Protein 9JLI (pdb70)

Structure (mmCIF, N/CA/C/O backbone):
data_9JLI
#
_entry.id   9JLI
#
loop_
_entity.id
_entity.type
_entity.pdbx_description
1 polymer 'Envelope glycoprotein B'
2 non-polymer 2-acetamido-2-deoxy-beta-D-glucopyranose
#
loop_
_atom_site.group_PDB
_atom_site.id
_atom_site.type_symbol
_atom_site.label_atom_id
_atom_site.label_alt_id
_atom_site.label_comp_id
_atom_site.label_asym_id
_atom_site.label_entity_id
_atom_site.label_seq_id
_atom_site.pdbx_PDB_ins_code
_atom_site.Cartn_x
_atom_site.Cartn_y
_atom_site.Cartn_z
_atom_site.occupancy
_atom_site.B_iso_or_equiv
_atom_site.auth_seq_id
_atom_site.auth_comp_id
_atom_site.auth_asym_id
_atom_site.auth_atom_id
_atom_site.pdbx_PDB_model_num
ATOM 1 N N . ASP A 1 25 ? 137.342 170.181 206.626 1.00 225.76 25 ASP A N 1
ATOM 2 C CA . ASP A 1 25 ? 136.174 169.331 206.431 1.00 225.98 25 ASP A CA 1
ATOM 3 C C . ASP A 1 25 ? 136.581 167.861 206.447 1.00 227.18 25 ASP A C 1
ATOM 4 O O . ASP A 1 25 ? 137.651 167.498 205.961 1.00 227.22 25 ASP A O 1
ATOM 9 N N . ASP A 1 26 ? 135.716 167.017 207.012 1.00 224.01 26 ASP A N 1
ATOM 10 C CA . ASP A 1 26 ? 135.952 165.581 207.092 1.00 224.77 26 ASP A CA 1
ATOM 11 C C . ASP A 1 26 ? 135.198 164.813 206.011 1.00 224.22 26 ASP A C 1
ATOM 12 O O . ASP A 1 26 ? 134.765 163.679 206.241 1.00 223.62 26 ASP A O 1
ATOM 17 N N . TYR A 1 27 ? 135.030 165.411 204.834 1.00 222.13 27 TYR A N 1
ATOM 18 C CA . TYR A 1 27 ? 134.286 164.774 203.760 1.00 220.61 27 TYR A CA 1
ATOM 19 C C . TYR A 1 27 ? 134.915 165.140 202.424 1.00 220.17 27 TYR A C 1
ATOM 20 O O . TYR A 1 27 ? 135.563 166.179 202.283 1.00 220.06 27 TYR A O 1
ATOM 29 N N . ILE A 1 28 ? 134.712 164.266 201.441 1.00 216.58 28 ILE A N 1
ATOM 30 C CA . ILE A 1 28 ? 135.248 164.441 200.098 1.00 216.17 28 ILE A CA 1
ATOM 31 C C . ILE A 1 28 ? 134.111 164.281 199.100 1.00 216.02 28 ILE A C 1
ATOM 32 O O . ILE A 1 28 ? 133.344 163.315 199.178 1.00 215.08 28 ILE A O 1
ATOM 37 N N . ARG A 1 29 ? 134.001 165.227 198.172 1.00 220.89 29 ARG A N 1
ATOM 38 C CA . ARG A 1 29 ? 132.995 165.132 197.125 1.00 220.78 29 ARG A CA 1
ATOM 39 C C . ARG A 1 29 ? 133.293 163.952 196.209 1.00 219.96 29 ARG A C 1
ATOM 40 O O . ARG A 1 29 ? 134.437 163.734 195.799 1.00 218.06 29 ARG A O 1
ATOM 48 N N . ALA A 1 30 ? 132.254 163.189 195.890 1.00 215.77 30 ALA A N 1
ATOM 49 C CA . ALA A 1 30 ? 132.409 162.009 195.057 1.00 215.35 30 ALA A CA 1
ATOM 50 C C . ALA A 1 30 ? 132.439 162.391 193.578 1.00 216.53 30 ALA A C 1
ATOM 51 O O . ALA A 1 30 ? 132.141 163.523 193.189 1.00 216.87 30 ALA A O 1
ATOM 53 N N . GLY A 1 31 ? 132.810 161.420 192.750 1.00 213.97 31 GLY A N 1
ATOM 54 C CA . GLY A 1 31 ? 132.819 161.582 191.313 1.00 212.32 31 GLY A CA 1
ATOM 55 C C . GLY A 1 31 ? 131.463 161.303 190.701 1.00 212.14 31 GLY A C 1
ATOM 56 O O . GLY A 1 31 ? 130.418 161.438 191.343 1.00 213.29 31 GLY A O 1
ATOM 57 N N . TYR A 1 32 ? 131.486 160.908 189.431 1.00 203.48 32 TYR A N 1
ATOM 58 C CA . TYR A 1 32 ? 130.252 160.630 188.714 1.00 204.47 32 TYR A CA 1
ATOM 59 C C . TYR A 1 32 ? 130.545 159.682 187.561 1.00 206.04 32 TYR A C 1
ATOM 60 O O . TYR A 1 32 ? 131.558 159.824 186.871 1.00 207.24 32 TYR A O 1
ATOM 69 N N . ASN A 1 33 ? 129.642 158.726 187.352 1.00 205.86 33 ASN A N 1
ATOM 70 C CA . ASN A 1 33 ? 129.662 157.861 186.182 1.00 205.19 33 ASN A CA 1
ATOM 71 C C . ASN A 1 33 ? 128.290 157.913 185.528 1.00 205.87 33 ASN A C 1
ATOM 72 O O . ASN A 1 33 ? 127.264 157.874 186.215 1.00 206.28 33 ASN A O 1
ATOM 77 N N . HIS A 1 34 ? 128.274 157.998 184.198 1.00 211.16 34 HIS A N 1
ATOM 78 C CA . HIS A 1 34 ? 127.018 158.179 183.482 1.00 210.55 34 HIS A CA 1
ATOM 79 C C . HIS A 1 34 ? 126.178 156.911 183.403 1.00 211.72 34 HIS A C 1
ATOM 80 O O . HIS A 1 34 ? 124.979 157.003 183.122 1.00 211.04 34 HIS A O 1
ATOM 87 N N . LYS A 1 35 ? 126.766 155.738 183.648 1.00 194.47 35 LYS A N 1
ATOM 88 C CA . LYS A 1 35 ? 126.031 154.484 183.573 1.00 192.07 35 LYS A CA 1
ATOM 89 C C . LYS A 1 35 ? 126.024 153.700 184.876 1.00 190.64 35 LYS A C 1
ATOM 90 O O . LYS A 1 35 ? 125.349 152.666 184.949 1.00 190.75 35 LYS A O 1
ATOM 96 N N . TYR A 1 36 ? 126.746 154.149 185.899 1.00 190.33 36 TYR A N 1
ATOM 97 C CA . TYR A 1 36 ? 126.679 153.569 187.239 1.00 190.80 36 TYR A CA 1
ATOM 98 C C . TYR A 1 36 ? 126.464 154.698 188.238 1.00 192.27 36 TYR A C 1
ATOM 99 O O . TYR A 1 36 ? 127.339 154.996 189.059 1.00 195.57 36 TYR A O 1
ATOM 108 N N . PRO A 1 37 ? 125.307 155.350 188.193 1.00 183.73 37 PRO A N 1
ATOM 109 C CA . PRO A 1 37 ? 125.076 156.502 189.064 1.00 184.20 37 PRO A CA 1
ATOM 110 C C . PRO A 1 37 ? 124.705 156.077 190.477 1.00 184.78 37 PRO A C 1
ATOM 111 O O . PRO A 1 37 ? 124.203 154.978 190.719 1.00 185.86 37 PRO A O 1
ATOM 115 N N . PHE A 1 38 ? 124.965 156.985 191.415 1.00 184.33 38 PHE A N 1
ATOM 116 C CA . PHE A 1 38 ? 124.700 156.734 192.827 1.00 184.88 38 PHE A CA 1
ATOM 117 C C . PHE A 1 38 ? 123.201 156.570 193.035 1.00 186.49 38 PHE A C 1
ATOM 118 O O . PHE A 1 38 ? 122.436 157.523 192.862 1.00 189.67 38 PHE A O 1
ATOM 126 N N . ARG A 1 39 ? 122.775 155.365 193.404 1.00 185.20 39 ARG A N 1
ATOM 127 C CA . ARG A 1 39 ? 121.366 155.068 193.603 1.00 184.51 39 ARG A CA 1
ATOM 128 C C . ARG A 1 39 ? 121.160 154.381 194.944 1.00 185.84 39 ARG A C 1
ATOM 129 O O . ARG A 1 39 ? 122.036 153.666 195.438 1.00 186.17 39 ARG A O 1
ATOM 137 N N . ILE A 1 40 ? 119.990 154.610 195.529 1.00 200.74 40 ILE A N 1
ATOM 138 C CA . ILE A 1 40 ? 119.570 153.929 196.747 1.00 201.59 40 ILE A CA 1
ATOM 139 C C . ILE A 1 40 ? 118.606 152.820 196.348 1.00 201.55 40 ILE A C 1
ATOM 140 O O . ILE A 1 40 ? 117.597 153.068 195.679 1.00 201.05 40 ILE A O 1
ATOM 145 N N . CYS A 1 41 ? 118.926 151.592 196.747 1.00 211.92 41 CYS A N 1
ATOM 146 C CA . CYS A 1 41 ? 118.181 150.431 196.282 1.00 212.29 41 CYS A CA 1
ATOM 147 C C . CYS A 1 41 ? 117.538 149.674 197.436 1.00 211.25 41 CYS A C 1
ATOM 148 O O . CYS A 1 41 ? 117.676 148.450 197.535 1.00 210.67 41 CYS A O 1
ATOM 151 N N . SER A 1 42 ? 116.850 150.395 198.317 1.00 207.20 42 SER A N 1
ATOM 152 C CA . SER A 1 42 ? 116.091 149.757 199.380 1.00 206.85 42 SER A CA 1
ATOM 153 C C . SER A 1 42 ? 115.039 148.818 198.795 1.00 207.73 42 SER A C 1
ATOM 154 O O . SER A 1 42 ? 114.697 148.882 197.610 1.00 208.17 42 SER A O 1
ATOM 157 N N . ILE A 1 43 ? 114.519 147.936 199.650 1.00 209.36 43 ILE A N 1
ATOM 158 C CA . ILE A 1 43 ? 113.602 146.901 199.181 1.00 210.22 43 ILE A CA 1
ATOM 159 C C . ILE A 1 43 ? 112.311 147.519 198.653 1.00 211.78 43 ILE A C 1
ATOM 160 O O . ILE A 1 43 ? 111.727 147.025 197.680 1.00 212.79 43 ILE A O 1
ATOM 165 N N . ALA A 1 44 ? 111.855 148.611 199.274 1.00 211.58 44 ALA A N 1
ATOM 166 C CA . ALA A 1 44 ? 110.644 149.312 198.858 1.00 209.94 44 ALA A CA 1
ATOM 167 C C . ALA A 1 44 ? 109.462 148.357 198.747 1.00 210.77 44 ALA A C 1
ATOM 168 O O . ALA A 1 44 ? 108.814 148.038 199.749 1.00 209.47 44 ALA A O 1
ATOM 170 N N . LYS A 1 45 ? 109.175 147.898 197.529 1.00 207.58 45 LYS A N 1
ATOM 171 C CA . LYS A 1 45 ? 108.119 146.922 197.300 1.00 206.54 45 LYS A CA 1
ATOM 172 C C . LYS A 1 45 ? 108.643 145.510 197.076 1.00 207.86 45 LYS A C 1
ATOM 173 O O . LYS A 1 45 ? 107.892 144.551 197.285 1.00 207.03 45 LYS A O 1
ATOM 179 N N . GLY A 1 46 ? 109.903 145.361 196.673 1.00 209.04 46 GLY A N 1
ATOM 180 C CA . GLY A 1 46 ? 110.461 144.033 196.471 1.00 207.00 46 GLY A CA 1
ATOM 181 C C . GLY A 1 46 ? 109.762 143.298 195.345 1.00 206.16 46 GLY A C 1
ATOM 182 O O . GLY A 1 46 ? 109.547 143.844 194.256 1.00 205.17 46 GLY A O 1
ATOM 183 N N . THR A 1 47 ? 109.403 142.046 195.609 1.00 196.38 47 THR A N 1
ATOM 184 C CA . THR A 1 47 ? 108.708 141.166 194.659 1.00 195.80 47 THR A CA 1
ATOM 185 C C . THR A 1 47 ? 109.569 141.035 193.399 1.00 197.23 47 THR A C 1
ATOM 186 O O . THR A 1 47 ? 110.802 141.105 193.471 1.00 198.54 47 THR A O 1
ATOM 190 N N . ASP A 1 48 ? 108.926 140.840 192.246 1.00 192.91 48 ASP A N 1
ATOM 191 C CA . ASP A 1 48 ? 109.606 140.698 190.958 1.00 190.68 48 ASP A CA 1
ATOM 192 C C . ASP A 1 48 ? 110.611 139.545 190.992 1.00 189.35 48 ASP A C 1
ATOM 193 O O . ASP A 1 48 ? 111.820 139.726 190.831 1.00 189.94 48 ASP A O 1
ATOM 198 N N . LEU A 1 49 ? 110.082 138.345 191.211 1.00 169.23 49 LEU A N 1
ATOM 199 C CA . LEU A 1 49 ? 110.910 137.149 191.217 1.00 170.01 49 LEU A CA 1
ATOM 200 C C . LEU A 1 49 ? 111.479 136.889 189.827 1.00 171.93 49 LEU A C 1
ATOM 201 O O . LEU A 1 49 ? 110.846 137.174 188.809 1.00 173.67 49 LEU A O 1
ATOM 206 N N . MET A 1 50 ? 112.696 136.350 189.791 1.00 167.65 50 MET A N 1
ATOM 207 C CA . MET A 1 50 ? 113.347 136.008 188.537 1.00 163.15 50 MET A CA 1
ATOM 208 C C . MET A 1 50 ? 114.045 134.663 188.670 1.00 165.09 50 MET A C 1
ATOM 209 O O . MET A 1 50 ? 114.297 134.176 189.774 1.00 168.91 50 MET A O 1
ATOM 214 N N . ARG A 1 51 ? 114.357 134.070 187.521 1.00 142.32 51 ARG A N 1
ATOM 215 C CA . ARG A 1 51 ? 115.028 132.779 187.481 1.00 141.43 51 ARG A CA 1
ATOM 216 C C . ARG A 1 51 ? 115.762 132.646 186.157 1.00 144.80 51 ARG A C 1
ATOM 217 O O . ARG A 1 51 ? 115.507 133.388 185.206 1.00 147.98 51 ARG A O 1
ATOM 225 N N . PHE A 1 52 ? 116.684 131.689 186.112 1.00 129.22 52 PHE A N 1
ATOM 226 C CA . PHE A 1 52 ? 117.466 131.400 184.919 1.00 127.54 52 PHE A CA 1
ATOM 227 C C . PHE A 1 52 ? 116.934 130.144 184.243 1.00 129.56 52 PHE A C 1
ATOM 228 O O . PHE A 1 52 ? 116.671 129.135 184.903 1.00 131.77 52 PHE A O 1
ATOM 236 N N . ASP A 1 53 ? 116.783 130.208 182.922 1.00 146.59 53 ASP A N 1
ATOM 237 C CA . ASP A 1 53 ? 116.260 129.081 182.152 1.00 148.39 53 ASP A CA 1
ATOM 238 C C . ASP A 1 53 ? 117.405 128.127 181.847 1.00 150.57 53 ASP A C 1
ATOM 239 O O . ASP A 1 53 ? 118.137 128.288 180.870 1.00 153.07 53 ASP A O 1
ATOM 244 N N . ARG A 1 54 ? 117.558 127.115 182.692 1.00 143.20 54 ARG A N 1
ATOM 245 C CA . ARG A 1 54 ? 118.562 126.083 182.488 1.00 142.36 54 ARG A CA 1
ATOM 246 C C . ARG A 1 54 ? 118.068 124.955 181.595 1.00 144.62 54 ARG A C 1
ATOM 247 O O . ARG A 1 54 ? 118.842 124.045 181.284 1.00 144.99 54 ARG A O 1
ATOM 255 N N . ASP A 1 55 ? 116.803 124.995 181.177 1.00 161.23 55 ASP A N 1
ATOM 256 C CA . ASP A 1 55 ? 116.217 123.948 180.344 1.00 160.35 55 ASP A CA 1
ATOM 257 C C . ASP A 1 55 ? 116.267 124.410 178.891 1.00 157.92 55 ASP A C 1
ATOM 258 O O . ASP A 1 55 ? 115.302 124.937 178.339 1.00 158.94 55 ASP A O 1
ATOM 263 N N . ILE A 1 56 ? 117.422 124.204 178.267 1.00 139.94 56 ILE A N 1
ATOM 264 C CA . ILE A 1 56 ? 117.658 124.614 176.889 1.00 141.05 56 ILE A CA 1
ATOM 265 C C . ILE A 1 56 ? 118.088 123.394 176.091 1.00 142.24 56 ILE A C 1
ATOM 266 O O . ILE A 1 56 ? 119.013 122.678 176.491 1.00 143.63 56 ILE A O 1
ATOM 271 N N . SER A 1 57 ? 117.415 123.158 174.970 1.00 158.03 57 SER A N 1
ATOM 272 C CA . SER A 1 57 ? 117.746 122.066 174.067 1.00 159.90 57 SER A CA 1
ATOM 273 C C . SER A 1 57 ? 118.583 122.606 172.917 1.00 158.64 57 SER A C 1
ATOM 274 O O . SER A 1 57 ? 118.220 123.612 172.298 1.00 158.40 57 SER A O 1
ATOM 277 N N . CYS A 1 58 ? 119.726 121.959 172.662 1.00 154.12 58 CYS A N 1
ATOM 278 C CA . CYS A 1 58 ? 120.614 122.374 171.543 1.00 154.47 58 CYS A CA 1
ATOM 279 C C . CYS A 1 58 ? 120.499 121.344 170.417 1.00 156.68 58 CYS A C 1
ATOM 280 O O . CYS A 1 58 ? 120.768 120.156 170.680 1.00 156.52 58 CYS A O 1
ATOM 283 N N . SER A 1 59 ? 120.115 121.781 169.215 1.00 30.00 59 SER A N 1
ATOM 284 C CA . SER A 1 59 ? 119.917 120.831 168.089 1.00 30.00 59 SER A CA 1
ATOM 285 C C . SER A 1 59 ? 121.249 120.552 167.390 1.00 30.00 59 SER A C 1
ATOM 286 O O . SER A 1 59 ? 121.986 121.519 167.117 1.00 30.00 59 SER A O 1
ATOM 289 N N . PRO A 1 60 ? 121.589 119.281 167.083 1.00 124.21 60 PRO A N 1
ATOM 290 C CA . PRO A 1 60 ? 122.804 118.978 166.326 1.00 125.55 60 PRO A CA 1
ATOM 291 C C . PRO A 1 60 ? 122.622 119.533 164.908 1.00 124.32 60 PRO A C 1
ATOM 292 O O . PRO A 1 60 ? 121.490 119.639 164.469 1.00 124.90 60 PRO A O 1
ATOM 296 N N . TYR A 1 61 ? 123.720 119.871 164.228 1.00 113.81 61 TYR A N 1
ATOM 297 C CA . TYR A 1 61 ? 123.585 120.511 162.894 1.00 114.70 61 TYR A CA 1
ATOM 298 C C . TYR A 1 61 ? 123.210 119.478 161.827 1.00 119.68 61 TYR A C 1
ATOM 299 O O . TYR A 1 61 ? 124.124 118.834 161.276 1.00 122.78 61 TYR A O 1
ATOM 308 N N . LYS A 1 62 ? 121.913 119.314 161.548 1.00 129.56 62 LYS A N 1
ATOM 309 C CA . LYS A 1 62 ? 121.502 118.440 160.459 1.00 124.95 62 LYS A CA 1
ATOM 310 C C . LYS A 1 62 ? 121.290 119.279 159.211 1.00 124.08 62 LYS A C 1
ATOM 311 O O . LYS A 1 62 ? 120.561 120.274 159.246 1.00 129.75 62 LYS A O 1
ATOM 317 N N . SER A 1 63 ? 121.930 118.881 158.116 1.00 120.43 63 SER A N 1
ATOM 318 C CA . SER A 1 63 ? 121.798 119.618 156.868 1.00 124.96 63 SER A CA 1
ATOM 319 C C . SER A 1 63 ? 120.374 119.518 156.339 1.00 127.54 63 SER A C 1
ATOM 320 O O . SER A 1 63 ? 119.754 118.452 156.370 1.00 130.71 63 SER A O 1
ATOM 323 N N . ASN A 1 64 ? 119.855 120.641 155.849 1.00 147.97 64 ASN A N 1
ATOM 324 C CA . ASN A 1 64 ? 118.507 120.689 155.302 1.00 149.56 64 ASN A CA 1
ATOM 325 C C . ASN A 1 64 ? 118.447 120.297 153.833 1.00 151.75 64 ASN A C 1
ATOM 326 O O . ASN A 1 64 ? 117.346 120.131 153.298 1.00 150.61 64 ASN A O 1
ATOM 331 N N . ALA A 1 65 ? 119.591 120.149 153.173 1.00 145.87 65 ALA A N 1
ATOM 332 C CA . ALA A 1 65 ? 119.599 119.769 151.769 1.00 143.65 65 ALA A CA 1
ATOM 333 C C . ALA A 1 65 ? 119.187 118.312 151.606 1.00 143.41 65 ALA A C 1
ATOM 334 O O . ALA A 1 65 ? 119.588 117.444 152.386 1.00 147.30 65 ALA A O 1
ATOM 336 N N . LYS A 1 66 ? 118.380 118.048 150.583 1.00 129.44 66 LYS A N 1
ATOM 337 C CA . LYS A 1 66 ? 117.949 116.695 150.249 1.00 130.88 66 LYS A CA 1
ATOM 338 C C . LYS A 1 66 ? 118.763 116.224 149.051 1.00 131.76 66 LYS A C 1
ATOM 339 O O . LYS A 1 66 ? 118.646 116.781 147.955 1.00 136.71 66 LYS A O 1
ATOM 345 N N . MET A 1 67 ? 119.583 115.200 149.259 1.00 121.11 67 MET A N 1
ATOM 346 C CA . MET A 1 67 ? 120.465 114.678 148.227 1.00 120.57 67 MET A CA 1
ATOM 347 C C . MET A 1 67 ? 120.158 113.210 147.981 1.00 121.32 67 MET A C 1
ATOM 348 O O . MET A 1 67 ? 119.826 112.470 148.911 1.00 123.76 67 MET A O 1
ATOM 353 N N . SER A 1 68 ? 120.272 112.796 146.723 1.00 114.94 68 SER A N 1
ATOM 354 C CA . SER A 1 68 ? 120.084 111.410 146.333 1.00 112.62 68 SER A CA 1
ATOM 355 C C . SER A 1 68 ? 121.300 110.949 145.545 1.00 116.13 68 SER A C 1
ATOM 356 O O . SER A 1 68 ? 121.944 111.738 144.850 1.00 123.22 68 SER A O 1
ATOM 359 N N . GLU A 1 69 ? 121.609 109.663 145.658 1.00 115.36 69 GLU A N 1
ATOM 360 C CA . GLU A 1 69 ? 122.791 109.090 145.032 1.00 115.16 69 GLU A CA 1
ATOM 361 C C . GLU A 1 69 ? 122.410 108.359 143.753 1.00 118.65 69 GLU A C 1
ATOM 362 O O . GLU A 1 69 ? 121.328 107.773 143.657 1.00 122.79 69 GLU A O 1
ATOM 368 N N . GLY A 1 70 ? 123.305 108.399 142.774 1.00 103.96 70 GLY A N 1
ATOM 369 C CA . GLY A 1 70 ? 123.059 107.738 141.511 1.00 102.27 70 GLY A CA 1
ATOM 370 C C . GLY A 1 70 ? 124.058 108.199 140.471 1.00 103.28 70 GLY A C 1
ATOM 371 O O . GLY A 1 70 ? 125.066 108.834 140.787 1.00 111.73 70 GLY A O 1
ATOM 372 N N . PHE A 1 71 ? 123.758 107.857 139.221 1.00 92.56 71 PHE A N 1
ATOM 373 C CA . PHE A 1 71 ? 124.575 108.265 138.090 1.00 89.20 71 PHE A CA 1
ATOM 374 C C . PHE A 1 71 ? 123.662 108.708 136.959 1.00 92.14 71 PHE A C 1
ATOM 375 O O . PHE A 1 71 ? 122.514 108.270 136.865 1.00 106.74 71 PHE A O 1
ATOM 383 N N . PHE A 1 72 ? 124.178 109.583 136.100 1.00 74.00 72 PHE A N 1
ATOM 384 C CA . PHE A 1 72 ? 123.383 110.109 135.003 1.00 79.06 72 PHE A CA 1
ATOM 385 C C . PHE A 1 72 ? 124.227 110.203 133.742 1.00 84.77 72 PHE A C 1
ATOM 386 O O . PHE A 1 72 ? 125.456 110.277 133.791 1.00 96.01 72 PHE A O 1
ATOM 394 N N . ILE A 1 73 ? 123.538 110.196 132.603 1.00 80.20 73 ILE A N 1
ATOM 395 C CA . ILE A 1 73 ? 124.150 110.291 131.285 1.00 71.85 73 ILE A CA 1
ATOM 396 C C . ILE A 1 73 ? 123.585 111.517 130.586 1.00 81.59 73 ILE A C 1
ATOM 397 O O . ILE A 1 73 ? 122.376 111.767 130.636 1.00 96.91 73 ILE A O 1
ATOM 402 N N . ILE A 1 74 ? 124.456 112.280 129.932 1.00 70.62 74 ILE A N 1
ATOM 403 C CA . ILE A 1 74 ? 124.085 113.542 129.304 1.00 77.05 74 ILE A CA 1
ATOM 404 C C . ILE A 1 74 ? 124.166 113.382 127.794 1.00 83.99 74 ILE A C 1
ATOM 405 O O . ILE A 1 74 ? 125.179 112.908 127.266 1.00 96.87 74 ILE A O 1
ATOM 410 N N . TYR A 1 75 ? 123.099 113.775 127.104 1.00 86.06 75 TYR A N 1
ATOM 411 C CA . TYR A 1 75 ? 123.026 113.743 125.651 1.00 84.15 75 TYR A CA 1
ATOM 412 C C . TYR A 1 75 ? 122.851 115.157 125.120 1.00 95.80 75 TYR A C 1
ATOM 413 O O . TYR A 1 75 ? 122.120 115.962 125.702 1.00 103.13 75 TYR A O 1
ATOM 422 N N . LYS A 1 76 ? 123.520 115.453 124.011 1.00 92.95 76 LYS A N 1
ATOM 423 C CA . LYS A 1 76 ? 123.469 116.766 123.392 1.00 86.51 76 LYS A CA 1
ATOM 424 C C . LYS A 1 76 ? 122.884 116.653 121.991 1.00 98.07 76 LYS A C 1
ATOM 425 O O . LYS A 1 76 ? 122.901 115.586 121.372 1.00 111.41 76 LYS A O 1
ATOM 431 N N . THR A 1 77 ? 122.349 117.769 121.503 1.00 96.93 77 THR A N 1
ATOM 432 C CA . THR A 1 77 ? 121.783 117.798 120.163 1.00 99.28 77 THR A CA 1
ATOM 433 C C . THR A 1 77 ? 122.873 117.585 119.122 1.00 97.63 77 THR A C 1
ATOM 434 O O . THR A 1 77 ? 123.959 118.162 119.209 1.00 105.38 77 THR A O 1
ATOM 438 N N . ASN A 1 78 ? 122.576 116.751 118.131 1.00 106.83 78 ASN A N 1
ATOM 439 C CA . ASN A 1 78 ? 123.541 116.435 117.087 1.00 109.08 78 ASN A CA 1
ATOM 440 C C . ASN A 1 78 ? 123.566 117.561 116.062 1.00 114.46 78 ASN A C 1
ATOM 441 O O . ASN A 1 78 ? 122.551 117.844 115.418 1.00 121.15 78 ASN A O 1
ATOM 446 N N . ILE A 1 79 ? 124.726 118.203 115.911 1.00 112.06 79 ILE A N 1
ATOM 447 C CA . ILE A 1 79 ? 124.885 119.273 114.933 1.00 112.53 79 ILE A CA 1
ATOM 448 C C . ILE A 1 79 ? 125.588 118.806 113.668 1.00 114.66 79 ILE A C 1
ATOM 449 O O . ILE A 1 79 ? 125.714 119.595 112.718 1.00 121.18 79 ILE A O 1
ATOM 454 N N . GLU A 1 80 ? 126.053 117.562 113.625 1.00 123.89 80 GLU A N 1
ATOM 455 C CA . GLU A 1 80 ? 126.707 117.047 112.433 1.00 124.80 80 GLU A CA 1
ATOM 456 C C . GLU A 1 80 ? 125.711 116.918 111.290 1.00 132.76 80 GLU A C 1
ATOM 457 O O . GLU A 1 80 ? 124.569 116.492 111.482 1.00 136.59 80 GLU A O 1
ATOM 463 N N . THR A 1 81 ? 126.149 117.292 110.093 1.00 114.71 81 THR A N 1
ATOM 464 C CA . THR A 1 81 ? 125.306 117.155 108.919 1.00 108.80 81 THR A CA 1
ATOM 465 C C . THR A 1 81 ? 125.209 115.692 108.501 1.00 112.71 81 THR A C 1
ATOM 466 O O . THR A 1 81 ? 126.020 114.848 108.893 1.00 120.70 81 THR A O 1
ATOM 470 N N . TYR A 1 82 ? 124.198 115.395 107.693 1.00 105.20 82 TYR A N 1
ATOM 471 C CA . TYR A 1 82 ? 123.985 114.049 107.182 1.00 104.06 82 TYR A CA 1
ATOM 472 C C . TYR A 1 82 ? 124.691 113.913 105.840 1.00 113.25 82 TYR A C 1
ATOM 473 O O . TYR A 1 82 ? 124.318 114.578 104.868 1.00 123.71 82 TYR A O 1
ATOM 482 N N . THR A 1 83 ? 125.705 113.054 105.784 1.00 105.40 83 THR A N 1
ATOM 483 C CA . THR A 1 83 ? 126.529 112.881 104.595 1.00 104.58 83 THR A CA 1
ATOM 484 C C . THR A 1 83 ? 126.241 111.530 103.958 1.00 103.98 83 THR A C 1
ATOM 485 O O . THR A 1 83 ? 126.218 110.506 104.647 1.00 111.11 83 THR A O 1
ATOM 489 N N . PHE A 1 84 ? 126.030 111.533 102.647 1.00 97.23 84 PHE A N 1
ATOM 490 C CA . PHE A 1 84 ? 125.758 110.328 101.883 1.00 98.76 84 PHE A CA 1
ATOM 491 C C . PHE A 1 84 ? 126.424 110.445 100.522 1.00 102.34 84 PHE A C 1
ATOM 492 O O . PHE A 1 84 ? 126.613 111.557 100.016 1.00 109.03 84 PHE A O 1
ATOM 500 N N . PRO A 1 85 ? 126.795 109.322 99.909 1.00 104.62 85 PRO A N 1
ATOM 501 C CA . PRO A 1 85 ? 127.454 109.388 98.600 1.00 104.15 85 PRO A CA 1
ATOM 502 C C . PRO A 1 85 ? 126.461 109.677 97.485 1.00 107.64 85 PRO A C 1
ATOM 503 O O . PRO A 1 85 ? 125.334 109.179 97.486 1.00 110.74 85 PRO A O 1
ATOM 507 N N . VAL A 1 86 ? 126.898 110.489 96.526 1.00 113.30 86 VAL A N 1
ATOM 508 C CA . VAL A 1 86 ? 126.100 110.852 95.361 1.00 106.16 86 VAL A CA 1
ATOM 509 C C . VAL A 1 86 ? 126.948 110.641 94.117 1.00 110.00 86 VAL A C 1
ATOM 510 O O . VAL A 1 86 ? 128.099 111.087 94.065 1.00 119.74 86 VAL A O 1
ATOM 514 N N . ARG A 1 87 ? 126.382 109.969 93.119 1.00 134.54 87 ARG A N 1
ATOM 515 C CA . ARG A 1 87 ? 127.063 109.707 91.858 1.00 133.92 87 ARG A CA 1
ATOM 516 C C . ARG A 1 87 ? 126.467 110.587 90.770 1.00 137.94 87 ARG A C 1
ATOM 517 O O . ARG A 1 87 ? 125.242 110.658 90.625 1.00 142.56 87 ARG A O 1
ATOM 525 N N . THR A 1 88 ? 127.332 111.252 90.009 1.00 146.08 88 THR A N 1
ATOM 526 C CA . THR A 1 88 ? 126.920 112.155 88.944 1.00 146.44 88 THR A CA 1
ATOM 527 C C . THR A 1 88 ? 127.418 111.636 87.604 1.00 147.92 88 THR A C 1
ATOM 528 O O . THR A 1 88 ? 128.552 111.160 87.495 1.00 151.47 88 THR A O 1
ATOM 532 N N . TYR A 1 89 ? 126.566 111.732 86.586 1.00 151.12 89 TYR A N 1
ATOM 533 C CA . TYR A 1 89 ? 126.896 111.311 85.231 1.00 153.39 89 TYR A CA 1
ATOM 534 C C . TYR A 1 89 ? 126.687 112.480 84.281 1.00 156.81 89 TYR A C 1
ATOM 535 O O . TYR A 1 89 ? 125.639 113.133 84.317 1.00 157.15 89 TYR A O 1
ATOM 544 N N . LYS A 1 90 ? 127.682 112.743 83.434 1.00 182.49 90 LYS A N 1
ATOM 545 C CA . LYS A 1 90 ? 127.637 113.874 82.519 1.00 181.31 90 LYS A CA 1
ATOM 546 C C . LYS A 1 90 ? 128.245 113.488 81.179 1.00 183.14 90 LYS A C 1
ATOM 547 O O . LYS A 1 90 ? 129.278 112.815 81.126 1.00 184.12 90 LYS A O 1
ATOM 553 N N . ASN A 1 91 ? 127.595 113.920 80.100 1.00 197.55 91 ASN A N 1
ATOM 554 C CA . ASN A 1 91 ? 128.076 113.722 78.739 1.00 197.21 91 ASN A CA 1
ATOM 555 C C . ASN A 1 91 ? 128.153 115.076 78.049 1.00 198.26 91 ASN A C 1
ATOM 556 O O . ASN A 1 91 ? 127.189 115.847 78.086 1.00 198.22 91 ASN A O 1
ATOM 561 N N . GLU A 1 92 ? 129.291 115.364 77.418 1.00 223.99 92 GLU A N 1
ATOM 562 C CA . GLU A 1 92 ? 129.523 116.684 76.850 1.00 225.84 92 GLU A CA 1
ATOM 563 C C . GLU A 1 92 ? 130.264 116.580 75.524 1.00 227.30 92 GLU A C 1
ATOM 564 O O . GLU A 1 92 ? 130.973 115.606 75.258 1.00 225.82 92 GLU A O 1
ATOM 570 N N . LEU A 1 93 ? 130.078 117.604 74.692 1.00 246.02 93 LEU A N 1
ATOM 571 C CA . LEU A 1 93 ? 130.822 117.790 73.453 1.00 244.96 93 LEU A CA 1
ATOM 572 C C . LEU A 1 93 ? 131.676 119.043 73.577 1.00 245.87 93 LEU A C 1
ATOM 573 O O . LEU A 1 93 ? 131.203 120.072 74.070 1.00 246.07 93 LEU A O 1
ATOM 578 N N . THR A 1 94 ? 132.926 118.957 73.130 1.00 263.65 94 THR A N 1
ATOM 579 C CA . THR A 1 94 ? 133.843 120.089 73.189 1.00 263.91 94 THR A CA 1
ATOM 580 C C . THR A 1 94 ? 134.735 120.074 71.959 1.00 264.88 94 THR A C 1
ATOM 581 O O . THR A 1 94 ? 135.415 119.079 71.697 1.00 264.68 94 THR A O 1
ATOM 583 N N . PHE A 1 95 ? 134.734 121.174 71.212 1.00 283.98 95 PHE A N 1
ATOM 584 C CA . PHE A 1 95 ? 135.665 121.329 70.111 1.00 284.30 95 PHE A CA 1
ATOM 585 C C . PHE A 1 95 ? 137.081 121.493 70.655 1.00 285.27 95 PHE A C 1
ATOM 586 O O . PHE A 1 95 ? 137.266 121.853 71.821 1.00 285.80 95 PHE A O 1
ATOM 588 N N . PRO A 1 96 ? 138.107 121.203 69.835 1.00 285.97 96 PRO A N 1
ATOM 589 C CA . PRO A 1 96 ? 139.489 121.404 70.295 1.00 285.30 96 PRO A CA 1
ATOM 590 C C . PRO A 1 96 ? 139.713 122.811 70.825 1.00 285.51 96 PRO A C 1
ATOM 591 O O . PRO A 1 96 ? 139.691 123.784 70.066 1.00 285.54 96 PRO A O 1
ATOM 595 N N . THR A 1 97 ? 139.941 122.920 72.130 1.00 282.36 97 THR A N 1
ATOM 596 C CA . THR A 1 97 ? 139.978 124.219 72.783 1.00 281.50 97 THR A CA 1
ATOM 597 C C . THR A 1 97 ? 141.248 124.980 72.421 1.00 281.74 97 THR A C 1
ATOM 598 O O . THR A 1 97 ? 142.290 124.392 72.119 1.00 281.87 97 THR A O 1
ATOM 600 N N . SER A 1 98 ? 141.144 126.311 72.460 1.00 277.84 98 SER A N 1
ATOM 601 C CA . SER A 1 98 ? 142.262 127.214 72.185 1.00 277.77 98 SER A CA 1
ATOM 602 C C . SER A 1 98 ? 142.879 126.937 70.813 1.00 277.82 98 SER A C 1
ATOM 603 O O . SER A 1 98 ? 144.100 126.930 70.643 1.00 277.20 98 SER A O 1
ATOM 606 N N . TYR A 1 99 ? 142.017 126.702 69.828 1.00 282.31 99 TYR A N 1
ATOM 607 C CA . TYR A 1 99 ? 142.483 126.524 68.461 1.00 281.91 99 TYR A CA 1
ATOM 608 C C . TYR A 1 99 ? 143.051 127.832 67.927 1.00 282.08 99 TYR A C 1
ATOM 609 O O . TYR A 1 99 ? 142.521 128.913 68.195 1.00 282.36 99 TYR A O 1
ATOM 611 N N . ARG A 1 100 ? 144.159 127.732 67.188 1.00 275.54 100 ARG A N 1
ATOM 612 C CA . ARG A 1 100 ? 144.793 128.902 66.593 1.00 275.50 100 ARG A CA 1
ATOM 613 C C . ARG A 1 100 ? 145.314 128.604 65.191 1.00 275.75 100 ARG A C 1
ATOM 614 O O . ARG A 1 100 ? 146.338 129.158 64.776 1.00 275.86 100 ARG A O 1
ATOM 616 N N . ASP A 1 101 ? 144.628 127.729 64.453 1.00 272.88 101 ASP A N 1
ATOM 617 C CA . ASP A 1 101 ? 145.125 127.283 63.154 1.00 271.87 101 ASP A CA 1
ATOM 618 C C . ASP A 1 101 ? 145.230 128.442 62.167 1.00 271.94 101 ASP A C 1
ATOM 619 O O . ASP A 1 101 ? 146.322 128.771 61.689 1.00 271.27 101 ASP A O 1
ATOM 621 N N . HIS A 1 102 ? 144.103 129.074 61.850 1.00 270.97 102 HIS A N 1
ATOM 622 C CA . HIS A 1 102 ? 144.085 130.119 60.837 1.00 270.10 102 HIS A CA 1
ATOM 623 C C . HIS A 1 102 ? 144.732 131.396 61.373 1.00 271.16 102 HIS A C 1
ATOM 624 O O . HIS A 1 102 ? 145.188 131.468 62.519 1.00 271.32 102 HIS A O 1
ATOM 626 N N . ARG A 1 103 ? 144.773 132.420 60.516 1.00 272.50 103 ARG A N 1
ATOM 627 C CA . ARG A 1 103 ? 145.410 133.680 60.889 1.00 272.31 103 ARG A CA 1
ATOM 628 C C . ARG A 1 103 ? 144.695 134.342 62.060 1.00 273.16 103 ARG A C 1
ATOM 629 O O . ARG A 1 103 ? 145.340 134.856 62.981 1.00 272.53 103 ARG A O 1
ATOM 631 N N . THR A 1 104 ? 143.366 134.340 62.044 1.00 286.87 104 THR A N 1
ATOM 632 C CA . THR A 1 104 ? 142.580 134.939 63.123 1.00 287.03 104 THR A CA 1
ATOM 633 C C . THR A 1 104 ? 142.303 133.930 64.232 1.00 287.53 104 THR A C 1
ATOM 634 O O . THR A 1 104 ? 141.164 133.751 64.664 1.00 287.51 104 THR A O 1
ATOM 638 N N . THR A 1 105 ? 143.363 133.265 64.701 1.00 288.15 105 THR A N 1
ATOM 639 C CA . THR A 1 105 ? 143.266 132.239 65.742 1.00 287.67 105 THR A CA 1
ATOM 640 C C . THR A 1 105 ? 142.248 131.162 65.373 1.00 288.51 105 THR A C 1
ATOM 641 O O . THR A 1 105 ? 141.645 130.534 66.246 1.00 289.14 105 THR A O 1
ATOM 645 N N . TYR A 1 106 ? 142.040 130.954 64.071 1.00 293.54 106 TYR A N 1
ATOM 646 C CA . TYR A 1 106 ? 141.042 130.015 63.552 1.00 293.18 106 TYR A CA 1
ATOM 647 C C . TYR A 1 106 ? 139.659 130.260 64.149 1.00 293.84 106 TYR A C 1
ATOM 648 O O . TYR A 1 106 ? 138.825 129.349 64.186 1.00 293.94 106 TYR A O 1
ATOM 650 N N . PHE A 1 107 ? 139.409 131.488 64.615 1.00 297.77 107 PHE A N 1
ATOM 651 C CA . PHE A 1 107 ? 138.198 131.824 65.367 1.00 297.30 107 PHE A CA 1
ATOM 652 C C . PHE A 1 107 ? 138.014 130.891 66.561 1.00 297.83 107 PHE A C 1
ATOM 653 O O . PHE A 1 107 ? 136.889 130.637 66.999 1.00 297.54 107 PHE A O 1
ATOM 655 N N . LEU A 1 108 ? 139.129 130.381 67.093 1.00 295.33 108 LEU A N 1
ATOM 656 C CA . LEU A 1 108 ? 139.134 129.393 68.167 1.00 294.37 108 LEU A CA 1
ATOM 657 C C . LEU A 1 108 ? 138.301 128.171 67.795 1.00 294.45 108 LEU A C 1
ATOM 658 O O . LEU A 1 108 ? 137.958 127.977 66.625 1.00 294.77 108 LEU A O 1
ATOM 660 N N . ASP A 1 109 ? 137.994 127.331 68.780 1.00 285.96 109 ASP A N 1
ATOM 661 C CA . ASP A 1 109 ? 137.103 126.193 68.571 1.00 285.42 109 ASP A CA 1
ATOM 662 C C . ASP A 1 109 ? 136.624 125.717 69.931 1.00 285.77 109 ASP A C 1
ATOM 663 O O . ASP A 1 109 ? 137.443 125.334 70.773 1.00 286.27 109 ASP A O 1
ATOM 665 N N . ARG A 1 110 ? 135.310 125.738 70.149 1.00 277.86 110 ARG A N 1
ATOM 666 C CA . ARG A 1 110 ? 134.766 125.330 71.437 1.00 277.41 110 ARG A CA 1
ATOM 667 C C . ARG A 1 110 ? 133.289 124.969 71.340 1.00 277.59 110 ARG A C 1
ATOM 668 O O . ARG A 1 110 ? 132.446 125.836 71.086 1.00 277.46 110 ARG A O 1
ATOM 670 N N . THR A 1 111 ? 132.968 123.693 71.542 1.00 272.94 111 THR A N 1
ATOM 671 C CA . THR A 1 111 ? 131.584 123.274 71.718 1.00 273.18 111 THR A CA 1
ATOM 672 C C . THR A 1 111 ? 131.193 123.318 73.191 1.00 273.33 111 THR A C 1
ATOM 673 O O . THR A 1 111 ? 130.128 123.836 73.541 1.00 273.77 111 THR A O 1
ATOM 677 N N . VAL A 1 112 ? 132.046 122.765 74.055 1.00 262.39 112 VAL A N 1
ATOM 678 C CA . VAL A 1 112 ? 132.014 122.983 75.500 1.00 261.23 112 VAL A CA 1
ATOM 679 C C . VAL A 1 112 ? 130.755 122.424 76.152 1.00 261.35 112 VAL A C 1
ATOM 680 O O . VAL A 1 112 ? 130.837 121.699 77.149 1.00 262.27 112 VAL A O 1
ATOM 684 N N . MET A 1 113 ? 129.588 122.750 75.600 1.00 248.91 113 MET A N 1
ATOM 685 C CA . MET A 1 113 ? 128.339 122.460 76.290 1.00 248.62 113 MET A CA 1
ATOM 686 C C . MET A 1 113 ? 128.126 120.955 76.426 1.00 248.10 113 MET A C 1
ATOM 687 O O . MET A 1 113 ? 128.718 120.143 75.709 1.00 247.95 113 MET A O 1
ATOM 692 N N . GLY A 1 114 ? 127.297 120.586 77.404 1.00 211.12 114 GLY A N 1
ATOM 693 C CA . GLY A 1 114 ? 127.049 119.193 77.700 1.00 208.38 114 GLY A CA 1
ATOM 694 C C . GLY A 1 114 ? 125.595 118.964 78.060 1.00 207.34 114 GLY A C 1
ATOM 695 O O . GLY A 1 114 ? 124.798 119.900 78.151 1.00 207.42 114 GLY A O 1
ATOM 696 N N . LEU A 1 115 ? 125.265 117.692 78.265 1.00 192.52 115 LEU A N 1
ATOM 697 C CA . LEU A 1 115 ? 123.904 117.288 78.574 1.00 192.84 115 LEU A CA 1
ATOM 698 C C . LEU A 1 115 ? 123.926 116.143 79.576 1.00 192.73 115 LEU A C 1
ATOM 699 O O . LEU A 1 115 ? 124.919 115.423 79.710 1.00 192.22 115 LEU A O 1
ATOM 704 N N . ALA A 1 116 ? 122.815 115.992 80.290 1.00 177.01 116 ALA A N 1
ATOM 705 C CA . ALA A 1 116 ? 122.702 114.935 81.283 1.00 176.16 116 ALA A CA 1
ATOM 706 C C . ALA A 1 116 ? 122.706 113.567 80.614 1.00 176.23 116 ALA A C 1
ATOM 707 O O . ALA A 1 116 ? 122.093 113.369 79.561 1.00 177.28 116 ALA A O 1
ATOM 709 N N . MET A 1 117 ? 123.406 112.624 81.232 1.00 173.20 117 MET A N 1
ATOM 710 C CA . MET A 1 117 ? 123.455 111.270 80.706 1.00 172.75 117 MET A CA 1
ATOM 711 C C . MET A 1 117 ? 122.071 110.629 80.774 1.00 175.82 117 MET A C 1
ATOM 712 O O . MET A 1 117 ? 121.372 110.763 81.783 1.00 177.71 117 MET A O 1
ATOM 717 N N . PRO A 1 118 ? 121.644 109.938 79.721 1.00 173.66 118 PRO A N 1
ATOM 718 C CA . PRO A 1 118 ? 120.338 109.272 79.753 1.00 170.84 118 PRO A CA 1
ATOM 719 C C . PRO A 1 118 ? 120.316 108.128 80.754 1.00 172.58 118 PRO A C 1
ATOM 720 O O . PRO A 1 118 ? 121.349 107.583 81.151 1.00 175.36 118 PRO A O 1
ATOM 724 N N . VAL A 1 119 ? 119.097 107.770 81.164 1.00 158.99 119 VAL A N 1
ATOM 725 C CA . VAL A 1 119 ? 118.917 106.795 82.237 1.00 159.54 119 VAL A CA 1
ATOM 726 C C . VAL A 1 119 ? 119.473 105.434 81.838 1.00 160.19 119 VAL A C 1
ATOM 727 O O . VAL A 1 119 ? 120.110 104.750 82.647 1.00 160.15 119 VAL A O 1
ATOM 731 N N . TYR A 1 120 ? 119.227 105.007 80.597 1.00 173.20 120 TYR A N 1
ATOM 732 C CA . TYR A 1 120 ? 119.726 103.706 80.161 1.00 174.13 120 TYR A CA 1
ATOM 733 C C . TYR A 1 120 ? 121.250 103.677 80.130 1.00 175.48 120 TYR A C 1
ATOM 734 O O . TYR A 1 120 ? 121.867 102.668 80.495 1.00 176.35 120 TYR A O 1
ATOM 743 N N . GLU A 1 121 ? 121.877 104.771 79.695 1.00 183.73 121 GLU A N 1
ATOM 744 C CA . GLU A 1 121 ? 123.333 104.840 79.742 1.00 185.10 121 GLU A CA 1
ATOM 745 C C . GLU A 1 121 ? 123.832 104.818 81.181 1.00 185.43 121 GLU A C 1
ATOM 746 O O . GLU A 1 121 ? 124.889 104.245 81.470 1.00 185.61 121 GLU A O 1
ATOM 752 N N . ALA A 1 122 ? 123.082 105.433 82.098 1.00 173.47 122 ALA A N 1
ATOM 753 C CA . ALA A 1 122 ? 123.431 105.349 83.511 1.00 172.30 122 ALA A CA 1
ATOM 754 C C . ALA A 1 122 ? 123.356 103.911 84.007 1.00 172.11 122 ALA A C 1
ATOM 755 O O . ALA A 1 122 ? 124.205 103.472 84.791 1.00 173.47 122 ALA A O 1
ATOM 757 N N . ASN A 1 123 ? 122.340 103.166 83.567 1.00 167.89 123 ASN A N 1
ATOM 758 C CA . ASN A 1 123 ? 122.248 101.753 83.922 1.00 166.26 123 ASN A CA 1
ATOM 759 C C . ASN A 1 123 ? 123.439 100.976 83.382 1.00 168.32 123 ASN A C 1
ATOM 760 O O . ASN A 1 123 ? 124.006 100.126 84.079 1.00 170.72 123 ASN A O 1
ATOM 765 N N . LEU A 1 124 ? 123.829 101.255 82.138 1.00 181.94 124 LEU A N 1
ATOM 766 C CA . LEU A 1 124 ? 124.988 100.582 81.561 1.00 184.21 124 LEU A CA 1
ATOM 767 C C . LEU A 1 124 ? 126.252 100.890 82.354 1.00 183.75 124 LEU A C 1
ATOM 768 O O . LEU A 1 124 ? 127.073 99.999 82.599 1.00 182.32 124 LEU A O 1
ATOM 773 N N . VAL A 1 125 ? 126.424 102.149 82.761 1.00 177.68 125 VAL A N 1
ATOM 774 C CA . VAL A 1 125 ? 127.589 102.525 83.557 1.00 176.65 125 VAL A CA 1
ATOM 775 C C . VAL A 1 125 ? 127.570 101.812 84.903 1.00 176.39 125 VAL A C 1
ATOM 776 O O . VAL A 1 125 ? 128.590 101.276 85.355 1.00 177.56 125 VAL A O 1
ATOM 780 N N . ASN A 1 126 ? 126.412 101.789 85.564 1.00 172.32 126 ASN A N 1
ATOM 781 C CA . ASN A 1 126 ? 126.316 101.184 86.886 1.00 171.76 126 ASN A CA 1
ATOM 782 C C . ASN A 1 126 ? 126.400 99.665 86.843 1.00 172.48 126 ASN A C 1
ATOM 783 O O . ASN A 1 126 ? 126.652 99.044 87.881 1.00 170.74 126 ASN A O 1
ATOM 788 N N . SER A 1 127 ? 126.184 99.052 85.680 1.00 176.86 127 SER A N 1
ATOM 789 C CA . SER A 1 127 ? 126.225 97.598 85.565 1.00 174.41 127 SER A CA 1
ATOM 790 C C . SER A 1 127 ? 127.564 97.093 85.035 1.00 175.55 127 SER A C 1
ATOM 791 O O . SER A 1 127 ? 128.234 96.295 85.696 1.00 174.43 127 SER A O 1
ATOM 794 N N . ARG A 1 128 ? 127.970 97.547 83.850 1.00 195.84 128 ARG A N 1
ATOM 795 C CA . ARG A 1 128 ? 129.154 97.021 83.182 1.00 197.48 128 ARG A CA 1
ATOM 796 C C . ARG A 1 128 ? 130.322 97.999 83.172 1.00 196.55 128 ARG A C 1
ATOM 797 O O . ARG A 1 128 ? 131.338 97.721 82.527 1.00 196.18 128 ARG A O 1
ATOM 805 N N . ALA A 1 129 ? 130.204 99.129 83.871 1.00 195.30 129 ALA A N 1
ATOM 806 C CA . ALA A 1 129 ? 131.276 100.124 83.962 1.00 195.44 129 ALA A CA 1
ATOM 807 C C . ALA A 1 129 ? 131.730 100.593 82.581 1.00 195.64 129 ALA A C 1
ATOM 808 O O . ALA A 1 129 ? 132.924 100.757 82.322 1.00 193.45 129 ALA A O 1
ATOM 810 N N . GLN A 1 130 ? 130.770 100.811 81.685 1.00 199.34 130 GLN A N 1
ATOM 811 C CA . GLN A 1 130 ? 131.071 101.326 80.358 1.00 198.01 130 GLN A CA 1
ATOM 812 C C . GLN A 1 130 ? 129.905 102.177 79.879 1.00 197.95 130 GLN A C 1
ATOM 813 O O . GLN A 1 130 ? 128.788 102.080 80.392 1.00 197.82 130 GLN A O 1
ATOM 819 N N . CYS A 1 131 ? 130.182 103.019 78.886 1.00 203.38 131 CYS A N 1
ATOM 820 C CA . CYS A 1 131 ? 129.229 104.004 78.400 1.00 202.84 131 CYS A CA 1
ATOM 821 C C . CYS A 1 131 ? 129.138 103.943 76.882 1.00 203.81 131 CYS A C 1
ATOM 822 O O . CYS A 1 131 ? 130.105 103.598 76.199 1.00 204.05 131 CYS A O 1
ATOM 825 N N . TYR A 1 132 ? 127.964 104.296 76.363 1.00 200.53 132 TYR A N 1
ATOM 826 C CA . TYR A 1 132 ? 127.719 104.241 74.930 1.00 200.41 132 TYR A CA 1
ATOM 827 C C . TYR A 1 132 ? 128.546 105.290 74.191 1.00 201.13 132 TYR A C 1
ATOM 828 O O . TYR A 1 132 ? 128.969 106.304 74.753 1.00 201.75 132 TYR A O 1
ATOM 837 N N . SER A 1 133 ? 128.774 105.029 72.905 1.00 212.04 133 SER A N 1
ATOM 838 C CA . SER A 1 133 ? 129.569 105.902 72.051 1.00 211.45 133 SER A CA 1
ATOM 839 C C . SER A 1 133 ? 128.739 106.943 71.312 1.00 211.04 133 SER A C 1
ATOM 840 O O . SER A 1 133 ? 129.312 107.794 70.626 1.00 209.59 133 SER A O 1
ATOM 843 N N . ALA A 1 134 ? 127.415 106.899 71.429 1.00 208.42 134 ALA A N 1
ATOM 844 C CA . ALA A 1 134 ? 126.543 107.807 70.702 1.00 207.46 134 ALA A CA 1
ATOM 845 C C . ALA A 1 134 ? 125.589 108.495 71.666 1.00 208.48 134 ALA A C 1
ATOM 846 O O . ALA A 1 134 ? 125.197 107.929 72.689 1.00 209.93 134 ALA A O 1
ATOM 848 N N . VAL A 1 135 ? 125.222 109.731 71.325 1.00 206.95 135 VAL A N 1
ATOM 849 C CA . VAL A 1 135 ? 124.282 110.518 72.110 1.00 206.56 135 VAL A CA 1
ATOM 850 C C . VAL A 1 135 ? 123.220 111.084 71.178 1.00 206.79 135 VAL A C 1
ATOM 851 O O . VAL A 1 135 ? 123.400 111.159 69.961 1.00 209.34 135 VAL A O 1
ATOM 855 N N . ALA A 1 136 ? 122.099 111.481 71.772 1.00 215.69 136 ALA A N 1
ATOM 856 C CA . ALA A 1 136 ? 120.978 112.055 71.043 1.00 217.09 136 ALA A CA 1
ATOM 857 C C . ALA A 1 136 ? 120.786 113.500 71.476 1.00 218.45 136 ALA A C 1
ATOM 858 O O . ALA A 1 136 ? 120.807 113.801 72.674 1.00 218.91 136 ALA A O 1
ATOM 860 N N . ILE A 1 137 ? 120.600 114.387 70.503 1.00 233.77 137 ILE A N 1
ATOM 861 C CA . ILE A 1 137 ? 120.371 115.805 70.752 1.00 232.97 137 ILE A CA 1
ATOM 862 C C . ILE A 1 137 ? 118.997 116.162 70.207 1.00 232.31 137 ILE A C 1
ATOM 863 O O . ILE A 1 137 ? 118.700 115.896 69.036 1.00 233.59 137 ILE A O 1
ATOM 868 N N . LYS A 1 138 ? 118.164 116.762 71.052 1.00 238.93 138 LYS A N 1
ATOM 869 C CA . LYS A 1 138 ? 116.791 117.104 70.699 1.00 240.71 138 LYS A CA 1
ATOM 870 C C . LYS A 1 138 ? 116.698 118.611 70.495 1.00 242.18 138 LYS A C 1
ATOM 871 O O . LYS A 1 138 ? 116.829 119.383 71.451 1.00 241.71 138 LYS A O 1
ATOM 877 N N . ARG A 1 139 ? 116.474 119.022 69.250 1.00 257.16 139 ARG A N 1
ATOM 878 C CA . ARG A 1 139 ? 116.262 120.424 68.945 1.00 256.87 139 ARG A CA 1
ATOM 879 C C . ARG A 1 139 ? 114.866 120.850 69.394 1.00 258.26 139 ARG A C 1
ATOM 880 O O . ARG A 1 139 ? 113.989 120.008 69.602 1.00 258.54 139 ARG A O 1
ATOM 882 N N . PRO A 1 140 ? 114.638 122.156 69.565 1.00 258.97 140 PRO A N 1
ATOM 883 C CA . PRO A 1 140 ? 113.289 122.612 69.944 1.00 258.19 140 PRO A CA 1
ATOM 884 C C . PRO A 1 140 ? 112.211 122.195 68.959 1.00 258.11 140 PRO A C 1
ATOM 885 O O . PRO A 1 140 ? 111.052 122.028 69.359 1.00 256.40 140 PRO A O 1
ATOM 889 N N . ASP A 1 141 ? 112.555 122.030 67.679 1.00 256.96 141 ASP A N 1
ATOM 890 C CA . ASP A 1 141 ? 111.584 121.528 66.713 1.00 255.60 141 ASP A CA 1
ATOM 891 C C . ASP A 1 141 ? 111.146 120.109 67.058 1.00 255.43 141 ASP A C 1
ATOM 892 O O . ASP A 1 141 ? 109.963 119.770 66.940 1.00 254.55 141 ASP A O 1
ATOM 897 N N . GLY A 1 142 ? 112.085 119.268 67.485 1.00 247.48 142 GLY A N 1
ATOM 898 C CA . GLY A 1 142 ? 111.768 117.902 67.851 1.00 244.97 142 GLY A CA 1
ATOM 899 C C . GLY A 1 142 ? 112.669 116.881 67.188 1.00 245.58 142 GLY A C 1
ATOM 900 O O . GLY A 1 142 ? 112.591 115.685 67.486 1.00 244.66 142 GLY A O 1
ATOM 901 N N . THR A 1 143 ? 113.527 117.343 66.284 1.00 245.74 143 THR A N 1
ATOM 902 C CA . THR A 1 143 ? 114.428 116.449 65.574 1.00 245.05 143 THR A CA 1
ATOM 903 C C . THR A 1 143 ? 115.479 115.873 66.518 1.00 244.81 143 THR A C 1
ATOM 904 O O . THR A 1 143 ? 115.920 116.524 67.468 1.00 245.55 143 THR A O 1
ATOM 908 N N . VAL A 1 144 ? 115.879 114.634 66.244 1.00 235.76 144 VAL A N 1
ATOM 909 C CA . VAL A 1 144 ? 116.852 113.913 67.057 1.00 236.03 144 VAL A CA 1
ATOM 910 C C . VAL A 1 144 ? 118.158 113.843 66.281 1.00 235.61 144 VAL A C 1
ATOM 911 O O . VAL A 1 144 ? 118.194 113.337 65.152 1.00 234.81 144 VAL A O 1
ATOM 915 N N . PHE A 1 145 ? 119.229 114.346 66.886 1.00 234.68 145 PHE A N 1
ATOM 916 C CA . PHE A 1 145 ? 120.539 114.409 66.254 1.00 233.60 145 PHE A CA 1
ATOM 917 C C . PHE A 1 145 ? 121.407 113.262 66.752 1.00 233.46 145 PHE A C 1
ATOM 918 O O . PHE A 1 145 ? 121.341 112.884 67.925 1.00 235.09 145 PHE A O 1
ATOM 926 N N . SER A 1 146 ? 122.215 112.709 65.854 1.00 214.68 146 SER A N 1
ATOM 927 C CA . SER A 1 146 ? 123.113 111.604 66.169 1.00 214.80 146 SER A CA 1
ATOM 928 C C . SER A 1 146 ? 124.548 112.098 66.041 1.00 214.06 146 SER A C 1
ATOM 929 O O . SER A 1 146 ? 124.998 112.439 64.943 1.00 212.93 146 SER A O 1
ATOM 932 N N . ALA A 1 147 ? 125.260 112.138 67.163 1.00 210.35 147 ALA A N 1
ATOM 933 C CA . ALA A 1 147 ? 126.663 112.521 67.197 1.00 208.54 147 ALA A CA 1
ATOM 934 C C . ALA A 1 147 ? 127.499 111.334 67.652 1.00 208.92 147 ALA A C 1
ATOM 935 O O . ALA A 1 147 ? 127.074 110.558 68.514 1.00 209.48 147 ALA A O 1
ATOM 937 N N . TYR A 1 148 ? 128.687 111.194 67.070 1.00 211.45 148 TYR A N 1
ATOM 938 C CA . TYR A 1 148 ? 129.538 110.045 67.337 1.00 211.70 148 TYR A CA 1
ATOM 939 C C . TYR A 1 148 ? 130.975 110.505 67.524 1.00 212.42 148 TYR A C 1
ATOM 940 O O . TYR A 1 148 ? 131.385 111.555 67.023 1.00 212.82 148 TYR A O 1
ATOM 949 N N . HIS A 1 149 ? 131.739 109.699 68.256 1.00 219.63 149 HIS A N 1
ATOM 950 C CA . HIS A 1 149 ? 133.160 109.955 68.453 1.00 220.57 149 HIS A CA 1
ATOM 951 C C . HIS A 1 149 ? 133.916 109.606 67.177 1.00 222.60 149 HIS A C 1
ATOM 952 O O . HIS A 1 149 ? 133.836 108.471 66.693 1.00 222.66 149 HIS A O 1
ATOM 959 N N . GLU A 1 150 ? 134.641 110.583 66.631 1.00 233.53 150 GLU A N 1
ATOM 960 C CA . GLU A 1 150 ? 135.375 110.449 65.373 1.00 232.83 150 GLU A CA 1
ATOM 961 C C . GLU A 1 150 ? 134.463 110.092 64.203 1.00 233.31 150 GLU A C 1
ATOM 962 O O . GLU A 1 150 ? 134.933 109.565 63.189 1.00 233.26 150 GLU A O 1
ATOM 968 N N . ASP A 1 151 ? 133.164 110.372 64.332 1.00 232.20 151 ASP A N 1
ATOM 969 C CA . ASP A 1 151 ? 132.180 110.108 63.279 1.00 230.99 151 ASP A CA 1
ATOM 970 C C . ASP A 1 151 ? 132.192 108.645 62.845 1.00 230.61 151 ASP A C 1
ATOM 971 O O . ASP A 1 151 ? 131.961 108.326 61.676 1.00 229.61 151 ASP A O 1
ATOM 976 N N . ASN A 1 152 ? 132.465 107.741 63.788 1.00 231.62 152 ASN A N 1
ATOM 977 C CA . ASN A 1 152 ? 132.462 106.317 63.477 1.00 231.12 152 ASN A CA 1
ATOM 978 C C . ASN A 1 152 ? 131.059 105.782 63.219 1.00 231.73 152 ASN A C 1
ATOM 979 O O . ASN A 1 152 ? 130.922 104.712 62.618 1.00 230.56 152 ASN A O 1
ATOM 984 N N . ASN A 1 153 ? 130.025 106.504 63.656 1.00 223.26 153 ASN A N 1
ATOM 985 C CA . ASN A 1 153 ? 128.630 106.102 63.464 1.00 221.67 153 ASN A CA 1
ATOM 986 C C . ASN A 1 153 ? 128.359 104.718 64.050 1.00 220.74 153 ASN A C 1
ATOM 987 O O . ASN A 1 153 ? 127.641 103.904 63.465 1.00 219.56 153 ASN A O 1
ATOM 992 N N . LYS A 1 154 ? 128.939 104.449 65.218 1.00 216.76 154 LYS A N 1
ATOM 993 C CA . LYS A 1 154 ? 128.742 103.189 65.921 1.00 216.22 154 LYS A CA 1
ATOM 994 C C . LYS A 1 154 ? 128.266 103.474 67.336 1.00 216.08 154 LYS A C 1
ATOM 995 O O . LYS A 1 154 ? 128.850 104.310 68.034 1.00 215.93 154 LYS A O 1
ATOM 1001 N N . ASN A 1 155 ? 127.210 102.784 67.754 1.00 206.70 155 ASN A N 1
ATOM 1002 C CA . ASN A 1 155 ? 126.695 102.901 69.118 1.00 207.20 155 ASN A CA 1
ATOM 1003 C C . ASN A 1 155 ? 127.322 101.854 70.034 1.00 208.08 155 ASN A C 1
ATOM 1004 O O . ASN A 1 155 ? 126.632 101.103 70.722 1.00 208.04 155 ASN A O 1
ATOM 1009 N N . GLU A 1 156 ? 128.651 101.804 70.047 1.00 215.92 156 GLU A N 1
ATOM 1010 C CA . GLU A 1 156 ? 129.383 100.831 70.841 1.00 214.70 156 GLU A CA 1
ATOM 1011 C C . GLU A 1 156 ? 129.646 101.397 72.237 1.00 216.13 156 GLU A C 1
ATOM 1012 O O . GLU A 1 156 ? 129.108 102.439 72.621 1.00 217.05 156 GLU A O 1
ATOM 1018 N N . THR A 1 157 ? 130.483 100.712 73.013 1.00 214.90 157 THR A N 1
ATOM 1019 C CA . THR A 1 157 ? 130.745 101.075 74.396 1.00 214.77 157 THR A CA 1
ATOM 1020 C C . THR A 1 157 ? 132.224 101.373 74.600 1.00 214.37 157 THR A C 1
ATOM 1021 O O . THR A 1 157 ? 133.086 100.843 73.892 1.00 214.38 157 THR A O 1
ATOM 1025 N N . LEU A 1 158 ? 132.508 102.226 75.582 1.00 215.84 158 LEU A N 1
ATOM 1026 C CA . LEU A 1 158 ? 133.869 102.588 75.948 1.00 215.91 158 LEU A CA 1
ATOM 1027 C C . LEU A 1 158 ? 134.033 102.479 77.456 1.00 216.03 158 LEU A C 1
ATOM 1028 O O . LEU A 1 158 ? 133.078 102.661 78.215 1.00 216.12 158 LEU A O 1
ATOM 1033 N N . GLU A 1 159 ? 135.257 102.191 77.883 1.00 210.57 159 GLU A N 1
ATOM 1034 C CA . GLU A 1 159 ? 135.554 102.013 79.295 1.00 210.68 159 GLU A CA 1
ATOM 1035 C C . GLU A 1 159 ? 135.861 103.353 79.959 1.00 211.36 159 GLU A C 1
ATOM 1036 O O . GLU A 1 159 ? 136.028 104.384 79.303 1.00 211.28 159 GLU A O 1
ATOM 1042 N N . LEU A 1 160 ? 135.938 103.325 81.287 1.00 201.43 160 LEU A N 1
ATOM 1043 C CA . LEU A 1 160 ? 136.188 104.510 82.094 1.00 200.14 160 LEU A CA 1
ATOM 1044 C C . LEU A 1 160 ? 137.535 104.391 82.792 1.00 199.37 160 LEU A C 1
ATOM 1045 O O . LEU A 1 160 ? 137.927 103.301 83.223 1.00 197.18 160 LEU A O 1
ATOM 1050 N N . PHE A 1 161 ? 138.242 105.517 82.905 1.00 201.30 161 PHE A N 1
ATOM 1051 C CA . PHE A 1 161 ? 139.553 105.530 83.528 1.00 200.66 161 PHE A CA 1
ATOM 1052 C C . PHE A 1 161 ? 139.576 106.488 84.714 1.00 200.41 161 PHE A C 1
ATOM 1053 O O . PHE A 1 161 ? 138.980 107.568 84.651 1.00 201.29 161 PHE A O 1
ATOM 1061 N N . PRO A 1 162 ? 140.258 106.125 85.800 1.00 189.63 162 PRO A N 1
ATOM 1062 C CA . PRO A 1 162 ? 140.314 107.007 86.974 1.00 190.29 162 PRO A CA 1
ATOM 1063 C C . PRO A 1 162 ? 141.271 108.175 86.793 1.00 191.43 162 PRO A C 1
ATOM 1064 O O . PRO A 1 162 ? 142.436 108.096 87.194 1.00 191.24 162 PRO A O 1
ATOM 1068 N N . LEU A 1 163 ? 140.792 109.257 86.183 1.00 194.57 163 LEU A N 1
ATOM 1069 C CA . LEU A 1 163 ? 141.634 110.420 85.941 1.00 193.43 163 LEU A CA 1
ATOM 1070 C C . LEU A 1 163 ? 142.136 111.016 87.252 1.00 195.21 163 LEU A C 1
ATOM 1071 O O . LEU A 1 163 ? 141.443 111.005 88.273 1.00 194.47 163 LEU A O 1
ATOM 1073 N N . ASN A 1 164 ? 143.367 111.531 87.211 1.00 210.00 164 ASN A N 1
ATOM 1074 C CA . ASN A 1 164 ? 144.015 112.166 88.360 1.00 210.07 164 ASN A CA 1
ATOM 1075 C C . ASN A 1 164 ? 144.165 111.203 89.534 1.00 211.27 164 ASN A C 1
ATOM 1076 O O . ASN A 1 164 ? 144.190 111.624 90.693 1.00 211.55 164 ASN A O 1
ATOM 1078 N N . PHE A 1 165 ? 144.262 109.905 89.235 1.00 219.06 165 PHE A N 1
ATOM 1079 C CA . PHE A 1 165 ? 144.425 108.859 90.246 1.00 218.55 165 PHE A CA 1
ATOM 1080 C C . PHE A 1 165 ? 143.303 108.887 91.280 1.00 220.49 165 PHE A C 1
ATOM 1081 O O . PHE A 1 165 ? 143.514 108.554 92.449 1.00 220.04 165 PHE A O 1
ATOM 1083 N N . LYS A 1 166 ? 142.110 109.305 90.854 1.00 225.75 166 LYS A N 1
ATOM 1084 C CA . LYS A 1 166 ? 140.882 109.376 91.643 1.00 224.13 166 LYS A CA 1
ATOM 1085 C C . LYS A 1 166 ? 140.931 110.437 92.736 1.00 225.56 166 LYS A C 1
ATOM 1086 O O . LYS A 1 166 ? 139.924 110.627 93.429 1.00 225.35 166 LYS A O 1
ATOM 1088 N N . SER A 1 167 ? 142.054 111.138 92.908 1.00 227.96 167 SER A N 1
ATOM 1089 C CA . SER A 1 167 ? 142.198 112.178 93.924 1.00 225.68 167 SER A CA 1
ATOM 1090 C C . SER A 1 167 ? 141.759 111.683 95.297 1.00 224.98 167 SER A C 1
ATOM 1091 O O . SER A 1 167 ? 142.012 110.528 95.657 1.00 223.64 167 SER A O 1
ATOM 1094 N N . VAL A 1 168 ? 141.103 112.546 96.069 1.00 226.59 168 VAL A N 1
ATOM 1095 C CA . VAL A 1 168 ? 140.572 112.190 97.379 1.00 227.60 168 VAL A CA 1
ATOM 1096 C C . VAL A 1 168 ? 139.140 112.702 97.478 1.00 228.84 168 VAL A C 1
ATOM 1097 O O . VAL A 1 168 ? 138.874 113.877 97.202 1.00 228.99 168 VAL A O 1
ATOM 1101 N N . THR A 1 169 ? 138.219 111.810 97.843 1.00 221.17 169 THR A N 1
ATOM 1102 C CA . THR A 1 169 ? 136.795 112.089 98.028 1.00 220.20 169 THR A CA 1
ATOM 1103 C C . THR A 1 169 ? 136.120 112.640 96.776 1.00 219.51 169 THR A C 1
ATOM 1104 O O . THR A 1 169 ? 134.963 113.072 96.844 1.00 218.84 169 THR A O 1
ATOM 1108 N N . ASN A 1 170 ? 136.804 112.641 95.634 1.00 194.17 170 ASN A N 1
ATOM 1109 C CA . ASN A 1 170 ? 136.223 113.094 94.375 1.00 191.47 170 ASN A CA 1
ATOM 1110 C C . ASN A 1 170 ? 136.645 112.177 93.239 1.00 191.06 170 ASN A C 1
ATOM 1111 O O . ASN A 1 170 ? 137.022 112.634 92.154 1.00 189.47 170 ASN A O 1
ATOM 1116 N N . LYS A 1 171 ? 136.598 110.867 93.477 1.00 188.61 171 LYS A N 1
ATOM 1117 C CA . LYS A 1 171 ? 136.983 109.892 92.465 1.00 187.42 171 LYS A CA 1
ATOM 1118 C C . LYS A 1 171 ? 136.080 109.996 91.245 1.00 188.30 171 LYS A C 1
ATOM 1119 O O . LYS A 1 171 ? 134.886 109.690 91.318 1.00 189.07 171 LYS A O 1
ATOM 1121 N N . ARG A 1 172 ? 136.641 110.429 90.120 1.00 178.59 172 ARG A N 1
ATOM 1122 C CA . ARG A 1 172 ? 135.897 110.589 88.881 1.00 177.30 172 ARG A CA 1
ATOM 1123 C C . ARG A 1 172 ? 136.514 109.720 87.796 1.00 176.08 172 ARG A C 1
ATOM 1124 O O . ARG A 1 172 ? 137.740 109.641 87.671 1.00 177.28 172 ARG A O 1
ATOM 1132 N N . PHE A 1 173 ? 135.657 109.071 87.016 1.00 175.66 173 PHE A N 1
ATOM 1133 C CA . PHE A 1 173 ? 136.078 108.216 85.918 1.00 176.73 173 PHE A CA 1
ATOM 1134 C C . PHE A 1 173 ? 135.727 108.877 84.593 1.00 180.92 173 PHE A C 1
ATOM 1135 O O . PHE A 1 173 ? 134.655 109.473 84.451 1.00 181.02 173 PHE A O 1
ATOM 1137 N N . ILE A 1 174 ? 136.637 108.771 83.624 1.00 200.74 174 ILE A N 1
ATOM 1138 C CA . ILE A 1 174 ? 136.470 109.401 82.324 1.00 199.55 174 ILE A CA 1
ATOM 1139 C C . ILE A 1 174 ? 136.761 108.377 81.237 1.00 198.38 174 ILE A C 1
ATOM 1140 O O . ILE A 1 174 ? 137.445 107.376 81.458 1.00 197.02 174 ILE A O 1
ATOM 1145 N N . THR A 1 175 ? 136.231 108.648 80.043 1.00 214.17 175 THR A N 1
ATOM 1146 C CA . THR A 1 175 ? 136.453 107.792 78.888 1.00 215.65 175 THR A CA 1
ATOM 1147 C C . THR A 1 175 ? 137.317 108.431 77.811 1.00 216.19 175 THR A C 1
ATOM 1148 O O . THR A 1 175 ? 137.774 107.721 76.911 1.00 215.42 175 THR A O 1
ATOM 1152 N N . THR A 1 176 ? 137.545 109.739 77.876 1.00 229.57 176 THR A N 1
ATOM 1153 C CA . THR A 1 176 ? 138.333 110.457 76.885 1.00 229.87 176 THR A CA 1
ATOM 1154 C C . THR A 1 176 ? 139.449 111.215 77.587 1.00 231.08 176 THR A C 1
ATOM 1155 O O . THR A 1 176 ? 139.201 111.927 78.566 1.00 232.55 176 THR A O 1
ATOM 1159 N N . LYS A 1 177 ? 140.675 111.063 77.086 1.00 234.74 177 LYS A N 1
ATOM 1160 C CA . LYS A 1 177 ? 141.836 111.749 77.638 1.00 234.38 177 LYS A CA 1
ATOM 1161 C C . LYS A 1 177 ? 142.015 113.156 77.076 1.00 236.15 177 LYS A C 1
ATOM 1162 O O . LYS A 1 177 ? 143.102 113.731 77.218 1.00 235.63 177 LYS A O 1
ATOM 1164 N N . GLU A 1 178 ? 140.977 113.709 76.456 1.00 253.71 178 GLU A N 1
ATOM 1165 C CA . GLU A 1 178 ? 141.013 115.036 75.850 1.00 253.31 178 GLU A CA 1
ATOM 1166 C C . GLU A 1 178 ? 142.180 115.210 74.873 1.00 254.45 178 GLU A C 1
ATOM 1167 O O . GLU A 1 178 ? 143.043 116.071 75.076 1.00 253.23 178 GLU A O 1
ATOM 1169 N N . PRO A 1 179 ? 142.237 114.410 73.799 1.00 263.64 179 PRO A N 1
ATOM 1170 C CA . PRO A 1 179 ? 143.298 114.599 72.805 1.00 262.98 179 PRO A CA 1
ATOM 1171 C C . PRO A 1 179 ? 142.887 115.584 71.723 1.00 262.80 179 PRO A C 1
ATOM 1172 O O . PRO A 1 179 ? 141.790 116.148 71.776 1.00 262.88 179 PRO A O 1
ATOM 1176 N N . TYR A 1 180 ? 143.758 115.802 70.742 1.00 267.99 180 TYR A N 1
ATOM 1177 C CA . TYR A 1 180 ? 143.403 116.642 69.607 1.00 267.83 180 TYR A CA 1
ATOM 1178 C C . TYR A 1 180 ? 142.320 115.969 68.773 1.00 268.79 180 TYR A C 1
ATOM 1179 O O . TYR A 1 180 ? 142.375 114.765 68.509 1.00 269.21 180 TYR A O 1
ATOM 1181 N N . PHE A 1 181 ? 141.331 116.753 68.357 1.00 272.37 181 PHE A N 1
ATOM 1182 C CA . PHE A 1 181 ? 140.198 116.254 67.594 1.00 271.89 181 PHE A CA 1
ATOM 1183 C C . PHE A 1 181 ? 140.211 116.849 66.191 1.00 271.58 181 PHE A C 1
ATOM 1184 O O . PHE A 1 181 ? 140.983 117.760 65.881 1.00 271.13 181 PHE A O 1
ATOM 1186 N N . ALA A 1 182 ? 139.340 116.313 65.340 1.00 266.03 182 ALA A N 1
ATOM 1187 C CA . ALA A 1 182 ? 139.249 116.780 63.964 1.00 265.51 182 ALA A CA 1
ATOM 1188 C C . ALA A 1 182 ? 138.707 118.202 63.919 1.00 265.85 182 ALA A C 1
ATOM 1189 O O . ALA A 1 182 ? 137.729 118.529 64.599 1.00 264.55 182 ALA A O 1
ATOM 1191 N N . ARG A 1 183 ? 139.345 119.049 63.116 1.00 272.57 183 ARG A N 1
ATOM 1192 C CA . ARG A 1 183 ? 138.914 120.431 62.967 1.00 272.63 183 ARG A CA 1
ATOM 1193 C C . ARG A 1 183 ? 139.528 121.003 61.699 1.00 272.97 183 ARG A C 1
ATOM 1194 O O . ARG A 1 183 ? 140.492 120.460 61.153 1.00 272.78 183 ARG A O 1
ATOM 1196 N N . GLY A 1 184 ? 138.953 122.110 61.240 1.00 278.34 184 GLY A N 1
ATOM 1197 C CA . GLY A 1 184 ? 139.482 122.833 60.110 1.00 277.72 184 GLY A CA 1
ATOM 1198 C C . GLY A 1 184 ? 138.862 124.209 59.991 1.00 278.42 184 GLY A C 1
ATOM 1199 O O . GLY A 1 184 ? 137.638 124.369 59.998 1.00 278.77 184 GLY A O 1
ATOM 1200 N N . PRO A 1 185 ? 139.704 125.235 59.880 1.00 277.25 185 PRO A N 1
ATOM 1201 C CA . PRO A 1 185 ? 139.184 126.606 59.815 1.00 278.11 185 PRO A CA 1
ATOM 1202 C C . PRO A 1 185 ? 138.836 127.050 58.404 1.00 277.70 185 PRO A C 1
ATOM 1203 O O . PRO A 1 185 ? 139.710 127.137 57.535 1.00 275.58 185 PRO A O 1
ATOM 1207 N N . LEU A 1 186 ? 137.559 127.334 58.166 1.00 287.35 186 LEU A N 1
ATOM 1208 C CA . LEU A 1 186 ? 137.133 128.012 56.943 1.00 286.75 186 LEU A CA 1
ATOM 1209 C C . LEU A 1 186 ? 137.060 129.518 57.169 1.00 287.46 186 LEU A C 1
ATOM 1210 O O . LEU A 1 186 ? 136.040 130.160 56.919 1.00 286.51 186 LEU A O 1
ATOM 1212 N N . ALA A 1 187 ? 138.166 130.073 57.678 1.00 286.71 187 ALA A N 1
ATOM 1213 C CA . ALA A 1 187 ? 138.260 131.452 58.152 1.00 285.18 187 ALA A CA 1
ATOM 1214 C C . ALA A 1 187 ? 137.335 131.684 59.342 1.00 285.79 187 ALA A C 1
ATOM 1215 O O . ALA A 1 187 ? 137.196 132.816 59.817 1.00 284.34 187 ALA A O 1
ATOM 1217 N N . THR A 1 188 ? 136.699 130.618 59.828 1.00 300.33 188 THR A N 1
ATOM 1218 C CA . THR A 1 188 ? 135.772 130.674 60.953 1.00 299.50 188 THR A CA 1
ATOM 1219 C C . THR A 1 188 ? 136.037 129.462 61.841 1.00 299.93 188 THR A C 1
ATOM 1220 O O . THR A 1 188 ? 137.053 128.774 61.701 1.00 300.91 188 THR A O 1
ATOM 1224 N N . HIS A 1 189 ? 135.115 129.200 62.764 1.00 297.90 189 HIS A N 1
ATOM 1225 C CA . HIS A 1 189 ? 135.207 128.070 63.682 1.00 297.85 189 HIS A CA 1
ATOM 1226 C C . HIS A 1 189 ? 134.014 127.149 63.460 1.00 297.89 189 HIS A C 1
ATOM 1227 O O . HIS A 1 189 ? 132.863 127.579 63.589 1.00 296.68 189 HIS A O 1
ATOM 1229 N N . SER A 1 190 ? 134.291 125.884 63.128 1.00 297.82 190 SER A N 1
ATOM 1230 C CA . SER A 1 190 ? 133.223 124.906 62.922 1.00 297.33 190 SER A CA 1
ATOM 1231 C C . SER A 1 190 ? 133.809 123.509 63.136 1.00 297.39 190 SER A C 1
ATOM 1232 O O . SER A 1 190 ? 134.445 122.963 62.230 1.00 297.49 190 SER A O 1
ATOM 1235 N N . THR A 1 191 ? 133.577 122.942 64.321 1.00 279.34 191 THR A N 1
ATOM 1236 C CA . THR A 1 191 ? 134.020 121.589 64.635 1.00 278.51 191 THR A CA 1
ATOM 1237 C C . THR A 1 191 ? 133.394 121.143 65.949 1.00 277.96 191 THR A C 1
ATOM 1238 O O . THR A 1 191 ? 133.335 121.920 66.904 1.00 277.67 191 THR A O 1
ATOM 1242 N N . SER A 1 192 ? 132.904 119.900 65.979 1.00 262.23 192 SER A N 1
ATOM 1243 C CA . SER A 1 192 ? 132.503 119.268 67.238 1.00 261.02 192 SER A CA 1
ATOM 1244 C C . SER A 1 192 ? 132.585 117.753 67.041 1.00 260.66 192 SER A C 1
ATOM 1245 O O . SER A 1 192 ? 131.652 117.150 66.504 1.00 260.72 192 SER A O 1
ATOM 1247 N N . THR A 1 193 ? 133.695 117.154 67.475 1.00 246.57 193 THR A N 1
ATOM 1248 C CA . THR A 1 193 ? 133.892 115.713 67.328 1.00 246.93 193 THR A CA 1
ATOM 1249 C C . THR A 1 193 ? 134.589 115.125 68.550 1.00 247.72 193 THR A C 1
ATOM 1250 O O . THR A 1 193 ? 135.499 114.299 68.425 1.00 247.40 193 THR A O 1
ATOM 1254 N N . SER A 1 194 ? 134.175 115.530 69.751 1.00 243.79 194 SER A N 1
ATOM 1255 C CA . SER A 1 194 ? 134.810 115.016 70.966 1.00 243.15 194 SER A CA 1
ATOM 1256 C C . SER A 1 194 ? 133.716 114.642 71.963 1.00 243.42 194 SER A C 1
ATOM 1257 O O . SER A 1 194 ? 133.170 115.513 72.647 1.00 242.87 194 SER A O 1
ATOM 1260 N N . LEU A 1 195 ? 133.419 113.349 72.043 1.00 231.44 195 LEU A N 1
ATOM 1261 C CA . LEU A 1 195 ? 132.488 112.798 73.020 1.00 230.38 195 LEU A CA 1
ATOM 1262 C C . LEU A 1 195 ? 133.263 112.401 74.269 1.00 230.30 195 LEU A C 1
ATOM 1263 O O . LEU A 1 195 ? 134.207 111.607 74.193 1.00 229.91 195 LEU A O 1
ATOM 1268 N N . ASN A 1 196 ? 132.864 112.951 75.411 1.00 221.61 196 ASN A N 1
ATOM 1269 C CA . ASN A 1 196 ? 133.456 112.606 76.694 1.00 221.59 196 ASN A CA 1
ATOM 1270 C C . ASN A 1 196 ? 132.349 112.353 77.704 1.00 222.11 196 ASN A C 1
ATOM 1271 O O . ASN A 1 196 ? 131.359 113.089 77.751 1.00 221.89 196 ASN A O 1
ATOM 1276 N N . CYS A 1 197 ? 132.520 111.308 78.508 1.00 208.84 197 CYS A N 1
ATOM 1277 C CA . CYS A 1 197 ? 131.558 110.936 79.536 1.00 206.86 197 CYS A CA 1
ATOM 1278 C C . CYS A 1 197 ? 132.188 111.148 80.903 1.00 204.98 197 CYS A C 1
ATOM 1279 O O . CYS A 1 197 ? 133.263 110.610 81.186 1.00 203.35 197 CYS A O 1
ATOM 1282 N N . ILE A 1 198 ? 131.519 111.930 81.744 1.00 184.88 198 ILE A N 1
ATOM 1283 C CA . ILE A 1 198 ? 132.011 112.272 83.073 1.00 182.98 198 ILE A CA 1
ATOM 1284 C C . ILE A 1 198 ? 131.162 111.529 84.092 1.00 182.66 198 ILE A C 1
ATOM 1285 O O . ILE A 1 198 ? 129.944 111.731 84.162 1.00 183.62 198 ILE A O 1
ATOM 1290 N N . VAL A 1 199 ? 131.800 110.668 84.879 1.00 160.36 199 VAL A N 1
ATOM 1291 C CA . VAL A 1 199 ? 131.153 109.975 85.986 1.00 157.01 199 VAL A CA 1
ATOM 1292 C C . VAL A 1 199 ? 131.947 110.288 87.243 1.00 158.71 199 VAL A C 1
ATOM 1293 O O . VAL A 1 199 ? 133.141 109.976 87.321 1.00 161.43 199 VAL A O 1
ATOM 1297 N N . THR A 1 200 ? 131.288 110.899 88.224 1.00 158.95 200 THR A N 1
ATOM 1298 C CA . THR A 1 200 ? 131.955 111.394 89.418 1.00 157.81 200 THR A CA 1
ATOM 1299 C C . THR A 1 200 ? 131.263 110.869 90.666 1.00 156.35 200 THR A C 1
ATOM 1300 O O . THR A 1 200 ? 130.031 110.811 90.727 1.00 159.07 200 THR A O 1
ATOM 1304 N N . GLU A 1 201 ? 132.064 110.489 91.656 1.00 152.61 201 GLU A N 1
ATOM 1305 C CA . GLU A 1 201 ? 131.570 110.105 92.971 1.00 153.82 201 GLU A CA 1
ATOM 1306 C C . GLU A 1 201 ? 131.780 111.275 93.923 1.00 156.42 201 GLU A C 1
ATOM 1307 O O . GLU A 1 201 ? 132.916 111.718 94.124 1.00 159.48 201 GLU A O 1
ATOM 1313 N N . ALA A 1 202 ? 130.692 111.773 94.502 1.00 136.14 202 ALA A N 1
ATOM 1314 C CA . ALA A 1 202 ? 130.751 112.923 95.388 1.00 132.77 202 ALA A CA 1
ATOM 1315 C C . ALA A 1 202 ? 129.919 112.645 96.630 1.00 132.46 202 ALA A C 1
ATOM 1316 O O . ALA A 1 202 ? 129.163 111.673 96.697 1.00 138.34 202 ALA A O 1
ATOM 1318 N N . THR A 1 203 ? 130.070 113.517 97.622 1.00 111.93 203 THR A N 1
ATOM 1319 C CA . THR A 1 203 ? 129.355 113.413 98.885 1.00 113.99 203 THR A CA 1
ATOM 1320 C C . THR A 1 203 ? 128.531 114.672 99.107 1.00 115.61 203 THR A C 1
ATOM 1321 O O . THR A 1 203 ? 128.992 115.783 98.831 1.00 122.47 203 THR A O 1
ATOM 1325 N N . ALA A 1 204 ? 127.312 114.494 99.605 1.00 102.93 204 ALA A N 1
ATOM 1326 C CA . ALA A 1 204 ? 126.399 115.596 99.854 1.00 101.71 204 ALA A CA 1
ATOM 1327 C C . ALA A 1 204 ? 126.130 115.720 101.347 1.00 102.66 204 ALA A C 1
ATOM 1328 O O . ALA A 1 204 ? 126.346 114.783 102.117 1.00 112.09 204 ALA A O 1
ATOM 1330 N N . LYS A 1 205 ? 125.658 116.898 101.750 1.00 95.16 205 LYS A N 1
ATOM 1331 C CA . LYS A 1 205 ? 125.372 117.194 103.145 1.00 98.10 205 LYS A CA 1
ATOM 1332 C C . LYS A 1 205 ? 124.033 117.910 103.250 1.00 101.99 205 LYS A C 1
ATOM 1333 O O . LYS A 1 205 ? 123.563 118.532 102.296 1.00 108.48 205 LYS A O 1
ATOM 1339 N N . ALA A 1 206 ? 123.420 117.816 104.428 1.00 95.12 206 ALA A N 1
ATOM 1340 C CA . ALA A 1 206 ? 122.130 118.444 104.667 1.00 92.12 206 ALA A CA 1
ATOM 1341 C C . ALA A 1 206 ? 122.017 118.838 106.132 1.00 99.87 206 ALA A C 1
ATOM 1342 O O . ALA A 1 206 ? 122.542 118.154 107.015 1.00 108.06 206 ALA A O 1
ATOM 1344 N N . LYS A 1 207 ? 121.345 119.965 106.383 1.00 116.48 207 LYS A N 1
ATOM 1345 C CA . LYS A 1 207 ? 121.139 120.418 107.783 1.00 117.53 207 LYS A CA 1
ATOM 1346 C C . LYS A 1 207 ? 120.027 119.578 108.413 1.00 117.71 207 LYS A C 1
ATOM 1347 O O . LYS A 1 207 ? 119.685 118.528 107.840 1.00 120.45 207 LYS A O 1
ATOM 1353 N N . TYR A 1 208 ? 119.478 120.031 109.541 1.00 128.43 208 TYR A N 1
ATOM 1354 C CA . TYR A 1 208 ? 118.461 119.244 110.238 1.00 132.84 208 TYR A CA 1
ATOM 1355 C C . TYR A 1 208 ? 117.133 119.162 109.497 1.00 135.74 208 TYR A C 1
ATOM 1356 O O . TYR A 1 208 ? 116.587 118.051 109.391 1.00 138.70 208 TYR A O 1
ATOM 1365 N N . PRO A 1 209 ? 116.539 120.253 109.001 1.00 121.93 209 PRO A N 1
ATOM 1366 C CA . PRO A 1 209 ? 115.232 120.114 108.335 1.00 119.58 209 PRO A CA 1
ATOM 1367 C C . PRO A 1 209 ? 115.276 119.249 107.089 1.00 124.08 209 PRO A C 1
ATOM 1368 O O . PRO A 1 209 ? 114.223 118.771 106.652 1.00 124.63 209 PRO A O 1
ATOM 1372 N N . PHE A 1 210 ? 116.459 119.032 106.509 1.00 113.64 210 PHE A N 1
ATOM 1373 C CA . PHE A 1 210 ? 116.628 118.207 105.313 1.00 107.11 210 PHE A CA 1
ATOM 1374 C C . PHE A 1 210 ? 115.767 118.702 104.158 1.00 111.04 210 PHE A C 1
ATOM 1375 O O . PHE A 1 210 ? 115.260 117.907 103.367 1.00 115.48 210 PHE A O 1
ATOM 1383 N N . SER A 1 211 ? 115.588 120.018 104.052 1.00 109.92 211 SER A N 1
ATOM 1384 C CA . SER A 1 211 ? 114.832 120.566 102.935 1.00 111.25 211 SER A CA 1
ATOM 1385 C C . SER A 1 211 ? 115.626 120.532 101.639 1.00 112.27 211 SER A C 1
ATOM 1386 O O . SER A 1 211 ? 115.031 120.588 100.558 1.00 113.88 211 SER A O 1
ATOM 1389 N N . TYR A 1 212 ? 116.949 120.438 101.724 1.00 108.18 212 TYR A N 1
ATOM 1390 C CA . TYR A 1 212 ? 117.805 120.427 100.549 1.00 106.25 212 TYR A CA 1
ATOM 1391 C C . TYR A 1 212 ? 119.133 119.797 100.931 1.00 107.56 212 TYR A C 1
ATOM 1392 O O . TYR A 1 212 ? 119.479 119.704 102.111 1.00 119.20 212 TYR A O 1
ATOM 1401 N N . PHE A 1 213 ? 119.874 119.363 99.917 1.00 93.05 213 PHE A N 1
ATOM 1402 C CA . PHE A 1 213 ? 121.226 118.870 100.123 1.00 92.76 213 PHE A CA 1
ATOM 1403 C C . PHE A 1 213 ? 122.121 119.414 99.024 1.00 99.08 213 PHE A C 1
ATOM 1404 O O . PHE A 1 213 ? 121.684 119.589 97.885 1.00 112.87 213 PHE A O 1
ATOM 1412 N N . ALA A 1 214 ? 123.373 119.685 99.375 1.00 102.66 214 ALA A N 1
ATOM 1413 C CA . ALA A 1 214 ? 124.329 120.278 98.455 1.00 102.62 214 ALA A CA 1
ATOM 1414 C C . ALA A 1 214 ? 125.581 119.422 98.389 1.00 105.24 214 ALA A C 1
ATOM 1415 O O . ALA A 1 214 ? 126.072 118.944 99.415 1.00 111.36 214 ALA A O 1
ATOM 1417 N N . LEU A 1 215 ? 126.094 119.234 97.179 1.00 112.09 215 LEU A N 1
ATOM 1418 C CA . LEU A 1 215 ? 127.336 118.503 97.003 1.00 112.10 215 LEU A CA 1
ATOM 1419 C C . LEU A 1 215 ? 128.510 119.325 97.525 1.00 117.56 215 LEU A C 1
ATOM 1420 O O . LEU A 1 215 ? 128.439 120.549 97.655 1.00 122.95 215 LEU A O 1
ATOM 1425 N N . THR A 1 216 ? 129.605 118.628 97.835 1.00 125.24 216 THR A N 1
ATOM 1426 C CA . THR A 1 216 ? 130.790 119.309 98.346 1.00 124.17 216 THR A CA 1
ATOM 1427 C C . THR A 1 216 ? 131.366 120.277 97.322 1.00 125.51 216 THR A C 1
ATOM 1428 O O . THR A 1 216 ? 131.931 121.311 97.694 1.00 127.07 216 THR A O 1
ATOM 1432 N N . THR A 1 217 ? 131.239 119.958 96.032 1.00 132.45 217 THR A N 1
ATOM 1433 C CA . THR A 1 217 ? 131.734 120.857 94.995 1.00 135.25 217 THR A CA 1
ATOM 1434 C C . THR A 1 217 ? 130.956 122.167 94.977 1.00 134.68 217 THR A C 1
ATOM 1435 O O . THR A 1 217 ? 131.541 123.238 94.775 1.00 136.63 217 THR A O 1
ATOM 1439 N N . GLY A 1 218 ? 129.643 122.108 95.183 1.00 129.77 218 GLY A N 1
ATOM 1440 C CA . GLY A 1 218 ? 128.843 123.317 95.209 1.00 126.35 218 GLY A CA 1
ATOM 1441 C C . GLY A 1 218 ? 127.454 123.184 94.618 1.00 131.18 218 GLY A C 1
ATOM 1442 O O . GLY A 1 218 ? 126.610 124.061 94.822 1.00 133.21 218 GLY A O 1
ATOM 1443 N N . GLU A 1 219 ? 127.201 122.103 93.882 1.00 135.07 219 GLU A N 1
ATOM 1444 C CA . GLU A 1 219 ? 125.876 121.890 93.314 1.00 129.48 219 GLU A CA 1
ATOM 1445 C C . GLU A 1 219 ? 124.843 121.711 94.418 1.00 133.91 219 GLU A C 1
ATOM 1446 O O . GLU A 1 219 ? 125.124 121.124 95.465 1.00 139.63 219 GLU A O 1
ATOM 1448 N N . ILE A 1 220 ? 123.640 122.223 94.177 1.00 116.44 220 ILE A N 1
ATOM 1449 C CA . ILE A 1 220 ? 122.562 122.216 95.156 1.00 111.76 220 ILE A CA 1
ATOM 1450 C C . ILE A 1 220 ? 121.345 121.552 94.533 1.00 114.36 220 ILE A C 1
ATOM 1451 O O . ILE A 1 220 ? 120.977 121.862 93.395 1.00 120.91 220 ILE A O 1
ATOM 1456 N N . VAL A 1 221 ? 120.725 120.641 95.276 1.00 117.03 221 VAL A N 1
ATOM 1457 C CA . VAL A 1 221 ? 119.465 120.021 94.886 1.00 117.91 221 VAL A CA 1
ATOM 1458 C C . VAL A 1 221 ? 118.414 120.450 95.897 1.00 119.88 221 VAL A C 1
ATOM 1459 O O . VAL A 1 221 ? 118.541 120.160 97.092 1.00 128.33 221 VAL A O 1
ATOM 1463 N N . GLU A 1 222 ? 117.378 121.137 95.420 1.00 130.65 222 GLU A N 1
ATOM 1464 C CA . GLU A 1 222 ? 116.355 121.700 96.300 1.00 132.75 222 GLU A CA 1
ATOM 1465 C C . GLU A 1 222 ? 115.281 120.648 96.579 1.00 138.09 222 GLU A C 1
ATOM 1466 O O . GLU A 1 222 ? 114.146 120.716 96.106 1.00 143.88 222 GLU A O 1
ATOM 1472 N N . GLY A 1 223 ? 115.669 119.659 97.374 1.00 124.32 223 GLY A N 1
ATOM 1473 C CA . GLY A 1 223 ? 114.751 118.603 97.748 1.00 118.96 223 GLY A CA 1
ATOM 1474 C C . GLY A 1 223 ? 115.313 117.775 98.878 1.00 117.10 223 GLY A C 1
ATOM 1475 O O . GLY A 1 223 ? 116.526 117.749 99.113 1.00 123.25 223 GLY A O 1
ATOM 1476 N N . SER A 1 224 ? 114.414 117.097 99.573 1.00 116.33 224 SER A N 1
ATOM 1477 C CA . SER A 1 224 ? 114.820 116.270 100.700 1.00 115.34 224 SER A CA 1
ATOM 1478 C C . SER A 1 224 ? 115.528 115.018 100.200 1.00 112.11 224 SER A C 1
ATOM 1479 O O . SER A 1 224 ? 115.020 114.345 99.297 1.00 119.68 224 SER A O 1
ATOM 1482 N N . PRO A 1 225 ? 116.694 114.674 100.750 1.00 98.51 225 PRO A N 1
ATOM 1483 C CA . PRO A 1 225 ? 117.354 113.426 100.342 1.00 99.61 225 PRO A CA 1
ATOM 1484 C C . PRO A 1 225 ? 116.553 112.185 100.680 1.00 108.56 225 PRO A C 1
ATOM 1485 O O . PRO A 1 225 ? 116.810 111.125 100.098 1.00 116.87 225 PRO A O 1
ATOM 1489 N N . PHE A 1 226 ? 115.596 112.278 101.600 1.00 115.66 226 PHE A N 1
ATOM 1490 C CA . PHE A 1 226 ? 114.742 111.157 101.962 1.00 119.20 226 PHE A CA 1
ATOM 1491 C C . PHE A 1 226 ? 113.412 111.174 101.225 1.00 124.79 226 PHE A C 1
ATOM 1492 O O . PHE A 1 226 ? 112.509 110.411 101.580 1.00 126.32 226 PHE A O 1
ATOM 1500 N N . PHE A 1 227 ? 113.268 112.031 100.217 1.00 130.13 227 PHE A N 1
ATOM 1501 C CA . PHE A 1 227 ? 112.020 112.107 99.473 1.00 127.14 227 PHE A CA 1
ATOM 1502 C C . PHE A 1 227 ? 111.751 110.797 98.742 1.00 128.29 227 PHE A C 1
ATOM 1503 O O . PHE A 1 227 ? 112.671 110.089 98.328 1.00 129.80 227 PHE A O 1
ATOM 1511 N N . ASP A 1 228 ? 110.470 110.478 98.590 1.00 143.94 228 ASP A N 1
ATOM 1512 C CA . ASP A 1 228 ? 110.041 109.252 97.934 1.00 146.31 228 ASP A CA 1
ATOM 1513 C C . ASP A 1 228 ? 108.825 109.576 97.075 1.00 145.21 228 ASP A C 1
ATOM 1514 O O . ASP A 1 228 ? 108.520 110.742 96.811 1.00 142.93 228 ASP A O 1
ATOM 1519 N N . GLY A 1 229 ? 108.131 108.529 96.627 1.00 149.29 229 GLY A N 1
ATOM 1520 C CA . GLY A 1 229 ? 106.957 108.738 95.795 1.00 148.13 229 GLY A CA 1
ATOM 1521 C C . GLY A 1 229 ? 105.854 109.487 96.517 1.00 150.43 229 GLY A C 1
ATOM 1522 O O . GLY A 1 229 ? 105.251 110.411 95.967 1.00 149.73 229 GLY A O 1
ATOM 1523 N N . SER A 1 230 ? 105.575 109.098 97.764 1.00 155.37 230 SER A N 1
ATOM 1524 C CA . SER A 1 230 ? 104.477 109.700 98.511 1.00 155.85 230 SER A CA 1
ATOM 1525 C C . SER A 1 230 ? 104.841 109.934 99.973 1.00 153.74 230 SER A C 1
ATOM 1526 O O . SER A 1 230 ? 103.963 109.922 100.842 1.00 155.01 230 SER A O 1
ATOM 1529 N N . ASN A 1 231 ? 106.125 110.145 100.267 1.00 144.81 231 ASN A N 1
ATOM 1530 C CA . ASN A 1 231 ? 106.530 110.403 101.644 1.00 145.48 231 ASN A CA 1
ATOM 1531 C C . ASN A 1 231 ? 106.050 111.756 102.148 1.00 143.36 231 ASN A C 1
ATOM 1532 O O . ASN A 1 231 ? 106.005 111.968 103.364 1.00 140.90 231 ASN A O 1
ATOM 1537 N N . GLY A 1 232 ? 105.688 112.669 101.252 1.00 139.95 232 GLY A N 1
ATOM 1538 C CA . GLY A 1 232 ? 105.287 113.998 101.658 1.00 142.88 232 GLY A CA 1
ATOM 1539 C C . GLY A 1 232 ? 106.425 114.920 102.024 1.00 145.64 232 GLY A C 1
ATOM 1540 O O . GLY A 1 232 ? 106.172 116.036 102.492 1.00 146.57 232 GLY A O 1
ATOM 1541 N N . LYS A 1 233 ? 107.669 114.491 101.832 1.00 139.93 233 LYS A N 1
ATOM 1542 C CA . LYS A 1 233 ? 108.813 115.317 102.172 1.00 137.35 233 LYS A CA 1
ATOM 1543 C C . LYS A 1 233 ? 108.935 116.490 101.203 1.00 139.13 233 LYS A C 1
ATOM 1544 O O . LYS A 1 233 ? 108.389 116.479 100.097 1.00 140.90 233 LYS A O 1
ATOM 1550 N N . HIS A 1 234 ? 109.659 117.517 101.640 1.00 135.09 234 HIS A N 1
ATOM 1551 C CA . HIS A 1 234 ? 109.859 118.697 100.812 1.00 133.37 234 HIS A CA 1
ATOM 1552 C C . HIS A 1 234 ? 110.645 118.347 99.555 1.00 132.79 234 HIS A C 1
ATOM 1553 O O . HIS A 1 234 ? 111.628 117.604 99.601 1.00 138.68 234 HIS A O 1
ATOM 1560 N N . PHE A 1 235 ? 110.204 118.894 98.424 1.00 125.63 235 PHE A N 1
ATOM 1561 C CA . PHE A 1 235 ? 110.881 118.674 97.148 1.00 128.38 235 PHE A CA 1
ATOM 1562 C C . PHE A 1 235 ? 110.460 119.776 96.192 1.00 132.36 235 PHE A C 1
ATOM 1563 O O . PHE A 1 235 ? 109.274 119.891 95.867 1.00 136.36 235 PHE A O 1
ATOM 1571 N N . ALA A 1 236 ? 111.422 120.582 95.742 1.00 135.00 236 ALA A N 1
ATOM 1572 C CA . ALA A 1 236 ? 111.130 121.707 94.864 1.00 134.18 236 ALA A CA 1
ATOM 1573 C C . ALA A 1 236 ? 111.492 121.453 93.409 1.00 137.14 236 ALA A C 1
ATOM 1574 O O . ALA A 1 236 ? 111.023 122.190 92.536 1.00 141.05 236 ALA A O 1
ATOM 1576 N N . GLU A 1 237 ? 112.307 120.443 93.126 1.00 144.92 237 GLU A N 1
ATOM 1577 C CA . GLU A 1 237 ? 112.681 120.156 91.754 1.00 147.79 237 GLU A CA 1
ATOM 1578 C C . GLU A 1 237 ? 111.481 119.608 90.981 1.00 149.34 237 GLU A C 1
ATOM 1579 O O . GLU A 1 237 ? 110.567 119.027 91.573 1.00 147.57 237 GLU A O 1
ATOM 1585 N N . PRO A 1 238 ? 111.449 119.801 89.662 1.00 155.69 238 PRO A N 1
ATOM 1586 C CA . PRO A 1 238 ? 110.331 119.275 88.869 1.00 155.20 238 PRO A CA 1
ATOM 1587 C C . PRO A 1 238 ? 110.223 117.762 88.992 1.00 156.04 238 PRO A C 1
ATOM 1588 O O . PRO A 1 238 ? 111.225 117.046 88.998 1.00 156.94 238 PRO A O 1
ATOM 1592 N N . LEU A 1 239 ? 108.981 117.280 89.082 1.00 150.55 239 LEU A N 1
ATOM 1593 C CA . LEU A 1 239 ? 108.751 115.855 89.290 1.00 148.49 239 LEU A CA 1
ATOM 1594 C C . LEU A 1 239 ? 109.104 115.033 88.057 1.00 149.26 239 LEU A C 1
ATOM 1595 O O . LEU A 1 239 ? 109.538 113.883 88.187 1.00 149.86 239 LEU A O 1
ATOM 1600 N N . GLU A 1 240 ? 108.918 115.5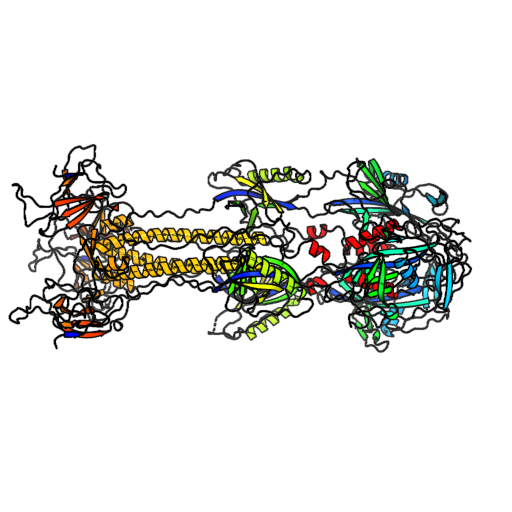94 86.860 1.00 163.12 240 GLU A N 1
ATOM 1601 C CA . GLU A 1 240 ? 109.189 114.839 85.641 1.00 162.77 240 GLU A CA 1
ATOM 1602 C C . GLU A 1 240 ? 110.666 114.495 85.506 1.00 163.54 240 GLU A C 1
ATOM 1603 O O . GLU A 1 240 ? 111.014 113.492 84.873 1.00 165.29 240 GLU A O 1
ATOM 1609 N N . LYS A 1 241 ? 111.549 115.310 86.086 1.00 148.80 241 LYS A N 1
ATOM 1610 C CA . LYS A 1 241 ? 112.973 114.999 86.040 1.00 148.96 241 LYS A CA 1
ATOM 1611 C C . LYS A 1 241 ? 113.330 113.865 86.992 1.00 149.27 241 LYS A C 1
ATOM 1612 O O . LYS A 1 241 ? 114.307 113.145 86.758 1.00 146.32 241 LYS A O 1
ATOM 1618 N N . LEU A 1 242 ? 112.558 113.692 88.061 1.00 145.49 242 LEU A N 1
ATOM 1619 C CA . LEU A 1 242 ? 112.841 112.649 89.034 1.00 141.60 242 LEU A CA 1
ATOM 1620 C C . LEU A 1 242 ? 112.506 111.272 88.473 1.00 141.27 242 LEU A C 1
ATOM 1621 O O . LEU A 1 242 ? 111.602 111.112 87.649 1.00 141.75 242 LEU A O 1
ATOM 1626 N N . THR A 1 243 ? 113.250 110.270 88.934 1.00 144.76 243 THR A N 1
ATOM 1627 C CA . THR A 1 243 ? 113.006 108.885 88.557 1.00 144.99 243 THR A CA 1
ATOM 1628 C C . THR A 1 243 ? 113.446 107.993 89.706 1.00 147.25 243 THR A C 1
ATOM 1629 O O . THR A 1 243 ? 114.596 108.072 90.146 1.00 151.70 243 THR A O 1
ATOM 1633 N N . ILE A 1 244 ? 112.535 107.150 90.184 1.00 135.72 244 ILE A N 1
ATOM 1634 C CA . ILE A 1 244 ? 112.771 106.301 91.345 1.00 132.46 244 ILE A CA 1
ATOM 1635 C C . ILE A 1 244 ? 112.698 104.846 90.907 1.00 131.59 244 ILE A C 1
ATOM 1636 O O . ILE A 1 244 ? 111.712 104.427 90.290 1.00 133.26 244 ILE A O 1
ATOM 1641 N N . LEU A 1 245 ? 113.737 104.080 91.228 1.00 137.09 245 LEU A N 1
ATOM 1642 C CA . LEU A 1 245 ? 113.809 102.666 90.896 1.00 140.50 245 LEU A CA 1
ATOM 1643 C C . LEU A 1 245 ? 113.979 101.846 92.168 1.00 144.05 245 LEU A C 1
ATOM 1644 O O . LEU A 1 245 ? 114.500 102.334 93.175 1.00 145.63 245 LEU A O 1
ATOM 1649 N N . GLU A 1 246 ? 113.538 100.593 92.112 1.00 160.95 246 GLU A N 1
ATOM 1650 C CA . GLU A 1 246 ? 113.596 99.688 93.248 1.00 159.23 246 GLU A CA 1
ATOM 1651 C C . GLU A 1 246 ? 114.429 98.461 92.901 1.00 158.68 246 GLU A C 1
ATOM 1652 O O . GLU A 1 246 ? 114.467 98.024 91.748 1.00 158.15 246 GLU A O 1
ATOM 1658 N N . ASN A 1 247 ? 115.095 97.913 93.920 1.00 153.42 247 ASN A N 1
ATOM 1659 C CA . ASN A 1 247 ? 115.945 96.730 93.772 1.00 154.52 247 ASN A CA 1
ATOM 1660 C C . ASN A 1 247 ? 117.017 96.945 92.706 1.00 153.59 247 ASN A C 1
ATOM 1661 O O . ASN A 1 247 ? 117.353 96.038 91.942 1.00 152.54 247 ASN A O 1
ATOM 1666 N N . TYR A 1 248 ? 117.553 98.159 92.653 1.00 154.19 248 TYR A N 1
ATOM 1667 C CA . TYR A 1 248 ? 118.602 98.492 91.702 1.00 154.23 248 TYR A CA 1
ATOM 1668 C C . TYR A 1 248 ? 119.927 97.879 92.136 1.00 153.51 248 TYR A C 1
ATOM 1669 O O . TYR A 1 248 ? 120.211 97.759 93.331 1.00 155.61 248 TYR A O 1
ATOM 1678 N N . THR A 1 249 ? 120.740 97.491 91.156 1.00 155.82 249 THR A N 1
ATOM 1679 C CA . THR A 1 249 ? 122.067 96.943 91.402 1.00 158.45 249 THR A CA 1
ATOM 1680 C C . THR A 1 249 ? 123.106 97.841 90.746 1.00 158.19 249 THR A C 1
ATOM 1681 O O . THR A 1 249 ? 122.907 98.311 89.621 1.00 159.50 249 THR A O 1
ATOM 1685 N N . MET A 1 250 ? 124.202 98.093 91.457 1.00 164.66 250 MET A N 1
ATOM 1686 C CA . MET A 1 250 ? 125.203 99.044 91.002 1.00 164.64 250 MET A CA 1
ATOM 1687 C C . MET A 1 250 ? 126.548 98.695 91.621 1.00 165.61 250 MET A C 1
ATOM 1688 O O . MET A 1 250 ? 126.614 98.089 92.693 1.00 167.55 250 MET A O 1
ATOM 1693 N N . ILE A 1 251 ? 127.617 99.088 90.937 1.00 166.82 251 ILE A N 1
ATOM 1694 C CA . ILE A 1 251 ? 128.971 98.805 91.398 1.00 167.85 251 ILE A CA 1
ATOM 1695 C C . ILE A 1 251 ? 129.331 99.762 92.525 1.00 168.35 251 ILE A C 1
ATOM 1696 O O . ILE A 1 251 ? 128.991 100.950 92.487 1.00 168.86 251 ILE A O 1
ATOM 1701 N N . GLU A 1 252 ? 130.020 99.241 93.543 1.00 180.21 252 GLU A N 1
ATOM 1702 C CA . GLU A 1 252 ? 130.382 100.065 94.692 1.00 181.13 252 GLU A CA 1
ATOM 1703 C C . GLU A 1 252 ? 131.383 101.147 94.304 1.00 182.03 252 GLU A C 1
ATOM 1704 O O . GLU A 1 252 ? 131.186 102.327 94.612 1.00 182.76 252 GLU A O 1
ATOM 1710 N N . ASP A 1 253 ? 132.462 100.764 93.626 1.00 177.22 253 ASP A N 1
ATOM 1711 C CA . ASP A 1 253 ? 133.499 101.705 93.230 1.00 175.01 253 ASP A CA 1
ATOM 1712 C C . ASP A 1 253 ? 133.888 101.451 91.783 1.00 175.78 253 ASP A C 1
ATOM 1713 O O . ASP A 1 253 ? 133.918 100.307 91.323 1.00 177.29 253 ASP A O 1
ATOM 1715 N N . LEU A 1 254 ? 134.192 102.534 91.068 1.00 178.46 254 LEU A N 1
ATOM 1716 C CA . LEU A 1 254 ? 134.584 102.433 89.670 1.00 180.68 254 LEU A CA 1
ATOM 1717 C C . LEU A 1 254 ? 136.063 102.124 89.487 1.00 181.98 254 LEU A C 1
ATOM 1718 O O . LEU A 1 254 ? 136.483 101.838 88.361 1.00 184.01 254 LEU A O 1
ATOM 1723 N N . MET A 1 255 ? 136.859 102.181 90.557 1.00 186.53 255 MET A N 1
ATOM 1724 C CA . MET A 1 255 ? 138.268 101.818 90.448 1.00 186.87 255 MET A CA 1
ATOM 1725 C C . MET A 1 255 ? 138.428 100.347 90.087 1.00 189.46 255 MET A C 1
ATOM 1726 O O . MET A 1 255 ? 139.341 99.977 89.339 1.00 190.64 255 MET A O 1
ATOM 1728 N N . ASN A 1 256 ? 137.548 99.491 90.609 1.00 195.80 256 ASN A N 1
ATOM 1729 C CA . ASN A 1 256 ? 137.622 98.062 90.332 1.00 195.10 256 ASN A CA 1
ATOM 1730 C C . ASN A 1 256 ? 137.159 97.705 88.926 1.00 195.58 256 ASN A C 1
ATOM 1731 O O . ASN A 1 256 ? 137.333 96.553 88.513 1.00 195.32 256 ASN A O 1
ATOM 1736 N N . GLY A 1 257 ? 136.579 98.648 88.188 1.00 194.55 257 GLY A N 1
ATOM 1737 C CA . GLY A 1 257 ? 136.144 98.350 86.840 1.00 193.36 257 GLY A CA 1
ATOM 1738 C C . GLY A 1 257 ? 134.872 97.513 86.806 1.00 194.27 257 GLY A C 1
ATOM 1739 O O . GLY A 1 257 ? 134.079 97.479 87.751 1.00 195.09 257 GLY A O 1
ATOM 1740 N N . MET A 1 258 ? 134.687 96.828 85.676 1.00 192.26 258 MET A N 1
ATOM 1741 C CA . MET A 1 258 ? 133.497 96.014 85.459 1.00 192.96 258 MET A CA 1
ATOM 1742 C C . MET A 1 258 ? 133.413 94.815 86.394 1.00 193.14 258 MET A C 1
ATOM 1743 O O . MET A 1 258 ? 132.336 94.220 86.512 1.00 191.83 258 MET A O 1
ATOM 1745 N N . ASN A 1 259 ? 134.507 94.446 87.054 1.00 201.53 259 ASN A N 1
ATOM 1746 C CA . ASN A 1 259 ? 134.518 93.310 87.965 1.00 202.06 259 ASN A CA 1
ATOM 1747 C C . ASN A 1 259 ? 134.263 93.707 89.413 1.00 202.06 259 ASN A C 1
ATOM 1748 O O . ASN A 1 259 ? 134.349 92.850 90.298 1.00 202.57 259 ASN A O 1
ATOM 1753 N N . GLY A 1 260 ? 133.957 94.976 89.674 1.00 199.28 260 GLY A N 1
ATOM 1754 C CA . GLY A 1 260 ? 133.715 95.406 91.036 1.00 199.91 260 GLY A CA 1
ATOM 1755 C C . GLY A 1 260 ? 132.452 94.799 91.616 1.00 201.86 260 GLY A C 1
ATOM 1756 O O . GLY A 1 260 ? 131.517 94.436 90.902 1.00 202.01 260 GLY A O 1
ATOM 1757 N N . ALA A 1 261 ? 132.435 94.685 92.942 1.00 188.96 261 ALA A N 1
ATOM 1758 C CA . ALA A 1 261 ? 131.288 94.114 93.632 1.00 186.89 261 ALA A CA 1
ATOM 1759 C C . ALA A 1 261 ? 130.073 95.023 93.498 1.00 185.49 261 ALA A C 1
ATOM 1760 O O . ALA A 1 261 ? 130.192 96.251 93.480 1.00 185.35 261 ALA A O 1
ATOM 1762 N N . THR A 1 262 ? 128.896 94.410 93.404 1.00 179.97 262 THR A N 1
ATOM 1763 C CA . THR A 1 262 ? 127.641 95.130 93.255 1.00 181.97 262 THR A CA 1
ATOM 1764 C C . THR A 1 262 ? 126.756 94.880 94.467 1.00 182.02 262 THR A C 1
ATOM 1765 O O . THR A 1 262 ? 126.658 93.749 94.953 1.00 181.64 262 THR A O 1
ATOM 1769 N N . THR A 1 263 ? 126.111 95.939 94.949 1.00 172.24 263 THR A N 1
ATOM 1770 C CA . THR A 1 263 ? 125.226 95.868 96.103 1.00 170.90 263 THR A CA 1
ATOM 1771 C C . THR A 1 263 ? 123.823 96.282 95.689 1.00 167.66 263 THR A C 1
ATOM 1772 O O . THR A 1 263 ? 123.639 97.336 95.071 1.00 168.63 263 THR A O 1
ATOM 1776 N N . LEU A 1 264 ? 122.842 95.451 96.026 1.00 152.02 264 LEU A N 1
ATOM 1777 C CA . LEU A 1 264 ? 121.453 95.784 95.750 1.00 154.29 264 LEU A CA 1
ATOM 1778 C C . LEU A 1 264 ? 121.009 96.961 96.609 1.00 157.05 264 LEU A C 1
ATOM 1779 O O . LEU A 1 264 ? 121.356 97.055 97.790 1.00 156.72 264 LEU A O 1
ATOM 1784 N N . VAL A 1 265 ? 120.238 97.862 96.009 1.00 152.10 265 VAL A N 1
ATOM 1785 C CA . VAL A 1 265 ? 119.680 99.017 96.702 1.00 147.96 265 VAL A CA 1
ATOM 1786 C C . VAL A 1 265 ? 118.165 98.932 96.596 1.00 148.06 265 VAL A C 1
ATOM 1787 O O . VAL A 1 265 ? 117.620 98.852 95.489 1.00 151.20 265 VAL A O 1
ATOM 1791 N N . ARG A 1 266 ? 117.486 98.955 97.746 1.00 141.30 266 ARG A N 1
ATOM 1792 C CA . ARG A 1 266 ? 116.035 98.799 97.750 1.00 145.61 266 ARG A CA 1
ATOM 1793 C C . ARG A 1 266 ? 115.336 99.958 97.053 1.00 145.43 266 ARG A C 1
ATOM 1794 O O . ARG A 1 266 ? 114.238 99.779 96.512 1.00 147.04 266 ARG A O 1
ATOM 1802 N N . LYS A 1 267 ? 115.943 101.143 97.049 1.00 135.01 267 LYS A N 1
ATOM 1803 C CA . LYS A 1 267 ? 115.335 102.295 96.397 1.00 134.97 267 LYS A CA 1
ATOM 1804 C C . LYS A 1 267 ? 116.420 103.301 96.052 1.00 138.56 267 LYS A C 1
ATOM 1805 O O . LYS A 1 267 ? 117.193 103.704 96.926 1.00 141.16 267 LYS A O 1
ATOM 1811 N N . ILE A 1 268 ? 116.465 103.711 94.787 1.00 130.53 268 ILE A N 1
ATOM 1812 C CA . ILE A 1 268 ? 117.436 104.684 94.309 1.00 125.28 268 ILE A CA 1
ATOM 1813 C C . ILE A 1 268 ? 116.689 105.771 93.549 1.00 127.33 268 ILE A C 1
ATOM 1814 O O . ILE A 1 268 ? 115.592 105.549 93.028 1.00 131.72 268 ILE A O 1
ATOM 1819 N N . ALA A 1 269 ? 117.284 106.961 93.504 1.00 124.35 269 ALA A N 1
ATOM 1820 C CA . ALA A 1 269 ? 116.678 108.121 92.867 1.00 123.91 269 ALA A CA 1
ATOM 1821 C C . ALA A 1 269 ? 117.602 108.651 91.784 1.00 125.82 269 ALA A C 1
ATOM 1822 O O . ALA A 1 269 ? 118.802 108.825 92.017 1.00 127.04 269 ALA A O 1
ATOM 1824 N N . PHE A 1 270 ? 117.042 108.907 90.606 1.00 132.15 270 PHE A N 1
ATOM 1825 C CA . PHE A 1 270 ? 117.766 109.513 89.496 1.00 125.70 270 PHE A CA 1
ATOM 1826 C C . PHE A 1 270 ? 117.152 110.874 89.216 1.00 129.24 270 PHE A C 1
ATOM 1827 O O . PHE A 1 270 ? 115.948 110.973 88.956 1.00 131.16 270 PHE A O 1
ATOM 1835 N N . LEU A 1 271 ? 117.974 111.918 89.267 1.00 127.69 271 LEU A N 1
ATOM 1836 C CA . LEU A 1 271 ? 117.517 113.278 89.020 1.00 125.04 271 LEU A CA 1
ATOM 1837 C C . LEU A 1 271 ? 118.360 113.896 87.919 1.00 130.20 271 LEU A C 1
ATOM 1838 O O . LEU A 1 271 ? 119.592 113.830 87.964 1.00 133.21 271 LEU A O 1
ATOM 1843 N N . GLU A 1 272 ? 117.695 114.493 86.936 1.00 149.38 272 GLU A N 1
ATOM 1844 C CA . GLU A 1 272 ? 118.354 115.195 85.842 1.00 149.37 272 GLU A CA 1
ATOM 1845 C C . GLU A 1 272 ? 118.185 116.689 86.083 1.00 150.56 272 GLU A C 1
ATOM 1846 O O . GLU A 1 272 ? 117.085 117.230 85.925 1.00 151.75 272 GLU A O 1
ATOM 1852 N N . LYS A 1 273 ? 119.270 117.350 86.477 1.00 148.02 273 LYS A N 1
ATOM 1853 C CA . LYS A 1 273 ? 119.258 118.776 86.773 1.00 147.93 273 LYS A CA 1
ATOM 1854 C C . LYS A 1 273 ? 120.315 119.454 85.919 1.00 149.15 273 LYS A C 1
ATOM 1855 O O . LYS A 1 273 ? 121.491 119.081 85.973 1.00 150.94 273 LYS A O 1
ATOM 1861 N N . GLY A 1 274 ? 119.900 120.453 85.147 1.00 154.71 274 GLY A N 1
ATOM 1862 C CA . GLY A 1 274 ? 120.836 121.131 84.266 1.00 155.03 274 GLY A CA 1
ATOM 1863 C C . GLY A 1 274 ? 121.410 120.176 83.241 1.00 155.58 274 GLY A C 1
ATOM 1864 O O . GLY A 1 274 ? 120.682 119.491 82.515 1.00 155.49 274 GLY A O 1
ATOM 1865 N N . ASP A 1 275 ? 122.738 120.126 83.176 1.00 178.44 275 ASP A N 1
ATOM 1866 C CA . ASP A 1 275 ? 123.450 119.269 82.240 1.00 179.89 275 ASP A CA 1
ATOM 1867 C C . ASP A 1 275 ? 124.013 118.017 82.899 1.00 179.02 275 ASP A C 1
ATOM 1868 O O . ASP A 1 275 ? 124.848 117.335 82.296 1.00 179.75 275 ASP A O 1
ATOM 1873 N N . THR A 1 276 ? 123.582 117.700 84.117 1.00 162.48 276 THR A N 1
ATOM 1874 C CA . THR A 1 276 ? 124.121 116.575 84.863 1.00 163.21 276 THR A CA 1
ATOM 1875 C C . THR A 1 276 ? 122.985 115.728 85.419 1.00 163.34 276 THR A C 1
ATOM 1876 O O . THR A 1 276 ? 121.892 116.229 85.695 1.00 163.06 276 THR A O 1
ATOM 1880 N N . LEU A 1 277 ? 123.258 114.437 85.576 1.00 143.59 277 LEU A N 1
ATOM 1881 C CA . LEU A 1 277 ? 122.321 113.491 86.165 1.00 138.32 277 LEU A CA 1
ATOM 1882 C C . LEU A 1 277 ? 122.848 113.052 87.524 1.00 143.97 277 LEU A C 1
ATOM 1883 O O . LEU A 1 277 ? 123.982 112.574 87.628 1.00 146.37 277 LEU A O 1
ATOM 1888 N N . PHE A 1 278 ? 122.027 113.214 88.557 1.00 134.72 278 PHE A N 1
ATOM 1889 C CA . PHE A 1 278 ? 122.408 112.895 89.924 1.00 128.53 278 PHE A CA 1
ATOM 1890 C C . PHE A 1 278 ? 121.695 111.632 90.383 1.00 128.63 278 PHE A C 1
ATOM 1891 O O . PHE A 1 278 ? 120.501 111.453 90.124 1.00 132.63 278 PHE A O 1
ATOM 1899 N N . SER A 1 279 ? 122.434 110.760 91.063 1.00 123.26 279 SER A N 1
ATOM 1900 C CA . SER A 1 279 ? 121.893 109.514 91.585 1.00 124.73 279 SER A CA 1
ATOM 1901 C C . SER A 1 279 ? 122.302 109.363 93.041 1.00 125.24 279 SER A C 1
ATOM 1902 O O . SER A 1 279 ? 123.473 109.553 93.381 1.00 132.43 279 SER A O 1
ATOM 1905 N N . TRP A 1 280 ? 121.339 109.022 93.894 1.00 112.73 280 TRP A N 1
ATOM 1906 C CA . TRP A 1 280 ? 121.615 108.782 95.301 1.00 112.76 280 TRP A CA 1
ATOM 1907 C C . TRP A 1 280 ? 120.633 107.746 95.822 1.00 116.90 280 TRP A C 1
ATOM 1908 O O . TRP A 1 280 ? 119.548 107.556 95.268 1.00 126.72 280 TRP A O 1
ATOM 1919 N N . GLU A 1 281 ? 121.027 107.076 96.901 1.00 129.63 281 GLU A N 1
ATOM 1920 C CA . GLU A 1 281 ? 120.201 106.045 97.513 1.00 128.58 281 GLU A CA 1
ATOM 1921 C C . GLU A 1 281 ? 119.213 106.682 98.481 1.00 131.13 281 GLU A C 1
ATOM 1922 O O . GLU A 1 281 ? 119.595 107.515 99.308 1.00 137.08 281 GLU A O 1
ATOM 1928 N N . ILE A 1 282 ? 117.949 106.287 98.378 1.00 117.15 282 ILE A N 1
ATOM 1929 C CA . ILE A 1 282 ? 116.900 106.803 99.248 1.00 115.74 282 ILE A CA 1
ATOM 1930 C C . ILE A 1 282 ? 116.808 105.891 100.464 1.00 123.78 282 ILE A C 1
ATOM 1931 O O . ILE A 1 282 ? 116.330 104.759 100.368 1.00 127.51 282 ILE A O 1
ATOM 1936 N N . LYS A 1 283 ? 117.264 106.383 101.609 1.00 127.48 283 LYS A N 1
ATOM 1937 C CA . LYS A 1 283 ? 117.179 105.653 102.859 1.00 124.90 283 LYS A CA 1
ATOM 1938 C C . LYS A 1 283 ? 115.940 106.102 103.628 1.00 127.24 283 LYS A C 1
ATOM 1939 O O . LYS A 1 283 ? 115.102 106.853 103.120 1.00 129.61 283 LYS A O 1
ATOM 1945 N N . GLU A 1 284 ? 115.815 105.638 104.866 1.00 146.67 284 GLU A N 1
ATOM 1946 C CA . GLU A 1 284 ? 114.703 106.003 105.731 1.00 147.94 284 GLU A CA 1
ATOM 1947 C C . GLU A 1 284 ? 115.174 107.039 106.741 1.00 149.79 284 GLU A C 1
ATOM 1948 O O . GLU A 1 284 ? 116.196 106.843 107.406 1.00 151.73 284 GLU A O 1
ATOM 1954 N N . GLU A 1 285 ? 114.428 108.140 106.850 1.00 145.42 285 GLU A N 1
ATOM 1955 C CA . GLU A 1 285 ? 114.847 109.237 107.716 1.00 146.49 285 GLU A CA 1
ATOM 1956 C C . GLU A 1 285 ? 114.905 108.805 109.175 1.00 148.34 285 GLU A C 1
ATOM 1957 O O . GLU A 1 285 ? 115.840 109.165 109.899 1.00 150.35 285 GLU A O 1
ATOM 1963 N N . ASN A 1 286 ? 113.915 108.033 109.625 1.00 150.06 286 ASN A N 1
ATOM 1964 C CA . ASN A 1 286 ? 113.859 107.648 111.031 1.00 151.46 286 ASN A CA 1
ATOM 1965 C C . ASN A 1 286 ? 115.000 106.715 111.416 1.00 150.71 286 ASN A C 1
ATOM 1966 O O . ASN A 1 286 ? 115.485 106.771 112.552 1.00 153.20 286 ASN A O 1
ATOM 1971 N N . GLU A 1 287 ? 115.442 105.857 110.500 1.00 147.17 287 GLU A N 1
ATOM 1972 C CA . GLU A 1 287 ? 116.453 104.853 110.800 1.00 149.34 287 GLU A CA 1
ATOM 1973 C C . GLU A 1 287 ? 117.850 105.260 110.354 1.00 146.59 287 GLU A C 1
ATOM 1974 O O . GLU A 1 287 ? 118.769 104.438 110.411 1.00 149.29 287 GLU A O 1
ATOM 1980 N N . SER A 1 288 ? 118.036 106.503 109.913 1.00 129.13 288 SER A N 1
ATOM 1981 C CA . SER A 1 288 ? 119.337 106.951 109.441 1.00 135.77 288 SER A CA 1
ATOM 1982 C C . SER A 1 288 ? 119.826 108.239 110.083 1.00 137.09 288 SER A C 1
ATOM 1983 O O . SER A 1 288 ? 121.015 108.549 109.955 1.00 139.10 288 SER A O 1
ATOM 1986 N N . VAL A 1 289 ? 118.966 108.994 110.758 1.00 125.99 289 VAL A N 1
ATOM 1987 C CA . VAL A 1 289 ? 119.346 110.261 111.370 1.00 121.39 289 VAL A CA 1
ATOM 1988 C C . VAL A 1 289 ? 118.942 110.222 112.835 1.00 127.95 289 VAL A C 1
ATOM 1989 O O . VAL A 1 289 ? 117.767 110.004 113.155 1.00 135.60 289 VAL A O 1
ATOM 1993 N N . CYS A 1 290 ? 119.911 110.435 113.719 1.00 131.00 290 CYS A N 1
ATOM 1994 C CA . CYS A 1 290 ? 119.674 110.541 115.152 1.00 129.17 290 CYS A CA 1
ATOM 1995 C C . CYS A 1 290 ? 120.032 111.956 115.583 1.00 128.21 290 CYS A C 1
ATOM 1996 O O . CYS A 1 290 ? 121.156 112.412 115.349 1.00 133.36 290 CYS A O 1
ATOM 1999 N N . MET A 1 291 ? 119.082 112.646 116.206 1.00 112.04 291 MET A N 1
ATOM 2000 C CA . MET A 1 291 ? 119.263 114.045 116.565 1.00 112.51 291 MET A CA 1
ATOM 2001 C C . MET A 1 291 ? 119.854 114.237 117.954 1.00 116.47 291 MET A C 1
ATOM 2002 O O . MET A 1 291 ? 120.013 115.382 118.388 1.00 119.69 291 MET A O 1
ATOM 2007 N N . LEU A 1 292 ? 120.179 113.159 118.660 1.00 107.07 292 LEU A N 1
ATOM 2008 C CA . LEU A 1 292 ? 120.797 113.237 119.975 1.00 102.21 292 LEU A CA 1
ATOM 2009 C C . LEU A 1 292 ? 122.082 112.425 119.968 1.00 106.68 292 LEU A C 1
ATOM 2010 O O . LEU A 1 292 ? 122.092 111.278 119.511 1.00 113.40 292 LEU A O 1
ATOM 2015 N N . LYS A 1 293 ? 123.156 113.017 120.477 1.00 102.72 293 LYS A N 1
ATOM 2016 C CA . LYS A 1 293 ? 124.463 112.382 120.512 1.00 98.59 293 LYS A CA 1
ATOM 2017 C C . LYS A 1 293 ? 124.955 112.298 121.948 1.00 102.37 293 LYS A C 1
ATOM 2018 O O . LYS A 1 293 ? 124.830 113.258 122.713 1.00 108.29 293 LYS A O 1
ATOM 2024 N N . HIS A 1 294 ? 125.510 111.146 122.308 1.00 95.75 294 HIS A N 1
ATOM 2025 C CA . HIS A 1 294 ? 126.048 110.962 123.648 1.00 94.97 294 HIS A CA 1
ATOM 2026 C C . HIS A 1 294 ? 127.250 111.870 123.860 1.00 97.47 294 HIS A C 1
ATOM 2027 O O . HIS A 1 294 ? 128.144 111.941 123.012 1.00 111.95 294 HIS A O 1
ATOM 2034 N N . TRP A 1 295 ? 127.274 112.565 124.995 1.00 85.87 295 TRP A N 1
ATOM 2035 C CA . TRP A 1 295 ? 128.366 113.469 125.325 1.00 90.28 295 TRP A CA 1
ATOM 2036 C C . TRP A 1 295 ? 129.282 112.895 126.397 1.00 95.05 295 TRP A C 1
ATOM 2037 O O . TRP A 1 295 ? 130.490 112.776 126.179 1.00 106.49 295 TRP A O 1
ATOM 2048 N N . THR A 1 296 ? 128.738 112.532 127.554 1.00 98.36 296 THR A N 1
ATOM 2049 C CA . THR A 1 296 ? 129.558 112.033 128.648 1.00 100.12 296 THR A CA 1
ATOM 2050 C C . THR A 1 296 ? 128.691 111.216 129.590 1.00 99.41 296 THR A C 1
ATOM 2051 O O . THR A 1 296 ? 127.461 111.306 129.571 1.00 105.74 296 THR A O 1
ATOM 2055 N N . THR A 1 297 ? 129.354 110.409 130.412 1.00 90.90 297 THR A N 1
ATOM 2056 C CA . THR A 1 297 ? 128.696 109.600 131.427 1.00 92.17 297 THR A CA 1
ATOM 2057 C C . THR A 1 297 ? 129.334 109.897 132.773 1.00 98.58 297 THR A C 1
ATOM 2058 O O . THR A 1 297 ? 130.558 109.822 132.911 1.00 110.87 297 THR A O 1
ATOM 2062 N N . VAL A 1 298 ? 128.510 110.233 133.757 1.00 89.22 298 VAL A N 1
ATOM 2063 C CA . VAL A 1 298 ? 128.976 110.530 135.104 1.00 88.36 298 VAL A CA 1
ATOM 2064 C C . VAL A 1 298 ? 128.658 109.321 135.969 1.00 95.80 298 VAL A C 1
ATOM 2065 O O . VAL A 1 298 ? 127.489 109.028 136.232 1.00 105.47 298 VAL A O 1
ATOM 2069 N N . THR A 1 299 ? 129.697 108.615 136.416 1.00 104.00 299 THR A N 1
ATOM 2070 C CA . THR A 1 299 ? 129.486 107.396 137.188 1.00 104.43 299 THR A CA 1
ATOM 2071 C C . THR A 1 299 ? 129.078 107.683 138.626 1.00 108.36 299 THR A C 1
ATOM 2072 O O . THR A 1 299 ? 128.301 106.918 139.206 1.00 118.93 299 THR A O 1
ATOM 2076 N N . HIS A 1 300 ? 129.584 108.759 139.219 1.00 116.20 300 HIS A N 1
ATOM 2077 C CA . HIS A 1 300 ? 129.245 109.144 140.587 1.00 116.75 300 HIS A CA 1
ATOM 2078 C C . HIS A 1 300 ? 128.610 110.528 140.538 1.00 120.10 300 HIS A C 1
ATOM 2079 O O . HIS A 1 300 ? 129.306 111.530 140.349 1.00 125.83 300 HIS A O 1
ATOM 2086 N N . GLY A 1 301 ? 127.290 110.585 140.708 1.00 101.20 301 GLY A N 1
ATOM 2087 C CA . GLY A 1 301 ? 126.578 111.840 140.676 1.00 97.91 301 GLY A CA 1
ATOM 2088 C C . GLY A 1 301 ? 125.654 111.974 141.869 1.00 99.63 301 GLY A C 1
ATOM 2089 O O . GLY A 1 301 ? 125.328 111.002 142.549 1.00 115.05 301 GLY A O 1
ATOM 2090 N N . LEU A 1 302 ? 125.241 113.213 142.119 1.00 90.45 302 LEU A N 1
ATOM 2091 C CA . LEU A 1 302 ? 124.312 113.530 143.193 1.00 92.51 302 LEU A CA 1
ATOM 2092 C C . LEU A 1 302 ? 123.223 114.446 142.661 1.00 98.96 302 LEU A C 1
ATOM 2093 O O . LEU A 1 302 ? 123.484 115.309 141.818 1.00 110.08 302 LEU A O 1
ATOM 2098 N N . ARG A 1 303 ? 122.004 114.260 143.158 1.00 92.74 303 ARG A N 1
ATOM 2099 C CA . ARG A 1 303 ? 120.863 115.078 142.765 1.00 89.62 303 ARG A CA 1
ATOM 2100 C C . ARG A 1 303 ? 120.403 115.874 143.976 1.00 93.95 303 ARG A C 1
ATOM 2101 O O . ARG A 1 303 ? 119.897 115.301 144.947 1.00 104.22 303 ARG A O 1
ATOM 2109 N N . ALA A 1 304 ? 120.575 117.190 143.918 1.00 102.16 304 ALA A N 1
ATOM 2110 C CA . ALA A 1 304 ? 120.122 118.090 144.968 1.00 102.33 304 ALA A CA 1
ATOM 2111 C C . ALA A 1 304 ? 118.783 118.679 144.553 1.00 107.56 304 ALA A C 1
ATOM 2112 O O . ALA A 1 304 ? 118.690 119.352 143.522 1.00 118.32 304 ALA A O 1
ATOM 2114 N N . GLU A 1 305 ? 117.753 118.429 145.353 1.00 109.16 305 GLU A N 1
ATOM 2115 C CA . GLU A 1 305 ? 116.406 118.881 145.037 1.00 110.04 305 GLU A CA 1
ATOM 2116 C C . GLU A 1 305 ? 116.138 120.208 145.732 1.00 113.24 305 GLU A C 1
ATOM 2117 O O . GLU A 1 305 ? 116.143 120.283 146.965 1.00 115.85 305 GLU A O 1
ATOM 2123 N N . THR A 1 306 ? 115.910 121.250 144.943 1.00 119.23 306 THR A N 1
ATOM 2124 C CA . THR A 1 306 ? 115.510 122.542 145.473 1.00 114.48 306 THR A CA 1
ATOM 2125 C C . THR A 1 306 ? 113.985 122.615 145.496 1.00 118.04 306 THR A C 1
ATOM 2126 O O . THR A 1 306 ? 113.290 121.624 145.258 1.00 122.56 306 THR A O 1
ATOM 2130 N N . ASP A 1 307 ? 113.443 123.797 145.782 1.00 134.81 307 ASP A N 1
ATOM 2131 C CA . ASP A 1 307 ? 111.996 123.949 145.853 1.00 136.62 307 ASP A CA 1
ATOM 2132 C C . ASP A 1 307 ? 111.337 123.959 144.481 1.00 135.66 307 ASP A C 1
ATOM 2133 O O . ASP A 1 307 ? 110.123 123.750 144.393 1.00 137.66 307 ASP A O 1
ATOM 2138 N N . GLU A 1 308 ? 112.100 124.193 143.415 1.00 123.85 308 GLU A N 1
ATOM 2139 C CA . GLU A 1 308 ? 111.534 124.271 142.075 1.00 122.86 308 GLU A CA 1
ATOM 2140 C C . GLU A 1 308 ? 112.291 123.478 141.021 1.00 124.52 308 GLU A C 1
ATOM 2141 O O . GLU A 1 308 ? 111.704 123.178 139.975 1.00 125.94 308 GLU A O 1
ATOM 2147 N N . THR A 1 309 ? 113.555 123.128 141.247 1.00 107.25 309 THR A N 1
ATOM 2148 C CA . THR A 1 309 ? 114.362 122.467 140.235 1.00 103.14 309 THR A CA 1
ATOM 2149 C C . THR A 1 309 ? 115.275 121.443 140.892 1.00 101.05 309 THR A C 1
ATOM 2150 O O . THR A 1 309 ? 115.534 121.491 142.096 1.00 111.20 309 THR A O 1
ATOM 2154 N N . TYR A 1 310 ? 115.758 120.511 140.078 1.00 89.06 310 TYR A N 1
ATOM 2155 C CA . TYR A 1 310 ? 116.784 119.569 140.496 1.00 87.41 310 TYR A CA 1
ATOM 2156 C C . TYR A 1 310 ? 118.160 120.096 140.116 1.00 90.57 310 TYR A C 1
ATOM 2157 O O . TYR A 1 310 ? 118.322 120.804 139.120 1.00 103.78 310 TYR A O 1
ATOM 2166 N N . HIS A 1 311 ? 119.157 119.738 140.919 1.00 78.88 311 HIS A N 1
ATOM 2167 C CA . HIS A 1 311 ? 120.550 120.072 140.646 1.00 74.84 311 HIS A CA 1
ATOM 2168 C C . HIS A 1 311 ? 121.343 118.775 140.588 1.00 84.90 311 HIS A C 1
ATOM 2169 O O . HIS A 1 311 ? 121.496 118.090 141.604 1.00 98.99 311 HIS A O 1
ATOM 2176 N N . PHE A 1 312 ? 121.848 118.442 139.406 1.00 85.24 312 PHE A N 1
ATOM 2177 C CA . PHE A 1 312 ? 122.657 117.247 139.204 1.00 88.30 312 PHE A CA 1
ATOM 2178 C C . PHE A 1 312 ? 124.120 117.664 139.253 1.00 92.69 312 PHE A C 1
ATOM 2179 O O . PHE A 1 312 ? 124.601 118.368 138.360 1.00 101.62 312 PHE A O 1
ATOM 2187 N N . ILE A 1 313 ? 124.826 117.225 140.290 1.00 88.61 313 ILE A N 1
ATOM 2188 C CA . ILE A 1 313 ? 126.180 117.679 140.578 1.00 81.40 313 ILE A CA 1
ATOM 2189 C C . ILE A 1 313 ? 127.149 116.544 140.288 1.00 88.74 313 ILE A C 1
ATOM 2190 O O . ILE A 1 313 ? 126.953 115.417 140.757 1.00 98.63 313 ILE A O 1
ATOM 2195 N N . SER A 1 314 ? 128.188 116.842 139.514 1.00 92.29 314 SER A N 1
ATOM 2196 C CA . SER A 1 314 ? 129.241 115.886 139.186 1.00 93.03 314 SER A CA 1
ATOM 2197 C C . SER A 1 314 ? 130.568 116.466 139.652 1.00 103.09 314 SER A C 1
ATOM 2198 O O . SER A 1 314 ? 131.063 117.437 139.071 1.00 112.12 314 SER A O 1
ATOM 2201 N N . LYS A 1 315 ? 131.144 115.870 140.697 1.00 102.92 315 LYS A N 1
ATOM 2202 C CA . LYS A 1 315 ? 132.419 116.357 141.209 1.00 98.04 315 LYS A CA 1
ATOM 2203 C C . LYS A 1 315 ? 133.550 116.125 140.218 1.00 96.96 315 LYS A C 1
ATOM 2204 O O . LYS A 1 315 ? 134.484 116.931 140.149 1.00 100.63 315 LYS A O 1
ATOM 2210 N N . GLU A 1 316 ? 133.492 115.033 139.453 1.00 118.56 316 GLU A N 1
ATOM 2211 C CA . GLU A 1 316 ? 134.547 114.753 138.486 1.00 119.42 316 GLU A CA 1
ATOM 2212 C C . GLU A 1 316 ? 134.619 115.836 137.419 1.00 119.63 316 GLU A C 1
ATOM 2213 O O . GLU A 1 316 ? 135.710 116.291 137.060 1.00 127.56 316 GLU A O 1
ATOM 2219 N N . LEU A 1 317 ? 133.470 116.266 136.905 1.00 93.77 317 LEU A N 1
ATOM 2220 C CA . LEU A 1 317 ? 133.420 117.310 135.893 1.00 93.87 317 LEU A CA 1
ATOM 2221 C C . LEU A 1 317 ? 133.381 118.712 136.481 1.00 99.23 317 LEU A C 1
ATOM 2222 O O . LEU A 1 317 ? 133.524 119.681 135.728 1.00 103.37 317 LEU A O 1
ATOM 2227 N N . THR A 1 318 ? 133.203 118.841 137.795 1.00 105.43 318 THR A N 1
ATOM 2228 C CA . THR A 1 318 ? 132.997 120.133 138.446 1.00 101.64 318 THR A CA 1
ATOM 2229 C C . THR A 1 318 ? 131.877 120.906 137.757 1.00 105.60 318 THR A C 1
ATOM 2230 O O . THR A 1 318 ? 132.011 122.083 137.419 1.00 113.01 318 THR A O 1
ATOM 2234 N N . ALA A 1 319 ? 130.758 120.221 137.539 1.00 93.84 319 ALA A N 1
ATOM 2235 C CA . ALA A 1 319 ? 129.628 120.780 136.820 1.00 88.01 319 ALA A CA 1
ATOM 2236 C C . ALA A 1 319 ? 128.339 120.484 137.569 1.00 89.49 319 ALA A C 1
ATOM 2237 O O . ALA A 1 319 ? 128.197 119.437 138.204 1.00 97.64 319 ALA A O 1
ATOM 2239 N N . ALA A 1 320 ? 127.398 121.421 137.486 1.00 83.52 320 ALA A N 1
ATOM 2240 C CA . ALA A 1 320 ? 126.074 121.263 138.068 1.00 81.03 320 ALA A CA 1
ATOM 2241 C C . ALA A 1 320 ? 125.033 121.609 137.017 1.00 83.69 320 ALA A C 1
ATOM 2242 O O . ALA A 1 320 ? 125.065 122.703 136.445 1.00 94.27 320 ALA A O 1
ATOM 2244 N N . PHE A 1 321 ? 124.115 120.682 136.767 1.00 81.10 321 PHE A N 1
ATOM 2245 C CA . PHE A 1 321 ? 123.080 120.847 135.757 1.00 79.75 321 PHE A CA 1
ATOM 2246 C C . PHE A 1 321 ? 121.744 121.087 136.442 1.00 87.36 321 PHE A C 1
ATOM 2247 O O . PHE A 1 321 ? 121.379 120.361 137.371 1.00 97.47 321 PHE A O 1
ATOM 2255 N N . VAL A 1 322 ? 121.019 122.100 135.979 1.00 80.95 322 VAL A N 1
ATOM 2256 C CA . VAL A 1 322 ? 119.748 122.502 136.568 1.00 79.55 322 VAL A CA 1
ATOM 2257 C C . VAL A 1 322 ? 118.640 122.110 135.603 1.00 83.27 322 VAL A C 1
ATOM 2258 O O . VAL A 1 322 ? 118.662 122.501 134.430 1.00 100.20 322 VAL A O 1
ATOM 2262 N N . ALA A 1 323 ? 117.674 121.339 136.094 1.00 78.65 323 ALA A N 1
ATOM 2263 C CA . ALA A 1 323 ? 116.548 120.896 135.288 1.00 78.93 323 ALA A CA 1
ATOM 2264 C C . ALA A 1 323 ? 115.270 121.017 136.100 1.00 88.96 323 ALA A C 1
ATOM 2265 O O . ALA A 1 323 ? 115.290 120.941 137.330 1.00 100.92 323 ALA A O 1
ATOM 2267 N N . SER A 1 324 ? 114.156 121.204 135.399 1.00 96.99 324 SER A N 1
ATOM 2268 C CA . SER A 1 324 ? 112.867 121.283 136.066 1.00 96.81 324 SER A CA 1
ATOM 2269 C C . SER A 1 324 ? 112.480 119.920 136.633 1.00 101.57 324 SER A C 1
ATOM 2270 O O . SER A 1 324 ? 112.971 118.874 136.203 1.00 109.26 324 SER A O 1
ATOM 2273 N N . LYS A 1 325 ? 111.573 119.943 137.608 1.00 103.51 325 LYS A N 1
ATOM 2274 C CA . LYS A 1 325 ? 111.229 118.734 138.345 1.00 104.11 325 LYS A CA 1
ATOM 2275 C C . LYS A 1 325 ? 110.379 117.758 137.542 1.00 108.10 325 LYS A C 1
ATOM 2276 O O . LYS A 1 325 ? 110.174 116.630 138.000 1.00 110.79 325 LYS A O 1
ATOM 2282 N N . GLU A 1 326 ? 109.885 118.151 136.373 1.00 120.02 326 GLU A N 1
ATOM 2283 C CA . GLU A 1 326 ? 109.017 117.294 135.576 1.00 120.62 326 GLU A CA 1
ATOM 2284 C C . GLU A 1 326 ? 109.861 116.458 134.621 1.00 119.53 326 GLU A C 1
ATOM 2285 O O . GLU A 1 326 ? 110.558 117.004 133.761 1.00 120.33 326 GLU A O 1
ATOM 2291 N N . SER A 1 327 ? 109.793 115.140 134.775 1.00 97.86 327 SER A N 1
ATOM 2292 C CA . SER A 1 327 ? 110.537 114.243 133.904 1.00 97.51 327 SER A CA 1
ATOM 2293 C C . SER A 1 327 ? 109.911 114.199 132.516 1.00 102.21 327 SER A C 1
ATOM 2294 O O . SER A 1 327 ? 108.694 114.318 132.352 1.00 102.74 327 SER A O 1
ATOM 2297 N N . LEU A 1 328 ? 110.761 114.021 131.510 1.00 114.71 328 LEU A N 1
ATOM 2298 C CA . LEU A 1 328 ? 110.319 114.000 130.122 1.00 106.60 328 LEU A CA 1
ATOM 2299 C C . LEU A 1 328 ? 109.806 112.611 129.753 1.00 109.85 328 LEU A C 1
ATOM 2300 O O . LEU A 1 328 ? 109.700 111.709 130.587 1.00 112.19 328 LEU A O 1
ATOM 2305 N N . ASN A 1 329 ? 109.483 112.434 128.473 1.00 120.10 329 ASN A N 1
ATOM 2306 C CA . ASN A 1 329 ? 109.060 111.140 127.945 1.00 118.12 329 ASN A CA 1
ATOM 2307 C C . ASN A 1 329 ? 109.436 111.129 126.466 1.00 119.81 329 ASN A C 1
ATOM 2308 O O . ASN A 1 329 ? 108.738 111.729 125.643 1.00 122.49 329 ASN A O 1
ATOM 2313 N N . LEU A 1 330 ? 110.537 110.458 126.142 1.00 121.19 330 LEU A N 1
ATOM 2314 C CA . LEU A 1 330 ? 111.042 110.454 124.775 1.00 122.04 330 LEU A CA 1
ATOM 2315 C C . LEU A 1 330 ? 110.095 109.671 123.876 1.00 126.29 330 LEU A C 1
ATOM 2316 O O . LEU A 1 330 ? 109.896 108.467 124.068 1.00 127.15 330 LEU A O 1
ATOM 2321 N N . THR A 1 331 ? 109.513 110.354 122.892 1.00 137.14 331 THR A N 1
ATOM 2322 C CA . THR A 1 331 ? 108.556 109.738 121.982 1.00 134.54 331 THR A CA 1
ATOM 2323 C C . THR A 1 331 ? 108.835 110.001 120.512 1.00 135.68 331 THR A C 1
ATOM 2324 O O . THR A 1 331 ? 108.335 109.245 119.671 1.00 140.15 331 THR A O 1
ATOM 2328 N N . ASP A 1 332 ? 109.596 111.035 120.172 1.00 146.61 332 ASP A N 1
ATOM 2329 C CA . ASP A 1 332 ? 109.886 111.314 118.775 1.00 148.69 332 ASP A CA 1
ATOM 2330 C C . ASP A 1 332 ? 110.734 110.191 118.182 1.00 151.57 332 ASP A C 1
ATOM 2331 O O . ASP A 1 332 ? 111.690 109.733 118.816 1.00 154.86 332 ASP A O 1
ATOM 2336 N N . PRO A 1 333 ? 110.404 109.719 116.977 1.00 139.49 333 PRO A N 1
ATOM 2337 C CA . PRO A 1 333 ? 111.211 108.650 116.366 1.00 139.26 333 PRO A CA 1
ATOM 2338 C C . PRO A 1 333 ? 112.658 109.042 116.137 1.00 142.33 333 PRO A C 1
ATOM 2339 O O . PRO A 1 333 ? 113.536 108.171 116.159 1.00 142.09 333 PRO A O 1
ATOM 2343 N N . LYS A 1 334 ? 112.937 110.324 115.918 1.00 150.91 334 LYS A N 1
ATOM 2344 C CA . LYS A 1 334 ? 114.306 110.785 115.727 1.00 150.30 334 LYS A CA 1
ATOM 2345 C C . LYS A 1 334 ? 115.035 111.032 117.039 1.00 151.36 334 LYS A C 1
ATOM 2346 O O . LYS A 1 334 ? 116.217 111.389 117.013 1.00 153.42 334 LYS A O 1
ATOM 2352 N N . GLN A 1 335 ? 114.367 110.855 118.178 1.00 133.68 335 GLN A N 1
ATOM 2353 C CA . GLN A 1 335 ? 115.000 110.987 119.480 1.00 127.17 335 GLN A CA 1
ATOM 2354 C C . GLN A 1 335 ? 115.023 109.689 120.272 1.00 130.00 335 GLN A C 1
ATOM 2355 O O . GLN A 1 335 ? 115.723 109.617 121.287 1.00 137.26 335 GLN A O 1
ATOM 2361 N N . THR A 1 336 ? 114.282 108.672 119.844 1.00 131.77 336 THR A N 1
ATOM 2362 C CA . THR A 1 336 ? 114.298 107.371 120.496 1.00 132.17 336 THR A CA 1
ATOM 2363 C C . THR A 1 336 ? 115.410 106.470 119.981 1.00 133.24 336 THR A C 1
ATOM 2364 O O . THR A 1 336 ? 115.524 105.328 120.435 1.00 137.21 336 THR A O 1
ATOM 2368 N N . CYS A 1 337 ? 116.226 106.953 119.043 1.00 141.27 337 CYS A N 1
ATOM 2369 C CA . CYS A 1 337 ? 117.348 106.180 118.527 1.00 143.45 337 CYS A CA 1
ATOM 2370 C C . CYS A 1 337 ? 118.446 105.965 119.559 1.00 143.27 337 CYS A C 1
ATOM 2371 O O . CYS A 1 337 ? 119.345 105.154 119.319 1.00 146.48 337 CYS A O 1
ATOM 2374 N N . ILE A 1 338 ? 118.400 106.667 120.694 1.00 113.28 338 ILE A N 1
ATOM 2375 C CA . ILE A 1 338 ? 119.401 106.516 121.742 1.00 115.36 338 ILE A CA 1
ATOM 2376 C C . ILE A 1 338 ? 118.924 105.630 122.879 1.00 118.23 338 ILE A C 1
ATOM 2377 O O . ILE A 1 338 ? 119.666 105.433 123.852 1.00 123.73 338 ILE A O 1
ATOM 2382 N N . LYS A 1 339 ? 117.702 105.099 122.796 1.00 117.10 339 LYS A N 1
ATOM 2383 C CA . LYS A 1 339 ? 117.126 104.372 123.922 1.00 117.78 339 LYS A CA 1
ATOM 2384 C C . LYS A 1 339 ? 117.937 103.126 124.252 1.00 121.31 339 LYS A C 1
ATOM 2385 O O . LYS A 1 339 ? 118.343 102.923 125.403 1.00 129.73 339 LYS A O 1
ATOM 2391 N N . ASN A 1 340 ? 118.191 102.284 123.248 1.00 122.82 340 ASN A N 1
ATOM 2392 C CA . ASN A 1 340 ? 118.949 101.062 123.485 1.00 123.97 340 ASN A CA 1
ATOM 2393 C C . ASN A 1 340 ? 120.360 101.378 123.956 1.00 124.24 340 ASN A C 1
ATOM 2394 O O . ASN A 1 340 ? 120.883 100.722 124.866 1.00 129.13 340 ASN A O 1
ATOM 2399 N N . GLU A 1 341 ? 120.986 102.389 123.352 1.00 116.66 341 GLU A N 1
ATOM 2400 C CA . GLU A 1 341 ? 122.352 102.746 123.714 1.00 119.50 341 GLU A CA 1
ATOM 2401 C C . GLU A 1 341 ? 122.445 103.164 125.175 1.00 124.21 341 GLU A C 1
ATOM 2402 O O . GLU A 1 341 ? 123.294 102.663 125.923 1.00 128.60 341 GLU A O 1
ATOM 2408 N N . PHE A 1 342 ? 121.570 104.073 125.613 1.00 109.90 342 PHE A N 1
ATOM 2409 C CA . PHE A 1 342 ? 121.695 104.541 126.988 1.00 103.68 342 PHE A CA 1
ATOM 2410 C C . PHE A 1 342 ? 121.199 103.502 127.986 1.00 109.31 342 PHE A C 1
ATOM 2411 O O . PHE A 1 342 ? 121.687 103.469 129.119 1.00 120.57 342 PHE A O 1
ATOM 2419 N N . GLU A 1 343 ? 120.268 102.627 127.595 1.00 115.03 343 GLU A N 1
ATOM 2420 C CA . GLU A 1 343 ? 119.904 101.526 128.481 1.00 114.00 343 GLU A CA 1
ATOM 2421 C C . GLU A 1 343 ? 121.076 100.572 128.680 1.00 118.49 343 GLU A C 1
ATOM 2422 O O . GLU A 1 343 ? 121.341 100.124 129.805 1.00 122.32 343 GLU A O 1
ATOM 2428 N N . LYS A 1 344 ? 121.799 100.260 127.603 1.00 113.25 344 LYS A N 1
ATOM 2429 C CA . LYS A 1 344 ? 122.985 99.422 127.736 1.00 113.74 344 LYS A CA 1
ATOM 2430 C C . LYS A 1 344 ? 124.050 100.114 128.576 1.00 117.19 344 LYS A C 1
ATOM 2431 O O . LYS A 1 344 ? 124.747 99.466 129.365 1.00 124.39 344 LYS A O 1
ATOM 2437 N N . ILE A 1 345 ? 124.198 101.430 128.412 1.00 106.62 345 ILE A N 1
ATOM 2438 C CA . ILE A 1 345 ? 125.156 102.176 129.224 1.00 100.23 345 ILE A CA 1
ATOM 2439 C C . ILE A 1 345 ? 124.780 102.095 130.699 1.00 103.62 345 ILE A C 1
ATOM 2440 O O . ILE A 1 345 ? 125.641 101.896 131.563 1.00 110.98 345 ILE A O 1
ATOM 2445 N N . ILE A 1 346 ? 123.490 102.250 131.007 1.00 105.16 346 ILE A N 1
ATOM 2446 C CA . ILE A 1 346 ? 123.028 102.145 132.390 1.00 100.24 346 ILE A CA 1
ATOM 2447 C C . ILE A 1 346 ? 123.352 100.767 132.951 1.00 105.59 346 ILE A C 1
ATOM 2448 O O . ILE A 1 346 ? 123.876 100.635 134.065 1.00 115.56 346 ILE A O 1
ATOM 2453 N N . THR A 1 347 ? 123.045 99.719 132.181 1.00 112.52 347 THR A N 1
ATOM 2454 C CA . THR A 1 347 ? 123.304 98.362 132.650 1.00 113.37 347 THR A CA 1
ATOM 2455 C C . THR A 1 347 ? 124.790 98.138 132.899 1.00 112.31 347 THR A C 1
ATOM 2456 O O . THR A 1 347 ? 125.177 97.588 133.937 1.00 116.63 347 THR A O 1
ATOM 2460 N N . ASP A 1 348 ? 125.638 98.575 131.967 1.00 118.48 348 ASP A N 1
ATOM 2461 C CA . ASP A 1 348 ? 127.075 98.376 132.116 1.00 117.64 348 ASP A CA 1
ATOM 2462 C C . ASP A 1 348 ? 127.620 99.138 133.316 1.00 120.27 348 ASP A C 1
ATOM 2463 O O . ASP A 1 348 ? 128.427 98.601 134.085 1.00 124.82 348 ASP A O 1
ATOM 2468 N N . VAL A 1 349 ? 127.192 100.390 133.493 1.00 109.55 349 VAL A N 1
ATOM 2469 C CA . VAL A 1 349 ? 127.689 101.195 134.603 1.00 103.38 349 VAL A CA 1
ATOM 2470 C C . VAL A 1 349 ? 127.267 100.585 135.932 1.00 109.46 349 VAL A C 1
ATOM 2471 O O . VAL A 1 349 ? 128.064 100.506 136.875 1.00 117.51 349 VAL A O 1
ATOM 2475 N N . TYR A 1 350 ? 126.011 100.140 136.032 1.00 126.77 350 TYR A N 1
ATOM 2476 C CA . TYR A 1 350 ? 125.566 99.510 137.270 1.00 124.87 350 TYR A CA 1
ATOM 2477 C C . TYR A 1 350 ? 126.322 98.214 137.529 1.00 126.57 350 TYR A C 1
ATOM 2478 O O . TYR A 1 350 ? 126.704 97.926 138.669 1.00 130.91 350 TYR A O 1
ATOM 2487 N N . MET A 1 351 ? 126.551 97.419 136.482 1.00 131.94 351 MET A N 1
ATOM 2488 C CA . MET A 1 351 ? 127.239 96.145 136.653 1.00 131.11 351 MET A CA 1
ATOM 2489 C C . MET A 1 351 ? 128.705 96.341 137.011 1.00 130.79 351 MET A C 1
ATOM 2490 O O . MET A 1 351 ? 129.309 95.468 137.644 1.00 133.47 351 MET A O 1
ATOM 2495 N N . SER A 1 352 ? 129.290 97.472 136.623 1.00 133.46 352 SER A N 1
ATOM 2496 C CA . SER A 1 352 ? 130.718 97.678 136.833 1.00 137.57 352 SER A CA 1
ATOM 2497 C C . SER A 1 352 ? 131.020 98.150 138.252 1.00 138.91 352 SER A C 1
ATOM 2498 O O . SER A 1 352 ? 131.740 97.479 138.999 1.00 138.27 352 SER A O 1
ATOM 2501 N N . ASP A 1 353 ? 130.479 99.304 138.644 1.00 145.96 353 ASP A N 1
ATOM 2502 C CA . ASP A 1 353 ? 130.833 99.899 139.930 1.00 144.03 353 ASP A CA 1
ATOM 2503 C C . ASP A 1 353 ? 129.870 99.496 141.044 1.00 144.80 353 ASP A C 1
ATOM 2504 O O . ASP A 1 353 ? 130.273 98.856 142.020 1.00 151.17 353 ASP A O 1
ATOM 2509 N N . TYR A 1 354 ? 128.598 99.855 140.909 1.00 128.79 354 TYR A N 1
ATOM 2510 C CA . TYR A 1 354 ? 127.622 99.638 141.977 1.00 133.14 354 TYR A CA 1
ATOM 2511 C C . TYR A 1 354 ? 126.966 98.266 141.875 1.00 136.51 354 TYR A C 1
ATOM 2512 O O . TYR A 1 354 ? 125.744 98.147 141.848 1.00 138.09 354 TYR A O 1
ATOM 2521 N N . ASN A 1 355 ? 127.776 97.209 141.824 1.00 150.94 355 ASN A N 1
ATOM 2522 C CA . ASN A 1 355 ? 127.215 95.873 141.648 1.00 151.90 355 ASN A CA 1
ATOM 2523 C C . ASN A 1 355 ? 126.556 95.363 142.924 1.00 150.74 355 ASN A C 1
ATOM 2524 O O . ASN A 1 355 ? 125.474 94.768 142.872 1.00 150.77 355 ASN A O 1
ATOM 2529 N N . ASP A 1 356 ? 127.186 95.582 144.075 1.00 154.58 356 ASP A N 1
ATOM 2530 C CA . ASP A 1 356 ? 126.765 94.952 145.320 1.00 157.49 356 ASP A CA 1
ATOM 2531 C C . ASP A 1 356 ? 126.255 95.940 146.357 1.00 158.18 356 ASP A C 1
ATOM 2532 O O . ASP A 1 356 ? 125.188 95.727 146.941 1.00 157.48 356 ASP A O 1
ATOM 2537 N N . ALA A 1 357 ? 126.996 97.021 146.609 1.00 150.48 357 ALA A N 1
ATOM 2538 C CA . ALA A 1 357 ? 126.631 97.949 147.672 1.00 149.33 357 ALA A CA 1
ATOM 2539 C C . ALA A 1 357 ? 125.325 98.683 147.395 1.00 149.79 357 ALA A C 1
ATOM 2540 O O . ALA A 1 357 ? 124.707 99.193 148.335 1.00 151.22 357 ALA A O 1
ATOM 2542 N N . TYR A 1 358 ? 124.890 98.746 146.140 1.00 136.53 358 TYR A N 1
ATOM 2543 C CA . TYR A 1 358 ? 123.697 99.491 145.770 1.00 135.21 358 TYR A CA 1
ATOM 2544 C C . TYR A 1 358 ? 122.801 98.632 144.891 1.00 135.40 358 TYR A C 1
ATOM 2545 O O . TYR A 1 358 ? 123.245 97.663 144.270 1.00 139.21 358 TYR A O 1
ATOM 2554 N N . SER A 1 359 ? 121.524 99.001 144.849 1.00 121.82 359 SER A N 1
ATOM 2555 C CA . SER A 1 359 ? 120.550 98.363 143.981 1.00 124.39 359 SER A CA 1
ATOM 2556 C C . SER A 1 359 ? 119.748 99.433 143.257 1.00 127.13 359 SER A C 1
ATOM 2557 O O . SER A 1 359 ? 119.505 100.518 143.792 1.00 130.71 359 SER A O 1
ATOM 2560 N N . MET A 1 360 ? 119.343 99.118 142.030 1.00 123.90 360 MET A N 1
ATOM 2561 C CA . MET A 1 360 ? 118.628 100.071 141.187 1.00 125.59 360 MET A CA 1
ATOM 2562 C C . MET A 1 360 ? 117.258 100.359 141.789 1.00 131.65 360 MET A C 1
ATOM 2563 O O . MET A 1 360 ? 116.362 99.510 141.752 1.00 129.48 360 MET A O 1
ATOM 2568 N N . ASN A 1 361 ? 117.093 101.560 142.343 1.00 142.81 361 ASN A N 1
ATOM 2569 C CA . ASN A 1 361 ? 115.848 101.956 143.001 1.00 142.71 361 ASN A CA 1
ATOM 2570 C C . ASN A 1 361 ? 114.914 102.545 141.953 1.00 143.70 361 ASN A C 1
ATOM 2571 O O . ASN A 1 361 ? 114.865 103.756 141.740 1.00 143.44 361 ASN A O 1
ATOM 2576 N N . GLY A 1 362 ? 114.158 101.674 141.291 1.00 125.99 362 GLY A N 1
ATOM 2577 C CA . GLY A 1 362 ? 113.188 102.113 140.312 1.00 122.16 362 GLY A CA 1
ATOM 2578 C C . GLY A 1 362 ? 113.809 102.402 138.960 1.00 121.14 362 GLY A C 1
ATOM 2579 O O . GLY A 1 362 ? 115.021 102.332 138.755 1.00 122.63 362 GLY A O 1
ATOM 2580 N N . SER A 1 363 ? 112.938 102.739 138.014 1.00 110.68 363 SER A N 1
ATOM 2581 C CA . SER A 1 363 ? 113.364 103.018 136.655 1.00 113.44 363 SER A CA 1
ATOM 2582 C C . SER A 1 363 ? 114.041 104.382 136.571 1.00 113.55 363 SER A C 1
ATOM 2583 O O . SER A 1 363 ? 113.948 105.212 137.478 1.00 111.18 363 SER A O 1
ATOM 2586 N N . TYR A 1 364 ? 114.733 104.603 135.458 1.00 100.13 364 TYR A N 1
ATOM 2587 C CA . TYR A 1 364 ? 115.417 105.864 135.231 1.00 94.63 364 TYR A CA 1
ATOM 2588 C C . TYR A 1 364 ? 114.410 106.969 134.922 1.00 97.04 364 TYR A C 1
ATOM 2589 O O . TYR A 1 364 ? 113.240 106.722 134.618 1.00 102.12 364 TYR A O 1
ATOM 2598 N N . GLN A 1 365 ? 114.883 108.209 135.004 1.00 100.93 365 GLN A N 1
ATOM 2599 C CA . GLN A 1 365 ? 114.093 109.374 134.641 1.00 100.37 365 GLN A CA 1
ATOM 2600 C C . GLN A 1 365 ? 114.889 110.233 133.672 1.00 102.89 365 GLN A C 1
ATOM 2601 O O . GLN A 1 365 ? 116.117 110.308 133.750 1.00 109.97 365 GLN A O 1
ATOM 2607 N N . ILE A 1 366 ? 114.177 110.889 132.762 1.00 90.25 366 ILE A N 1
ATOM 2608 C CA . ILE A 1 366 ? 114.783 111.709 131.720 1.00 88.34 366 ILE A CA 1
ATOM 2609 C C . ILE A 1 366 ? 114.392 113.156 131.973 1.00 94.45 366 ILE A C 1
ATOM 2610 O O . ILE A 1 366 ? 113.201 113.482 132.041 1.00 111.26 366 ILE A O 1
ATOM 2615 N N . PHE A 1 367 ? 115.389 114.024 132.108 1.00 81.70 367 PHE A N 1
ATOM 2616 C CA . PHE A 1 367 ? 115.171 115.439 132.358 1.00 79.78 367 PHE A CA 1
ATOM 2617 C C . PHE A 1 367 ? 115.809 116.264 131.251 1.00 83.58 367 PHE A C 1
ATOM 2618 O O . PHE A 1 367 ? 116.827 115.875 130.674 1.00 97.73 367 PHE A O 1
ATOM 2626 N N . LYS A 1 368 ? 115.199 117.408 130.959 1.00 81.92 368 LYS A N 1
ATOM 2627 C CA . LYS A 1 368 ? 115.744 118.375 130.014 1.00 82.16 368 LYS A CA 1
ATOM 2628 C C . LYS A 1 368 ? 116.265 119.558 130.815 1.00 87.29 368 LYS A C 1
ATOM 2629 O O . LYS A 1 368 ? 115.479 120.348 131.349 1.00 92.81 368 LYS A O 1
ATOM 2635 N N . THR A 1 369 ? 117.585 119.674 130.907 1.00 86.24 369 THR A N 1
ATOM 2636 C CA . THR A 1 369 ? 118.182 120.758 131.667 1.00 89.38 369 THR A CA 1
ATOM 2637 C C . THR A 1 369 ? 118.049 122.076 130.914 1.00 90.23 369 THR A C 1
ATOM 2638 O O . THR A 1 369 ? 117.817 122.111 129.704 1.00 97.40 369 THR A O 1
ATOM 2642 N N . THR A 1 370 ? 118.186 123.172 131.654 1.00 96.18 370 THR A N 1
ATOM 2643 C CA . THR A 1 370 ? 118.299 124.476 131.019 1.00 92.12 370 THR A CA 1
ATOM 2644 C C . THR A 1 370 ? 119.535 124.494 130.131 1.00 98.43 370 THR A C 1
ATOM 2645 O O . THR A 1 370 ? 120.618 124.073 130.545 1.00 107.27 370 THR A O 1
ATOM 2649 N N . GLY A 1 371 ? 119.372 124.983 128.907 1.00 107.62 371 GLY A N 1
ATOM 2650 C CA . GLY A 1 371 ? 120.386 124.835 127.888 1.00 108.73 371 GLY A CA 1
ATOM 2651 C C . GLY A 1 371 ? 120.161 123.674 126.947 1.00 113.27 371 GLY A C 1
ATOM 2652 O O . GLY A 1 371 ? 121.010 123.428 126.082 1.00 118.52 371 GLY A O 1
ATOM 2653 N N . ASP A 1 372 ? 119.051 122.951 127.096 1.00 116.39 372 ASP A N 1
ATOM 2654 C CA . ASP A 1 372 ? 118.644 121.888 126.179 1.00 112.15 372 ASP A CA 1
ATOM 2655 C C . ASP A 1 372 ? 119.677 120.760 126.127 1.00 113.48 372 ASP A C 1
ATOM 2656 O O . ASP A 1 372 ? 120.261 120.456 125.086 1.00 121.52 372 ASP A O 1
ATOM 2661 N N . LEU A 1 373 ? 119.893 120.140 127.283 1.00 89.53 373 LEU A N 1
ATOM 2662 C CA . LEU A 1 373 ? 120.681 118.921 127.391 1.00 89.43 373 LEU A CA 1
ATOM 2663 C C . LEU A 1 373 ? 119.798 117.824 127.964 1.00 96.01 373 LEU A C 1
ATOM 2664 O O . LEU A 1 373 ? 119.165 118.016 129.007 1.00 107.19 373 LEU A O 1
ATOM 2669 N N . ILE A 1 374 ? 119.754 116.682 127.288 1.00 79.48 374 ILE A N 1
ATOM 2670 C CA . ILE A 1 374 ? 118.948 115.560 127.753 1.00 78.79 374 ILE A CA 1
ATOM 2671 C C . ILE A 1 374 ? 119.747 114.794 128.797 1.00 87.55 374 ILE A C 1
ATOM 2672 O O . ILE A 1 374 ? 120.801 114.228 128.495 1.00 100.46 374 ILE A O 1
ATOM 2677 N N . LEU A 1 375 ? 119.246 114.776 130.026 1.00 90.08 375 LEU A N 1
ATOM 2678 C CA . LEU A 1 375 ? 119.913 114.131 131.146 1.00 77.66 375 LEU A CA 1
ATOM 2679 C C . LEU A 1 375 ? 119.092 112.930 131.591 1.00 86.34 375 LEU A C 1
ATOM 2680 O O . LEU A 1 375 ? 117.898 113.062 131.877 1.00 103.09 375 LEU A O 1
ATOM 2685 N N . ILE A 1 376 ? 119.730 111.768 131.651 1.00 79.30 376 ILE A N 1
ATOM 2686 C CA . ILE A 1 376 ? 119.070 110.522 132.019 1.00 76.61 376 ILE A CA 1
ATOM 2687 C C . ILE A 1 376 ? 119.572 110.150 133.405 1.00 80.56 376 ILE A C 1
ATOM 2688 O O . ILE A 1 376 ? 120.691 109.653 133.560 1.00 94.30 376 ILE A O 1
ATOM 2693 N N . TRP A 1 377 ? 118.740 110.372 134.416 1.00 91.46 377 TRP A N 1
ATOM 2694 C CA . TRP A 1 377 ? 119.110 110.148 135.806 1.00 88.97 377 TRP A CA 1
ATOM 2695 C C . TRP A 1 377 ? 118.649 108.767 136.246 1.00 94.51 377 TRP A C 1
ATOM 2696 O O . TRP A 1 377 ? 117.497 108.388 136.015 1.00 107.97 377 TRP A O 1
ATOM 2707 N N . GLN A 1 378 ? 119.550 108.019 136.871 1.00 90.64 378 GLN A N 1
ATOM 2708 C CA . GLN A 1 378 ? 119.233 106.699 137.412 1.00 85.39 378 GLN A CA 1
ATOM 2709 C C . GLN A 1 378 ? 119.446 106.705 138.917 1.00 94.63 378 GLN A C 1
ATOM 2710 O O . GLN A 1 378 ? 120.587 106.894 139.377 1.00 105.69 378 GLN A O 1
ATOM 2716 N N . PRO A 1 379 ? 118.401 106.523 139.719 1.00 105.38 379 PRO A N 1
ATOM 2717 C CA . PRO A 1 379 ? 118.579 106.542 141.172 1.00 105.96 379 PRO A CA 1
ATOM 2718 C C . PRO A 1 379 ? 119.235 105.267 141.674 1.00 109.88 379 PRO A C 1
ATOM 2719 O O . PRO A 1 379 ? 119.139 104.203 141.059 1.00 115.17 379 PRO A O 1
ATOM 2723 N N . LEU A 1 380 ? 119.912 105.390 142.811 1.00 112.88 380 LEU A N 1
ATOM 2724 C CA . LEU A 1 380 ? 120.523 104.260 143.491 1.00 108.85 380 LEU A CA 1
ATOM 2725 C C . LEU A 1 380 ? 120.183 104.324 144.972 1.00 116.28 380 LEU A C 1
ATOM 2726 O O . LEU A 1 380 ? 120.055 105.407 145.549 1.00 123.31 380 LEU A O 1
ATOM 2731 N N . VAL A 1 381 ? 120.039 103.152 145.585 1.00 127.85 381 VAL A N 1
ATOM 2732 C CA . VAL A 1 381 ? 119.623 103.042 146.974 1.00 127.67 381 VAL A CA 1
ATOM 2733 C C . VAL A 1 381 ? 120.675 102.243 147.738 1.00 130.36 381 VAL A C 1
ATOM 2734 O O . VAL A 1 381 ? 121.606 101.685 147.157 1.00 132.96 381 VAL A O 1
ATOM 2738 N N . GLN A 1 382 ? 120.521 102.219 149.064 1.00 140.99 382 GLN A N 1
ATOM 2739 C CA . GLN A 1 382 ? 121.429 101.528 149.973 1.00 141.21 382 GLN A CA 1
ATOM 2740 C C . GLN A 1 382 ? 122.820 102.148 149.923 1.00 142.80 382 GLN A C 1
ATOM 2741 O O . GLN A 1 382 ? 123.027 103.175 149.269 1.00 145.13 382 GLN A O 1
ATOM 2747 N N . LYS A 1 383 ? 123.773 101.541 150.620 1.00 162.02 383 LYS A N 1
ATOM 2748 C CA . LYS A 1 383 ? 125.139 102.045 150.649 1.00 162.90 383 LYS A CA 1
ATOM 2749 C C . LYS A 1 383 ? 126.110 100.924 150.994 1.00 165.47 383 LYS A C 1
ATOM 2750 O O . LYS A 1 383 ? 125.729 99.754 151.025 1.00 165.58 383 LYS A O 1
ATOM 2752 N N . GLY A 1 391 ? 125.622 97.039 152.248 1.00 193.02 391 GLY A N 1
ATOM 2753 C CA . GLY A 1 391 ? 127.063 97.000 152.084 1.00 196.09 391 GLY A CA 1
ATOM 2754 C C . GLY A 1 391 ? 127.777 98.130 152.799 1.00 198.08 391 GLY A C 1
ATOM 2755 O O . GLY A 1 391 ? 127.141 99.005 153.385 1.00 196.58 391 GLY A O 1
ATOM 2756 N N . SER A 1 392 ? 129.107 98.108 152.755 1.00 228.99 392 SER A N 1
ATOM 2757 C CA . SER A 1 392 ? 129.926 99.125 153.401 1.00 229.29 392 SER A CA 1
ATOM 2758 C C . SER A 1 392 ? 130.802 99.887 152.421 1.00 230.11 392 SER A C 1
ATOM 2759 O O . SER A 1 392 ? 130.848 101.122 152.469 1.00 228.80 392 SER A O 1
ATOM 2762 N N . VAL A 1 393 ? 131.502 99.187 151.526 1.00 244.32 393 VAL A N 1
ATOM 2763 C CA . VAL A 1 393 ? 132.441 99.809 150.604 1.00 244.29 393 VAL A CA 1
ATOM 2764 C C . VAL A 1 393 ? 132.123 99.355 149.185 1.00 244.17 393 VAL A C 1
ATOM 2765 O O . VAL A 1 393 ? 131.443 98.351 148.963 1.00 242.87 393 VAL A O 1
ATOM 2769 N N . ASN A 1 394 ? 132.623 100.122 148.217 1.00 243.95 394 ASN A N 1
ATOM 2770 C CA . ASN A 1 394 ? 132.382 99.857 146.807 1.00 243.62 394 ASN A CA 1
ATOM 2771 C C . ASN A 1 394 ? 133.678 100.044 146.029 1.00 244.51 394 ASN A C 1
ATOM 2772 O O . ASN A 1 394 ? 134.616 100.699 146.491 1.00 244.34 394 ASN A O 1
ATOM 2777 N N . LEU A 1 395 ? 133.720 99.449 144.838 1.00 269.64 395 LEU A N 1
ATOM 2778 C CA . LEU A 1 395 ? 134.899 99.543 143.987 1.00 269.91 395 LEU A CA 1
ATOM 2779 C C . LEU A 1 395 ? 135.122 100.979 143.528 1.00 270.82 395 LEU A C 1
ATOM 2780 O O . LEU A 1 395 ? 134.171 101.730 143.291 1.00 269.77 395 LEU A O 1
ATOM 2785 N N . ARG A 1 396 ? 136.392 101.359 143.402 1.00 296.82 396 ARG A N 1
ATOM 2786 C CA . ARG A 1 396 ? 136.786 102.703 143.000 1.00 296.70 396 ARG A CA 1
ATOM 2787 C C . ARG A 1 396 ? 137.577 102.628 141.701 1.00 297.10 396 ARG A C 1
ATOM 2788 O O . ARG A 1 396 ? 138.486 101.802 141.569 1.00 296.65 396 ARG A O 1
ATOM 2796 N N . ARG A 1 397 ? 137.228 103.489 140.746 1.00 314.86 397 ARG A N 1
ATOM 2797 C CA . ARG A 1 397 ? 137.881 103.534 139.447 1.00 314.17 397 ARG A CA 1
ATOM 2798 C C . ARG A 1 397 ? 138.190 104.979 139.081 1.00 314.82 397 ARG A C 1
ATOM 2799 O O . ARG A 1 397 ? 137.424 105.894 139.397 1.00 315.14 397 ARG A O 1
ATOM 2807 N N . ARG A 1 398 ? 139.321 105.177 138.405 1.00 316.35 398 ARG A N 1
ATOM 2808 C CA . ARG A 1 398 ? 139.788 106.497 138.013 1.00 316.12 398 ARG A CA 1
ATOM 2809 C C . ARG A 1 398 ? 140.004 106.548 136.506 1.00 316.14 398 ARG A C 1
ATOM 2810 O O . ARG A 1 398 ? 140.316 105.535 135.872 1.00 316.19 398 ARG A O 1
ATOM 2818 N N . ARG A 1 399 ? 139.833 107.740 135.937 1.00 324.53 399 ARG A N 1
ATOM 2819 C CA . ARG A 1 399 ? 140.005 107.941 134.505 1.00 324.56 399 ARG A CA 1
ATOM 2820 C C . ARG A 1 399 ? 140.507 109.355 134.253 1.00 325.11 399 ARG A C 1
ATOM 2821 O O . ARG A 1 399 ? 140.411 110.233 135.114 1.00 325.76 399 ARG A O 1
ATOM 2823 N N . ASP A 1 400 ? 141.047 109.563 133.054 1.00 331.35 400 ASP A N 1
ATOM 2824 C CA . ASP A 1 400 ? 141.562 110.865 132.657 1.00 331.64 400 ASP A CA 1
ATOM 2825 C C . ASP A 1 400 ? 141.426 111.013 131.149 1.00 331.86 400 ASP A C 1
ATOM 2826 O O . ASP A 1 400 ? 141.314 110.027 130.415 1.00 331.39 400 ASP A O 1
ATOM 2831 N N . LEU A 1 401 ? 141.436 112.265 130.693 1.00 325.99 401 LEU A N 1
ATOM 2832 C CA . LEU A 1 401 ? 141.316 112.584 129.279 1.00 325.25 401 LEU A CA 1
ATOM 2833 C C . LEU A 1 401 ? 142.377 113.602 128.888 1.00 324.26 401 LEU A C 1
ATOM 2834 O O . LEU A 1 401 ? 142.806 114.423 129.704 1.00 324.38 401 LEU A O 1
ATOM 2839 N N . VAL A 1 402 ? 142.811 113.546 127.626 1.00 293.28 402 VAL A N 1
ATOM 2840 C CA . VAL A 1 402 ? 143.874 114.479 127.146 1.00 292.34 402 VAL A CA 1
ATOM 2841 C C . VAL A 1 402 ? 143.313 115.311 125.991 1.00 292.77 402 VAL A C 1
ATOM 2842 O O . VAL A 1 402 ? 144.105 115.721 125.120 1.00 292.64 402 VAL A O 1
ATOM 2846 N N . ASP A 1 403 ? 142.000 115.554 125.991 1.00 275.86 403 ASP A N 1
ATOM 2847 C CA . ASP A 1 403 ? 141.376 116.321 124.921 1.00 274.84 403 ASP A CA 1
ATOM 2848 C C . ASP A 1 403 ? 142.002 117.708 124.813 1.00 274.12 403 ASP A C 1
ATOM 2849 O O . ASP A 1 403 ? 142.389 118.321 125.811 1.00 274.30 403 ASP A O 1
ATOM 2854 N N . VAL A 1 404 ? 142.098 118.200 123.582 1.00 229.49 404 VAL A N 1
ATOM 2855 C CA . VAL A 1 404 ? 142.710 119.494 123.302 1.00 227.75 404 VAL A CA 1
ATOM 2856 C C . VAL A 1 404 ? 141.637 120.573 123.350 1.00 227.33 404 VAL A C 1
ATOM 2857 O O . VAL A 1 404 ? 140.583 120.447 122.715 1.00 226.75 404 VAL A O 1
ATOM 2861 N N . LYS A 1 405 ? 141.901 121.632 124.111 1.00 189.98 405 LYS A N 1
ATOM 2862 C CA . LYS A 1 405 ? 140.940 122.716 124.251 1.00 189.21 405 LYS A CA 1
ATOM 2863 C C . LYS A 1 405 ? 140.820 123.507 122.953 1.00 190.24 405 LYS A C 1
ATOM 2864 O O . LYS A 1 405 ? 141.819 123.799 122.288 1.00 191.01 405 LYS A O 1
ATOM 2870 N N . SER A 1 406 ? 139.585 123.851 122.592 1.00 187.09 406 SER A N 1
ATOM 2871 C CA . SER A 1 406 ? 139.326 124.743 121.469 1.00 186.36 406 SER A CA 1
ATOM 2872 C C . SER A 1 406 ? 138.331 125.851 121.776 1.00 187.35 406 SER A C 1
ATOM 2873 O O . SER A 1 406 ? 138.364 126.882 121.092 1.00 186.23 406 SER A O 1
ATOM 2876 N N . ARG A 1 407 ? 137.463 125.687 122.769 1.00 176.48 407 ARG A N 1
ATOM 2877 C CA . ARG A 1 407 ? 136.466 126.690 123.129 1.00 174.41 407 ARG A CA 1
ATOM 2878 C C . ARG A 1 407 ? 135.904 126.317 124.496 1.00 175.70 407 ARG A C 1
ATOM 2879 O O . ARG A 1 407 ? 136.323 125.334 125.114 1.00 175.84 407 ARG A O 1
ATOM 2887 N N . HIS A 1 408 ? 134.953 127.124 124.974 1.00 162.88 408 HIS A N 1
ATOM 2888 C CA . HIS A 1 408 ? 134.286 126.862 126.250 1.00 158.54 408 HIS A CA 1
ATOM 2889 C C . HIS A 1 408 ? 132.843 127.339 126.112 1.00 155.09 408 HIS A C 1
ATOM 2890 O O . HIS A 1 408 ? 132.563 128.530 126.274 1.00 155.08 408 HIS A O 1
ATOM 2897 N N . ASP A 1 409 ? 131.939 126.407 125.814 1.00 140.85 409 ASP A N 1
ATOM 2898 C CA . ASP A 1 409 ? 130.541 126.738 125.581 1.00 142.66 409 ASP A CA 1
ATOM 2899 C C . ASP A 1 409 ? 129.647 126.485 126.786 1.00 141.83 409 ASP A C 1
ATOM 2900 O O . ASP A 1 409 ? 128.523 126.997 126.819 1.00 140.85 409 ASP A O 1
ATOM 2905 N N . ILE A 1 410 ? 130.110 125.718 127.769 1.00 110.52 410 ILE A N 1
ATOM 2906 C CA . ILE A 1 410 ? 129.260 125.297 128.876 1.00 103.37 410 ILE A CA 1
ATOM 2907 C C . ILE A 1 410 ? 129.841 125.740 130.210 1.00 107.54 410 ILE A C 1
ATOM 2908 O O . ILE A 1 410 ? 129.704 125.040 131.217 1.00 115.82 410 ILE A O 1
ATOM 2913 N N . LEU A 1 411 ? 130.507 126.894 130.232 1.00 91.38 411 LEU A N 1
ATOM 2914 C CA . LEU A 1 411 ? 131.058 127.395 131.486 1.00 83.90 411 LEU A CA 1
ATOM 2915 C C . LEU A 1 411 ? 129.978 127.697 132.519 1.00 92.32 411 LEU A C 1
ATOM 2916 O O . LEU A 1 411 ? 130.288 127.809 133.712 1.00 108.95 411 LEU A O 1
ATOM 2921 N N . TYR A 1 412 ? 128.720 127.830 132.093 1.00 83.11 412 TYR A N 1
ATOM 2922 C CA . TYR A 1 412 ? 127.655 128.147 133.037 1.00 89.45 412 TYR A CA 1
ATOM 2923 C C . TYR A 1 412 ? 127.413 127.013 134.025 1.00 94.27 412 TYR A C 1
ATOM 2924 O O . TYR A 1 412 ? 127.088 127.270 135.190 1.00 106.95 412 TYR A O 1
ATOM 2933 N N . VAL A 1 413 ? 127.575 125.759 133.597 1.00 87.12 413 VAL A N 1
ATOM 2934 C CA . VAL A 1 413 ? 127.431 124.655 134.539 1.00 85.33 413 VAL A CA 1
ATOM 2935 C C . VAL A 1 413 ? 128.547 124.692 135.575 1.00 91.27 413 VAL A C 1
ATOM 2936 O O . VAL A 1 413 ? 128.332 124.372 136.748 1.00 102.81 413 VAL A O 1
ATOM 2940 N N . GLN A 1 414 ? 129.751 125.105 135.170 1.00 91.84 414 GLN A N 1
ATOM 2941 C CA . GLN A 1 414 ? 130.838 125.241 136.133 1.00 91.38 414 GLN A CA 1
ATOM 2942 C C . GLN A 1 414 ? 130.568 126.380 137.106 1.00 94.27 414 GLN A C 1
ATOM 2943 O O . GLN A 1 414 ? 130.876 126.271 138.298 1.00 106.15 414 GLN A O 1
ATOM 2949 N N . LEU A 1 415 ? 129.990 127.478 136.617 1.00 72.45 415 LEU A N 1
ATOM 2950 C CA . LEU A 1 415 ? 129.601 128.566 137.509 1.00 74.46 415 LEU A CA 1
ATOM 2951 C C . LEU A 1 415 ? 128.570 128.098 138.531 1.00 81.24 415 LEU A C 1
ATOM 2952 O O . LEU A 1 415 ? 128.677 128.404 139.729 1.00 94.61 415 LEU A O 1
ATOM 2957 N N . GLN A 1 416 ? 127.566 127.348 138.074 1.00 84.11 416 GLN A N 1
ATOM 2958 C CA . GLN A 1 416 ? 126.552 126.827 138.984 1.00 83.45 416 GLN A CA 1
ATOM 2959 C C . GLN A 1 416 ? 127.163 125.871 140.001 1.00 89.47 416 GLN A C 1
ATOM 2960 O O . GLN A 1 416 ? 126.802 125.898 141.183 1.00 96.35 416 GLN A O 1
ATOM 2966 N N . TYR A 1 417 ? 128.087 125.015 139.557 1.00 85.62 417 TYR A N 1
ATOM 2967 C CA . TYR A 1 417 ? 128.757 124.105 140.479 1.00 85.45 417 TYR A CA 1
ATOM 2968 C C . TYR A 1 417 ? 129.558 124.868 141.521 1.00 85.87 417 TYR A C 1
ATOM 2969 O O . TYR A 1 417 ? 129.572 124.495 142.699 1.00 95.66 417 TYR A O 1
ATOM 2978 N N . LEU A 1 418 ? 130.250 125.928 141.102 1.00 81.22 418 LEU A N 1
ATOM 2979 C CA . LEU A 1 418 ? 131.018 126.732 142.044 1.00 81.77 418 LEU A CA 1
ATOM 2980 C C . LEU A 1 418 ? 130.108 127.348 143.098 1.00 83.02 418 LEU A C 1
ATOM 2981 O O . LEU A 1 418 ? 130.398 127.289 144.303 1.00 99.13 418 LEU A O 1
ATOM 2986 N N . TYR A 1 419 ? 128.984 127.925 142.662 1.00 86.66 419 TYR A N 1
ATOM 2987 C CA . TYR A 1 419 ? 128.049 128.505 143.622 1.00 88.74 419 TYR A CA 1
ATOM 2988 C C . TYR A 1 419 ? 127.519 127.447 144.579 1.00 90.07 419 TYR A C 1
ATOM 2989 O O . TYR A 1 419 ? 127.452 127.672 145.792 1.00 102.61 419 TYR A O 1
ATOM 2998 N N . ASP A 1 420 ? 127.132 126.285 144.049 1.00 93.59 420 ASP A N 1
ATOM 2999 C CA . ASP A 1 420 ? 126.565 125.242 144.896 1.00 92.81 420 ASP A CA 1
ATOM 3000 C C . ASP A 1 420 ? 127.579 124.742 145.916 1.00 96.90 420 ASP A C 1
ATOM 3001 O O . ASP A 1 420 ? 127.248 124.562 147.093 1.00 99.06 420 ASP A O 1
ATOM 3006 N N . THR A 1 421 ? 128.823 124.523 145.485 1.00 87.96 421 THR A N 1
ATOM 3007 C CA . THR A 1 421 ? 129.852 124.032 146.395 1.00 84.42 421 THR A CA 1
ATOM 3008 C C . THR A 1 421 ? 130.131 125.040 147.501 1.00 90.62 421 THR A C 1
ATOM 3009 O O . THR A 1 421 ? 130.194 124.683 148.687 1.00 100.86 421 THR A O 1
ATOM 3013 N N . LEU A 1 422 ? 130.301 126.313 147.132 1.00 81.12 422 LEU A N 1
ATOM 3014 C CA . LEU A 1 422 ? 130.590 127.322 148.144 1.00 77.74 422 LEU A CA 1
ATOM 3015 C C . LEU A 1 422 ? 129.422 127.486 149.109 1.00 88.50 422 LEU A C 1
ATOM 3016 O O . LEU A 1 422 ? 129.625 127.610 150.323 1.00 97.12 422 LEU A O 1
ATOM 3021 N N . LYS A 1 423 ? 128.191 127.474 148.591 1.00 89.23 423 LYS A N 1
ATOM 3022 C CA . LYS A 1 423 ? 127.027 127.588 149.461 1.00 81.79 423 LYS A CA 1
ATOM 3023 C C . LYS A 1 423 ? 126.942 126.413 150.424 1.00 83.96 423 LYS A C 1
ATOM 3024 O O . LYS A 1 423 ? 126.661 126.597 151.614 1.00 97.34 423 LYS A O 1
ATOM 3030 N N . ASP A 1 424 ? 127.188 125.196 149.931 1.00 89.79 424 ASP A N 1
ATOM 3031 C CA . ASP A 1 424 ? 127.128 124.023 150.796 1.00 92.97 424 ASP A CA 1
ATOM 3032 C C . ASP A 1 424 ? 128.169 124.107 151.903 1.00 96.41 424 ASP A C 1
ATOM 3033 O O . ASP A 1 424 ? 127.869 123.848 153.077 1.00 104.41 424 ASP A O 1
ATOM 3038 N N . TYR A 1 425 ? 129.404 124.476 151.549 1.00 89.74 425 TYR A N 1
ATOM 3039 C CA . TYR A 1 425 ? 130.446 124.565 152.567 1.00 88.23 425 TYR A CA 1
ATOM 3040 C C . TYR A 1 425 ? 130.124 125.637 153.598 1.00 96.24 425 TYR A C 1
ATOM 3041 O O . TYR A 1 425 ? 130.291 125.418 154.805 1.00 104.69 425 TYR A O 1
ATOM 3050 N N . ILE A 1 426 ? 129.672 126.808 153.143 1.00 90.75 426 ILE A N 1
ATOM 3051 C CA . ILE A 1 426 ? 129.365 127.891 154.072 1.00 83.69 426 ILE A CA 1
ATOM 3052 C C . ILE A 1 426 ? 128.231 127.488 155.002 1.00 86.94 426 ILE A C 1
ATOM 3053 O O . ILE A 1 426 ? 128.284 127.735 156.213 1.00 99.42 426 ILE A O 1
ATOM 3058 N N . ASN A 1 427 ? 127.190 126.854 154.454 1.00 92.11 427 ASN A N 1
ATOM 3059 C CA . ASN A 1 427 ? 126.070 126.424 155.281 1.00 86.10 427 ASN A CA 1
ATOM 3060 C C . ASN A 1 427 ? 126.510 125.404 156.321 1.00 91.67 427 ASN A C 1
ATOM 3061 O O . ASN A 1 427 ? 126.120 125.499 157.490 1.00 101.60 427 ASN A O 1
ATOM 3066 N N . ASP A 1 428 ? 127.331 124.429 155.923 1.00 108.33 428 ASP A N 1
ATOM 3067 C CA . ASP A 1 428 ? 127.794 123.427 156.878 1.00 109.30 428 ASP A CA 1
ATOM 3068 C C . ASP A 1 428 ? 128.620 124.065 157.989 1.00 107.73 428 ASP A C 1
ATOM 3069 O O . ASP A 1 428 ? 128.412 123.786 159.179 1.00 113.15 428 ASP A O 1
ATOM 3074 N N . ALA A 1 429 ? 129.563 124.934 157.614 1.00 89.85 429 ALA A N 1
ATOM 3075 C CA . ALA A 1 429 ? 130.424 125.563 158.609 1.00 87.15 429 ALA A CA 1
ATOM 3076 C C . ALA A 1 429 ? 129.616 126.413 159.579 1.00 89.70 429 ALA A C 1
ATOM 3077 O O . ALA A 1 429 ? 129.814 126.335 160.799 1.00 100.57 429 ALA A O 1
ATOM 3079 N N . LEU A 1 430 ? 128.683 127.214 159.062 1.00 89.14 430 LEU A N 1
ATOM 3080 C CA . LEU A 1 430 ? 127.917 128.086 159.941 1.00 86.19 430 LEU A CA 1
ATOM 3081 C C . LEU A 1 430 ? 126.924 127.304 160.791 1.00 94.86 430 LEU A C 1
ATOM 3082 O O . LEU A 1 430 ? 126.645 127.702 161.924 1.00 105.39 430 LEU A O 1
ATOM 3087 N N . GLY A 1 431 ? 126.401 126.184 160.288 1.00 97.11 431 GLY A N 1
ATOM 3088 C CA . GLY A 1 431 ? 125.553 125.349 161.122 1.00 95.28 431 GLY A CA 1
ATOM 3089 C C . GLY A 1 431 ? 126.312 124.717 162.272 1.00 98.10 431 GLY A C 1
ATOM 3090 O O . GLY A 1 431 ? 125.824 124.679 163.408 1.00 105.16 431 GLY A O 1
ATOM 3091 N N . ASN A 1 432 ? 127.519 124.214 161.999 1.00 92.54 432 ASN A N 1
ATOM 3092 C CA . ASN A 1 432 ? 128.340 123.674 163.078 1.00 89.13 432 ASN A CA 1
ATOM 3093 C C . ASN A 1 432 ? 128.694 124.759 164.087 1.00 95.60 432 ASN A C 1
ATOM 3094 O O . ASN A 1 432 ? 128.674 124.524 165.305 1.00 109.49 432 ASN A O 1
ATOM 3099 N N . LEU A 1 433 ? 129.010 125.960 163.596 1.00 82.80 433 LEU A N 1
ATOM 3100 C CA . LEU A 1 433 ? 129.289 127.075 164.492 1.00 79.29 433 LEU A CA 1
ATOM 3101 C C . LEU A 1 433 ? 128.077 127.408 165.351 1.00 87.38 433 LEU A C 1
ATOM 3102 O O . LEU A 1 433 ? 128.215 127.695 166.543 1.00 102.73 433 LEU A O 1
ATOM 3107 N N . ALA A 1 434 ? 126.880 127.377 164.762 1.00 89.54 434 ALA A N 1
ATOM 3108 C CA . ALA A 1 434 ? 125.670 127.666 165.523 1.00 88.22 434 ALA A CA 1
ATOM 3109 C C . ALA A 1 434 ? 125.433 126.623 166.606 1.00 93.60 434 ALA A C 1
ATOM 3110 O O . ALA A 1 434 ? 125.032 126.962 167.725 1.00 103.29 434 ALA A O 1
ATOM 3112 N N . GLU A 1 435 ? 125.661 125.347 166.290 1.00 103.86 435 GLU A N 1
ATOM 3113 C CA . GLU A 1 435 ? 125.495 124.307 167.304 1.00 102.53 435 GLU A CA 1
ATOM 3114 C C . GLU A 1 435 ? 126.482 124.492 168.453 1.00 105.98 435 GLU A C 1
ATOM 3115 O O . GLU A 1 435 ? 126.110 124.394 169.635 1.00 115.26 435 GLU A O 1
ATOM 3121 N N . SER A 1 436 ? 127.747 124.771 168.127 1.00 95.07 436 SER A N 1
ATOM 3122 C CA . SER A 1 436 ? 128.736 125.003 169.175 1.00 96.74 436 SER A CA 1
ATOM 3123 C C . SER A 1 436 ? 128.379 126.231 170.003 1.00 103.19 436 SER A C 1
ATOM 3124 O O . SER A 1 436 ? 128.568 126.244 171.226 1.00 108.56 436 SER A O 1
ATOM 3127 N N . TRP A 1 437 ? 127.867 127.276 169.350 1.00 96.68 437 TRP A N 1
ATOM 3128 C CA . TRP A 1 437 ? 127.443 128.473 170.062 1.00 91.61 437 TRP A CA 1
ATOM 3129 C C . TRP A 1 437 ? 126.295 128.168 171.011 1.00 95.65 437 TRP A C 1
ATOM 3130 O O . TRP A 1 437 ? 126.256 128.683 172.132 1.00 108.18 437 TRP A O 1
ATOM 3141 N N . CYS A 1 438 ? 125.343 127.340 170.573 1.00 106.77 438 CYS A N 1
ATOM 3142 C CA . CYS A 1 438 ? 124.252 126.932 171.453 1.00 108.04 438 CYS A CA 1
ATOM 3143 C C . CYS A 1 438 ? 124.792 126.227 172.689 1.00 114.25 438 CYS A C 1
ATOM 3144 O O . CYS A 1 438 ? 124.380 126.523 173.820 1.00 121.37 438 CYS A O 1
ATOM 3147 N N . LEU A 1 439 ? 125.715 125.282 172.491 1.00 104.53 439 LEU A N 1
ATOM 3148 C CA . LEU A 1 439 ? 126.262 124.551 173.632 1.00 104.73 439 LEU A CA 1
ATOM 3149 C C . LEU A 1 439 ? 126.995 125.486 174.588 1.00 107.63 439 LEU A C 1
ATOM 3150 O O . LEU A 1 439 ? 126.818 125.407 175.815 1.00 115.64 439 LEU A O 1
ATOM 3155 N N . ASP A 1 440 ? 127.819 126.383 174.041 1.00 109.87 440 ASP A N 1
ATOM 3156 C CA . ASP A 1 440 ? 128.564 127.312 174.880 1.00 108.73 440 ASP A CA 1
ATOM 3157 C C . ASP A 1 440 ? 127.629 128.237 175.643 1.00 109.84 440 ASP A C 1
ATOM 3158 O O . ASP A 1 440 ? 127.859 128.528 176.821 1.00 114.53 440 ASP A O 1
ATOM 3163 N N . GLN A 1 441 ? 126.570 128.715 174.987 1.00 104.97 441 GLN A N 1
ATOM 3164 C CA . GLN A 1 441 ? 125.617 129.591 175.656 1.00 98.97 441 GLN A CA 1
ATOM 3165 C C . GLN A 1 441 ? 124.884 128.862 176.772 1.00 102.00 441 GLN A C 1
ATOM 3166 O O . GLN A 1 441 ? 124.631 129.440 177.833 1.00 109.17 441 GLN A O 1
ATOM 3172 N N . LYS A 1 442 ? 124.525 127.596 176.551 1.00 108.05 442 LYS A N 1
ATOM 3173 C CA . LYS A 1 442 ? 123.865 126.829 177.604 1.00 105.97 442 LYS A CA 1
ATOM 3174 C C . LYS A 1 442 ? 124.779 126.663 178.813 1.00 107.90 442 LYS A C 1
ATOM 3175 O O . LYS A 1 442 ? 124.357 126.852 179.966 1.00 115.53 442 LYS A O 1
ATOM 3181 N N . ARG A 1 443 ? 126.047 126.323 178.569 1.00 111.23 443 ARG A N 1
ATOM 3182 C CA . ARG A 1 443 ? 126.983 126.190 179.681 1.00 109.27 443 ARG A CA 1
ATOM 3183 C C . ARG A 1 443 ? 127.186 127.522 180.394 1.00 112.94 443 ARG A C 1
ATOM 3184 O O . ARG A 1 443 ? 127.270 127.571 181.628 1.00 115.79 443 ARG A O 1
ATOM 3192 N N . THR A 1 444 ? 127.269 128.616 179.633 1.00 111.19 444 THR A N 1
ATOM 3193 C CA . THR A 1 444 ? 127.432 129.932 180.238 1.00 104.85 444 THR A CA 1
ATOM 3194 C C . THR A 1 444 ? 126.216 130.308 181.076 1.00 106.23 444 THR A C 1
ATOM 3195 O O . THR A 1 444 ? 126.351 130.946 182.123 1.00 113.62 444 THR A O 1
ATOM 3199 N N . ILE A 1 445 ? 125.019 129.927 180.631 1.00 103.47 445 ILE A N 1
ATOM 3200 C CA . ILE A 1 445 ? 123.816 130.202 181.410 1.00 98.33 445 ILE A CA 1
ATOM 3201 C C . ILE A 1 445 ? 123.845 129.433 182.723 1.00 98.33 445 ILE A C 1
ATOM 3202 O O . ILE A 1 445 ? 123.503 129.971 183.785 1.00 104.28 445 ILE A O 1
ATOM 3207 N N . THR A 1 446 ? 124.258 128.163 182.676 1.00 107.97 446 THR A N 1
ATOM 3208 C CA . THR A 1 446 ? 124.390 127.399 183.916 1.00 108.71 446 THR A CA 1
ATOM 3209 C C . THR A 1 446 ? 125.407 128.046 184.852 1.00 108.79 446 THR A C 1
ATOM 3210 O O . THR A 1 446 ? 125.175 128.158 186.066 1.00 112.91 446 THR A O 1
ATOM 3214 N N . MET A 1 447 ? 126.536 128.488 184.298 1.00 116.73 447 MET A N 1
ATOM 3215 C CA . MET A 1 447 ? 127.570 129.129 185.103 1.00 115.55 447 MET A CA 1
ATOM 3216 C C . MET A 1 447 ? 127.071 130.434 185.712 1.00 116.31 447 MET A C 1
ATOM 3217 O O . MET A 1 447 ? 127.378 130.746 186.867 1.00 118.04 447 MET A O 1
ATOM 3222 N N . LEU A 1 448 ? 126.310 131.215 184.942 1.00 114.88 448 LEU A N 1
ATOM 3223 C CA . LEU A 1 448 ? 125.730 132.449 185.459 1.00 108.54 448 LEU A CA 1
ATOM 3224 C C . LEU A 1 448 ? 124.764 132.166 186.596 1.00 110.29 448 LEU A C 1
ATOM 3225 O O . LEU A 1 448 ? 124.741 132.891 187.598 1.00 118.85 448 LEU A O 1
ATOM 3230 N N . HIS A 1 449 ? 123.941 131.126 186.449 1.00 119.16 449 HIS A N 1
ATOM 3231 C CA . HIS A 1 449 ? 123.023 130.767 187.524 1.00 119.45 449 HIS A CA 1
ATOM 3232 C C . HIS A 1 449 ? 123.784 130.391 188.785 1.00 118.56 449 HIS A C 1
ATOM 3233 O O . HIS A 1 449 ? 123.392 130.772 189.894 1.00 121.64 449 HIS A O 1
ATOM 3240 N N . GLU A 1 450 ? 124.878 129.641 188.637 1.00 127.79 450 GLU A N 1
ATOM 3241 C CA . GLU A 1 450 ? 125.673 129.280 189.808 1.00 126.14 450 GLU A CA 1
ATOM 3242 C C . GLU A 1 450 ? 126.339 130.502 190.431 1.00 127.10 450 GLU A C 1
ATOM 3243 O O . GLU A 1 450 ? 126.446 130.599 191.659 1.00 124.95 450 GLU A O 1
ATOM 3249 N N . LEU A 1 451 ? 126.799 131.441 189.602 1.00 124.95 451 LEU A N 1
ATOM 3250 C CA . LEU A 1 451 ? 127.475 132.627 190.117 1.00 118.35 451 LEU A CA 1
ATOM 3251 C C . LEU A 1 451 ? 126.513 133.576 190.817 1.00 117.49 451 LEU A C 1
ATOM 3252 O O . LEU A 1 451 ? 126.904 134.261 191.768 1.00 121.21 451 LEU A O 1
ATOM 3257 N N . SER A 1 452 ? 125.261 133.640 190.357 1.00 122.48 452 SER A N 1
ATOM 3258 C CA . SER A 1 452 ? 124.304 134.580 190.929 1.00 120.81 452 SER A CA 1
ATOM 3259 C C . SER A 1 452 ? 124.022 134.307 192.400 1.00 124.91 452 SER A C 1
ATOM 3260 O O . SER A 1 452 ? 123.593 135.218 193.115 1.00 130.02 452 SER A O 1
ATOM 3263 N N . LYS A 1 453 ? 124.248 133.081 192.871 1.00 125.97 453 LYS A N 1
ATOM 3264 C CA . LYS A 1 453 ? 124.034 132.778 194.279 1.00 127.08 453 LYS A CA 1
ATOM 3265 C C . LYS A 1 453 ? 125.067 133.430 195.188 1.00 130.38 453 LYS A C 1
ATOM 3266 O O . LYS A 1 453 ? 124.875 133.435 196.408 1.00 130.92 453 LYS A O 1
ATOM 3272 N N . ILE A 1 454 ? 126.144 133.974 194.633 1.00 134.53 454 ILE A N 1
ATOM 3273 C CA . ILE A 1 454 ? 127.196 134.611 195.417 1.00 133.63 454 ILE A CA 1
ATOM 3274 C C . ILE A 1 454 ? 127.098 136.129 195.351 1.00 133.54 454 ILE A C 1
ATOM 3275 O O . ILE A 1 454 ? 127.074 136.802 196.381 1.00 135.64 454 ILE A O 1
ATOM 3280 N N . SER A 1 455 ? 127.041 136.683 194.144 1.00 131.55 455 SER A N 1
ATOM 3281 C CA . SER A 1 455 ? 126.940 138.126 193.929 1.00 132.41 455 SER A CA 1
ATOM 3282 C C . SER A 1 455 ? 125.778 138.394 192.983 1.00 133.40 455 SER A C 1
ATOM 3283 O O . SER A 1 455 ? 125.975 138.698 191.800 1.00 136.36 455 SER A O 1
ATOM 3286 N N . PRO A 1 456 ? 124.542 138.275 193.476 1.00 125.33 456 PRO A N 1
ATOM 3287 C CA . PRO A 1 456 ? 123.382 138.395 192.576 1.00 128.41 456 PRO A CA 1
ATOM 3288 C C . PRO A 1 456 ? 123.270 139.741 191.886 1.00 130.42 456 PRO A C 1
ATOM 3289 O O . PRO A 1 456 ? 122.852 139.799 190.724 1.00 132.21 456 PRO A O 1
ATOM 3293 N N . SER A 1 457 ? 123.638 140.828 192.568 1.00 130.16 457 SER A N 1
ATOM 3294 C CA . SER A 1 457 ? 123.376 142.160 192.031 1.00 128.61 457 SER A CA 1
ATOM 3295 C C . SER A 1 457 ? 124.095 142.377 190.706 1.00 131.82 457 SER A C 1
ATOM 3296 O O . SER A 1 457 ? 123.470 142.743 189.704 1.00 136.29 457 SER A O 1
ATOM 3299 N N . SER A 1 458 ? 125.407 142.136 190.677 1.00 129.79 458 SER A N 1
ATOM 3300 C CA . SER A 1 458 ? 126.180 142.403 189.468 1.00 130.77 458 SER A CA 1
ATOM 3301 C C . SER A 1 458 ? 125.755 141.498 188.319 1.00 133.35 458 SER A C 1
ATOM 3302 O O . SER A 1 458 ? 125.609 141.960 187.182 1.00 137.18 458 SER A O 1
ATOM 3305 N N . ILE A 1 459 ? 125.548 140.210 188.595 1.00 128.08 459 ILE A N 1
ATOM 3306 C CA . ILE A 1 459 ? 125.196 139.267 187.537 1.00 128.51 459 ILE A CA 1
ATOM 3307 C C . ILE A 1 459 ? 123.836 139.615 186.945 1.00 131.16 459 ILE A C 1
ATOM 3308 O O . ILE A 1 459 ? 123.660 139.654 185.719 1.00 135.03 459 ILE A O 1
ATOM 3313 N N . VAL A 1 460 ? 122.851 139.871 187.808 1.00 126.16 460 VAL A N 1
ATOM 3314 C CA . VAL A 1 460 ? 121.511 140.176 187.321 1.00 126.56 460 VAL A CA 1
ATOM 3315 C C . VAL A 1 460 ? 121.498 141.515 186.596 1.00 130.53 460 VAL A C 1
ATOM 3316 O O . VAL A 1 460 ? 120.784 141.686 185.604 1.00 132.77 460 VAL A O 1
ATOM 3320 N N . SER A 1 461 ? 122.286 142.486 187.069 1.00 135.25 461 SER A N 1
ATOM 3321 C CA . SER A 1 461 ? 122.375 143.761 186.365 1.00 134.46 461 SER A CA 1
ATOM 3322 C C . SER A 1 461 ? 122.989 143.587 184.983 1.00 136.74 461 SER A C 1
ATOM 3323 O O . SER A 1 461 ? 122.519 144.184 184.007 1.00 142.78 461 SER A O 1
ATOM 3326 N N . GLU A 1 462 ? 124.045 142.778 184.880 1.00 133.98 462 GLU A N 1
ATOM 3327 C CA . GLU A 1 462 ? 124.675 142.546 183.585 1.00 132.66 462 GLU A CA 1
ATOM 3328 C C . GLU A 1 462 ? 123.721 141.853 182.622 1.00 134.92 462 GLU A C 1
ATOM 3329 O O . GLU A 1 462 ? 123.631 142.229 181.448 1.00 138.00 462 GLU A O 1
ATOM 3335 N N . VAL A 1 463 ? 123.003 140.834 183.098 1.00 127.05 463 VAL A N 1
ATOM 3336 C CA . VAL A 1 463 ? 122.063 140.131 182.229 1.00 127.85 463 VAL A CA 1
ATOM 3337 C C . VAL A 1 463 ? 120.918 141.051 181.821 1.00 131.74 463 VAL A C 1
ATOM 3338 O O . VAL A 1 463 ? 120.516 141.087 180.652 1.00 132.48 463 VAL A O 1
ATOM 3342 N N . TYR A 1 464 ? 120.379 141.812 182.775 1.00 139.34 464 TYR A N 1
ATOM 3343 C CA . TYR A 1 464 ? 119.268 142.715 182.494 1.00 136.18 464 TYR A CA 1
ATOM 3344 C C . TYR A 1 464 ? 119.690 143.870 181.598 1.00 137.98 464 TYR A C 1
ATOM 3345 O O . TYR A 1 464 ? 118.887 144.351 180.791 1.00 138.92 464 TYR A O 1
ATOM 3354 N N . GLY A 1 465 ? 120.932 144.329 181.724 1.00 148.35 465 GLY A N 1
ATOM 3355 C CA . GLY A 1 465 ? 121.408 145.473 180.980 1.00 148.03 465 GLY A CA 1
ATOM 3356 C C . GLY A 1 465 ? 121.191 146.809 181.654 1.00 149.52 465 GLY A C 1
ATOM 3357 O O . GLY A 1 465 ? 121.612 147.836 181.106 1.00 151.20 465 GLY A O 1
ATOM 3358 N N . ARG A 1 466 ? 120.549 146.832 182.819 1.00 160.69 466 ARG A N 1
ATOM 3359 C CA . ARG A 1 466 ? 120.282 148.056 183.552 1.00 160.76 466 ARG A CA 1
ATOM 3360 C C . ARG A 1 466 ? 120.629 147.863 185.021 1.00 162.00 466 ARG A C 1
ATOM 3361 O O . ARG A 1 466 ? 120.325 146.812 185.599 1.00 164.82 466 ARG A O 1
ATOM 3369 N N . PRO A 1 467 ? 121.271 148.848 185.649 1.00 150.58 467 PRO A N 1
ATOM 3370 C CA . PRO A 1 467 ? 121.683 148.692 187.053 1.00 150.54 467 PRO A CA 1
ATOM 3371 C C . PRO A 1 467 ? 120.483 148.550 187.975 1.00 150.85 467 PRO A C 1
ATOM 3372 O O . PRO A 1 467 ? 119.670 149.466 188.114 1.00 153.20 467 PRO A O 1
ATOM 3376 N N . ILE A 1 468 ? 120.377 147.383 188.609 1.00 142.59 468 ILE A N 1
ATOM 3377 C CA . ILE A 1 468 ? 119.321 147.079 189.560 1.00 142.10 468 ILE A CA 1
ATOM 3378 C C . ILE A 1 468 ? 119.945 146.400 190.775 1.00 142.32 468 ILE A C 1
ATOM 3379 O O . ILE A 1 468 ? 121.161 146.234 190.862 1.00 144.41 468 ILE A O 1
ATOM 3384 N N . SER A 1 469 ? 119.093 146.009 191.720 1.00 150.72 469 SER A N 1
ATOM 3385 C CA . SER A 1 469 ? 119.517 145.282 192.907 1.00 152.74 469 SER A CA 1
ATOM 3386 C C . SER A 1 469 ? 118.718 143.994 193.022 1.00 155.13 469 SER A C 1
ATOM 3387 O O . SER A 1 469 ? 117.507 143.983 192.783 1.00 155.92 469 SER A O 1
ATOM 3389 N N . ALA A 1 470 ? 119.400 142.912 193.387 1.00 154.21 470 ALA A N 1
ATOM 3390 C CA . ALA A 1 470 ? 118.766 141.611 193.535 1.00 153.19 470 ALA A CA 1
ATOM 3391 C C . ALA A 1 470 ? 119.254 140.953 194.815 1.00 152.48 470 ALA A C 1
ATOM 3392 O O . ALA A 1 470 ? 120.337 141.261 195.317 1.00 154.98 470 ALA A O 1
ATOM 3394 N N . GLN A 1 471 ? 118.439 140.041 195.339 1.00 155.91 471 GLN A N 1
ATOM 3395 C CA . GLN A 1 471 ? 118.771 139.327 196.561 1.00 156.22 471 GLN A CA 1
ATOM 3396 C C . GLN A 1 471 ? 118.212 137.916 196.467 1.00 158.56 471 GLN A C 1
ATOM 3397 O O . GLN A 1 471 ? 117.102 137.715 195.968 1.00 160.29 471 GLN A O 1
ATOM 3403 N N . LEU A 1 472 ? 118.985 136.946 196.947 1.00 159.10 472 LEU A N 1
ATOM 3404 C CA . LEU A 1 472 ? 118.599 135.542 196.849 1.00 158.79 472 LEU A CA 1
ATOM 3405 C C . LEU A 1 472 ? 117.562 135.220 197.918 1.00 160.10 472 LEU A C 1
ATOM 3406 O O . LEU A 1 472 ? 117.889 135.130 199.105 1.00 159.02 472 LEU A O 1
ATOM 3411 N N . HIS A 1 473 ? 116.311 135.046 197.499 1.00 171.76 473 HIS A N 1
ATOM 3412 C CA . HIS A 1 473 ? 115.227 134.692 198.414 1.00 171.17 473 HIS A CA 1
ATOM 3413 C C . HIS A 1 473 ? 115.010 133.180 198.387 1.00 172.14 473 HIS A C 1
ATOM 3414 O O . HIS A 1 473 ? 114.018 132.664 197.870 1.00 174.76 473 HIS A O 1
ATOM 3421 N N . GLY A 1 474 ? 115.972 132.468 198.967 1.00 165.06 474 GLY A N 1
ATOM 3422 C CA . GLY A 1 474 ? 115.919 131.021 198.977 1.00 164.97 474 GLY A CA 1
ATOM 3423 C C . GLY A 1 474 ? 116.589 130.407 197.767 1.00 165.42 474 GLY A C 1
ATOM 3424 O O . GLY A 1 474 ? 117.814 130.267 197.732 1.00 167.12 474 GLY A O 1
ATOM 3425 N N . ASP A 1 475 ? 115.794 130.032 196.766 1.00 166.69 475 ASP A N 1
ATOM 3426 C CA . ASP A 1 475 ? 116.318 129.456 195.538 1.00 165.66 475 ASP A CA 1
ATOM 3427 C C . ASP A 1 475 ? 116.051 130.312 194.310 1.00 163.94 475 ASP A C 1
ATOM 3428 O O . ASP A 1 475 ? 116.466 129.934 193.209 1.00 166.63 475 ASP A O 1
ATOM 3433 N N . VAL A 1 476 ? 115.374 131.450 194.461 1.00 149.44 476 VAL A N 1
ATOM 3434 C CA . VAL A 1 476 ? 115.091 132.347 193.351 1.00 149.24 476 VAL A CA 1
ATOM 3435 C C . VAL A 1 476 ? 115.538 133.750 193.736 1.00 152.93 476 VAL A C 1
ATOM 3436 O O . VAL A 1 476 ? 115.692 134.079 194.914 1.00 156.08 476 VAL A O 1
ATOM 3440 N N . LEU A 1 477 ? 115.750 134.578 192.719 1.00 149.46 477 LEU A N 1
ATOM 3441 C CA . LEU A 1 477 ? 116.214 135.945 192.904 1.00 151.31 477 LEU A CA 1
ATOM 3442 C C . LEU A 1 477 ? 115.023 136.892 192.917 1.00 154.85 477 LEU A C 1
ATOM 3443 O O . LEU A 1 477 ? 114.183 136.852 192.013 1.00 157.40 477 LEU A O 1
ATOM 3448 N N . ALA A 1 478 ? 114.955 137.737 193.939 1.00 166.94 478 ALA A N 1
ATOM 3449 C CA . ALA A 1 478 ? 113.894 138.729 194.082 1.00 164.95 478 ALA A CA 1
ATOM 3450 C C . ALA A 1 478 ? 114.513 140.101 193.839 1.00 166.50 478 ALA A C 1
ATOM 3451 O O . ALA A 1 478 ? 115.032 140.738 194.756 1.00 166.46 478 ALA A O 1
ATOM 3453 N N . ILE A 1 479 ? 114.456 140.553 192.585 1.00 168.27 479 ILE A N 1
ATOM 3454 C CA . ILE A 1 479 ? 115.039 141.843 192.245 1.00 167.32 479 ILE A CA 1
ATOM 3455 C C . ILE A 1 479 ? 114.167 142.970 192.788 1.00 168.31 479 ILE A C 1
ATOM 3456 O O . ILE A 1 479 ? 112.994 142.786 193.129 1.00 171.56 479 ILE A O 1
ATOM 3461 N N . SER A 1 480 ? 114.757 144.160 192.866 1.00 176.04 480 SER A N 1
ATOM 3462 C CA . SER A 1 480 ? 114.056 145.337 193.370 1.00 177.92 480 SER A CA 1
ATOM 3463 C C . SER A 1 480 ? 114.454 146.537 192.524 1.00 177.53 480 SER A C 1
ATOM 3464 O O . SER A 1 480 ? 115.564 147.058 192.667 1.00 177.36 480 SER A O 1
ATOM 3467 N N . LYS A 1 481 ? 113.556 146.965 191.638 1.00 185.98 481 LYS A N 1
ATOM 3468 C CA . LYS A 1 481 ? 113.774 148.206 190.910 1.00 186.90 481 LYS A CA 1
ATOM 3469 C C . LYS A 1 481 ? 113.882 149.362 191.894 1.00 189.11 481 LYS A C 1
ATOM 3470 O O . LYS A 1 481 ? 113.097 149.468 192.840 1.00 190.19 481 LYS A O 1
ATOM 3476 N N . CYS A 1 482 ? 114.861 150.233 191.672 1.00 207.24 482 CYS A N 1
ATOM 3477 C CA . CYS A 1 482 ? 115.137 151.298 192.621 1.00 207.70 482 CYS A CA 1
ATOM 3478 C C . CYS A 1 482 ? 115.528 152.565 191.877 1.00 207.47 482 CYS A C 1
ATOM 3479 O O . CYS A 1 482 ? 115.997 152.526 190.736 1.00 204.73 482 CYS A O 1
ATOM 3482 N N . ILE A 1 483 ? 115.332 153.694 192.547 1.00 202.38 483 ILE A N 1
ATOM 3483 C CA . ILE A 1 483 ? 115.392 154.994 191.914 1.00 201.89 483 ILE A CA 1
ATOM 3484 C C . ILE A 1 483 ? 116.744 155.647 192.174 1.00 200.13 483 ILE A C 1
ATOM 3485 O O . ILE A 1 483 ? 117.533 155.197 193.001 1.00 199.30 483 ILE A O 1
ATOM 3490 N N . GLU A 1 484 ? 117.015 156.726 191.448 1.00 203.52 484 GLU A N 1
ATOM 3491 C CA . GLU A 1 484 ? 118.251 157.480 191.564 1.00 203.90 484 GLU A CA 1
ATOM 3492 C C . GLU A 1 484 ? 118.142 158.532 192.665 1.00 205.25 484 GLU A C 1
ATOM 3493 O O . GLU A 1 484 ? 117.081 158.754 193.252 1.00 206.13 484 GLU A O 1
ATOM 3499 N N . VAL A 1 485 ? 119.271 159.185 192.944 1.00 203.96 485 VAL A N 1
ATOM 3500 C CA . VAL A 1 485 ? 119.319 160.333 193.838 1.00 203.62 485 VAL A CA 1
ATOM 3501 C C . VAL A 1 485 ? 120.183 161.403 193.186 1.00 203.79 485 VAL A C 1
ATOM 3502 O O . VAL A 1 485 ? 120.934 161.141 192.244 1.00 203.21 485 VAL A O 1
ATOM 3506 N N . ASN A 1 486 ? 120.064 162.625 193.700 1.00 214.62 486 ASN A N 1
ATOM 3507 C CA . ASN A 1 486 ? 120.787 163.749 193.123 1.00 214.28 486 ASN A CA 1
ATOM 3508 C C . ASN A 1 486 ? 122.293 163.556 193.273 1.00 214.74 486 ASN A C 1
ATOM 3509 O O . ASN A 1 486 ? 122.777 162.970 194.245 1.00 215.02 486 ASN A O 1
ATOM 3514 N N . GLN A 1 487 ? 123.036 164.056 192.289 1.00 203.71 487 GLN A N 1
ATOM 3515 C CA . GLN A 1 487 ? 124.479 163.869 192.221 1.00 202.15 487 GLN A CA 1
ATOM 3516 C C . GLN A 1 487 ? 125.254 164.873 193.063 1.00 202.94 487 GLN A C 1
ATOM 3517 O O . GLN A 1 487 ? 126.486 164.808 193.095 1.00 202.45 487 GLN A O 1
ATOM 3523 N N . SER A 1 488 ? 124.575 165.800 193.728 1.00 220.49 488 SER A N 1
ATOM 3524 C CA . SER A 1 488 ? 125.227 166.750 194.614 1.00 221.34 488 SER A CA 1
ATOM 3525 C C . SER A 1 488 ? 125.217 166.228 196.047 1.00 222.28 488 SER A C 1
ATOM 3526 O O . SER A 1 488 ? 124.476 165.307 196.399 1.00 220.41 488 SER A O 1
ATOM 3529 N N . SER A 1 489 ? 126.067 166.837 196.876 1.00 235.36 489 SER A N 1
ATOM 3530 C CA . SER A 1 489 ? 126.171 166.501 198.297 1.00 234.90 489 SER A CA 1
ATOM 3531 C C . SER A 1 489 ? 126.453 165.015 198.506 1.00 234.10 489 SER A C 1
ATOM 3532 O O . SER A 1 489 ? 125.905 164.381 199.410 1.00 233.92 489 SER A O 1
ATOM 3535 N N . VAL A 1 490 ? 127.310 164.452 197.662 1.00 222.51 490 VAL A N 1
ATOM 3536 C CA . VAL A 1 490 ? 127.756 163.068 197.803 1.00 221.32 490 VAL A CA 1
ATOM 3537 C C . VAL A 1 490 ? 129.121 163.136 198.480 1.00 221.74 490 VAL A C 1
ATOM 3538 O O . VAL A 1 490 ? 130.161 163.260 197.831 1.00 221.66 490 VAL A O 1
ATOM 3542 N N . GLN A 1 491 ? 129.114 163.052 199.806 1.00 224.80 491 GLN A N 1
ATOM 3543 C CA . GLN A 1 491 ? 130.311 163.221 200.614 1.00 225.06 491 GLN A CA 1
ATOM 3544 C C . GLN A 1 491 ? 130.674 161.905 201.288 1.00 225.23 491 GLN A C 1
ATOM 3545 O O . GLN A 1 491 ? 129.796 161.175 201.758 1.00 226.64 491 GLN A O 1
ATOM 3551 N N . LEU A 1 492 ? 131.969 161.610 201.336 1.00 212.61 492 LEU A N 1
ATOM 3552 C CA . LEU A 1 492 ? 132.485 160.405 201.970 1.00 211.55 492 LEU A CA 1
ATOM 3553 C C . LEU A 1 492 ? 133.326 160.790 203.178 1.00 211.59 492 LEU A C 1
ATOM 3554 O O . LEU A 1 492 ? 134.265 161.584 203.057 1.00 211.78 492 LEU A O 1
ATOM 3559 N N . TYR A 1 493 ? 132.989 160.230 204.336 1.00 204.20 493 TYR A N 1
ATOM 3560 C CA . TYR A 1 493 ? 133.780 160.469 205.534 1.00 202.76 493 TYR A CA 1
ATOM 3561 C C . TYR A 1 493 ? 135.168 159.861 205.376 1.00 203.19 493 TYR A C 1
ATOM 3562 O O . TYR A 1 493 ? 135.317 158.718 204.936 1.00 204.70 493 TYR A O 1
ATOM 3564 N N . LYS A 1 494 ? 136.189 160.632 205.744 1.00 201.78 494 LYS A N 1
ATOM 3565 C CA . LYS A 1 494 ? 137.573 160.208 205.583 1.00 201.44 494 LYS A CA 1
ATOM 3566 C C . LYS A 1 494 ? 138.059 159.309 206.712 1.00 202.28 494 LYS A C 1
ATOM 3567 O O . LYS A 1 494 ? 139.273 159.119 206.853 1.00 202.88 494 LYS A O 1
ATOM 3573 N N . SER A 1 495 ? 137.155 158.757 207.518 1.00 203.48 495 SER A N 1
ATOM 3574 C CA . SER A 1 495 ? 137.530 157.858 208.603 1.00 204.38 495 SER A CA 1
ATOM 3575 C C . SER A 1 495 ? 136.601 156.656 208.586 1.00 203.93 495 SER A C 1
ATOM 3576 O O . SER A 1 495 ? 135.380 156.813 208.676 1.00 203.86 495 SER A O 1
ATOM 3579 N N . MET A 1 496 ? 137.177 155.463 208.471 1.00 212.66 496 MET A N 1
ATOM 3580 C CA . MET A 1 496 ? 136.414 154.224 208.516 1.00 213.10 496 MET A CA 1
ATOM 3581 C C . MET A 1 496 ? 136.303 153.654 209.923 1.00 215.86 496 MET A C 1
ATOM 3582 O O . MET A 1 496 ? 135.639 152.629 210.110 1.00 216.75 496 MET A O 1
ATOM 3584 N N . ARG A 1 497 ? 136.936 154.286 210.907 1.00 224.05 497 ARG A N 1
ATOM 3585 C CA . ARG A 1 497 ? 136.856 153.815 212.282 1.00 223.54 497 ARG A CA 1
ATOM 3586 C C . ARG A 1 497 ? 135.456 154.025 212.844 1.00 224.37 497 ARG A C 1
ATOM 3587 O O . ARG A 1 497 ? 134.769 154.999 212.524 1.00 223.31 497 ARG A O 1
ATOM 3595 N N . VAL A 1 498 ? 135.035 153.095 213.694 1.00 239.30 498 VAL A N 1
ATOM 3596 C CA . VAL A 1 498 ? 133.756 153.197 214.386 1.00 238.83 498 VAL A CA 1
ATOM 3597 C C . VAL A 1 498 ? 133.968 154.015 215.652 1.00 239.77 498 VAL A C 1
ATOM 3598 O O . VAL A 1 498 ? 134.757 153.635 216.524 1.00 240.53 498 VAL A O 1
ATOM 3602 N N . VAL A 1 499 ? 133.264 155.138 215.754 1.00 255.85 499 VAL A N 1
ATOM 3603 C CA . VAL A 1 499 ? 133.409 156.066 216.869 1.00 256.21 499 VAL A CA 1
ATOM 3604 C C . VAL A 1 499 ? 132.177 155.953 217.755 1.00 256.57 499 VAL A C 1
ATOM 3605 O O . VAL A 1 499 ? 131.042 156.025 217.267 1.00 255.72 499 VAL A O 1
ATOM 3609 N N . ASP A 1 500 ? 132.399 155.773 219.055 1.00 272.61 500 ASP A N 1
ATOM 3610 C CA . ASP A 1 500 ? 131.306 155.624 220.002 1.00 272.74 500 ASP A CA 1
ATOM 3611 C C . ASP A 1 500 ? 130.514 156.926 220.116 1.00 273.25 500 ASP A C 1
ATOM 3612 O O . ASP A 1 500 ? 130.936 157.991 219.655 1.00 273.89 500 ASP A O 1
ATOM 3617 N N . ALA A 1 501 ? 129.340 156.828 220.745 1.00 273.11 501 ALA A N 1
ATOM 3618 C CA . ALA A 1 501 ? 128.491 157.999 220.930 1.00 272.66 501 ALA A CA 1
ATOM 3619 C C . ALA A 1 501 ? 129.168 159.077 221.766 1.00 273.46 501 ALA A C 1
ATOM 3620 O O . ALA A 1 501 ? 128.802 160.252 221.656 1.00 273.14 501 ALA A O 1
ATOM 3622 N N . LYS A 1 502 ? 130.143 158.706 222.595 1.00 279.70 502 LYS A N 1
ATOM 3623 C CA . LYS A 1 502 ? 130.905 159.658 223.389 1.00 279.31 502 LYS A CA 1
ATOM 3624 C C . LYS A 1 502 ? 132.161 160.142 222.673 1.00 279.66 502 LYS A C 1
ATOM 3625 O O . LYS A 1 502 ? 133.094 160.618 223.330 1.00 278.84 502 LYS A O 1
ATOM 3631 N N . GLY A 1 503 ? 132.203 160.033 221.349 1.00 286.44 503 GLY A N 1
ATOM 3632 C CA . GLY A 1 503 ? 133.377 160.433 220.594 1.00 285.79 503 GLY A CA 1
ATOM 3633 C C . GLY A 1 503 ? 134.603 159.591 220.873 1.00 286.04 503 GLY A C 1
ATOM 3634 O O . GLY A 1 503 ? 135.717 160.126 220.938 1.00 285.20 503 GLY A O 1
ATOM 3635 N N . VAL A 1 504 ? 134.427 158.283 221.038 1.00 273.61 504 VAL A N 1
ATOM 3636 C CA . VAL A 1 504 ? 135.521 157.364 221.332 1.00 271.66 504 VAL A CA 1
ATOM 3637 C C . VAL A 1 504 ? 135.627 156.374 220.182 1.00 271.37 504 VAL A C 1
ATOM 3638 O O . VAL A 1 504 ? 134.656 155.674 219.866 1.00 271.45 504 VAL A O 1
ATOM 3642 N N . ARG A 1 505 ? 136.801 156.313 219.561 1.00 256.94 505 ARG A N 1
ATOM 3643 C CA . ARG A 1 505 ? 137.026 155.368 218.476 1.00 256.66 505 ARG A CA 1
ATOM 3644 C C . ARG A 1 505 ? 137.135 153.953 219.029 1.00 257.00 505 ARG A C 1
ATOM 3645 O O . ARG A 1 505 ? 137.842 153.711 220.012 1.00 256.76 505 ARG A O 1
ATOM 3653 N N . SER A 1 506 ? 136.433 153.018 218.396 1.00 258.42 506 SER A N 1
ATOM 3654 C CA . SER A 1 506 ? 136.464 151.616 218.799 1.00 257.49 506 SER A CA 1
ATOM 3655 C C . SER A 1 506 ? 137.583 150.920 218.033 1.00 258.66 506 SER A C 1
ATOM 3656 O O . SER A 1 506 ? 137.503 150.762 216.810 1.00 259.36 506 SER A O 1
ATOM 3659 N N . GLU A 1 507 ? 138.626 150.503 218.752 1.00 256.22 507 GLU A N 1
ATOM 3660 C CA . GLU A 1 507 ? 139.768 149.858 218.118 1.00 255.64 507 GLU A CA 1
ATOM 3661 C C . GLU A 1 507 ? 139.467 148.439 217.658 1.00 255.58 507 GLU A C 1
ATOM 3662 O O . GLU A 1 507 ? 140.280 147.859 216.930 1.00 254.33 507 GLU A O 1
ATOM 3668 N N . THR A 1 508 ? 138.332 147.868 218.059 1.00 251.20 508 THR A N 1
ATOM 3669 C CA . THR A 1 508 ? 137.963 146.516 217.667 1.00 249.57 508 THR A CA 1
ATOM 3670 C C . THR A 1 508 ? 136.892 146.474 216.586 1.00 248.89 508 THR A C 1
ATOM 3671 O O . THR A 1 508 ? 136.630 145.398 216.039 1.00 248.10 508 THR A O 1
ATOM 3675 N N . MET A 1 509 ? 136.268 147.606 216.267 1.00 243.94 509 MET A N 1
ATOM 3676 C CA . MET A 1 509 ? 135.227 147.669 215.248 1.00 242.51 509 MET A CA 1
ATOM 3677 C C . MET A 1 509 ? 135.610 148.721 214.220 1.00 243.93 509 MET A C 1
ATOM 3678 O O . MET A 1 509 ? 135.862 149.877 214.576 1.00 244.82 509 MET A O 1
ATOM 3680 N N . CYS A 1 510 ? 135.660 148.320 212.952 1.00 241.42 510 CYS A N 1
ATOM 3681 C CA . CYS A 1 510 ? 135.963 149.227 211.855 1.00 240.56 510 CYS A CA 1
ATOM 3682 C C . CYS A 1 510 ? 135.032 148.924 210.692 1.00 239.43 510 CYS A C 1
ATOM 3683 O O . CYS A 1 510 ? 134.753 147.758 210.400 1.00 240.35 510 CYS A O 1
ATOM 3686 N N . TYR A 1 511 ? 134.553 149.977 210.035 1.00 220.77 511 TYR A N 1
ATOM 3687 C CA . TYR A 1 511 ? 133.642 149.804 208.911 1.00 220.14 511 TYR A CA 1
ATOM 3688 C C . TYR A 1 511 ? 134.381 149.207 207.720 1.00 220.91 511 TYR A C 1
ATOM 3689 O O . TYR A 1 511 ? 135.459 149.679 207.345 1.00 221.18 511 TYR A O 1
ATOM 3698 N N . ASN A 1 512 ? 133.800 148.164 207.123 1.00 206.80 512 ASN A N 1
ATOM 3699 C CA . ASN A 1 512 ? 134.404 147.560 205.942 1.00 205.70 512 ASN A CA 1
ATOM 3700 C C . ASN A 1 512 ? 134.286 148.451 204.716 1.00 204.26 512 ASN A C 1
ATOM 3701 O O . ASN A 1 512 ? 135.085 148.311 203.784 1.00 204.07 512 ASN A O 1
ATOM 3706 N N . ARG A 1 513 ? 133.313 149.355 204.692 1.00 186.80 513 ARG A N 1
ATOM 3707 C CA . ARG A 1 513 ? 133.105 150.260 203.577 1.00 185.64 513 ARG A CA 1
ATOM 3708 C C . ARG A 1 513 ? 133.006 151.687 204.089 1.00 187.39 513 ARG A C 1
ATOM 3709 O O . ARG A 1 513 ? 132.547 151.917 205.212 1.00 188.22 513 ARG A O 1
ATOM 3717 N N . PRO A 1 514 ? 133.436 152.663 203.293 1.00 188.59 514 PRO A N 1
ATOM 3718 C CA . PRO A 1 514 ? 133.359 154.058 203.735 1.00 188.65 514 PRO A CA 1
ATOM 3719 C C . PRO A 1 514 ? 131.921 154.512 203.923 1.00 188.50 514 PRO A C 1
ATOM 3720 O O . PRO A 1 514 ? 131.007 154.077 203.218 1.00 186.67 514 PRO A O 1
ATOM 3724 N N . LEU A 1 515 ? 131.731 155.399 204.895 1.00 203.26 515 LEU A N 1
ATOM 3725 C CA . LEU A 1 515 ? 130.423 155.988 205.141 1.00 203.09 515 LEU A CA 1
ATOM 3726 C C . LEU A 1 515 ? 130.220 157.180 204.216 1.00 203.63 515 LEU A C 1
ATOM 3727 O O . LEU A 1 515 ? 131.074 158.068 204.136 1.00 204.68 515 LEU A O 1
ATOM 3732 N N . VAL A 1 516 ? 129.088 157.199 203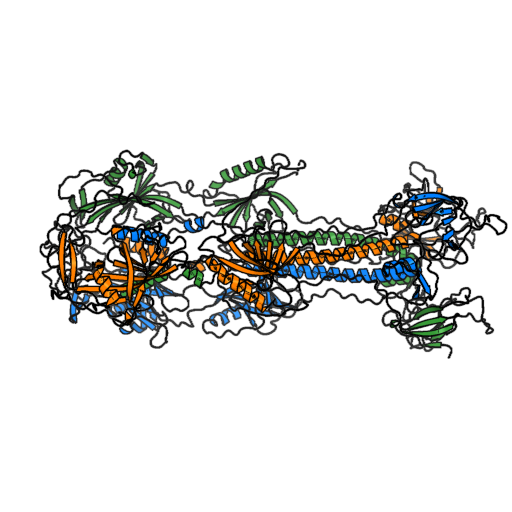.519 1.00 211.01 516 VAL A N 1
ATOM 3733 C CA . VAL A 1 516 ? 128.800 158.210 202.512 1.00 212.62 516 VAL A CA 1
ATOM 3734 C C . VAL A 1 516 ? 127.512 158.929 202.887 1.00 212.89 516 VAL A C 1
ATOM 3735 O O . VAL A 1 516 ? 126.556 158.309 203.365 1.00 212.58 516 VAL A O 1
ATOM 3739 N N . THR A 1 517 ? 127.500 160.243 202.690 1.00 215.62 517 THR A N 1
ATOM 3740 C CA . THR A 1 517 ? 126.330 161.069 202.940 1.00 213.71 517 THR A CA 1
ATOM 3741 C C . THR A 1 517 ? 125.796 161.604 201.620 1.00 214.42 517 THR A C 1
ATOM 3742 O O . THR A 1 517 ? 126.564 162.060 200.768 1.00 214.59 517 THR A O 1
ATOM 3746 N N . PHE A 1 518 ? 124.478 161.536 201.453 1.00 215.33 518 PHE A N 1
ATOM 3747 C CA . PHE A 1 518 ? 123.823 162.002 200.241 1.00 215.76 518 PHE A CA 1
ATOM 3748 C C . PHE A 1 518 ? 122.584 162.806 200.611 1.00 216.29 518 PHE A C 1
ATOM 3749 O O . PHE A 1 518 ? 122.035 162.674 201.708 1.00 215.00 518 PHE A O 1
ATOM 3757 N N . SER A 1 519 ? 122.154 163.652 199.675 1.00 229.19 519 SER A N 1
ATOM 3758 C CA . SER A 1 519 ? 121.031 164.556 199.889 1.00 230.13 519 SER A CA 1
ATOM 3759 C C . SER A 1 519 ? 119.768 164.100 199.169 1.00 230.01 519 SER A C 1
ATOM 3760 O O . SER A 1 519 ? 118.890 164.923 198.891 1.00 230.95 519 SER A O 1
ATOM 3763 N N . PHE A 1 520 ? 119.662 162.808 198.862 1.00 214.31 520 PHE A N 1
ATOM 3764 C CA . PHE A 1 520 ? 118.494 162.227 198.185 1.00 212.08 520 PHE A CA 1
ATOM 3765 C C . PHE A 1 520 ? 118.337 162.952 196.849 1.00 213.01 520 PHE A C 1
ATOM 3766 O O . PHE A 1 520 ? 119.319 163.047 196.095 1.00 213.54 520 PHE A O 1
ATOM 3774 N N . VAL A 1 521 ? 117.162 163.472 196.516 1.00 221.79 521 VAL A N 1
ATOM 3775 C CA . VAL A 1 521 ? 116.981 164.237 195.293 1.00 221.85 521 VAL A CA 1
ATOM 3776 C C . VAL A 1 521 ? 117.257 165.707 195.584 1.00 224.34 521 VAL A C 1
ATOM 3777 O O . VAL A 1 521 ? 117.234 166.156 196.733 1.00 225.75 521 VAL A O 1
ATOM 3781 N N . ASN A 1 522 ? 117.537 166.470 194.524 1.00 223.16 522 ASN A N 1
ATOM 3782 C CA . ASN A 1 522 ? 117.836 167.888 194.687 1.00 222.68 522 ASN A CA 1
ATOM 3783 C C . ASN A 1 522 ? 116.630 168.683 195.167 1.00 221.46 522 ASN A C 1
ATOM 3784 O O . ASN A 1 522 ? 116.806 169.741 195.781 1.00 219.72 522 ASN A O 1
ATOM 3789 N N . SER A 1 523 ? 115.413 168.202 194.902 1.00 228.30 523 SER A N 1
ATOM 3790 C CA . SER A 1 523 ? 114.221 168.864 195.418 1.00 228.51 523 SER A CA 1
ATOM 3791 C C . SER A 1 523 ? 114.130 168.783 196.936 1.00 229.78 523 SER A C 1
ATOM 3792 O O . SER A 1 523 ? 113.382 169.558 197.541 1.00 229.90 523 SER A O 1
ATOM 3795 N N . THR A 1 524 ? 114.867 167.869 197.560 1.00 235.49 524 THR A N 1
ATOM 3796 C CA . THR A 1 524 ? 114.899 167.734 199.016 1.00 235.29 524 THR A CA 1
ATOM 3797 C C . THR A 1 524 ? 116.302 168.046 199.514 1.00 236.35 524 THR A C 1
ATOM 3798 O O . THR A 1 524 ? 117.209 167.202 199.395 1.00 236.72 524 THR A O 1
ATOM 3802 N N . PRO A 1 525 ? 116.537 169.234 200.079 1.00 233.42 525 PRO A N 1
ATOM 3803 C CA . PRO A 1 525 ? 117.890 169.586 200.537 1.00 230.60 525 PRO A CA 1
ATOM 3804 C C . PRO A 1 525 ? 118.340 168.841 201.783 1.00 231.20 525 PRO A C 1
ATOM 3805 O O . PRO A 1 525 ? 119.486 169.028 202.209 1.00 228.82 525 PRO A O 1
ATOM 3809 N N . GLU A 1 526 ? 117.484 168.018 202.385 1.00 237.20 526 GLU A N 1
ATOM 3810 C CA . GLU A 1 526 ? 117.872 167.267 203.572 1.00 236.19 526 GLU A CA 1
ATOM 3811 C C . GLU A 1 526 ? 118.990 166.285 203.243 1.00 236.70 526 GLU A C 1
ATOM 3812 O O . GLU A 1 526 ? 119.038 165.714 202.150 1.00 236.83 526 GLU A O 1
ATOM 3818 N N . VAL A 1 527 ? 119.893 166.088 204.201 1.00 236.08 527 VAL A N 1
ATOM 3819 C CA . VAL A 1 527 ? 121.057 165.227 204.034 1.00 235.25 527 VAL A CA 1
ATOM 3820 C C . VAL A 1 527 ? 120.991 164.115 205.072 1.00 235.43 527 VAL A C 1
ATOM 3821 O O . VAL A 1 527 ? 120.757 164.377 206.257 1.00 235.26 527 VAL A O 1
ATOM 3825 N N . VAL A 1 528 ? 121.192 162.875 204.622 1.00 224.98 528 VAL A N 1
ATOM 3826 C CA . VAL A 1 528 ? 121.166 161.707 205.490 1.00 224.37 528 VAL A CA 1
ATOM 3827 C C . VAL A 1 528 ? 122.348 160.811 205.138 1.00 224.44 528 VAL A C 1
ATOM 3828 O O . VAL A 1 528 ? 122.697 160.626 203.970 1.00 223.09 528 VAL A O 1
ATOM 3832 N N . LEU A 1 529 ? 122.972 160.259 206.177 1.00 218.18 529 LEU A N 1
ATOM 3833 C CA . LEU A 1 529 ? 124.205 159.492 206.059 1.00 217.90 529 LEU A CA 1
ATOM 3834 C C . LEU A 1 529 ? 123.896 158.034 205.742 1.00 218.29 529 LEU A C 1
ATOM 3835 O O . LEU A 1 529 ? 122.958 157.457 206.302 1.00 216.16 529 LEU A O 1
ATOM 3840 N N . GLY A 1 530 ? 124.686 157.449 204.842 1.00 216.82 530 GLY A N 1
ATOM 3841 C CA . GLY A 1 530 ? 124.573 156.042 204.510 1.00 215.44 530 GLY A CA 1
ATOM 3842 C C . GLY A 1 530 ? 125.926 155.369 204.396 1.00 215.29 530 GLY A C 1
ATOM 3843 O O . GLY A 1 530 ? 126.937 155.926 204.833 1.00 214.85 530 GLY A O 1
ATOM 3844 N N . GLN A 1 531 ? 125.964 154.171 203.818 1.00 203.44 531 GLN A N 1
ATOM 3845 C CA . GLN A 1 531 ? 127.204 153.434 203.621 1.00 200.80 531 GLN A CA 1
ATOM 3846 C C . GLN A 1 531 ? 127.377 153.094 202.147 1.00 200.77 531 GLN A C 1
ATOM 3847 O O . GLN A 1 531 ? 126.422 152.692 201.475 1.00 200.26 531 GLN A O 1
ATOM 3853 N N . LEU A 1 532 ? 128.601 153.257 201.654 1.00 189.82 532 LEU A N 1
ATOM 3854 C CA . LEU A 1 532 ? 128.897 152.964 200.259 1.00 189.77 532 LEU A CA 1
ATOM 3855 C C . LEU A 1 532 ? 128.867 151.462 200.003 1.00 190.28 532 LEU A C 1
ATOM 3856 O O . LEU A 1 532 ? 129.335 150.666 200.820 1.00 191.75 532 LEU A O 1
ATOM 3861 N N . GLY A 1 533 ? 128.310 151.079 198.856 1.00 187.63 533 GLY A N 1
ATOM 3862 C CA . GLY A 1 533 ? 128.257 149.684 198.468 1.00 187.46 533 GLY A CA 1
ATOM 3863 C C . GLY A 1 533 ? 129.148 149.366 197.285 1.00 185.99 533 GLY A C 1
ATOM 3864 O O . GLY A 1 533 ? 130.350 149.642 197.314 1.00 185.49 533 GLY A O 1
ATOM 3865 N N . LEU A 1 534 ? 128.570 148.788 196.235 1.00 174.07 534 LEU A N 1
ATOM 3866 C CA . LEU A 1 534 ? 129.309 148.393 195.045 1.00 172.12 534 LEU A CA 1
ATOM 3867 C C . LEU A 1 534 ? 128.724 149.078 193.820 1.00 174.32 534 LEU A C 1
ATOM 3868 O O . LEU A 1 534 ? 127.501 149.181 193.680 1.00 175.23 534 LEU A O 1
ATOM 3873 N N . ASP A 1 535 ? 129.608 149.534 192.931 1.00 184.79 535 ASP A N 1
ATOM 3874 C CA . ASP A 1 535 ? 129.217 150.197 191.686 1.00 184.57 535 ASP A CA 1
ATOM 3875 C C . ASP A 1 535 ? 128.316 151.400 191.961 1.00 184.14 535 ASP A C 1
ATOM 3876 O O . ASP A 1 535 ? 127.252 151.560 191.358 1.00 183.66 535 ASP A O 1
ATOM 3881 N N . ASN A 1 536 ? 128.756 152.249 192.890 1.00 191.35 536 ASN A N 1
ATOM 3882 C CA . ASN A 1 536 ? 128.035 153.460 193.281 1.00 191.33 536 ASN A CA 1
ATOM 3883 C C . ASN A 1 536 ? 126.619 153.125 193.753 1.00 192.62 536 ASN A C 1
ATOM 3884 O O . ASN A 1 536 ? 125.618 153.587 193.203 1.00 195.24 536 ASN A O 1
ATOM 3889 N N . GLU A 1 537 ? 126.557 152.301 194.792 1.00 193.42 537 GLU A N 1
ATOM 3890 C CA . GLU A 1 537 ? 125.303 151.927 195.425 1.00 191.65 537 GLU A CA 1
ATOM 3891 C C . GLU A 1 537 ? 125.373 152.273 196.902 1.00 193.39 537 GLU A C 1
ATOM 3892 O O . GLU A 1 537 ? 126.405 152.072 197.547 1.00 196.02 537 GLU A O 1
ATOM 3898 N N . ILE A 1 538 ? 124.276 152.802 197.432 1.00 188.64 538 ILE A N 1
ATOM 3899 C CA . ILE A 1 538 ? 124.198 153.192 198.832 1.00 188.69 538 ILE A CA 1
ATOM 3900 C C . ILE A 1 538 ? 123.153 152.321 199.511 1.00 188.26 538 ILE A C 1
ATOM 3901 O O . ILE A 1 538 ? 122.254 151.779 198.861 1.00 190.11 538 ILE A O 1
ATOM 3906 N N . LEU A 1 539 ? 123.296 152.159 200.824 1.00 187.47 539 LEU A N 1
ATOM 3907 C CA . LEU A 1 539 ? 122.337 151.397 201.608 1.00 188.71 539 LEU A CA 1
ATOM 3908 C C . LEU A 1 539 ? 122.345 151.908 203.041 1.00 191.19 539 LEU A C 1
ATOM 3909 O O . LEU A 1 539 ? 123.410 152.152 203.615 1.00 191.72 539 LEU A O 1
ATOM 3914 N N . LEU A 1 540 ? 121.152 152.072 203.608 1.00 199.24 540 LEU A N 1
ATOM 3915 C CA . LEU A 1 540 ? 121.003 152.515 204.985 1.00 199.65 540 LEU A CA 1
ATOM 3916 C C . LEU A 1 540 ? 120.934 151.302 205.911 1.00 200.23 540 LEU A C 1
ATOM 3917 O O . LEU A 1 540 ? 121.206 150.167 205.511 1.00 199.20 540 LEU A O 1
ATOM 3922 N N . GLY A 1 541 ? 120.562 151.535 207.161 1.00 215.29 541 GLY A N 1
ATOM 3923 C CA . GLY A 1 541 ? 120.490 150.485 208.151 1.00 215.31 541 GLY A CA 1
ATOM 3924 C C . GLY A 1 541 ? 121.758 150.373 208.972 1.00 215.51 541 GLY A C 1
ATOM 3925 O O . GLY A 1 541 ? 122.595 151.278 209.023 1.00 215.61 541 GLY A O 1
ATOM 3926 N N . ASP A 1 542 ? 121.892 149.227 209.634 1.00 225.51 542 ASP A N 1
ATOM 3927 C CA . ASP A 1 542 ? 123.068 148.951 210.452 1.00 226.27 542 ASP A CA 1
ATOM 3928 C C . ASP A 1 542 ? 124.288 148.831 209.549 1.00 227.17 542 ASP A C 1
ATOM 3929 O O . ASP A 1 542 ? 124.408 147.874 208.778 1.00 227.29 542 ASP A O 1
ATOM 3934 N N . HIS A 1 543 ? 125.190 149.806 209.637 1.00 216.73 543 HIS A N 1
ATOM 3935 C CA . HIS A 1 543 ? 126.385 149.797 208.806 1.00 216.52 543 HIS A CA 1
ATOM 3936 C C . HIS A 1 543 ? 127.257 148.593 209.138 1.00 216.41 543 HIS A C 1
ATOM 3937 O O . HIS A 1 543 ? 127.505 148.294 210.310 1.00 215.79 543 HIS A O 1
ATOM 3944 N N . ARG A 1 544 ? 127.717 147.901 208.100 1.00 216.04 544 ARG A N 1
ATOM 3945 C CA . ARG A 1 544 ? 128.550 146.724 208.294 1.00 214.24 544 ARG A CA 1
ATOM 3946 C C . ARG A 1 544 ? 129.916 147.115 208.846 1.00 214.72 544 ARG A C 1
ATOM 3947 O O . ARG A 1 544 ? 130.456 148.180 208.538 1.00 215.72 544 ARG A O 1
ATOM 3955 N N . THR A 1 545 ? 130.474 146.235 209.674 1.00 220.39 545 THR A N 1
ATOM 3956 C CA . THR A 1 545 ? 131.763 146.487 210.298 1.00 221.07 545 THR A CA 1
ATOM 3957 C C . THR A 1 545 ? 132.418 145.160 210.650 1.00 220.98 545 THR A C 1
ATOM 3958 O O . THR A 1 545 ? 131.771 144.109 210.665 1.00 220.06 545 THR A O 1
ATOM 3962 N N . GLU A 1 546 ? 133.716 145.223 210.937 1.00 234.66 546 GLU A N 1
ATOM 3963 C CA . GLU A 1 546 ? 134.490 144.042 211.291 1.00 234.98 546 GLU A CA 1
ATOM 3964 C C . GLU A 1 546 ? 135.680 144.475 212.139 1.00 236.16 546 GLU A C 1
ATOM 3965 O O . GLU A 1 546 ? 135.872 145.663 212.416 1.00 237.52 546 GLU A O 1
ATOM 3971 N N . GLU A 1 547 ? 136.478 143.494 212.557 1.00 246.81 547 GLU A N 1
ATOM 3972 C CA . GLU A 1 547 ? 137.649 143.775 213.376 1.00 247.47 547 GLU A CA 1
ATOM 3973 C C . GLU A 1 547 ? 138.661 144.610 212.601 1.00 247.96 547 GLU A C 1
ATOM 3974 O O . GLU A 1 547 ? 138.917 144.368 211.418 1.00 247.57 547 GLU A O 1
ATOM 3980 N N . CYS A 1 548 ? 139.232 145.604 213.275 1.00 248.71 548 CYS A N 1
ATOM 3981 C CA . CYS A 1 548 ? 140.235 146.454 212.652 1.00 248.43 548 CYS A CA 1
ATOM 3982 C C . CYS A 1 548 ? 141.552 145.704 212.486 1.00 248.61 548 CYS A C 1
ATOM 3983 O O . CYS A 1 548 ? 141.890 144.810 213.266 1.00 248.36 548 CYS A O 1
ATOM 3986 N N . GLU A 1 549 ? 142.299 146.081 211.451 1.00 230.25 549 GLU A N 1
ATOM 3987 C CA . GLU A 1 549 ? 143.623 145.533 211.189 1.00 227.73 549 GLU A CA 1
ATOM 3988 C C . GLU A 1 549 ? 144.608 146.684 211.061 1.00 227.14 549 GLU A C 1
ATOM 3989 O O . GLU A 1 549 ? 144.343 147.651 210.339 1.00 227.41 549 GLU A O 1
ATOM 3995 N N . ILE A 1 550 ? 145.737 146.580 211.765 1.00 214.27 550 ILE A N 1
ATOM 3996 C CA . ILE A 1 550 ? 146.742 147.644 211.711 1.00 215.16 550 ILE A CA 1
ATOM 3997 C C . ILE A 1 550 ? 147.280 147.851 210.299 1.00 214.55 550 ILE A C 1
ATOM 3998 O O . ILE A 1 550 ? 147.304 149.003 209.836 1.00 212.87 550 ILE A O 1
ATOM 4003 N N . PRO A 1 551 ? 147.721 146.812 209.562 1.00 209.02 551 PRO A N 1
ATOM 4004 C CA . PRO A 1 551 ? 148.088 147.041 208.159 1.00 208.35 551 PRO A CA 1
ATOM 4005 C C . PRO A 1 551 ? 146.887 146.919 207.235 1.00 209.03 551 PRO A C 1
ATOM 4006 O O . PRO A 1 551 ? 146.277 145.849 207.136 1.00 208.57 551 PRO A O 1
ATOM 4010 N N . SER A 1 552 ? 146.538 148.006 206.553 1.00 209.23 552 SER A N 1
ATOM 4011 C CA . SER A 1 552 ? 145.389 148.005 205.658 1.00 209.58 552 SER A CA 1
ATOM 4012 C C . SER A 1 552 ? 145.596 149.062 204.586 1.00 208.89 552 SER A C 1
ATOM 4013 O O . SER A 1 552 ? 145.933 150.207 204.898 1.00 209.40 552 SER A O 1
ATOM 4016 N N . THR A 1 553 ? 145.396 148.673 203.330 1.00 191.35 553 THR A N 1
ATOM 4017 C CA . THR A 1 553 ? 145.541 149.576 202.194 1.00 192.35 553 THR A CA 1
ATOM 4018 C C . THR A 1 553 ? 144.363 149.384 201.243 1.00 191.07 553 THR A C 1
ATOM 4019 O O . THR A 1 553 ? 144.524 149.217 200.033 1.00 190.94 553 THR A O 1
ATOM 4023 N N . LYS A 1 554 ? 143.155 149.385 201.798 1.00 184.08 554 LYS A N 1
ATOM 4024 C CA . LYS A 1 554 ? 141.959 149.165 200.997 1.00 183.43 554 LYS A CA 1
ATOM 4025 C C . LYS A 1 554 ? 141.741 150.312 200.017 1.00 184.36 554 LYS A C 1
ATOM 4026 O O . LYS A 1 554 ? 141.992 151.478 200.331 1.00 185.57 554 LYS A O 1
ATOM 4032 N N . ILE A 1 555 ? 141.269 149.969 198.821 1.00 182.00 555 ILE A N 1
ATOM 4033 C CA . ILE A 1 555 ? 140.941 150.938 197.782 1.00 181.18 555 ILE A CA 1
ATOM 4034 C C . ILE A 1 555 ? 139.491 150.720 197.378 1.00 181.91 555 ILE A C 1
ATOM 4035 O O . ILE A 1 555 ? 139.078 149.584 197.119 1.00 184.72 555 ILE A O 1
ATOM 4040 N N . PHE A 1 556 ? 138.722 151.804 197.324 1.00 177.85 556 PHE A N 1
ATOM 4041 C CA . PHE A 1 556 ? 137.300 151.747 197.016 1.00 175.04 556 PHE A CA 1
ATOM 4042 C C . PHE A 1 556 ? 137.027 152.531 195.742 1.00 175.23 556 PHE A C 1
ATOM 4043 O O . PHE A 1 556 ? 137.530 153.647 195.576 1.00 177.50 556 PHE A O 1
ATOM 4051 N N . LEU A 1 557 ? 136.233 151.948 194.850 1.00 174.71 557 LEU A N 1
ATOM 4052 C CA . LEU A 1 557 ? 135.869 152.592 193.596 1.00 176.11 557 LEU A CA 1
ATOM 4053 C C . LEU A 1 557 ? 134.526 153.293 193.754 1.00 177.07 557 LEU A C 1
ATOM 4054 O O . LEU A 1 557 ? 133.554 152.689 194.215 1.00 177.93 557 LEU A O 1
ATOM 4059 N N . SER A 1 558 ? 134.477 154.564 193.365 1.00 189.50 558 SER A N 1
ATOM 4060 C CA . SER A 1 558 ? 133.252 155.350 193.472 1.00 190.52 558 SER A CA 1
ATOM 4061 C C . SER A 1 558 ? 133.227 156.364 192.342 1.00 190.48 558 SER A C 1
ATOM 4062 O O . SER A 1 558 ? 134.125 157.207 192.248 1.00 190.72 558 SER A O 1
ATOM 4065 N N . GLY A 1 559 ? 132.202 156.290 191.503 1.00 191.51 559 GLY A N 1
ATOM 4066 C CA . GLY A 1 559 ? 132.111 157.195 190.370 1.00 191.62 559 GLY A CA 1
ATOM 4067 C C . GLY A 1 559 ? 133.281 156.989 189.430 1.00 192.01 559 GLY A C 1
ATOM 4068 O O . GLY A 1 559 ? 133.504 155.890 188.907 1.00 191.73 559 GLY A O 1
ATOM 4069 N N . ASN A 1 560 ? 134.045 158.052 189.205 1.00 194.83 560 ASN A N 1
ATOM 4070 C CA . ASN A 1 560 ? 135.242 158.010 188.377 1.00 195.35 560 ASN A CA 1
ATOM 4071 C C . ASN A 1 560 ? 136.458 158.478 189.166 1.00 194.14 560 ASN A C 1
ATOM 4072 O O . ASN A 1 560 ? 137.285 159.249 188.674 1.00 193.94 560 ASN A O 1
ATOM 4077 N N . HIS A 1 561 ? 136.582 158.012 190.407 1.00 190.53 561 HIS A N 1
ATOM 4078 C CA . HIS A 1 561 ? 137.690 158.419 191.267 1.00 191.68 561 HIS A CA 1
ATOM 4079 C C . HIS A 1 561 ? 137.925 157.331 192.304 1.00 191.48 561 HIS A C 1
ATOM 4080 O O . HIS A 1 561 ? 137.070 157.097 193.164 1.00 191.68 561 HIS A O 1
ATOM 4087 N N . ALA A 1 562 ? 139.075 156.669 192.221 1.00 184.47 562 ALA A N 1
ATOM 4088 C CA . ALA A 1 562 ? 139.449 155.693 193.233 1.00 183.80 562 ALA A CA 1
ATOM 4089 C C . ALA A 1 562 ? 139.891 156.397 194.509 1.00 184.19 562 ALA A C 1
ATOM 4090 O O . ALA A 1 562 ? 140.574 157.424 194.466 1.00 186.25 562 ALA A O 1
ATOM 4092 N N . HIS A 1 563 ? 139.501 155.838 195.650 1.00 182.21 563 HIS A N 1
ATOM 4093 C CA . HIS A 1 563 ? 139.844 156.387 196.955 1.00 181.05 563 HIS A CA 1
ATOM 4094 C C . HIS A 1 563 ? 140.666 155.369 197.728 1.00 181.60 563 HIS A C 1
ATOM 4095 O O . HIS A 1 563 ? 140.287 154.197 197.816 1.00 185.23 563 HIS A O 1
ATOM 4102 N N . VAL A 1 564 ? 141.785 155.818 198.287 1.00 180.99 564 VAL A N 1
ATOM 4103 C CA . VAL A 1 564 ? 142.703 154.960 199.025 1.00 181.63 564 VAL A CA 1
ATOM 4104 C C . VAL A 1 564 ? 142.474 155.171 200.514 1.00 182.49 564 VAL A C 1
ATOM 4105 O O . VAL A 1 564 ? 142.405 156.313 200.985 1.00 186.06 564 VAL A O 1
ATOM 4109 N N . TYR A 1 565 ? 142.353 154.072 201.255 1.00 189.56 565 TYR A N 1
ATOM 4110 C CA . TYR A 1 565 ? 142.117 154.107 202.694 1.00 190.18 565 TYR A CA 1
ATOM 4111 C C . TYR A 1 565 ? 143.201 153.290 203.385 1.00 191.90 565 TYR A C 1
ATOM 4112 O O . TYR A 1 565 ? 143.191 152.056 203.320 1.00 194.11 565 TYR A O 1
ATOM 4121 N N . THR A 1 566 ? 144.130 153.974 204.045 1.00 197.43 566 THR A N 1
ATOM 4122 C CA . THR A 1 566 ? 145.175 153.333 204.830 1.00 197.89 566 THR A CA 1
ATOM 4123 C C . THR A 1 566 ? 144.882 153.547 206.307 1.00 198.24 566 THR A C 1
ATOM 4124 O O . THR A 1 566 ? 144.583 154.670 206.726 1.00 198.73 566 THR A O 1
ATOM 4128 N N . ASP A 1 567 ? 144.968 152.469 207.089 1.00 207.31 567 ASP A N 1
ATOM 4129 C CA . ASP A 1 567 ? 144.635 152.497 208.514 1.00 208.19 567 ASP A CA 1
ATOM 4130 C C . ASP A 1 567 ? 143.216 153.017 208.736 1.00 209.40 567 ASP A C 1
ATOM 4131 O O . ASP A 1 567 ? 142.951 153.771 209.674 1.00 209.73 567 ASP A O 1
ATOM 4133 N N . TYR A 1 568 ? 142.301 152.612 207.853 1.00 216.56 568 TYR A N 1
ATOM 4134 C CA . TYR A 1 568 ? 140.885 152.968 207.938 1.00 216.70 568 TYR A CA 1
ATOM 4135 C C . TYR A 1 568 ? 140.666 154.478 207.903 1.00 216.86 568 TYR A C 1
ATOM 4136 O O . TYR A 1 568 ? 139.730 154.995 208.518 1.00 216.86 568 TYR A O 1
ATOM 4145 N N . THR A 1 569 ? 141.525 155.200 207.186 1.00 201.09 569 THR A N 1
ATOM 4146 C CA . THR A 1 569 ? 141.330 156.625 206.961 1.00 201.89 569 THR A CA 1
ATOM 4147 C C . THR A 1 569 ? 141.778 156.974 205.550 1.00 201.04 569 THR A C 1
ATOM 4148 O O . THR A 1 569 ? 142.653 156.318 204.977 1.00 199.86 569 THR A O 1
ATOM 4152 N N . HIS A 1 570 ? 141.155 158.006 204.988 1.00 188.19 570 HIS A N 1
ATOM 4153 C CA . HIS A 1 570 ? 141.458 158.409 203.622 1.00 186.26 570 HIS A CA 1
ATOM 4154 C C . HIS A 1 570 ? 142.842 159.039 203.539 1.00 186.37 570 HIS A C 1
ATOM 4155 O O . HIS A 1 570 ? 143.259 159.786 204.428 1.00 185.71 570 HIS A O 1
ATOM 4162 N N . THR A 1 571 ? 143.552 158.734 202.463 1.00 181.91 571 THR A N 1
ATOM 4163 C CA . THR A 1 571 ? 144.878 159.294 202.229 1.00 180.84 571 THR A CA 1
ATOM 4164 C C . THR A 1 571 ? 145.021 159.940 200.861 1.00 180.56 571 THR A C 1
ATOM 4165 O O . THR A 1 571 ? 145.713 160.953 200.737 1.00 180.91 571 THR A O 1
ATOM 4169 N N . ASN A 1 572 ? 144.388 159.383 199.830 1.00 179.46 572 ASN A N 1
ATOM 4170 C CA . ASN A 1 572 ? 144.537 159.902 198.480 1.00 179.75 572 ASN A CA 1
ATOM 4171 C C . ASN A 1 572 ? 143.288 159.580 197.675 1.00 179.99 572 ASN A C 1
ATOM 4172 O O . ASN A 1 572 ? 142.519 158.678 198.015 1.00 181.89 572 ASN A O 1
ATOM 4177 N N . SER A 1 573 ? 143.097 160.337 196.596 1.00 185.22 573 SER A N 1
ATOM 4178 C CA . SER A 1 573 ? 141.971 160.145 195.689 1.00 186.20 573 SER A CA 1
ATOM 4179 C C . SER A 1 573 ? 142.451 160.422 194.274 1.00 185.05 573 SER A C 1
ATOM 4180 O O . SER A 1 573 ? 142.830 161.553 193.957 1.00 184.22 573 SER A O 1
ATOM 4183 N N . THR A 1 574 ? 142.435 159.395 193.431 1.00 184.19 574 THR A N 1
ATOM 4184 C CA . THR A 1 574 ? 142.971 159.479 192.083 1.00 182.04 574 THR A CA 1
ATOM 4185 C C . THR A 1 574 ? 141.941 158.990 191.076 1.00 182.37 574 THR A C 1
ATOM 4186 O O . THR A 1 574 ? 141.072 158.180 191.413 1.00 184.50 574 THR A O 1
ATOM 4190 N N . PRO A 1 575 ? 142.008 159.475 189.836 1.00 180.52 575 PRO A N 1
ATOM 4191 C CA . PRO A 1 575 ? 141.093 158.978 188.803 1.00 181.21 575 PRO A CA 1
ATOM 4192 C C . PRO A 1 575 ? 141.319 157.501 188.519 1.00 181.61 575 PRO A C 1
ATOM 4193 O O . PRO A 1 575 ? 142.423 156.975 188.675 1.00 182.33 575 PRO A O 1
ATOM 4197 N N . ILE A 1 576 ? 140.243 156.831 188.098 1.00 174.89 576 ILE A N 1
ATOM 4198 C CA . ILE A 1 576 ? 140.301 155.396 187.837 1.00 173.91 576 ILE A CA 1
ATOM 4199 C C . ILE A 1 576 ? 141.243 155.082 186.683 1.00 174.21 576 ILE A C 1
ATOM 4200 O O . ILE A 1 576 ? 141.825 153.993 186.626 1.00 176.13 576 ILE A O 1
ATOM 4205 N N . GLU A 1 577 ? 141.418 156.021 185.751 1.00 178.46 577 GLU A N 1
ATOM 4206 C CA . GLU A 1 577 ? 142.248 155.761 184.581 1.00 178.43 577 GLU A CA 1
ATOM 4207 C C . GLU A 1 577 ? 143.718 155.561 184.928 1.00 179.42 577 GLU A C 1
ATOM 4208 O O . GLU A 1 577 ? 144.477 155.077 184.082 1.00 180.16 577 GLU A O 1
ATOM 4214 N N . ASP A 1 578 ? 144.139 155.923 186.142 1.00 184.20 578 ASP A N 1
ATOM 4215 C CA . ASP A 1 578 ? 145.545 155.778 186.506 1.00 184.81 578 ASP A CA 1
ATOM 4216 C C . ASP A 1 578 ? 145.955 154.313 186.599 1.00 184.86 578 ASP A C 1
ATOM 4217 O O . ASP A 1 578 ? 147.034 153.935 186.127 1.00 184.07 578 ASP A O 1
ATOM 4222 N N . ILE A 1 579 ? 145.117 153.473 187.199 1.00 168.94 579 ILE A N 1
ATOM 4223 C CA . ILE A 1 579 ? 145.438 152.058 187.343 1.00 165.53 579 ILE A CA 1
ATOM 4224 C C . ILE A 1 579 ? 145.158 151.350 186.024 1.00 164.94 579 ILE A C 1
ATOM 4225 O O . ILE A 1 579 ? 144.098 151.539 185.415 1.00 163.69 579 ILE A O 1
ATOM 4230 N N . GLU A 1 580 ? 146.114 150.542 185.574 1.00 168.97 580 GLU A N 1
ATOM 4231 C CA . GLU A 1 580 ? 146.012 149.905 184.271 1.00 169.00 580 GLU A CA 1
ATOM 4232 C C . GLU A 1 580 ? 144.881 148.879 184.254 1.00 168.16 580 GLU A C 1
ATOM 4233 O O . GLU A 1 580 ? 144.298 148.526 185.283 1.00 168.67 580 GLU A O 1
ATOM 4239 N N . VAL A 1 581 ? 144.580 148.394 183.054 1.00 146.66 581 VAL A N 1
ATOM 4240 C CA . VAL A 1 581 ? 143.421 147.550 182.798 1.00 145.72 581 VAL A CA 1
ATOM 4241 C C . VAL A 1 581 ? 143.897 146.214 182.250 1.00 147.00 581 VAL A C 1
ATOM 4242 O O . VAL A 1 581 ? 144.689 146.172 181.301 1.00 150.96 581 VAL A O 1
ATOM 4246 N N . LEU A 1 582 ? 143.419 145.126 182.850 1.00 139.39 582 LEU A N 1
ATOM 4247 C CA . LEU A 1 582 ? 143.692 143.798 182.322 1.00 135.89 582 LEU A CA 1
ATOM 4248 C C . LEU A 1 582 ? 142.980 143.618 180.988 1.00 140.62 582 LEU A C 1
ATOM 4249 O O . LEU A 1 582 ? 141.794 143.934 180.859 1.00 145.71 582 LEU A O 1
ATOM 4254 N N . ASP A 1 583 ? 143.703 143.105 179.992 1.00 144.52 583 ASP A N 1
ATOM 4255 C CA . ASP A 1 583 ? 143.142 142.901 178.656 1.00 144.41 583 ASP A CA 1
ATOM 4256 C C . ASP A 1 583 ? 142.418 141.555 178.613 1.00 143.04 583 ASP A C 1
ATOM 4257 O O . ASP A 1 583 ? 142.875 140.571 178.027 1.00 143.06 583 ASP A O 1
ATOM 4262 N N . ALA A 1 584 ? 141.252 141.527 179.257 1.00 122.87 584 ALA A N 1
ATOM 4263 C CA . ALA A 1 584 ? 140.443 140.317 179.291 1.00 119.71 584 ALA A CA 1
ATOM 4264 C C . ALA A 1 584 ? 139.684 140.078 177.995 1.00 120.87 584 ALA A C 1
ATOM 4265 O O . ALA A 1 584 ? 139.224 138.957 177.762 1.00 126.61 584 ALA A O 1
ATOM 4267 N N . PHE A 1 585 ? 139.531 141.099 177.156 1.00 108.20 585 PHE A N 1
ATOM 4268 C CA . PHE A 1 585 ? 138.832 140.928 175.892 1.00 107.07 585 PHE A CA 1
ATOM 4269 C C . PHE A 1 585 ? 139.646 140.060 174.941 1.00 113.07 585 PHE A C 1
ATOM 4270 O O . PHE A 1 585 ? 140.869 140.194 174.845 1.00 120.56 585 PHE A O 1
ATOM 4278 N N . ILE A 1 586 ? 138.960 139.165 174.236 1.00 102.25 586 ILE A N 1
ATOM 4279 C CA . ILE A 1 586 ? 139.575 138.307 173.229 1.00 99.59 586 ILE A CA 1
ATOM 4280 C C . ILE A 1 586 ? 139.086 138.771 171.866 1.00 105.02 586 ILE A C 1
ATOM 4281 O O . ILE A 1 586 ? 137.891 138.675 171.561 1.00 116.36 586 ILE A O 1
ATOM 4286 N N . ARG A 1 587 ? 140.006 139.269 171.050 1.00 120.58 587 ARG A N 1
ATOM 4287 C CA . ARG A 1 587 ? 139.647 139.838 169.764 1.00 121.56 587 ARG A CA 1
ATOM 4288 C C . ARG A 1 587 ? 139.327 138.744 168.751 1.00 123.13 587 ARG A C 1
ATOM 4289 O O . ARG A 1 587 ? 139.749 137.592 168.880 1.00 125.24 587 ARG A O 1
ATOM 4297 N N . LEU A 1 588 ? 138.566 139.126 167.730 1.00 101.98 588 LEU A N 1
ATOM 4298 C CA . LEU A 1 588 ? 138.230 138.256 166.606 1.00 97.56 588 LEU A CA 1
ATOM 4299 C C . LEU A 1 588 ? 138.837 138.885 165.358 1.00 106.88 588 LEU A C 1
ATOM 4300 O O . LEU A 1 588 ? 138.241 139.782 164.753 1.00 113.76 588 LEU A O 1
ATOM 4305 N N . LYS A 1 589 ? 140.024 138.417 164.971 1.00 118.62 589 LYS A N 1
ATOM 4306 C CA . LYS A 1 589 ? 140.769 139.009 163.861 1.00 118.07 589 LYS A CA 1
ATOM 4307 C C . LYS A 1 589 ? 140.114 138.591 162.548 1.00 120.58 589 LYS A C 1
ATOM 4308 O O . LYS A 1 589 ? 140.565 137.686 161.844 1.00 127.31 589 LYS A O 1
ATOM 4314 N N . ILE A 1 590 ? 139.021 139.274 162.219 1.00 107.41 590 ILE A N 1
ATOM 4315 C CA . ILE A 1 590 ? 138.288 139.045 160.981 1.00 106.18 590 ILE A CA 1
ATOM 4316 C C . ILE A 1 590 ? 138.056 140.389 160.308 1.00 112.70 590 ILE A C 1
ATOM 4317 O O . ILE A 1 590 ? 137.560 141.327 160.942 1.00 114.44 590 ILE A O 1
ATOM 4322 N N . ASP A 1 591 ? 138.411 140.481 159.029 1.00 118.00 591 ASP A N 1
ATOM 4323 C CA . ASP A 1 591 ? 138.206 141.699 158.269 1.00 118.27 591 ASP A CA 1
ATOM 4324 C C . ASP A 1 591 ? 137.209 141.460 157.143 1.00 120.67 591 ASP A C 1
ATOM 4325 O O . ASP A 1 591 ? 137.200 140.379 156.545 1.00 127.79 591 ASP A O 1
ATOM 4330 N N . PRO A 1 592 ? 136.357 142.435 156.840 1.00 98.44 592 PRO A N 1
ATOM 4331 C CA . PRO A 1 592 ? 135.350 142.232 155.796 1.00 95.65 592 PRO A CA 1
ATOM 4332 C C . PRO A 1 592 ? 135.980 142.056 154.425 1.00 101.42 592 PRO A C 1
ATOM 4333 O O . PRO A 1 592 ? 137.051 142.589 154.130 1.00 107.52 592 PRO A O 1
ATOM 4337 N N . LEU A 1 593 ? 135.294 141.287 153.585 1.00 101.69 593 LEU A N 1
ATOM 4338 C CA . LEU A 1 593 ? 135.736 141.091 152.213 1.00 99.44 593 LEU A CA 1
ATOM 4339 C C . LEU A 1 593 ? 135.583 142.381 151.417 1.00 111.04 593 LEU A C 1
ATOM 4340 O O . LEU A 1 593 ? 134.654 143.163 151.629 1.00 116.31 593 LEU A O 1
ATOM 4345 N N . GLU A 1 594 ? 136.507 142.597 150.489 1.00 123.15 594 GLU A N 1
ATOM 4346 C CA . GLU A 1 594 ? 136.549 143.821 149.706 1.00 119.28 594 GLU A CA 1
ATOM 4347 C C . GLU A 1 594 ? 135.849 143.633 148.367 1.00 120.88 594 GLU A C 1
ATOM 4348 O O . GLU A 1 594 ? 135.752 142.520 147.846 1.00 128.78 594 GLU A O 1
ATOM 4354 N N . ASN A 1 595 ? 135.359 144.739 147.816 1.00 115.36 595 ASN A N 1
ATOM 4355 C CA . ASN A 1 595 ? 134.752 144.710 146.494 1.00 117.80 595 ASN A CA 1
ATOM 4356 C C . ASN A 1 595 ? 135.807 144.419 145.436 1.00 117.99 595 ASN A C 1
ATOM 4357 O O . ASN A 1 595 ? 136.952 144.867 145.537 1.00 124.66 595 ASN A O 1
ATOM 4362 N N . ALA A 1 596 ? 135.418 143.662 144.416 1.00 111.88 596 ALA A N 1
ATOM 4363 C CA . ALA A 1 596 ? 136.305 143.324 143.315 1.00 114.33 596 ALA A CA 1
ATOM 4364 C C . ALA A 1 596 ? 135.585 143.549 141.997 1.00 118.70 596 ALA A C 1
ATOM 4365 O O . ALA A 1 596 ? 134.410 143.199 141.853 1.00 124.28 596 ALA A O 1
ATOM 4367 N N . ASP A 1 597 ? 136.293 144.135 141.039 1.00 108.64 597 ASP A N 1
ATOM 4368 C CA . ASP A 1 597 ? 135.770 144.378 139.699 1.00 102.05 597 ASP A CA 1
ATOM 4369 C C . ASP A 1 597 ? 136.519 143.463 138.739 1.00 106.12 597 ASP A C 1
ATOM 4370 O O . ASP A 1 597 ? 137.664 143.739 138.371 1.00 114.79 597 ASP A O 1
ATOM 4375 N N . PHE A 1 598 ? 135.873 142.372 138.339 1.00 94.15 598 PHE A N 1
ATOM 4376 C CA . PHE A 1 598 ? 136.466 141.448 137.381 1.00 101.49 598 PHE A CA 1
ATOM 4377 C C . PHE A 1 598 ? 136.597 142.149 136.038 1.00 107.58 598 PHE A C 1
ATOM 4378 O O . PHE A 1 598 ? 135.597 142.384 135.353 1.00 118.72 598 PHE A O 1
ATOM 4386 N N . LYS A 1 599 ? 137.823 142.491 135.657 1.00 98.99 599 LYS A N 1
ATOM 4387 C CA . LYS A 1 599 ? 138.025 143.185 134.396 1.00 104.55 599 LYS A CA 1
ATOM 4388 C C . LYS A 1 599 ? 137.910 142.216 133.229 1.00 108.96 599 LYS A C 1
ATOM 4389 O O . LYS A 1 599 ? 138.276 141.042 133.324 1.00 110.01 599 LYS A O 1
ATOM 4395 N N . LEU A 1 600 ? 137.393 142.724 132.116 1.00 114.45 600 LEU A N 1
ATOM 4396 C CA . LEU A 1 600 ? 137.169 141.895 130.941 1.00 110.87 600 LEU A CA 1
ATOM 4397 C C . LEU A 1 600 ? 138.494 141.578 130.262 1.00 113.96 600 LEU A C 1
ATOM 4398 O O . LEU A 1 600 ? 139.329 142.465 130.060 1.00 119.87 600 LEU A O 1
ATOM 4403 N N . LEU A 1 601 ? 138.685 140.312 129.906 1.00 106.61 601 LEU A N 1
ATOM 4404 C CA . LEU A 1 601 ? 139.920 139.839 129.297 1.00 106.78 601 LEU A CA 1
ATOM 4405 C C . LEU A 1 601 ? 139.639 139.365 127.880 1.00 115.69 601 LEU A C 1
ATOM 4406 O O . LEU A 1 601 ? 138.662 138.647 127.643 1.00 119.32 601 LEU A O 1
ATOM 4411 N N . ASP A 1 602 ? 140.498 139.762 126.946 1.00 137.43 602 ASP A N 1
ATOM 4412 C CA . ASP A 1 602 ? 140.386 139.379 125.542 1.00 136.51 602 ASP A CA 1
ATOM 4413 C C . ASP A 1 602 ? 141.669 138.668 125.137 1.00 134.69 602 ASP A C 1
ATOM 4414 O O . ASP A 1 602 ? 142.729 139.296 125.044 1.00 136.02 602 ASP A O 1
ATOM 4419 N N . LEU A 1 603 ? 141.572 137.360 124.898 1.00 106.18 603 LEU A N 1
ATOM 4420 C CA . LEU A 1 603 ? 142.744 136.602 124.476 1.00 102.63 603 LEU A CA 1
ATOM 4421 C C . LEU A 1 603 ? 143.188 137.017 123.080 1.00 111.22 603 LEU A C 1
ATOM 4422 O O . LEU A 1 603 ? 144.374 137.271 122.844 1.00 117.87 603 LEU A O 1
ATOM 4427 N N . TYR A 1 604 ? 142.248 137.098 122.143 1.00 115.08 604 TYR A N 1
ATOM 4428 C CA . TYR A 1 604 ? 142.541 137.443 120.759 1.00 112.80 604 TYR A CA 1
ATOM 4429 C C . TYR A 1 604 ? 141.766 138.693 120.374 1.00 116.85 604 TYR A C 1
ATOM 4430 O O . TYR A 1 604 ? 140.540 138.739 120.522 1.00 119.57 604 TYR A O 1
ATOM 4439 N N . SER A 1 605 ? 142.479 139.700 119.881 1.00 131.74 605 SER A N 1
ATOM 4440 C CA . SER A 1 605 ? 141.831 140.899 119.382 1.00 131.03 605 SER A CA 1
ATOM 4441 C C . SER A 1 605 ? 141.013 140.572 118.134 1.00 137.25 605 SER A C 1
ATOM 4442 O O . SER A 1 605 ? 141.374 139.677 117.367 1.00 142.93 605 SER A O 1
ATOM 4445 N N . PRO A 1 606 ? 139.904 141.285 117.907 1.00 146.81 606 PRO A N 1
ATOM 4446 C CA . PRO A 1 606 ? 139.083 140.993 116.719 1.00 147.87 606 PRO A CA 1
ATOM 4447 C C . PRO A 1 606 ? 139.848 141.112 115.414 1.00 146.05 606 PRO A C 1
ATOM 4448 O O . PRO A 1 606 ? 139.520 140.415 114.445 1.00 144.46 606 PRO A O 1
ATOM 4452 N N . ASP A 1 607 ? 140.864 141.975 115.362 1.00 150.71 607 ASP A N 1
ATOM 4453 C CA . ASP A 1 607 ? 141.739 142.016 114.196 1.00 153.57 607 ASP A CA 1
ATOM 4454 C C . ASP A 1 607 ? 142.434 140.676 113.989 1.00 156.13 607 ASP A C 1
ATOM 4455 O O . ASP A 1 607 ? 142.579 140.210 112.852 1.00 159.17 607 ASP A O 1
ATOM 4460 N N . GLU A 1 608 ? 142.877 140.044 115.079 1.00 143.94 608 GLU A N 1
ATOM 4461 C CA . GLU A 1 608 ? 143.510 138.734 114.972 1.00 140.01 608 GLU A CA 1
ATOM 4462 C C . GLU A 1 608 ? 142.532 137.684 114.461 1.00 142.48 608 GLU A C 1
ATOM 4463 O O . GLU A 1 608 ? 142.905 136.818 113.661 1.00 151.59 608 GLU A O 1
ATOM 4469 N N . LEU A 1 609 ? 141.277 137.735 114.916 1.00 133.46 609 LEU A N 1
ATOM 4470 C CA . LEU A 1 609 ? 140.268 136.830 114.372 1.00 135.45 609 LEU A CA 1
ATOM 4471 C C . LEU A 1 609 ? 140.055 137.083 112.887 1.00 137.99 609 LEU A C 1
ATOM 4472 O O . LEU A 1 609 ? 139.854 136.141 112.111 1.00 136.58 609 LEU A O 1
ATOM 4477 N N . SER A 1 610 ? 140.086 138.351 112.474 1.00 146.38 610 SER A N 1
ATOM 4478 C CA . SER A 1 610 ? 139.950 138.673 111.058 1.00 146.59 610 SER A CA 1
ATOM 4479 C C . SER A 1 610 ? 141.106 138.100 110.246 1.00 145.69 610 SER A C 1
ATOM 4480 O O . SER A 1 610 ? 140.903 137.584 109.141 1.00 145.91 610 SER A O 1
ATOM 4483 N N . ARG A 1 611 ? 142.324 138.180 110.777 1.00 135.23 611 ARG A N 1
ATOM 4484 C CA . ARG A 1 611 ? 143.506 137.721 110.058 1.00 130.58 611 ARG A CA 1
ATOM 4485 C C . ARG A 1 611 ? 143.731 136.218 110.156 1.00 132.49 611 ARG A C 1
ATOM 4486 O O . ARG A 1 611 ? 144.677 135.713 109.544 1.00 136.45 611 ARG A O 1
ATOM 4494 N N . ALA A 1 612 ? 142.901 135.494 110.900 1.00 130.88 612 ALA A N 1
ATOM 4495 C CA . ALA A 1 612 ? 143.120 134.069 111.112 1.00 130.49 612 ALA A CA 1
ATOM 4496 C C . ALA A 1 612 ? 142.545 133.198 110.004 1.00 130.64 612 ALA A C 1
ATOM 4497 O O . ALA A 1 612 ? 142.699 131.973 110.064 1.00 133.09 612 ALA A O 1
ATOM 4499 N N . ASN A 1 613 ? 141.893 133.782 109.004 1.00 125.34 613 ASN A N 1
ATOM 4500 C CA . ASN A 1 613 ? 141.249 133.028 107.938 1.00 124.81 613 ASN A CA 1
ATOM 4501 C C . ASN A 1 613 ? 141.972 133.272 106.622 1.00 123.96 613 ASN A C 1
ATOM 4502 O O . ASN A 1 613 ? 142.225 134.422 106.252 1.00 123.33 613 ASN A O 1
ATOM 4507 N N . VAL A 1 614 ? 142.305 132.186 105.923 1.00 106.01 614 VAL A N 1
ATOM 4508 C CA . VAL A 1 614 ? 142.925 132.313 104.609 1.00 105.22 614 VAL A CA 1
ATOM 4509 C C . VAL A 1 614 ? 141.943 132.912 103.611 1.00 114.43 614 VAL A C 1
ATOM 4510 O O . VAL A 1 614 ? 142.302 133.785 102.813 1.00 117.92 614 VAL A O 1
ATOM 4514 N N . PHE A 1 615 ? 140.694 132.459 103.640 1.00 119.64 615 PHE A N 1
ATOM 4515 C CA . PHE A 1 615 ? 139.674 132.898 102.699 1.00 117.44 615 PHE A CA 1
ATOM 4516 C C . PHE A 1 615 ? 138.679 133.807 103.403 1.00 120.75 615 PHE A C 1
ATOM 4517 O O . PHE A 1 615 ? 138.114 133.435 104.436 1.00 125.46 615 PHE A O 1
ATOM 4525 N N . ASP A 1 616 ? 138.466 134.992 102.839 1.00 138.44 616 ASP A N 1
ATOM 4526 C CA . ASP A 1 616 ? 137.470 135.935 103.327 1.00 138.24 616 ASP A CA 1
ATOM 4527 C C . ASP A 1 616 ? 136.438 136.145 102.231 1.00 140.52 616 ASP A C 1
ATOM 4528 O O . ASP A 1 616 ? 136.782 136.587 101.130 1.00 143.87 616 ASP A O 1
ATOM 4533 N N . LEU A 1 617 ? 135.178 135.828 102.533 1.00 118.47 617 LEU A N 1
ATOM 4534 C CA . LEU A 1 617 ? 134.132 135.918 101.520 1.00 116.90 617 LEU A CA 1
ATOM 4535 C C . LEU A 1 617 ? 133.939 137.352 101.046 1.00 119.63 617 LEU A C 1
ATOM 4536 O O . LEU A 1 617 ? 133.826 137.606 99.840 1.00 121.52 617 LEU A O 1
ATOM 4541 N N . GLU A 1 618 ? 133.905 138.305 101.979 1.00 129.72 618 GLU A N 1
ATOM 4542 C CA . GLU A 1 618 ? 133.676 139.697 101.608 1.00 126.69 618 GLU A CA 1
ATOM 4543 C C . GLU A 1 618 ? 134.798 140.222 100.724 1.00 130.32 618 GLU A C 1
ATOM 4544 O O . GLU A 1 618 ? 134.545 140.853 99.693 1.00 137.91 618 GLU A O 1
ATOM 4550 N N . ASN A 1 619 ? 136.049 139.968 101.112 1.00 124.87 619 ASN A N 1
ATOM 4551 C CA . ASN A 1 619 ? 137.176 140.451 100.322 1.00 126.15 619 ASN A CA 1
ATOM 4552 C C . ASN A 1 619 ? 137.189 139.819 98.937 1.00 126.05 619 ASN A C 1
ATOM 4553 O O . ASN A 1 619 ? 137.414 140.507 97.934 1.00 129.94 619 ASN A O 1
ATOM 4558 N N . ILE A 1 620 ? 136.941 138.510 98.864 1.00 119.19 620 ILE A N 1
ATOM 4559 C CA . ILE A 1 620 ? 136.940 137.820 97.577 1.00 121.39 620 ILE A CA 1
ATOM 4560 C C . ILE A 1 620 ? 135.865 138.400 96.670 1.00 122.73 620 ILE A C 1
ATOM 4561 O O . ILE A 1 620 ? 136.115 138.713 95.499 1.00 126.50 620 ILE A O 1
ATOM 4566 N N . LEU A 1 621 ? 134.651 138.561 97.202 1.00 122.63 621 LEU A N 1
ATOM 4567 C CA . LEU A 1 621 ? 133.555 139.073 96.388 1.00 120.92 621 LEU A CA 1
ATOM 4568 C C . LEU A 1 621 ? 133.808 140.509 95.953 1.00 127.48 621 LEU A C 1
ATOM 4569 O O . LEU A 1 621 ? 133.540 140.868 94.802 1.00 133.68 621 LEU A O 1
ATOM 4574 N N . ARG A 1 622 ? 134.324 141.348 96.855 1.00 133.25 622 ARG A N 1
ATOM 4575 C CA . ARG A 1 622 ? 134.591 142.737 96.500 1.00 130.42 622 ARG A CA 1
ATOM 4576 C C . ARG A 1 622 ? 135.654 142.831 95.414 1.00 134.07 622 ARG A C 1
ATOM 4577 O O . ARG A 1 622 ? 135.499 143.582 94.443 1.00 141.13 622 ARG A O 1
ATOM 4585 N N . GLU A 1 623 ? 136.741 142.067 95.554 1.00 149.10 623 GLU A N 1
ATOM 4586 C CA . GLU A 1 623 ? 137.793 142.100 94.546 1.00 149.69 623 GLU A CA 1
ATOM 4587 C C . GLU A 1 623 ? 137.288 141.586 93.206 1.00 149.31 623 GLU A C 1
ATOM 4588 O O . GLU A 1 623 ? 137.573 142.180 92.157 1.00 155.37 623 GLU A O 1
ATOM 4594 N N . TYR A 1 624 ? 136.530 140.488 93.219 1.00 146.46 624 TYR A N 1
ATOM 4595 C CA . TYR A 1 624 ? 136.013 139.937 91.973 1.00 149.23 624 TYR A CA 1
ATOM 4596 C C . TYR A 1 624 ? 135.056 140.908 91.297 1.00 153.24 624 TYR A C 1
ATOM 4597 O O . TYR A 1 624 ? 135.106 141.091 90.075 1.00 159.21 624 TYR A O 1
ATOM 4606 N N . ASN A 1 625 ? 134.178 141.544 92.076 1.00 159.12 625 ASN A N 1
ATOM 4607 C CA . ASN A 1 625 ? 133.235 142.496 91.503 1.00 159.73 625 ASN A CA 1
ATOM 4608 C C . ASN A 1 625 ? 133.950 143.718 90.945 1.00 162.10 625 ASN A C 1
ATOM 4609 O O . ASN A 1 625 ? 133.586 144.217 89.875 1.00 165.64 625 ASN A O 1
ATOM 4614 N N . SER A 1 626 ? 134.965 144.221 91.654 1.00 164.18 626 SER A N 1
ATOM 4615 C CA . SER A 1 626 ? 135.721 145.360 91.144 1.00 162.53 626 SER A CA 1
ATOM 4616 C C . SER A 1 626 ? 136.440 145.006 89.849 1.00 164.53 626 SER A C 1
ATOM 4617 O O . SER A 1 626 ? 136.445 145.795 88.896 1.00 166.09 626 SER A O 1
ATOM 4620 N N . TYR A 1 627 ? 137.050 143.819 89.794 1.00 184.33 627 TYR A N 1
ATOM 4621 C CA . TYR A 1 627 ? 137.726 143.393 88.574 1.00 184.61 627 TYR A CA 1
ATOM 4622 C C . TYR A 1 627 ? 136.740 143.242 87.422 1.00 186.41 627 TYR A C 1
ATOM 4623 O O . TYR A 1 627 ? 137.027 143.651 86.291 1.00 187.87 627 TYR A O 1
ATOM 4632 N N . LYS A 1 628 ? 135.568 142.661 87.689 1.00 187.31 628 LYS A N 1
ATOM 4633 C CA . LYS A 1 628 ? 134.566 142.498 86.641 1.00 185.20 628 LYS A CA 1
ATOM 4634 C C . LYS A 1 628 ? 134.054 143.847 86.150 1.00 187.72 628 LYS A C 1
ATOM 4635 O O . LYS A 1 628 ? 133.839 144.034 84.947 1.00 189.49 628 LYS A O 1
ATOM 4641 N N . SER A 1 629 ? 133.845 144.795 87.067 1.00 197.16 629 SER A N 1
ATOM 4642 C CA . SER A 1 629 ? 133.426 146.134 86.667 1.00 196.69 629 SER A CA 1
ATOM 4643 C C . SER A 1 629 ? 134.494 146.809 85.818 1.00 198.15 629 SER A C 1
ATOM 4644 O O . SER A 1 629 ? 134.179 147.475 84.824 1.00 198.22 629 SER A O 1
ATOM 4647 N N . ALA A 1 630 ? 135.764 146.654 86.195 1.00 208.89 630 ALA A N 1
ATOM 4648 C CA . ALA A 1 630 ? 136.856 147.174 85.383 1.00 208.04 630 ALA A CA 1
ATOM 4649 C C . ALA A 1 630 ? 137.054 146.387 84.094 1.00 211.10 630 ALA A C 1
ATOM 4650 O O . ALA A 1 630 ? 137.813 146.832 83.227 1.00 211.09 630 ALA A O 1
ATOM 4652 N N . LEU A 1 631 ? 136.393 145.239 83.949 1.00 220.41 631 LEU A N 1
ATOM 4653 C CA . LEU A 1 631 ? 136.482 144.417 82.751 1.00 219.60 631 LEU A CA 1
ATOM 4654 C C . LEU A 1 631 ? 135.461 144.813 81.689 1.00 218.02 631 LEU A C 1
ATOM 4655 O O . LEU A 1 631 ? 135.083 143.977 80.861 1.00 216.56 631 LEU A O 1
ATOM 4660 N N . TYR A 1 632 ? 135.005 146.065 81.699 1.00 226.68 632 TYR A N 1
ATOM 4661 C CA . TYR A 1 632 ? 134.047 146.542 80.709 1.00 226.60 632 TYR A CA 1
ATOM 4662 C C . TYR A 1 632 ? 134.755 146.952 79.421 1.00 229.88 632 TYR A C 1
ATOM 4663 O O . TYR A 1 632 ? 134.520 148.041 78.888 1.00 229.65 632 TYR A O 1
ATOM 4672 N N . THR A 1 633 ? 135.606 146.073 78.902 1.00 239.65 633 THR A N 1
ATOM 4673 C CA . THR A 1 633 ? 136.349 146.350 77.679 1.00 238.35 633 THR A CA 1
ATOM 4674 C C . THR A 1 633 ? 136.035 145.317 76.602 1.00 237.17 633 THR A C 1
ATOM 4675 O O . THR A 1 633 ? 136.938 144.780 75.961 1.00 236.93 633 THR A O 1
ATOM 4679 N N . ASP B 1 25 ? 162.399 108.285 206.625 1.00 225.76 25 ASP B N 1
ATOM 4680 C CA . ASP B 1 25 ? 162.246 109.722 206.430 1.00 225.98 25 ASP B CA 1
ATOM 4681 C C . ASP B 1 25 ? 160.770 110.104 206.446 1.00 227.18 25 ASP B C 1
ATOM 4682 O O . ASP B 1 25 ? 159.920 109.359 205.960 1.00 227.22 25 ASP B O 1
ATOM 4687 N N . ASP B 1 26 ? 160.471 111.275 207.011 1.00 224.01 26 ASP B N 1
ATOM 4688 C CA . ASP B 1 26 ? 159.109 111.788 207.091 1.00 224.77 26 ASP B CA 1
ATOM 4689 C C . ASP B 1 26 ? 158.821 112.825 206.010 1.00 224.22 26 ASP B C 1
ATOM 4690 O O . ASP B 1 26 ? 158.056 113.767 206.240 1.00 223.62 26 ASP B O 1
ATOM 4695 N N . TYR B 1 27 ? 159.423 112.672 204.833 1.00 222.13 27 TYR B N 1
ATOM 4696 C CA . TYR B 1 27 ? 159.243 113.635 203.759 1.00 220.61 27 TYR B CA 1
ATOM 4697 C C . TYR B 1 27 ? 159.246 112.907 202.423 1.00 220.17 27 TYR B C 1
ATOM 4698 O O . TYR B 1 27 ? 159.822 111.827 202.282 1.00 220.06 27 TYR B O 1
ATOM 4707 N N . ILE B 1 28 ? 158.590 113.520 201.440 1.00 216.58 28 ILE B N 1
ATOM 4708 C CA . ILE B 1 28 ? 158.474 112.968 200.097 1.00 216.17 28 ILE B CA 1
ATOM 4709 C C . ILE B 1 28 ? 158.904 114.033 199.099 1.00 216.02 28 ILE B C 1
ATOM 4710 O O . ILE B 1 28 ? 158.451 115.180 199.177 1.00 215.08 28 ILE B O 1
ATOM 4715 N N . ARG B 1 29 ? 159.778 113.656 198.171 1.00 220.89 29 ARG B N 1
ATOM 4716 C CA . ARG B 1 29 ? 160.199 114.575 197.124 1.00 220.78 29 ARG B CA 1
ATOM 4717 C C . ARG B 1 29 ? 159.028 114.906 196.208 1.00 219.96 29 ARG B C 1
ATOM 4718 O O . ARG B 1 29 ? 158.267 114.025 195.798 1.00 218.06 29 ARG B O 1
ATOM 4726 N N . ALA B 1 30 ? 158.886 116.188 195.889 1.00 215.77 30 ALA B N 1
ATOM 4727 C CA . ALA B 1 30 ? 157.787 116.643 195.056 1.00 215.35 30 ALA B CA 1
ATOM 4728 C C . ALA B 1 30 ? 158.103 116.427 193.577 1.00 216.53 30 ALA B C 1
ATOM 4729 O O . ALA B 1 30 ? 159.232 116.119 193.188 1.00 216.87 30 ALA B O 1
ATOM 4731 N N . GLY B 1 31 ? 157.076 116.591 192.749 1.00 213.97 31 GLY B N 1
ATOM 4732 C CA . GLY B 1 31 ? 157.212 116.502 191.312 1.00 212.32 31 GLY B CA 1
ATOM 4733 C C . GLY B 1 31 ? 157.648 117.816 190.701 1.00 212.14 31 GLY B C 1
ATOM 4734 O O . GLY B 1 31 ? 158.288 118.653 191.343 1.00 213.29 31 GLY B O 1
ATOM 4735 N N . TYR B 1 32 ? 157.295 117.994 189.431 1.00 203.48 32 TYR B N 1
ATOM 4736 C CA . TYR B 1 32 ? 157.671 119.201 188.714 1.00 204.47 32 TYR B CA 1
ATOM 4737 C C . TYR B 1 32 ? 156.703 119.422 187.561 1.00 206.04 32 TYR B C 1
ATOM 4738 O O . TYR B 1 32 ? 156.320 118.473 186.871 1.00 207.24 32 TYR B O 1
ATOM 4747 N N . ASN B 1 33 ? 156.327 120.681 187.352 1.00 205.86 33 ASN B N 1
ATOM 4748 C CA . ASN B 1 33 ? 155.567 121.097 186.182 1.00 205.19 33 ASN B CA 1
ATOM 4749 C C . ASN B 1 33 ? 156.298 122.259 185.528 1.00 205.87 33 ASN B C 1
ATOM 4750 O O . ASN B 1 33 ? 156.777 123.167 186.215 1.00 206.28 33 ASN B O 1
ATOM 4755 N N . HIS B 1 34 ? 156.380 122.230 184.198 1.00 211.16 34 HIS B N 1
ATOM 4756 C CA . HIS B 1 34 ? 157.165 123.228 183.482 1.00 210.55 34 HIS B CA 1
ATOM 4757 C C . HIS B 1 34 ? 156.486 124.589 183.403 1.00 211.72 34 HIS B C 1
ATOM 4758 O O . HIS B 1 34 ? 157.165 125.582 183.122 1.00 211.04 34 HIS B O 1
ATOM 4765 N N . LYS B 1 35 ? 155.176 124.666 183.648 1.00 194.47 35 LYS B N 1
ATOM 4766 C CA . LYS B 1 35 ? 154.458 125.930 183.573 1.00 192.07 35 LYS B CA 1
ATOM 4767 C C . LYS B 1 35 ? 153.782 126.328 184.876 1.00 190.64 35 LYS B C 1
ATOM 4768 O O . LYS B 1 35 ? 153.224 127.429 184.949 1.00 190.75 35 LYS B O 1
ATOM 4774 N N . TYR B 1 36 ? 153.810 125.478 185.899 1.00 190.33 36 TYR B N 1
ATOM 4775 C CA . TYR B 1 36 ? 153.341 125.826 187.239 1.00 190.80 36 TYR B CA 1
ATOM 4776 C C . TYR B 1 36 ? 154.427 125.447 188.238 1.00 192.27 36 TYR B C 1
ATOM 4777 O O . TYR B 1 36 ? 154.247 124.541 189.059 1.00 195.57 36 TYR B O 1
ATOM 4786 N N . PRO B 1 37 ? 155.570 126.124 188.193 1.00 183.73 37 PRO B N 1
ATOM 4787 C CA . PRO B 1 37 ? 156.683 125.748 189.064 1.00 184.20 37 PRO B CA 1
ATOM 4788 C C . PRO B 1 37 ? 156.500 126.281 190.477 1.00 184.78 37 PRO B C 1
ATOM 4789 O O . PRO B 1 37 ? 155.799 127.265 190.719 1.00 185.86 37 PRO B O 1
ATOM 4793 N N . PHE B 1 38 ? 157.157 125.602 191.415 1.00 184.33 38 PHE B N 1
ATOM 4794 C CA . PHE B 1 38 ? 157.072 125.957 192.827 1.00 184.88 38 PHE B CA 1
ATOM 4795 C C . PHE B 1 38 ? 157.679 127.337 193.035 1.00 186.49 38 PHE B C 1
ATOM 4796 O O . PHE B 1 38 ? 158.887 127.524 192.862 1.00 189.67 38 PHE B O 1
ATOM 4804 N N . ARG B 1 39 ? 156.848 128.309 193.404 1.00 185.20 39 ARG B N 1
ATOM 4805 C CA . ARG B 1 39 ? 157.295 129.677 193.603 1.00 184.51 39 ARG B CA 1
ATOM 4806 C C . ARG B 1 39 ? 156.803 130.199 194.944 1.00 185.84 39 ARG B C 1
ATOM 4807 O O . ARG B 1 39 ? 155.746 129.798 195.438 1.00 186.17 39 ARG B O 1
ATOM 4815 N N . ILE B 1 40 ? 157.587 131.098 195.530 1.00 200.74 40 ILE B N 1
ATOM 4816 C CA . ILE B 1 40 ? 157.207 131.802 196.748 1.00 201.59 40 ILE B CA 1
ATOM 4817 C C . ILE B 1 40 ? 156.728 133.191 196.349 1.00 201.55 40 ILE B C 1
ATOM 4818 O O . ILE B 1 40 ? 157.447 133.941 195.680 1.00 201.05 40 ILE B O 1
ATOM 4823 N N . CYS B 1 41 ? 155.505 133.528 196.748 1.00 211.92 41 CYS B N 1
ATOM 4824 C CA . CYS B 1 41 ? 154.871 134.754 196.283 1.00 212.29 41 CYS B CA 1
ATOM 4825 C C . CYS B 1 41 ? 154.537 135.689 197.437 1.00 211.25 41 CYS B C 1
ATOM 4826 O O . CYS B 1 41 ? 153.408 136.181 197.536 1.00 210.67 41 CYS B O 1
ATOM 4829 N N . SER B 1 42 ? 155.506 135.924 198.318 1.00 207.20 42 SER B N 1
ATOM 4830 C CA . SER B 1 42 ? 155.332 136.900 199.381 1.00 206.85 42 SER B CA 1
ATOM 4831 C C . SER B 1 42 ? 155.045 138.281 198.796 1.00 207.73 42 SER B C 1
ATOM 4832 O O . SER B 1 42 ? 155.271 138.545 197.611 1.00 208.17 42 SER B O 1
ATOM 4835 N N . ILE B 1 43 ? 154.541 139.172 199.651 1.00 209.36 43 ILE B N 1
ATOM 4836 C CA . ILE B 1 43 ? 154.103 140.484 199.182 1.00 210.22 43 ILE B CA 1
ATOM 4837 C C . ILE B 1 43 ? 155.284 141.293 198.654 1.00 211.78 43 ILE B C 1
ATOM 4838 O O . ILE B 1 43 ? 155.148 142.046 197.681 1.00 212.79 43 ILE B O 1
ATOM 4843 N N . ALA B 1 44 ? 156.457 141.142 199.275 1.00 211.58 44 ALA B N 1
ATOM 4844 C CA . ALA B 1 44 ? 157.670 141.841 198.859 1.00 209.94 44 ALA B CA 1
ATOM 4845 C C . ALA B 1 44 ? 157.434 143.342 198.748 1.00 210.77 44 ALA B C 1
ATOM 4846 O O . ALA B 1 44 ? 157.481 144.062 199.750 1.00 209.47 44 ALA B O 1
ATOM 4848 N N . LYS B 1 45 ? 157.180 143.820 197.530 1.00 207.58 45 LYS B N 1
ATOM 4849 C CA . LYS B 1 45 ? 156.862 145.222 197.302 1.00 206.54 45 LYS B CA 1
ATOM 4850 C C . LYS B 1 45 ? 155.377 145.474 197.078 1.00 207.86 45 LYS B C 1
ATOM 4851 O O . LYS B 1 45 ? 154.922 146.604 197.287 1.00 207.03 45 LYS B O 1
ATOM 4857 N N . GLY B 1 46 ? 154.618 144.458 196.675 1.00 209.04 46 GLY B N 1
ATOM 4858 C CA . GLY B 1 46 ? 153.189 144.638 196.473 1.00 207.00 46 GLY B CA 1
ATOM 4859 C C . GLY B 1 46 ? 152.902 145.611 195.347 1.00 206.16 46 GLY B C 1
ATOM 4860 O O . GLY B 1 46 ? 153.482 145.524 194.258 1.00 205.17 46 GLY B O 1
ATOM 4861 N N . THR B 1 47 ? 151.997 146.548 195.611 1.00 196.38 47 THR B N 1
ATOM 4862 C CA . THR B 1 47 ? 151.582 147.590 194.661 1.00 195.80 47 THR B CA 1
ATOM 4863 C C . THR B 1 47 ? 151.039 146.910 193.401 1.00 197.23 47 THR B C 1
ATOM 4864 O O . THR B 1 47 ? 150.483 145.807 193.473 1.00 198.54 47 THR B O 1
ATOM 4868 N N . ASP B 1 48 ? 151.191 147.564 192.248 1.00 192.91 48 ASP B N 1
ATOM 4869 C CA . ASP B 1 48 ? 150.728 147.046 190.960 1.00 190.68 48 ASP B CA 1
ATOM 4870 C C . ASP B 1 48 ? 149.227 146.752 190.994 1.00 189.35 48 ASP B C 1
ATOM 4871 O O . ASP B 1 48 ? 148.780 145.614 190.833 1.00 189.94 48 ASP B O 1
ATOM 4876 N N . LEU B 1 49 ? 148.452 147.810 191.213 1.00 169.23 49 LEU B N 1
ATOM 4877 C CA . LEU B 1 49 ? 147.003 147.691 191.219 1.00 170.01 49 LEU B CA 1
ATOM 4878 C C . LEU B 1 49 ? 146.493 147.328 189.829 1.00 171.93 49 LEU B C 1
ATOM 4879 O O . LEU B 1 49 ? 147.056 147.734 188.811 1.00 173.67 49 LEU B O 1
ATOM 4884 N N . MET B 1 50 ? 145.418 146.543 189.793 1.00 167.65 50 MET B N 1
ATOM 4885 C CA . MET B 1 50 ? 144.796 146.151 188.539 1.00 163.15 50 MET B CA 1
ATOM 4886 C C . MET B 1 50 ? 143.282 146.218 188.672 1.00 165.09 50 MET B C 1
ATOM 4887 O O . MET B 1 50 ? 142.735 146.244 189.776 1.00 168.91 50 MET B O 1
ATOM 4892 N N . ARG B 1 51 ? 142.613 146.245 187.523 1.00 142.32 51 ARG B N 1
ATOM 4893 C CA . ARG B 1 51 ? 141.159 146.309 187.483 1.00 141.43 51 ARG B CA 1
ATOM 4894 C C . ARG B 1 51 ? 140.677 145.740 186.159 1.00 144.80 51 ARG B C 1
ATOM 4895 O O . ARG B 1 51 ? 141.447 145.590 185.208 1.00 147.98 51 ARG B O 1
ATOM 4903 N N . PHE B 1 52 ? 139.387 145.420 186.114 1.00 129.22 52 PHE B N 1
ATOM 4904 C CA . PHE B 1 52 ? 138.746 144.887 184.921 1.00 127.54 52 PHE B CA 1
ATOM 4905 C C . PHE B 1 52 ? 137.924 145.976 184.245 1.00 129.56 52 PHE B C 1
ATOM 4906 O O . PHE B 1 52 ? 137.182 146.708 184.905 1.00 131.77 52 PHE B O 1
ATOM 4914 N N . ASP B 1 53 ? 138.055 146.074 182.924 1.00 146.59 53 ASP B N 1
ATOM 4915 C CA . ASP B 1 53 ? 137.341 147.091 182.154 1.00 148.39 53 ASP B CA 1
ATOM 4916 C C . ASP B 1 53 ? 135.942 146.576 181.849 1.00 150.57 53 ASP B C 1
ATOM 4917 O O . ASP B 1 53 ? 135.715 145.862 180.872 1.00 153.07 53 ASP B O 1
ATOM 4922 N N . ARG B 1 54 ? 134.989 146.949 182.694 1.00 143.20 54 ARG B N 1
ATOM 4923 C CA . ARG B 1 54 ? 133.593 146.596 182.490 1.00 142.36 54 ARG B CA 1
ATOM 4924 C C . ARG B 1 54 ? 132.863 147.587 181.597 1.00 144.62 54 ARG B C 1
ATOM 4925 O O . ARG B 1 54 ? 131.688 147.372 181.286 1.00 144.99 54 ARG B O 1
ATOM 4933 N N . ASP B 1 55 ? 133.530 148.663 181.179 1.00 161.23 55 ASP B N 1
ATOM 4934 C CA . ASP B 1 55 ? 132.916 149.694 180.346 1.00 160.35 55 ASP B CA 1
ATOM 4935 C C . ASP B 1 55 ? 133.292 149.420 178.893 1.00 157.92 55 ASP B C 1
ATOM 4936 O O . ASP B 1 55 ? 134.230 149.992 178.341 1.00 158.94 55 ASP B O 1
ATOM 4941 N N . ILE B 1 56 ? 132.536 148.523 178.269 1.00 139.94 56 ILE B N 1
ATOM 4942 C CA . ILE B 1 56 ? 132.773 148.113 176.891 1.00 141.05 56 ILE B CA 1
ATOM 4943 C C . ILE B 1 56 ? 131.501 148.351 176.093 1.00 142.24 56 ILE B C 1
ATOM 4944 O O . ILE B 1 56 ? 130.419 147.908 176.493 1.00 143.63 56 ILE B O 1
ATOM 4949 N N . SER B 1 57 ? 131.633 149.052 174.972 1.00 158.03 57 SER B N 1
ATOM 4950 C CA . SER B 1 57 ? 130.522 149.311 174.069 1.00 159.90 57 SER B CA 1
ATOM 4951 C C . SER B 1 57 ? 130.571 148.316 172.919 1.00 158.64 57 SER B C 1
ATOM 4952 O O . SER B 1 57 ? 131.624 148.128 172.300 1.00 158.40 57 SER B O 1
ATOM 4955 N N . CYS B 1 58 ? 129.440 147.647 172.666 1.00 154.12 58 CYS B N 1
ATOM 4956 C CA . CYS B 1 58 ? 129.370 146.641 171.572 1.00 154.47 58 CYS B CA 1
ATOM 4957 C C . CYS B 1 58 ? 128.564 147.218 170.405 1.00 156.68 58 CYS B C 1
ATOM 4958 O O . CYS B 1 58 ? 127.323 147.276 170.514 1.00 156.52 58 CYS B O 1
ATOM 4961 N N . SER B 1 59 ? 129.248 147.626 169.333 1.00 30.00 59 SER B N 1
ATOM 4962 C CA . SER B 1 59 ? 128.554 148.206 168.154 1.00 30.00 59 SER B CA 1
ATOM 4963 C C . SER B 1 59 ? 127.693 147.137 167.477 1.00 30.00 59 SER B C 1
ATOM 4964 O O . SER B 1 59 ? 128.209 146.027 167.236 1.00 30.00 59 SER B O 1
ATOM 4967 N N . PRO B 1 60 ? 126.412 147.417 167.150 1.00 124.21 60 PRO B N 1
ATOM 4968 C CA . PRO B 1 60 ? 125.581 146.460 166.415 1.00 125.55 60 PRO B CA 1
ATOM 4969 C C . PRO B 1 60 ? 126.138 146.306 164.994 1.00 124.32 60 PRO B C 1
ATOM 4970 O O . PRO B 1 60 ? 126.960 147.117 164.603 1.00 124.90 60 PRO B O 1
ATOM 4974 N N . TYR B 1 61 ? 125.683 145.292 164.255 1.00 113.81 61 TYR B N 1
ATOM 4975 C CA . TYR B 1 61 ? 126.273 145.049 162.912 1.00 114.70 61 TYR B CA 1
ATOM 4976 C C . TYR B 1 61 ? 125.557 145.874 161.838 1.00 119.68 61 TYR B C 1
ATOM 4977 O O . TYR B 1 61 ? 124.548 145.391 161.287 1.00 122.78 61 TYR B O 1
ATOM 4986 N N . LYS B 1 62 ? 126.056 147.079 161.550 1.00 129.56 62 LYS B N 1
ATOM 4987 C CA . LYS B 1 62 ? 125.504 147.872 160.461 1.00 124.95 62 LYS B CA 1
ATOM 4988 C C . LYS B 1 62 ? 126.337 147.636 159.213 1.00 124.08 62 LYS B C 1
ATOM 4989 O O . LYS B 1 62 ? 127.563 147.770 159.248 1.00 129.75 62 LYS B O 1
ATOM 4995 N N . SER B 1 63 ? 125.672 147.281 158.118 1.00 120.43 63 SER B N 1
ATOM 4996 C CA . SER B 1 63 ? 126.376 147.027 156.870 1.00 124.96 63 SER B CA 1
ATOM 4997 C C . SER B 1 63 ? 127.002 148.310 156.341 1.00 127.54 63 SER B C 1
ATOM 4998 O O . SER B 1 63 ? 126.388 149.380 156.372 1.00 130.71 63 SER B O 1
ATOM 5001 N N . ASN B 1 64 ? 128.234 148.198 155.851 1.00 147.97 64 ASN B N 1
ATOM 5002 C CA . ASN B 1 64 ? 128.949 149.342 155.304 1.00 149.56 64 ASN B CA 1
ATOM 5003 C C . ASN B 1 64 ? 128.640 149.590 153.835 1.00 151.75 64 ASN B C 1
ATOM 5004 O O . ASN B 1 64 ? 129.046 150.626 153.300 1.00 150.61 64 ASN B O 1
ATOM 5009 N N . ALA B 1 65 ? 127.940 148.673 153.175 1.00 145.87 65 ALA B N 1
ATOM 5010 C CA . ALA B 1 65 ? 127.606 148.856 151.771 1.00 143.65 65 ALA B CA 1
ATOM 5011 C C . ALA B 1 65 ? 126.550 149.941 151.608 1.00 143.41 65 ALA B C 1
ATOM 5012 O O . ALA B 1 65 ? 125.598 150.028 152.388 1.00 147.30 65 ALA B O 1
ATOM 5014 N N . LYS B 1 66 ? 126.725 150.772 150.585 1.00 129.44 66 LYS B N 1
ATOM 5015 C CA . LYS B 1 66 ? 125.769 151.822 150.251 1.00 130.88 66 LYS B CA 1
ATOM 5016 C C . LYS B 1 66 ? 124.954 151.352 149.053 1.00 131.76 66 LYS B C 1
ATOM 5017 O O . LYS B 1 66 ? 125.495 151.175 147.957 1.00 136.71 66 LYS B O 1
ATOM 5023 N N . MET B 1 67 ? 123.657 151.154 149.261 1.00 121.11 67 MET B N 1
ATOM 5024 C CA . MET B 1 67 ? 122.764 150.651 148.229 1.00 120.57 67 MET B CA 1
ATOM 5025 C C . MET B 1 67 ? 121.646 151.651 147.983 1.00 121.32 67 MET B C 1
ATOM 5026 O O . MET B 1 67 ? 121.171 152.308 148.913 1.00 123.76 67 MET B O 1
ATOM 5031 N N . SER B 1 68 ? 121.231 151.759 146.725 1.00 114.94 68 SER B N 1
ATOM 5032 C CA . SER B 1 68 ? 120.124 152.615 146.335 1.00 112.62 68 SER B CA 1
ATOM 5033 C C . SER B 1 68 ? 119.117 151.792 145.547 1.00 116.13 68 SER B C 1
ATOM 5034 O O . SER B 1 68 ? 119.479 150.840 144.852 1.00 123.22 68 SER B O 1
ATOM 5037 N N . GLU B 1 69 ? 117.849 152.167 145.660 1.00 115.36 69 GLU B N 1
ATOM 5038 C CA . GLU B 1 69 ? 116.762 151.430 145.034 1.00 115.16 69 GLU B CA 1
ATOM 5039 C C . GLU B 1 69 ? 116.319 152.126 143.755 1.00 118.65 69 GLU B C 1
ATOM 5040 O O . GLU B 1 69 ? 116.352 153.356 143.659 1.00 122.79 69 GLU B O 1
ATOM 5046 N N . GLY B 1 70 ? 115.906 151.331 142.776 1.00 103.96 70 GLY B N 1
ATOM 5047 C CA . GLY B 1 70 ? 115.457 151.874 141.513 1.00 102.27 70 GLY B CA 1
ATOM 5048 C C . GLY B 1 70 ? 115.357 150.779 140.473 1.00 103.28 70 GLY B C 1
ATOM 5049 O O . GLY B 1 70 ? 115.403 149.588 140.789 1.00 111.73 70 GLY B O 1
ATOM 5050 N N . PHE B 1 71 ? 115.211 151.209 139.223 1.00 92.56 71 PHE B N 1
ATOM 5051 C CA . PHE B 1 71 ? 115.155 150.298 138.092 1.00 89.20 71 PHE B CA 1
ATOM 5052 C C . PHE B 1 71 ? 115.996 150.867 136.961 1.00 92.14 71 PHE B C 1
ATOM 5053 O O . PHE B 1 71 ? 116.190 152.081 136.867 1.00 106.74 71 PHE B O 1
ATOM 5061 N N . PHE B 1 72 ? 116.495 149.983 136.102 1.00 74.00 72 PHE B N 1
ATOM 5062 C CA . PHE B 1 72 ? 117.348 150.409 135.005 1.00 79.06 72 PHE B CA 1
ATOM 5063 C C . PHE B 1 72 ? 117.008 149.631 133.744 1.00 84.77 72 PHE B C 1
ATOM 5064 O O . PHE B 1 72 ? 116.458 148.529 133.793 1.00 96.01 72 PHE B O 1
ATOM 5072 N N . ILE B 1 73 ? 117.346 150.231 132.605 1.00 80.20 73 ILE B N 1
ATOM 5073 C CA . ILE B 1 73 ? 117.123 149.654 131.287 1.00 71.85 73 ILE B CA 1
ATOM 5074 C C . ILE B 1 73 ? 118.467 149.530 130.588 1.00 81.59 73 ILE B C 1
ATOM 5075 O O . ILE B 1 73 ? 119.288 150.452 130.638 1.00 96.91 73 ILE B O 1
ATOM 5080 N N . ILE B 1 74 ? 118.692 148.395 129.934 1.00 70.62 74 ILE B N 1
ATOM 5081 C CA . ILE B 1 74 ? 119.971 148.085 129.306 1.00 77.05 74 ILE B CA 1
ATOM 5082 C C . ILE B 1 74 ? 119.792 148.095 127.796 1.00 83.99 74 ILE B C 1
ATOM 5083 O O . ILE B 1 74 ? 118.875 147.455 127.268 1.00 96.87 74 ILE B O 1
ATOM 5088 N N . TYR B 1 75 ? 120.665 148.823 127.106 1.00 86.06 75 TYR B N 1
ATOM 5089 C CA . TYR B 1 75 ? 120.674 148.902 125.653 1.00 84.15 75 TYR B CA 1
ATOM 5090 C C . TYR B 1 75 ? 121.986 148.347 125.122 1.00 95.80 75 TYR B C 1
ATOM 5091 O O . TYR B 1 75 ? 123.049 148.578 125.704 1.00 103.13 75 TYR B O 1
ATOM 5100 N N . LYS B 1 76 ? 121.908 147.620 124.013 1.00 92.95 76 LYS B N 1
ATOM 5101 C CA . LYS B 1 76 ? 123.071 147.007 123.394 1.00 86.51 76 LYS B CA 1
ATOM 5102 C C . LYS B 1 76 ? 123.266 147.571 121.993 1.00 98.07 76 LYS B C 1
ATOM 5103 O O . LYS B 1 76 ? 122.333 148.089 121.374 1.00 111.41 76 LYS B O 1
ATOM 5109 N N . THR B 1 77 ? 124.500 147.476 121.505 1.00 96.93 77 THR B N 1
ATOM 5110 C CA . THR B 1 77 ? 124.808 147.952 120.165 1.00 99.28 77 THR B CA 1
ATOM 5111 C C . THR B 1 77 ? 124.078 147.115 119.124 1.00 97.63 77 THR B C 1
ATOM 5112 O O . THR B 1 77 ? 124.035 145.886 119.211 1.00 105.38 77 THR B O 1
ATOM 5116 N N . ASN B 1 78 ? 123.504 147.789 118.133 1.00 106.83 78 ASN B N 1
ATOM 5117 C CA . ASN B 1 78 ? 122.748 147.111 117.089 1.00 109.08 78 ASN B CA 1
ATOM 5118 C C . ASN B 1 78 ? 123.711 146.527 116.064 1.00 114.46 78 ASN B C 1
ATOM 5119 O O . ASN B 1 78 ? 124.464 147.264 115.420 1.00 121.15 78 ASN B O 1
ATOM 5124 N N . ILE B 1 79 ? 123.687 145.201 115.913 1.00 112.06 79 ILE B N 1
ATOM 5125 C CA . ILE B 1 79 ? 124.535 144.529 114.935 1.00 112.53 79 ILE B CA 1
ATOM 5126 C C . ILE B 1 79 ? 123.779 144.153 113.669 1.00 114.66 79 ILE B C 1
ATOM 5127 O O . ILE B 1 79 ? 124.399 143.650 112.719 1.00 121.18 79 ILE B O 1
ATOM 5132 N N . GLU B 1 80 ? 122.469 144.372 113.626 1.00 123.89 80 GLU B N 1
ATOM 5133 C CA . GLU B 1 80 ? 121.696 144.063 112.434 1.00 124.80 80 GLU B CA 1
ATOM 5134 C C . GLU B 1 80 ? 122.082 144.991 111.292 1.00 132.76 80 GLU B C 1
ATOM 5135 O O . GLU B 1 80 ? 122.284 146.193 111.484 1.00 136.59 80 GLU B O 1
ATOM 5141 N N . THR B 1 81 ? 122.187 144.424 110.094 1.00 114.71 81 THR B N 1
ATOM 5142 C CA . THR B 1 81 ? 122.490 145.223 108.921 1.00 108.80 81 THR B CA 1
ATOM 5143 C C . THR B 1 81 ? 121.271 146.038 108.503 1.00 112.71 81 THR B C 1
ATOM 5144 O O . THR B 1 81 ? 120.135 145.758 108.895 1.00 120.70 81 THR B O 1
ATOM 5148 N N . TYR B 1 82 ? 121.519 147.063 107.695 1.00 105.20 82 TYR B N 1
ATOM 5149 C CA . TYR B 1 82 ? 120.460 147.920 107.184 1.00 104.06 82 TYR B CA 1
ATOM 5150 C C . TYR B 1 82 ? 119.989 147.377 105.842 1.00 113.25 82 TYR B C 1
ATOM 5151 O O . TYR B 1 82 ? 120.752 147.367 104.870 1.00 123.71 82 TYR B O 1
ATOM 5160 N N . THR B 1 83 ? 118.738 146.928 105.786 1.00 105.40 83 THR B N 1
ATOM 5161 C CA . THR B 1 83 ? 118.177 146.301 104.597 1.00 104.58 83 THR B CA 1
ATOM 5162 C C . THR B 1 83 ? 117.151 147.225 103.960 1.00 103.98 83 THR B C 1
ATOM 5163 O O . THR B 1 83 ? 116.275 147.757 104.649 1.00 111.11 83 THR B O 1
ATOM 5167 N N . PHE B 1 84 ? 117.259 147.407 102.649 1.00 97.23 84 PHE B N 1
ATOM 5168 C CA . PHE B 1 84 ? 116.351 148.245 101.885 1.00 98.76 84 PHE B CA 1
ATOM 5169 C C . PHE B 1 84 ? 116.119 147.610 100.524 1.00 102.34 84 PHE B C 1
ATOM 5170 O O . PHE B 1 84 ? 116.988 146.890 100.018 1.00 109.03 84 PHE B O 1
ATOM 5178 N N . PRO B 1 85 ? 114.961 147.850 99.911 1.00 104.62 85 PRO B N 1
ATOM 5179 C CA . PRO B 1 85 ? 114.689 147.246 98.602 1.00 104.15 85 PRO B CA 1
ATOM 5180 C C . PRO B 1 85 ? 115.436 147.962 97.487 1.00 107.64 85 PRO B C 1
ATOM 5181 O O . PRO B 1 85 ? 115.568 149.187 97.488 1.00 110.74 85 PRO B O 1
ATOM 5185 N N . VAL B 1 86 ? 115.920 147.177 96.528 1.00 113.30 86 VAL B N 1
ATOM 5186 C CA . VAL B 1 86 ? 116.634 147.687 95.363 1.00 106.16 86 VAL B CA 1
ATOM 5187 C C . VAL B 1 86 ? 116.027 147.058 94.119 1.00 110.00 86 VAL B C 1
ATOM 5188 O O . VAL B 1 86 ? 115.838 145.838 94.067 1.00 119.74 86 VAL B O 1
ATOM 5192 N N . ARG B 1 87 ? 115.728 147.884 93.121 1.00 134.54 87 ARG B N 1
ATOM 5193 C CA . ARG B 1 87 ? 115.161 147.426 91.860 1.00 133.92 87 ARG B CA 1
ATOM 5194 C C . ARG B 1 87 ? 116.221 147.502 90.772 1.00 137.94 87 ARG B C 1
ATOM 5195 O O . ARG B 1 87 ? 116.895 148.528 90.627 1.00 142.56 87 ARG B O 1
ATOM 5203 N N . THR B 1 88 ? 116.364 146.421 90.011 1.00 146.08 88 THR B N 1
ATOM 5204 C CA . THR B 1 88 ? 117.352 146.326 88.946 1.00 146.44 88 THR B CA 1
ATOM 5205 C C . THR B 1 88 ? 116.654 146.154 87.606 1.00 147.92 88 THR B C 1
ATOM 5206 O O . THR B 1 88 ? 115.675 145.410 87.497 1.00 151.47 88 THR B O 1
ATOM 5210 N N . TYR B 1 89 ? 117.163 146.844 86.588 1.00 151.12 89 TYR B N 1
ATOM 5211 C CA . TYR B 1 89 ? 116.633 146.769 85.233 1.00 153.39 89 TYR B CA 1
ATOM 5212 C C . TYR B 1 89 ? 117.750 146.366 84.283 1.00 156.81 89 TYR B C 1
ATOM 5213 O O . TYR B 1 89 ? 118.840 146.947 84.319 1.00 157.15 89 TYR B O 1
ATOM 5222 N N . LYS B 1 90 ? 117.481 145.373 83.436 1.00 182.49 90 LYS B N 1
ATOM 5223 C CA . LYS B 1 90 ? 118.483 144.846 82.521 1.00 181.31 90 LYS B CA 1
ATOM 5224 C C . LYS B 1 90 ? 117.845 144.513 81.180 1.00 183.14 90 LYS B C 1
ATOM 5225 O O . LYS B 1 90 ? 116.745 143.954 81.127 1.00 184.12 90 LYS B O 1
ATOM 5231 N N . ASN B 1 91 ? 118.544 144.860 80.102 1.00 197.55 91 ASN B N 1
ATOM 5232 C CA . ASN B 1 91 ? 118.132 144.542 78.740 1.00 197.21 91 ASN B CA 1
ATOM 5233 C C . ASN B 1 91 ? 119.266 143.799 78.050 1.00 198.26 91 ASN B C 1
ATOM 5234 O O . ASN B 1 91 ? 120.416 144.248 78.087 1.00 198.22 91 ASN B O 1
ATOM 5239 N N . GLU B 1 92 ? 118.947 142.669 77.419 1.00 223.99 92 GLU B N 1
ATOM 5240 C CA . GLU B 1 92 ? 119.974 141.809 76.851 1.00 225.84 92 GLU B CA 1
ATOM 5241 C C . GLU B 1 92 ? 119.513 141.219 75.525 1.00 227.30 92 GLU B C 1
ATOM 5242 O O . GLU B 1 92 ? 118.315 141.092 75.259 1.00 225.82 92 GLU B O 1
ATOM 5248 N N . LEU B 1 93 ? 120.493 140.868 74.693 1.00 246.02 93 LEU B N 1
ATOM 5249 C CA . LEU B 1 93 ? 120.282 140.131 73.454 1.00 244.96 93 LEU B CA 1
ATOM 5250 C C . LEU B 1 93 ? 120.941 138.765 73.578 1.00 245.87 93 LEU B C 1
ATOM 5251 O O . LEU B 1 93 ? 122.068 138.660 74.071 1.00 246.07 93 LEU B O 1
ATOM 5256 N N . THR B 1 94 ? 120.241 137.725 73.131 1.00 263.65 94 THR B N 1
ATOM 5257 C CA . THR B 1 94 ? 120.763 136.365 73.190 1.00 263.91 94 THR B CA 1
ATOM 5258 C C . THR B 1 94 ? 120.305 135.600 71.960 1.00 264.88 94 THR B C 1
ATOM 5259 O O . THR B 1 94 ? 119.103 135.509 71.698 1.00 264.68 94 THR B O 1
ATOM 5261 N N . PHE B 1 95 ? 121.258 135.051 71.213 1.00 283.98 95 PHE B N 1
ATOM 5262 C CA . PHE B 1 95 ? 120.927 134.168 70.112 1.00 284.30 95 PHE B CA 1
ATOM 5263 C C . PHE B 1 95 ? 120.361 132.859 70.656 1.00 285.27 95 PHE B C 1
ATOM 5264 O O . PHE B 1 95 ? 120.580 132.519 71.822 1.00 285.80 95 PHE B O 1
ATOM 5266 N N . PRO B 1 96 ? 119.597 132.116 69.836 1.00 285.97 96 PRO B N 1
ATOM 5267 C CA . PRO B 1 96 ? 119.080 130.818 70.295 1.00 285.30 96 PRO B CA 1
ATOM 5268 C C . PRO B 1 96 ? 120.187 129.921 70.825 1.00 285.51 96 PRO B C 1
ATOM 5269 O O . PRO B 1 96 ? 121.040 129.453 70.066 1.00 285.54 96 PRO B O 1
ATOM 5273 N N . THR B 1 97 ? 120.167 129.669 72.130 1.00 282.36 97 THR B N 1
ATOM 5274 C CA . THR B 1 97 ? 121.274 128.987 72.783 1.00 281.50 97 THR B CA 1
ATOM 5275 C C . THR B 1 97 ? 121.298 127.507 72.421 1.00 281.74 97 THR B C 1
ATOM 5276 O O . THR B 1 97 ? 120.268 126.898 72.119 1.00 281.87 97 THR B O 1
ATOM 5278 N N . SER B 1 98 ? 122.503 126.932 72.460 1.00 277.84 98 SER B N 1
ATOM 5279 C CA . SER B 1 98 ? 122.726 125.512 72.185 1.00 277.77 98 SER B CA 1
ATOM 5280 C C . SER B 1 98 ? 122.178 125.116 70.813 1.00 277.82 98 SER B C 1
ATOM 5281 O O . SER B 1 98 ? 121.561 124.062 70.643 1.00 277.20 98 SER B O 1
ATOM 5284 N N . TYR B 1 99 ? 122.405 125.980 69.828 1.00 282.31 99 TYR B N 1
ATOM 5285 C CA . TYR B 1 99 ? 122.018 125.666 68.461 1.00 281.91 99 TYR B CA 1
ATOM 5286 C C . TYR B 1 99 ? 122.867 124.520 67.927 1.00 282.08 99 TYR B C 1
ATOM 5287 O O . TYR B 1 99 ? 124.068 124.439 68.195 1.00 282.36 99 TYR B O 1
ATOM 5289 N N . ARG B 1 100 ? 122.226 123.610 67.188 1.00 275.54 100 ARG B N 1
ATOM 5290 C CA . ARG B 1 100 ? 122.923 122.477 66.593 1.00 275.50 100 ARG B CA 1
ATOM 5291 C C . ARG B 1 100 ? 122.404 122.174 65.191 1.00 275.75 100 ARG B C 1
ATOM 5292 O O . ARG B 1 100 ? 122.372 121.011 64.776 1.00 275.86 100 ARG B O 1
ATOM 5294 N N . ASP B 1 101 ? 121.989 123.206 64.453 1.00 272.88 101 ASP B N 1
ATOM 5295 C CA . ASP B 1 101 ? 121.354 122.999 63.154 1.00 271.87 101 ASP B CA 1
ATOM 5296 C C . ASP B 1 101 ? 122.306 122.328 62.167 1.00 271.94 101 ASP B C 1
ATOM 5297 O O . ASP B 1 101 ? 122.045 121.218 61.689 1.00 271.27 101 ASP B O 1
ATOM 5299 N N . HIS B 1 102 ? 123.417 122.989 61.850 1.00 270.97 102 HIS B N 1
ATOM 5300 C CA . HIS B 1 102 ? 124.331 122.482 60.837 1.00 270.10 102 HIS B CA 1
ATOM 5301 C C . HIS B 1 102 ? 125.113 121.283 61.373 1.00 271.16 102 HIS B C 1
ATOM 5302 O O . HIS B 1 102 ? 124.948 120.852 62.519 1.00 271.32 102 HIS B O 1
ATOM 5304 N N . ARG B 1 103 ? 125.980 120.736 60.516 1.00 272.50 103 ARG B N 1
ATOM 5305 C CA . ARG B 1 103 ? 126.752 119.554 60.889 1.00 272.31 103 ARG B CA 1
ATOM 5306 C C . ARG B 1 103 ? 127.683 119.842 62.060 1.00 273.16 103 ARG B C 1
ATOM 5307 O O . ARG B 1 103 ? 127.806 119.027 62.981 1.00 272.53 103 ARG B O 1
ATOM 5309 N N . THR B 1 104 ? 128.346 120.994 62.044 1.00 286.87 104 THR B N 1
ATOM 5310 C CA . THR B 1 104 ? 129.257 121.376 63.123 1.00 287.03 104 THR B CA 1
ATOM 5311 C C . THR B 1 104 ? 128.522 122.120 64.232 1.00 287.53 104 THR B C 1
ATOM 5312 O O . THR B 1 104 ? 128.936 123.196 64.664 1.00 287.51 104 THR B O 1
ATOM 5316 N N . THR B 1 105 ? 127.416 121.534 64.701 1.00 288.15 105 THR B N 1
ATOM 5317 C CA . THR B 1 105 ? 126.576 122.131 65.742 1.00 287.67 105 THR B CA 1
ATOM 5318 C C . THR B 1 105 ? 126.152 123.551 65.373 1.00 288.51 105 THR B C 1
ATOM 5319 O O . THR B 1 105 ? 125.910 124.387 66.246 1.00 289.14 105 THR B O 1
ATOM 5323 N N . TYR B 1 106 ? 126.076 123.835 64.071 1.00 293.54 106 TYR B N 1
ATOM 5324 C CA . TYR B 1 106 ? 125.762 125.169 63.552 1.00 293.18 106 TYR B CA 1
ATOM 5325 C C . TYR B 1 106 ? 126.665 126.244 64.149 1.00 293.84 106 TYR B C 1
ATOM 5326 O O . TYR B 1 106 ? 126.293 127.422 64.186 1.00 293.94 106 TYR B O 1
ATOM 5328 N N . PHE B 1 107 ? 127.854 125.847 64.615 1.00 297.77 107 PHE B N 1
ATOM 5329 C CA . PHE B 1 107 ? 128.750 126.728 65.367 1.00 297.30 107 PHE B CA 1
ATOM 5330 C C . PHE B 1 107 ? 128.034 127.354 66.561 1.00 297.83 107 PHE B C 1
ATOM 5331 O O . PHE B 1 107 ? 128.376 128.455 66.999 1.00 297.54 107 PHE B O 1
ATOM 5333 N N . LEU B 1 108 ? 127.035 126.643 67.093 1.00 295.33 108 LEU B N 1
ATOM 5334 C CA . LEU B 1 108 ? 126.177 127.132 68.167 1.00 294.37 108 LEU B CA 1
ATOM 5335 C C . LEU B 1 108 ? 125.535 128.465 67.795 1.00 294.45 108 LEU B C 1
ATOM 5336 O O . LEU B 1 108 ? 125.538 128.859 66.625 1.00 294.77 108 LEU B O 1
ATOM 5338 N N . ASP B 1 109 ? 124.961 129.150 68.780 1.00 285.96 109 ASP B N 1
ATOM 5339 C CA . ASP B 1 109 ? 124.420 130.491 68.571 1.00 285.42 109 ASP B CA 1
ATOM 5340 C C . ASP B 1 109 ? 124.248 131.144 69.932 1.00 285.77 109 ASP B C 1
ATOM 5341 O O . ASP B 1 109 ? 123.507 130.626 70.773 1.00 286.27 109 ASP B O 1
ATOM 5343 N N . ARG B 1 110 ? 124.923 132.271 70.150 1.00 277.86 110 ARG B N 1
ATOM 5344 C CA . ARG B 1 110 ? 124.841 132.946 71.438 1.00 277.41 110 ARG B CA 1
ATOM 5345 C C . ARG B 1 110 ? 125.267 134.406 71.341 1.00 277.59 110 ARG B C 1
ATOM 5346 O O . ARG B 1 110 ? 126.439 134.703 71.087 1.00 277.46 110 ARG B O 1
ATOM 5348 N N . THR B 1 111 ? 124.322 135.322 71.543 1.00 272.94 111 THR B N 1
ATOM 5349 C CA . THR B 1 111 ? 124.651 136.730 71.719 1.00 273.18 111 THR B CA 1
ATOM 5350 C C . THR B 1 111 ? 124.885 137.046 73.192 1.00 273.33 111 THR B C 1
ATOM 5351 O O . THR B 1 111 ? 125.866 137.710 73.542 1.00 273.77 111 THR B O 1
ATOM 5355 N N . VAL B 1 112 ? 123.979 136.584 74.056 1.00 262.39 112 VAL B N 1
ATOM 5356 C CA . VAL B 1 112 ? 124.184 136.502 75.501 1.00 261.23 112 VAL B CA 1
ATOM 5357 C C . VAL B 1 112 ? 124.329 137.872 76.153 1.00 261.35 112 VAL B C 1
ATOM 5358 O O . VAL B 1 112 ? 123.660 138.164 77.150 1.00 262.27 112 VAL B O 1
ATOM 5362 N N . MET B 1 113 ? 125.195 138.720 75.601 1.00 248.91 113 MET B N 1
ATOM 5363 C CA . MET B 1 113 ? 125.568 139.947 76.291 1.00 248.62 113 MET B CA 1
ATOM 5364 C C . MET B 1 113 ? 124.371 140.884 76.427 1.00 248.10 113 MET B C 1
ATOM 5365 O O . MET B 1 113 ? 123.372 140.777 75.710 1.00 247.95 113 MET B O 1
ATOM 5370 N N . GLY B 1 114 ? 124.466 141.786 77.405 1.00 211.12 114 GLY B N 1
ATOM 5371 C CA . GLY B 1 114 ? 123.384 142.697 77.701 1.00 208.38 114 GLY B CA 1
ATOM 5372 C C . GLY B 1 114 ? 123.912 144.071 78.061 1.00 207.34 114 GLY B C 1
ATOM 5373 O O . GLY B 1 114 ? 125.121 144.293 78.152 1.00 207.42 114 GLY B O 1
ATOM 5374 N N . LEU B 1 115 ? 122.975 144.992 78.267 1.00 192.52 115 LEU B N 1
ATOM 5375 C CA . LEU B 1 115 ? 123.306 146.373 78.576 1.00 192.84 115 LEU B CA 1
ATOM 5376 C C . LEU B 1 115 ? 122.303 146.926 79.578 1.00 192.73 115 LEU B C 1
ATOM 5377 O O . LEU B 1 115 ? 121.183 146.426 79.712 1.00 192.22 115 LEU B O 1
ATOM 5382 N N . ALA B 1 116 ? 122.728 147.964 80.292 1.00 177.01 116 ALA B N 1
ATOM 5383 C CA . ALA B 1 116 ? 121.869 148.590 81.285 1.00 176.16 116 ALA B CA 1
ATOM 5384 C C . ALA B 1 116 ? 120.682 149.271 80.616 1.00 176.23 116 ALA B C 1
ATOM 5385 O O . ALA B 1 116 ? 120.817 149.901 79.563 1.00 177.28 116 ALA B O 1
ATOM 5387 N N . MET B 1 117 ? 119.515 149.136 81.234 1.00 173.20 117 MET B N 1
ATOM 5388 C CA . MET B 1 117 ? 118.318 149.770 80.708 1.00 172.75 117 MET B CA 1
ATOM 5389 C C . MET B 1 117 ? 118.455 151.289 80.776 1.00 175.82 117 MET B C 1
ATOM 5390 O O . MET B 1 117 ? 118.920 151.828 81.785 1.00 177.71 117 MET B O 1
ATOM 5395 N N . PRO B 1 118 ? 118.070 152.004 79.723 1.00 173.66 118 PRO B N 1
ATOM 5396 C CA . PRO B 1 118 ? 118.146 153.469 79.755 1.00 170.84 118 PRO B CA 1
ATOM 5397 C C . PRO B 1 118 ? 117.166 154.059 80.756 1.00 172.58 118 PRO B C 1
ATOM 5398 O O . PRO B 1 118 ? 116.177 153.437 81.153 1.00 175.36 118 PRO B O 1
ATOM 5402 N N . VAL B 1 119 ? 117.465 155.294 81.166 1.00 158.99 119 VAL B N 1
ATOM 5403 C CA . VAL B 1 119 ? 116.711 155.937 82.239 1.00 159.54 119 VAL B CA 1
ATOM 5404 C C . VAL B 1 119 ? 115.254 156.136 81.840 1.00 160.19 119 VAL B C 1
ATOM 5405 O O . VAL B 1 119 ? 114.343 155.926 82.649 1.00 160.15 119 VAL B O 1
ATOM 5409 N N . TYR B 1 120 ? 115.007 156.563 80.599 1.00 173.20 120 TYR B N 1
ATOM 5410 C CA . TYR B 1 120 ? 113.631 156.781 80.163 1.00 174.13 120 TYR B CA 1
ATOM 5411 C C . TYR B 1 120 ? 112.844 155.475 80.132 1.00 175.48 120 TYR B C 1
ATOM 5412 O O . TYR B 1 120 ? 111.662 155.445 80.497 1.00 176.35 120 TYR B O 1
ATOM 5421 N N . GLU B 1 121 ? 113.478 154.386 79.697 1.00 183.73 121 GLU B N 1
ATOM 5422 C CA . GLU B 1 121 ? 112.810 153.090 79.744 1.00 185.10 121 GLU B CA 1
ATOM 5423 C C . GLU B 1 121 ? 112.542 152.669 81.183 1.00 185.43 121 GLU B C 1
ATOM 5424 O O . GLU B 1 121 ? 111.517 152.040 81.472 1.00 185.61 121 GLU B O 1
ATOM 5430 N N . ALA B 1 122 ? 113.449 153.011 82.100 1.00 173.47 122 ALA B N 1
ATOM 5431 C CA . ALA B 1 122 ? 113.202 152.750 83.513 1.00 172.30 122 ALA B CA 1
ATOM 5432 C C . ALA B 1 122 ? 111.994 153.534 84.009 1.00 172.11 122 ALA B C 1
ATOM 5433 O O . ALA B 1 122 ? 111.189 153.018 84.793 1.00 173.47 122 ALA B O 1
ATOM 5435 N N . ASN B 1 123 ? 111.857 154.787 83.569 1.00 167.89 123 ASN B N 1
ATOM 5436 C CA . ASN B 1 123 ? 110.679 155.573 83.924 1.00 166.26 123 ASN B CA 1
ATOM 5437 C C . ASN B 1 123 ? 109.410 154.929 83.384 1.00 168.32 123 ASN B C 1
ATOM 5438 O O . ASN B 1 123 ? 108.391 154.863 84.081 1.00 170.72 123 ASN B O 1
ATOM 5443 N N . LEU B 1 124 ? 109.457 154.452 82.140 1.00 181.94 124 LEU B N 1
ATOM 5444 C CA . LEU B 1 124 ? 108.295 153.785 81.563 1.00 184.21 124 LEU B CA 1
ATOM 5445 C C . LEU B 1 124 ? 107.930 152.536 82.356 1.00 183.75 124 LEU B C 1
ATOM 5446 O O . LEU B 1 124 ? 106.748 152.271 82.601 1.00 182.32 124 LEU B O 1
ATOM 5451 N N . VAL B 1 125 ? 108.934 151.758 82.763 1.00 177.68 125 VAL B N 1
ATOM 5452 C CA . VAL B 1 125 ? 108.678 150.561 83.559 1.00 176.65 125 VAL B CA 1
ATOM 5453 C C . VAL B 1 125 ? 108.069 150.934 84.905 1.00 176.39 125 VAL B C 1
ATOM 5454 O O . VAL B 1 125 ? 107.095 150.318 85.357 1.00 177.56 125 VAL B O 1
ATOM 5458 N N . ASN B 1 126 ? 108.628 151.948 85.566 1.00 172.32 126 ASN B N 1
ATOM 5459 C CA . ASN B 1 126 ? 108.152 152.333 86.888 1.00 171.76 126 ASN B CA 1
ATOM 5460 C C . ASN B 1 126 ? 106.795 153.020 86.845 1.00 172.48 126 ASN B C 1
ATOM 5461 O O . ASN B 1 126 ? 106.131 153.112 87.883 1.00 170.74 126 ASN B O 1
ATOM 5466 N N . SER B 1 127 ? 106.372 153.514 85.682 1.00 176.86 127 SER B N 1
ATOM 5467 C CA . SER B 1 127 ? 105.092 154.205 85.567 1.00 174.41 127 SER B CA 1
ATOM 5468 C C . SER B 1 127 ? 103.985 153.298 85.037 1.00 175.55 127 SER B C 1
ATOM 5469 O O . SER B 1 127 ? 102.959 153.116 85.698 1.00 174.43 127 SER B O 1
ATOM 5472 N N . ARG B 1 128 ? 104.176 152.719 83.852 1.00 195.84 128 ARG B N 1
ATOM 5473 C CA . ARG B 1 128 ? 103.128 151.957 83.184 1.00 197.48 128 ARG B CA 1
ATOM 5474 C C . ARG B 1 128 ? 103.391 150.456 83.174 1.00 196.55 128 ARG B C 1
ATOM 5475 O O . ARG B 1 128 ? 102.643 149.715 82.529 1.00 196.18 128 ARG B O 1
ATOM 5483 N N . ALA B 1 129 ? 104.429 149.994 83.873 1.00 195.30 129 ALA B N 1
ATOM 5484 C CA . ALA B 1 129 ? 104.755 148.568 83.964 1.00 195.44 129 ALA B CA 1
ATOM 5485 C C . ALA B 1 129 ? 104.934 147.940 82.583 1.00 195.64 129 ALA B C 1
ATOM 5486 O O . ALA B 1 129 ? 104.479 146.824 82.324 1.00 193.45 129 ALA B O 1
ATOM 5488 N N . GLN B 1 130 ? 105.603 148.663 81.687 1.00 199.34 130 GLN B N 1
ATOM 5489 C CA . GLN B 1 130 ? 105.898 148.145 80.360 1.00 198.01 130 GLN B CA 1
ATOM 5490 C C . GLN B 1 130 ? 107.218 148.729 79.881 1.00 197.95 130 GLN B C 1
ATOM 5491 O O . GLN B 1 130 ? 107.693 149.745 80.394 1.00 197.82 130 GLN B O 1
ATOM 5497 N N . CYS B 1 131 ? 107.809 148.068 78.888 1.00 203.38 131 CYS B N 1
ATOM 5498 C CA . CYS B 1 131 ? 109.139 148.402 78.402 1.00 202.84 131 CYS B CA 1
ATOM 5499 C C . CYS B 1 131 ? 109.131 148.511 76.884 1.00 203.81 131 CYS B C 1
ATOM 5500 O O . CYS B 1 131 ? 108.349 147.846 76.201 1.00 204.05 131 CYS B O 1
ATOM 5503 N N . TYR B 1 132 ? 110.024 149.351 76.365 1.00 200.53 132 TYR B N 1
ATOM 5504 C CA . TYR B 1 132 ? 110.099 149.591 74.932 1.00 200.41 132 TYR B CA 1
ATOM 5505 C C . TYR B 1 132 ? 110.594 148.351 74.193 1.00 201.13 132 TYR B C 1
ATOM 5506 O O . TYR B 1 132 ? 111.261 147.477 74.755 1.00 201.75 132 TYR B O 1
ATOM 5515 N N . SER B 1 133 ? 110.254 148.284 72.907 1.00 212.04 133 SER B N 1
ATOM 5516 C CA . SER B 1 133 ? 110.613 147.159 72.053 1.00 211.45 133 SER B CA 1
ATOM 5517 C C . SER B 1 133 ? 111.929 147.357 71.314 1.00 211.04 133 SER B C 1
ATOM 5518 O O . SER B 1 133 ? 112.380 146.436 70.628 1.00 209.59 133 SER B O 1
ATOM 5521 N N . ALA B 1 134 ? 112.553 148.526 71.431 1.00 208.42 134 ALA B N 1
ATOM 5522 C CA . ALA B 1 134 ? 113.775 148.827 70.704 1.00 207.46 134 ALA B CA 1
ATOM 5523 C C . ALA B 1 134 ? 114.848 149.310 71.668 1.00 208.48 134 ALA B C 1
ATOM 5524 O O . ALA B 1 134 ? 114.554 149.932 72.691 1.00 209.93 134 ALA B O 1
ATOM 5526 N N . VAL B 1 135 ? 116.102 149.010 71.327 1.00 206.95 135 VAL B N 1
ATOM 5527 C CA . VAL B 1 135 ? 117.253 149.430 72.112 1.00 206.56 135 VAL B CA 1
ATOM 5528 C C . VAL B 1 135 ? 118.274 150.067 71.180 1.00 206.79 135 VAL B C 1
ATOM 5529 O O . VAL B 1 135 ? 118.249 149.874 69.963 1.00 209.34 135 VAL B O 1
ATOM 5533 N N . ALA B 1 136 ? 119.179 150.840 71.774 1.00 215.69 136 ALA B N 1
ATOM 5534 C CA . ALA B 1 136 ? 120.236 151.524 71.045 1.00 217.09 136 ALA B CA 1
ATOM 5535 C C . ALA B 1 136 ? 121.584 150.968 71.478 1.00 218.45 136 ALA B C 1
ATOM 5536 O O . ALA B 1 136 ? 121.834 150.799 72.676 1.00 218.91 136 ALA B O 1
ATOM 5538 N N . ILE B 1 137 ? 122.445 150.685 70.505 1.00 233.77 137 ILE B N 1
ATOM 5539 C CA . ILE B 1 137 ? 123.787 150.175 70.754 1.00 232.97 137 ILE B CA 1
ATOM 5540 C C . ILE B 1 137 ? 124.783 151.187 70.209 1.00 232.31 137 ILE B C 1
ATOM 5541 O O . ILE B 1 137 ? 124.701 151.577 69.038 1.00 233.59 137 ILE B O 1
ATOM 5546 N N . LYS B 1 138 ? 125.719 151.608 71.054 1.00 238.93 138 LYS B N 1
ATOM 5547 C CA . LYS B 1 138 ? 126.702 152.626 70.701 1.00 240.71 138 LYS B CA 1
ATOM 5548 C C . LYS B 1 138 ? 128.054 151.953 70.497 1.00 242.18 138 LYS B C 1
ATOM 5549 O O . LYS B 1 138 ? 128.657 151.454 71.453 1.00 241.71 138 LYS B O 1
ATOM 5555 N N . ARG B 1 139 ? 128.522 151.942 69.252 1.00 257.16 139 ARG B N 1
ATOM 5556 C CA . ARG B 1 139 ? 129.842 151.425 68.947 1.00 256.87 139 ARG B CA 1
ATOM 5557 C C . ARG B 1 139 ? 130.909 152.421 69.396 1.00 258.26 139 ARG B C 1
ATOM 5558 O O . ARG B 1 139 ? 130.618 153.601 69.604 1.00 258.54 139 ARG B O 1
ATOM 5560 N N . PRO B 1 140 ? 132.154 151.966 69.567 1.00 258.97 140 PRO B N 1
ATOM 5561 C CA . PRO B 1 140 ? 133.223 152.906 69.946 1.00 258.19 140 PRO B CA 1
ATOM 5562 C C . PRO B 1 140 ? 133.401 154.048 68.961 1.00 258.11 140 PRO B C 1
ATOM 5563 O O . PRO B 1 140 ? 133.835 155.135 69.361 1.00 256.40 140 PRO B O 1
ATOM 5567 N N . ASP B 1 141 ? 133.086 153.833 67.681 1.00 256.96 141 ASP B N 1
ATOM 5568 C CA . ASP B 1 141 ? 133.136 154.925 66.715 1.00 255.60 141 ASP B CA 1
ATOM 5569 C C . ASP B 1 141 ? 132.126 156.013 67.060 1.00 255.43 141 ASP B C 1
ATOM 5570 O O . ASP B 1 141 ? 132.424 157.208 66.942 1.00 254.55 141 ASP B O 1
ATOM 5575 N N . GLY B 1 142 ? 130.929 155.621 67.487 1.00 247.48 142 GLY B N 1
ATOM 5576 C CA . GLY B 1 142 ? 129.904 156.578 67.853 1.00 244.97 142 GLY B CA 1
ATOM 5577 C C . GLY B 1 142 ? 128.569 156.308 67.190 1.00 245.58 142 GLY B C 1
ATOM 5578 O O . GLY B 1 142 ? 127.573 156.973 67.488 1.00 244.66 142 GLY B O 1
ATOM 5579 N N . THR B 1 143 ? 128.541 155.334 66.286 1.00 245.74 143 THR B N 1
ATOM 5580 C CA . THR B 1 143 ? 127.316 155.001 65.576 1.00 245.05 143 THR B CA 1
ATOM 5581 C C . THR B 1 143 ? 126.292 154.378 66.520 1.00 244.81 143 THR B C 1
ATOM 5582 O O . THR B 1 143 ? 126.635 153.671 67.470 1.00 245.55 143 THR B O 1
ATOM 5586 N N . VAL B 1 144 ? 125.019 154.651 66.246 1.00 235.76 144 VAL B N 1
ATOM 5587 C CA . VAL B 1 144 ? 123.908 154.169 67.059 1.00 236.03 144 VAL B CA 1
ATOM 5588 C C . VAL B 1 144 ? 123.194 153.073 66.283 1.00 235.61 144 VAL B C 1
ATOM 5589 O O . VAL B 1 144 ? 122.738 153.295 65.154 1.00 234.81 144 VAL B O 1
ATOM 5593 N N . PHE B 1 145 ? 123.095 151.894 66.888 1.00 234.68 145 PHE B N 1
ATOM 5594 C CA . PHE B 1 145 ? 122.494 150.728 66.256 1.00 233.60 145 PHE B CA 1
ATOM 5595 C C . PHE B 1 145 ? 121.067 150.549 66.754 1.00 233.46 145 PHE B C 1
ATOM 5596 O O . PHE B 1 145 ? 120.773 150.795 67.927 1.00 235.09 145 PHE B O 1
ATOM 5604 N N . SER B 1 146 ? 120.184 150.126 65.856 1.00 214.68 146 SER B N 1
ATOM 5605 C CA . SER B 1 146 ? 118.778 149.900 66.171 1.00 214.80 146 SER B CA 1
ATOM 5606 C C . SER B 1 146 ? 118.489 148.411 66.043 1.00 214.06 146 SER B C 1
ATOM 5607 O O . SER B 1 146 ? 118.559 147.851 64.945 1.00 212.93 146 SER B O 1
ATOM 5610 N N . ALA B 1 147 ? 118.168 147.774 67.165 1.00 210.35 147 ALA B N 1
ATOM 5611 C CA . ALA B 1 147 ? 117.798 146.367 67.199 1.00 208.54 147 ALA B CA 1
ATOM 5612 C C . ALA B 1 147 ? 116.352 146.237 67.654 1.00 208.92 147 ALA B C 1
ATOM 5613 O O . ALA B 1 147 ? 115.892 146.992 68.516 1.00 209.48 147 ALA B O 1
ATOM 5615 N N . TYR B 1 148 ? 115.637 145.278 67.072 1.00 211.45 148 TYR B N 1
ATOM 5616 C CA . TYR B 1 148 ? 114.216 145.115 67.339 1.00 211.70 148 TYR B CA 1
ATOM 5617 C C . TYR B 1 148 ? 113.896 143.640 67.525 1.00 212.42 148 TYR B C 1
ATOM 5618 O O . TYR B 1 148 ? 114.601 142.760 67.024 1.00 212.82 148 TYR B O 1
ATOM 5627 N N . HIS B 1 149 ? 112.816 143.382 68.257 1.00 219.63 149 HIS B N 1
ATOM 5628 C CA . HIS B 1 149 ? 112.328 142.023 68.454 1.00 220.57 149 HIS B CA 1
ATOM 5629 C C . HIS B 1 149 ? 111.648 141.543 67.178 1.00 222.60 149 HIS B C 1
ATOM 5630 O O . HIS B 1 149 ? 110.705 142.179 66.694 1.00 222.66 149 HIS B O 1
ATOM 5637 N N . GLU B 1 150 ? 112.131 140.426 66.632 1.00 233.53 150 GLU B N 1
ATOM 5638 C CA . GLU B 1 150 ? 111.648 139.858 65.374 1.00 232.83 150 GLU B CA 1
ATOM 5639 C C . GLU B 1 150 ? 111.795 140.826 64.204 1.00 233.31 150 GLU B C 1
ATOM 5640 O O . GLU B 1 150 ? 111.104 140.683 63.190 1.00 233.26 150 GLU B O 1
ATOM 5646 N N . ASP B 1 151 ? 112.687 141.811 64.333 1.00 232.20 151 ASP B N 1
ATOM 5647 C CA . ASP B 1 151 ? 112.950 142.796 63.280 1.00 230.99 151 ASP B CA 1
ATOM 5648 C C . ASP B 1 151 ? 111.677 143.516 62.846 1.00 230.61 151 ASP B C 1
ATOM 5649 O O . ASP B 1 151 ? 111.516 143.876 61.677 1.00 229.61 151 ASP B O 1
ATOM 5654 N N . ASN B 1 152 ? 110.758 143.732 63.789 1.00 231.62 152 ASN B N 1
ATOM 5655 C CA . ASN B 1 152 ? 109.526 144.446 63.478 1.00 231.12 152 ASN B CA 1
ATOM 5656 C C . ASN B 1 152 ? 109.764 145.929 63.221 1.00 231.73 152 ASN B C 1
ATOM 5657 O O . ASN B 1 152 ? 108.906 146.582 62.620 1.00 230.56 152 ASN B O 1
ATOM 5662 N N . ASN B 1 153 ? 110.906 146.464 63.658 1.00 223.26 153 ASN B N 1
ATOM 5663 C CA . ASN B 1 153 ? 111.255 147.873 63.466 1.00 221.67 153 ASN B CA 1
ATOM 5664 C C . ASN B 1 153 ? 110.192 148.799 64.052 1.00 220.74 153 ASN B C 1
ATOM 5665 O O . ASN B 1 153 ? 109.846 149.828 63.467 1.00 219.56 153 ASN B O 1
ATOM 5670 N N . LYS B 1 154 ? 109.669 148.431 65.220 1.00 216.76 154 LYS B N 1
ATOM 5671 C CA . LYS B 1 154 ? 108.676 149.232 65.923 1.00 216.22 154 LYS B CA 1
ATOM 5672 C C . LYS B 1 154 ? 109.161 149.501 67.338 1.00 216.08 154 LYS B C 1
ATOM 5673 O O . LYS B 1 154 ? 109.593 148.578 68.036 1.00 215.93 154 LYS B O 1
ATOM 5679 N N . ASN B 1 155 ? 109.091 150.761 67.756 1.00 206.70 155 ASN B N 1
ATOM 5680 C CA . ASN B 1 155 ? 109.450 151.148 69.120 1.00 207.20 155 ASN B CA 1
ATOM 5681 C C . ASN B 1 155 ? 108.230 151.129 70.036 1.00 208.08 155 ASN B C 1
ATOM 5682 O O . ASN B 1 155 ? 107.924 152.101 70.724 1.00 208.04 155 ASN B O 1
ATOM 5687 N N . GLU B 1 156 ? 107.522 150.002 70.049 1.00 215.92 156 GLU B N 1
ATOM 5688 C CA . GLU B 1 156 ? 106.314 149.855 70.843 1.00 214.70 156 GLU B CA 1
ATOM 5689 C C . GLU B 1 156 ? 106.672 149.344 72.239 1.00 216.13 156 GLU B C 1
ATOM 5690 O O . GLU B 1 156 ? 107.844 149.289 72.623 1.00 217.05 156 GLU B O 1
ATOM 5696 N N . THR B 1 157 ? 105.661 148.961 73.015 1.00 214.90 157 THR B N 1
ATOM 5697 C CA . THR B 1 157 ? 105.844 148.553 74.398 1.00 214.77 157 THR B CA 1
ATOM 5698 C C . THR B 1 157 ? 105.363 147.123 74.602 1.00 214.37 157 THR B C 1
ATOM 5699 O O . THR B 1 157 ? 104.473 146.641 73.894 1.00 214.38 157 THR B O 1
ATOM 5703 N N . LEU B 1 158 ? 105.960 146.451 75.584 1.00 215.84 158 LEU B N 1
ATOM 5704 C CA . LEU B 1 158 ? 105.593 145.091 75.950 1.00 215.91 158 LEU B CA 1
ATOM 5705 C C . LEU B 1 158 ? 105.416 145.003 77.458 1.00 216.03 158 LEU B C 1
ATOM 5706 O O . LEU B 1 158 ? 106.051 145.739 78.217 1.00 216.12 158 LEU B O 1
ATOM 5711 N N . GLU B 1 159 ? 104.555 144.087 77.884 1.00 210.57 159 GLU B N 1
ATOM 5712 C CA . GLU B 1 159 ? 104.253 143.919 79.296 1.00 210.68 159 GLU B CA 1
ATOM 5713 C C . GLU B 1 159 ? 105.260 142.983 79.960 1.00 211.36 159 GLU B C 1
ATOM 5714 O O . GLU B 1 159 ? 106.069 142.323 79.304 1.00 211.28 159 GLU B O 1
ATOM 5720 N N . LEU B 1 160 ? 105.197 142.930 81.288 1.00 201.43 160 LEU B N 1
ATOM 5721 C CA . LEU B 1 160 ? 106.098 142.121 82.095 1.00 200.14 160 LEU B CA 1
ATOM 5722 C C . LEU B 1 160 ? 105.322 141.014 82.793 1.00 199.37 160 LEU B C 1
ATOM 5723 O O . LEU B 1 160 ? 104.182 141.219 83.224 1.00 197.18 160 LEU B O 1
ATOM 5728 N N . PHE B 1 161 ? 105.944 139.839 82.906 1.00 201.30 161 PHE B N 1
ATOM 5729 C CA . PHE B 1 161 ? 105.300 138.697 83.529 1.00 200.66 161 PHE B CA 1
ATOM 5730 C C . PHE B 1 161 ? 106.118 138.198 84.715 1.00 200.41 161 PHE B C 1
ATOM 5731 O O . PHE B 1 161 ? 107.351 138.174 84.652 1.00 201.29 161 PHE B O 1
ATOM 5739 N N . PRO B 1 162 ? 105.463 137.789 85.801 1.00 189.63 162 PRO B N 1
ATOM 5740 C CA . PRO B 1 162 ? 106.198 137.299 86.975 1.00 190.29 162 PRO B CA 1
ATOM 5741 C C . PRO B 1 162 ? 106.732 135.886 86.794 1.00 191.43 162 PRO B C 1
ATOM 5742 O O . PRO B 1 162 ? 106.081 134.917 87.195 1.00 191.24 162 PRO B O 1
ATOM 5746 N N . LEU B 1 163 ? 107.908 135.760 86.184 1.00 194.57 163 LEU B N 1
ATOM 5747 C CA . LEU B 1 163 ? 108.495 134.450 85.942 1.00 193.43 163 LEU B CA 1
ATOM 5748 C C . LEU B 1 163 ? 108.760 133.717 87.253 1.00 195.21 163 LEU B C 1
ATOM 5749 O O . LEU B 1 163 ? 109.097 134.323 88.274 1.00 194.47 163 LEU B O 1
ATOM 5751 N N . ASN B 1 164 ? 108.590 132.393 87.212 1.00 210.00 164 ASN B N 1
ATOM 5752 C CA . ASN B 1 164 ? 108.817 131.515 88.361 1.00 210.07 164 ASN B CA 1
ATOM 5753 C C . ASN B 1 164 ? 107.908 131.866 89.535 1.00 211.27 164 ASN B C 1
ATOM 5754 O O . ASN B 1 164 ? 108.260 131.634 90.694 1.00 211.55 164 ASN B O 1
ATOM 5756 N N . PHE B 1 165 ? 106.735 132.431 89.236 1.00 219.06 165 PHE B N 1
ATOM 5757 C CA . PHE B 1 165 ? 105.747 132.813 90.247 1.00 218.55 165 PHE B CA 1
ATOM 5758 C C . PHE B 1 165 ? 106.333 133.770 91.281 1.00 220.49 165 PHE B C 1
ATOM 5759 O O . PHE B 1 165 ? 105.939 133.754 92.450 1.00 220.04 165 PHE B O 1
ATOM 5761 N N . LYS B 1 166 ? 107.291 134.595 90.855 1.00 225.75 166 LYS B N 1
ATOM 5762 C CA . LYS B 1 166 ? 107.966 135.623 91.644 1.00 224.13 166 LYS B CA 1
ATOM 5763 C C . LYS B 1 166 ? 108.861 135.050 92.737 1.00 225.56 166 LYS B C 1
ATOM 5764 O O . LYS B 1 166 ? 109.529 135.827 93.430 1.00 225.35 166 LYS B O 1
ATOM 5766 N N . SER B 1 167 ? 108.906 133.727 92.909 1.00 227.96 167 SER B N 1
ATOM 5767 C CA . SER B 1 167 ? 109.735 133.082 93.925 1.00 225.68 167 SER B CA 1
ATOM 5768 C C . SER B 1 167 ? 109.526 133.710 95.298 1.00 224.98 167 SER B C 1
ATOM 5769 O O . SER B 1 167 ? 108.399 134.068 95.658 1.00 223.64 167 SER B O 1
ATOM 5772 N N . VAL B 1 168 ? 110.601 133.846 96.070 1.00 226.59 168 VAL B N 1
ATOM 5773 C CA . VAL B 1 168 ? 110.558 134.484 97.380 1.00 227.60 168 VAL B CA 1
ATOM 5774 C C . VAL B 1 168 ? 111.718 135.468 97.479 1.00 228.84 168 VAL B C 1
ATOM 5775 O O . VAL B 1 168 ? 112.868 135.111 97.203 1.00 228.99 168 VAL B O 1
ATOM 5779 N N . THR B 1 169 ? 111.405 136.712 97.844 1.00 221.17 169 THR B N 1
ATOM 5780 C CA . THR B 1 169 ? 112.359 137.806 98.029 1.00 220.20 169 THR B CA 1
ATOM 5781 C C . THR B 1 169 ? 113.174 138.115 96.777 1.00 219.51 169 THR B C 1
ATOM 5782 O O . THR B 1 169 ? 114.126 138.901 96.845 1.00 218.84 169 THR B O 1
ATOM 5786 N N . ASN B 1 170 ? 112.833 137.522 95.635 1.00 194.17 170 ASN B N 1
ATOM 5787 C CA . ASN B 1 170 ? 113.515 137.799 94.376 1.00 191.47 170 ASN B CA 1
ATOM 5788 C C . ASN B 1 170 ? 112.510 137.892 93.240 1.00 191.06 170 ASN B C 1
ATOM 5789 O O . ASN B 1 170 ? 112.718 137.337 92.155 1.00 189.47 170 ASN B O 1
ATOM 5794 N N . LYS B 1 171 ? 111.399 138.587 93.478 1.00 188.61 171 LYS B N 1
ATOM 5795 C CA . LYS B 1 171 ? 110.362 138.741 92.466 1.00 187.42 171 LYS B CA 1
ATOM 5796 C C . LYS B 1 171 ? 110.904 139.472 91.246 1.00 188.30 171 LYS B C 1
ATOM 5797 O O . LYS B 1 171 ? 111.235 140.659 91.319 1.00 189.07 171 LYS B O 1
ATOM 5799 N N . ARG B 1 172 ? 110.998 138.769 90.121 1.00 178.59 172 ARG B N 1
ATOM 5800 C CA . ARG B 1 172 ? 111.509 139.334 88.882 1.00 177.30 172 ARG B CA 1
ATOM 5801 C C . ARG B 1 172 ? 110.448 139.234 87.797 1.00 176.08 172 ARG B C 1
ATOM 5802 O O . ARG B 1 172 ? 109.766 138.212 87.672 1.00 177.28 172 ARG B O 1
ATOM 5810 N N . PHE B 1 173 ? 110.314 140.301 87.017 1.00 175.66 173 PHE B N 1
ATOM 5811 C CA . PHE B 1 173 ? 109.363 140.364 85.919 1.00 176.73 173 PHE B CA 1
ATOM 5812 C C . PHE B 1 173 ? 110.111 140.337 84.594 1.00 180.92 173 PHE B C 1
ATOM 5813 O O . PHE B 1 173 ? 111.163 140.968 84.452 1.00 181.02 173 PHE B O 1
ATOM 5815 N N . ILE B 1 174 ? 109.564 139.602 83.625 1.00 200.74 174 ILE B N 1
ATOM 5816 C CA . ILE B 1 174 ? 110.193 139.432 82.325 1.00 199.55 174 ILE B CA 1
ATOM 5817 C C . ILE B 1 174 ? 109.161 139.692 81.238 1.00 198.38 174 ILE B C 1
ATOM 5818 O O . ILE B 1 174 ? 107.952 139.600 81.459 1.00 197.02 174 ILE B O 1
ATOM 5823 N N . THR B 1 175 ? 109.661 140.016 80.044 1.00 214.17 175 THR B N 1
ATOM 5824 C CA . THR B 1 175 ? 108.808 140.251 78.889 1.00 215.65 175 THR B CA 1
ATOM 5825 C C . THR B 1 175 ? 108.930 139.184 77.812 1.00 216.19 175 THR B C 1
ATOM 5826 O O . THR B 1 175 ? 108.086 139.143 76.912 1.00 215.42 175 THR B O 1
ATOM 5830 N N . THR B 1 176 ? 109.949 138.332 77.877 1.00 229.57 176 THR B N 1
ATOM 5831 C CA . THR B 1 176 ? 110.177 137.291 76.886 1.00 229.87 176 THR B CA 1
ATOM 5832 C C . THR B 1 176 ? 110.275 135.945 77.588 1.00 231.08 176 THR B C 1
ATOM 5833 O O . THR B 1 176 ? 111.016 135.804 78.567 1.00 232.55 176 THR B O 1
ATOM 5837 N N . LYS B 1 177 ? 109.531 134.960 77.087 1.00 234.74 177 LYS B N 1
ATOM 5838 C CA . LYS B 1 177 ? 109.545 133.611 77.639 1.00 234.38 177 LYS B CA 1
ATOM 5839 C C . LYS B 1 177 ? 110.674 132.753 77.077 1.00 236.15 177 LYS B C 1
ATOM 5840 O O . LYS B 1 177 ? 110.628 131.524 77.219 1.00 235.63 177 LYS B O 1
ATOM 5842 N N . GLU B 1 178 ? 111.672 133.375 76.457 1.00 253.71 178 GLU B N 1
ATOM 5843 C CA . GLU B 1 178 ? 112.803 132.681 75.851 1.00 253.31 178 GLU B CA 1
ATOM 5844 C C . GLU B 1 178 ? 112.370 131.583 74.874 1.00 254.45 178 GLU B C 1
ATOM 5845 O O . GLU B 1 178 ? 112.685 130.405 75.076 1.00 253.23 178 GLU B O 1
ATOM 5847 N N . PRO B 1 179 ? 111.649 131.934 73.800 1.00 263.64 179 PRO B N 1
ATOM 5848 C CA . PRO B 1 179 ? 111.282 130.921 72.805 1.00 262.98 179 PRO B CA 1
ATOM 5849 C C . PRO B 1 179 ? 112.341 130.784 71.723 1.00 262.80 179 PRO B C 1
ATOM 5850 O O . PRO B 1 179 ? 113.378 131.452 71.777 1.00 262.88 179 PRO B O 1
ATOM 5854 N N . TYR B 1 180 ? 112.094 129.921 70.742 1.00 267.99 180 TYR B N 1
ATOM 5855 C CA . TYR B 1 180 ? 112.999 129.809 69.607 1.00 267.83 180 TYR B CA 1
ATOM 5856 C C . TYR B 1 180 ? 112.958 131.083 68.773 1.00 268.79 180 TYR B C 1
ATOM 5857 O O . TYR B 1 180 ? 111.887 131.637 68.510 1.00 269.21 180 TYR B O 1
ATOM 5859 N N . PHE B 1 181 ? 114.131 131.548 68.358 1.00 272.37 181 PHE B N 1
ATOM 5860 C CA . PHE B 1 181 ? 114.265 132.779 67.595 1.00 271.89 181 PHE B CA 1
ATOM 5861 C C . PHE B 1 181 ? 114.774 132.470 66.192 1.00 271.58 181 PHE B C 1
ATOM 5862 O O . PHE B 1 181 ? 115.177 131.346 65.882 1.00 271.13 181 PHE B O 1
ATOM 5864 N N . ALA B 1 182 ? 114.745 133.492 65.341 1.00 266.03 182 ALA B N 1
ATOM 5865 C CA . ALA B 1 182 ? 115.195 133.338 63.965 1.00 265.51 182 ALA B CA 1
ATOM 5866 C C . ALA B 1 182 ? 116.698 133.096 63.920 1.00 265.85 182 ALA B C 1
ATOM 5867 O O . ALA B 1 182 ? 117.470 133.780 64.600 1.00 264.55 182 ALA B O 1
ATOM 5869 N N . ARG B 1 183 ? 117.112 132.121 63.117 1.00 272.57 183 ARG B N 1
ATOM 5870 C CA . ARG B 1 183 ? 118.525 131.803 62.968 1.00 272.63 183 ARG B CA 1
ATOM 5871 C C . ARG B 1 183 ? 118.713 130.985 61.699 1.00 272.97 183 ARG B C 1
ATOM 5872 O O . ARG B 1 183 ? 117.761 130.422 61.153 1.00 272.78 183 ARG B O 1
ATOM 5874 N N . GLY B 1 184 ? 119.959 130.930 61.240 1.00 278.34 184 GLY B N 1
ATOM 5875 C CA . GLY B 1 184 ? 120.321 130.111 60.110 1.00 277.72 184 GLY B CA 1
ATOM 5876 C C . GLY B 1 184 ? 121.823 129.960 59.991 1.00 278.42 184 GLY B C 1
ATOM 5877 O O . GLY B 1 184 ? 122.573 130.940 59.998 1.00 278.77 184 GLY B O 1
ATOM 5878 N N . PRO B 1 185 ? 122.291 128.718 59.880 1.00 277.25 185 PRO B N 1
ATOM 5879 C CA . PRO B 1 185 ? 123.738 128.483 59.815 1.00 278.11 185 PRO B CA 1
ATOM 5880 C C . PRO B 1 185 ? 124.296 128.562 58.404 1.00 277.70 185 PRO B C 1
ATOM 5881 O O . PRO B 1 185 ? 123.935 127.762 57.535 1.00 275.58 185 PRO B O 1
ATOM 5885 N N . LEU B 1 186 ? 125.181 129.526 58.166 1.00 287.35 186 LEU B N 1
ATOM 5886 C CA . LEU B 1 186 ? 125.981 129.556 56.943 1.00 286.75 186 LEU B CA 1
ATOM 5887 C C . LEU B 1 186 ? 127.322 128.867 57.169 1.00 287.46 186 LEU B C 1
ATOM 5888 O O . LEU B 1 186 ? 128.388 129.429 56.919 1.00 286.51 186 LEU B O 1
ATOM 5890 N N . ALA B 1 187 ? 127.250 127.631 57.678 1.00 286.71 187 ALA B N 1
ATOM 5891 C CA . ALA B 1 187 ? 128.397 126.861 58.152 1.00 285.18 187 ALA B CA 1
ATOM 5892 C C . ALA B 1 187 ? 129.060 127.546 59.342 1.00 285.79 187 ALA B C 1
ATOM 5893 O O . ALA B 1 187 ? 130.110 127.100 59.817 1.00 284.34 187 ALA B O 1
ATOM 5895 N N . THR B 1 188 ? 128.455 128.629 59.828 1.00 300.33 188 THR B N 1
ATOM 5896 C CA . THR B 1 188 ? 128.967 129.404 60.953 1.00 299.50 188 THR B CA 1
ATOM 5897 C C . THR B 1 188 ? 127.785 129.780 61.841 1.00 299.93 188 THR B C 1
ATOM 5898 O O . THR B 1 188 ? 126.681 129.244 61.701 1.00 300.91 188 THR B O 1
ATOM 5902 N N . HIS B 1 189 ? 128.019 130.710 62.764 1.00 297.90 189 HIS B N 1
ATOM 5903 C CA . HIS B 1 189 ? 126.994 131.195 63.683 1.00 297.85 189 HIS B CA 1
ATOM 5904 C C . HIS B 1 189 ? 126.793 132.689 63.461 1.00 297.89 189 HIS B C 1
ATOM 5905 O O . HIS B 1 189 ? 127.740 133.471 63.590 1.00 296.68 189 HIS B O 1
ATOM 5907 N N . SER B 1 190 ? 125.558 133.081 63.129 1.00 297.82 190 SER B N 1
ATOM 5908 C CA . SER B 1 190 ? 125.245 134.495 62.923 1.00 297.33 190 SER B CA 1
ATOM 5909 C C . SER B 1 190 ? 123.742 134.686 63.137 1.00 297.39 190 SER B C 1
ATOM 5910 O O . SER B 1 190 ? 122.952 134.408 62.231 1.00 297.49 190 SER B O 1
ATOM 5913 N N . THR B 1 191 ? 123.367 135.170 64.322 1.00 279.34 191 THR B N 1
ATOM 5914 C CA . THR B 1 191 ? 121.974 135.463 64.636 1.00 278.51 191 THR B CA 1
ATOM 5915 C C . THR B 1 191 ? 121.901 136.228 65.950 1.00 277.96 191 THR B C 1
ATOM 5916 O O . THR B 1 191 ? 122.603 135.890 66.905 1.00 277.67 191 THR B O 1
ATOM 5920 N N . SER B 1 192 ? 121.069 137.273 65.980 1.00 262.23 192 SER B N 1
ATOM 5921 C CA . SER B 1 192 ? 120.722 137.937 67.239 1.00 261.02 192 SER B CA 1
ATOM 5922 C C . SER B 1 192 ? 119.369 138.623 67.042 1.00 260.66 192 SER B C 1
ATOM 5923 O O . SER B 1 192 ? 119.313 139.732 66.505 1.00 260.72 192 SER B O 1
ATOM 5925 N N . THR B 1 193 ? 118.295 137.961 67.476 1.00 246.57 193 THR B N 1
ATOM 5926 C CA . THR B 1 193 ? 116.949 138.511 67.329 1.00 246.93 193 THR B CA 1
ATOM 5927 C C . THR B 1 193 ? 116.091 138.201 68.551 1.00 247.72 193 THR B C 1
ATOM 5928 O O . THR B 1 193 ? 114.921 137.826 68.426 1.00 247.40 193 THR B O 1
ATOM 5932 N N . SER B 1 194 ? 116.649 138.357 69.752 1.00 243.79 194 SER B N 1
ATOM 5933 C CA . SER B 1 194 ? 115.886 138.064 70.967 1.00 243.15 194 SER B CA 1
ATOM 5934 C C . SER B 1 194 ? 116.109 139.198 71.964 1.00 243.42 194 SER B C 1
ATOM 5935 O O . SER B 1 194 ? 117.137 139.236 72.648 1.00 242.87 194 SER B O 1
ATOM 5938 N N . LEU B 1 195 ? 115.138 140.102 72.044 1.00 231.44 195 LEU B N 1
ATOM 5939 C CA . LEU B 1 195 ? 115.126 141.183 73.021 1.00 230.38 195 LEU B CA 1
ATOM 5940 C C . LEU B 1 195 ? 114.395 140.711 74.270 1.00 230.30 195 LEU B C 1
ATOM 5941 O O . LEU B 1 195 ? 113.235 140.290 74.194 1.00 229.91 195 LEU B O 1
ATOM 5946 N N . ASN B 1 196 ? 115.071 140.781 75.412 1.00 221.61 196 ASN B N 1
ATOM 5947 C CA . ASN B 1 196 ? 114.476 140.441 76.695 1.00 221.59 196 ASN B CA 1
ATOM 5948 C C . ASN B 1 196 ? 114.810 141.526 77.705 1.00 222.11 196 ASN B C 1
ATOM 5949 O O . ASN B 1 196 ? 115.942 142.015 77.752 1.00 221.89 196 ASN B O 1
ATOM 5954 N N . CYS B 1 197 ? 113.820 141.900 78.509 1.00 208.84 197 CYS B N 1
ATOM 5955 C CA . CYS B 1 197 ? 113.978 142.919 79.537 1.00 206.86 197 CYS B CA 1
ATOM 5956 C C . CYS B 1 197 ? 113.847 142.267 80.904 1.00 204.98 197 CYS B C 1
ATOM 5957 O O . CYS B 1 197 ? 112.844 141.605 81.187 1.00 203.35 197 CYS B O 1
ATOM 5960 N N . ILE B 1 198 ? 114.859 142.456 81.745 1.00 184.88 198 ILE B N 1
ATOM 5961 C CA . ILE B 1 198 ? 114.909 141.859 83.074 1.00 182.98 198 ILE B CA 1
ATOM 5962 C C . ILE B 1 198 ? 114.690 142.965 84.093 1.00 182.66 198 ILE B C 1
ATOM 5963 O O . ILE B 1 198 ? 115.474 143.919 84.163 1.00 183.62 198 ILE B O 1
ATOM 5968 N N . VAL B 1 199 ? 113.625 142.843 84.880 1.00 160.36 199 VAL B N 1
ATOM 5969 C CA . VAL B 1 199 ? 113.348 143.750 85.987 1.00 157.01 199 VAL B CA 1
ATOM 5970 C C . VAL B 1 199 ? 113.223 142.906 87.244 1.00 158.71 199 VAL B C 1
ATOM 5971 O O . VAL B 1 199 ? 112.355 142.027 87.322 1.00 161.43 199 VAL B O 1
ATOM 5975 N N . THR B 1 200 ? 114.081 143.171 88.225 1.00 158.95 200 THR B N 1
ATOM 5976 C CA . THR B 1 200 ? 114.176 142.346 89.419 1.00 157.81 200 THR B CA 1
ATOM 5977 C C . THR B 1 200 ? 114.068 143.207 90.667 1.00 156.35 200 THR B C 1
ATOM 5978 O O . THR B 1 200 ? 114.633 144.303 90.728 1.00 159.07 200 THR B O 1
ATOM 5982 N N . GLU B 1 201 ? 113.338 142.703 91.657 1.00 152.61 201 GLU B N 1
ATOM 5983 C CA . GLU B 1 201 ? 113.252 143.323 92.972 1.00 153.82 201 GLU B CA 1
ATOM 5984 C C . GLU B 1 201 ? 114.161 142.556 93.924 1.00 156.42 201 GLU B C 1
ATOM 5985 O O . GLU B 1 201 ? 113.977 141.351 94.125 1.00 159.48 201 GLU B O 1
ATOM 5991 N N . ALA B 1 202 ? 115.136 143.250 94.503 1.00 136.14 202 ALA B N 1
ATOM 5992 C CA . ALA B 1 202 ? 116.103 142.624 95.389 1.00 132.77 202 ALA B CA 1
ATOM 5993 C C . ALA B 1 202 ? 116.278 143.483 96.631 1.00 132.46 202 ALA B C 1
ATOM 5994 O O . ALA B 1 202 ? 115.814 144.624 96.699 1.00 138.34 202 ALA B O 1
ATOM 5996 N N . THR B 1 203 ? 116.957 142.916 97.623 1.00 111.93 203 THR B N 1
ATOM 5997 C CA . THR B 1 203 ? 117.225 143.588 98.886 1.00 113.99 203 THR B CA 1
ATOM 5998 C C . THR B 1 203 ? 118.727 143.672 99.108 1.00 115.61 203 THR B C 1
ATOM 5999 O O . THR B 1 203 ? 119.459 142.717 98.832 1.00 122.47 203 THR B O 1
ATOM 6003 N N . ALA B 1 204 ? 119.182 144.817 99.607 1.00 102.93 204 ALA B N 1
ATOM 6004 C CA . ALA B 1 204 ? 120.593 145.056 99.856 1.00 101.71 204 ALA B CA 1
ATOM 6005 C C . ALA B 1 204 ? 120.835 145.227 101.349 1.00 102.66 204 ALA B C 1
ATOM 6006 O O . ALA B 1 204 ? 119.915 145.509 102.119 1.00 112.09 204 ALA B O 1
ATOM 6008 N N . LYS B 1 205 ? 122.091 145.047 101.752 1.00 95.16 205 LYS B N 1
ATOM 6009 C CA . LYS B 1 205 ? 122.490 145.147 103.147 1.00 98.10 205 LYS B CA 1
ATOM 6010 C C . LYS B 1 205 ? 123.780 145.949 103.252 1.00 101.99 205 LYS B C 1
ATOM 6011 O O . LYS B 1 205 ? 124.554 146.045 102.298 1.00 108.48 205 LYS B O 1
ATOM 6017 N N . ALA B 1 206 ? 124.005 146.526 104.430 1.00 95.12 206 ALA B N 1
ATOM 6018 C CA . ALA B 1 206 ? 125.194 147.330 104.669 1.00 92.12 206 ALA B CA 1
ATOM 6019 C C . ALA B 1 206 ? 125.591 147.231 106.134 1.00 99.87 206 ALA B C 1
ATOM 6020 O O . ALA B 1 206 ? 124.737 147.118 107.017 1.00 108.06 206 ALA B O 1
ATOM 6022 N N . LYS B 1 207 ? 126.903 147.249 106.385 1.00 116.48 207 LYS B N 1
ATOM 6023 C CA . LYS B 1 207 ? 127.399 147.201 107.785 1.00 117.53 207 LYS B CA 1
ATOM 6024 C C . LYS B 1 207 ? 127.227 148.584 108.415 1.00 117.71 207 LYS B C 1
ATOM 6025 O O . LYS B 1 207 ? 126.489 149.405 107.842 1.00 120.45 207 LYS B O 1
ATOM 6031 N N . TYR B 1 208 ? 127.894 148.833 109.543 1.00 128.43 208 TYR B N 1
ATOM 6032 C CA . TYR B 1 208 ? 127.721 150.107 110.240 1.00 132.84 208 TYR B CA 1
ATOM 6033 C C . TYR B 1 208 ? 128.313 151.298 109.499 1.00 135.74 208 TYR B C 1
ATOM 6034 O O . TYR B 1 208 ? 127.624 152.327 109.393 1.00 138.70 208 TYR B O 1
ATOM 6043 N N . PRO B 1 209 ? 129.555 151.268 109.003 1.00 121.93 209 PRO B N 1
ATOM 6044 C CA . PRO B 1 209 ? 130.088 152.469 108.337 1.00 119.58 209 PRO B CA 1
ATOM 6045 C C . PRO B 1 209 ? 129.317 152.863 107.091 1.00 124.08 209 PRO B C 1
ATOM 6046 O O . PRO B 1 209 ? 129.429 154.014 106.654 1.00 124.63 209 PRO B O 1
ATOM 6050 N N . PHE B 1 210 ? 128.538 151.947 106.511 1.00 113.64 210 PHE B N 1
ATOM 6051 C CA . PHE B 1 210 ? 127.739 152.213 105.315 1.00 107.11 210 PHE B CA 1
ATOM 6052 C C . PHE B 1 210 ? 128.598 152.712 104.160 1.00 111.04 210 PHE B C 1
ATOM 6053 O O . PHE B 1 210 ? 128.163 153.548 103.369 1.00 115.48 210 PHE B O 1
ATOM 6061 N N . SER B 1 211 ? 129.827 152.209 104.054 1.00 109.92 211 SER B N 1
ATOM 6062 C CA . SER B 1 211 ? 130.680 152.590 102.937 1.00 111.25 211 SER B CA 1
ATOM 6063 C C . SER B 1 211 ? 130.253 151.919 101.641 1.00 112.27 211 SER B C 1
ATOM 6064 O O . SER B 1 211 ? 130.599 152.407 100.560 1.00 113.88 211 SER B O 1
ATOM 6067 N N . TYR B 1 212 ? 129.511 150.820 101.726 1.00 108.18 212 TYR B N 1
ATOM 6068 C CA . TYR B 1 212 ? 129.073 150.085 100.551 1.00 106.25 212 TYR B CA 1
ATOM 6069 C C . TYR B 1 212 ? 127.864 149.249 100.933 1.00 107.56 212 TYR B C 1
ATOM 6070 O O . TYR B 1 212 ? 127.610 148.996 102.113 1.00 119.20 212 TYR B O 1
ATOM 6079 N N . PHE B 1 213 ? 127.117 148.825 99.919 1.00 93.05 213 PHE B N 1
ATOM 6080 C CA . PHE B 1 213 ? 126.015 147.900 100.125 1.00 92.76 213 PHE B CA 1
ATOM 6081 C C . PHE B 1 213 ? 126.038 146.853 99.026 1.00 99.08 213 PHE B C 1
ATOM 6082 O O . PHE B 1 213 ? 126.408 147.144 97.887 1.00 112.87 213 PHE B O 1
ATOM 6090 N N . ALA B 1 214 ? 125.647 145.633 99.377 1.00 102.66 214 ALA B N 1
ATOM 6091 C CA . ALA B 1 214 ? 125.683 144.509 98.457 1.00 102.62 214 ALA B CA 1
ATOM 6092 C C . ALA B 1 214 ? 124.316 143.852 98.390 1.00 105.24 214 ALA B C 1
ATOM 6093 O O . ALA B 1 214 ? 123.656 143.666 99.416 1.00 111.36 214 ALA B O 1
ATOM 6095 N N . LEU B 1 215 ? 123.896 143.502 97.180 1.00 112.09 215 LEU B N 1
ATOM 6096 C CA . LEU B 1 215 ? 122.642 142.792 97.004 1.00 112.10 215 LEU B CA 1
ATOM 6097 C C . LEU B 1 215 ? 122.768 141.364 97.526 1.00 117.56 215 LEU B C 1
ATOM 6098 O O . LEU B 1 215 ? 123.863 140.814 97.656 1.00 122.95 215 LEU B O 1
ATOM 6103 N N . THR B 1 216 ? 121.616 140.764 97.836 1.00 125.24 216 THR B N 1
ATOM 6104 C CA . THR B 1 216 ? 121.614 139.397 98.347 1.00 124.17 216 THR B CA 1
ATOM 6105 C C . THR B 1 216 ? 122.164 138.415 97.323 1.00 125.51 216 THR B C 1
ATOM 6106 O O . THR B 1 216 ? 122.778 137.409 97.695 1.00 127.07 216 THR B O 1
ATOM 6110 N N . THR B 1 217 ? 121.952 138.684 96.033 1.00 132.45 217 THR B N 1
ATOM 6111 C CA . THR B 1 217 ? 122.483 137.806 94.996 1.00 135.25 217 THR B CA 1
ATOM 6112 C C . THR B 1 217 ? 124.006 137.825 94.978 1.00 134.68 217 THR B C 1
ATOM 6113 O O . THR B 1 217 ? 124.641 136.783 94.776 1.00 136.63 217 THR B O 1
ATOM 6117 N N . GLY B 1 218 ? 124.612 138.992 95.184 1.00 129.77 218 GLY B N 1
ATOM 6118 C CA . GLY B 1 218 ? 126.059 139.080 95.210 1.00 126.35 218 GLY B CA 1
ATOM 6119 C C . GLY B 1 218 ? 126.638 140.350 94.619 1.00 131.18 218 GLY B C 1
ATOM 6120 O O . GLY B 1 218 ? 127.819 140.643 94.823 1.00 133.21 218 GLY B O 1
ATOM 6121 N N . GLU B 1 219 ? 125.828 141.110 93.883 1.00 135.07 219 GLU B N 1
ATOM 6122 C CA . GLU B 1 219 ? 126.306 142.364 93.315 1.00 129.48 219 GLU B CA 1
ATOM 6123 C C . GLU B 1 219 ? 126.667 143.348 94.419 1.00 133.91 219 GLU B C 1
ATOM 6124 O O . GLU B 1 219 ? 126.018 143.398 95.466 1.00 139.63 219 GLU B O 1
ATOM 6126 N N . ILE B 1 220 ? 127.712 144.134 94.178 1.00 116.44 220 ILE B N 1
ATOM 6127 C CA . ILE B 1 220 ? 128.245 145.071 95.158 1.00 111.76 220 ILE B CA 1
ATOM 6128 C C . ILE B 1 220 ? 128.278 146.457 94.535 1.00 114.36 220 ILE B C 1
ATOM 6129 O O . ILE B 1 220 ? 128.730 146.621 93.397 1.00 120.91 220 ILE B O 1
ATOM 6134 N N . VAL B 1 221 ? 127.799 147.449 95.278 1.00 117.03 221 VAL B N 1
ATOM 6135 C CA . VAL B 1 221 ? 127.892 148.850 94.888 1.00 117.91 221 VAL B CA 1
ATOM 6136 C C . VAL B 1 221 ? 128.789 149.546 95.899 1.00 119.88 221 VAL B C 1
ATOM 6137 O O . VAL B 1 221 ? 128.474 149.581 97.094 1.00 128.33 221 VAL B O 1
ATOM 6141 N N . GLU B 1 222 ? 129.902 150.100 95.422 1.00 130.65 222 GLU B N 1
ATOM 6142 C CA . GLU B 1 222 ? 130.901 150.704 96.302 1.00 132.75 222 GLU B CA 1
ATOM 6143 C C . GLU B 1 222 ? 130.526 152.161 96.581 1.00 138.09 222 GLU B C 1
ATOM 6144 O O . GLU B 1 222 ? 131.153 153.110 96.108 1.00 143.88 222 GLU B O 1
ATOM 6150 N N . GLY B 1 223 ? 129.476 152.319 97.376 1.00 124.32 223 GLY B N 1
ATOM 6151 C CA . GLY B 1 223 ? 129.020 153.642 97.750 1.00 118.96 223 GLY B CA 1
ATOM 6152 C C . GLY B 1 223 ? 128.022 153.569 98.880 1.00 117.10 223 GLY B C 1
ATOM 6153 O O . GLY B 1 223 ? 127.393 152.531 99.115 1.00 123.25 223 GLY B O 1
ATOM 6154 N N . SER B 1 224 ? 127.884 154.686 99.575 1.00 116.33 224 SER B N 1
ATOM 6155 C CA . SER B 1 224 ? 126.965 154.748 100.702 1.00 115.34 224 SER B CA 1
ATOM 6156 C C . SER B 1 224 ? 125.527 154.761 100.202 1.00 112.11 224 SER B C 1
ATOM 6157 O O . SER B 1 224 ? 125.198 155.537 99.299 1.00 119.68 224 SER B O 1
ATOM 6160 N N . PRO B 1 225 ? 124.646 153.923 100.752 1.00 98.51 225 PRO B N 1
ATOM 6161 C CA . PRO B 1 225 ? 123.235 153.975 100.344 1.00 99.61 225 PRO B CA 1
ATOM 6162 C C . PRO B 1 225 ? 122.561 155.289 100.682 1.00 108.56 225 PRO B C 1
ATOM 6163 O O . PRO B 1 225 ? 121.514 155.596 100.100 1.00 116.87 225 PRO B O 1
ATOM 6167 N N . PHE B 1 226 ? 123.120 156.071 101.602 1.00 115.66 226 PHE B N 1
ATOM 6168 C CA . PHE B 1 226 ? 122.576 157.371 101.964 1.00 119.20 226 PHE B CA 1
ATOM 6169 C C . PHE B 1 226 ? 123.255 158.515 101.228 1.00 124.79 226 PHE B C 1
ATOM 6170 O O . PHE B 1 226 ? 123.046 159.678 101.583 1.00 126.32 226 PHE B O 1
ATOM 6178 N N . PHE B 1 227 ? 124.069 158.211 100.220 1.00 130.13 227 PHE B N 1
ATOM 6179 C CA . PHE B 1 227 ? 124.759 159.254 99.476 1.00 127.14 227 PHE B CA 1
ATOM 6180 C C . PHE B 1 227 ? 123.759 160.142 98.745 1.00 128.29 227 PHE B C 1
ATOM 6181 O O . PHE B 1 227 ? 122.686 159.699 98.331 1.00 129.80 227 PHE B O 1
ATOM 6189 N N . ASP B 1 228 ? 124.123 161.411 98.593 1.00 143.94 228 ASP B N 1
ATOM 6190 C CA . ASP B 1 228 ? 123.276 162.395 97.937 1.00 146.31 228 ASP B CA 1
ATOM 6191 C C . ASP B 1 228 ? 124.164 163.287 97.078 1.00 145.21 228 ASP B C 1
ATOM 6192 O O . ASP B 1 228 ? 125.326 162.968 96.814 1.00 142.93 228 ASP B O 1
ATOM 6197 N N . GLY B 1 229 ? 123.604 164.411 96.630 1.00 149.29 229 GLY B N 1
ATOM 6198 C CA . GLY B 1 229 ? 124.372 165.324 95.798 1.00 148.13 229 GLY B CA 1
ATOM 6199 C C . GLY B 1 229 ? 125.572 165.904 96.520 1.00 150.43 229 GLY B C 1
ATOM 6200 O O . GLY B 1 229 ? 126.674 165.965 95.970 1.00 149.73 229 GLY B O 1
ATOM 6201 N N . SER B 1 230 ? 125.375 166.340 97.767 1.00 155.37 230 SER B N 1
ATOM 6202 C CA . SER B 1 230 ? 126.445 166.990 98.514 1.00 155.85 230 SER B CA 1
ATOM 6203 C C . SER B 1 230 ? 126.466 166.558 99.976 1.00 153.74 230 SER B C 1
ATOM 6204 O O . SER B 1 230 ? 126.894 167.324 100.845 1.00 155.01 230 SER B O 1
ATOM 6207 N N . ASN B 1 231 ? 126.007 165.340 100.270 1.00 144.81 231 ASN B N 1
ATOM 6208 C CA . ASN B 1 231 ? 126.028 164.861 101.647 1.00 145.48 231 ASN B CA 1
ATOM 6209 C C . ASN B 1 231 ? 127.439 164.600 102.151 1.00 143.36 231 ASN B C 1
ATOM 6210 O O . ASN B 1 231 ? 127.645 164.533 103.367 1.00 140.90 231 ASN B O 1
ATOM 6215 N N . GLY B 1 232 ? 128.411 164.457 101.255 1.00 139.95 232 GLY B N 1
ATOM 6216 C CA . GLY B 1 232 ? 129.762 164.140 101.661 1.00 142.88 232 GLY B CA 1
ATOM 6217 C C . GLY B 1 232 ? 129.992 162.694 102.027 1.00 145.64 232 GLY B C 1
ATOM 6218 O O . GLY B 1 232 ? 131.085 162.355 102.495 1.00 146.57 232 GLY B O 1
ATOM 6219 N N . LYS B 1 233 ? 128.999 161.831 101.835 1.00 139.93 233 LYS B N 1
ATOM 6220 C CA . LYS B 1 233 ? 129.142 160.427 102.175 1.00 137.35 233 LYS B CA 1
ATOM 6221 C C . LYS B 1 233 ? 130.097 159.735 101.206 1.00 139.13 233 LYS B C 1
ATOM 6222 O O . LYS B 1 233 ? 130.361 160.213 100.100 1.00 140.90 233 LYS B O 1
ATOM 6228 N N . HIS B 1 234 ? 130.625 158.594 101.643 1.00 135.09 234 HIS B N 1
ATOM 6229 C CA . HIS B 1 234 ? 131.547 157.831 100.814 1.00 133.37 234 HIS B CA 1
ATOM 6230 C C . HIS B 1 234 ? 130.851 157.326 99.557 1.00 132.79 234 HIS B C 1
ATOM 6231 O O . HIS B 1 234 ? 129.716 156.846 99.603 1.00 138.68 234 HIS B O 1
ATOM 6238 N N . PHE B 1 235 ? 131.545 157.434 98.426 1.00 125.63 235 PHE B N 1
ATOM 6239 C CA . PHE B 1 235 ? 131.016 156.958 97.150 1.00 128.38 235 PHE B CA 1
ATOM 6240 C C . PHE B 1 235 ? 132.181 156.772 96.194 1.00 132.36 235 PHE B C 1
ATOM 6241 O O . PHE B 1 235 ? 132.873 157.742 95.869 1.00 136.36 235 PHE B O 1
ATOM 6249 N N . ALA B 1 236 ? 132.398 155.536 95.744 1.00 135.00 236 ALA B N 1
ATOM 6250 C CA . ALA B 1 236 ? 133.518 155.226 94.866 1.00 134.18 236 ALA B CA 1
ATOM 6251 C C . ALA B 1 236 ? 133.117 155.040 93.411 1.00 137.14 236 ALA B C 1
ATOM 6252 O O . ALA B 1 236 ? 133.990 155.078 92.538 1.00 141.05 236 ALA B O 1
ATOM 6254 N N . GLU B 1 237 ? 131.835 154.839 93.128 1.00 144.92 237 GLU B N 1
ATOM 6255 C CA . GLU B 1 237 ? 131.400 154.659 91.756 1.00 147.79 237 GLU B CA 1
ATOM 6256 C C . GLU B 1 237 ? 131.525 155.972 90.983 1.00 149.34 237 GLU B C 1
ATOM 6257 O O . GLU B 1 237 ? 131.479 157.054 91.575 1.00 147.57 237 GLU B O 1
ATOM 6263 N N . PRO B 1 238 ? 131.708 155.903 89.664 1.00 155.69 238 PRO B N 1
ATOM 6264 C CA . PRO B 1 238 ? 131.811 157.135 88.871 1.00 155.20 238 PRO B CA 1
ATOM 6265 C C . PRO B 1 238 ? 130.555 157.984 88.995 1.00 156.04 238 PRO B C 1
ATOM 6266 O O . PRO B 1 238 ? 129.434 157.475 89.000 1.00 156.94 238 PRO B O 1
ATOM 6270 N N . LEU B 1 239 ? 130.758 159.301 89.085 1.00 150.55 239 LEU B N 1
ATOM 6271 C CA . LEU B 1 239 ? 129.639 160.213 89.293 1.00 148.49 239 LEU B CA 1
ATOM 6272 C C . LEU B 1 239 ? 128.751 160.318 88.060 1.00 149.26 239 LEU B C 1
ATOM 6273 O O . LEU B 1 239 ? 127.538 160.517 88.190 1.00 149.86 239 LEU B O 1
ATOM 6278 N N . GLU B 1 240 ? 129.330 160.199 86.863 1.00 163.12 240 GLU B N 1
ATOM 6279 C CA . GLU B 1 240 ? 128.540 160.341 85.644 1.00 162.77 240 GLU B CA 1
ATOM 6280 C C . GLU B 1 240 ? 127.504 159.234 85.509 1.00 163.54 240 GLU B C 1
ATOM 6281 O O . GLU B 1 240 ? 126.461 159.434 84.876 1.00 165.29 240 GLU B O 1
ATOM 6287 N N . LYS B 1 241 ? 127.769 158.062 86.089 1.00 148.80 241 LYS B N 1
ATOM 6288 C CA . LYS B 1 241 ? 126.787 156.984 86.042 1.00 148.96 241 LYS B CA 1
ATOM 6289 C C . LYS B 1 241 ? 125.627 157.242 86.994 1.00 149.27 241 LYS B C 1
ATOM 6290 O O . LYS B 1 241 ? 124.515 156.755 86.760 1.00 146.32 241 LYS B O 1
ATOM 6296 N N . LEU B 1 242 ? 125.863 157.997 88.063 1.00 145.49 242 LEU B N 1
ATOM 6297 C CA . LEU B 1 242 ? 124.818 158.273 89.037 1.00 141.60 242 LEU B CA 1
ATOM 6298 C C . LEU B 1 242 ? 123.793 159.251 88.476 1.00 141.27 242 LEU B C 1
ATOM 6299 O O . LEU B 1 242 ? 124.106 160.114 87.652 1.00 141.75 242 LEU B O 1
ATOM 6304 N N . THR B 1 243 ? 122.553 159.108 88.937 1.00 144.76 243 THR B N 1
ATOM 6305 C CA . THR B 1 243 ? 121.476 160.012 88.560 1.00 144.99 243 THR B CA 1
ATOM 6306 C C . THR B 1 2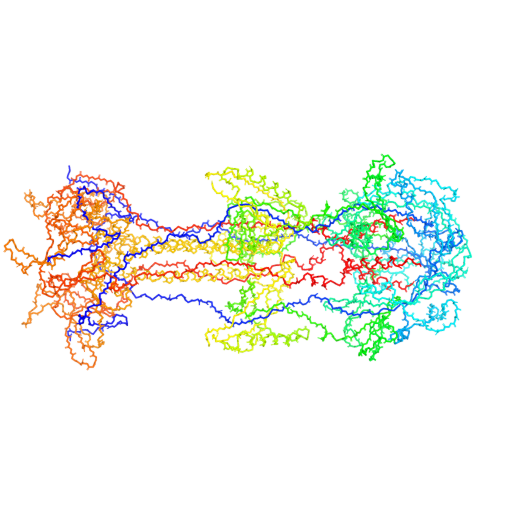43 ? 120.483 160.076 89.709 1.00 147.25 243 THR B C 1
ATOM 6307 O O . THR B 1 243 ? 119.977 159.041 90.149 1.00 151.70 243 THR B O 1
ATOM 6311 N N . ILE B 1 244 ? 120.208 161.287 90.187 1.00 135.72 244 ILE B N 1
ATOM 6312 C CA . ILE B 1 244 ? 119.355 161.507 91.348 1.00 132.46 244 ILE B CA 1
ATOM 6313 C C . ILE B 1 244 ? 118.131 162.297 90.910 1.00 131.59 244 ILE B C 1
ATOM 6314 O O . ILE B 1 244 ? 118.261 163.361 90.293 1.00 133.26 244 ILE B O 1
ATOM 6319 N N . LEU B 1 245 ? 116.949 161.780 91.231 1.00 137.09 245 LEU B N 1
ATOM 6320 C CA . LEU B 1 245 ? 115.688 162.425 90.899 1.00 140.50 245 LEU B CA 1
ATOM 6321 C C . LEU B 1 245 ? 114.893 162.687 92.171 1.00 144.05 245 LEU B C 1
ATOM 6322 O O . LEU B 1 245 ? 115.055 161.992 93.178 1.00 145.63 245 LEU B O 1
ATOM 6327 N N . GLU B 1 246 ? 114.028 163.696 92.115 1.00 160.95 246 GLU B N 1
ATOM 6328 C CA . GLU B 1 246 ? 113.215 164.098 93.251 1.00 159.23 246 GLU B CA 1
ATOM 6329 C C . GLU B 1 246 ? 111.736 163.989 92.904 1.00 158.68 246 GLU B C 1
ATOM 6330 O O . GLU B 1 246 ? 111.339 164.175 91.751 1.00 158.15 246 GLU B O 1
ATOM 6336 N N . ASN B 1 247 ? 110.929 163.687 93.923 1.00 153.42 247 ASN B N 1
ATOM 6337 C CA . ASN B 1 247 ? 109.479 163.542 93.775 1.00 154.52 247 ASN B CA 1
ATOM 6338 C C . ASN B 1 247 ? 109.129 162.506 92.709 1.00 153.59 247 ASN B C 1
ATOM 6339 O O . ASN B 1 247 ? 108.176 162.668 91.945 1.00 152.54 247 ASN B O 1
ATOM 6344 N N . TYR B 1 248 ? 109.913 161.435 92.656 1.00 154.19 248 TYR B N 1
ATOM 6345 C CA . TYR B 1 248 ? 109.677 160.360 91.705 1.00 154.23 248 TYR B CA 1
ATOM 6346 C C . TYR B 1 248 ? 108.484 159.519 92.139 1.00 153.51 248 TYR B C 1
ATOM 6347 O O . TYR B 1 248 ? 108.238 159.333 93.334 1.00 155.61 248 TYR B O 1
ATOM 6356 N N . THR B 1 249 ? 107.741 159.009 91.159 1.00 155.82 249 THR B N 1
ATOM 6357 C CA . THR B 1 249 ? 106.603 158.133 91.404 1.00 158.45 249 THR B CA 1
ATOM 6358 C C . THR B 1 249 ? 106.862 156.784 90.748 1.00 158.19 249 THR B C 1
ATOM 6359 O O . THR B 1 249 ? 107.368 156.722 89.623 1.00 159.50 249 THR B O 1
ATOM 6363 N N . MET B 1 250 ? 106.532 155.709 91.459 1.00 164.66 250 MET B N 1
ATOM 6364 C CA . MET B 1 250 ? 106.855 154.367 91.004 1.00 164.64 250 MET B CA 1
ATOM 6365 C C . MET B 1 250 ? 105.881 153.376 91.623 1.00 165.61 250 MET B C 1
ATOM 6366 O O . MET B 1 250 ? 105.323 153.622 92.695 1.00 167.55 250 MET B O 1
ATOM 6371 N N . ILE B 1 251 ? 105.687 152.254 90.939 1.00 166.82 251 ILE B N 1
ATOM 6372 C CA . ILE B 1 251 ? 104.765 151.223 91.400 1.00 167.85 251 ILE B CA 1
ATOM 6373 C C . ILE B 1 251 ? 105.414 150.433 92.527 1.00 168.35 251 ILE B C 1
ATOM 6374 O O . ILE B 1 251 ? 106.613 150.133 92.489 1.00 168.86 251 ILE B O 1
ATOM 6379 N N . GLU B 1 252 ? 104.618 150.096 93.545 1.00 180.21 252 GLU B N 1
ATOM 6380 C CA . GLU B 1 252 ? 105.151 149.371 94.694 1.00 181.13 252 GLU B CA 1
ATOM 6381 C C . GLU B 1 252 ? 105.587 147.963 94.306 1.00 182.03 252 GLU B C 1
ATOM 6382 O O . GLU B 1 252 ? 106.708 147.544 94.614 1.00 182.76 252 GLU B O 1
ATOM 6388 N N . ASP B 1 253 ? 104.716 147.220 93.628 1.00 177.22 253 ASP B N 1
ATOM 6389 C CA . ASP B 1 253 ? 105.013 145.851 93.232 1.00 175.01 253 ASP B CA 1
ATOM 6390 C C . ASP B 1 253 ? 104.599 145.642 91.785 1.00 175.78 253 ASP B C 1
ATOM 6391 O O . ASP B 1 253 ? 103.593 146.187 91.325 1.00 177.29 253 ASP B O 1
ATOM 6393 N N . LEU B 1 254 ? 105.385 144.837 91.070 1.00 178.46 254 LEU B N 1
ATOM 6394 C CA . LEU B 1 254 ? 105.101 144.548 89.671 1.00 180.68 254 LEU B CA 1
ATOM 6395 C C . LEU B 1 254 ? 104.094 143.422 89.488 1.00 181.98 254 LEU B C 1
ATOM 6396 O O . LEU B 1 254 ? 103.637 143.201 88.362 1.00 184.01 254 LEU B O 1
ATOM 6401 N N . MET B 1 255 ? 103.746 142.704 90.558 1.00 186.53 255 MET B N 1
ATOM 6402 C CA . MET B 1 255 ? 102.727 141.665 90.449 1.00 186.87 255 MET B CA 1
ATOM 6403 C C . MET B 1 255 ? 101.373 142.261 90.088 1.00 189.46 255 MET B C 1
ATOM 6404 O O . MET B 1 255 ? 100.596 141.656 89.340 1.00 190.64 255 MET B O 1
ATOM 6406 N N . ASN B 1 256 ? 101.071 143.452 90.610 1.00 195.80 256 ASN B N 1
ATOM 6407 C CA . ASN B 1 256 ? 99.797 144.102 90.333 1.00 195.10 256 ASN B CA 1
ATOM 6408 C C . ASN B 1 256 ? 99.719 144.681 88.927 1.00 195.58 256 ASN B C 1
ATOM 6409 O O . ASN B 1 256 ? 98.634 145.107 88.515 1.00 195.32 256 ASN B O 1
ATOM 6414 N N . GLY B 1 257 ? 100.826 144.712 88.189 1.00 194.55 257 GLY B N 1
ATOM 6415 C CA . GLY B 1 257 ? 100.785 145.238 86.842 1.00 193.36 257 GLY B CA 1
ATOM 6416 C C . GLY B 1 257 ? 100.696 146.758 86.808 1.00 194.27 257 GLY B C 1
ATOM 6417 O O . GLY B 1 257 ? 101.063 147.462 87.753 1.00 195.09 257 GLY B O 1
ATOM 6418 N N . MET B 1 258 ? 100.195 147.261 85.678 1.00 192.26 258 MET B N 1
ATOM 6419 C CA . MET B 1 258 ? 100.085 148.699 85.461 1.00 192.96 258 MET B CA 1
ATOM 6420 C C . MET B 1 258 ? 99.089 149.371 86.396 1.00 193.14 258 MET B C 1
ATOM 6421 O O . MET B 1 258 ? 99.112 150.601 86.514 1.00 191.83 258 MET B O 1
ATOM 6423 N N . ASN B 1 259 ? 98.222 148.607 87.056 1.00 201.53 259 ASN B N 1
ATOM 6424 C CA . ASN B 1 259 ? 97.233 149.166 87.967 1.00 202.06 259 ASN B CA 1
ATOM 6425 C C . ASN B 1 259 ? 97.704 149.188 89.415 1.00 202.06 259 ASN B C 1
ATOM 6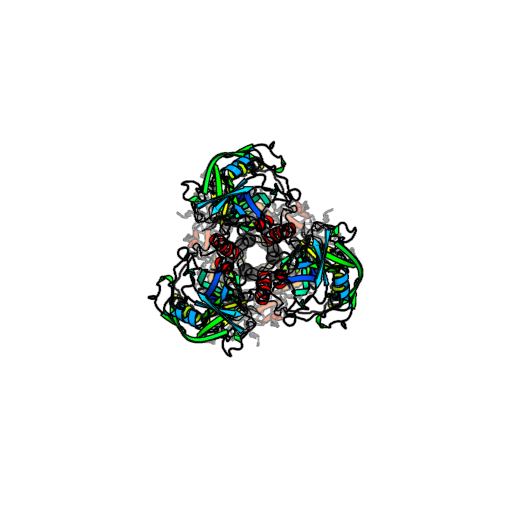426 O O . ASN B 1 259 ? 96.919 149.542 90.300 1.00 202.57 259 ASN B O 1
ATOM 6431 N N . GLY B 1 260 ? 98.956 148.819 89.676 1.00 199.28 260 GLY B N 1
ATOM 6432 C CA . GLY B 1 260 ? 99.450 148.813 91.038 1.00 199.91 260 GLY B CA 1
ATOM 6433 C C . GLY B 1 260 ? 99.555 150.210 91.618 1.00 201.86 260 GLY B C 1
ATOM 6434 O O . GLY B 1 260 ? 99.708 151.202 90.904 1.00 202.01 260 GLY B O 1
ATOM 6435 N N . ALA B 1 261 ? 99.465 150.282 92.944 1.00 188.96 261 ALA B N 1
ATOM 6436 C CA . ALA B 1 261 ? 99.544 151.561 93.634 1.00 186.89 261 ALA B CA 1
ATOM 6437 C C . ALA B 1 261 ? 100.938 152.159 93.500 1.00 185.49 261 ALA B C 1
ATOM 6438 O O . ALA B 1 261 ? 101.942 151.442 93.482 1.00 185.35 261 ALA B O 1
ATOM 6440 N N . THR B 1 262 ? 100.996 153.485 93.406 1.00 179.97 262 THR B N 1
ATOM 6441 C CA . THR B 1 262 ? 102.247 154.212 93.257 1.00 181.97 262 THR B CA 1
ATOM 6442 C C . THR B 1 262 ? 102.473 155.103 94.469 1.00 182.02 262 THR B C 1
ATOM 6443 O O . THR B 1 262 ? 101.542 155.753 94.955 1.00 181.64 262 THR B O 1
ATOM 6447 N N . THR B 1 263 ? 103.712 155.132 94.951 1.00 172.24 263 THR B N 1
ATOM 6448 C CA . THR B 1 263 ? 104.093 155.934 96.105 1.00 170.90 263 THR B CA 1
ATOM 6449 C C . THR B 1 263 ? 105.153 156.942 95.691 1.00 167.66 263 THR B C 1
ATOM 6450 O O . THR B 1 263 ? 106.158 156.575 95.073 1.00 168.63 263 THR B O 1
ATOM 6454 N N . LEU B 1 264 ? 104.924 158.207 96.028 1.00 152.02 264 LEU B N 1
ATOM 6455 C CA . LEU B 1 264 ? 105.906 159.244 95.753 1.00 154.29 264 LEU B CA 1
ATOM 6456 C C . LEU B 1 264 ? 107.148 159.040 96.612 1.00 157.05 264 LEU B C 1
ATOM 6457 O O . LEU B 1 264 ? 107.056 158.693 97.793 1.00 156.72 264 LEU B O 1
ATOM 6462 N N . VAL B 1 265 ? 108.313 159.258 96.012 1.00 152.10 265 VAL B N 1
ATOM 6463 C CA . VAL B 1 265 ? 109.593 159.163 96.705 1.00 147.96 265 VAL B CA 1
ATOM 6464 C C . VAL B 1 265 ? 110.276 160.518 96.599 1.00 148.06 265 VAL B C 1
ATOM 6465 O O . VAL B 1 265 ? 110.480 161.030 95.492 1.00 151.20 265 VAL B O 1
ATOM 6469 N N . ARG B 1 266 ? 110.636 161.095 97.749 1.00 141.30 266 ARG B N 1
ATOM 6470 C CA . ARG B 1 266 ? 111.226 162.429 97.753 1.00 145.61 266 ARG B CA 1
ATOM 6471 C C . ARG B 1 266 ? 112.579 162.455 97.056 1.00 145.43 266 ARG B C 1
ATOM 6472 O O . ARG B 1 266 ? 112.973 163.496 96.515 1.00 147.04 266 ARG B O 1
ATOM 6480 N N . LYS B 1 267 ? 113.302 161.337 97.052 1.00 135.01 267 LYS B N 1
ATOM 6481 C CA . LYS B 1 267 ? 114.604 161.288 96.400 1.00 134.97 267 LYS B CA 1
ATOM 6482 C C . LYS B 1 267 ? 114.933 159.845 96.055 1.00 138.56 267 LYS B C 1
ATOM 6483 O O . LYS B 1 267 ? 114.895 158.974 96.929 1.00 141.16 267 LYS B O 1
ATOM 6489 N N . ILE B 1 268 ? 115.265 159.602 94.790 1.00 130.53 268 ILE B N 1
ATOM 6490 C CA . ILE B 1 268 ? 115.623 158.274 94.312 1.00 125.28 268 ILE B CA 1
ATOM 6491 C C . ILE B 1 268 ? 116.938 158.378 93.552 1.00 127.33 268 ILE B C 1
ATOM 6492 O O . ILE B 1 268 ? 117.294 159.439 93.031 1.00 131.72 268 ILE B O 1
ATOM 6497 N N . ALA B 1 269 ? 117.671 157.268 93.506 1.00 124.35 269 ALA B N 1
ATOM 6498 C CA . ALA B 1 269 ? 118.978 157.213 92.869 1.00 123.91 269 ALA B CA 1
ATOM 6499 C C . ALA B 1 269 ? 118.975 156.148 91.786 1.00 125.82 269 ALA B C 1
ATOM 6500 O O . ALA B 1 269 ? 118.526 155.021 92.019 1.00 127.04 269 ALA B O 1
ATOM 6502 N N . PHE B 1 270 ? 119.477 156.505 90.608 1.00 132.15 270 PHE B N 1
ATOM 6503 C CA . PHE B 1 270 ? 119.640 155.575 89.498 1.00 125.70 270 PHE B CA 1
ATOM 6504 C C . PHE B 1 270 ? 121.126 155.426 89.218 1.00 129.24 270 PHE B C 1
ATOM 6505 O O . PHE B 1 270 ? 121.813 156.420 88.958 1.00 131.16 270 PHE B O 1
ATOM 6513 N N . LEU B 1 271 ? 121.619 154.193 89.269 1.00 127.69 271 LEU B N 1
ATOM 6514 C CA . LEU B 1 271 ? 123.025 153.909 89.022 1.00 125.04 271 LEU B CA 1
ATOM 6515 C C . LEU B 1 271 ? 123.139 152.870 87.921 1.00 130.20 271 LEU B C 1
ATOM 6516 O O . LEU B 1 271 ? 122.466 151.836 87.966 1.00 133.21 271 LEU B O 1
ATOM 6521 N N . GLU B 1 272 ? 123.989 153.147 86.938 1.00 149.38 272 GLU B N 1
ATOM 6522 C CA . GLU B 1 272 ? 124.267 152.226 85.844 1.00 149.37 272 GLU B CA 1
ATOM 6523 C C . GLU B 1 272 ? 125.646 151.625 86.085 1.00 150.56 272 GLU B C 1
ATOM 6524 O O . GLU B 1 272 ? 126.664 152.307 85.927 1.00 151.75 272 GLU B O 1
ATOM 6530 N N . LYS B 1 273 ? 125.676 150.355 86.479 1.00 148.02 273 LYS B N 1
ATOM 6531 C CA . LYS B 1 273 ? 126.917 149.653 86.775 1.00 147.93 273 LYS B CA 1
ATOM 6532 C C . LYS B 1 273 ? 126.976 148.398 85.921 1.00 149.15 273 LYS B C 1
ATOM 6533 O O . LYS B 1 273 ? 126.065 147.566 85.975 1.00 150.94 273 LYS B O 1
ATOM 6539 N N . GLY B 1 274 ? 128.048 148.258 85.149 1.00 154.71 274 GLY B N 1
ATOM 6540 C CA . GLY B 1 274 ? 128.168 147.109 84.268 1.00 155.03 274 GLY B CA 1
ATOM 6541 C C . GLY B 1 274 ? 127.054 147.089 83.243 1.00 155.58 274 GLY B C 1
ATOM 6542 O O . GLY B 1 274 ? 126.824 148.062 82.517 1.00 155.49 274 GLY B O 1
ATOM 6543 N N . ASP B 1 275 ? 126.347 145.964 83.178 1.00 178.44 275 ASP B N 1
ATOM 6544 C CA . ASP B 1 275 ? 125.248 145.776 82.242 1.00 179.89 275 ASP B CA 1
ATOM 6545 C C . ASP B 1 275 ? 123.883 145.914 82.901 1.00 179.02 275 ASP B C 1
ATOM 6546 O O . ASP B 1 275 ? 122.875 145.532 82.298 1.00 179.75 275 ASP B O 1
ATOM 6551 N N . THR B 1 276 ? 123.824 146.446 84.119 1.00 162.48 276 THR B N 1
ATOM 6552 C CA . THR B 1 276 ? 122.580 146.541 84.865 1.00 163.21 276 THR B CA 1
ATOM 6553 C C . THR B 1 276 ? 122.414 147.948 85.421 1.00 163.34 276 THR B C 1
ATOM 6554 O O . THR B 1 276 ? 123.394 148.645 85.697 1.00 163.06 276 THR B O 1
ATOM 6558 N N . LEU B 1 277 ? 121.159 148.357 85.578 1.00 143.59 277 LEU B N 1
ATOM 6559 C CA . LEU B 1 277 ? 120.808 149.642 86.167 1.00 138.32 277 LEU B CA 1
ATOM 6560 C C . LEU B 1 277 ? 120.165 149.405 87.526 1.00 143.97 277 LEU B C 1
ATOM 6561 O O . LEU B 1 277 ? 119.184 148.661 87.630 1.00 146.37 277 LEU B O 1
ATOM 6566 N N . PHE B 1 278 ? 120.716 150.035 88.559 1.00 134.72 278 PHE B N 1
ATOM 6567 C CA . PHE B 1 278 ? 120.249 149.864 89.926 1.00 128.53 278 PHE B CA 1
ATOM 6568 C C . PHE B 1 278 ? 119.511 151.113 90.385 1.00 128.63 278 PHE B C 1
ATOM 6569 O O . PHE B 1 278 ? 119.953 152.236 90.126 1.00 132.63 278 PHE B O 1
ATOM 6577 N N . SER B 1 279 ? 118.387 150.909 91.065 1.00 123.26 279 SER B N 1
ATOM 6578 C CA . SER B 1 279 ? 117.578 152.000 91.587 1.00 124.73 279 SER B CA 1
ATOM 6579 C C . SER B 1 279 ? 117.243 151.721 93.043 1.00 125.24 279 SER B C 1
ATOM 6580 O O . SER B 1 279 ? 116.822 150.612 93.383 1.00 132.43 279 SER B O 1
ATOM 6583 N N . TRP B 1 280 ? 117.429 152.725 93.896 1.00 112.73 280 TRP B N 1
ATOM 6584 C CA . TRP B 1 280 ? 117.083 152.606 95.303 1.00 112.76 280 TRP B CA 1
ATOM 6585 C C . TRP B 1 280 ? 116.677 153.975 95.824 1.00 116.90 280 TRP B C 1
ATOM 6586 O O . TRP B 1 280 ? 117.054 155.009 95.270 1.00 126.72 280 TRP B O 1
ATOM 6597 N N . GLU B 1 281 ? 115.899 153.968 96.903 1.00 129.63 281 GLU B N 1
ATOM 6598 C CA . GLU B 1 281 ? 115.419 155.199 97.515 1.00 128.58 281 GLU B CA 1
ATOM 6599 C C . GLU B 1 281 ? 116.465 155.736 98.483 1.00 131.13 281 GLU B C 1
ATOM 6600 O O . GLU B 1 281 ? 116.995 154.989 99.310 1.00 137.08 281 GLU B O 1
ATOM 6606 N N . ILE B 1 282 ? 116.755 157.028 98.380 1.00 117.15 282 ILE B N 1
ATOM 6607 C CA . ILE B 1 282 ? 117.726 157.679 99.250 1.00 115.74 282 ILE B CA 1
ATOM 6608 C C . ILE B 1 282 ? 116.982 158.214 100.467 1.00 123.78 282 ILE B C 1
ATOM 6609 O O . ILE B 1 282 ? 116.240 159.194 100.371 1.00 127.51 282 ILE B O 1
ATOM 6614 N N . LYS B 1 283 ? 117.180 157.573 101.611 1.00 127.48 283 LYS B N 1
ATOM 6615 C CA . LYS B 1 283 ? 116.590 158.012 102.861 1.00 124.90 283 LYS B CA 1
ATOM 6616 C C . LYS B 1 283 ? 117.599 158.860 103.631 1.00 127.24 283 LYS B C 1
ATOM 6617 O O . LYS B 1 283 ? 118.668 159.211 103.123 1.00 129.61 283 LYS B O 1
ATOM 6623 N N . GLU B 1 284 ? 117.259 159.201 104.869 1.00 146.67 284 GLU B N 1
ATOM 6624 C CA . GLU B 1 284 ? 118.131 159.981 105.734 1.00 147.94 284 GLU B CA 1
ATOM 6625 C C . GLU B 1 284 ? 118.793 159.055 106.744 1.00 149.79 284 GLU B C 1
ATOM 6626 O O . GLU B 1 284 ? 118.112 158.268 107.409 1.00 151.73 284 GLU B O 1
ATOM 6632 N N . GLU B 1 285 ? 120.120 159.151 106.853 1.00 145.42 285 GLU B N 1
ATOM 6633 C CA . GLU B 1 285 ? 120.860 158.240 107.719 1.00 146.49 285 GLU B CA 1
ATOM 6634 C C . GLU B 1 285 ? 120.457 158.405 109.178 1.00 148.34 285 GLU B C 1
ATOM 6635 O O . GLU B 1 285 ? 120.301 157.415 109.901 1.00 150.35 285 GLU B O 1
ATOM 6641 N N . ASN B 1 286 ? 120.283 159.649 109.628 1.00 150.06 286 ASN B N 1
ATOM 6642 C CA . ASN B 1 286 ? 119.978 159.889 111.034 1.00 151.46 286 ASN B CA 1
ATOM 6643 C C . ASN B 1 286 ? 118.599 159.368 111.419 1.00 150.71 286 ASN B C 1
ATOM 6644 O O . ASN B 1 286 ? 118.405 158.919 112.555 1.00 153.20 286 ASN B O 1
ATOM 6649 N N . GLU B 1 287 ? 117.635 159.414 110.503 1.00 147.17 287 GLU B N 1
ATOM 6650 C CA . GLU B 1 287 ? 116.260 159.040 110.803 1.00 149.34 287 GLU B CA 1
ATOM 6651 C C . GLU B 1 287 ? 115.915 157.627 110.356 1.00 146.59 287 GLU B C 1
ATOM 6652 O O . GLU B 1 287 ? 114.743 157.242 110.413 1.00 149.29 287 GLU B O 1
ATOM 6658 N N . SER B 1 288 ? 116.898 156.844 109.915 1.00 129.13 288 SER B N 1
ATOM 6659 C CA . SER B 1 288 ? 116.636 155.494 109.443 1.00 135.77 288 SER B CA 1
ATOM 6660 C C . SER B 1 288 ? 117.507 154.426 110.085 1.00 137.09 288 SER B C 1
ATOM 6661 O O . SER B 1 288 ? 117.181 153.241 109.957 1.00 139.10 288 SER B O 1
ATOM 6664 N N . VAL B 1 289 ? 118.591 154.793 110.760 1.00 125.99 289 VAL B N 1
ATOM 6665 C CA . VAL B 1 289 ? 119.498 153.831 111.372 1.00 121.39 289 VAL B CA 1
ATOM 6666 C C . VAL B 1 289 ? 119.666 154.200 112.837 1.00 127.95 289 VAL B C 1
ATOM 6667 O O . VAL B 1 289 ? 120.065 155.327 113.157 1.00 135.60 289 VAL B O 1
ATOM 6671 N N . CYS B 1 290 ? 119.366 153.254 113.721 1.00 131.00 290 CYS B N 1
ATOM 6672 C CA . CYS B 1 290 ? 119.577 153.407 115.154 1.00 129.17 290 CYS B CA 1
ATOM 6673 C C . CYS B 1 290 ? 120.623 152.389 115.585 1.00 128.21 290 CYS B C 1
ATOM 6674 O O . CYS B 1 290 ? 120.456 151.188 115.351 1.00 133.36 290 CYS B O 1
ATOM 6677 N N . MET B 1 291 ? 121.696 152.867 116.208 1.00 112.04 291 MET B N 1
ATOM 6678 C CA . MET B 1 291 ? 122.817 152.011 116.567 1.00 112.51 291 MET B CA 1
ATOM 6679 C C . MET B 1 291 ? 122.688 151.403 117.956 1.00 116.47 291 MET B C 1
ATOM 6680 O O . MET B 1 291 ? 123.600 150.693 118.390 1.00 119.69 291 MET B O 1
ATOM 6685 N N . LEU B 1 292 ? 121.592 151.660 118.662 1.00 107.07 292 LEU B N 1
ATOM 6686 C CA . LEU B 1 292 ? 121.350 151.086 119.977 1.00 102.21 292 LEU B CA 1
ATOM 6687 C C . LEU B 1 292 ? 120.005 150.379 119.970 1.00 106.68 292 LEU B C 1
ATOM 6688 O O . LEU B 1 292 ? 119.006 150.944 119.513 1.00 113.40 292 LEU B O 1
ATOM 6693 N N . LYS B 1 293 ? 119.981 149.153 120.479 1.00 102.72 293 LYS B N 1
ATOM 6694 C CA . LYS B 1 293 ? 118.777 148.338 120.514 1.00 98.59 293 LYS B CA 1
ATOM 6695 C C . LYS B 1 293 ? 118.459 147.954 121.950 1.00 102.37 293 LYS B C 1
ATOM 6696 O O . LYS B 1 293 ? 119.352 147.582 122.715 1.00 108.29 293 LYS B O 1
ATOM 6702 N N . HIS B 1 294 ? 117.183 148.049 122.310 1.00 95.75 294 HIS B N 1
ATOM 6703 C CA . HIS B 1 294 ? 116.755 147.675 123.650 1.00 94.97 294 HIS B CA 1
ATOM 6704 C C . HIS B 1 294 ? 116.941 146.180 123.862 1.00 97.47 294 HIS B C 1
ATOM 6705 O O . HIS B 1 294 ? 116.555 145.370 123.014 1.00 111.95 294 HIS B O 1
ATOM 6712 N N . TRP B 1 295 ? 117.531 145.812 124.997 1.00 85.87 295 TRP B N 1
ATOM 6713 C CA . TRP B 1 295 ? 117.768 144.414 125.326 1.00 90.28 295 TRP B CA 1
ATOM 6714 C C . TRP B 1 295 ? 116.813 143.908 126.398 1.00 95.05 295 TRP B C 1
ATOM 6715 O O . TRP B 1 295 ? 116.106 142.921 126.180 1.00 106.49 295 TRP B O 1
ATOM 6726 N N . THR B 1 296 ? 116.770 144.560 127.555 1.00 98.36 296 THR B N 1
ATOM 6727 C CA . THR B 1 296 ? 115.928 144.099 128.649 1.00 100.12 296 THR B CA 1
ATOM 6728 C C . THR B 1 296 ? 115.654 145.259 129.592 1.00 99.41 296 THR B C 1
ATOM 6729 O O . THR B 1 296 ? 116.347 146.279 129.573 1.00 105.74 296 THR B O 1
ATOM 6733 N N . THR B 1 297 ? 114.623 145.088 130.414 1.00 90.90 297 THR B N 1
ATOM 6734 C CA . THR B 1 297 ? 114.252 146.062 131.429 1.00 92.17 297 THR B CA 1
ATOM 6735 C C . THR B 1 297 ? 114.190 145.361 132.775 1.00 98.58 297 THR B C 1
ATOM 6736 O O . THR B 1 297 ? 113.513 144.338 132.912 1.00 110.87 297 THR B O 1
ATOM 6740 N N . VAL B 1 298 ? 114.893 145.906 133.759 1.00 89.22 298 VAL B N 1
ATOM 6741 C CA . VAL B 1 298 ? 114.917 145.354 135.106 1.00 88.36 298 VAL B CA 1
ATOM 6742 C C . VAL B 1 298 ? 114.029 146.234 135.971 1.00 95.80 298 VAL B C 1
ATOM 6743 O O . VAL B 1 298 ? 114.360 147.393 136.234 1.00 105.47 298 VAL B O 1
ATOM 6747 N N . THR B 1 299 ? 112.898 145.687 136.418 1.00 104.00 299 THR B N 1
ATOM 6748 C CA . THR B 1 299 ? 111.948 146.479 137.190 1.00 104.43 299 THR B CA 1
ATOM 6749 C C . THR B 1 299 ? 112.400 146.689 138.628 1.00 108.36 299 THR B C 1
ATOM 6750 O O . THR B 1 299 ? 112.126 147.744 139.208 1.00 118.93 299 THR B O 1
ATOM 6754 N N . HIS B 1 300 ? 113.079 145.713 139.221 1.00 116.20 300 HIS B N 1
ATOM 6755 C CA . HIS B 1 300 ? 113.582 145.814 140.589 1.00 116.75 300 HIS B CA 1
ATOM 6756 C C . HIS B 1 300 ? 115.098 145.672 140.540 1.00 120.10 300 HIS B C 1
ATOM 6757 O O . HIS B 1 300 ? 115.618 144.568 140.350 1.00 125.83 300 HIS B O 1
ATOM 6764 N N . GLY B 1 301 ? 115.808 146.787 140.710 1.00 101.20 301 GLY B N 1
ATOM 6765 C CA . GLY B 1 301 ? 117.251 146.776 140.678 1.00 97.91 301 GLY B CA 1
ATOM 6766 C C . GLY B 1 301 ? 117.828 147.509 141.871 1.00 99.63 301 GLY B C 1
ATOM 6767 O O . GLY B 1 301 ? 117.150 148.277 142.551 1.00 115.05 301 GLY B O 1
ATOM 6768 N N . LEU B 1 302 ? 119.108 147.247 142.121 1.00 90.45 302 LEU B N 1
ATOM 6769 C CA . LEU B 1 302 ? 119.847 147.894 143.195 1.00 92.51 302 LEU B CA 1
ATOM 6770 C C . LEU B 1 302 ? 121.185 148.379 142.663 1.00 98.96 302 LEU B C 1
ATOM 6771 O O . LEU B 1 302 ? 121.802 147.721 141.820 1.00 110.08 302 LEU B O 1
ATOM 6776 N N . ARG B 1 303 ? 121.633 149.528 143.160 1.00 92.74 303 ARG B N 1
ATOM 6777 C CA . ARG B 1 303 ? 122.912 150.107 142.767 1.00 89.62 303 ARG B CA 1
ATOM 6778 C C . ARG B 1 303 ? 123.831 150.107 143.978 1.00 93.95 303 ARG B C 1
ATOM 6779 O O . ARG B 1 303 ? 123.588 150.832 144.949 1.00 104.22 303 ARG B O 1
ATOM 6787 N N . ALA B 1 304 ? 124.885 149.300 143.920 1.00 102.16 304 ALA B N 1
ATOM 6788 C CA . ALA B 1 304 ? 125.891 149.243 144.970 1.00 102.33 304 ALA B CA 1
ATOM 6789 C C . ALA B 1 304 ? 127.070 150.108 144.555 1.00 107.56 304 ALA B C 1
ATOM 6790 O O . ALA B 1 304 ? 127.700 149.852 143.524 1.00 118.32 304 ALA B O 1
ATOM 6792 N N . GLU B 1 305 ? 127.369 151.125 145.355 1.00 109.16 305 GLU B N 1
ATOM 6793 C CA . GLU B 1 305 ? 128.433 152.066 145.039 1.00 110.04 305 GLU B CA 1
ATOM 6794 C C . GLU B 1 305 ? 129.717 151.635 145.734 1.00 113.24 305 GLU B C 1
ATOM 6795 O O . GLU B 1 305 ? 129.779 151.593 146.967 1.00 115.85 305 GLU B O 1
ATOM 6801 N N . THR B 1 306 ? 130.733 151.311 144.945 1.00 119.23 306 THR B N 1
ATOM 6802 C CA . THR B 1 306 ? 132.052 151.012 145.475 1.00 114.48 306 THR B CA 1
ATOM 6803 C C . THR B 1 306 ? 132.878 152.296 145.498 1.00 118.04 306 THR B C 1
ATOM 6804 O O . THR B 1 306 ? 132.367 153.393 145.260 1.00 122.56 306 THR B O 1
ATOM 6808 N N . ASP B 1 307 ? 134.172 152.175 145.784 1.00 134.81 307 ASP B N 1
ATOM 6809 C CA . ASP B 1 307 ? 135.027 153.352 145.855 1.00 136.62 307 ASP B CA 1
ATOM 6810 C C . ASP B 1 307 ? 135.365 153.918 144.483 1.00 135.66 307 ASP B C 1
ATOM 6811 O O . ASP B 1 307 ? 135.791 155.074 144.395 1.00 137.66 307 ASP B O 1
ATOM 6816 N N . GLU B 1 308 ? 135.187 153.140 143.417 1.00 123.85 308 GLU B N 1
ATOM 6817 C CA . GLU B 1 308 ? 135.537 153.591 142.077 1.00 122.86 308 GLU B CA 1
ATOM 6818 C C . GLU B 1 308 ? 134.472 153.332 141.023 1.00 124.52 308 GLU B C 1
ATOM 6819 O O . GLU B 1 308 ? 134.505 153.991 139.977 1.00 125.94 308 GLU B O 1
ATOM 6825 N N . THR B 1 309 ? 133.537 152.412 141.249 1.00 107.25 309 THR B N 1
ATOM 6826 C CA . THR B 1 309 ? 132.561 152.044 140.237 1.00 103.14 309 THR B CA 1
ATOM 6827 C C . THR B 1 309 ? 131.218 151.765 140.894 1.00 101.05 309 THR B C 1
ATOM 6828 O O . THR B 1 309 ? 131.130 151.517 142.098 1.00 111.20 309 THR B O 1
ATOM 6832 N N . TYR B 1 310 ? 130.169 151.813 140.080 1.00 89.06 310 TYR B N 1
ATOM 6833 C CA . TYR B 1 310 ? 128.840 151.395 140.498 1.00 87.41 310 TYR B CA 1
ATOM 6834 C C . TYR B 1 310 ? 128.609 149.940 140.118 1.00 90.57 310 TYR B C 1
ATOM 6835 O O . TYR B 1 310 ? 129.141 149.446 139.122 1.00 103.78 310 TYR B O 1
ATOM 6844 N N . HIS B 1 311 ? 127.801 149.255 140.921 1.00 78.88 311 HIS B N 1
ATOM 6845 C CA . HIS B 1 311 ? 127.393 147.882 140.648 1.00 74.84 311 HIS B CA 1
ATOM 6846 C C . HIS B 1 311 ? 125.874 147.843 140.590 1.00 84.90 311 HIS B C 1
ATOM 6847 O O . HIS B 1 311 ? 125.204 148.053 141.606 1.00 98.99 311 HIS B O 1
ATOM 6854 N N . PHE B 1 312 ? 125.333 147.572 139.408 1.00 85.24 312 PHE B N 1
ATOM 6855 C CA . PHE B 1 312 ? 123.894 147.469 139.206 1.00 88.30 312 PHE B CA 1
ATOM 6856 C C . PHE B 1 312 ? 123.523 145.994 139.255 1.00 92.69 312 PHE B C 1
ATOM 6857 O O . PHE B 1 312 ? 123.893 145.225 138.362 1.00 101.62 312 PHE B O 1
ATOM 6865 N N . ILE B 1 313 ? 122.790 145.601 140.292 1.00 88.61 313 ILE B N 1
ATOM 6866 C CA . ILE B 1 313 ? 122.507 144.202 140.579 1.00 81.40 313 ILE B CA 1
ATOM 6867 C C . ILE B 1 313 ? 121.039 143.930 140.289 1.00 88.74 313 ILE B C 1
ATOM 6868 O O . ILE B 1 313 ? 120.161 144.663 140.759 1.00 98.63 313 ILE B O 1
ATOM 6873 N N . SER B 1 314 ? 120.778 142.881 139.515 1.00 92.29 314 SER B N 1
ATOM 6874 C CA . SER B 1 314 ? 119.424 142.447 139.187 1.00 93.03 314 SER B CA 1
ATOM 6875 C C . SER B 1 314 ? 119.263 141.008 139.653 1.00 103.09 314 SER B C 1
ATOM 6876 O O . SER B 1 314 ? 119.856 140.094 139.072 1.00 112.12 314 SER B O 1
ATOM 6879 N N . LYS B 1 315 ? 118.458 140.807 140.698 1.00 102.92 315 LYS B N 1
ATOM 6880 C CA . LYS B 1 315 ? 118.243 139.459 141.210 1.00 98.04 315 LYS B CA 1
ATOM 6881 C C . LYS B 1 315 ? 117.477 138.596 140.219 1.00 96.96 315 LYS B C 1
ATOM 6882 O O . LYS B 1 315 ? 117.708 137.384 140.150 1.00 100.63 315 LYS B O 1
ATOM 6888 N N . GLU B 1 316 ? 116.560 139.192 139.454 1.00 118.56 316 GLU B N 1
ATOM 6889 C CA . GLU B 1 316 ? 115.790 138.418 138.487 1.00 119.42 316 GLU B CA 1
ATOM 6890 C C . GLU B 1 316 ? 116.692 137.814 137.420 1.00 119.63 316 GLU B C 1
ATOM 6891 O O . GLU B 1 316 ? 116.541 136.642 137.061 1.00 127.56 316 GLU B O 1
ATOM 6897 N N . LEU B 1 317 ? 117.639 138.595 136.906 1.00 93.77 317 LEU B N 1
ATOM 6898 C CA . LEU B 1 317 ? 118.568 138.116 135.894 1.00 93.87 317 LEU B CA 1
ATOM 6899 C C . LEU B 1 317 ? 119.802 137.449 136.482 1.00 99.23 317 LEU B C 1
ATOM 6900 O O . LEU B 1 317 ? 120.569 136.841 135.729 1.00 103.37 317 LEU B O 1
ATOM 6905 N N . THR B 1 318 ? 120.002 137.539 137.796 1.00 105.43 318 THR B N 1
ATOM 6906 C CA . THR B 1 318 ? 121.224 137.071 138.447 1.00 101.64 318 THR B CA 1
ATOM 6907 C C . THR B 1 318 ? 122.454 137.655 137.758 1.00 105.60 318 THR B C 1
ATOM 6908 O O . THR B 1 318 ? 123.406 136.950 137.420 1.00 113.01 318 THR B O 1
ATOM 6912 N N . ALA B 1 319 ? 122.420 138.966 137.540 1.00 93.84 319 ALA B N 1
ATOM 6913 C CA . ALA B 1 319 ? 123.469 139.666 136.821 1.00 88.01 319 ALA B CA 1
ATOM 6914 C C . ALA B 1 319 ? 123.857 140.930 137.570 1.00 89.49 319 ALA B C 1
ATOM 6915 O O . ALA B 1 319 ? 123.021 141.576 138.205 1.00 97.64 319 ALA B O 1
ATOM 6917 N N . ALA B 1 320 ? 125.139 141.277 137.487 1.00 83.52 320 ALA B N 1
ATOM 6918 C CA . ALA B 1 320 ? 125.664 142.502 138.069 1.00 81.03 320 ALA B CA 1
ATOM 6919 C C . ALA B 1 320 ? 126.484 143.231 137.018 1.00 83.69 320 ALA B C 1
ATOM 6920 O O . ALA B 1 320 ? 127.415 142.656 136.446 1.00 94.27 320 ALA B O 1
ATOM 6922 N N . PHE B 1 321 ? 126.140 144.489 136.769 1.00 81.10 321 PHE B N 1
ATOM 6923 C CA . PHE B 1 321 ? 126.800 145.303 135.759 1.00 79.75 321 PHE B CA 1
ATOM 6924 C C . PHE B 1 321 ? 127.676 146.341 136.444 1.00 87.36 321 PHE B C 1
ATOM 6925 O O . PHE B 1 321 ? 127.229 147.020 137.373 1.00 97.47 321 PHE B O 1
ATOM 6933 N N . VAL B 1 322 ? 128.915 146.462 135.981 1.00 80.95 322 VAL B N 1
ATOM 6934 C CA . VAL B 1 322 ? 129.899 147.362 136.570 1.00 79.55 322 VAL B CA 1
ATOM 6935 C C . VAL B 1 322 ? 130.113 148.518 135.605 1.00 83.27 322 VAL B C 1
ATOM 6936 O O . VAL B 1 322 ? 130.441 148.303 134.432 1.00 100.20 322 VAL B O 1
ATOM 6940 N N . ALA B 1 323 ? 129.928 149.740 136.096 1.00 78.65 323 ALA B N 1
ATOM 6941 C CA . ALA B 1 323 ? 130.108 150.936 135.290 1.00 78.93 323 ALA B CA 1
ATOM 6942 C C . ALA B 1 323 ? 130.851 151.983 136.102 1.00 88.96 323 ALA B C 1
ATOM 6943 O O . ALA B 1 323 ? 130.775 152.003 137.332 1.00 100.92 323 ALA B O 1
ATOM 6945 N N . SER B 1 324 ? 131.570 152.854 135.401 1.00 96.99 324 SER B N 1
ATOM 6946 C CA . SER B 1 324 ? 132.283 153.931 136.068 1.00 96.81 324 SER B CA 1
ATOM 6947 C C . SER B 1 324 ? 131.296 154.947 136.635 1.00 101.57 324 SER B C 1
ATOM 6948 O O . SER B 1 324 ? 130.144 155.045 136.205 1.00 109.26 324 SER B O 1
ATOM 6951 N N . LYS B 1 325 ? 131.769 155.721 137.610 1.00 103.51 325 LYS B N 1
ATOM 6952 C CA . LYS B 1 325 ? 130.894 156.624 138.347 1.00 104.11 325 LYS B CA 1
ATOM 6953 C C . LYS B 1 325 ? 130.474 157.848 137.544 1.00 108.10 325 LYS B C 1
ATOM 6954 O O . LYS B 1 325 ? 129.599 158.589 138.003 1.00 110.79 325 LYS B O 1
ATOM 6960 N N . GLU B 1 326 ? 131.061 158.079 136.376 1.00 120.02 326 GLU B N 1
ATOM 6961 C CA . GLU B 1 326 ? 130.753 159.259 135.579 1.00 120.62 326 GLU B CA 1
ATOM 6962 C C . GLU B 1 326 ? 129.607 158.946 134.624 1.00 119.53 326 GLU B C 1
ATOM 6963 O O . GLU B 1 326 ? 129.731 158.070 133.764 1.00 120.33 326 GLU B O 1
ATOM 6969 N N . SER B 1 327 ? 128.499 159.664 134.778 1.00 97.86 327 SER B N 1
ATOM 6970 C CA . SER B 1 327 ? 127.350 159.468 133.907 1.00 97.51 327 SER B CA 1
ATOM 6971 C C . SER B 1 327 ? 127.625 160.033 132.519 1.00 102.21 327 SER B C 1
ATOM 6972 O O . SER B 1 327 ? 128.337 161.027 132.355 1.00 102.74 327 SER B O 1
ATOM 6975 N N . LEU B 1 328 ? 127.046 159.385 131.513 1.00 114.71 328 LEU B N 1
ATOM 6976 C CA . LEU B 1 328 ? 127.249 159.779 130.125 1.00 106.60 328 LEU B CA 1
ATOM 6977 C C . LEU B 1 328 ? 126.302 160.917 129.756 1.00 109.85 328 LEU B C 1
ATOM 6978 O O . LEU B 1 328 ? 125.574 161.460 130.590 1.00 112.19 328 LEU B O 1
ATOM 6983 N N . ASN B 1 329 ? 126.310 161.286 128.476 1.00 120.10 329 ASN B N 1
ATOM 6984 C CA . ASN B 1 329 ? 125.401 162.299 127.948 1.00 118.12 329 ASN B CA 1
ATOM 6985 C C . ASN B 1 329 ? 125.204 161.979 126.469 1.00 119.81 329 ASN B C 1
ATOM 6986 O O . ASN B 1 329 ? 126.072 162.284 125.646 1.00 122.49 329 ASN B O 1
ATOM 6991 N N . LEU B 1 330 ? 124.072 161.361 126.145 1.00 121.19 330 LEU B N 1
ATOM 6992 C CA . LEU B 1 330 ? 123.816 160.926 124.778 1.00 122.04 330 LEU B CA 1
ATOM 6993 C C . LEU B 1 330 ? 123.611 162.137 123.879 1.00 126.29 330 LEU B C 1
ATOM 6994 O O . LEU B 1 330 ? 122.668 162.911 124.071 1.00 127.15 330 LEU B O 1
ATOM 6999 N N . THR B 1 331 ? 124.494 162.300 122.895 1.00 137.14 331 THR B N 1
ATOM 7000 C CA . THR B 1 331 ? 124.439 163.437 121.985 1.00 134.54 331 THR B CA 1
ATOM 7001 C C . THR B 1 331 ? 124.527 163.064 120.515 1.00 135.68 331 THR B C 1
ATOM 7002 O O . THR B 1 331 ? 124.122 163.875 119.674 1.00 140.15 331 THR B O 1
ATOM 7006 N N . ASP B 1 332 ? 125.042 161.888 120.175 1.00 146.61 332 ASP B N 1
ATOM 7007 C CA . ASP B 1 332 ? 125.139 161.497 118.778 1.00 148.69 332 ASP B CA 1
ATOM 7008 C C . ASP B 1 332 ? 123.742 161.324 118.185 1.00 151.57 332 ASP B C 1
ATOM 7009 O O . ASP B 1 332 ? 122.868 160.725 118.819 1.00 154.86 332 ASP B O 1
ATOM 7014 N N . PRO B 1 333 ? 123.499 161.846 116.980 1.00 139.49 333 PRO B N 1
ATOM 7015 C CA . PRO B 1 333 ? 122.169 161.682 116.369 1.00 139.26 333 PRO B CA 1
ATOM 7016 C C . PRO B 1 333 ? 121.785 160.232 116.140 1.00 142.33 333 PRO B C 1
ATOM 7017 O O . PRO B 1 333 ? 120.592 159.907 116.162 1.00 142.09 333 PRO B O 1
ATOM 7021 N N . LYS B 1 334 ? 122.756 159.350 115.921 1.00 150.91 334 LYS B N 1
ATOM 7022 C CA . LYS B 1 334 ? 122.471 157.934 115.729 1.00 150.30 334 LYS B CA 1
ATOM 7023 C C . LYS B 1 334 ? 122.321 157.179 117.041 1.00 151.36 334 LYS B C 1
ATOM 7024 O O . LYS B 1 334 ? 122.039 155.977 117.015 1.00 153.42 334 LYS B O 1
ATOM 7030 N N . GLN B 1 335 ? 122.501 157.846 118.180 1.00 133.68 335 GLN B N 1
ATOM 7031 C CA . GLN B 1 335 ? 122.299 157.232 119.482 1.00 127.17 335 GLN B CA 1
ATOM 7032 C C . GLN B 1 335 ? 121.164 157.860 120.274 1.00 130.00 335 GLN B C 1
ATOM 7033 O O . GLN B 1 335 ? 120.751 157.290 121.289 1.00 137.26 335 GLN B O 1
ATOM 7039 N N . THR B 1 336 ? 120.653 159.011 119.847 1.00 131.77 336 THR B N 1
ATOM 7040 C CA . THR B 1 336 ? 119.518 159.647 120.499 1.00 132.17 336 THR B CA 1
ATOM 7041 C C . THR B 1 336 ? 118.182 159.134 119.984 1.00 133.24 336 THR B C 1
ATOM 7042 O O . THR B 1 336 ? 117.136 159.606 120.438 1.00 137.21 336 THR B O 1
ATOM 7046 N N . CYS B 1 337 ? 118.193 158.186 119.046 1.00 141.27 337 CYS B N 1
ATOM 7047 C CA . CYS B 1 337 ? 116.962 157.601 118.529 1.00 143.45 337 CYS B CA 1
ATOM 7048 C C . CYS B 1 337 ? 116.227 156.757 119.561 1.00 143.27 337 CYS B C 1
ATOM 7049 O O . CYS B 1 337 ? 115.075 156.384 119.321 1.00 146.48 337 CYS B O 1
ATOM 7052 N N . ILE B 1 338 ? 116.858 156.446 120.696 1.00 113.28 338 ILE B N 1
ATOM 7053 C CA . ILE B 1 338 ? 116.227 155.655 121.744 1.00 115.36 338 ILE B CA 1
ATOM 7054 C C . ILE B 1 338 ? 115.698 156.511 122.881 1.00 118.23 338 ILE B C 1
ATOM 7055 O O . ILE B 1 338 ? 115.157 155.966 123.854 1.00 123.73 338 ILE B O 1
ATOM 7060 N N . LYS B 1 339 ? 115.849 157.834 122.798 1.00 117.10 339 LYS B N 1
ATOM 7061 C CA . LYS B 1 339 ? 115.507 158.697 123.925 1.00 117.78 339 LYS B CA 1
ATOM 7062 C C . LYS B 1 339 ? 114.023 158.617 124.255 1.00 121.31 339 LYS B C 1
ATOM 7063 O O . LYS B 1 339 ? 113.644 158.367 125.406 1.00 129.73 339 LYS B O 1
ATOM 7069 N N . ASN B 1 340 ? 113.167 158.818 123.251 1.00 122.82 340 ASN B N 1
ATOM 7070 C CA . ASN B 1 340 ? 111.729 158.772 123.488 1.00 123.97 340 ASN B CA 1
ATOM 7071 C C . ASN B 1 340 ? 111.298 157.392 123.958 1.00 124.24 340 ASN B C 1
ATOM 7072 O O . ASN B 1 340 ? 110.468 157.267 124.868 1.00 129.13 340 ASN B O 1
ATOM 7077 N N . GLU B 1 341 ? 111.860 156.345 123.354 1.00 116.66 341 GLU B N 1
ATOM 7078 C CA . GLU B 1 341 ? 111.487 154.983 123.716 1.00 119.50 341 GLU B CA 1
ATOM 7079 C C . GLU B 1 341 ? 111.802 154.694 125.177 1.00 124.21 341 GLU B C 1
ATOM 7080 O O . GLU B 1 341 ? 110.944 154.209 125.925 1.00 128.60 341 GLU B O 1
ATOM 7086 N N . PHE B 1 342 ? 113.027 154.997 125.615 1.00 109.90 342 PHE B N 1
ATOM 7087 C CA . PHE B 1 342 ? 113.370 154.655 126.990 1.00 103.68 342 PHE B CA 1
ATOM 7088 C C . PHE B 1 342 ? 112.718 155.604 127.988 1.00 109.31 342 PHE B C 1
ATOM 7089 O O . PHE B 1 342 ? 112.445 155.197 129.121 1.00 120.57 342 PHE B O 1
ATOM 7097 N N . GLU B 1 343 ? 112.425 156.847 127.597 1.00 115.03 343 GLU B N 1
ATOM 7098 C CA . GLU B 1 343 ? 111.654 157.713 128.483 1.00 114.00 343 GLU B CA 1
ATOM 7099 C C . GLU B 1 343 ? 110.242 157.175 128.682 1.00 118.49 343 GLU B C 1
ATOM 7100 O O . GLU B 1 343 ? 109.721 157.169 129.807 1.00 122.32 343 GLU B O 1
ATOM 7106 N N . LYS B 1 344 ? 109.610 156.705 127.605 1.00 113.25 344 LYS B N 1
ATOM 7107 C CA . LYS B 1 344 ? 108.291 156.096 127.738 1.00 113.74 344 LYS B CA 1
ATOM 7108 C C . LYS B 1 344 ? 108.358 154.828 128.578 1.00 117.19 344 LYS B C 1
ATOM 7109 O O . LYS B 1 344 ? 107.449 154.548 129.367 1.00 124.39 344 LYS B O 1
ATOM 7115 N N . ILE B 1 345 ? 109.424 154.042 128.414 1.00 106.62 345 ILE B N 1
ATOM 7116 C CA . ILE B 1 345 ? 109.591 152.839 129.226 1.00 100.23 345 ILE B CA 1
ATOM 7117 C C . ILE B 1 345 ? 109.709 153.205 130.701 1.00 103.62 345 ILE B C 1
ATOM 7118 O O . ILE B 1 345 ? 109.106 152.559 131.565 1.00 110.98 345 ILE B O 1
ATOM 7123 N N . ILE B 1 346 ? 110.488 154.245 131.009 1.00 105.16 346 ILE B N 1
ATOM 7124 C CA . ILE B 1 346 ? 110.628 154.697 132.392 1.00 100.24 346 ILE B CA 1
ATOM 7125 C C . ILE B 1 346 ? 109.273 155.106 132.953 1.00 105.59 346 ILE B C 1
ATOM 7126 O O . ILE B 1 346 ? 108.897 154.718 134.067 1.00 115.56 346 ILE B O 1
ATOM 7131 N N . THR B 1 347 ? 108.519 155.895 132.183 1.00 112.52 347 THR B N 1
ATOM 7132 C CA . THR B 1 347 ? 107.214 156.349 132.652 1.00 113.37 347 THR B CA 1
ATOM 7133 C C . THR B 1 347 ? 106.277 155.174 132.901 1.00 112.31 347 THR B C 1
ATOM 7134 O O . THR B 1 347 ? 105.607 155.114 133.939 1.00 116.63 347 THR B O 1
ATOM 7138 N N . ASP B 1 348 ? 106.232 154.222 131.969 1.00 118.48 348 ASP B N 1
ATOM 7139 C CA . ASP B 1 348 ? 105.341 153.076 132.118 1.00 117.64 348 ASP B CA 1
ATOM 7140 C C . ASP B 1 348 ? 105.728 152.223 133.318 1.00 120.27 348 ASP B C 1
ATOM 7141 O O . ASP B 1 348 ? 104.860 151.793 134.087 1.00 124.82 348 ASP B O 1
ATOM 7146 N N . VAL B 1 349 ? 107.027 151.968 133.495 1.00 109.55 349 VAL B N 1
ATOM 7147 C CA . VAL B 1 349 ? 107.476 151.135 134.605 1.00 103.38 349 VAL B CA 1
ATOM 7148 C C . VAL B 1 349 ? 107.158 151.806 135.934 1.00 109.46 349 VAL B C 1
ATOM 7149 O O . VAL B 1 349 ? 106.691 151.155 136.877 1.00 117.51 349 VAL B O 1
ATOM 7153 N N . TYR B 1 350 ? 107.401 153.116 136.034 1.00 126.77 350 TYR B N 1
ATOM 7154 C CA . TYR B 1 350 ? 107.077 153.816 137.272 1.00 124.87 350 TYR B CA 1
ATOM 7155 C C . TYR B 1 350 ? 105.577 153.809 137.531 1.00 126.57 350 TYR B C 1
ATOM 7156 O O . TYR B 1 350 ? 105.137 153.622 138.671 1.00 130.91 350 TYR B O 1
ATOM 7165 N N . MET B 1 351 ? 104.774 154.008 136.484 1.00 131.94 351 MET B N 1
ATOM 7166 C CA . MET B 1 351 ? 103.327 154.049 136.655 1.00 131.11 351 MET B CA 1
ATOM 7167 C C . MET B 1 351 ? 102.764 152.682 137.013 1.00 130.79 351 MET B C 1
ATOM 7168 O O . MET B 1 351 ? 101.706 152.595 137.646 1.00 133.47 351 MET B O 1
ATOM 7173 N N . SER B 1 352 ? 103.451 151.610 136.625 1.00 133.46 352 SER B N 1
ATOM 7174 C CA . SER B 1 352 ? 102.915 150.270 136.835 1.00 137.57 352 SER B CA 1
ATOM 7175 C C . SER B 1 352 ? 103.173 149.772 138.254 1.00 138.91 352 SER B C 1
ATOM 7176 O O . SER B 1 352 ? 102.232 149.484 139.001 1.00 138.27 352 SER B O 1
ATOM 7179 N N . ASP B 1 353 ? 104.443 149.664 138.646 1.00 145.96 353 ASP B N 1
ATOM 7180 C CA . ASP B 1 353 ? 104.781 149.060 139.932 1.00 144.03 353 ASP B CA 1
ATOM 7181 C C . ASP B 1 353 ? 104.914 150.095 141.046 1.00 144.80 353 ASP B C 1
ATOM 7182 O O . ASP B 1 353 ? 104.158 150.066 142.022 1.00 151.17 353 ASP B O 1
ATOM 7187 N N . TYR B 1 354 ? 105.861 151.017 140.911 1.00 128.79 354 TYR B N 1
ATOM 7188 C CA . TYR B 1 354 ? 106.161 151.971 141.979 1.00 133.14 354 TYR B CA 1
ATOM 7189 C C . TYR B 1 354 ? 105.300 153.225 141.877 1.00 136.51 354 TYR B C 1
ATOM 7190 O O . TYR B 1 354 ? 105.808 154.343 141.850 1.00 138.09 354 TYR B O 1
ATOM 7199 N N . ASN B 1 355 ? 103.980 153.052 141.826 1.00 150.94 355 ASN B N 1
ATOM 7200 C CA . ASN B 1 355 ? 103.103 154.206 141.650 1.00 151.90 355 ASN B CA 1
ATOM 7201 C C . ASN B 1 355 ? 102.991 155.031 142.926 1.00 150.74 355 ASN B C 1
ATOM 7202 O O . ASN B 1 355 ? 103.016 156.266 142.874 1.00 150.77 355 ASN B O 1
ATOM 7207 N N . ASP B 1 356 ? 102.866 154.376 144.077 1.00 154.58 356 ASP B N 1
ATOM 7208 C CA . ASP B 1 356 ? 102.530 155.056 145.322 1.00 157.49 356 ASP B CA 1
ATOM 7209 C C . ASP B 1 356 ? 103.641 155.003 146.359 1.00 158.18 356 ASP B C 1
ATOM 7210 O O . ASP B 1 356 ? 103.990 156.034 146.943 1.00 157.48 356 ASP B O 1
ATOM 7215 N N . ALA B 1 357 ? 104.207 153.821 146.611 1.00 150.48 357 ALA B N 1
ATOM 7216 C CA . ALA B 1 357 ? 105.193 153.673 147.674 1.00 149.33 357 ALA B CA 1
ATOM 7217 C C . ALA B 1 357 ? 106.482 154.438 147.397 1.00 149.79 357 ALA B C 1
ATOM 7218 O O . ALA B 1 357 ? 107.232 154.718 148.337 1.00 151.22 357 ALA B O 1
ATOM 7220 N N . TYR B 1 358 ? 106.754 154.783 146.142 1.00 136.53 358 TYR B N 1
ATOM 7221 C CA . TYR B 1 358 ? 107.995 155.444 145.772 1.00 135.21 358 TYR B CA 1
ATOM 7222 C C . TYR B 1 358 ? 107.699 156.649 144.893 1.00 135.40 358 TYR B C 1
ATOM 7223 O O . TYR B 1 358 ? 106.638 156.749 144.272 1.00 139.21 358 TYR B O 1
ATOM 7232 N N . SER B 1 359 ? 108.657 157.571 144.851 1.00 121.82 359 SER B N 1
ATOM 7233 C CA . SER B 1 359 ? 108.591 158.733 143.984 1.00 124.39 359 SER B CA 1
ATOM 7234 C C . SER B 1 359 ? 109.919 158.893 143.260 1.00 127.13 359 SER B C 1
ATOM 7235 O O . SER B 1 359 ? 110.980 158.561 143.795 1.00 130.71 359 SER B O 1
ATOM 7238 N N . MET B 1 360 ? 109.849 159.401 142.033 1.00 123.90 360 MET B N 1
ATOM 7239 C CA . MET B 1 360 ? 111.031 159.544 141.190 1.00 125.59 360 MET B CA 1
ATOM 7240 C C . MET B 1 360 ? 111.966 160.587 141.792 1.00 131.65 360 MET B C 1
ATOM 7241 O O . MET B 1 360 ? 111.678 161.787 141.755 1.00 129.48 360 MET B O 1
ATOM 7246 N N . ASN B 1 361 ? 113.088 160.129 142.346 1.00 142.81 361 ASN B N 1
ATOM 7247 C CA . ASN B 1 361 ? 114.054 161.010 143.004 1.00 142.71 361 ASN B CA 1
ATOM 7248 C C . ASN B 1 361 ? 115.031 161.524 141.956 1.00 143.70 361 ASN B C 1
ATOM 7249 O O . ASN B 1 361 ? 116.104 160.961 141.743 1.00 143.44 361 ASN B O 1
ATOM 7254 N N . GLY B 1 362 ? 114.654 162.615 141.294 1.00 125.99 362 GLY B N 1
ATOM 7255 C CA . GLY B 1 362 ? 115.519 163.235 140.315 1.00 122.16 362 GLY B CA 1
ATOM 7256 C C . GLY B 1 362 ? 115.459 162.553 138.963 1.00 121.14 362 GLY B C 1
ATOM 7257 O O . GLY B 1 362 ? 114.793 161.538 138.758 1.00 122.63 362 GLY B O 1
ATOM 7258 N N . SER B 1 363 ? 116.187 163.139 138.017 1.00 110.68 363 SER B N 1
ATOM 7259 C CA . SER B 1 363 ? 116.215 162.631 136.658 1.00 113.44 363 SER B CA 1
ATOM 7260 C C . SER B 1 363 ? 117.058 161.363 136.574 1.00 113.55 363 SER B C 1
ATOM 7261 O O . SER B 1 363 ? 117.823 161.028 137.481 1.00 111.18 363 SER B O 1
ATOM 7264 N N . TYR B 1 364 ? 116.904 160.653 135.461 1.00 100.13 364 TYR B N 1
ATOM 7265 C CA . TYR B 1 364 ? 117.654 159.430 135.234 1.00 94.63 364 TYR B CA 1
ATOM 7266 C C . TYR B 1 364 ? 119.114 159.750 134.925 1.00 97.04 364 TYR B C 1
ATOM 7267 O O . TYR B 1 364 ? 119.485 160.887 134.621 1.00 102.12 364 TYR B O 1
ATOM 7276 N N . GLN B 1 365 ? 119.952 158.720 135.007 1.00 100.93 365 GLN B N 1
ATOM 7277 C CA . GLN B 1 365 ? 121.356 158.822 134.644 1.00 100.37 365 GLN B CA 1
ATOM 7278 C C . GLN B 1 365 ? 121.702 157.704 133.674 1.00 102.89 365 GLN B C 1
ATOM 7279 O O . GLN B 1 365 ? 121.153 156.602 133.752 1.00 109.97 365 GLN B O 1
ATOM 7285 N N . ILE B 1 366 ? 122.626 157.992 132.764 1.00 90.25 366 ILE B N 1
ATOM 7286 C CA . ILE B 1 366 ? 123.033 157.058 131.722 1.00 88.34 366 ILE B CA 1
ATOM 7287 C C . ILE B 1 366 ? 124.482 156.673 131.975 1.00 94.45 366 ILE B C 1
ATOM 7288 O O . ILE B 1 366 ? 125.360 157.542 132.043 1.00 111.26 366 ILE B O 1
ATOM 7293 N N . PHE B 1 367 ? 124.735 155.376 132.110 1.00 81.70 367 PHE B N 1
ATOM 7294 C CA . PHE B 1 367 ? 126.070 154.857 132.360 1.00 79.78 367 PHE B CA 1
ATOM 7295 C C . PHE B 1 367 ? 126.465 153.892 131.253 1.00 83.58 367 PHE B C 1
ATOM 7296 O O . PHE B 1 367 ? 125.620 153.205 130.676 1.00 97.73 367 PHE B O 1
ATOM 7304 N N . LYS B 1 368 ? 127.761 153.849 130.961 1.00 81.92 368 LYS B N 1
ATOM 7305 C CA . LYS B 1 368 ? 128.326 152.893 130.016 1.00 82.16 368 LYS B CA 1
ATOM 7306 C C . LYS B 1 368 ? 129.090 151.851 130.817 1.00 87.29 368 LYS B C 1
ATOM 7307 O O . LYS B 1 368 ? 130.167 152.136 131.351 1.00 92.81 368 LYS B O 1
ATOM 7313 N N . THR B 1 369 ? 128.531 150.649 130.909 1.00 86.24 369 THR B N 1
ATOM 7314 C CA . THR B 1 369 ? 129.171 149.590 131.669 1.00 89.38 369 THR B CA 1
ATOM 7315 C C . THR B 1 369 ? 130.379 149.047 130.916 1.00 90.23 369 THR B C 1
ATOM 7316 O O . THR B 1 369 ? 130.526 149.230 129.706 1.00 97.40 369 THR B O 1
ATOM 7320 N N . THR B 1 370 ? 131.260 148.380 131.656 1.00 96.18 370 THR B N 1
ATOM 7321 C CA . THR B 1 370 ? 132.333 147.631 131.021 1.00 92.12 370 THR B CA 1
ATOM 7322 C C . THR B 1 370 ? 131.731 146.551 130.133 1.00 98.43 370 THR B C 1
ATOM 7323 O O . THR B 1 370 ? 130.825 145.824 130.547 1.00 107.27 370 THR B O 1
ATOM 7327 N N . GLY B 1 371 ? 132.236 146.448 128.909 1.00 107.62 371 GLY B N 1
ATOM 7328 C CA . GLY B 1 371 ? 131.601 145.644 127.890 1.00 108.73 371 GLY B CA 1
ATOM 7329 C C . GLY B 1 371 ? 130.708 146.419 126.949 1.00 113.27 371 GLY B C 1
ATOM 7330 O O . GLY B 1 371 ? 130.070 145.807 126.084 1.00 118.52 371 GLY B O 1
ATOM 7331 N N . ASP B 1 372 ? 130.636 147.742 127.098 1.00 116.39 372 ASP B N 1
ATOM 7332 C CA . ASP B 1 372 ? 129.919 148.626 126.181 1.00 112.15 372 ASP B CA 1
ATOM 7333 C C . ASP B 1 372 ? 128.426 148.295 126.129 1.00 113.48 372 ASP B C 1
ATOM 7334 O O . ASP B 1 372 ? 127.871 147.941 125.088 1.00 121.52 372 ASP B O 1
ATOM 7339 N N . LEU B 1 373 ? 127.781 148.418 127.285 1.00 89.53 373 LEU B N 1
ATOM 7340 C CA . LEU B 1 373 ? 126.331 148.345 127.393 1.00 89.43 373 LEU B CA 1
ATOM 7341 C C . LEU B 1 373 ? 125.822 149.658 127.966 1.00 96.01 373 LEU B C 1
ATOM 7342 O O . LEU B 1 373 ? 126.305 150.110 129.009 1.00 107.19 373 LEU B O 1
ATOM 7347 N N . ILE B 1 374 ? 124.855 150.267 127.290 1.00 79.48 374 ILE B N 1
ATOM 7348 C CA . ILE B 1 374 ? 124.286 151.526 127.755 1.00 78.79 374 ILE B CA 1
ATOM 7349 C C . ILE B 1 374 ? 123.224 151.216 128.799 1.00 87.55 374 ILE B C 1
ATOM 7350 O O . ILE B 1 374 ? 122.207 150.587 128.497 1.00 100.46 374 ILE B O 1
ATOM 7355 N N . LEU B 1 375 ? 123.458 151.659 130.028 1.00 90.08 375 LEU B N 1
ATOM 7356 C CA . LEU B 1 375 ? 122.566 151.404 131.148 1.00 77.66 375 LEU B CA 1
ATOM 7357 C C . LEU B 1 375 ? 121.937 152.715 131.593 1.00 86.34 375 LEU B C 1
ATOM 7358 O O . LEU B 1 375 ? 122.648 153.683 131.879 1.00 103.09 375 LEU B O 1
ATOM 7363 N N . ILE B 1 376 ? 120.611 152.744 131.653 1.00 79.30 376 ILE B N 1
ATOM 7364 C CA . ILE B 1 376 ? 119.862 153.938 132.021 1.00 76.61 376 ILE B CA 1
ATOM 7365 C C . ILE B 1 376 ? 119.289 153.689 133.407 1.00 80.56 376 ILE B C 1
ATOM 7366 O O . ILE B 1 376 ? 118.299 152.968 133.562 1.00 94.30 376 ILE B O 1
ATOM 7371 N N . TRP B 1 377 ? 119.897 154.299 134.418 1.00 91.46 377 TRP B N 1
ATOM 7372 C CA . TRP B 1 377 ? 119.518 154.090 135.808 1.00 88.97 377 TRP B CA 1
ATOM 7373 C C . TRP B 1 377 ? 118.553 155.180 136.248 1.00 94.51 377 TRP B C 1
ATOM 7374 O O . TRP B 1 377 ? 118.800 156.367 136.017 1.00 107.97 377 TRP B O 1
ATOM 7385 N N . GLN B 1 378 ? 117.454 154.773 136.873 1.00 90.64 378 GLN B N 1
ATOM 7386 C CA . GLN B 1 378 ? 116.470 155.707 137.414 1.00 85.39 378 GLN B CA 1
ATOM 7387 C C . GLN B 1 378 ? 116.368 155.520 138.919 1.00 94.63 378 GLN B C 1
ATOM 7388 O O . GLN B 1 378 ? 115.962 154.437 139.379 1.00 105.69 378 GLN B O 1
ATOM 7394 N N . PRO B 1 379 ? 116.733 156.516 139.721 1.00 105.38 379 PRO B N 1
ATOM 7395 C CA . PRO B 1 379 ? 116.660 156.352 141.174 1.00 105.96 379 PRO B CA 1
ATOM 7396 C C . PRO B 1 379 ? 115.228 156.421 141.676 1.00 109.88 379 PRO B C 1
ATOM 7397 O O . PRO B 1 379 ? 114.355 157.036 141.061 1.00 115.17 379 PRO B O 1
ATOM 7401 N N . LEU B 1 380 ? 114.996 155.773 142.813 1.00 112.88 380 LEU B N 1
ATOM 7402 C CA . LEU B 1 380 ? 113.712 155.809 143.493 1.00 108.85 380 LEU B CA 1
ATOM 7403 C C . LEU B 1 380 ? 113.938 156.071 144.974 1.00 116.28 380 LEU B C 1
ATOM 7404 O O . LEU B 1 380 ? 114.940 155.641 145.551 1.00 123.31 380 LEU B O 1
ATOM 7409 N N . VAL B 1 381 ? 112.995 156.782 145.587 1.00 127.85 381 VAL B N 1
ATOM 7410 C CA . VAL B 1 381 ? 113.107 157.197 146.976 1.00 127.67 381 VAL B CA 1
ATOM 7411 C C . VAL B 1 381 ? 111.889 156.685 147.740 1.00 130.36 381 VAL B C 1
ATOM 7412 O O . VAL B 1 381 ? 110.941 156.158 147.159 1.00 132.96 381 VAL B O 1
ATOM 7416 N N . GLN B 1 382 ? 111.946 156.831 149.066 1.00 140.99 382 GLN B N 1
ATOM 7417 C CA . GLN B 1 382 ? 110.893 156.389 149.975 1.00 141.21 382 GLN B CA 1
ATOM 7418 C C . GLN B 1 382 ? 110.735 154.875 149.925 1.00 142.80 382 GLN B C 1
ATOM 7419 O O . GLN B 1 382 ? 111.521 154.182 149.271 1.00 145.13 382 GLN B O 1
ATOM 7425 N N . LYS B 1 383 ? 109.733 154.353 150.622 1.00 162.02 383 LYS B N 1
ATOM 7426 C CA . LYS B 1 383 ? 109.486 152.918 150.651 1.00 162.90 383 LYS B CA 1
ATOM 7427 C C . LYS B 1 383 ? 108.030 152.637 150.996 1.00 165.47 383 LYS B C 1
ATOM 7428 O O . LYS B 1 383 ? 107.207 153.552 151.027 1.00 165.58 383 LYS B O 1
ATOM 7430 N N . GLY B 1 391 ? 104.909 155.002 152.250 1.00 193.02 391 GLY B N 1
ATOM 7431 C CA . GLY B 1 391 ? 104.155 153.773 152.086 1.00 196.09 391 GLY B CA 1
ATOM 7432 C C . GLY B 1 391 ? 104.777 152.590 152.801 1.00 198.08 391 GLY B C 1
ATOM 7433 O O . GLY B 1 391 ? 105.853 152.703 153.387 1.00 196.58 391 GLY B O 1
ATOM 7434 N N . SER B 1 392 ? 104.093 151.449 152.757 1.00 228.99 392 SER B N 1
ATOM 7435 C CA . SER B 1 392 ? 104.565 150.231 153.403 1.00 229.29 392 SER B CA 1
ATOM 7436 C C . SER B 1 392 ? 104.787 149.092 152.423 1.00 230.11 392 SER B C 1
ATOM 7437 O O . SER B 1 392 ? 105.833 148.434 152.471 1.00 228.80 392 SER B O 1
ATOM 7440 N N . VAL B 1 393 ? 103.830 148.835 151.528 1.00 244.32 393 VAL B N 1
ATOM 7441 C CA . VAL B 1 393 ? 103.900 147.711 150.606 1.00 244.29 393 VAL B CA 1
ATOM 7442 C C . VAL B 1 393 ? 103.665 148.214 149.187 1.00 244.17 393 VAL B C 1
ATOM 7443 O O . VAL B 1 393 ? 103.136 149.305 148.965 1.00 242.87 393 VAL B O 1
ATOM 7447 N N . ASN B 1 394 ? 104.080 147.397 148.219 1.00 243.95 394 ASN B N 1
ATOM 7448 C CA . ASN B 1 394 ? 103.971 147.739 146.809 1.00 243.62 394 ASN B CA 1
ATOM 7449 C C . ASN B 1 394 ? 103.485 146.523 146.031 1.00 244.51 394 ASN B C 1
ATOM 7450 O O . ASN B 1 394 ? 103.583 145.383 146.493 1.00 244.34 394 ASN B O 1
ATOM 7455 N N . LEU B 1 395 ? 102.949 146.784 144.840 1.00 269.64 395 LEU B N 1
ATOM 7456 C CA . LEU B 1 395 ? 102.441 145.716 143.989 1.00 269.91 395 LEU B CA 1
ATOM 7457 C C . LEU B 1 395 ? 103.573 144.805 143.530 1.00 270.82 395 LEU B C 1
ATOM 7458 O O . LEU B 1 395 ? 104.699 145.253 143.293 1.00 269.77 395 LEU B O 1
ATOM 7463 N N . ARG B 1 396 ? 103.267 143.515 143.403 1.00 296.82 396 ARG B N 1
ATOM 7464 C CA . ARG B 1 396 ? 104.234 142.502 143.001 1.00 296.70 396 ARG B CA 1
ATOM 7465 C C . ARG B 1 396 ? 103.774 141.855 141.702 1.00 297.10 396 ARG B C 1
ATOM 7466 O O . ARG B 1 396 ? 102.604 141.480 141.570 1.00 296.65 396 ARG B O 1
ATOM 7474 N N . ARG B 1 397 ? 104.694 141.726 140.747 1.00 314.86 397 ARG B N 1
ATOM 7475 C CA . ARG B 1 397 ? 104.407 141.138 139.448 1.00 314.17 397 ARG B CA 1
ATOM 7476 C C . ARG B 1 397 ? 105.504 140.149 139.082 1.00 314.82 397 ARG B C 1
ATOM 7477 O O . ARG B 1 397 ? 106.679 140.355 139.398 1.00 315.14 397 ARG B O 1
ATOM 7485 N N . ARG B 1 398 ? 105.110 139.070 138.406 1.00 316.35 398 ARG B N 1
ATOM 7486 C CA . ARG B 1 398 ? 106.020 138.006 138.014 1.00 316.12 398 ARG B CA 1
ATOM 7487 C C . ARG B 1 398 ? 105.956 137.793 136.507 1.00 316.14 398 ARG B C 1
ATOM 7488 O O . ARG B 1 398 ? 104.922 138.030 135.873 1.00 316.19 398 ARG B O 1
ATOM 7496 N N . ARG B 1 399 ? 107.074 137.346 135.938 1.00 324.53 399 ARG B N 1
ATOM 7497 C CA . ARG B 1 399 ? 107.162 137.096 134.506 1.00 324.56 399 ARG B CA 1
ATOM 7498 C C . ARG B 1 399 ? 108.135 135.955 134.254 1.00 325.11 399 ARG B C 1
ATOM 7499 O O . ARG B 1 399 ? 108.944 135.599 135.115 1.00 325.76 399 ARG B O 1
ATOM 7501 N N . ASP B 1 400 ? 108.046 135.383 133.055 1.00 331.35 400 ASP B N 1
ATOM 7502 C CA . ASP B 1 400 ? 108.916 134.286 132.658 1.00 331.64 400 ASP B CA 1
ATOM 7503 C C . ASP B 1 400 ? 109.112 134.330 131.150 1.00 331.86 400 ASP B C 1
ATOM 7504 O O . ASP B 1 400 ? 108.314 134.920 130.416 1.00 331.39 400 ASP B O 1
ATOM 7509 N N . LEU B 1 401 ? 110.191 133.696 130.694 1.00 325.99 401 LEU B N 1
ATOM 7510 C CA . LEU B 1 401 ? 110.528 133.640 129.280 1.00 325.25 401 LEU B CA 1
ATOM 7511 C C . LEU B 1 401 ? 110.879 132.213 128.889 1.00 324.26 401 LEU B C 1
ATOM 7512 O O . LEU B 1 401 ? 111.376 131.431 129.705 1.00 324.38 401 LEU B O 1
ATOM 7517 N N . VAL B 1 402 ? 110.614 131.865 127.627 1.00 293.28 402 VAL B N 1
ATOM 7518 C CA . VAL B 1 402 ? 110.890 130.478 127.146 1.00 292.34 402 VAL B CA 1
ATOM 7519 C C . VAL B 1 402 ? 111.891 130.548 125.991 1.00 292.77 402 VAL B C 1
ATOM 7520 O O . VAL B 1 402 ? 111.850 129.657 125.120 1.00 292.64 402 VAL B O 1
ATOM 7524 N N . ASP B 1 403 ? 112.758 131.564 125.992 1.00 275.86 403 ASP B N 1
ATOM 7525 C CA . ASP B 1 403 ? 113.734 131.721 124.922 1.00 274.84 403 ASP B CA 1
ATOM 7526 C C . ASP B 1 403 ? 114.623 130.485 124.813 1.00 274.12 403 ASP B C 1
ATOM 7527 O O . ASP B 1 403 ? 114.960 129.843 125.811 1.00 274.30 403 ASP B O 1
ATOM 7532 N N . VAL B 1 404 ? 115.001 130.156 123.582 1.00 229.49 404 VAL B N 1
ATOM 7533 C CA . VAL B 1 404 ? 115.816 128.979 123.302 1.00 227.75 404 VAL B CA 1
ATOM 7534 C C . VAL B 1 404 ? 117.286 129.369 123.350 1.00 227.33 404 VAL B C 1
ATOM 7535 O O . VAL B 1 404 ? 117.704 130.345 122.715 1.00 226.75 404 VAL B O 1
ATOM 7539 N N . LYS B 1 405 ? 118.072 128.611 124.111 1.00 189.98 405 LYS B N 1
ATOM 7540 C CA . LYS B 1 405 ? 119.491 128.902 124.251 1.00 189.21 405 LYS B CA 1
ATOM 7541 C C . LYS B 1 405 ? 120.236 128.610 122.953 1.00 190.24 405 LYS B C 1
ATOM 7542 O O . LYS B 1 405 ? 119.990 127.599 122.288 1.00 191.01 405 LYS B O 1
ATOM 7548 N N . SER B 1 406 ? 121.151 129.508 122.592 1.00 187.09 406 SER B N 1
ATOM 7549 C CA . SER B 1 406 ? 122.053 129.286 121.469 1.00 186.36 406 SER B CA 1
ATOM 7550 C C . SER B 1 406 ? 123.510 129.594 121.776 1.00 187.35 406 SER B C 1
ATOM 7551 O O . SER B 1 406 ? 124.387 129.050 121.092 1.00 186.23 406 SER B O 1
ATOM 7554 N N . ARG B 1 407 ? 123.802 130.428 122.769 1.00 176.48 407 ARG B N 1
ATOM 7555 C CA . ARG B 1 407 ? 125.169 130.790 123.129 1.00 174.41 407 ARG B CA 1
ATOM 7556 C C . ARG B 1 407 ? 125.127 131.463 124.497 1.00 175.70 407 ARG B C 1
ATOM 7557 O O . ARG B 1 407 ? 124.066 131.592 125.115 1.00 175.84 407 ARG B O 1
ATOM 7565 N N . HIS B 1 408 ? 126.301 131.883 124.975 1.00 162.88 408 HIS B N 1
ATOM 7566 C CA . HIS B 1 408 ? 126.408 132.592 126.251 1.00 158.54 408 HIS B CA 1
ATOM 7567 C C . HIS B 1 408 ? 127.542 133.603 126.113 1.00 155.09 408 HIS B C 1
ATOM 7568 O O . HIS B 1 408 ? 128.714 133.250 126.275 1.00 155.08 408 HIS B O 1
ATOM 7575 N N . ASP B 1 409 ? 127.187 134.852 125.815 1.00 140.85 409 ASP B N 1
ATOM 7576 C CA . ASP B 1 409 ? 128.173 135.898 125.582 1.00 142.66 409 ASP B CA 1
ATOM 7577 C C . ASP B 1 409 ? 128.400 136.798 126.787 1.00 141.83 409 ASP B C 1
ATOM 7578 O O . ASP B 1 409 ? 129.406 137.516 126.820 1.00 140.85 409 ASP B O 1
ATOM 7583 N N . ILE B 1 410 ? 127.505 136.781 127.770 1.00 110.52 410 ILE B N 1
ATOM 7584 C CA . ILE B 1 410 ? 127.565 137.727 128.877 1.00 103.37 410 ILE B CA 1
ATOM 7585 C C . ILE B 1 410 ? 127.658 137.002 130.211 1.00 107.54 410 ILE B C 1
ATOM 7586 O O . ILE B 1 410 ? 127.120 137.471 131.218 1.00 115.82 410 ILE B O 1
ATOM 7591 N N . LEU B 1 411 ? 128.325 135.849 130.233 1.00 91.38 411 LEU B N 1
ATOM 7592 C CA . LEU B 1 411 ? 128.483 135.121 131.487 1.00 83.90 411 LEU B CA 1
ATOM 7593 C C . LEU B 1 411 ? 129.285 135.905 132.520 1.00 92.32 411 LEU B C 1
ATOM 7594 O O . LEU B 1 411 ? 129.227 135.581 133.713 1.00 108.95 411 LEU B O 1
ATOM 7599 N N . TYR B 1 412 ? 130.029 136.928 132.094 1.00 83.11 412 TYR B N 1
ATOM 7600 C CA . TYR B 1 412 ? 130.836 137.692 133.038 1.00 89.45 412 TYR B CA 1
ATOM 7601 C C . TYR B 1 412 ? 129.974 138.469 134.026 1.00 94.27 412 TYR B C 1
ATOM 7602 O O . TYR B 1 412 ? 130.359 138.621 135.191 1.00 106.95 412 TYR B O 1
ATOM 7611 N N . VAL B 1 413 ? 128.807 138.955 133.598 1.00 87.12 413 VAL B N 1
ATOM 7612 C CA . VAL B 1 413 ? 127.923 139.632 134.540 1.00 85.33 413 VAL B CA 1
ATOM 7613 C C . VAL B 1 413 ? 127.397 138.647 135.576 1.00 91.27 413 VAL B C 1
ATOM 7614 O O . VAL B 1 413 ? 127.228 138.993 136.749 1.00 102.81 413 VAL B O 1
ATOM 7618 N N . GLN B 1 414 ? 127.153 137.397 135.171 1.00 91.84 414 GLN B N 1
ATOM 7619 C CA . GLN B 1 414 ? 126.728 136.388 136.134 1.00 91.38 414 GLN B CA 1
ATOM 7620 C C . GLN B 1 414 ? 127.849 136.052 137.107 1.00 94.27 414 GLN B C 1
ATOM 7621 O O . GLN B 1 414 ? 127.601 135.840 138.299 1.00 106.15 414 GLN B O 1
ATOM 7627 N N . LEU B 1 415 ? 129.089 136.004 136.618 1.00 72.45 415 LEU B N 1
ATOM 7628 C CA . LEU B 1 415 ? 130.226 135.797 137.510 1.00 74.46 415 LEU B CA 1
ATOM 7629 C C . LEU B 1 415 ? 130.336 136.924 138.532 1.00 81.24 415 LEU B C 1
ATOM 7630 O O . LEU B 1 415 ? 130.547 136.678 139.730 1.00 94.61 415 LEU B O 1
ATOM 7635 N N . GLN B 1 416 ? 130.188 138.168 138.075 1.00 84.11 416 GLN B N 1
ATOM 7636 C CA . GLN B 1 416 ? 130.244 139.307 138.985 1.00 83.45 416 GLN B CA 1
ATOM 7637 C C . GLN B 1 416 ? 129.110 139.256 140.002 1.00 89.47 416 GLN B C 1
ATOM 7638 O O . GLN B 1 416 ? 129.314 139.555 141.184 1.00 96.35 416 GLN B O 1
ATOM 7644 N N . TYR B 1 417 ? 127.907 138.883 139.558 1.00 85.62 417 TYR B N 1
ATOM 7645 C CA . TYR B 1 417 ? 126.784 138.758 140.480 1.00 85.45 417 TYR B CA 1
ATOM 7646 C C . TYR B 1 417 ? 127.044 137.682 141.522 1.00 85.87 417 TYR B C 1
ATOM 7647 O O . TYR B 1 417 ? 126.714 137.857 142.700 1.00 95.66 417 TYR B O 1
ATOM 7656 N N . LEU B 1 418 ? 127.617 136.553 141.103 1.00 81.22 418 LEU B N 1
ATOM 7657 C CA . LEU B 1 418 ? 127.929 135.486 142.045 1.00 81.77 418 LEU B CA 1
ATOM 7658 C C . LEU B 1 418 ? 128.917 135.966 143.099 1.00 83.02 418 LEU B C 1
ATOM 7659 O O . LEU B 1 418 ? 128.721 135.745 144.304 1.00 99.13 418 LEU B O 1
ATOM 7664 N N . TYR B 1 419 ? 129.979 136.651 142.663 1.00 86.66 419 TYR B N 1
ATOM 7665 C CA . TYR B 1 419 ? 130.949 137.171 143.623 1.00 88.74 419 TYR B CA 1
ATOM 7666 C C . TYR B 1 419 ? 130.297 138.159 144.580 1.00 90.07 419 TYR B C 1
ATOM 7667 O O . TYR B 1 419 ? 130.526 138.104 145.793 1.00 102.61 419 TYR B O 1
ATOM 7676 N N . ASP B 1 420 ? 129.484 139.075 144.050 1.00 93.59 420 ASP B N 1
ATOM 7677 C CA . ASP B 1 420 ? 128.864 140.087 144.897 1.00 92.81 420 ASP B CA 1
ATOM 7678 C C . ASP B 1 420 ? 127.925 139.459 145.917 1.00 96.90 420 ASP B C 1
ATOM 7679 O O . ASP B 1 420 ? 127.934 139.836 147.094 1.00 99.06 420 ASP B O 1
ATOM 7684 N N . THR B 1 421 ? 127.113 138.491 145.486 1.00 87.96 421 THR B N 1
ATOM 7685 C CA . THR B 1 421 ? 126.173 137.845 146.396 1.00 84.42 421 THR B CA 1
ATOM 7686 C C . THR B 1 421 ? 126.907 137.100 147.502 1.00 90.62 421 THR B C 1
ATOM 7687 O O . THR B 1 421 ? 126.566 137.224 148.688 1.00 100.86 421 THR B O 1
ATOM 7691 N N . LEU B 1 422 ? 127.924 136.316 147.133 1.00 81.12 422 LEU B N 1
ATOM 7692 C CA . LEU B 1 422 ? 128.654 135.561 148.145 1.00 77.74 422 LEU B CA 1
ATOM 7693 C C . LEU B 1 422 ? 129.380 136.491 149.110 1.00 88.50 422 LEU B C 1
ATOM 7694 O O . LEU B 1 422 ? 129.386 136.253 150.324 1.00 97.12 422 LEU B O 1
ATOM 7699 N N . LYS B 1 423 ? 129.985 137.563 148.592 1.00 89.23 423 LYS B N 1
ATOM 7700 C CA . LYS B 1 423 ? 130.665 138.514 149.462 1.00 81.79 423 LYS B CA 1
ATOM 7701 C C . LYS B 1 423 ? 129.690 139.175 150.425 1.00 83.96 423 LYS B C 1
ATOM 7702 O O . LYS B 1 423 ? 129.990 139.327 151.615 1.00 97.34 423 LYS B O 1
ATOM 7708 N N . ASP B 1 424 ? 128.513 139.571 149.932 1.00 89.79 424 ASP B N 1
ATOM 7709 C CA . ASP B 1 424 ? 127.527 140.209 150.797 1.00 92.97 424 ASP B CA 1
ATOM 7710 C C . ASP B 1 424 ? 127.080 139.265 151.904 1.00 96.41 424 ASP B C 1
ATOM 7711 O O . ASP B 1 424 ? 127.005 139.654 153.078 1.00 104.41 424 ASP B O 1
ATOM 7716 N N . TYR B 1 425 ? 126.782 138.011 151.550 1.00 89.74 425 TYR B N 1
ATOM 7717 C CA . TYR B 1 425 ? 126.338 137.064 152.568 1.00 88.23 425 TYR B CA 1
ATOM 7718 C C . TYR B 1 425 ? 127.427 136.807 153.599 1.00 96.24 425 TYR B C 1
ATOM 7719 O O . TYR B 1 425 ? 127.154 136.772 154.806 1.00 104.69 425 TYR B O 1
ATOM 7728 N N . ILE B 1 426 ? 128.668 136.613 153.144 1.00 90.75 426 ILE B N 1
ATOM 7729 C CA . ILE B 1 426 ? 129.759 136.338 154.073 1.00 83.69 426 ILE B CA 1
ATOM 7730 C C . ILE B 1 426 ? 129.977 137.521 155.003 1.00 86.94 426 ILE B C 1
ATOM 7731 O O . ILE B 1 426 ? 130.164 137.352 156.214 1.00 99.42 426 ILE B O 1
ATOM 7736 N N . ASN B 1 427 ? 129.948 138.740 154.455 1.00 92.11 427 ASN B N 1
ATOM 7737 C CA . ASN B 1 427 ? 130.136 139.925 155.282 1.00 86.10 427 ASN B CA 1
ATOM 7738 C C . ASN B 1 427 ? 129.032 140.053 156.322 1.00 91.67 427 ASN B C 1
ATOM 7739 O O . ASN B 1 427 ? 129.309 140.344 157.491 1.00 101.60 427 ASN B O 1
ATOM 7744 N N . ASP B 1 428 ? 127.777 139.830 155.924 1.00 108.33 428 ASP B N 1
ATOM 7745 C CA . ASP B 1 428 ? 126.678 139.929 156.879 1.00 109.30 428 ASP B CA 1
ATOM 7746 C C . ASP B 1 428 ? 126.818 138.895 157.990 1.00 107.73 428 ASP B C 1
ATOM 7747 O O . ASP B 1 428 ? 126.680 139.215 159.180 1.00 113.15 428 ASP B O 1
ATOM 7752 N N . ALA B 1 429 ? 127.099 137.644 157.615 1.00 89.85 429 ALA B N 1
ATOM 7753 C CA . ALA B 1 429 ? 127.213 136.584 158.610 1.00 87.15 429 ALA B CA 1
ATOM 7754 C C . ALA B 1 429 ? 128.353 136.859 159.580 1.00 89.70 429 ALA B C 1
ATOM 7755 O O . ALA B 1 429 ? 128.187 136.726 160.800 1.00 100.57 429 ALA B O 1
ATOM 7757 N N . LEU B 1 430 ? 129.514 137.266 159.063 1.00 89.14 430 LEU B N 1
ATOM 7758 C CA . LEU B 1 430 ? 130.652 137.494 159.942 1.00 86.19 430 LEU B CA 1
ATOM 7759 C C . LEU B 1 430 ? 130.471 138.745 160.792 1.00 94.86 430 LEU B C 1
ATOM 7760 O O . LEU B 1 430 ? 130.955 138.787 161.925 1.00 105.39 430 LEU B O 1
ATOM 7765 N N . GLY B 1 431 ? 129.762 139.758 160.289 1.00 97.11 431 GLY B N 1
ATOM 7766 C CA . GLY B 1 431 ? 129.463 140.909 161.123 1.00 95.28 431 GLY B CA 1
ATOM 7767 C C . GLY B 1 431 ? 128.536 140.568 162.273 1.00 98.10 431 GLY B C 1
ATOM 7768 O O . GLY B 1 431 ? 128.747 141.009 163.409 1.00 105.16 431 GLY B O 1
ATOM 7769 N N . ASN B 1 432 ? 127.497 139.774 162.000 1.00 92.54 432 ASN B N 1
ATOM 7770 C CA . ASN B 1 432 ? 126.619 139.333 163.079 1.00 89.13 432 ASN B CA 1
ATOM 7771 C C . ASN B 1 432 ? 127.382 138.484 164.088 1.00 95.60 432 ASN B C 1
ATOM 7772 O O . ASN B 1 432 ? 127.188 138.618 165.306 1.00 109.49 432 ASN B O 1
ATOM 7777 N N . LEU B 1 433 ? 128.264 137.610 163.597 1.00 82.80 433 LEU B N 1
ATOM 7778 C CA . LEU B 1 433 ? 129.090 136.811 164.493 1.00 79.29 433 LEU B CA 1
ATOM 7779 C C . LEU B 1 433 ? 129.985 137.694 165.352 1.00 87.38 433 LEU B C 1
ATOM 7780 O O . LEU B 1 433 ? 130.164 137.431 166.544 1.00 102.73 433 LEU B O 1
ATOM 7785 N N . ALA B 1 434 ? 130.556 138.746 164.763 1.00 89.54 434 ALA B N 1
ATOM 7786 C CA . ALA B 1 434 ? 131.411 139.649 165.524 1.00 88.22 434 ALA B CA 1
ATOM 7787 C C . ALA B 1 434 ? 130.626 140.376 166.607 1.00 93.60 434 ALA B C 1
ATOM 7788 O O . ALA B 1 434 ? 131.120 140.554 167.726 1.00 103.29 434 ALA B O 1
ATOM 7790 N N . GLU B 1 435 ? 129.407 140.816 166.291 1.00 103.86 435 GLU B N 1
ATOM 7791 C CA . GLU B 1 435 ? 128.589 141.480 167.305 1.00 102.53 435 GLU B CA 1
ATOM 7792 C C . GLU B 1 435 ? 128.256 140.533 168.454 1.00 105.98 435 GLU B C 1
ATOM 7793 O O . GLU B 1 435 ? 128.357 140.904 169.636 1.00 115.26 435 GLU B O 1
ATOM 7799 N N . SER B 1 436 ? 127.866 139.297 168.128 1.00 95.07 436 SER B N 1
ATOM 7800 C CA . SER B 1 436 ? 127.572 138.325 169.176 1.00 96.74 436 SER B CA 1
ATOM 7801 C C . SER B 1 436 ? 128.814 138.020 170.004 1.00 103.19 436 SER B C 1
ATOM 7802 O O . SER B 1 436 ? 128.731 137.850 171.227 1.00 108.56 436 SER B O 1
ATOM 7805 N N . TRP B 1 437 ? 129.975 137.941 169.351 1.00 96.68 437 TRP B N 1
ATOM 7806 C CA . TRP B 1 437 ? 131.224 137.710 170.063 1.00 91.61 437 TRP B CA 1
ATOM 7807 C C . TRP B 1 437 ? 131.534 138.857 171.012 1.00 95.65 437 TRP B C 1
ATOM 7808 O O . TRP B 1 437 ? 131.999 138.633 172.133 1.00 108.18 437 TRP B O 1
ATOM 7819 N N . CYS B 1 438 ? 131.292 140.095 170.574 1.00 106.77 438 CYS B N 1
ATOM 7820 C CA . CYS B 1 438 ? 131.484 141.244 171.454 1.00 108.04 438 CYS B CA 1
ATOM 7821 C C . CYS B 1 438 ? 130.604 141.129 172.690 1.00 114.25 438 CYS B C 1
ATOM 7822 O O . CYS B 1 438 ? 131.066 141.337 173.821 1.00 121.37 438 CYS B O 1
ATOM 7825 N N . LEU B 1 439 ? 129.324 140.802 172.492 1.00 104.53 439 LEU B N 1
ATOM 7826 C CA . LEU B 1 439 ? 128.417 140.693 173.633 1.00 104.73 439 LEU B CA 1
ATOM 7827 C C . LEU B 1 439 ? 128.861 139.591 174.589 1.00 107.63 439 LEU B C 1
ATOM 7828 O O . LEU B 1 439 ? 128.881 139.784 175.816 1.00 115.64 439 LEU B O 1
ATOM 7833 N N . ASP B 1 440 ? 129.226 138.429 174.042 1.00 109.87 440 ASP B N 1
ATOM 7834 C CA . ASP B 1 440 ? 129.658 137.319 174.881 1.00 108.73 440 ASP B CA 1
ATOM 7835 C C . ASP B 1 440 ? 130.926 137.667 175.644 1.00 109.84 440 ASP B C 1
ATOM 7836 O O . ASP B 1 440 ? 131.064 137.322 176.822 1.00 114.53 440 ASP B O 1
ATOM 7841 N N . GLN B 1 441 ? 131.870 138.345 174.988 1.00 104.97 441 GLN B N 1
ATOM 7842 C CA . GLN B 1 441 ? 133.105 138.732 175.657 1.00 98.97 441 GLN B CA 1
ATOM 7843 C C . GLN B 1 441 ? 132.840 139.731 176.773 1.00 102.00 441 GLN B C 1
ATOM 7844 O O . GLN B 1 441 ? 133.467 139.662 177.834 1.00 109.17 441 GLN B O 1
ATOM 7850 N N . LYS B 1 442 ? 131.923 140.675 176.552 1.00 108.05 442 LYS B N 1
ATOM 7851 C CA . LYS B 1 442 ? 131.589 141.630 177.605 1.00 105.97 442 LYS B CA 1
ATOM 7852 C C . LYS B 1 442 ? 130.988 140.922 178.814 1.00 107.90 442 LYS B C 1
ATOM 7853 O O . LYS B 1 442 ? 131.363 141.192 179.967 1.00 115.53 442 LYS B O 1
ATOM 7859 N N . ARG B 1 443 ? 130.060 139.993 178.570 1.00 111.23 443 ARG B N 1
ATOM 7860 C CA . ARG B 1 443 ? 129.477 139.249 179.682 1.00 109.27 443 ARG B CA 1
ATOM 7861 C C . ARG B 1 443 ? 130.529 138.407 180.395 1.00 112.94 443 ARG B C 1
ATOM 7862 O O . ARG B 1 443 ? 130.529 138.310 181.629 1.00 115.79 443 ARG B O 1
ATOM 7870 N N . THR B 1 444 ? 131.435 137.789 179.634 1.00 111.19 444 THR B N 1
ATOM 7871 C CA . THR B 1 444 ? 132.493 136.990 180.239 1.00 104.85 444 THR B CA 1
ATOM 7872 C C . THR B 1 444 ? 133.426 137.855 181.077 1.00 106.23 444 THR B C 1
ATOM 7873 O O . THR B 1 444 ? 133.912 137.419 182.124 1.00 113.62 444 THR B O 1
ATOM 7877 N N . ILE B 1 445 ? 133.695 139.082 180.632 1.00 103.47 445 ILE B N 1
ATOM 7878 C CA . ILE B 1 445 ? 134.534 139.986 181.411 1.00 98.33 445 ILE B CA 1
ATOM 7879 C C . ILE B 1 445 ? 133.854 140.345 182.724 1.00 98.33 445 ILE B C 1
ATOM 7880 O O . ILE B 1 445 ? 134.491 140.373 183.786 1.00 104.28 445 ILE B O 1
ATOM 7885 N N . THR B 1 446 ? 132.547 140.623 182.677 1.00 107.97 446 THR B N 1
ATOM 7886 C CA . THR B 1 446 ? 131.820 140.890 183.917 1.00 108.71 446 THR B CA 1
ATOM 7887 C C . THR B 1 446 ? 131.872 139.686 184.853 1.00 108.79 446 THR B C 1
ATOM 7888 O O . THR B 1 446 ? 132.085 139.831 186.067 1.00 112.91 446 THR B O 1
ATOM 7892 N N . MET B 1 447 ? 131.690 138.487 184.299 1.00 116.73 447 MET B N 1
ATOM 7893 C CA . MET B 1 447 ? 131.729 137.271 185.104 1.00 115.55 447 MET B CA 1
ATOM 7894 C C . MET B 1 447 ? 133.108 137.051 185.713 1.00 116.31 447 MET B C 1
ATOM 7895 O O . MET B 1 447 ? 133.225 136.629 186.868 1.00 118.04 447 MET B O 1
ATOM 7900 N N . LEU B 1 448 ? 134.165 137.320 184.943 1.00 114.88 448 LEU B N 1
ATOM 7901 C CA . LEU B 1 448 ? 135.524 137.205 185.460 1.00 108.54 448 LEU B CA 1
ATOM 7902 C C . LEU B 1 448 ? 135.762 138.183 186.597 1.00 110.29 448 LEU B C 1
ATOM 7903 O O . LEU B 1 448 ? 136.401 137.841 187.599 1.00 118.85 448 LEU B O 1
ATOM 7908 N N . HIS B 1 449 ? 135.272 139.416 186.450 1.00 119.16 449 HIS B N 1
ATOM 7909 C CA . HIS B 1 449 ? 135.420 140.390 187.525 1.00 119.45 449 HIS B CA 1
ATOM 7910 C C . HIS B 1 449 ? 134.714 139.919 188.786 1.00 118.56 449 HIS B C 1
ATOM 7911 O O . HIS B 1 449 ? 135.240 140.068 189.895 1.00 121.64 449 HIS B O 1
ATOM 7918 N N . GLU B 1 450 ? 133.518 139.346 188.638 1.00 127.79 450 GLU B N 1
ATOM 7919 C CA . GLU B 1 450 ? 132.808 138.838 189.809 1.00 126.14 450 GLU B CA 1
ATOM 7920 C C . GLU B 1 450 ? 133.533 137.651 190.432 1.00 127.10 450 GLU B C 1
ATOM 7921 O O . GLU B 1 450 ? 133.564 137.509 191.660 1.00 124.95 450 GLU B O 1
ATOM 7927 N N . LEU B 1 451 ? 134.116 136.783 189.603 1.00 124.95 451 LEU B N 1
ATOM 7928 C CA . LEU B 1 451 ? 134.806 135.604 190.118 1.00 118.35 451 LEU B CA 1
ATOM 7929 C C . LEU B 1 451 ? 136.108 135.963 190.818 1.00 117.49 451 LEU B C 1
ATOM 7930 O O . LEU B 1 451 ? 136.506 135.282 191.769 1.00 121.21 451 LEU B O 1
ATOM 7935 N N . SER B 1 452 ? 136.790 137.016 190.358 1.00 122.48 452 SER B N 1
ATOM 7936 C CA . SER B 1 452 ? 138.082 137.374 190.930 1.00 120.81 452 SER B CA 1
ATOM 7937 C C . SER B 1 452 ? 137.987 137.755 192.401 1.00 124.91 452 SER B C 1
ATOM 7938 O O . SER B 1 452 ? 138.990 137.671 193.116 1.00 130.02 452 SER B O 1
ATOM 7941 N N . LYS B 1 453 ? 136.812 138.172 192.872 1.00 125.97 453 LYS B N 1
ATOM 7942 C CA . LYS B 1 453 ? 136.656 138.509 194.280 1.00 127.08 453 LYS B CA 1
ATOM 7943 C C . LYS B 1 453 ? 136.705 137.288 195.189 1.00 130.38 453 LYS B C 1
ATOM 7944 O O . LYS B 1 453 ? 136.805 137.452 196.409 1.00 130.92 453 LYS B O 1
ATOM 7950 N N . ILE B 1 454 ? 136.638 136.084 194.634 1.00 134.53 454 ILE B N 1
ATOM 7951 C CA . ILE B 1 454 ? 136.663 134.854 195.418 1.00 133.63 454 ILE B CA 1
ATOM 7952 C C . ILE B 1 454 ? 138.027 134.180 195.352 1.00 133.54 454 ILE B C 1
ATOM 7953 O O . ILE B 1 454 ? 138.622 133.864 196.382 1.00 135.64 454 ILE B O 1
ATOM 7958 N N . SER B 1 455 ? 138.535 133.952 194.145 1.00 131.55 455 SER B N 1
ATOM 7959 C CA . SER B 1 455 ? 139.836 133.319 193.930 1.00 132.41 455 SER B CA 1
ATOM 7960 C C . SER B 1 455 ? 140.649 134.191 192.984 1.00 133.40 455 SER B C 1
ATOM 7961 O O . SER B 1 455 ? 140.814 133.869 191.801 1.00 136.36 455 SER B O 1
ATOM 7964 N N . PRO B 1 456 ? 141.163 135.321 193.477 1.00 125.33 456 PRO B N 1
ATOM 7965 C CA . PRO B 1 456 ? 141.847 136.266 192.577 1.00 128.41 456 PRO B CA 1
ATOM 7966 C C . PRO B 1 456 ? 143.069 135.690 191.887 1.00 130.42 456 PRO B C 1
ATOM 7967 O O . PRO B 1 456 ? 143.328 136.023 190.725 1.00 132.21 456 PRO B O 1
ATOM 7971 N N . SER B 1 457 ? 143.827 134.828 192.569 1.00 130.16 457 SER B N 1
ATOM 7972 C CA . SER B 1 457 ? 145.111 134.389 192.032 1.00 128.61 457 SER B CA 1
ATOM 7973 C C . SER B 1 457 ? 144.940 133.658 190.707 1.00 131.82 457 SER B C 1
ATOM 7974 O O . SER B 1 457 ? 145.569 134.016 189.705 1.00 136.29 457 SER B O 1
ATOM 7977 N N . SER B 1 458 ? 144.075 132.642 190.678 1.00 129.79 458 SER B N 1
ATOM 7978 C CA . SER B 1 458 ? 143.920 131.839 189.469 1.00 130.77 458 SER B CA 1
ATOM 7979 C C . SER B 1 458 ? 143.349 132.660 188.320 1.00 133.35 458 SER B C 1
ATOM 7980 O O . SER B 1 458 ? 143.822 132.555 187.183 1.00 137.18 458 SER B O 1
ATOM 7983 N N . ILE B 1 459 ? 142.336 133.483 188.596 1.00 128.08 459 ILE B N 1
ATOM 7984 C CA . ILE B 1 459 ? 141.696 134.259 187.538 1.00 128.51 459 ILE B CA 1
ATOM 7985 C C . ILE B 1 459 ? 142.677 135.263 186.946 1.00 131.16 459 ILE B C 1
ATOM 7986 O O . ILE B 1 459 ? 142.799 135.396 185.720 1.00 135.03 459 ILE B O 1
ATOM 7991 N N . VAL B 1 460 ? 143.391 135.988 187.809 1.00 126.16 460 VAL B N 1
ATOM 7992 C CA . VAL B 1 460 ? 144.325 136.996 187.322 1.00 126.56 460 VAL B CA 1
ATOM 7993 C C . VAL B 1 460 ? 145.491 136.338 186.597 1.00 130.53 460 VAL B C 1
ATOM 7994 O O . VAL B 1 460 ? 145.996 136.871 185.605 1.00 132.77 460 VAL B O 1
ATOM 7998 N N . SER B 1 461 ? 145.938 135.171 187.070 1.00 135.25 461 SER B N 1
ATOM 7999 C CA . SER B 1 461 ? 146.998 134.456 186.366 1.00 134.46 461 SER B CA 1
ATOM 8000 C C . SER B 1 461 ? 146.540 134.011 184.984 1.00 136.74 461 SER B C 1
ATOM 8001 O O . SER B 1 461 ? 147.292 134.120 184.008 1.00 142.78 461 SER B O 1
ATOM 8004 N N . GLU B 1 462 ? 145.312 133.501 184.881 1.00 133.98 462 GLU B N 1
ATOM 8005 C CA . GLU B 1 462 ? 144.796 133.072 183.586 1.00 132.66 462 GLU B CA 1
ATOM 8006 C C . GLU B 1 462 ? 144.673 134.244 182.623 1.00 134.92 462 GLU B C 1
ATOM 8007 O O . GLU B 1 462 ? 145.043 134.135 181.449 1.00 138.00 462 GLU B O 1
ATOM 8013 N N . VAL B 1 463 ? 144.149 135.376 183.099 1.00 127.05 463 VAL B N 1
ATOM 8014 C CA . VAL B 1 463 ? 144.010 136.541 182.230 1.00 127.85 463 VAL B CA 1
ATOM 8015 C C . VAL B 1 463 ? 145.379 137.073 181.822 1.00 131.74 463 VAL B C 1
ATOM 8016 O O . VAL B 1 463 ? 145.611 137.403 180.653 1.00 132.48 463 VAL B O 1
ATOM 8020 N N . TYR B 1 464 ? 146.308 137.159 182.776 1.00 139.34 464 TYR B N 1
ATOM 8021 C CA . TYR B 1 464 ? 147.645 137.670 182.495 1.00 136.18 464 TYR B CA 1
ATOM 8022 C C . TYR B 1 464 ? 148.435 136.727 181.599 1.00 137.98 464 TYR B C 1
ATOM 8023 O O . TYR B 1 464 ? 149.253 137.183 180.792 1.00 138.92 464 TYR B O 1
ATOM 8032 N N . GLY B 1 465 ? 148.211 135.422 181.725 1.00 148.35 465 GLY B N 1
ATOM 8033 C CA . GLY B 1 465 ? 148.964 134.438 180.981 1.00 148.03 465 GLY B CA 1
ATOM 8034 C C . GLY B 1 465 ? 150.230 133.958 181.655 1.00 149.52 465 GLY B C 1
ATOM 8035 O O . GLY B 1 465 ? 150.909 133.080 181.107 1.00 151.20 465 GLY B O 1
ATOM 8036 N N . ARG B 1 466 ? 150.571 134.503 182.820 1.00 160.69 466 ARG B N 1
ATOM 8037 C CA . ARG B 1 466 ? 151.764 134.122 183.553 1.00 160.76 466 ARG B CA 1
ATOM 8038 C C . ARG B 1 466 ? 151.424 133.918 185.022 1.00 162.00 466 ARG B C 1
ATOM 8039 O O . ARG B 1 466 ? 150.665 134.707 185.600 1.00 164.82 466 ARG B O 1
ATOM 8047 N N . PRO B 1 467 ? 151.956 132.869 185.650 1.00 150.58 467 PRO B N 1
ATOM 8048 C CA . PRO B 1 467 ? 151.615 132.591 187.054 1.00 150.54 467 PRO B CA 1
ATOM 8049 C C . PRO B 1 467 ? 152.092 133.701 187.976 1.00 150.85 467 PRO B C 1
ATOM 8050 O O . PRO B 1 467 ? 153.291 133.947 188.115 1.00 153.20 467 PRO B O 1
ATOM 8054 N N . ILE B 1 468 ? 151.134 134.376 188.610 1.00 142.59 468 ILE B N 1
ATOM 8055 C CA . ILE B 1 468 ? 151.398 135.442 189.561 1.00 142.10 468 ILE B CA 1
ATOM 8056 C C . ILE B 1 468 ? 150.498 135.241 190.776 1.00 142.32 468 ILE B C 1
ATOM 8057 O O . ILE B 1 468 ? 149.747 134.271 190.863 1.00 144.41 468 ILE B O 1
ATOM 8062 N N . SER B 1 469 ? 150.586 136.175 191.721 1.00 150.72 469 SER B N 1
ATOM 8063 C CA . SER B 1 469 ? 149.744 136.171 192.908 1.00 152.74 469 SER B CA 1
ATOM 8064 C C . SER B 1 469 ? 149.028 137.506 193.023 1.00 155.13 469 SER B C 1
ATOM 8065 O O . SER B 1 469 ? 149.624 138.561 192.784 1.00 155.92 469 SER B O 1
ATOM 8067 N N . ALA B 1 470 ? 147.750 137.457 193.388 1.00 154.21 470 ALA B N 1
ATOM 8068 C CA . ALA B 1 470 ? 146.940 138.656 193.536 1.00 153.19 470 ALA B CA 1
ATOM 8069 C C . ALA B 1 470 ? 146.126 138.562 194.816 1.00 152.48 470 ALA B C 1
ATOM 8070 O O . ALA B 1 470 ? 145.852 137.470 195.318 1.00 154.98 470 ALA B O 1
ATOM 8072 N N . GLN B 1 471 ? 145.744 139.724 195.340 1.00 155.91 471 GLN B N 1
ATOM 8073 C CA . GLN B 1 471 ? 144.959 139.793 196.562 1.00 156.22 471 GLN B CA 1
ATOM 8074 C C . GLN B 1 471 ? 144.017 140.983 196.468 1.00 158.56 471 GLN B C 1
ATOM 8075 O O . GLN B 1 471 ? 144.398 142.045 195.969 1.00 160.29 471 GLN B O 1
ATOM 8081 N N . LEU B 1 472 ? 142.790 140.798 196.948 1.00 159.10 472 LEU B N 1
ATOM 8082 C CA . LEU B 1 472 ? 141.767 141.834 196.850 1.00 158.79 472 LEU B CA 1
ATOM 8083 C C . LEU B 1 472 ? 142.007 142.893 197.919 1.00 160.10 472 LEU B C 1
ATOM 8084 O O . LEU B 1 472 ? 141.765 142.655 199.106 1.00 159.02 472 LEU B O 1
ATOM 8089 N N . HIS B 1 473 ? 142.481 144.064 197.500 1.00 171.76 473 HIS B N 1
ATOM 8090 C CA . HIS B 1 473 ? 142.717 145.179 198.416 1.00 171.17 473 HIS B CA 1
ATOM 8091 C C . HIS B 1 473 ? 141.516 146.123 198.389 1.00 172.14 473 HIS B C 1
ATOM 8092 O O . HIS B 1 473 ? 141.565 147.240 197.872 1.00 174.76 473 HIS B O 1
ATOM 8099 N N . GLY B 1 474 ? 140.418 145.646 198.969 1.00 165.06 474 GLY B N 1
ATOM 8100 C CA . GLY B 1 474 ? 139.191 146.415 198.979 1.00 164.97 474 GLY B CA 1
ATOM 8101 C C . GLY B 1 474 ? 138.325 146.142 197.769 1.00 165.42 474 GLY B C 1
ATOM 8102 O O . GLY B 1 474 ? 137.591 145.151 197.734 1.00 167.12 474 GLY B O 1
ATOM 8103 N N . ASP B 1 475 ? 138.397 147.018 196.768 1.00 166.69 475 ASP B N 1
ATOM 8104 C CA . ASP B 1 475 ? 137.636 146.852 195.540 1.00 165.66 475 ASP B CA 1
ATOM 8105 C C . ASP B 1 475 ? 138.511 146.656 194.312 1.00 163.94 475 ASP B C 1
ATOM 8106 O O . ASP B 1 475 ? 137.976 146.485 193.211 1.00 166.63 475 ASP B O 1
ATOM 8111 N N . VAL B 1 476 ? 139.835 146.673 194.463 1.00 149.44 476 VAL B N 1
ATOM 8112 C CA . VAL B 1 476 ? 140.754 146.470 193.353 1.00 149.24 476 VAL B CA 1
ATOM 8113 C C . VAL B 1 476 ? 141.745 145.381 193.738 1.00 152.93 476 VAL B C 1
ATOM 8114 O O . VAL B 1 476 ? 141.953 145.083 194.916 1.00 156.08 476 VAL B O 1
ATOM 8118 N N . LEU B 1 477 ? 142.356 144.784 192.721 1.00 149.46 477 LEU B N 1
ATOM 8119 C CA . LEU B 1 477 ? 143.308 143.699 192.905 1.00 151.31 477 LEU B CA 1
ATOM 8120 C C . LEU B 1 477 ? 144.724 144.257 192.919 1.00 154.85 477 LEU B C 1
ATOM 8121 O O . LEU B 1 477 ? 145.109 145.004 192.015 1.00 157.40 477 LEU B O 1
ATOM 8126 N N . ALA B 1 478 ? 145.490 143.893 193.940 1.00 166.94 478 ALA B N 1
ATOM 8127 C CA . ALA B 1 478 ? 146.879 144.316 194.084 1.00 164.95 478 ALA B CA 1
ATOM 8128 C C . ALA B 1 478 ? 147.758 143.094 193.840 1.00 166.50 478 ALA B C 1
ATOM 8129 O O . ALA B 1 478 ? 148.050 142.326 194.757 1.00 166.46 478 ALA B O 1
ATOM 8131 N N . ILE B 1 479 ? 148.178 142.918 192.586 1.00 168.27 479 ILE B N 1
ATOM 8132 C CA . ILE B 1 479 ? 149.004 141.768 192.246 1.00 167.32 479 ILE B CA 1
ATOM 8133 C C . ILE B 1 479 ? 150.416 141.960 192.789 1.00 168.31 479 ILE B C 1
ATOM 8134 O O . ILE B 1 479 ? 150.843 143.068 193.130 1.00 171.56 479 ILE B O 1
ATOM 8139 N N . SER B 1 480 ? 151.152 140.854 192.867 1.00 176.04 480 SER B N 1
ATOM 8140 C CA . SER B 1 480 ? 152.522 140.873 193.371 1.00 177.92 480 SER B CA 1
ATOM 8141 C C . SER B 1 480 ? 153.362 139.928 192.525 1.00 177.53 480 SER B C 1
ATOM 8142 O O . SER B 1 480 ? 153.258 138.707 192.668 1.00 177.36 480 SER B O 1
ATOM 8145 N N . LYS B 1 481 ? 154.182 140.492 191.639 1.00 185.98 481 LYS B N 1
ATOM 8146 C CA . LYS B 1 481 ? 155.147 139.683 190.911 1.00 186.90 481 LYS B CA 1
ATOM 8147 C C . LYS B 1 481 ? 156.095 139.012 191.895 1.00 189.11 481 LYS B C 1
ATOM 8148 O O . LYS B 1 481 ? 156.579 139.639 192.841 1.00 190.19 481 LYS B O 1
ATOM 8154 N N . CYS B 1 482 ? 156.360 137.728 191.673 1.00 207.24 482 CYS B N 1
ATOM 8155 C CA . CYS B 1 482 ? 157.144 136.957 192.622 1.00 207.70 482 CYS B CA 1
ATOM 8156 C C . CYS B 1 482 ? 158.046 135.985 191.878 1.00 207.47 482 CYS B C 1
ATOM 8157 O O . CYS B 1 482 ? 157.778 135.598 190.737 1.00 204.73 482 CYS B O 1
ATOM 8160 N N . ILE B 1 483 ? 159.122 135.590 192.548 1.00 202.38 483 ILE B N 1
ATOM 8161 C CA . ILE B 1 483 ? 160.218 134.889 191.915 1.00 201.89 483 ILE B CA 1
ATOM 8162 C C . ILE B 1 483 ? 160.107 133.391 192.175 1.00 200.13 483 ILE B C 1
ATOM 8163 O O . ILE B 1 483 ? 159.323 132.933 193.002 1.00 199.30 483 ILE B O 1
ATOM 8168 N N . GLU B 1 484 ? 160.906 132.617 191.449 1.00 203.52 484 GLU B N 1
ATOM 8169 C CA . GLU B 1 484 ? 160.942 131.170 191.565 1.00 203.90 484 GLU B CA 1
ATOM 8170 C C . GLU B 1 484 ? 161.907 130.738 192.666 1.00 205.25 484 GLU B C 1
ATOM 8171 O O . GLU B 1 484 ? 162.630 131.546 193.253 1.00 206.13 484 GLU B O 1
ATOM 8177 N N . VAL B 1 485 ? 161.908 129.434 192.944 1.00 203.96 485 VAL B N 1
ATOM 8178 C CA . VAL B 1 485 ? 162.879 128.818 193.838 1.00 203.62 485 VAL B CA 1
ATOM 8179 C C . VAL B 1 485 ? 163.374 127.535 193.186 1.00 203.79 485 VAL B C 1
ATOM 8180 O O . VAL B 1 485 ? 162.771 127.016 192.244 1.00 203.21 485 VAL B O 1
ATOM 8184 N N . ASN B 1 486 ? 164.491 127.027 193.700 1.00 214.62 486 ASN B N 1
ATOM 8185 C CA . ASN B 1 486 ? 165.103 125.839 193.123 1.00 214.28 486 ASN B CA 1
ATOM 8186 C C . ASN B 1 486 ? 164.183 124.632 193.273 1.00 214.74 486 ASN B C 1
ATOM 8187 O O . ASN B 1 486 ? 163.434 124.505 194.245 1.00 215.02 486 ASN B O 1
ATOM 8192 N N . GLN B 1 487 ? 164.245 123.738 192.289 1.00 203.71 487 GLN B N 1
ATOM 8193 C CA . GLN B 1 487 ? 163.362 122.582 192.221 1.00 202.15 487 GLN B CA 1
ATOM 8194 C C . GLN B 1 487 ? 163.844 121.409 193.063 1.00 202.94 487 GLN B C 1
ATOM 8195 O O . GLN B 1 487 ? 163.172 120.374 193.095 1.00 202.45 487 GLN B O 1
ATOM 8201 N N . SER B 1 488 ? 164.986 121.533 193.728 1.00 220.49 488 SER B N 1
ATOM 8202 C CA . SER B 1 488 ? 165.483 120.494 194.614 1.00 221.34 488 SER B CA 1
ATOM 8203 C C . SER B 1 488 ? 165.036 120.763 196.047 1.00 222.28 488 SER B C 1
ATOM 8204 O O . SER B 1 488 ? 164.609 121.865 196.399 1.00 220.41 488 SER B O 1
ATOM 8207 N N . SER B 1 489 ? 165.139 119.723 196.876 1.00 235.36 489 SER B N 1
ATOM 8208 C CA . SER B 1 489 ? 164.796 119.800 198.297 1.00 234.90 489 SER B CA 1
ATOM 8209 C C . SER B 1 489 ? 163.368 120.299 198.506 1.00 234.10 489 SER B C 1
ATOM 8210 O O . SER B 1 489 ? 163.092 121.090 199.410 1.00 233.92 489 SER B O 1
ATOM 8213 N N . VAL B 1 490 ? 162.452 119.838 197.662 1.00 222.51 490 VAL B N 1
ATOM 8214 C CA . VAL B 1 490 ? 161.030 120.144 197.803 1.00 221.32 490 VAL B CA 1
ATOM 8215 C C . VAL B 1 490 ? 160.407 118.927 198.480 1.00 221.74 490 VAL B C 1
ATOM 8216 O O . VAL B 1 490 ? 159.994 117.965 197.831 1.00 221.66 490 VAL B O 1
ATOM 8220 N N . GLN B 1 491 ? 160.337 118.975 199.806 1.00 224.80 491 GLN B N 1
ATOM 8221 C CA . GLN B 1 491 ? 159.885 117.854 200.614 1.00 225.06 491 GLN B CA 1
ATOM 8222 C C . GLN B 1 491 ? 158.564 118.198 201.288 1.00 225.23 491 GLN B C 1
ATOM 8223 O O . GLN B 1 491 ? 158.371 119.323 201.758 1.00 226.64 491 GLN B O 1
ATOM 8229 N N . LEU B 1 492 ? 157.661 117.223 201.336 1.00 212.61 492 LEU B N 1
ATOM 8230 C CA . LEU B 1 492 ? 156.360 117.379 201.970 1.00 211.55 492 LEU B CA 1
ATOM 8231 C C . LEU B 1 492 ? 156.273 116.458 203.177 1.00 211.59 492 LEU B C 1
ATOM 8232 O O . LEU B 1 492 ? 156.491 115.248 203.056 1.00 211.78 492 LEU B O 1
ATOM 8237 N N . TYR B 1 493 ? 155.956 117.030 204.335 1.00 204.20 493 TYR B N 1
ATOM 8238 C CA . TYR B 1 493 ? 155.768 116.225 205.533 1.00 202.76 493 TYR B CA 1
ATOM 8239 C C . TYR B 1 493 ? 154.547 115.327 205.375 1.00 203.19 493 TYR B C 1
ATOM 8240 O O . TYR B 1 493 ? 153.483 115.769 204.935 1.00 204.70 493 TYR B O 1
ATOM 8242 N N . LYS B 1 494 ? 154.705 114.057 205.743 1.00 201.78 494 LYS B N 1
ATOM 8243 C CA . LYS B 1 494 ? 153.646 113.070 205.582 1.00 201.44 494 LYS B CA 1
ATOM 8244 C C . LYS B 1 494 ? 152.624 113.099 206.711 1.00 202.28 494 LYS B C 1
ATOM 8245 O O . LYS B 1 494 ? 151.853 112.142 206.852 1.00 202.88 494 LYS B O 1
ATOM 8251 N N . SER B 1 495 ? 152.598 114.158 207.517 1.00 203.48 495 SER B N 1
ATOM 8252 C CA . SER B 1 495 ? 151.632 114.282 208.602 1.00 204.38 495 SER B CA 1
ATOM 8253 C C . SER B 1 495 ? 151.055 115.688 208.585 1.00 203.93 495 SER B C 1
ATOM 8254 O O . SER B 1 495 ? 151.801 116.667 208.675 1.00 203.86 495 SER B O 1
ATOM 8257 N N . MET B 1 496 ? 149.734 115.785 208.470 1.00 212.66 496 MET B N 1
ATOM 8258 C CA . MET B 1 496 ? 149.042 117.065 208.515 1.00 213.10 496 MET B CA 1
ATOM 8259 C C . MET B 1 496 ? 148.604 117.446 209.923 1.00 215.86 496 MET B C 1
ATOM 8260 O O . MET B 1 496 ? 148.048 118.534 210.110 1.00 216.75 496 MET B O 1
ATOM 8262 N N . ARG B 1 497 ? 148.835 116.582 210.906 1.00 224.05 497 ARG B N 1
ATOM 8263 C CA . ARG B 1 497 ? 148.467 116.887 212.281 1.00 223.54 497 ARG B CA 1
ATOM 8264 C C . ARG B 1 497 ? 149.349 117.994 212.844 1.00 224.37 497 ARG B C 1
ATOM 8265 O O . ARG B 1 497 ? 150.536 118.102 212.524 1.00 223.31 497 ARG B O 1
ATOM 8273 N N . VAL B 1 498 ? 148.754 118.823 213.694 1.00 239.30 498 VAL B N 1
ATOM 8274 C CA . VAL B 1 498 ? 149.481 119.880 214.386 1.00 238.83 498 VAL B CA 1
ATOM 8275 C C . VAL B 1 498 ? 150.084 119.288 215.652 1.00 239.77 498 VAL B C 1
ATOM 8276 O O . VAL B 1 498 ? 149.360 118.794 216.524 1.00 240.53 498 VAL B O 1
ATOM 8280 N N . VAL B 1 499 ? 151.408 119.336 215.754 1.00 255.85 499 VAL B N 1
ATOM 8281 C CA . VAL B 1 499 ? 152.140 118.746 216.869 1.00 256.21 499 VAL B CA 1
ATOM 8282 C C . VAL B 1 499 ? 152.658 119.870 217.755 1.00 256.57 499 VAL B C 1
ATOM 8283 O O . VAL B 1 499 ? 153.287 120.817 217.267 1.00 255.72 499 VAL B O 1
ATOM 8287 N N . ASP B 1 500 ? 152.391 119.767 219.055 1.00 272.61 500 ASP B N 1
ATOM 8288 C CA . ASP B 1 500 ? 152.808 120.789 220.002 1.00 272.74 500 ASP B CA 1
ATOM 8289 C C . ASP B 1 500 ? 154.332 120.824 220.116 1.00 273.25 500 ASP B C 1
ATOM 8290 O O . ASP B 1 500 ? 155.043 119.926 219.655 1.00 273.89 500 ASP B O 1
ATOM 8295 N N . ALA B 1 501 ? 154.834 121.889 220.745 1.00 273.11 501 ALA B N 1
ATOM 8296 C CA . ALA B 1 501 ? 156.272 122.039 220.930 1.00 272.66 501 ALA B CA 1
ATOM 8297 C C . ALA B 1 501 ? 156.868 120.914 221.766 1.00 273.46 501 ALA B C 1
ATOM 8298 O O . ALA B 1 501 ? 158.068 120.644 221.656 1.00 273.14 501 ALA B O 1
ATOM 8300 N N . LYS B 1 502 ? 156.059 120.255 222.595 1.00 279.70 502 LYS B N 1
ATOM 8301 C CA . LYS B 1 502 ? 156.502 119.119 223.389 1.00 279.31 502 LYS B CA 1
ATOM 8302 C C . LYS B 1 502 ? 156.294 117.789 222.673 1.00 279.66 502 LYS B C 1
ATOM 8303 O O . LYS B 1 502 ? 156.240 116.743 223.329 1.00 278.84 502 LYS B O 1
ATOM 8309 N N . GLY B 1 503 ? 156.178 117.808 221.349 1.00 286.44 503 GLY B N 1
ATOM 8310 C CA . GLY B 1 503 ? 155.938 116.591 220.593 1.00 285.79 503 GLY B CA 1
ATOM 8311 C C . GLY B 1 503 ? 154.596 115.950 220.872 1.00 286.04 503 GLY B C 1
ATOM 8312 O O . GLY B 1 503 ? 154.502 114.718 220.937 1.00 285.20 503 GLY B O 1
ATOM 8313 N N . VAL B 1 504 ? 153.551 116.756 221.037 1.00 273.61 504 VAL B N 1
ATOM 8314 C CA . VAL B 1 504 ? 152.208 116.268 221.331 1.00 271.66 504 VAL B CA 1
ATOM 8315 C C . VAL B 1 504 ? 151.298 116.671 220.181 1.00 271.37 504 VAL B C 1
ATOM 8316 O O . VAL B 1 504 ? 151.177 117.862 219.866 1.00 271.45 504 VAL B O 1
ATOM 8320 N N . ARG B 1 505 ? 150.658 115.685 219.560 1.00 256.94 505 ARG B N 1
ATOM 8321 C CA . ARG B 1 505 ? 149.727 115.963 218.475 1.00 256.66 505 ARG B CA 1
ATOM 8322 C C . ARG B 1 505 ? 148.447 116.575 219.028 1.00 257.00 505 ARG B C 1
ATOM 8323 O O . ARG B 1 505 ? 147.884 116.084 220.011 1.00 256.76 505 ARG B O 1
ATOM 8331 N N . SER B 1 506 ? 147.988 117.651 218.396 1.00 258.42 506 SER B N 1
ATOM 8332 C CA . SER B 1 506 ? 146.758 118.325 218.799 1.00 257.49 506 SER B CA 1
ATOM 8333 C C . SER B 1 506 ? 145.596 117.704 218.033 1.00 258.66 506 SER B C 1
ATOM 8334 O O . SER B 1 506 ? 145.499 117.852 216.810 1.00 259.36 506 SER B O 1
ATOM 8337 N N . GLU B 1 507 ? 144.714 117.009 218.751 1.00 256.22 507 GLU B N 1
ATOM 8338 C CA . GLU B 1 507 ? 143.584 116.342 218.117 1.00 255.64 507 GLU B CA 1
ATOM 8339 C C . GLU B 1 507 ? 142.506 117.312 217.658 1.00 255.58 507 GLU B C 1
ATOM 8340 O O . GLU B 1 507 ? 141.597 116.898 216.929 1.00 254.33 507 GLU B O 1
ATOM 8346 N N . THR B 1 508 ? 142.579 118.581 218.059 1.00 251.20 508 THR B N 1
ATOM 8347 C CA . THR B 1 508 ? 141.592 119.576 217.667 1.00 249.57 508 THR B CA 1
ATOM 8348 C C . THR B 1 508 ? 142.091 120.525 216.586 1.00 248.89 508 THR B C 1
ATOM 8349 O O . THR B 1 508 ? 141.290 121.289 216.039 1.00 248.10 508 THR B O 1
ATOM 8353 N N . MET B 1 509 ? 143.383 120.499 216.267 1.00 243.94 509 MET B N 1
ATOM 8354 C CA . MET B 1 509 ? 143.958 121.369 215.248 1.00 242.51 509 MET B CA 1
ATOM 8355 C C . MET B 1 509 ? 144.678 120.512 214.220 1.00 243.93 509 MET B C 1
ATOM 8356 O O . MET B 1 509 ? 145.553 119.716 214.576 1.00 244.82 509 MET B O 1
ATOM 8358 N N . CYS B 1 510 ? 144.306 120.669 212.952 1.00 241.42 510 CYS B N 1
ATOM 8359 C CA . CYS B 1 510 ? 144.940 119.953 211.855 1.00 240.56 510 CYS B CA 1
ATOM 8360 C C . CYS B 1 510 ? 145.143 120.911 210.692 1.00 239.43 510 CYS B C 1
ATOM 8361 O O . CYS B 1 510 ? 144.272 121.736 210.400 1.00 240.35 510 CYS B O 1
ATOM 8364 N N . TYR B 1 511 ? 146.294 120.800 210.035 1.00 220.77 511 TYR B N 1
ATOM 8365 C CA . TYR B 1 511 ? 146.600 121.675 208.911 1.00 220.14 511 TYR B CA 1
ATOM 8366 C C . TYR B 1 511 ? 145.713 121.334 207.720 1.00 220.91 511 TYR B C 1
ATOM 8367 O O . TYR B 1 511 ? 145.583 120.164 207.345 1.00 221.18 511 TYR B O 1
ATOM 8376 N N . ASN B 1 512 ? 145.100 122.359 207.123 1.00 206.80 512 ASN B N 1
ATOM 8377 C CA . ASN B 1 512 ? 144.275 122.137 205.942 1.00 205.70 512 ASN B CA 1
ATOM 8378 C C . ASN B 1 512 ? 145.106 121.794 204.716 1.00 204.26 512 ASN B C 1
ATOM 8379 O O . ASN B 1 512 ? 144.585 121.172 203.784 1.00 204.07 512 ASN B O 1
ATOM 8384 N N . ARG B 1 513 ? 146.375 122.185 204.692 1.00 186.80 513 ARG B N 1
ATOM 8385 C CA . ARG B 1 513 ? 147.263 121.913 203.577 1.00 185.64 513 ARG B CA 1
ATOM 8386 C C . ARG B 1 513 ? 148.549 121.285 204.089 1.00 187.39 513 ARG B C 1
ATOM 8387 O O . ARG B 1 513 ? 148.977 121.568 205.212 1.00 188.22 513 ARG B O 1
ATOM 8395 N N . PRO B 1 514 ? 149.179 120.425 203.293 1.00 188.59 514 PRO B N 1
ATOM 8396 C CA . PRO B 1 514 ? 150.426 119.794 203.735 1.00 188.65 514 PRO B CA 1
ATOM 8397 C C . PRO B 1 514 ? 151.538 120.813 203.923 1.00 188.50 514 PRO B C 1
ATOM 8398 O O . PRO B 1 514 ? 151.618 121.822 203.218 1.00 186.67 514 PRO B O 1
ATOM 8402 N N . LEU B 1 515 ? 152.401 120.534 204.895 1.00 203.26 515 LEU B N 1
ATOM 8403 C CA . LEU B 1 515 ? 153.565 121.372 205.141 1.00 203.09 515 LEU B CA 1
ATOM 8404 C C . LEU B 1 515 ? 154.699 120.952 204.216 1.00 203.63 515 LEU B C 1
ATOM 8405 O O . LEU B 1 515 ? 155.041 119.769 204.136 1.00 204.68 515 LEU B O 1
ATOM 8410 N N . VAL B 1 516 ? 155.281 121.923 203.519 1.00 211.01 516 VAL B N 1
ATOM 8411 C CA . VAL B 1 516 ? 156.301 121.668 202.512 1.00 212.62 516 VAL B CA 1
ATOM 8412 C C . VAL B 1 516 ? 157.567 122.424 202.887 1.00 212.89 516 VAL B C 1
ATOM 8413 O O . VAL B 1 516 ? 157.508 123.562 203.365 1.00 212.58 516 VAL B O 1
ATOM 8417 N N . THR B 1 517 ? 158.711 121.777 202.690 1.00 215.62 517 THR B N 1
ATOM 8418 C CA . THR B 1 517 ? 160.011 122.378 202.940 1.00 213.71 517 THR B CA 1
ATOM 8419 C C . THR B 1 517 ? 160.742 122.573 201.620 1.00 214.42 517 THR B C 1
ATOM 8420 O O . THR B 1 517 ? 160.753 121.680 200.768 1.00 214.59 517 THR B O 1
ATOM 8424 N N . PHE B 1 518 ? 161.342 123.748 201.453 1.00 215.33 518 PHE B N 1
ATOM 8425 C CA . PHE B 1 518 ? 162.073 124.083 200.241 1.00 215.76 518 PHE B CA 1
ATOM 8426 C C . PHE B 1 518 ? 163.388 124.754 200.611 1.00 216.29 518 PHE B C 1
ATOM 8427 O O . PHE B 1 518 ? 163.549 125.295 201.708 1.00 215.00 518 PHE B O 1
ATOM 8435 N N . SER B 1 519 ? 164.336 124.704 199.675 1.00 229.19 519 SER B N 1
ATOM 8436 C CA . SER B 1 519 ? 165.680 125.224 199.889 1.00 230.13 519 SER B CA 1
ATOM 8437 C C . SER B 1 519 ? 165.917 126.546 199.169 1.00 230.01 519 SER B C 1
ATOM 8438 O O . SER B 1 519 ? 167.069 126.895 198.891 1.00 230.95 519 SER B O 1
ATOM 8441 N N . PHE B 1 520 ? 164.851 127.284 198.862 1.00 214.31 520 PHE B N 1
ATOM 8442 C CA . PHE B 1 520 ? 164.931 128.586 198.185 1.00 212.08 520 PHE B CA 1
ATOM 8443 C C . PHE B 1 520 ? 165.638 128.360 196.849 1.00 213.01 520 PHE B C 1
ATOM 8444 O O . PHE B 1 520 ? 165.229 127.462 196.095 1.00 213.54 520 PHE B O 1
ATOM 8452 N N . VAL B 1 521 ? 166.676 129.117 196.516 1.00 221.79 521 VAL B N 1
ATOM 8453 C CA . VAL B 1 521 ? 167.429 128.892 195.293 1.00 221.85 521 VAL B CA 1
ATOM 8454 C C . VAL B 1 521 ? 168.564 127.918 195.584 1.00 224.34 521 VAL B C 1
ATOM 8455 O O . VAL B 1 521 ? 168.964 127.713 196.733 1.00 225.75 521 VAL B O 1
ATOM 8459 N N . ASN B 1 522 ? 169.085 127.294 194.524 1.00 223.16 522 ASN B N 1
ATOM 8460 C CA . ASN B 1 522 ? 170.163 126.326 194.687 1.00 222.68 522 ASN B CA 1
ATOM 8461 C C . ASN B 1 522 ? 171.455 126.973 195.167 1.00 221.46 522 ASN B C 1
ATOM 8462 O O . ASN B 1 522 ? 172.283 126.292 195.781 1.00 219.72 522 ASN B O 1
ATOM 8467 N N . SER B 1 523 ? 171.647 128.268 194.902 1.00 228.30 523 SER B N 1
ATOM 8468 C CA . SER B 1 523 ? 172.816 128.969 195.418 1.00 228.51 523 SER B CA 1
ATOM 8469 C C . SER B 1 523 ? 172.791 129.088 196.936 1.00 229.78 523 SER B C 1
ATOM 8470 O O . SER B 1 523 ? 173.836 129.349 197.541 1.00 229.90 523 SER B O 1
ATOM 8473 N N . THR B 1 524 ? 171.631 128.907 197.560 1.00 235.49 524 THR B N 1
ATOM 8474 C CA . THR B 1 524 ? 171.498 128.947 199.016 1.00 235.29 524 THR B CA 1
ATOM 8475 C C . THR B 1 524 ? 171.067 127.575 199.514 1.00 236.35 524 THR B C 1
ATOM 8476 O O . THR B 1 524 ? 169.883 127.212 199.395 1.00 236.72 524 THR B O 1
ATOM 8480 N N . PRO B 1 525 ? 171.978 126.778 200.079 1.00 233.42 525 PRO B N 1
ATOM 8481 C CA . PRO B 1 525 ? 171.607 125.430 200.537 1.00 230.60 525 PRO B CA 1
ATOM 8482 C C . PRO B 1 525 ? 170.737 125.413 201.783 1.00 231.20 525 PRO B C 1
ATOM 8483 O O . PRO B 1 525 ? 170.326 124.327 202.209 1.00 228.82 525 PRO B O 1
ATOM 8487 N N . GLU B 1 526 ? 170.452 126.566 202.385 1.00 237.20 526 GLU B N 1
ATOM 8488 C CA . GLU B 1 526 ? 169.608 126.605 203.572 1.00 236.19 526 GLU B CA 1
ATOM 8489 C C . GLU B 1 526 ? 168.198 126.127 203.243 1.00 236.70 526 GLU B C 1
ATOM 8490 O O . GLU B 1 526 ? 167.680 126.371 202.150 1.00 236.83 526 GLU B O 1
ATOM 8496 N N . VAL B 1 527 ? 167.576 125.444 204.201 1.00 236.08 527 VAL B N 1
ATOM 8497 C CA . VAL B 1 527 ? 166.249 124.866 204.034 1.00 235.25 527 VAL B CA 1
ATOM 8498 C C . VAL B 1 527 ? 165.318 125.479 205.072 1.00 235.43 527 VAL B C 1
ATOM 8499 O O . VAL B 1 527 ? 165.662 125.551 206.257 1.00 235.26 527 VAL B O 1
ATOM 8503 N N . VAL B 1 528 ? 164.144 125.925 204.622 1.00 224.98 528 VAL B N 1
ATOM 8504 C CA . VAL B 1 528 ? 163.145 126.531 205.490 1.00 224.37 528 VAL B CA 1
ATOM 8505 C C . VAL B 1 528 ? 161.779 125.955 205.138 1.00 224.44 528 VAL B C 1
ATOM 8506 O O . VAL B 1 528 ? 161.444 125.746 203.970 1.00 223.09 528 VAL B O 1
ATOM 8510 N N . LEU B 1 529 ? 160.989 125.691 206.177 1.00 218.18 529 LEU B N 1
ATOM 8511 C CA . LEU B 1 529 ? 159.708 125.006 206.059 1.00 217.90 529 LEU B CA 1
ATOM 8512 C C . LEU B 1 529 ? 158.600 126.003 205.742 1.00 218.29 529 LEU B C 1
ATOM 8513 O O . LEU B 1 529 ? 158.569 127.103 206.302 1.00 216.16 529 LEU B O 1
ATOM 8518 N N . GLY B 1 530 ? 157.698 125.611 204.842 1.00 216.82 530 GLY B N 1
ATOM 8519 C CA . GLY B 1 530 ? 156.536 126.412 204.510 1.00 215.44 530 GLY B CA 1
ATOM 8520 C C . GLY B 1 530 ? 155.277 125.577 204.396 1.00 215.29 530 GLY B C 1
ATOM 8521 O O . GLY B 1 530 ? 155.254 124.423 204.833 1.00 214.85 530 GLY B O 1
ATOM 8522 N N . GLN B 1 531 ? 154.220 126.143 203.818 1.00 203.44 531 GLN B N 1
ATOM 8523 C CA . GLN B 1 531 ? 152.962 125.437 203.621 1.00 200.80 531 GLN B CA 1
ATOM 8524 C C . GLN B 1 531 ? 152.581 125.457 202.147 1.00 200.77 531 GLN B C 1
ATOM 8525 O O . GLN B 1 531 ? 152.710 126.486 201.475 1.00 200.26 531 GLN B O 1
ATOM 8531 N N . LEU B 1 532 ? 152.110 124.316 201.654 1.00 189.82 532 LEU B N 1
ATOM 8532 C CA . LEU B 1 532 ? 151.709 124.206 200.259 1.00 189.77 532 LEU B CA 1
ATOM 8533 C C . LEU B 1 532 ? 150.423 124.983 200.003 1.00 190.28 532 LEU B C 1
ATOM 8534 O O . LEU B 1 532 ? 149.499 124.975 200.820 1.00 191.75 532 LEU B O 1
ATOM 8539 N N . GLY B 1 533 ? 150.369 125.657 198.856 1.00 187.63 533 GLY B N 1
ATOM 8540 C CA . GLY B 1 533 ? 149.188 126.400 198.468 1.00 187.46 533 GLY B CA 1
ATOM 8541 C C . GLY B 1 533 ? 148.467 125.787 197.285 1.00 185.99 533 GLY B C 1
ATOM 8542 O O . GLY B 1 533 ? 148.105 124.608 197.314 1.00 185.49 533 GLY B O 1
ATOM 8543 N N . LEU B 1 534 ? 148.255 126.577 196.235 1.00 174.07 534 LEU B N 1
ATOM 8544 C CA . LEU B 1 534 ? 147.544 126.135 195.045 1.00 172.12 534 LEU B CA 1
ATOM 8545 C C . LEU B 1 534 ? 148.429 126.299 193.820 1.00 174.32 534 LEU B C 1
ATOM 8546 O O . LEU B 1 534 ? 149.130 127.307 193.680 1.00 175.23 534 LEU B O 1
ATOM 8551 N N . ASP B 1 535 ? 148.382 125.305 192.931 1.00 184.79 535 ASP B N 1
ATOM 8552 C CA . ASP B 1 535 ? 149.152 125.313 191.686 1.00 184.57 535 ASP B CA 1
ATOM 8553 C C . ASP B 1 535 ? 150.644 125.492 191.961 1.00 184.14 535 ASP B C 1
ATOM 8554 O O . ASP B 1 535 ? 151.315 126.333 191.358 1.00 183.66 535 ASP B O 1
ATOM 8559 N N . ASN B 1 536 ? 151.160 124.686 192.890 1.00 191.35 536 ASN B N 1
ATOM 8560 C CA . ASN B 1 536 ? 152.569 124.705 193.281 1.00 191.33 536 ASN B CA 1
ATOM 8561 C C . ASN B 1 536 ? 152.987 126.099 193.753 1.00 192.62 536 ASN B C 1
ATOM 8562 O O . ASN B 1 536 ? 153.887 126.735 193.203 1.00 195.24 536 ASN B O 1
ATOM 8567 N N . GLU B 1 537 ? 152.304 126.565 194.792 1.00 193.42 537 GLU B N 1
ATOM 8568 C CA . GLU B 1 537 ? 152.607 127.838 195.425 1.00 191.65 537 GLU B CA 1
ATOM 8569 C C . GLU B 1 537 ? 152.872 127.604 196.902 1.00 193.39 537 GLU B C 1
ATOM 8570 O O . GLU B 1 537 ? 152.182 126.810 197.547 1.00 196.02 537 GLU B O 1
ATOM 8576 N N . ILE B 1 538 ? 153.878 128.289 197.432 1.00 188.64 538 ILE B N 1
ATOM 8577 C CA . ILE B 1 538 ? 154.255 128.162 198.832 1.00 188.69 538 ILE B CA 1
ATOM 8578 C C . ILE B 1 538 ? 154.023 129.502 199.511 1.00 188.26 538 ILE B C 1
ATOM 8579 O O . ILE B 1 538 ? 154.003 130.552 198.861 1.00 190.11 538 ILE B O 1
ATOM 8584 N N . LEU B 1 539 ? 153.811 129.459 200.824 1.00 187.47 539 LEU B N 1
ATOM 8585 C CA . LEU B 1 539 ? 153.631 130.671 201.609 1.00 188.71 539 LEU B CA 1
ATOM 8586 C C . LEU B 1 539 ? 154.069 130.408 203.041 1.00 191.19 539 LEU B C 1
ATOM 8587 O O . LEU B 1 539 ? 153.748 129.364 203.615 1.00 191.72 539 LEU B O 1
ATOM 8592 N N . LEU B 1 540 ? 154.808 131.360 203.609 1.00 199.24 540 LEU B N 1
ATOM 8593 C CA . LEU B 1 540 ? 155.266 131.267 204.986 1.00 199.65 540 LEU B CA 1
ATOM 8594 C C . LEU B 1 540 ? 154.250 131.933 205.912 1.00 200.23 540 LEU B C 1
ATOM 8595 O O . LEU B 1 540 ? 153.131 132.265 205.512 1.00 199.20 540 LEU B O 1
ATOM 8600 N N . GLY B 1 541 ? 154.637 132.139 207.162 1.00 215.29 541 GLY B N 1
ATOM 8601 C CA . GLY B 1 541 ? 153.764 132.726 208.152 1.00 215.31 541 GLY B CA 1
ATOM 8602 C C . GLY B 1 541 ? 153.033 131.684 208.973 1.00 215.51 541 GLY B C 1
ATOM 8603 O O . GLY B 1 541 ? 153.399 130.506 209.023 1.00 215.61 541 GLY B O 1
ATOM 8604 N N . ASP B 1 542 ? 151.974 132.140 209.635 1.00 225.51 542 ASP B N 1
ATOM 8605 C CA . ASP B 1 542 ? 151.147 131.260 210.453 1.00 226.27 542 ASP B CA 1
ATOM 8606 C C . ASP B 1 542 ? 150.433 130.263 209.549 1.00 227.17 542 ASP B C 1
ATOM 8607 O O . ASP B 1 542 ? 149.544 130.638 208.778 1.00 227.29 542 ASP B O 1
ATOM 8612 N N . HIS B 1 543 ? 150.826 128.995 209.637 1.00 216.73 543 HIS B N 1
ATOM 8613 C CA . HIS B 1 543 ? 150.221 127.964 208.806 1.00 216.52 543 HIS B CA 1
ATOM 8614 C C . HIS B 1 543 ? 148.743 127.811 209.138 1.00 216.41 543 HIS B C 1
ATOM 8615 O O . HIS B 1 543 ? 148.360 127.745 210.310 1.00 215.79 543 HIS B O 1
ATOM 8622 N N . ARG B 1 544 ? 147.913 127.758 208.100 1.00 216.04 544 ARG B N 1
ATOM 8623 C CA . ARG B 1 544 ? 146.478 127.625 208.294 1.00 214.24 544 ARG B CA 1
ATOM 8624 C C . ARG B 1 544 ? 146.133 126.247 208.846 1.00 214.72 544 ARG B C 1
ATOM 8625 O O . ARG B 1 544 ? 146.786 125.247 208.538 1.00 215.72 544 ARG B O 1
ATOM 8633 N N . THR B 1 545 ? 145.092 126.203 209.674 1.00 220.39 545 THR B N 1
ATOM 8634 C CA . THR B 1 545 ? 144.666 124.961 210.298 1.00 221.07 545 THR B CA 1
ATOM 8635 C C . THR B 1 545 ? 143.189 125.057 210.650 1.00 220.98 545 THR B C 1
ATOM 8636 O O . THR B 1 545 ? 142.603 126.143 210.665 1.00 220.06 545 THR B O 1
ATOM 8640 N N . GLU B 1 546 ? 142.595 123.901 210.937 1.00 234.66 546 GLU B N 1
ATOM 8641 C CA . GLU B 1 546 ? 141.185 123.821 211.291 1.00 234.98 546 GLU B CA 1
ATOM 8642 C C . GLU B 1 546 ? 140.966 122.574 212.139 1.00 236.16 546 GLU B C 1
ATOM 8643 O O . GLU B 1 546 ? 141.899 121.814 212.416 1.00 237.52 546 GLU B O 1
ATOM 8649 N N . GLU B 1 547 ? 139.717 122.373 212.557 1.00 246.81 547 GLU B N 1
ATOM 8650 C CA . GLU B 1 547 ? 139.375 121.218 213.376 1.00 247.47 547 GLU B CA 1
ATOM 8651 C C . GLU B 1 547 ? 139.592 119.925 212.601 1.00 247.96 547 GLU B C 1
ATOM 8652 O O . GLU B 1 547 ? 139.255 119.824 211.418 1.00 247.57 547 GLU B O 1
ATOM 8658 N N . CYS B 1 548 ? 140.168 118.933 213.275 1.00 248.71 548 CYS B N 1
ATOM 8659 C CA . CYS B 1 548 ? 140.403 117.640 212.652 1.00 248.43 548 CYS B CA 1
ATOM 8660 C C . CYS B 1 548 ? 139.095 116.874 212.485 1.00 248.61 548 CYS B C 1
ATOM 8661 O O . CYS B 1 548 ? 138.152 117.028 213.265 1.00 248.36 548 CYS B O 1
ATOM 8664 N N . GLU B 1 549 ? 139.048 116.038 211.450 1.00 230.25 549 GLU B N 1
ATOM 8665 C CA . GLU B 1 549 ? 137.911 115.166 211.188 1.00 227.73 549 GLU B CA 1
ATOM 8666 C C . GLU B 1 549 ? 138.416 113.737 211.060 1.00 227.14 549 GLU B C 1
ATOM 8667 O O . GLU B 1 549 ? 139.386 113.483 210.338 1.00 227.41 549 GLU B O 1
ATOM 8673 N N . ILE B 1 550 ? 137.761 112.811 211.764 1.00 214.27 550 ILE B N 1
ATOM 8674 C CA . ILE B 1 550 ? 138.181 111.409 211.710 1.00 215.16 550 ILE B CA 1
ATOM 8675 C C . ILE B 1 550 ? 138.091 110.840 210.298 1.00 214.55 550 ILE B C 1
ATOM 8676 O O . ILE B 1 550 ? 139.077 110.243 209.835 1.00 212.87 550 ILE B O 1
ATOM 8681 N N . PRO B 1 551 ? 136.971 110.977 209.561 1.00 209.02 551 PRO B N 1
ATOM 8682 C CA . PRO B 1 551 ? 136.986 110.545 208.158 1.00 208.35 551 PRO B CA 1
ATOM 8683 C C . PRO B 1 551 ? 137.480 111.646 207.234 1.00 209.03 551 PRO B C 1
ATOM 8684 O O . PRO B 1 551 ? 136.858 112.709 207.135 1.00 208.57 551 PRO B O 1
ATOM 8688 N N . SER B 1 552 ? 138.596 111.405 206.552 1.00 209.23 552 SER B N 1
ATOM 8689 C CA . SER B 1 552 ? 139.170 112.401 205.657 1.00 209.58 552 SER B CA 1
ATOM 8690 C C . SER B 1 552 ? 139.982 111.693 204.585 1.00 208.89 552 SER B C 1
ATOM 8691 O O . SER B 1 552 ? 140.805 110.829 204.897 1.00 209.40 552 SER B O 1
ATOM 8694 N N . THR B 1 553 ? 139.745 112.061 203.329 1.00 191.35 553 THR B N 1
ATOM 8695 C CA . THR B 1 553 ? 140.454 111.484 202.193 1.00 192.35 553 THR B CA 1
ATOM 8696 C C . THR B 1 553 ? 140.877 112.601 201.242 1.00 191.07 553 THR B C 1
ATOM 8697 O O . THR B 1 553 ? 140.652 112.545 200.032 1.00 190.94 553 THR B O 1
ATOM 8701 N N . LYS B 1 554 ? 141.482 113.646 201.797 1.00 184.08 554 LYS B N 1
ATOM 8702 C CA . LYS B 1 554 ? 141.889 114.792 200.996 1.00 183.43 554 LYS B CA 1
ATOM 8703 C C . LYS B 1 554 ? 142.991 114.408 200.016 1.00 184.36 554 LYS B C 1
ATOM 8704 O O . LYS B 1 554 ? 143.876 113.607 200.330 1.00 185.57 554 LYS B O 1
ATOM 8710 N N . ILE B 1 555 ? 142.930 114.988 198.820 1.00 182.00 555 ILE B N 1
ATOM 8711 C CA . ILE B 1 555 ? 143.933 114.788 197.781 1.00 181.18 555 ILE B CA 1
ATOM 8712 C C . ILE B 1 555 ? 144.469 116.153 197.377 1.00 181.91 555 ILE B C 1
ATOM 8713 O O . ILE B 1 555 ? 143.692 117.078 197.118 1.00 184.72 555 ILE B O 1
ATOM 8718 N N . PHE B 1 556 ? 145.793 116.277 197.323 1.00 177.85 556 PHE B N 1
ATOM 8719 C CA . PHE B 1 556 ? 146.454 117.537 197.016 1.00 175.04 556 PHE B CA 1
ATOM 8720 C C . PHE B 1 556 ? 147.270 117.381 195.742 1.00 175.23 556 PHE B C 1
ATOM 8721 O O . PHE B 1 556 ? 147.985 116.388 195.575 1.00 177.50 556 PHE B O 1
ATOM 8729 N N . LEU B 1 557 ? 147.162 118.361 194.850 1.00 174.71 557 LEU B N 1
ATOM 8730 C CA . LEU B 1 557 ? 147.901 118.354 193.596 1.00 176.11 557 LEU B CA 1
ATOM 8731 C C . LEU B 1 557 ? 149.180 119.167 193.754 1.00 177.07 557 LEU B C 1
ATOM 8732 O O . LEU B 1 557 ? 149.142 120.311 194.215 1.00 177.93 557 LEU B O 1
ATOM 8737 N N . SER B 1 558 ? 150.305 118.574 193.365 1.00 189.50 558 SER B N 1
ATOM 8738 C CA . SER B 1 558 ? 151.598 119.242 193.472 1.00 190.52 558 SER B CA 1
ATOM 8739 C C . SER B 1 558 ? 152.489 118.757 192.342 1.00 190.48 558 SER B C 1
ATOM 8740 O O . SER B 1 558 ? 152.770 117.558 192.248 1.00 190.72 558 SER B O 1
ATOM 8743 N N . GLY B 1 559 ? 152.937 119.682 191.503 1.00 191.51 559 GLY B N 1
ATOM 8744 C CA . GLY B 1 559 ? 153.766 119.308 190.370 1.00 191.62 559 GLY B CA 1
ATOM 8745 C C . GLY B 1 559 ? 153.003 118.398 189.430 1.00 192.01 559 GLY B C 1
ATOM 8746 O O . GLY B 1 559 ? 151.940 118.754 188.907 1.00 191.73 559 GLY B O 1
ATOM 8747 N N . ASN B 1 560 ? 153.542 117.205 189.205 1.00 194.83 560 ASN B N 1
ATOM 8748 C CA . ASN B 1 560 ? 152.907 116.189 188.376 1.00 195.35 560 ASN B CA 1
ATOM 8749 C C . ASN B 1 560 ? 152.705 114.902 189.165 1.00 194.14 560 ASN B C 1
ATOM 8750 O O . ASN B 1 560 ? 152.959 113.800 188.673 1.00 193.94 560 ASN B O 1
ATOM 8755 N N . HIS B 1 561 ? 152.239 115.027 190.406 1.00 190.53 561 HIS B N 1
ATOM 8756 C CA . HIS B 1 561 ? 152.038 113.864 191.266 1.00 191.68 561 HIS B CA 1
ATOM 8757 C C . HIS B 1 561 ? 150.978 114.205 192.303 1.00 191.48 561 HIS B C 1
ATOM 8758 O O . HIS B 1 561 ? 151.203 115.062 193.163 1.00 191.68 561 HIS B O 1
ATOM 8765 N N . ALA B 1 562 ? 149.830 113.539 192.220 1.00 184.47 562 ALA B N 1
ATOM 8766 C CA . ALA B 1 562 ? 148.797 113.703 193.232 1.00 183.80 562 ALA B CA 1
ATOM 8767 C C . ALA B 1 562 ? 149.186 112.969 194.508 1.00 184.19 562 ALA B C 1
ATOM 8768 O O . ALA B 1 562 ? 149.734 111.864 194.465 1.00 186.25 562 ALA B O 1
ATOM 8770 N N . HIS B 1 563 ? 148.897 113.586 195.649 1.00 182.21 563 HIS B N 1
ATOM 8771 C CA . HIS B 1 563 ? 149.201 113.014 196.954 1.00 181.05 563 HIS B CA 1
ATOM 8772 C C . HIS B 1 563 ? 147.908 112.811 197.727 1.00 181.60 563 HIS B C 1
ATOM 8773 O O . HIS B 1 563 ? 147.083 113.725 197.815 1.00 185.23 563 HIS B O 1
ATOM 8780 N N . VAL B 1 564 ? 147.738 111.617 198.286 1.00 180.99 564 VAL B N 1
ATOM 8781 C CA . VAL B 1 564 ? 146.536 111.251 199.024 1.00 181.63 564 VAL B CA 1
ATOM 8782 C C . VAL B 1 564 ? 146.833 111.344 200.513 1.00 182.49 564 VAL B C 1
ATOM 8783 O O . VAL B 1 564 ? 147.857 110.833 200.984 1.00 186.06 564 VAL B O 1
ATOM 8787 N N . TYR B 1 565 ? 145.942 111.998 201.254 1.00 189.56 565 TYR B N 1
ATOM 8788 C CA . TYR B 1 565 ? 146.090 112.185 202.693 1.00 190.18 565 TYR B CA 1
ATOM 8789 C C . TYR B 1 565 ? 144.841 111.654 203.384 1.00 191.90 565 TYR B C 1
ATOM 8790 O O . TYR B 1 565 ? 143.777 112.280 203.319 1.00 194.11 565 TYR B O 1
ATOM 8799 N N . THR B 1 566 ? 144.969 110.508 204.044 1.00 197.43 566 THR B N 1
ATOM 8800 C CA . THR B 1 566 ? 143.891 109.923 204.829 1.00 197.89 566 THR B CA 1
ATOM 8801 C C . THR B 1 566 ? 144.223 110.070 206.306 1.00 198.24 566 THR B C 1
ATOM 8802 O O . THR B 1 566 ? 145.345 109.767 206.725 1.00 198.73 566 THR B O 1
ATOM 8806 N N . ASP B 1 567 ? 143.246 110.534 207.088 1.00 207.31 567 ASP B N 1
ATOM 8807 C CA . ASP B 1 567 ? 143.437 110.808 208.513 1.00 208.19 567 ASP B CA 1
ATOM 8808 C C . ASP B 1 567 ? 144.597 111.777 208.735 1.00 209.40 567 ASP B C 1
ATOM 8809 O O . ASP B 1 567 ? 145.382 111.630 209.673 1.00 209.73 567 ASP B O 1
ATOM 8811 N N . TYR B 1 568 ? 144.703 112.772 207.852 1.00 216.56 568 TYR B N 1
ATOM 8812 C CA . TYR B 1 568 ? 145.720 113.821 207.937 1.00 216.70 568 TYR B CA 1
ATOM 8813 C C . TYR B 1 568 ? 147.137 113.256 207.902 1.00 216.86 568 TYR B C 1
ATOM 8814 O O . TYR B 1 568 ? 148.052 113.808 208.517 1.00 216.86 568 TYR B O 1
ATOM 8823 N N . THR B 1 569 ? 147.333 112.151 207.185 1.00 201.09 569 THR B N 1
ATOM 8824 C CA . THR B 1 569 ? 148.664 111.607 206.960 1.00 201.89 569 THR B CA 1
ATOM 8825 C C . THR B 1 569 ? 148.743 111.045 205.549 1.00 201.04 569 THR B C 1
ATOM 8826 O O . THR B 1 569 ? 147.737 110.615 204.976 1.00 199.86 569 THR B O 1
ATOM 8830 N N . HIS B 1 570 ? 149.948 111.069 204.987 1.00 188.19 570 HIS B N 1
ATOM 8831 C CA . HIS B 1 570 ? 150.146 110.605 203.621 1.00 186.26 570 HIS B CA 1
ATOM 8832 C C . HIS B 1 570 ? 149.999 109.091 203.538 1.00 186.37 570 HIS B C 1
ATOM 8833 O O . HIS B 1 570 ? 150.438 108.357 204.427 1.00 185.71 570 HIS B O 1
ATOM 8840 N N . THR B 1 571 ? 149.380 108.629 202.462 1.00 181.91 571 THR B N 1
ATOM 8841 C CA . THR B 1 571 ? 149.202 107.201 202.228 1.00 180.84 571 THR B CA 1
ATOM 8842 C C . THR B 1 571 ? 149.690 106.754 200.860 1.00 180.56 571 THR B C 1
ATOM 8843 O O . THR B 1 571 ? 150.222 105.648 200.736 1.00 180.91 571 THR B O 1
ATOM 8847 N N . ASN B 1 572 ? 149.524 107.581 199.829 1.00 179.46 572 ASN B N 1
ATOM 8848 C CA . ASN B 1 572 ? 149.899 107.192 198.479 1.00 179.75 572 ASN B CA 1
ATOM 8849 C C . ASN B 1 572 ? 150.245 108.435 197.674 1.00 179.99 572 ASN B C 1
ATOM 8850 O O . ASN B 1 572 ? 149.848 109.552 198.014 1.00 181.89 572 ASN B O 1
ATOM 8855 N N . SER B 1 573 ? 150.996 108.222 196.595 1.00 185.22 573 SER B N 1
ATOM 8856 C CA . SER B 1 573 ? 151.393 109.293 195.688 1.00 186.20 573 SER B CA 1
ATOM 8857 C C . SER B 1 573 ? 151.393 108.739 194.273 1.00 185.05 573 SER B C 1
ATOM 8858 O O . SER B 1 573 ? 152.183 107.846 193.956 1.00 184.22 573 SER B O 1
ATOM 8861 N N . THR B 1 574 ? 150.511 109.267 193.430 1.00 184.19 574 THR B N 1
ATOM 8862 C CA . THR B 1 574 ? 150.316 108.761 192.082 1.00 182.04 574 THR B CA 1
ATOM 8863 C C . THR B 1 574 ? 150.407 109.897 191.075 1.00 182.37 574 THR B C 1
ATOM 8864 O O . THR B 1 574 ? 150.140 111.055 191.412 1.00 184.50 574 THR B O 1
ATOM 8868 N N . PRO B 1 575 ? 150.794 109.597 189.835 1.00 180.52 575 PRO B N 1
ATOM 8869 C CA . PRO B 1 575 ? 150.821 110.638 188.802 1.00 181.21 575 PRO B CA 1
ATOM 8870 C C . PRO B 1 575 ? 149.429 111.180 188.518 1.00 181.61 575 PRO B C 1
ATOM 8871 O O . PRO B 1 575 ? 148.421 110.487 188.674 1.00 182.33 575 PRO B O 1
ATOM 8875 N N . ILE B 1 576 ? 149.386 112.447 188.097 1.00 174.89 576 ILE B N 1
ATOM 8876 C CA . ILE B 1 576 ? 148.114 113.114 187.836 1.00 173.91 576 ILE B CA 1
ATOM 8877 C C . ILE B 1 576 ? 147.372 112.456 186.682 1.00 174.21 576 ILE B C 1
ATOM 8878 O O . ILE B 1 576 ? 146.137 112.496 186.625 1.00 176.13 576 ILE B O 1
ATOM 8883 N N . GLU B 1 577 ? 148.097 111.835 185.750 1.00 178.46 577 GLU B N 1
ATOM 8884 C CA . GLU B 1 577 ? 147.457 111.246 184.580 1.00 178.43 577 GLU B CA 1
ATOM 8885 C C . GLU B 1 577 ? 146.549 110.073 184.927 1.00 179.42 577 GLU B C 1
ATOM 8886 O O . GLU B 1 577 ? 145.751 109.657 184.081 1.00 180.16 577 GLU B O 1
ATOM 8892 N N . ASP B 1 578 ? 146.652 109.527 186.141 1.00 184.20 578 ASP B N 1
ATOM 8893 C CA . ASP B 1 578 ? 145.824 108.382 186.505 1.00 184.81 578 ASP B CA 1
ATOM 8894 C C . ASP B 1 578 ? 144.350 108.759 186.598 1.00 184.86 578 ASP B C 1
ATOM 8895 O O . ASP B 1 578 ? 143.483 108.013 186.126 1.00 184.07 578 ASP B O 1
ATOM 8900 N N . ILE B 1 579 ? 144.041 109.905 187.198 1.00 168.94 579 ILE B N 1
ATOM 8901 C CA . ILE B 1 579 ? 142.655 110.334 187.342 1.00 165.53 579 ILE B CA 1
ATOM 8902 C C . ILE B 1 579 ? 142.182 110.930 186.023 1.00 164.94 579 ILE B C 1
ATOM 8903 O O . ILE B 1 579 ? 142.876 111.754 185.414 1.00 163.69 579 ILE B O 1
ATOM 8908 N N . GLU B 1 580 ? 141.005 110.506 185.573 1.00 168.97 580 GLU B N 1
ATOM 8909 C CA . GLU B 1 580 ? 140.504 110.913 184.270 1.00 169.00 580 GLU B CA 1
ATOM 8910 C C . GLU B 1 580 ? 140.181 112.406 184.253 1.00 168.16 580 GLU B C 1
ATOM 8911 O O . GLU B 1 580 ? 140.166 113.087 185.282 1.00 168.67 580 GLU B O 1
ATOM 8917 N N . VAL B 1 581 ? 139.911 112.909 183.053 1.00 146.66 581 VAL B N 1
ATOM 8918 C CA . VAL B 1 581 ? 139.759 114.335 182.797 1.00 145.72 581 VAL B CA 1
ATOM 8919 C C . VAL B 1 581 ? 138.364 114.590 182.249 1.00 147.00 581 VAL B C 1
ATOM 8920 O O . VAL B 1 581 ? 137.932 113.925 181.300 1.00 150.96 581 VAL B O 1
ATOM 8924 N N . LEU B 1 582 ? 137.661 115.548 182.849 1.00 139.39 582 LEU B N 1
ATOM 8925 C CA . LEU B 1 582 ? 136.374 115.975 182.321 1.00 135.89 582 LEU B CA 1
ATOM 8926 C C . LEU B 1 582 ? 136.574 116.682 180.987 1.00 140.62 582 LEU B C 1
ATOM 8927 O O . LEU B 1 582 ? 137.441 117.551 180.859 1.00 145.71 582 LEU B O 1
ATOM 8932 N N . ASP B 1 583 ? 135.769 116.312 179.991 1.00 144.52 583 ASP B N 1
ATOM 8933 C CA . ASP B 1 583 ? 135.872 116.900 178.655 1.00 144.41 583 ASP B CA 1
ATOM 8934 C C . ASP B 1 583 ? 135.068 118.200 178.613 1.00 143.04 583 ASP B C 1
ATOM 8935 O O . ASP B 1 583 ? 133.988 118.296 178.027 1.00 143.06 583 ASP B O 1
ATOM 8940 N N . ALA B 1 584 ? 135.627 119.224 179.257 1.00 122.87 584 ALA B N 1
ATOM 8941 C CA . ALA B 1 584 ? 134.983 120.530 179.291 1.00 119.71 584 ALA B CA 1
ATOM 8942 C C . ALA B 1 584 ? 135.156 121.307 177.995 1.00 120.87 584 ALA B C 1
ATOM 8943 O O . ALA B 1 584 ? 134.415 122.265 177.762 1.00 126.61 584 ALA B O 1
ATOM 8945 N N . PHE B 1 585 ? 136.117 120.929 177.156 1.00 108.20 585 PHE B N 1
ATOM 8946 C CA . PHE B 1 585 ? 136.318 121.620 175.892 1.00 107.07 585 PHE B CA 1
ATOM 8947 C C . PHE B 1 585 ? 135.159 121.349 174.941 1.00 113.07 585 PHE B C 1
ATOM 8948 O O . PHE B 1 585 ? 134.664 120.222 174.845 1.00 120.56 585 PHE B O 1
ATOM 8956 N N . ILE B 1 586 ? 134.727 122.390 174.236 1.00 102.25 586 ILE B N 1
ATOM 8957 C CA . ILE B 1 586 ? 133.677 122.287 173.229 1.00 99.59 586 ILE B CA 1
ATOM 8958 C C . ILE B 1 586 ? 134.323 122.478 171.866 1.00 105.02 586 ILE B C 1
ATOM 8959 O O . ILE B 1 586 ? 134.837 123.561 171.561 1.00 116.36 586 ILE B O 1
ATOM 8964 N N . ARG B 1 587 ? 134.294 121.433 171.050 1.00 120.58 587 ARG B N 1
ATOM 8965 C CA . ARG B 1 587 ? 134.967 121.459 169.764 1.00 121.56 587 ARG B CA 1
ATOM 8966 C C . ARG B 1 587 ? 134.179 122.283 168.751 1.00 123.13 587 ARG B C 1
ATOM 8967 O O . ARG B 1 587 ? 132.970 122.494 168.880 1.00 125.24 587 ARG B O 1
ATOM 8975 N N . LEU B 1 588 ? 134.890 122.751 167.730 1.00 101.98 588 LEU B N 1
ATOM 8976 C CA . LEU B 1 588 ? 134.305 123.477 166.606 1.00 97.56 588 LEU B CA 1
ATOM 8977 C C . LEU B 1 588 ? 134.546 122.637 165.358 1.00 106.88 588 LEU B C 1
ATOM 8978 O O . LEU B 1 588 ? 135.621 122.705 164.753 1.00 113.76 588 LEU B O 1
ATOM 8983 N N . LYS B 1 589 ? 133.547 121.843 164.971 1.00 118.62 589 LYS B N 1
ATOM 8984 C CA . LYS B 1 589 ? 133.688 120.902 163.861 1.00 118.07 589 LYS B CA 1
ATOM 8985 C C . LYS B 1 589 ? 133.653 121.679 162.548 1.00 120.58 589 LYS B C 1
ATOM 8986 O O . LYS B 1 589 ? 132.644 121.740 161.844 1.00 127.31 589 LYS B O 1
ATOM 8992 N N . ILE B 1 590 ? 134.791 122.284 162.219 1.00 107.41 590 ILE B N 1
ATOM 8993 C CA . ILE B 1 590 ? 134.959 123.033 160.981 1.00 106.18 590 ILE B CA 1
ATOM 8994 C C . ILE B 1 590 ? 136.239 122.562 160.308 1.00 112.70 590 ILE B C 1
ATOM 8995 O O . ILE B 1 590 ? 137.299 122.523 160.942 1.00 114.44 590 ILE B O 1
ATOM 9000 N N . ASP B 1 591 ? 136.141 122.209 159.029 1.00 118.00 591 ASP B N 1
ATOM 9001 C CA . ASP B 1 591 ? 137.299 121.778 158.269 1.00 118.27 591 ASP B CA 1
ATOM 9002 C C . ASP B 1 591 ? 137.590 122.761 157.143 1.00 120.67 591 ASP B C 1
ATOM 9003 O O . ASP B 1 591 ? 136.658 123.309 156.545 1.00 127.79 591 ASP B O 1
ATOM 9008 N N . PRO B 1 592 ? 138.860 123.011 156.840 1.00 98.44 592 PRO B N 1
ATOM 9009 C CA . PRO B 1 592 ? 139.188 123.985 155.796 1.00 95.65 592 PRO B CA 1
ATOM 9010 C C . PRO B 1 592 ? 138.721 123.528 154.425 1.00 101.42 592 PRO B C 1
ATOM 9011 O O . PRO B 1 592 ? 138.647 122.334 154.130 1.00 107.52 592 PRO B O 1
ATOM 9015 N N . LEU B 1 593 ? 138.398 124.506 153.585 1.00 101.69 593 LEU B N 1
ATOM 9016 C CA . LEU B 1 593 ? 138.007 124.221 152.213 1.00 99.44 593 LEU B CA 1
ATOM 9017 C C . LEU B 1 593 ? 139.201 123.709 151.417 1.00 111.04 593 LEU B C 1
ATOM 9018 O O . LEU B 1 593 ? 140.342 124.123 151.629 1.00 116.31 593 LEU B O 1
ATOM 9023 N N . GLU B 1 594 ? 138.926 122.801 150.489 1.00 123.15 594 GLU B N 1
ATOM 9024 C CA . GLU B 1 594 ? 139.965 122.153 149.706 1.00 119.28 594 GLU B CA 1
ATOM 9025 C C . GLU B 1 594 ? 140.152 122.853 148.367 1.00 120.88 594 GLU B C 1
ATOM 9026 O O . GLU B 1 594 ? 139.236 123.494 147.846 1.00 128.78 594 GLU B O 1
ATOM 9032 N N . ASN B 1 595 ? 141.355 122.725 147.816 1.00 115.36 595 ASN B N 1
ATOM 9033 C CA . ASN B 1 595 ? 141.633 123.265 146.494 1.00 117.80 595 ASN B CA 1
ATOM 9034 C C . ASN B 1 595 ? 140.854 122.497 145.436 1.00 117.99 595 ASN B C 1
ATOM 9035 O O . ASN B 1 595 ? 140.669 121.281 145.537 1.00 124.66 595 ASN B O 1
ATOM 9040 N N . ALA B 1 596 ? 140.393 123.212 144.416 1.00 111.88 596 ALA B N 1
ATOM 9041 C CA . ALA B 1 596 ? 139.656 122.613 143.315 1.00 114.33 596 ALA B CA 1
ATOM 9042 C C . ALA B 1 596 ? 140.211 123.124 141.997 1.00 118.70 596 ALA B C 1
ATOM 9043 O O . ALA B 1 596 ? 140.495 124.317 141.853 1.00 124.28 596 ALA B O 1
ATOM 9045 N N . ASP B 1 597 ? 140.365 122.218 141.039 1.00 108.64 597 ASP B N 1
ATOM 9046 C CA . ASP B 1 597 ? 140.837 122.550 139.699 1.00 102.05 597 ASP B CA 1
ATOM 9047 C C . ASP B 1 597 ? 139.670 122.359 138.739 1.00 106.12 597 ASP B C 1
ATOM 9048 O O . ASP B 1 597 ? 139.336 121.229 138.371 1.00 114.79 597 ASP B O 1
ATOM 9053 N N . PHE B 1 598 ? 139.048 123.463 138.339 1.00 94.15 598 PHE B N 1
ATOM 9054 C CA . PHE B 1 598 ? 137.951 123.412 137.381 1.00 101.49 598 PHE B CA 1
ATOM 9055 C C . PHE B 1 598 ? 138.493 122.948 136.038 1.00 107.58 598 PHE B C 1
ATOM 9056 O O . PHE B 1 598 ? 139.196 123.697 135.353 1.00 118.72 598 PHE B O 1
ATOM 9064 N N . LYS B 1 599 ? 138.176 121.715 135.657 1.00 98.99 599 LYS B N 1
ATOM 9065 C CA . LYS B 1 599 ? 138.676 121.194 134.396 1.00 104.55 599 LYS B CA 1
ATOM 9066 C C . LYS B 1 599 ? 137.894 121.778 133.229 1.00 108.96 599 LYS B C 1
ATOM 9067 O O . LYS B 1 599 ? 136.695 122.047 133.324 1.00 110.01 599 LYS B O 1
ATOM 9073 N N . LEU B 1 600 ? 138.593 121.971 132.116 1.00 114.45 600 LEU B N 1
ATOM 9074 C CA . LEU B 1 600 ? 137.987 122.580 130.941 1.00 110.87 600 LEU B CA 1
ATOM 9075 C C . LEU B 1 600 ? 137.050 121.591 130.262 1.00 113.96 600 LEU B C 1
ATOM 9076 O O . LEU B 1 600 ? 137.401 120.424 130.060 1.00 119.87 600 LEU B O 1
ATOM 9081 N N . LEU B 1 601 ? 135.858 122.058 129.906 1.00 106.61 601 LEU B N 1
ATOM 9082 C CA . LEU B 1 601 ? 134.831 121.225 129.297 1.00 106.78 601 LEU B CA 1
ATOM 9083 C C . LEU B 1 601 ? 134.561 121.706 127.880 1.00 115.69 601 LEU B C 1
ATOM 9084 O O . LEU B 1 601 ? 134.427 122.911 127.643 1.00 119.32 601 LEU B O 1
ATOM 9089 N N . ASP B 1 602 ? 134.475 120.763 126.946 1.00 137.43 602 ASP B N 1
ATOM 9090 C CA . ASP B 1 602 ? 134.200 121.052 125.542 1.00 136.51 602 ASP B CA 1
ATOM 9091 C C . ASP B 1 602 ? 132.943 120.296 125.137 1.00 134.69 602 ASP B C 1
ATOM 9092 O O . ASP B 1 602 ? 132.957 119.064 125.044 1.00 136.02 602 ASP B O 1
ATOM 9097 N N . LEU B 1 603 ? 131.858 121.034 124.898 1.00 106.18 603 LEU B N 1
ATOM 9098 C CA . LEU B 1 603 ? 130.616 120.398 124.476 1.00 102.63 603 LEU B CA 1
ATOM 9099 C C . LEU B 1 603 ? 130.753 119.806 123.080 1.00 111.22 603 LEU B C 1
ATOM 9100 O O . LEU B 1 603 ? 130.380 118.652 122.844 1.00 117.87 603 LEU B O 1
ATOM 9105 N N . TYR B 1 604 ? 131.293 120.580 122.143 1.00 115.08 604 TYR B N 1
ATOM 9106 C CA . TYR B 1 604 ? 131.446 120.154 120.759 1.00 112.80 604 TYR B CA 1
ATOM 9107 C C . TYR B 1 604 ? 132.916 120.200 120.374 1.00 116.85 604 TYR B C 1
ATOM 9108 O O . TYR B 1 604 ? 133.568 121.239 120.522 1.00 119.57 604 TYR B O 1
ATOM 9117 N N . SER B 1 605 ? 133.431 119.079 119.881 1.00 131.74 605 SER B N 1
ATOM 9118 C CA . SER B 1 605 ? 134.794 119.041 119.382 1.00 131.03 605 SER B CA 1
ATOM 9119 C C . SER B 1 605 ? 134.919 119.913 118.134 1.00 137.25 605 SER B C 1
ATOM 9120 O O . SER B 1 605 ? 133.964 120.048 117.367 1.00 142.93 605 SER B O 1
ATOM 9123 N N . PRO B 1 606 ? 136.091 120.517 117.907 1.00 146.81 606 PRO B N 1
ATOM 9124 C CA . PRO B 1 606 ? 136.249 121.374 116.719 1.00 147.87 606 PRO B CA 1
ATOM 9125 C C . PRO B 1 606 ? 135.970 120.652 115.414 1.00 146.05 606 PRO B C 1
ATOM 9126 O O . PRO B 1 606 ? 135.530 121.285 114.445 1.00 144.46 606 PRO B O 1
ATOM 9130 N N . ASP B 1 607 ? 136.209 119.341 115.362 1.00 150.71 607 ASP B N 1
ATOM 9131 C CA . ASP B 1 607 ? 135.807 118.563 114.196 1.00 153.57 607 ASP B CA 1
ATOM 9132 C C . ASP B 1 607 ? 134.299 118.631 113.989 1.00 156.13 607 ASP B C 1
ATOM 9133 O O . ASP B 1 607 ? 133.823 118.738 112.852 1.00 159.17 607 ASP B O 1
ATOM 913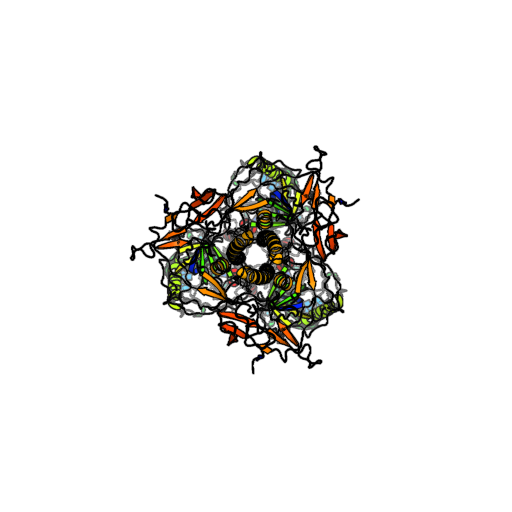8 N N . GLU B 1 608 ? 133.530 118.563 115.079 1.00 143.94 608 GLU B N 1
ATOM 9139 C CA . GLU B 1 608 ? 132.079 118.669 114.972 1.00 140.01 608 GLU B CA 1
ATOM 9140 C C . GLU B 1 608 ? 131.659 120.041 114.461 1.00 142.48 608 GLU B C 1
ATOM 9141 O O . GLU B 1 608 ? 130.722 120.151 113.661 1.00 151.59 608 GLU B O 1
ATOM 9147 N N . LEU B 1 609 ? 132.330 121.103 114.916 1.00 133.46 609 LEU B N 1
ATOM 9148 C CA . LEU B 1 609 ? 132.051 122.429 114.372 1.00 135.45 609 LEU B CA 1
ATOM 9149 C C . LEU B 1 609 ? 132.377 122.487 112.887 1.00 137.99 609 LEU B C 1
ATOM 9150 O O . LEU B 1 609 ? 131.661 123.132 112.111 1.00 136.58 609 LEU B O 1
ATOM 9155 N N . SER B 1 610 ? 133.459 121.827 112.474 1.00 146.38 610 SER B N 1
ATOM 9156 C CA . SER B 1 610 ? 133.806 121.783 111.058 1.00 146.59 610 SER B CA 1
ATOM 9157 C C . SER B 1 610 ? 132.732 121.069 110.246 1.00 145.69 610 SER B C 1
ATOM 9158 O O . SER B 1 610 ? 132.387 121.503 109.141 1.00 145.91 610 SER B O 1
ATOM 9161 N N . ARG B 1 611 ? 132.192 119.974 110.777 1.00 135.23 611 ARG B N 1
ATOM 9162 C CA . ARG B 1 611 ? 131.204 119.180 110.058 1.00 130.58 611 ARG B CA 1
ATOM 9163 C C . ARG B 1 611 ? 129.790 119.736 110.156 1.00 132.49 611 ARG B C 1
ATOM 9164 O O . ARG B 1 611 ? 128.880 119.169 109.544 1.00 136.45 611 ARG B O 1
ATOM 9172 N N . ALA B 1 612 ? 129.578 120.817 110.900 1.00 130.88 612 ALA B N 1
ATOM 9173 C CA . ALA B 1 612 ? 128.234 121.339 111.112 1.00 130.49 612 ALA B CA 1
ATOM 9174 C C . ALA B 1 612 ? 127.767 122.273 110.004 1.00 130.64 612 ALA B C 1
ATOM 9175 O O . ALA B 1 612 ? 126.629 122.752 110.064 1.00 133.09 612 ALA B O 1
ATOM 9177 N N . ASN B 1 613 ? 128.599 122.546 109.004 1.00 125.34 613 ASN B N 1
ATOM 9178 C CA . ASN B 1 613 ? 128.268 123.480 107.938 1.00 124.81 613 ASN B CA 1
ATOM 9179 C C . ASN B 1 613 ? 128.118 122.732 106.622 1.00 123.96 613 ASN B C 1
ATOM 9180 O O . ASN B 1 613 ? 128.987 121.938 106.252 1.00 123.33 613 ASN B O 1
ATOM 9185 N N . VAL B 1 614 ? 127.011 122.987 105.923 1.00 106.01 614 VAL B N 1
ATOM 9186 C CA . VAL B 1 614 ? 126.811 122.387 104.609 1.00 105.22 614 VAL B CA 1
ATOM 9187 C C . VAL B 1 614 ? 127.820 122.938 103.611 1.00 114.43 614 VAL B C 1
ATOM 9188 O O . VAL B 1 614 ? 128.397 122.190 102.813 1.00 117.92 614 VAL B O 1
ATOM 9192 N N . PHE B 1 615 ? 128.052 124.246 103.640 1.00 119.64 615 PHE B N 1
ATOM 9193 C CA . PHE B 1 615 ? 128.942 124.910 102.699 1.00 117.44 615 PHE B CA 1
ATOM 9194 C C . PHE B 1 615 ? 130.227 125.317 103.403 1.00 120.75 615 PHE B C 1
ATOM 9195 O O . PHE B 1 615 ? 130.187 125.992 104.436 1.00 125.46 615 PHE B O 1
ATOM 9203 N N . ASP B 1 616 ? 131.360 124.909 102.839 1.00 138.44 616 ASP B N 1
ATOM 9204 C CA . ASP B 1 616 ? 132.674 125.301 103.327 1.00 138.24 616 ASP B CA 1
ATOM 9205 C C . ASP B 1 616 ? 133.372 126.090 102.231 1.00 140.52 616 ASP B C 1
ATOM 9206 O O . ASP B 1 616 ? 133.583 125.571 101.130 1.00 143.87 616 ASP B O 1
ATOM 9211 N N . LEU B 1 617 ? 133.728 127.339 102.533 1.00 118.47 617 LEU B N 1
ATOM 9212 C CA . LEU B 1 617 ? 134.328 128.200 101.520 1.00 116.90 617 LEU B CA 1
ATOM 9213 C C . LEU B 1 617 ? 135.667 127.651 101.046 1.00 119.63 617 LEU B C 1
ATOM 9214 O O . LEU B 1 617 ? 135.943 127.622 99.840 1.00 121.52 617 LEU B O 1
ATOM 9219 N N . GLU B 1 618 ? 136.509 127.204 101.979 1.00 129.72 618 GLU B N 1
ATOM 9220 C CA . GLU B 1 618 ? 137.829 126.706 101.608 1.00 126.69 618 GLU B CA 1
ATOM 9221 C C . GLU B 1 618 ? 137.723 125.472 100.724 1.00 130.32 618 GLU B C 1
ATOM 9222 O O . GLU B 1 618 ? 138.396 125.376 99.693 1.00 137.91 618 GLU B O 1
ATOM 9228 N N . ASN B 1 619 ? 136.878 124.515 101.112 1.00 124.87 619 ASN B N 1
ATOM 9229 C CA . ASN B 1 619 ? 136.733 123.298 100.322 1.00 126.15 619 ASN B CA 1
ATOM 9230 C C . ASN B 1 619 ? 136.179 123.603 98.937 1.00 126.05 619 ASN B C 1
ATOM 9231 O O . ASN B 1 619 ? 136.662 123.064 97.934 1.00 129.94 619 ASN B O 1
ATOM 9236 N N . ILE B 1 620 ? 135.169 124.472 98.864 1.00 119.19 620 ILE B N 1
ATOM 9237 C CA . ILE B 1 620 ? 134.572 124.818 97.577 1.00 121.39 620 ILE B CA 1
ATOM 9238 C C . ILE B 1 620 ? 135.612 125.459 96.670 1.00 122.73 620 ILE B C 1
ATOM 9239 O O . ILE B 1 620 ? 135.758 125.086 95.499 1.00 126.50 620 ILE B O 1
ATOM 9244 N N . LEU B 1 621 ? 136.358 126.430 97.202 1.00 122.63 621 LEU B N 1
ATOM 9245 C CA . LEU B 1 621 ? 137.349 127.123 96.388 1.00 120.92 621 LEU B CA 1
ATOM 9246 C C . LEU B 1 621 ? 138.467 126.186 95.953 1.00 127.48 621 LEU B C 1
ATOM 9247 O O . LEU B 1 621 ? 138.911 126.239 94.802 1.00 133.68 621 LEU B O 1
ATOM 9252 N N . ARG B 1 622 ? 138.935 125.320 96.855 1.00 133.25 622 ARG B N 1
ATOM 9253 C CA . ARG B 1 622 ? 140.005 124.394 96.500 1.00 130.42 622 ARG B CA 1
ATOM 9254 C C . ARG B 1 622 ? 139.555 123.427 95.414 1.00 134.07 622 ARG B C 1
ATOM 9255 O O . ARG B 1 622 ? 140.283 123.186 94.443 1.00 141.13 622 ARG B O 1
ATOM 9263 N N . GLU B 1 623 ? 138.350 122.867 95.554 1.00 149.10 623 GLU B N 1
ATOM 9264 C CA . GLU B 1 623 ? 137.852 121.940 94.546 1.00 149.69 623 GLU B CA 1
ATOM 9265 C C . GLU B 1 623 ? 137.660 122.634 93.206 1.00 149.31 623 GLU B C 1
ATOM 9266 O O . GLU B 1 623 ? 138.032 122.090 92.157 1.00 155.37 623 GLU B O 1
ATOM 9272 N N . TYR B 1 624 ? 137.088 123.840 93.219 1.00 146.46 624 TYR B N 1
ATOM 9273 C CA . TYR B 1 624 ? 136.869 124.563 91.973 1.00 149.23 624 TYR B CA 1
ATOM 9274 C C . TYR B 1 624 ? 138.188 124.906 91.297 1.00 153.24 624 TYR B C 1
ATOM 9275 O O . TYR B 1 624 ? 138.322 124.772 90.075 1.00 159.21 624 TYR B O 1
ATOM 9284 N N . ASN B 1 625 ? 139.178 125.349 92.076 1.00 159.12 625 ASN B N 1
ATOM 9285 C CA . ASN B 1 625 ? 140.474 125.690 91.503 1.00 159.73 625 ASN B CA 1
ATOM 9286 C C . ASN B 1 625 ? 141.175 124.460 90.945 1.00 162.10 625 ASN B C 1
ATOM 9287 O O . ASN B 1 625 ? 141.789 124.526 89.875 1.00 165.64 625 ASN B O 1
ATOM 9292 N N . SER B 1 626 ? 141.103 123.329 91.654 1.00 164.18 626 SER B N 1
ATOM 9293 C CA . SER B 1 626 ? 141.712 122.105 91.144 1.00 162.53 626 SER B CA 1
ATOM 9294 C C . SER B 1 626 ? 141.046 121.659 89.849 1.00 164.53 626 SER B C 1
ATOM 9295 O O . SER B 1 626 ? 141.727 121.261 88.896 1.00 166.09 626 SER B O 1
ATOM 9298 N N . TYR B 1 627 ? 139.713 121.724 89.794 1.00 184.33 627 TYR B N 1
ATOM 9299 C CA . TYR B 1 627 ? 139.006 121.352 88.574 1.00 184.61 627 TYR B CA 1
ATOM 9300 C C . TYR B 1 627 ? 139.368 122.281 87.422 1.00 186.41 627 TYR B C 1
ATOM 9301 O O . TYR B 1 627 ? 139.579 121.828 86.291 1.00 187.87 627 TYR B O 1
ATOM 9310 N N . LYS B 1 628 ? 139.451 123.587 87.689 1.00 187.31 628 LYS B N 1
ATOM 9311 C CA . LYS B 1 628 ? 139.810 124.536 86.641 1.00 185.20 628 LYS B CA 1
ATOM 9312 C C . LYS B 1 628 ? 141.235 124.305 86.150 1.00 187.72 628 LYS B C 1
ATOM 9313 O O . LYS B 1 628 ? 141.504 124.398 84.947 1.00 189.49 628 LYS B O 1
ATOM 9319 N N . SER B 1 629 ? 142.160 124.012 87.067 1.00 197.16 629 SER B N 1
ATOM 9320 C CA . SER B 1 629 ? 143.529 123.706 86.667 1.00 196.69 629 SER B CA 1
ATOM 9321 C C . SER B 1 629 ? 143.580 122.444 85.818 1.00 198.15 629 SER B C 1
ATOM 9322 O O . SER B 1 629 ? 144.314 122.384 84.824 1.00 198.22 629 SER B O 1
ATOM 9325 N N . ALA B 1 630 ? 142.811 121.421 86.195 1.00 208.89 630 ALA B N 1
ATOM 9326 C CA . ALA B 1 630 ? 142.715 120.216 85.383 1.00 208.04 630 ALA B CA 1
ATOM 9327 C C . ALA B 1 630 ? 141.935 120.438 84.094 1.00 211.10 630 ALA B C 1
ATOM 9328 O O . ALA B 1 630 ? 141.941 119.558 83.227 1.00 211.09 630 ALA B O 1
ATOM 9330 N N . LEU B 1 631 ? 141.271 121.584 83.949 1.00 220.41 631 LEU B N 1
ATOM 9331 C CA . LEU B 1 631 ? 140.515 121.918 82.751 1.00 219.60 631 LEU B CA 1
ATOM 9332 C C . LEU B 1 631 ? 141.368 122.604 81.689 1.00 218.02 631 LEU B C 1
ATOM 9333 O O . LEU B 1 631 ? 140.833 123.350 80.861 1.00 216.56 631 LEU B O 1
ATOM 9338 N N . TYR B 1 632 ? 142.675 122.329 81.709 1.00 226.68 632 TYR B N 1
ATOM 9339 C CA . TYR B 1 632 ? 143.614 122.933 80.726 1.00 226.60 632 TYR B CA 1
ATOM 9340 C C . TYR B 1 632 ? 143.584 122.126 79.424 1.00 229.88 632 TYR B C 1
ATOM 9341 O O . TYR B 1 632 ? 144.664 121.774 78.909 1.00 229.65 632 TYR B O 1
ATOM 9343 N N . THR B 1 633 ? 142.387 121.849 78.902 1.00 239.65 633 THR B N 1
ATOM 9344 C CA . THR B 1 633 ? 142.255 121.067 77.679 1.00 238.35 633 THR B CA 1
ATOM 9345 C C . THR B 1 633 ? 141.518 121.856 76.602 1.00 237.17 633 THR B C 1
ATOM 9346 O O . THR B 1 633 ? 140.601 121.342 75.961 1.00 236.93 633 THR B O 1
ATOM 9350 N N . ASP C 1 25 ? 96.261 117.533 206.617 1.00 225.76 25 ASP C N 1
ATOM 9351 C CA . ASP C 1 25 ? 97.581 116.946 206.422 1.00 225.98 25 ASP C CA 1
ATOM 9352 C C . ASP C 1 25 ? 98.651 118.034 206.438 1.00 227.18 25 ASP C C 1
ATOM 9353 O O . ASP C 1 25 ? 98.430 119.142 205.953 1.00 227.22 25 ASP C O 1
ATOM 9358 N N . ASP C 1 26 ? 99.814 117.707 207.004 1.00 224.01 26 ASP C N 1
ATOM 9359 C CA . ASP C 1 26 ? 100.940 118.629 207.084 1.00 224.77 26 ASP C CA 1
ATOM 9360 C C . ASP C 1 26 ? 101.982 118.360 206.003 1.00 224.22 26 ASP C C 1
ATOM 9361 O O . ASP C 1 26 ? 103.181 118.552 206.233 1.00 223.62 26 ASP C O 1
ATOM 9366 N N . TYR C 1 27 ? 101.548 117.916 204.826 1.00 222.13 27 TYR C N 1
ATOM 9367 C CA . TYR C 1 27 ? 102.472 117.590 203.752 1.00 220.61 27 TYR C CA 1
ATOM 9368 C C . TYR C 1 27 ? 101.841 117.952 202.416 1.00 220.17 27 TYR C C 1
ATOM 9369 O O . TYR C 1 27 ? 100.617 117.993 202.275 1.00 220.06 27 TYR C O 1
ATOM 9378 N N . ILE C 1 28 ? 102.699 118.213 201.433 1.00 216.58 28 ILE C N 1
ATOM 9379 C CA . ILE C 1 28 ? 102.280 118.590 200.090 1.00 216.17 28 ILE C CA 1
ATOM 9380 C C . ILE C 1 28 ? 102.987 117.685 199.092 1.00 216.02 28 ILE C C 1
ATOM 9381 O O . ILE C 1 28 ? 104.207 117.504 199.170 1.00 215.08 28 ILE C O 1
ATOM 9386 N N . ARG C 1 29 ? 102.222 117.117 198.164 1.00 220.89 29 ARG C N 1
ATOM 9387 C CA . ARG C 1 29 ? 102.808 116.293 197.117 1.00 220.78 29 ARG C CA 1
ATOM 9388 C C . ARG C 1 29 ? 103.681 117.141 196.201 1.00 219.96 29 ARG C C 1
ATOM 9389 O O . ARG C 1 29 ? 103.298 118.241 195.791 1.00 218.06 29 ARG C O 1
ATOM 9397 N N . ALA C 1 30 ? 104.861 116.623 195.882 1.00 215.77 30 ALA C N 1
ATOM 9398 C CA . ALA C 1 30 ? 105.806 117.347 195.049 1.00 215.35 30 ALA C CA 1
ATOM 9399 C C . ALA C 1 30 ? 105.460 117.183 193.570 1.00 216.53 30 ALA C C 1
ATOM 9400 O O . ALA C 1 30 ? 104.628 116.359 193.181 1.00 216.87 30 ALA C O 1
ATOM 9402 N N . GLY C 1 31 ? 106.115 117.989 192.742 1.00 213.97 31 GLY C N 1
ATOM 9403 C CA . GLY C 1 31 ? 105.971 117.916 191.305 1.00 212.32 31 GLY C CA 1
ATOM 9404 C C . GLY C 1 31 ? 106.890 116.882 190.693 1.00 212.14 31 GLY C C 1
ATOM 9405 O O . GLY C 1 31 ? 107.296 115.909 191.335 1.00 213.29 31 GLY C O 1
ATOM 9406 N N . TYR C 1 32 ? 107.221 117.099 189.423 1.00 203.48 32 TYR C N 1
ATOM 9407 C CA . TYR C 1 32 ? 108.079 116.169 188.706 1.00 204.47 32 TYR C CA 1
ATOM 9408 C C . TYR C 1 32 ? 108.753 116.897 187.553 1.00 206.04 32 TYR C C 1
ATOM 9409 O O . TYR C 1 32 ? 108.124 117.704 186.863 1.00 207.24 32 TYR C O 1
ATOM 9418 N N . ASN C 1 33 ? 110.033 116.593 187.344 1.00 205.86 33 ASN C N 1
ATOM 9419 C CA . ASN C 1 33 ? 110.772 117.043 186.174 1.00 205.19 33 ASN C CA 1
ATOM 9420 C C . ASN C 1 33 ? 111.413 115.829 185.520 1.00 205.87 33 ASN C C 1
ATOM 9421 O O . ASN C 1 33 ? 111.960 114.960 186.207 1.00 206.28 33 ASN C O 1
ATOM 9426 N N . HIS C 1 34 ? 111.347 115.773 184.190 1.00 211.16 34 HIS C N 1
ATOM 9427 C CA . HIS C 1 34 ? 111.819 114.595 183.474 1.00 210.55 34 HIS C CA 1
ATOM 9428 C C . HIS C 1 34 ? 113.337 114.501 183.395 1.00 211.72 34 HIS C C 1
ATOM 9429 O O . HIS C 1 34 ? 113.857 113.417 183.114 1.00 211.04 34 HIS C O 1
ATOM 9436 N N . LYS C 1 35 ? 114.059 115.597 183.640 1.00 194.47 35 LYS C N 1
ATOM 9437 C CA . LYS C 1 35 ? 115.512 115.587 183.565 1.00 192.07 35 LYS C CA 1
ATOM 9438 C C . LYS C 1 35 ? 116.195 115.973 184.869 1.00 190.64 35 LYS C C 1
ATOM 9439 O O . LYS C 1 35 ? 117.427 115.905 184.942 1.00 190.75 35 LYS C O 1
ATOM 9445 N N . TYR C 1 36 ? 115.445 116.374 185.892 1.00 190.33 36 TYR C N 1
ATOM 9446 C CA . TYR C 1 36 ? 115.980 116.606 187.232 1.00 190.80 36 TYR C CA 1
ATOM 9447 C C . TYR C 1 36 ? 115.110 115.855 188.230 1.00 192.27 36 TYR C C 1
ATOM 9448 O O . TYR C 1 36 ? 114.414 116.463 189.051 1.00 195.57 36 TYR C O 1
ATOM 9457 N N . PRO C 1 37 ? 115.124 114.527 188.185 1.00 183.73 37 PRO C N 1
ATOM 9458 C CA . PRO C 1 37 ? 114.242 113.751 189.056 1.00 184.20 37 PRO C CA 1
ATOM 9459 C C . PRO C 1 37 ? 114.795 113.642 190.469 1.00 184.78 37 PRO C C 1
ATOM 9460 O O . PRO C 1 37 ? 115.998 113.756 190.711 1.00 185.86 37 PRO C O 1
ATOM 9464 N N . PHE C 1 38 ? 113.879 113.413 191.407 1.00 184.33 38 PHE C N 1
ATOM 9465 C CA . PHE C 1 38 ? 114.228 113.309 192.819 1.00 184.88 38 PHE C CA 1
ATOM 9466 C C . PHE C 1 38 ? 115.120 112.092 193.027 1.00 186.49 38 PHE C C 1
ATOM 9467 O O . PHE C 1 38 ? 114.677 110.954 192.854 1.00 189.67 38 PHE C O 1
ATOM 9475 N N . ARG C 1 39 ? 116.376 112.326 193.396 1.00 185.20 39 ARG C N 1
ATOM 9476 C CA . ARG C 1 39 ? 117.338 111.254 193.595 1.00 184.51 39 ARG C CA 1
ATOM 9477 C C . ARG C 1 39 ? 118.036 111.419 194.936 1.00 185.84 39 ARG C C 1
ATOM 9478 O O . ARG C 1 39 ? 118.217 112.535 195.430 1.00 186.17 39 ARG C O 1
ATOM 9486 N N . ILE C 1 40 ? 118.423 110.291 195.521 1.00 200.74 40 ILE C N 1
ATOM 9487 C CA . ILE C 1 40 ? 119.222 110.268 196.739 1.00 201.59 40 ILE C CA 1
ATOM 9488 C C . ILE C 1 40 ? 120.665 109.988 196.340 1.00 201.55 40 ILE C C 1
ATOM 9489 O O . ILE C 1 40 ? 120.954 108.990 195.671 1.00 201.05 40 ILE C O 1
ATOM 9494 N N . CYS C 1 41 ? 121.568 110.879 196.739 1.00 211.92 41 CYS C N 1
ATOM 9495 C CA . CYS C 1 41 ? 122.946 110.814 196.275 1.00 212.29 41 CYS C CA 1
ATOM 9496 C C . CYS C 1 41 ? 123.923 110.636 197.429 1.00 211.25 41 CYS C C 1
ATOM 9497 O O . CYS C 1 41 ? 124.914 111.367 197.528 1.00 210.67 41 CYS C O 1
ATOM 9500 N N . SER C 1 42 ? 123.643 109.679 198.310 1.00 207.20 42 SER C N 1
ATOM 9501 C CA . SER C 1 42 ? 124.575 109.341 199.373 1.00 206.85 42 SER C CA 1
ATOM 9502 C C . SER C 1 42 ? 125.914 108.899 198.788 1.00 207.73 42 SER C C 1
ATOM 9503 O O . SER C 1 42 ? 126.029 108.571 197.603 1.00 208.17 42 SER C O 1
ATOM 9506 N N . ILE C 1 43 ? 126.938 108.890 199.643 1.00 209.36 43 ILE C N 1
ATOM 9507 C CA . ILE C 1 43 ? 128.292 108.613 199.174 1.00 210.22 43 ILE C CA 1
ATOM 9508 C C . ILE C 1 43 ? 128.403 107.186 198.646 1.00 211.78 43 ILE C C 1
ATOM 9509 O O . ILE C 1 43 ? 129.123 106.927 197.673 1.00 212.79 43 ILE C O 1
ATOM 9514 N N . ALA C 1 44 ? 127.685 106.245 199.266 1.00 211.58 44 ALA C N 1
ATOM 9515 C CA . ALA C 1 44 ? 127.683 104.846 198.850 1.00 209.94 44 ALA C CA 1
ATOM 9516 C C . ALA C 1 44 ? 129.101 104.300 198.739 1.00 210.77 44 ALA C C 1
ATOM 9517 O O . ALA C 1 44 ? 129.702 103.898 199.741 1.00 209.47 44 ALA C O 1
ATOM 9519 N N . LYS C 1 45 ? 129.642 104.281 197.521 1.00 207.58 45 LYS C N 1
ATOM 9520 C CA . LYS C 1 45 ? 131.016 103.854 197.293 1.00 206.54 45 LYS C CA 1
ATOM 9521 C C . LYS C 1 45 ? 131.977 105.014 197.069 1.00 207.86 45 LYS C C 1
ATOM 9522 O O . LYS C 1 45 ? 133.183 104.843 197.278 1.00 207.03 45 LYS C O 1
ATOM 9528 N N . GLY C 1 46 ? 131.476 106.180 196.666 1.00 209.04 46 GLY C N 1
ATOM 9529 C CA . GLY C 1 46 ? 132.347 107.327 196.464 1.00 207.00 46 GLY C CA 1
ATOM 9530 C C . GLY C 1 46 ? 133.333 107.089 195.338 1.00 206.16 46 GLY C C 1
ATOM 9531 O O . GLY C 1 46 ? 132.968 106.630 194.249 1.00 205.17 46 GLY C O 1
ATOM 9532 N N . THR C 1 47 ? 134.597 107.404 195.602 1.00 196.38 47 THR C N 1
ATOM 9533 C CA . THR C 1 47 ? 135.706 107.242 194.652 1.00 195.80 47 THR C CA 1
ATOM 9534 C C . THR C 1 47 ? 135.389 108.054 193.392 1.00 197.23 47 THR C C 1
ATOM 9535 O O . THR C 1 47 ? 134.712 109.087 193.464 1.00 198.54 47 THR C O 1
ATOM 9539 N N . ASP C 1 48 ? 135.880 107.594 192.239 1.00 192.91 48 ASP C N 1
ATOM 9540 C CA . ASP C 1 48 ? 135.663 108.254 190.951 1.00 190.68 48 ASP C CA 1
ATOM 9541 C C . ASP C 1 48 ? 136.159 109.701 190.985 1.00 189.35 48 ASP C C 1
ATOM 9542 O O . ASP C 1 48 ? 135.398 110.658 190.824 1.00 189.94 48 ASP C O 1
ATOM 9547 N N . LEU C 1 49 ? 137.463 109.843 191.204 1.00 169.23 49 LEU C N 1
ATOM 9548 C CA . LEU C 1 49 ? 138.085 111.158 191.211 1.00 170.01 49 LEU C CA 1
ATOM 9549 C C . LEU C 1 49 ? 138.025 111.781 189.821 1.00 171.93 49 LEU C C 1
ATOM 9550 O O . LEU C 1 49 ? 138.095 111.090 188.803 1.00 173.67 49 LEU C O 1
ATOM 9555 N N . MET C 1 50 ? 137.884 113.105 189.785 1.00 167.65 50 MET C N 1
ATOM 9556 C CA . MET C 1 50 ? 137.854 113.839 188.531 1.00 163.15 50 MET C CA 1
ATOM 9557 C C . MET C 1 50 ? 138.670 115.116 188.664 1.00 165.09 50 MET C C 1
ATOM 9558 O O . MET C 1 50 ? 138.966 115.578 189.768 1.00 168.91 50 MET C O 1
ATOM 9563 N N . ARG C 1 51 ? 139.028 115.683 187.515 1.00 142.32 51 ARG C N 1
ATOM 9564 C CA . ARG C 1 51 ? 139.810 116.910 187.475 1.00 141.43 51 ARG C CA 1
ATOM 9565 C C . ARG C 1 51 ? 139.559 117.612 186.151 1.00 144.80 51 ARG C C 1
ATOM 9566 O O . ARG C 1 51 ? 139.044 117.020 185.200 1.00 147.98 51 ARG C O 1
ATOM 9574 N N . PHE C 1 52 ? 139.927 118.889 186.106 1.00 129.22 52 PHE C N 1
ATOM 9575 C CA . PHE C 1 52 ? 139.786 119.711 184.914 1.00 127.54 52 PHE C CA 1
ATOM 9576 C C . PHE C 1 52 ? 141.140 119.878 184.238 1.00 129.56 52 PHE C C 1
ATOM 9577 O O . PHE C 1 52 ? 142.145 120.155 184.898 1.00 131.77 52 PHE C O 1
ATOM 9585 N N . ASP C 1 53 ? 141.160 119.715 182.917 1.00 146.59 53 ASP C N 1
ATOM 9586 C CA . ASP C 1 53 ? 142.398 119.826 182.147 1.00 148.39 53 ASP C CA 1
ATOM 9587 C C . ASP C 1 53 ? 142.651 121.295 181.842 1.00 150.57 53 ASP C C 1
ATOM 9588 O O . ASP C 1 53 ? 142.146 121.848 180.865 1.00 153.07 53 ASP C O 1
ATOM 9593 N N . ARG C 1 54 ? 143.451 121.933 182.687 1.00 143.20 54 ARG C N 1
ATOM 9594 C CA . ARG C 1 54 ? 143.843 123.319 182.483 1.00 142.36 54 ARG C CA 1
ATOM 9595 C C . ARG C 1 54 ? 145.067 123.455 181.590 1.00 144.62 54 ARG C C 1
ATOM 9596 O O . ARG C 1 54 ? 145.468 124.580 181.279 1.00 144.99 54 ARG C O 1
ATOM 9604 N N . ASP C 1 55 ? 145.665 122.339 181.172 1.00 161.23 55 ASP C N 1
ATOM 9605 C CA . ASP C 1 55 ? 146.865 122.355 180.339 1.00 160.35 55 ASP C CA 1
ATOM 9606 C C . ASP C 1 55 ? 146.440 122.168 178.886 1.00 157.92 55 ASP C C 1
ATOM 9607 O O . ASP C 1 55 ? 146.466 121.069 178.334 1.00 158.94 55 ASP C O 1
ATOM 9612 N N . ILE C 1 56 ? 146.040 123.271 178.262 1.00 139.94 56 ILE C N 1
ATOM 9613 C CA . ILE C 1 56 ? 145.568 123.271 176.884 1.00 141.05 56 ILE C CA 1
ATOM 9614 C C . ILE C 1 56 ? 146.409 124.253 176.086 1.00 142.24 56 ILE C C 1
ATOM 9615 O O . ILE C 1 56 ? 146.567 125.412 176.486 1.00 143.63 56 ILE C O 1
ATOM 9620 N N . SER C 1 57 ? 146.950 123.788 174.965 1.00 158.03 57 SER C N 1
ATOM 9621 C CA . SER C 1 57 ? 147.730 124.621 174.062 1.00 159.90 57 SER C CA 1
ATOM 9622 C C . SER C 1 57 ? 146.844 125.076 172.912 1.00 158.64 57 SER C C 1
ATOM 9623 O O . SER C 1 57 ? 146.155 124.259 172.293 1.00 158.40 57 SER C O 1
ATOM 9626 N N . CYS C 1 58 ? 146.833 126.385 172.644 1.00 154.12 58 CYS C N 1
ATOM 9627 C CA . CYS C 1 58 ? 146.068 126.902 171.477 1.00 154.47 58 CYS C CA 1
ATOM 9628 C C . CYS C 1 58 ? 147.064 127.193 170.350 1.00 156.68 58 CYS C C 1
ATOM 9629 O O . CYS C 1 58 ? 148.262 127.352 170.656 1.00 156.52 58 CYS C O 1
ATOM 9632 N N . SER C 1 59 ? 146.595 127.256 169.101 1.00 30.00 59 SER C N 1
ATOM 9633 C CA . SER C 1 59 ? 147.537 127.434 167.965 1.00 30.00 59 SER C CA 1
ATOM 9634 C C . SER C 1 59 ? 147.252 128.739 167.219 1.00 30.00 59 SER C C 1
ATOM 9635 O O . SER C 1 59 ? 146.088 128.958 166.830 1.00 30.00 59 SER C O 1
ATOM 9638 N N . PRO C 1 60 ? 148.258 129.614 167.001 1.00 124.21 60 PRO C N 1
ATOM 9639 C CA . PRO C 1 60 ? 148.057 130.822 166.203 1.00 125.55 60 PRO C CA 1
ATOM 9640 C C . PRO C 1 60 ? 147.682 130.364 164.789 1.00 124.32 60 PRO C C 1
ATOM 9641 O O . PRO C 1 60 ? 148.359 129.497 164.266 1.00 124.90 60 PRO C O 1
ATOM 9645 N N . TYR C 1 61 ? 146.624 130.936 164.212 1.00 113.81 61 TYR C N 1
ATOM 9646 C CA . TYR C 1 61 ? 146.152 130.455 162.886 1.00 114.70 61 TYR C CA 1
ATOM 9647 C C . TYR C 1 61 ? 147.234 130.646 161.819 1.00 119.68 61 TYR C C 1
ATOM 9648 O O . TYR C 1 61 ? 147.328 131.757 161.264 1.00 122.78 61 TYR C O 1
ATOM 9657 N N . LYS C 1 62 ? 148.031 129.607 161.544 1.00 129.56 62 LYS C N 1
ATOM 9658 C CA . LYS C 1 62 ? 148.994 129.688 160.455 1.00 124.95 62 LYS C CA 1
ATOM 9659 C C . LYS C 1 62 ? 148.373 129.085 159.207 1.00 124.08 62 LYS C C 1
ATOM 9660 O O . LYS C 1 62 ? 147.876 127.956 159.242 1.00 129.75 62 LYS C O 1
ATOM 9666 N N . SER C 1 63 ? 148.398 129.838 158.112 1.00 120.43 63 SER C N 1
ATOM 9667 C CA . SER C 1 63 ? 147.826 129.356 156.864 1.00 124.96 63 SER C CA 1
ATOM 9668 C C . SER C 1 63 ? 148.624 128.172 156.335 1.00 127.54 63 SER C C 1
ATOM 9669 O O . SER C 1 63 ? 149.858 128.168 156.366 1.00 130.71 63 SER C O 1
ATOM 9672 N N . ASN C 1 64 ? 147.911 127.162 155.845 1.00 147.97 64 ASN C N 1
ATOM 9673 C CA . ASN C 1 64 ? 148.544 125.970 155.298 1.00 149.56 64 ASN C CA 1
ATOM 9674 C C . ASN C 1 64 ? 148.913 126.114 153.829 1.00 151.75 64 ASN C C 1
ATOM 9675 O O . ASN C 1 64 ? 149.608 125.244 153.294 1.00 150.61 64 ASN C O 1
ATOM 9680 N N . ALA C 1 65 ? 148.470 127.179 153.169 1.00 145.87 65 ALA C N 1
ATOM 9681 C CA . ALA C 1 65 ? 148.795 127.376 151.765 1.00 143.65 65 ALA C CA 1
ATOM 9682 C C . ALA C 1 65 ? 150.263 127.748 151.602 1.00 143.41 65 ALA C C 1
ATOM 9683 O O . ALA C 1 65 ? 150.814 128.529 152.382 1.00 147.30 65 ALA C O 1
ATOM 9685 N N . LYS C 1 66 ? 150.895 127.181 150.579 1.00 129.44 66 LYS C N 1
ATOM 9686 C CA . LYS C 1 66 ? 152.282 127.484 150.245 1.00 130.88 66 LYS C CA 1
ATOM 9687 C C . LYS C 1 66 ? 152.283 128.425 149.047 1.00 131.76 66 LYS C C 1
ATOM 9688 O O . LYS C 1 66 ? 151.859 128.045 147.951 1.00 136.71 66 LYS C O 1
ATOM 9694 N N . MET C 1 67 ? 152.760 129.647 149.255 1.00 121.11 67 MET C N 1
ATOM 9695 C CA . MET C 1 67 ? 152.771 130.672 148.223 1.00 120.57 67 MET C CA 1
ATOM 9696 C C . MET C 1 67 ? 154.196 131.140 147.977 1.00 121.32 67 MET C C 1
ATOM 9697 O O . MET C 1 67 ? 155.003 131.222 148.908 1.00 123.76 67 MET C O 1
ATOM 9702 N N . SER C 1 68 ? 154.498 131.446 146.720 1.00 114.94 68 SER C N 1
ATOM 9703 C CA . SER C 1 68 ? 155.792 131.976 146.330 1.00 112.62 68 SER C CA 1
ATOM 9704 C C . SER C 1 68 ? 155.583 133.260 145.542 1.00 116.13 68 SER C C 1
ATOM 9705 O O . SER C 1 68 ? 154.578 133.423 144.847 1.00 123.22 68 SER C O 1
ATOM 9708 N N . GLU C 1 69 ? 156.542 134.170 145.655 1.00 115.36 69 GLU C N 1
ATOM 9709 C CA . GLU C 1 69 ? 156.448 135.480 145.029 1.00 115.16 69 GLU C CA 1
ATOM 9710 C C . GLU C 1 69 ? 157.271 135.516 143.750 1.00 118.65 69 GLU C C 1
ATOM 9711 O O . GLU C 1 69 ? 158.320 134.872 143.654 1.00 122.79 69 GLU C O 1
ATOM 9717 N N . GLY C 1 70 ? 156.789 136.271 142.771 1.00 103.96 70 GLY C N 1
ATOM 9718 C CA . GLY C 1 70 ? 157.485 136.389 141.508 1.00 102.27 70 GLY C CA 1
ATOM 9719 C C . GLY C 1 70 ? 156.586 137.024 140.468 1.00 103.28 70 GLY C C 1
ATOM 9720 O O . GLY C 1 70 ? 155.532 137.579 140.784 1.00 111.73 70 GLY C O 1
ATOM 9721 N N . PHE C 1 71 ? 157.033 136.935 139.218 1.00 92.56 71 PHE C N 1
ATOM 9722 C CA . PHE C 1 71 ? 156.271 137.438 138.087 1.00 89.20 71 PHE C CA 1
ATOM 9723 C C . PHE C 1 71 ? 156.344 136.426 136.956 1.00 92.14 71 PHE C C 1
ATOM 9724 O O . PHE C 1 71 ? 157.297 135.651 136.862 1.00 106.74 71 PHE C O 1
ATOM 9732 N N . PHE C 1 72 ? 155.328 136.436 136.097 1.00 74.00 72 PHE C N 1
ATOM 9733 C CA . PHE C 1 72 ? 155.270 135.484 135.000 1.00 79.06 72 PHE C CA 1
ATOM 9734 C C . PHE C 1 72 ? 154.767 136.169 133.739 1.00 84.77 72 PHE C C 1
ATOM 9735 O O . PHE C 1 72 ? 154.088 137.196 133.788 1.00 96.01 72 PHE C O 1
ATOM 9743 N N . ILE C 1 73 ? 155.117 135.575 132.600 1.00 80.20 73 ILE C N 1
ATOM 9744 C CA . ILE C 1 73 ? 154.729 136.058 131.282 1.00 71.85 73 ILE C CA 1
ATOM 9745 C C . ILE C 1 73 ? 153.950 134.956 130.583 1.00 81.59 73 ILE C C 1
ATOM 9746 O O . ILE C 1 73 ? 154.338 133.784 130.633 1.00 96.91 73 ILE C O 1
ATOM 9751 N N . ILE C 1 74 ? 152.854 135.329 129.929 1.00 70.62 74 ILE C N 1
ATOM 9752 C CA . ILE C 1 74 ? 151.946 134.376 129.301 1.00 77.05 74 ILE C CA 1
ATOM 9753 C C . ILE C 1 74 ? 152.044 134.527 127.791 1.00 83.99 74 ILE C C 1
ATOM 9754 O O . ILE C 1 74 ? 151.949 135.641 127.263 1.00 96.87 74 ILE C O 1
ATOM 9759 N N . TYR C 1 75 ? 152.238 133.406 127.101 1.00 86.06 75 TYR C N 1
ATOM 9760 C CA . TYR C 1 75 ? 152.302 133.359 125.648 1.00 84.15 75 TYR C CA 1
ATOM 9761 C C . TYR C 1 75 ? 151.165 132.501 125.116 1.00 95.80 75 TYR C C 1
ATOM 9762 O O . TYR C 1 75 ? 150.833 131.465 125.698 1.00 103.13 75 TYR C O 1
ATOM 9771 N N . LYS C 1 76 ? 150.574 132.932 124.007 1.00 92.95 76 LYS C N 1
ATOM 9772 C CA . LYS C 1 76 ? 149.463 132.232 123.388 1.00 86.51 76 LYS C CA 1
ATOM 9773 C C . LYS C 1 76 ? 149.853 131.782 121.987 1.00 98.07 76 LYS C C 1
ATOM 9774 O O . LYS C 1 76 ? 150.769 132.330 121.368 1.00 111.41 76 LYS C O 1
ATOM 9780 N N . THR C 1 77 ? 149.154 130.760 121.499 1.00 96.93 77 THR C N 1
ATOM 9781 C CA . THR C 1 77 ? 149.412 130.256 120.159 1.00 99.28 77 THR C CA 1
ATOM 9782 C C . THR C 1 77 ? 149.052 131.306 119.118 1.00 97.63 77 THR C C 1
ATOM 9783 O O . THR C 1 77 ? 148.009 131.958 119.205 1.00 105.38 77 THR C O 1
ATOM 9787 N N . ASN C 1 78 ? 149.922 131.466 118.127 1.00 106.83 78 ASN C N 1
ATOM 9788 C CA . ASN C 1 78 ? 149.714 132.460 117.083 1.00 109.08 78 ASN C CA 1
ATOM 9789 C C . ASN C 1 78 ? 148.726 131.919 116.058 1.00 114.46 78 ASN C C 1
ATOM 9790 O O . ASN C 1 78 ? 148.989 130.898 115.414 1.00 121.15 78 ASN C O 1
ATOM 9795 N N . ILE C 1 79 ? 147.590 132.602 115.907 1.00 112.06 79 ILE C N 1
ATOM 9796 C CA . ILE C 1 79 ? 146.584 132.205 114.929 1.00 112.53 79 ILE C CA 1
ATOM 9797 C C . ILE C 1 79 ? 146.637 133.048 113.664 1.00 114.66 79 ILE C C 1
ATOM 9798 O O . ILE C 1 79 ? 145.891 132.762 112.714 1.00 121.18 79 ILE C O 1
ATOM 9803 N N . GLU C 1 80 ? 147.482 134.072 113.621 1.00 123.89 80 GLU C N 1
ATOM 9804 C CA . GLU C 1 80 ? 147.601 134.896 112.429 1.00 124.80 80 GLU C CA 1
ATOM 9805 C C . GLU C 1 80 ? 148.211 134.098 111.286 1.00 132.76 80 GLU C C 1
ATOM 9806 O O . GLU C 1 80 ? 149.151 133.322 111.478 1.00 136.59 80 GLU C O 1
ATOM 9812 N N . THR C 1 81 ? 147.668 134.291 110.089 1.00 114.71 81 THR C N 1
ATOM 9813 C CA . THR C 1 81 ? 148.208 133.629 108.915 1.00 108.80 81 THR C CA 1
ATOM 9814 C C . THR C 1 81 ? 149.524 134.277 108.497 1.00 112.71 81 THR C C 1
ATOM 9815 O O . THR C 1 81 ? 149.849 135.401 108.890 1.00 120.70 81 THR C O 1
ATOM 9819 N N . TYR C 1 82 ? 150.287 133.550 107.689 1.00 105.20 82 TYR C N 1
ATOM 9820 C CA . TYR C 1 82 ? 151.559 134.038 107.179 1.00 104.06 82 TYR C CA 1
ATOM 9821 C C . TYR C 1 82 ? 151.324 134.718 105.837 1.00 113.25 82 TYR C C 1
ATOM 9822 O O . TYR C 1 82 ? 150.934 134.062 104.865 1.00 123.71 82 TYR C O 1
ATOM 9831 N N . THR C 1 83 ? 151.561 136.025 105.781 1.00 105.40 83 THR C N 1
ATOM 9832 C CA . THR C 1 83 ? 151.299 136.826 104.592 1.00 104.58 83 THR C CA 1
ATOM 9833 C C . THR C 1 83 ? 152.613 137.252 103.955 1.00 103.98 83 THR C C 1
ATOM 9834 O O . THR C 1 83 ? 153.511 137.744 104.644 1.00 111.11 83 THR C O 1
ATOM 9838 N N . PHE C 1 84 ? 152.716 137.068 102.644 1.00 97.23 84 PHE C N 1
ATOM 9839 C CA . PHE C 1 84 ? 153.895 137.435 101.880 1.00 98.76 84 PHE C CA 1
ATOM 9840 C C . PHE C 1 84 ? 153.461 137.953 100.519 1.00 102.34 84 PHE C C 1
ATOM 9841 O O . PHE C 1 84 ? 152.404 137.561 100.013 1.00 109.03 84 PHE C O 1
ATOM 9849 N N . PRO C 1 85 ? 154.248 138.836 99.906 1.00 104.62 85 PRO C N 1
ATOM 9850 C CA . PRO C 1 85 ? 153.862 139.374 98.597 1.00 104.15 85 PRO C CA 1
ATOM 9851 C C . PRO C 1 85 ? 154.108 138.369 97.482 1.00 107.64 85 PRO C C 1
ATOM 9852 O O . PRO C 1 85 ? 155.103 137.642 97.483 1.00 110.74 85 PRO C O 1
ATOM 9856 N N . VAL C 1 86 ? 153.186 138.342 96.523 1.00 113.30 86 VAL C N 1
ATOM 9857 C CA . VAL C 1 86 ? 153.271 137.469 95.358 1.00 106.16 86 VAL C CA 1
ATOM 9858 C C . VAL C 1 86 ? 153.030 138.309 94.114 1.00 110.00 86 VAL C C 1
ATOM 9859 O O . VAL C 1 86 ? 152.068 139.083 94.062 1.00 119.74 86 VAL C O 1
ATOM 9863 N N . ARG C 1 87 ? 153.895 138.155 93.116 1.00 134.54 87 ARG C N 1
ATOM 9864 C CA . ARG C 1 87 ? 153.781 138.876 91.855 1.00 133.92 87 ARG C CA 1
ATOM 9865 C C . ARG C 1 87 ? 153.317 137.920 90.767 1.00 137.94 87 ARG C C 1
ATOM 9866 O O . ARG C 1 87 ? 153.868 136.824 90.622 1.00 142.56 87 ARG C O 1
ATOM 9874 N N . THR C 1 88 ? 152.309 138.337 90.006 1.00 146.08 88 THR C N 1
ATOM 9875 C CA . THR C 1 88 ? 151.733 137.529 88.941 1.00 146.44 88 THR C CA 1
ATOM 9876 C C . THR C 1 88 ? 151.933 138.220 87.601 1.00 147.92 88 THR C C 1
ATOM 9877 O O . THR C 1 88 ? 151.779 139.440 87.492 1.00 151.47 88 THR C O 1
ATOM 9881 N N . TYR C 1 89 ? 152.276 137.434 86.583 1.00 151.12 89 TYR C N 1
ATOM 9882 C CA . TYR C 1 89 ? 152.476 137.930 85.228 1.00 153.39 89 TYR C CA 1
ATOM 9883 C C . TYR C 1 89 ? 151.568 137.165 84.278 1.00 156.81 89 TYR C C 1
ATOM 9884 O O . TYR C 1 89 ? 151.527 135.931 84.314 1.00 157.15 89 TYR C O 1
ATOM 9893 N N . LYS C 1 90 ? 150.843 137.895 83.431 1.00 182.49 90 LYS C N 1
ATOM 9894 C CA . LYS C 1 90 ? 149.886 137.291 82.516 1.00 181.31 90 LYS C CA 1
ATOM 9895 C C . LYS C 1 90 ? 149.917 138.010 81.176 1.00 183.14 90 LYS C C 1
ATOM 9896 O O . LYS C 1 90 ? 149.983 139.241 81.123 1.00 184.12 90 LYS C O 1
ATOM 9902 N N . ASN C 1 91 ? 149.867 137.232 80.097 1.00 197.55 91 ASN C N 1
ATOM 9903 C CA . ASN C 1 91 ? 149.799 137.747 78.736 1.00 197.21 91 ASN C CA 1
ATOM 9904 C C . ASN C 1 91 ? 148.588 137.137 78.046 1.00 198.26 91 ASN C C 1
ATOM 9905 O O . ASN C 1 91 ? 148.402 135.917 78.083 1.00 198.22 91 ASN C O 1
ATOM 9910 N N . GLU C 1 92 ? 147.769 137.979 77.415 1.00 223.99 92 GLU C N 1
ATOM 9911 C CA . GLU C 1 92 ? 146.510 137.520 76.847 1.00 225.84 92 GLU C CA 1
ATOM 9912 C C . GLU C 1 92 ? 146.230 138.213 75.521 1.00 227.30 92 GLU C C 1
ATOM 9913 O O . GLU C 1 92 ? 146.719 139.314 75.255 1.00 225.82 92 GLU C O 1
ATOM 9919 N N . LEU C 1 93 ? 145.436 137.540 74.688 1.00 246.02 93 LEU C N 1
ATOM 9920 C CA . LEU C 1 93 ? 144.903 138.092 73.449 1.00 244.96 93 LEU C CA 1
ATOM 9921 C C . LEU C 1 93 ? 143.391 138.205 73.573 1.00 245.87 93 LEU C C 1
ATOM 9922 O O . LEU C 1 93 ? 142.736 137.281 74.066 1.00 246.07 93 LEU C O 1
ATOM 9927 N N . THR C 1 94 ? 142.840 139.331 73.126 1.00 263.65 94 THR C N 1
ATOM 9928 C CA . THR C 1 94 ? 141.402 139.559 73.185 1.00 263.91 94 THR C CA 1
ATOM 9929 C C . THR C 1 94 ? 140.969 140.339 71.955 1.00 264.88 94 THR C C 1
ATOM 9930 O O . THR C 1 94 ? 141.490 141.425 71.693 1.00 264.68 94 THR C O 1
ATOM 9932 N N . PHE C 1 95 ? 140.017 139.788 71.208 1.00 283.98 95 PHE C N 1
ATOM 9933 C CA . PHE C 1 95 ? 139.417 140.517 70.107 1.00 284.30 95 PHE C CA 1
ATOM 9934 C C . PHE C 1 95 ? 138.567 141.661 70.651 1.00 285.27 95 PHE C C 1
ATOM 9935 O O . PHE C 1 95 ? 138.163 141.641 71.817 1.00 285.80 95 PHE C O 1
ATOM 9937 N N . PRO C 1 96 ? 138.305 142.695 69.831 1.00 285.97 96 PRO C N 1
ATOM 9938 C CA . PRO C 1 96 ? 137.440 143.791 70.291 1.00 285.30 96 PRO C CA 1
ATOM 9939 C C . PRO C 1 96 ? 136.109 143.282 70.821 1.00 285.51 96 PRO C C 1
ATOM 9940 O O . PRO C 1 96 ? 135.278 142.776 70.062 1.00 285.54 96 PRO C O 1
ATOM 9944 N N . THR C 1 97 ? 135.901 143.425 72.126 1.00 282.36 97 THR C N 1
ATOM 9945 C CA . THR C 1 97 ? 134.757 142.807 72.779 1.00 281.50 97 THR C CA 1
ATOM 9946 C C . THR C 1 97 ? 133.463 143.527 72.417 1.00 281.74 97 THR C C 1
ATOM 9947 O O . THR C 1 97 ? 133.452 144.723 72.115 1.00 281.87 97 THR C O 1
ATOM 9949 N N . SER C 1 98 ? 132.363 142.771 72.456 1.00 277.84 98 SER C N 1
ATOM 9950 C CA . SER C 1 98 ? 131.022 143.288 72.181 1.00 277.77 98 SER C CA 1
ATOM 9951 C C . SER C 1 98 ? 130.953 143.961 70.809 1.00 277.82 98 SER C C 1
ATOM 9952 O O . SER C 1 98 ? 130.349 145.022 70.639 1.00 277.20 98 SER C O 1
ATOM 9955 N N . TYR C 1 99 ? 131.588 143.332 69.824 1.00 282.31 99 TYR C N 1
ATOM 9956 C CA . TYR C 1 99 ? 131.509 143.824 68.457 1.00 281.91 99 TYR C CA 1
ATOM 9957 C C . TYR C 1 99 ? 130.092 143.662 67.923 1.00 282.08 99 TYR C C 1
ATOM 9958 O O . TYR C 1 99 ? 129.421 142.663 68.191 1.00 282.36 99 TYR C O 1
ATOM 9960 N N . ARG C 1 100 ? 129.625 144.672 67.184 1.00 275.54 100 ARG C N 1
ATOM 9961 C CA . ARG C 1 100 ? 128.295 144.636 66.589 1.00 275.50 100 ARG C CA 1
ATOM 9962 C C . ARG C 1 100 ? 128.293 145.237 65.187 1.00 275.75 100 ARG C C 1
ATOM 9963 O O . ARG C 1 100 ? 127.301 145.846 64.772 1.00 275.86 100 ARG C O 1
ATOM 9965 N N . ASP C 1 101 ? 129.393 145.080 64.449 1.00 272.88 101 ASP C N 1
ATOM 9966 C CA . ASP C 1 101 ? 129.531 145.733 63.150 1.00 271.87 101 ASP C CA 1
ATOM 9967 C C . ASP C 1 101 ? 128.475 145.245 62.163 1.00 271.94 101 ASP C C 1
ATOM 9968 O O . ASP C 1 101 ? 127.644 146.026 61.685 1.00 271.27 101 ASP C O 1
ATOM 9970 N N . HIS C 1 102 ? 128.491 143.953 61.846 1.00 270.97 102 HIS C N 1
ATOM 9971 C CA . HIS C 1 102 ? 127.595 143.415 60.833 1.00 270.10 102 HIS C CA 1
ATOM 9972 C C . HIS C 1 102 ? 126.166 143.337 61.369 1.00 271.16 102 HIS C C 1
ATOM 9973 O O . HIS C 1 102 ? 125.875 143.696 62.515 1.00 271.32 102 HIS C O 1
ATOM 9975 N N . ARG C 1 103 ? 125.259 142.860 60.511 1.00 272.50 103 ARG C N 1
ATOM 9976 C CA . ARG C 1 103 ? 123.849 142.782 60.884 1.00 272.31 103 ARG C CA 1
ATOM 9977 C C . ARG C 1 103 ? 123.633 141.832 62.055 1.00 273.16 103 ARG C C 1
ATOM 9978 O O . ARG C 1 103 ? 122.865 142.133 62.976 1.00 272.53 103 ARG C O 1
ATOM 9980 N N . THR C 1 104 ? 124.299 140.682 62.039 1.00 286.87 104 THR C N 1
ATOM 9981 C CA . THR C 1 104 ? 124.173 139.702 63.118 1.00 287.03 104 THR C CA 1
ATOM 9982 C C . THR C 1 104 ? 125.186 139.966 64.227 1.00 287.53 104 THR C C 1
ATOM 9983 O O . THR C 1 104 ? 125.910 139.069 64.659 1.00 287.51 104 THR C O 1
ATOM 9987 N N . THR C 1 105 ? 125.231 141.217 64.696 1.00 288.15 105 THR C N 1
ATOM 9988 C CA . THR C 1 105 ? 126.168 141.645 65.737 1.00 287.67 105 THR C CA 1
ATOM 9989 C C . THR C 1 105 ? 127.610 141.302 65.369 1.00 288.51 105 THR C C 1
ATOM 9990 O O . THR C 1 105 ? 128.455 141.094 66.242 1.00 289.14 105 THR C O 1
ATOM 9994 N N . TYR C 1 106 ? 127.894 141.226 64.067 1.00 293.54 106 TYR C N 1
ATOM 9995 C CA . TYR C 1 106 ? 129.207 140.831 63.548 1.00 293.18 106 TYR C CA 1
ATOM 9996 C C . TYR C 1 106 ? 129.686 139.511 64.144 1.00 293.84 106 TYR C C 1
ATOM 9997 O O . TYR C 1 106 ? 130.892 139.244 64.182 1.00 293.94 106 TYR C O 1
ATOM 9999 N N . PHE C 1 107 ? 128.747 138.681 64.610 1.00 297.77 107 PHE C N 1
ATOM 10000 C CA . PHE C 1 107 ? 129.062 137.464 65.362 1.00 297.30 107 PHE C CA 1
ATOM 10001 C C . PHE C 1 107 ? 129.962 137.771 66.556 1.00 297.83 107 PHE C C 1
ATOM 10002 O O . PHE C 1 107 ? 130.744 136.924 66.994 1.00 297.54 107 PHE C O 1
ATOM 10004 N N . LEU C 1 108 ? 129.846 138.991 67.088 1.00 295.33 108 LEU C N 1
ATOM 10005 C CA . LEU C 1 108 ? 130.699 139.490 68.163 1.00 294.37 108 LEU C CA 1
ATOM 10006 C C . LEU C 1 108 ? 132.174 139.379 67.791 1.00 294.45 108 LEU C C 1
ATOM 10007 O O . LEU C 1 108 ? 132.513 139.179 66.621 1.00 294.77 108 LEU C O 1
ATOM 10009 N N . ASP C 1 109 ? 133.055 139.533 68.776 1.00 285.96 109 ASP C N 1
ATOM 10010 C CA . ASP C 1 109 ? 134.486 139.331 68.567 1.00 285.42 109 ASP C CA 1
ATOM 10011 C C . ASP C 1 109 ? 135.137 139.154 69.927 1.00 285.77 109 ASP C C 1
ATOM 10012 O O . ASP C 1 109 ? 135.059 140.054 70.769 1.00 286.27 109 ASP C O 1
ATOM 10014 N N . ARG C 1 110 ? 135.776 138.005 70.145 1.00 277.86 110 ARG C N 1
ATOM 10015 C CA . ARG C 1 110 ? 136.401 137.738 71.433 1.00 277.41 110 ARG C CA 1
ATOM 10016 C C . ARG C 1 110 ? 137.452 136.639 71.336 1.00 277.59 110 ARG C C 1
ATOM 10017 O O . ARG C 1 110 ? 137.123 135.476 71.082 1.00 277.46 110 ARG C O 1
ATOM 10019 N N . THR C 1 111 ? 138.718 136.999 71.538 1.00 272.94 111 THR C N 1
ATOM 10020 C CA . THR C 1 111 ? 139.773 136.010 71.714 1.00 273.18 111 THR C CA 1
ATOM 10021 C C . THR C 1 111 ? 139.930 135.649 73.187 1.00 273.33 111 THR C C 1
ATOM 10022 O O . THR C 1 111 ? 140.014 134.468 73.537 1.00 273.77 111 THR C O 1
ATOM 10026 N N . VAL C 1 112 ? 139.982 136.665 74.051 1.00 262.39 112 VAL C N 1
ATOM 10027 C CA . VAL C 1 112 ? 139.810 136.528 75.496 1.00 261.23 112 VAL C CA 1
ATOM 10028 C C . VAL C 1 112 ? 140.923 135.717 76.148 1.00 261.35 112 VAL C C 1
ATOM 10029 O O . VAL C 1 112 ? 141.510 136.150 77.145 1.00 262.27 112 VAL C O 1
ATOM 10033 N N . MET C 1 113 ? 141.224 134.543 75.596 1.00 248.91 113 MET C N 1
ATOM 10034 C CA . MET C 1 113 ? 142.100 133.606 76.286 1.00 248.62 113 MET C CA 1
ATOM 10035 C C . MET C 1 113 ? 143.510 134.174 76.422 1.00 248.10 113 MET C C 1
ATOM 10036 O O . MET C 1 113 ? 143.917 135.093 75.705 1.00 247.95 113 MET C O 1
ATOM 10041 N N . GLY C 1 114 ? 144.244 133.641 77.400 1.00 211.12 114 GLY C N 1
ATOM 10042 C CA . GLY C 1 114 ? 145.574 134.123 77.696 1.00 208.38 114 GLY C CA 1
ATOM 10043 C C . GLY C 1 114 ? 146.499 132.978 78.056 1.00 207.34 114 GLY C C 1
ATOM 10044 O O . GLY C 1 114 ? 146.087 131.820 78.147 1.00 207.42 114 GLY C O 1
ATOM 10045 N N . LEU C 1 115 ? 147.766 133.328 78.261 1.00 192.52 115 LEU C N 1
ATOM 10046 C CA . LEU C 1 115 ? 148.796 132.351 78.570 1.00 192.84 115 LEU C CA 1
ATOM 10047 C C . LEU C 1 115 ? 149.777 132.943 79.572 1.00 192.73 115 LEU C C 1
ATOM 10048 O O . LEU C 1 115 ? 149.904 134.163 79.706 1.00 192.22 115 LEU C O 1
ATOM 10053 N N . ALA C 1 116 ? 150.463 132.056 80.286 1.00 177.01 116 ALA C N 1
ATOM 10054 C CA . ALA C 1 116 ? 151.435 132.486 81.279 1.00 176.16 116 ALA C CA 1
ATOM 10055 C C . ALA C 1 116 ? 152.618 133.174 80.611 1.00 176.23 116 ALA C C 1
ATOM 10056 O O . ALA C 1 116 ? 153.096 132.742 79.558 1.00 177.28 116 ALA C O 1
ATOM 10058 N N . MET C 1 117 ? 153.084 134.252 81.229 1.00 173.20 117 MET C N 1
ATOM 10059 C CA . MET C 1 117 ? 154.232 134.971 80.703 1.00 172.75 117 MET C CA 1
ATOM 10060 C C . MET C 1 117 ? 155.479 134.093 80.771 1.00 175.82 117 MET C C 1
ATOM 10061 O O . MET C 1 117 ? 155.713 133.420 81.780 1.00 177.71 117 MET C O 1
ATOM 10066 N N . PRO C 1 118 ? 156.291 134.069 79.718 1.00 173.66 118 PRO C N 1
ATOM 10067 C CA . PRO C 1 118 ? 157.521 133.271 79.750 1.00 170.84 118 PRO C CA 1
ATOM 10068 C C . PRO C 1 118 ? 158.523 133.823 80.751 1.00 172.58 118 PRO C C 1
ATOM 10069 O O . PRO C 1 118 ? 158.478 134.991 81.148 1.00 175.36 118 PRO C O 1
ATOM 10073 N N . VAL C 1 119 ? 159.442 132.947 81.161 1.00 158.99 119 VAL C N 1
ATOM 10074 C CA . VAL C 1 119 ? 160.377 133.278 82.234 1.00 159.54 119 VAL C CA 1
ATOM 10075 C C . VAL C 1 119 ? 161.277 134.440 81.835 1.00 160.19 119 VAL C C 1
ATOM 10076 O O . VAL C 1 119 ? 161.551 135.334 82.644 1.00 160.15 119 VAL C O 1
ATOM 10080 N N . TYR C 1 120 ? 161.770 134.441 80.594 1.00 173.20 120 TYR C N 1
ATOM 10081 C CA . TYR C 1 120 ? 162.648 135.523 80.158 1.00 174.13 120 TYR C CA 1
ATOM 10082 C C . TYR C 1 120 ? 161.911 136.858 80.128 1.00 175.48 120 TYR C C 1
ATOM 10083 O O . TYR C 1 120 ? 162.476 137.897 80.493 1.00 176.35 120 TYR C O 1
ATOM 10092 N N . GLU C 1 121 ? 160.650 136.854 79.692 1.00 183.73 121 GLU C N 1
ATOM 10093 C CA . GLU C 1 121 ? 159.862 138.080 79.739 1.00 185.10 121 GLU C CA 1
ATOM 10094 C C . GLU C 1 121 ? 159.632 138.523 81.179 1.00 185.43 121 GLU C C 1
ATOM 10095 O O . GLU C 1 121 ? 159.599 139.725 81.468 1.00 185.61 121 GLU C O 1
ATOM 10101 N N . ALA C 1 122 ? 159.474 137.566 82.095 1.00 173.47 122 ALA C N 1
ATOM 10102 C CA . ALA C 1 122 ? 159.372 137.910 83.508 1.00 172.30 122 ALA C CA 1
ATOM 10103 C C . ALA C 1 122 ? 160.655 138.564 84.005 1.00 172.11 122 ALA C C 1
ATOM 10104 O O . ALA C 1 122 ? 160.610 139.519 84.789 1.00 173.47 122 ALA C O 1
ATOM 10106 N N . ASN C 1 123 ? 161.808 138.057 83.565 1.00 167.89 123 ASN C N 1
ATOM 10107 C CA . ASN C 1 123 ? 163.078 138.684 83.920 1.00 166.26 123 ASN C CA 1
ATOM 10108 C C . ASN C 1 123 ? 163.155 140.104 83.380 1.00 168.32 123 ASN C C 1
ATOM 10109 O O . ASN C 1 123 ? 163.608 141.020 84.077 1.00 170.72 123 ASN C O 1
ATOM 10114 N N . LEU C 1 124 ? 162.719 140.302 82.136 1.00 181.94 124 LEU C N 1
ATOM 10115 C CA . LEU C 1 124 ? 162.722 141.642 81.559 1.00 184.21 124 LEU C CA 1
ATOM 10116 C C . LEU C 1 124 ? 161.823 142.583 82.352 1.00 183.75 124 LEU C C 1
ATOM 10117 O O . LEU C 1 124 ? 162.184 143.739 82.597 1.00 182.32 124 LEU C O 1
ATOM 10122 N N . VAL C 1 125 ? 160.647 142.102 82.759 1.00 177.68 125 VAL C N 1
ATOM 10123 C CA . VAL C 1 125 ? 159.739 142.923 83.555 1.00 176.65 125 VAL C CA 1
ATOM 10124 C C . VAL C 1 125 ? 160.366 143.263 84.901 1.00 176.39 125 VAL C C 1
ATOM 10125 O O . VAL C 1 125 ? 160.320 144.414 85.353 1.00 177.56 125 VAL C O 1
ATOM 10129 N N . ASN C 1 126 ? 160.964 142.272 85.562 1.00 172.32 126 ASN C N 1
ATOM 10130 C CA . ASN C 1 126 ? 161.536 142.491 86.884 1.00 171.76 126 ASN C CA 1
ATOM 10131 C C . ASN C 1 126 ? 162.810 143.323 86.841 1.00 172.48 126 ASN C C 1
ATOM 10132 O O . ASN C 1 126 ? 163.222 143.852 87.879 1.00 170.74 126 ASN C O 1
ATOM 10137 N N . SER C 1 127 ? 163.449 143.443 85.678 1.00 176.86 127 SER C N 1
ATOM 10138 C CA . SER C 1 127 ? 164.688 144.205 85.563 1.00 174.41 127 SER C CA 1
ATOM 10139 C C . SER C 1 127 ? 164.455 145.617 85.033 1.00 175.55 127 SER C C 1
ATOM 10140 O O . SER C 1 127 ? 164.812 146.597 85.695 1.00 174.43 127 SER C O 1
ATOM 10143 N N . ARG C 1 128 ? 163.859 145.742 83.848 1.00 195.84 128 ARG C N 1
ATOM 10144 C CA . ARG C 1 128 ? 163.723 147.031 83.181 1.00 197.48 128 ARG C CA 1
ATOM 10145 C C . ARG C 1 128 ? 162.292 147.553 83.170 1.00 196.55 128 ARG C C 1
ATOM 10146 O O . ARG C 1 128 ? 162.025 148.572 82.526 1.00 196.18 128 ARG C O 1
ATOM 10154 N N . ALA C 1 129 ? 161.372 146.886 83.869 1.00 195.30 129 ALA C N 1
ATOM 10155 C CA . ALA C 1 129 ? 159.975 147.317 83.960 1.00 195.44 129 ALA C CA 1
ATOM 10156 C C . ALA C 1 129 ? 159.342 147.476 82.579 1.00 195.64 129 ALA C C 1
ATOM 10157 O O . ALA C 1 129 ? 158.603 148.428 82.320 1.00 193.45 129 ALA C O 1
ATOM 10159 N N . GLN C 1 130 ? 159.633 146.535 81.683 1.00 199.34 130 GLN C N 1
ATOM 10160 C CA . GLN C 1 130 ? 159.036 146.539 80.356 1.00 198.01 130 GLN C CA 1
ATOM 10161 C C . GLN C 1 130 ? 158.882 145.103 79.877 1.00 197.95 130 GLN C C 1
ATOM 10162 O O . GLN C 1 130 ? 159.525 144.184 80.390 1.00 197.82 130 GLN C O 1
ATOM 10168 N N . CYS C 1 131 ? 158.015 144.922 78.884 1.00 203.38 131 CYS C N 1
ATOM 10169 C CA . CYS C 1 131 ? 157.638 143.605 78.398 1.00 202.84 131 CYS C CA 1
ATOM 10170 C C . CYS C 1 131 ? 157.737 143.556 76.880 1.00 203.81 131 CYS C C 1
ATOM 10171 O O . CYS C 1 131 ? 157.552 144.566 76.197 1.00 204.05 131 CYS C O 1
ATOM 10174 N N . TYR C 1 132 ? 158.018 142.363 76.361 1.00 200.53 132 TYR C N 1
ATOM 10175 C CA . TYR C 1 132 ? 158.188 142.179 74.928 1.00 200.41 132 TYR C CA 1
ATOM 10176 C C . TYR C 1 132 ? 156.866 142.370 74.189 1.00 201.13 132 TYR C C 1
ATOM 10177 O O . TYR C 1 132 ? 155.777 142.230 74.751 1.00 201.75 132 TYR C O 1
ATOM 10186 N N . SER C 1 133 ? 156.978 142.698 72.903 1.00 212.04 133 SER C N 1
ATOM 10187 C CA . SER C 1 133 ? 155.825 142.951 72.049 1.00 211.45 133 SER C CA 1
ATOM 10188 C C . SER C 1 133 ? 155.338 141.711 71.309 1.00 211.04 133 SER C C 1
ATOM 10189 O O . SER C 1 133 ? 154.315 141.782 70.623 1.00 209.59 133 SER C O 1
ATOM 10192 N N . ALA C 1 134 ? 156.039 140.587 71.426 1.00 208.42 134 ALA C N 1
ATOM 10193 C CA . ALA C 1 134 ? 155.688 139.378 70.699 1.00 207.46 134 ALA C CA 1
ATOM 10194 C C . ALA C 1 134 ? 155.569 138.207 71.663 1.00 208.48 134 ALA C C 1
ATOM 10195 O O . ALA C 1 134 ? 156.255 138.151 72.686 1.00 209.93 134 ALA C O 1
ATOM 10197 N N . VAL C 1 135 ? 154.682 137.272 71.322 1.00 206.95 135 VAL C N 1
ATOM 10198 C CA . VAL C 1 135 ? 154.471 136.064 72.107 1.00 206.56 135 VAL C CA 1
ATOM 10199 C C . VAL C 1 135 ? 154.512 134.861 71.175 1.00 206.79 135 VAL C C 1
ATOM 10200 O O . VAL C 1 135 ? 154.357 134.980 69.958 1.00 209.34 135 VAL C O 1
ATOM 10204 N N . ALA C 1 136 ? 154.728 133.692 71.769 1.00 215.69 136 ALA C N 1
ATOM 10205 C CA . ALA C 1 136 ? 154.792 132.434 71.040 1.00 217.09 136 ALA C CA 1
ATOM 10206 C C . ALA C 1 136 ? 153.636 131.545 71.472 1.00 218.45 136 ALA C C 1
ATOM 10207 O O . ALA C 1 136 ? 153.365 131.413 72.670 1.00 218.91 136 ALA C O 1
ATOM 10209 N N . ILE C 1 137 ? 152.961 130.941 70.499 1.00 233.77 137 ILE C N 1
ATOM 10210 C CA . ILE C 1 137 ? 151.847 130.034 70.748 1.00 232.97 137 ILE C CA 1
ATOM 10211 C C . ILE C 1 137 ? 152.225 128.665 70.203 1.00 232.31 137 ILE C C 1
ATOM 10212 O O . ILE C 1 137 ? 152.604 128.541 69.032 1.00 233.59 137 ILE C O 1
ATOM 10217 N N . LYS C 1 138 ? 152.122 127.644 71.048 1.00 238.93 138 LYS C N 1
ATOM 10218 C CA . LYS C 1 138 ? 152.512 126.284 70.695 1.00 240.71 138 LYS C CA 1
ATOM 10219 C C . LYS C 1 138 ? 151.254 125.450 70.491 1.00 242.18 138 LYS C C 1
ATOM 10220 O O . LYS C 1 138 ? 150.520 125.177 71.447 1.00 241.71 138 LYS C O 1
ATOM 10226 N N . ARG C 1 139 ? 151.010 125.050 69.246 1.00 257.16 139 ARG C N 1
ATOM 10227 C CA . ARG C 1 139 ? 149.902 124.166 68.941 1.00 256.87 139 ARG C CA 1
ATOM 10228 C C . ARG C 1 139 ? 150.231 122.744 69.389 1.00 258.26 139 ARG C C 1
ATOM 10229 O O . ARG C 1 139 ? 151.398 122.405 69.598 1.00 258.54 139 ARG C O 1
ATOM 10231 N N . PRO C 1 140 ? 149.214 121.893 69.560 1.00 258.97 140 PRO C N 1
ATOM 10232 C CA . PRO C 1 140 ? 149.493 120.497 69.939 1.00 258.19 140 PRO C CA 1
ATOM 10233 C C . PRO C 1 140 ? 150.393 119.772 68.954 1.00 258.11 140 PRO C C 1
ATOM 10234 O O . PRO C 1 140 ? 151.117 118.852 69.354 1.00 256.40 140 PRO C O 1
ATOM 10238 N N . ASP C 1 141 ? 150.364 120.153 67.674 1.00 256.96 141 ASP C N 1
ATOM 10239 C CA . ASP C 1 141 ? 151.285 119.563 66.708 1.00 255.60 141 ASP C CA 1
ATOM 10240 C C . ASP C 1 141 ? 152.733 119.893 67.053 1.00 255.43 141 ASP C C 1
ATOM 10241 O O . ASP C 1 141 ? 153.618 119.038 66.935 1.00 254.55 141 ASP C O 1
ATOM 10246 N N . GLY C 1 142 ? 152.991 121.126 67.481 1.00 247.48 142 GLY C N 1
ATOM 10247 C CA . GLY C 1 142 ? 154.333 121.535 67.847 1.00 244.97 142 GLY C CA 1
ATOM 10248 C C . GLY C 1 142 ? 154.767 122.826 67.184 1.00 245.58 142 GLY C C 1
ATOM 10249 O O . GLY C 1 142 ? 155.841 123.356 67.482 1.00 244.66 142 GLY C O 1
ATOM 10250 N N . THR C 1 143 ? 153.938 123.338 66.280 1.00 245.74 143 THR C N 1
ATOM 10251 C CA . THR C 1 143 ? 154.261 124.565 65.570 1.00 245.05 143 THR C CA 1
ATOM 10252 C C . THR C 1 143 ? 154.235 125.763 66.514 1.00 244.81 143 THR C C 1
ATOM 10253 O O . THR C 1 143 ? 153.450 125.820 67.464 1.00 245.55 143 THR C O 1
ATOM 10257 N N . VAL C 1 144 ? 155.108 126.729 66.240 1.00 235.76 144 VAL C N 1
ATOM 10258 C CA . VAL C 1 144 ? 155.246 127.932 67.053 1.00 236.03 144 VAL C CA 1
ATOM 10259 C C . VAL C 1 144 ? 154.653 129.098 66.277 1.00 235.61 144 VAL C C 1
ATOM 10260 O O . VAL C 1 144 ? 155.074 129.383 65.148 1.00 234.81 144 VAL C O 1
ATOM 10264 N N . PHE C 1 145 ? 153.682 129.774 66.882 1.00 234.68 145 PHE C N 1
ATOM 10265 C CA . PHE C 1 145 ? 152.973 130.877 66.250 1.00 233.60 145 PHE C CA 1
ATOM 10266 C C . PHE C 1 145 ? 153.532 132.203 66.749 1.00 233.46 145 PHE C C 1
ATOM 10267 O O . PHE C 1 145 ? 153.892 132.334 67.922 1.00 235.09 145 PHE C O 1
ATOM 10275 N N . SER C 1 146 ? 153.607 133.179 65.851 1.00 214.68 146 SER C N 1
ATOM 10276 C CA . SER C 1 146 ? 154.115 134.509 66.166 1.00 214.80 146 SER C CA 1
ATOM 10277 C C . SER C 1 146 ? 152.970 135.505 66.038 1.00 214.06 146 SER C C 1
ATOM 10278 O O . SER C 1 146 ? 152.450 135.724 64.940 1.00 212.93 146 SER C O 1
ATOM 10281 N N . ALA C 1 147 ? 152.579 136.101 67.160 1.00 210.35 147 ALA C N 1
ATOM 10282 C CA . ALA C 1 147 ? 151.546 137.125 67.194 1.00 208.54 147 ALA C CA 1
ATOM 10283 C C . ALA C 1 147 ? 152.156 138.442 67.649 1.00 208.92 147 ALA C C 1
ATOM 10284 O O . ALA C 1 147 ? 153.040 138.462 68.511 1.00 209.48 147 ALA C O 1
ATOM 10286 N N . TYR C 1 148 ? 151.683 139.541 67.067 1.00 211.45 148 TYR C N 1
ATOM 10287 C CA . TYR C 1 148 ? 152.253 140.853 67.334 1.00 211.70 148 TYR C CA 1
ATOM 10288 C C . TYR C 1 148 ? 151.136 141.867 67.521 1.00 212.42 148 TYR C C 1
ATOM 10289 O O . TYR C 1 148 ? 150.022 141.697 67.020 1.00 212.82 148 TYR C O 1
ATOM 10298 N N . HIS C 1 149 ? 151.452 142.932 68.253 1.00 219.63 149 HIS C N 1
ATOM 10299 C CA . HIS C 1 149 ? 150.520 144.034 68.450 1.00 220.57 149 HIS C CA 1
ATOM 10300 C C . HIS C 1 149 ? 150.444 144.864 67.174 1.00 222.60 149 HIS C C 1
ATOM 10301 O O . HIS C 1 149 ? 151.467 145.362 66.691 1.00 222.66 149 HIS C O 1
ATOM 10308 N N . GLU C 1 150 ? 149.236 145.003 66.628 1.00 233.53 150 GLU C N 1
ATOM 10309 C CA . GLU C 1 150 ? 148.985 145.706 65.370 1.00 232.83 150 GLU C CA 1
ATOM 10310 C C . GLU C 1 150 ? 149.750 145.095 64.200 1.00 233.31 150 GLU C C 1
ATOM 10311 O O . GLU C 1 150 ? 149.971 145.765 63.186 1.00 233.26 150 GLU C O 1
ATOM 10317 N N . ASP C 1 151 ? 150.157 143.830 64.329 1.00 232.20 151 ASP C N 1
ATOM 10318 C CA . ASP C 1 151 ? 150.878 143.110 63.276 1.00 230.99 151 ASP C CA 1
ATOM 10319 C C . ASP C 1 151 ? 152.139 143.852 62.842 1.00 230.61 151 ASP C C 1
ATOM 10320 O O . ASP C 1 151 ? 152.531 143.811 61.673 1.00 229.61 151 ASP C O 1
ATOM 10325 N N . ASN C 1 152 ? 152.785 144.540 63.786 1.00 231.62 152 ASN C N 1
ATOM 10326 C CA . ASN C 1 152 ? 154.020 145.249 63.475 1.00 231.12 152 ASN C CA 1
ATOM 10327 C C . ASN C 1 152 ? 155.185 144.302 63.217 1.00 231.73 152 ASN C C 1
ATOM 10328 O O . ASN C 1 152 ? 156.180 144.718 62.616 1.00 230.56 152 ASN C O 1
ATOM 10333 N N . ASN C 1 153 ? 155.076 143.045 63.654 1.00 223.26 153 ASN C N 1
ATOM 10334 C CA . ASN C 1 153 ? 156.122 142.038 63.462 1.00 221.67 153 ASN C CA 1
ATOM 10335 C C . ASN C 1 153 ? 157.456 142.495 64.048 1.00 220.74 153 ASN C C 1
ATOM 10336 O O . ASN C 1 153 ? 158.520 142.281 63.463 1.00 219.56 153 ASN C O 1
ATOM 10341 N N . LYS C 1 154 ? 157.399 143.132 65.216 1.00 216.76 154 LYS C N 1
ATOM 10342 C CA . LYS C 1 154 ? 158.588 143.591 65.919 1.00 216.22 154 LYS C CA 1
ATOM 10343 C C . LYS C 1 154 ? 158.580 143.036 67.334 1.00 216.08 154 LYS C C 1
ATOM 10344 O O . LYS C 1 154 ? 157.564 143.124 68.032 1.00 215.93 154 LYS C O 1
ATOM 10350 N N . ASN C 1 155 ? 159.705 142.467 67.752 1.00 206.70 155 ASN C N 1
ATOM 10351 C CA . ASN C 1 155 ? 159.861 141.962 69.116 1.00 207.20 155 ASN C CA 1
ATOM 10352 C C . ASN C 1 155 ? 160.454 143.029 70.032 1.00 208.08 155 ASN C C 1
ATOM 10353 O O . ASN C 1 155 ? 161.450 142.807 70.720 1.00 208.04 155 ASN C O 1
ATOM 10358 N N . GLU C 1 156 ? 159.833 144.205 70.045 1.00 215.92 156 GLU C N 1
ATOM 10359 C CA . GLU C 1 156 ? 160.310 145.325 70.839 1.00 214.70 156 GLU C CA 1
ATOM 10360 C C . GLU C 1 156 ? 159.688 145.270 72.235 1.00 216.13 156 GLU C C 1
ATOM 10361 O O . GLU C 1 156 ? 159.055 144.283 72.619 1.00 217.05 156 GLU C O 1
ATOM 10367 N N . THR C 1 157 ? 159.863 146.337 73.011 1.00 214.90 157 THR C N 1
ATOM 10368 C CA . THR C 1 157 ? 159.417 146.382 74.394 1.00 214.77 157 THR C CA 1
ATOM 10369 C C . THR C 1 157 ? 158.420 147.514 74.598 1.00 214.37 157 THR C C 1
ATOM 10370 O O . THR C 1 157 ? 158.448 148.526 73.890 1.00 214.38 157 THR C O 1
ATOM 10374 N N . LEU C 1 158 ? 157.539 147.333 75.580 1.00 215.84 158 LEU C N 1
ATOM 10375 C CA . LEU C 1 158 ? 156.545 148.331 75.946 1.00 215.91 158 LEU C CA 1
ATOM 10376 C C . LEU C 1 158 ? 156.557 148.528 77.454 1.00 216.03 158 LEU C C 1
ATOM 10377 O O . LEU C 1 158 ? 156.877 147.609 78.213 1.00 216.12 158 LEU C O 1
ATOM 10382 N N . GLU C 1 159 ? 156.195 149.732 77.881 1.00 210.57 159 GLU C N 1
ATOM 10383 C CA . GLU C 1 159 ? 156.200 150.078 79.293 1.00 210.68 159 GLU C CA 1
ATOM 10384 C C . GLU C 1 159 ? 154.886 149.673 79.957 1.00 211.36 159 GLU C C 1
ATOM 10385 O O . GLU C 1 159 ? 153.910 149.303 79.301 1.00 211.28 159 GLU C O 1
ATOM 10391 N N . LEU C 1 160 ? 154.872 149.754 81.285 1.00 201.43 160 LEU C N 1
ATOM 10392 C CA . LEU C 1 160 ? 153.720 149.378 82.092 1.00 200.14 160 LEU C CA 1
ATOM 10393 C C . LEU C 1 160 ? 153.150 150.604 82.790 1.00 199.37 160 LEU C C 1
ATOM 10394 O O . LEU C 1 160 ? 153.898 151.488 83.221 1.00 197.18 160 LEU C O 1
ATOM 10399 N N . PHE C 1 161 ? 151.821 150.653 82.903 1.00 201.30 161 PHE C N 1
ATOM 10400 C CA . PHE C 1 161 ? 151.155 151.782 83.526 1.00 200.66 161 PHE C CA 1
ATOM 10401 C C . PHE C 1 161 ? 150.313 151.323 84.712 1.00 200.41 161 PHE C C 1
ATOM 10402 O O . PHE C 1 161 ? 149.676 150.267 84.649 1.00 201.29 161 PHE C O 1
ATOM 10410 N N . PRO C 1 162 ? 150.287 152.095 85.798 1.00 189.63 162 PRO C N 1
ATOM 10411 C CA . PRO C 1 162 ? 149.495 151.702 86.972 1.00 190.29 162 PRO C CA 1
ATOM 10412 C C . PRO C 1 162 ? 148.005 151.947 86.791 1.00 191.43 162 PRO C C 1
ATOM 10413 O O . PRO C 1 162 ? 147.491 152.996 87.192 1.00 191.24 162 PRO C O 1
ATOM 10417 N N . LEU C 1 163 ? 147.307 150.992 86.181 1.00 194.57 163 LEU C N 1
ATOM 10418 C CA . LEU C 1 163 ? 145.879 151.139 85.939 1.00 193.43 163 LEU C CA 1
ATOM 10419 C C . LEU C 1 163 ? 145.112 151.276 87.250 1.00 195.21 163 LEU C C 1
ATOM 10420 O O . LEU C 1 163 ? 145.468 150.681 88.271 1.00 194.47 163 LEU C O 1
ATOM 10422 N N . ASN C 1 164 ? 144.050 152.085 87.209 1.00 210.00 164 ASN C N 1
ATOM 10423 C CA . ASN C 1 164 ? 143.176 152.328 88.358 1.00 210.07 164 ASN C CA 1
ATOM 10424 C C . ASN C 1 164 ? 143.935 152.939 89.532 1.00 211.27 164 ASN C C 1
ATOM 10425 O O . ASN C 1 164 ? 143.558 152.750 90.691 1.00 211.55 164 ASN C O 1
ATOM 10427 N N . PHE C 1 165 ? 145.011 153.672 89.233 1.00 219.06 165 PHE C N 1
ATOM 10428 C CA . PHE C 1 165 ? 145.835 154.336 90.244 1.00 218.55 165 PHE C CA 1
ATOM 10429 C C . PHE C 1 165 ? 146.372 153.351 91.278 1.00 220.49 165 PHE C C 1
ATOM 10430 O O . PHE C 1 165 ? 146.555 153.700 92.447 1.00 220.04 165 PHE C O 1
ATOM 10432 N N . LYS C 1 166 ? 146.606 152.109 90.852 1.00 225.75 166 LYS C N 1
ATOM 10433 C CA . LYS C 1 166 ? 147.159 151.009 91.641 1.00 224.13 166 LYS C CA 1
ATOM 10434 C C . LYS C 1 166 ? 146.215 150.521 92.734 1.00 225.56 166 LYS C C 1
ATOM 10435 O O . LYS C 1 166 ? 146.554 149.554 93.427 1.00 225.35 166 LYS C O 1
ATOM 10437 N N . SER C 1 167 ? 145.047 151.143 92.906 1.00 227.96 167 SER C N 1
ATOM 10438 C CA . SER C 1 167 ? 144.074 150.748 93.921 1.00 225.68 167 SER C CA 1
ATOM 10439 C C . SER C 1 167 ? 144.722 150.615 95.295 1.00 224.98 167 SER C C 1
ATOM 10440 O O . SER C 1 167 ? 145.596 151.412 95.655 1.00 223.64 167 SER C O 1
ATOM 10443 N N . VAL C 1 168 ? 144.303 149.616 96.066 1.00 226.59 168 VAL C N 1
ATOM 10444 C CA . VAL C 1 168 ? 144.876 149.334 97.376 1.00 227.60 168 VAL C CA 1
ATOM 10445 C C . VAL C 1 168 ? 145.149 147.837 97.475 1.00 228.84 168 VAL C C 1
ATOM 10446 O O . VAL C 1 168 ? 144.264 147.020 97.199 1.00 228.99 168 VAL C O 1
ATOM 10450 N N . THR C 1 169 ? 146.382 147.486 97.840 1.00 221.17 169 THR C N 1
ATOM 10451 C CA . THR C 1 169 ? 146.852 146.113 98.025 1.00 220.20 169 THR C CA 1
ATOM 10452 C C . THR C 1 169 ? 146.713 145.253 96.773 1.00 219.51 169 THR C C 1
ATOM 10453 O O . THR C 1 169 ? 146.917 144.035 96.841 1.00 218.84 169 THR C O 1
ATOM 10457 N N . ASN C 1 170 ? 146.370 145.845 95.631 1.00 194.17 170 ASN C N 1
ATOM 10458 C CA . ASN C 1 170 ? 146.268 145.115 94.372 1.00 191.47 170 ASN C CA 1
ATOM 10459 C C . ASN C 1 170 ? 146.851 145.940 93.236 1.00 191.06 170 ASN C C 1
ATOM 10460 O O . ASN C 1 170 ? 146.267 146.038 92.151 1.00 189.47 170 ASN C O 1
ATOM 10465 N N . LYS C 1 171 ? 148.009 146.554 93.474 1.00 188.61 171 LYS C N 1
ATOM 10466 C CA . LYS C 1 171 ? 148.661 147.375 92.463 1.00 187.42 171 LYS C CA 1
ATOM 10467 C C . LYS C 1 171 ? 149.023 146.541 91.242 1.00 188.30 171 LYS C C 1
ATOM 10468 O O . LYS C 1 171 ? 149.885 145.660 91.315 1.00 189.07 171 LYS C O 1
ATOM 10470 N N . ARG C 1 172 ? 148.367 146.810 90.117 1.00 178.59 172 ARG C N 1
ATOM 10471 C CA . ARG C 1 172 ? 148.601 146.086 88.878 1.00 177.30 172 ARG C CA 1
ATOM 10472 C C . ARG C 1 172 ? 149.045 147.055 87.794 1.00 176.08 172 ARG C C 1
ATOM 10473 O O . ARG C 1 172 ? 148.500 148.156 87.669 1.00 177.28 172 ARG C O 1
ATOM 10481 N N . PHE C 1 173 ? 150.036 146.637 87.014 1.00 175.66 173 PHE C N 1
ATOM 10482 C CA . PHE C 1 173 ? 150.566 147.430 85.916 1.00 176.73 173 PHE C CA 1
ATOM 10483 C C . PHE C 1 173 ? 150.169 146.795 84.591 1.00 180.92 173 PHE C C 1
ATOM 10484 O O . PHE C 1 173 ? 150.189 145.569 84.448 1.00 181.02 173 PHE C O 1
ATOM 10486 N N . ILE C 1 174 ? 149.806 147.636 83.622 1.00 200.74 174 ILE C N 1
ATOM 10487 C CA . ILE C 1 174 ? 149.344 147.177 82.322 1.00 199.55 174 ILE C CA 1
ATOM 10488 C C . ILE C 1 174 ? 150.085 147.941 81.235 1.00 198.38 174 ILE C C 1
ATOM 10489 O O . ILE C 1 174 ? 150.610 149.034 81.456 1.00 197.02 174 ILE C O 1
ATOM 10494 N N . THR C 1 175 ? 150.115 147.347 80.041 1.00 214.17 175 THR C N 1
ATOM 10495 C CA . THR C 1 175 ? 150.746 147.967 78.886 1.00 215.65 175 THR C CA 1
ATOM 10496 C C . THR C 1 175 ? 149.761 148.396 77.809 1.00 216.19 175 THR C C 1
ATOM 10497 O O . THR C 1 175 ? 150.147 149.147 76.909 1.00 215.42 175 THR C O 1
ATOM 10501 N N . THR C 1 176 ? 148.514 147.939 77.874 1.00 229.57 176 THR C N 1
ATOM 10502 C CA . THR C 1 176 ? 147.498 148.263 76.883 1.00 229.87 176 THR C CA 1
ATOM 10503 C C . THR C 1 176 ? 146.284 148.850 77.584 1.00 231.08 176 THR C C 1
ATOM 10504 O O . THR C 1 176 ? 145.791 148.279 78.563 1.00 232.55 176 THR C O 1
ATOM 10508 N N . LYS C 1 177 ? 145.802 149.988 77.084 1.00 234.74 177 LYS C N 1
ATOM 10509 C CA . LYS C 1 177 ? 144.628 150.650 77.636 1.00 234.38 177 LYS C CA 1
ATOM 10510 C C . LYS C 1 177 ? 143.320 150.102 77.073 1.00 236.15 177 LYS C C 1
ATOM 10511 O O . LYS C 1 177 ? 142.278 150.756 77.215 1.00 235.63 177 LYS C O 1
ATOM 10513 N N . GLU C 1 178 ? 143.360 148.927 76.453 1.00 253.71 178 GLU C N 1
ATOM 10514 C CA . GLU C 1 178 ? 142.193 148.294 75.847 1.00 253.31 178 GLU C CA 1
ATOM 10515 C C . GLU C 1 178 ? 141.459 149.218 74.870 1.00 254.45 178 GLU C C 1
ATOM 10516 O O . GLU C 1 178 ? 140.281 149.535 75.073 1.00 253.23 178 GLU C O 1
ATOM 10518 N N . PRO C 1 179 ? 142.123 149.668 73.796 1.00 263.64 179 PRO C N 1
ATOM 10519 C CA . PRO C 1 179 ? 141.429 150.492 72.802 1.00 262.98 179 PRO C CA 1
ATOM 10520 C C . PRO C 1 179 ? 140.781 149.644 71.720 1.00 262.80 179 PRO C C 1
ATOM 10521 O O . PRO C 1 179 ? 140.841 148.412 71.773 1.00 262.88 179 PRO C O 1
ATOM 10525 N N . TYR C 1 180 ? 140.157 150.289 70.739 1.00 267.99 180 TYR C N 1
ATOM 10526 C CA . TYR C 1 180 ? 139.607 149.562 69.604 1.00 267.83 180 TYR C CA 1
ATOM 10527 C C . TYR C 1 180 ? 140.732 148.960 68.770 1.00 268.79 180 TYR C C 1
ATOM 10528 O O . TYR C 1 180 ? 141.747 149.610 68.506 1.00 269.21 180 TYR C O 1
ATOM 10530 N N . PHE C 1 181 ? 140.547 147.712 68.354 1.00 272.37 181 PHE C N 1
ATOM 10531 C CA . PHE C 1 181 ? 141.546 146.980 67.591 1.00 271.89 181 PHE C CA 1
ATOM 10532 C C . PHE C 1 181 ? 141.024 146.694 66.188 1.00 271.58 181 PHE C C 1
ATOM 10533 O O . PHE C 1 181 ? 139.849 146.907 65.878 1.00 271.13 181 PHE C O 1
ATOM 10535 N N . ALA C 1 182 ? 141.924 146.208 65.337 1.00 266.03 182 ALA C N 1
ATOM 10536 C CA . ALA C 1 182 ? 141.565 145.896 63.961 1.00 265.51 182 ALA C CA 1
ATOM 10537 C C . ALA C 1 182 ? 140.605 144.715 63.916 1.00 265.85 182 ALA C C 1
ATOM 10538 O O . ALA C 1 182 ? 140.810 143.705 64.596 1.00 264.55 182 ALA C O 1
ATOM 10540 N N . ARG C 1 183 ? 139.552 144.845 63.113 1.00 272.57 183 ARG C N 1
ATOM 10541 C CA . ARG C 1 183 ? 138.571 143.780 62.963 1.00 272.63 183 ARG C CA 1
ATOM 10542 C C . ARG C 1 183 ? 137.768 144.026 61.695 1.00 272.97 183 ARG C C 1
ATOM 10543 O O . ARG C 1 183 ? 137.757 145.133 61.150 1.00 272.78 183 ARG C O 1
ATOM 10545 N N . GLY C 1 184 ? 137.097 142.975 61.236 1.00 278.34 184 GLY C N 1
ATOM 10546 C CA . GLY C 1 184 ? 136.207 143.072 60.106 1.00 277.72 184 GLY C CA 1
ATOM 10547 C C . GLY C 1 184 ? 135.325 141.847 59.987 1.00 278.42 184 GLY C C 1
ATOM 10548 O O . GLY C 1 184 ? 135.798 140.707 59.994 1.00 278.77 184 GLY C O 1
ATOM 10549 N N . PRO C 1 185 ? 134.015 142.063 59.876 1.00 277.25 185 PRO C N 1
ATOM 10550 C CA . PRO C 1 185 ? 133.088 140.927 59.811 1.00 278.11 185 PRO C CA 1
ATOM 10551 C C . PRO C 1 185 ? 132.878 140.404 58.400 1.00 277.70 185 PRO C C 1
ATOM 10552 O O . PRO C 1 185 ? 132.365 141.117 57.531 1.00 275.58 185 PRO C O 1
ATOM 10556 N N . LEU C 1 186 ? 133.270 139.156 58.162 1.00 287.35 186 LEU C N 1
ATOM 10557 C CA . LEU C 1 186 ? 132.896 138.448 56.939 1.00 286.75 186 LEU C CA 1
ATOM 10558 C C . LEU C 1 186 ? 131.628 137.632 57.164 1.00 287.46 186 LEU C C 1
ATOM 10559 O O . LEU C 1 186 ? 131.582 136.428 56.914 1.00 286.51 186 LEU C O 1
ATOM 10561 N N . ALA C 1 187 ? 130.595 138.312 57.673 1.00 286.71 187 ALA C N 1
ATOM 10562 C CA . ALA C 1 187 ? 129.353 137.704 58.147 1.00 285.18 187 ALA C CA 1
ATOM 10563 C C . ALA C 1 187 ? 129.615 136.787 59.337 1.00 285.79 187 ALA C C 1
ATOM 10564 O O . ALA C 1 187 ? 128.704 136.101 59.812 1.00 284.34 187 ALA C O 1
ATOM 10566 N N . THR C 1 188 ? 130.856 136.769 59.823 1.00 300.33 188 THR C N 1
ATOM 10567 C CA . THR C 1 188 ? 131.271 135.938 60.948 1.00 299.50 188 THR C CA 1
ATOM 10568 C C . THR C 1 188 ? 132.188 136.774 61.836 1.00 299.93 188 THR C C 1
ATOM 10569 O O . THR C 1 188 ? 132.276 137.997 61.697 1.00 300.91 188 THR C O 1
ATOM 10573 N N . HIS C 1 189 ? 132.876 136.106 62.759 1.00 297.90 189 HIS C N 1
ATOM 10574 C CA . HIS C 1 189 ? 133.808 136.751 63.678 1.00 297.85 189 HIS C CA 1
ATOM 10575 C C . HIS C 1 189 ? 135.202 136.178 63.456 1.00 297.89 189 HIS C C 1
ATOM 10576 O O . HIS C 1 189 ? 135.406 134.966 63.585 1.00 296.68 189 HIS C O 1
ATOM 10578 N N . SER C 1 190 ? 136.160 137.050 63.124 1.00 297.82 190 SER C N 1
ATOM 10579 C CA . SER C 1 190 ? 137.541 136.614 62.918 1.00 297.33 190 SER C CA 1
ATOM 10580 C C . SER C 1 190 ? 138.457 137.820 63.132 1.00 297.39 190 SER C C 1
ATOM 10581 O O . SER C 1 190 ? 138.612 138.644 62.226 1.00 297.49 190 SER C O 1
ATOM 10584 N N . THR C 1 191 ? 139.064 137.903 64.317 1.00 279.34 191 THR C N 1
ATOM 10585 C CA . THR C 1 191 ? 140.015 138.963 64.631 1.00 278.51 191 THR C CA 1
ATOM 10586 C C . THR C 1 191 ? 140.714 138.644 65.945 1.00 277.96 191 THR C C 1
ATOM 10587 O O . THR C 1 191 ? 140.070 138.204 66.900 1.00 277.67 191 THR C O 1
ATOM 10591 N N . SER C 1 192 ? 142.035 138.841 65.975 1.00 262.23 192 SER C N 1
ATOM 10592 C CA . SER C 1 192 ? 142.783 138.809 67.234 1.00 261.02 192 SER C CA 1
ATOM 10593 C C . SER C 1 192 ? 144.054 139.638 67.038 1.00 260.66 192 SER C C 1
ATOM 10594 O O . SER C 1 192 ? 145.043 139.131 66.501 1.00 260.72 192 SER C O 1
ATOM 10596 N N . THR C 1 193 ? 144.018 140.899 67.472 1.00 246.57 193 THR C N 1
ATOM 10597 C CA . THR C 1 193 ? 145.167 141.790 67.325 1.00 246.93 193 THR C CA 1
ATOM 10598 C C . THR C 1 193 ? 145.328 142.687 68.547 1.00 247.72 193 THR C C 1
ATOM 10599 O O . THR C 1 193 ? 145.588 143.888 68.422 1.00 247.40 193 THR C O 1
ATOM 10603 N N . SER C 1 194 ? 145.184 142.126 69.748 1.00 243.79 194 SER C N 1
ATOM 10604 C CA . SER C 1 194 ? 145.312 142.933 70.963 1.00 243.15 194 SER C CA 1
ATOM 10605 C C . SER C 1 194 ? 146.182 142.172 71.960 1.00 243.42 194 SER C C 1
ATOM 10606 O O . SER C 1 194 ? 145.701 141.264 72.644 1.00 242.87 194 SER C O 1
ATOM 10609 N N . LEU C 1 195 ? 147.451 142.562 72.040 1.00 231.44 195 LEU C N 1
ATOM 10610 C CA . LEU C 1 195 ? 148.393 142.031 73.017 1.00 230.38 195 LEU C CA 1
ATOM 10611 C C . LEU C 1 195 ? 148.350 142.900 74.266 1.00 230.30 195 LEU C C 1
ATOM 10612 O O . LEU C 1 195 ? 148.565 144.115 74.190 1.00 229.91 195 LEU C O 1
ATOM 10617 N N . ASN C 1 196 ? 148.073 142.280 75.408 1.00 221.61 196 ASN C N 1
ATOM 10618 C CA . ASN C 1 196 ? 148.075 142.965 76.691 1.00 221.59 196 ASN C CA 1
ATOM 10619 C C . ASN C 1 196 ? 148.848 142.132 77.701 1.00 222.11 196 ASN C C 1
ATOM 10620 O O . ASN C 1 196 ? 148.705 140.907 77.748 1.00 221.89 196 ASN C O 1
ATOM 10625 N N . CYS C 1 197 ? 149.667 142.803 78.505 1.00 208.84 197 CYS C N 1
ATOM 10626 C CA . CYS C 1 197 ? 150.470 142.156 79.533 1.00 206.86 197 CYS C CA 1
ATOM 10627 C C . CYS C 1 197 ? 149.972 142.595 80.900 1.00 204.98 197 CYS C C 1
ATOM 10628 O O . CYS C 1 197 ? 149.900 143.795 81.183 1.00 203.35 197 CYS C O 1
ATOM 10631 N N . ILE C 1 198 ? 149.629 141.625 81.741 1.00 184.88 198 ILE C N 1
ATOM 10632 C CA . ILE C 1 198 ? 149.087 141.880 83.070 1.00 182.98 198 ILE C CA 1
ATOM 10633 C C . ILE C 1 198 ? 150.154 141.516 84.089 1.00 182.66 198 ILE C C 1
ATOM 10634 O O . ILE C 1 198 ? 150.589 140.360 84.159 1.00 183.62 198 ILE C O 1
ATOM 10639 N N . VAL C 1 199 ? 150.581 142.499 84.876 1.00 160.36 199 VAL C N 1
ATOM 10640 C CA . VAL C 1 199 ? 151.505 142.285 85.983 1.00 157.01 199 VAL C CA 1
ATOM 10641 C C . VAL C 1 199 ? 150.837 142.816 87.240 1.00 158.71 199 VAL C C 1
ATOM 10642 O O . VAL C 1 199 ? 150.510 144.006 87.318 1.00 161.43 199 VAL C O 1
ATOM 10646 N N . THR C 1 200 ? 150.637 141.940 88.221 1.00 158.95 200 THR C N 1
ATOM 10647 C CA . THR C 1 200 ? 149.875 142.270 89.415 1.00 157.81 200 THR C CA 1
ATOM 10648 C C . THR C 1 200 ? 150.675 141.933 90.663 1.00 156.35 200 THR C C 1
ATOM 10649 O O . THR C 1 200 ? 151.341 140.895 90.724 1.00 159.07 200 THR C O 1
ATOM 10653 N N . GLU C 1 201 ? 150.604 142.816 91.653 1.00 152.61 201 GLU C N 1
ATOM 10654 C CA . GLU C 1 201 ? 151.183 142.580 92.968 1.00 153.82 201 GLU C CA 1
ATOM 10655 C C . GLU C 1 201 ? 150.065 142.177 93.920 1.00 156.42 201 GLU C C 1
ATOM 10656 O O . GLU C 1 201 ? 149.113 142.939 94.121 1.00 159.48 201 GLU C O 1
ATOM 10662 N N . ALA C 1 202 ? 150.177 140.986 94.499 1.00 136.14 202 ALA C N 1
ATOM 10663 C CA . ALA C 1 202 ? 149.152 140.462 95.385 1.00 132.77 202 ALA C CA 1
ATOM 10664 C C . ALA C 1 202 ? 149.809 139.880 96.627 1.00 132.46 202 ALA C C 1
ATOM 10665 O O . ALA C 1 202 ? 151.028 139.712 96.694 1.00 138.34 202 ALA C O 1
ATOM 10667 N N . THR C 1 203 ? 148.978 139.575 97.619 1.00 111.93 203 THR C N 1
ATOM 10668 C CA . THR C 1 203 ? 149.425 139.008 98.882 1.00 113.99 203 THR C CA 1
ATOM 10669 C C . THR C 1 203 ? 148.747 137.665 99.104 1.00 115.61 203 THR C C 1
ATOM 10670 O O . THR C 1 203 ? 147.554 137.508 98.828 1.00 122.47 203 THR C O 1
ATOM 10674 N N . ALA C 1 204 ? 149.511 136.698 99.602 1.00 102.93 204 ALA C N 1
ATOM 10675 C CA . ALA C 1 204 ? 149.013 135.356 99.850 1.00 101.71 204 ALA C CA 1
ATOM 10676 C C . ALA C 1 204 ? 149.040 135.061 101.343 1.00 102.66 204 ALA C C 1
ATOM 10677 O O . ALA C 1 204 ? 149.743 135.716 102.114 1.00 112.09 204 ALA C O 1
ATOM 10679 N N . LYS C 1 205 ? 148.255 134.063 101.746 1.00 95.16 205 LYS C N 1
ATOM 10680 C CA . LYS C 1 205 ? 148.142 133.667 103.141 1.00 98.10 205 LYS C CA 1
ATOM 10681 C C . LYS C 1 205 ? 148.191 132.150 103.246 1.00 101.99 205 LYS C C 1
ATOM 10682 O O . LYS C 1 205 ? 147.888 131.432 102.292 1.00 108.48 205 LYS C O 1
ATOM 10688 N N . ALA C 1 206 ? 148.579 131.666 104.424 1.00 95.12 206 ALA C N 1
ATOM 10689 C CA . ALA C 1 206 ? 148.680 130.235 104.663 1.00 92.12 206 ALA C CA 1
ATOM 10690 C C . ALA C 1 206 ? 148.395 129.940 106.128 1.00 99.87 206 ALA C C 1
ATOM 10691 O O . ALA C 1 206 ? 148.725 130.736 107.011 1.00 108.06 206 ALA C O 1
ATOM 10693 N N . LYS C 1 207 ? 147.755 128.794 106.379 1.00 116.48 207 LYS C N 1
ATOM 10694 C CA . LYS C 1 207 ? 147.466 128.389 107.779 1.00 117.53 207 LYS C CA 1
ATOM 10695 C C . LYS C 1 207 ? 148.749 127.846 108.409 1.00 117.71 207 LYS C C 1
ATOM 10696 O O . LYS C 1 207 ? 149.830 128.075 107.836 1.00 120.45 207 LYS C O 1
ATOM 10702 N N . TYR C 1 208 ? 148.631 127.144 109.537 1.00 128.43 208 TYR C N 1
ATOM 10703 C CA . TYR C 1 208 ? 149.821 126.657 110.234 1.00 132.84 208 TYR C CA 1
ATOM 10704 C C . TYR C 1 208 ? 150.556 125.548 109.493 1.00 135.74 208 TYR C C 1
ATOM 10705 O O . TYR C 1 208 ? 151.792 125.630 109.387 1.00 138.70 208 TYR C O 1
ATOM 10714 N N . PRO C 1 209 ? 149.909 124.488 108.997 1.00 121.93 209 PRO C N 1
ATOM 10715 C CA . PRO C 1 209 ? 150.682 123.425 108.331 1.00 119.58 209 PRO C CA 1
ATOM 10716 C C . PRO C 1 209 ? 151.410 123.896 107.085 1.00 124.08 209 PRO C C 1
ATOM 10717 O O . PRO C 1 209 ? 152.350 123.223 106.648 1.00 124.63 209 PRO C O 1
ATOM 10721 N N . PHE C 1 210 ? 151.006 125.029 106.505 1.00 113.64 210 PHE C N 1
ATOM 10722 C CA . PHE C 1 210 ? 151.636 125.588 105.309 1.00 107.11 210 PHE C CA 1
ATOM 10723 C C . PHE C 1 210 ? 151.638 124.595 104.154 1.00 111.04 210 PHE C C 1
ATOM 10724 O O . PHE C 1 210 ? 152.580 124.554 103.363 1.00 115.48 210 PHE C O 1
ATOM 10732 N N . SER C 1 211 ? 150.588 123.782 104.048 1.00 109.92 211 SER C N 1
ATOM 10733 C CA . SER C 1 211 ? 150.491 122.853 102.931 1.00 111.25 211 SER C CA 1
ATOM 10734 C C . SER C 1 211 ? 150.124 123.558 101.635 1.00 112.27 211 SER C C 1
ATOM 10735 O O . SER C 1 211 ? 150.373 123.015 100.554 1.00 113.88 211 SER C O 1
ATOM 10738 N N . TYR C 1 212 ? 149.544 124.751 101.720 1.00 108.18 212 TYR C N 1
ATOM 10739 C CA . TYR C 1 212 ? 149.125 125.498 100.545 1.00 106.25 212 TYR C CA 1
ATOM 10740 C C . TYR C 1 212 ? 149.007 126.963 100.927 1.00 107.56 212 TYR C C 1
ATOM 10741 O O . TYR C 1 212 ? 148.915 127.309 102.107 1.00 119.20 212 TYR C O 1
ATOM 10750 N N . PHE C 1 213 ? 149.013 127.822 99.913 1.00 93.05 213 PHE C N 1
ATOM 10751 C CA . PHE C 1 213 ? 148.764 129.239 100.119 1.00 92.76 213 PHE C CA 1
ATOM 10752 C C . PHE C 1 213 ? 147.845 129.742 99.020 1.00 99.08 213 PHE C C 1
ATOM 10753 O O . PHE C 1 213 ? 147.912 129.276 97.881 1.00 112.87 213 PHE C O 1
ATOM 10761 N N . ALA C 1 214 ? 146.984 130.691 99.371 1.00 102.66 214 ALA C N 1
ATOM 10762 C CA . ALA C 1 214 ? 145.993 131.223 98.451 1.00 102.62 214 ALA C CA 1
ATOM 10763 C C . ALA C 1 214 ? 146.108 132.735 98.385 1.00 105.24 214 ALA C C 1
ATOM 10764 O O . ALA C 1 214 ? 146.277 133.399 99.411 1.00 111.36 214 ALA C O 1
ATOM 10766 N N . LEU C 1 215 ? 146.015 133.273 97.175 1.00 112.09 215 LEU C N 1
ATOM 10767 C CA . LEU C 1 215 ? 146.027 134.714 96.999 1.00 112.10 215 LEU C CA 1
ATOM 10768 C C . LEU C 1 215 ? 144.728 135.320 97.521 1.00 117.56 215 LEU C C 1
ATOM 10769 O O . LEU C 1 215 ? 143.703 134.647 97.651 1.00 122.95 215 LEU C O 1
ATOM 10774 N N . THR C 1 216 ? 144.784 136.617 97.831 1.00 125.24 216 THR C N 1
ATOM 10775 C CA . THR C 1 216 ? 143.602 137.303 98.342 1.00 124.17 216 THR C CA 1
ATOM 10776 C C . THR C 1 216 ? 142.475 137.318 97.318 1.00 125.51 216 THR C C 1
ATOM 10777 O O . THR C 1 216 ? 141.297 137.290 97.690 1.00 127.07 216 THR C O 1
ATOM 10781 N N . THR C 1 217 ? 142.815 137.367 96.028 1.00 132.45 217 THR C N 1
ATOM 10782 C CA . THR C 1 217 ? 141.789 137.346 94.991 1.00 135.25 217 THR C CA 1
ATOM 10783 C C . THR C 1 217 ? 141.044 136.018 94.973 1.00 134.68 217 THR C C 1
ATOM 10784 O O . THR C 1 217 ? 139.824 135.989 94.771 1.00 136.63 217 THR C O 1
ATOM 10788 N N . GLY C 1 218 ? 141.751 134.910 95.179 1.00 129.77 218 GLY C N 1
ATOM 10789 C CA . GLY C 1 218 ? 141.104 133.613 95.205 1.00 126.35 218 GLY C CA 1
ATOM 10790 C C . GLY C 1 218 ? 141.914 132.476 94.614 1.00 131.18 218 GLY C C 1
ATOM 10791 O O . GLY C 1 218 ? 141.576 131.307 94.818 1.00 133.21 218 GLY C O 1
ATOM 10792 N N . GLU C 1 219 ? 142.977 132.798 93.878 1.00 135.07 219 GLU C N 1
ATOM 10793 C CA . GLU C 1 219 ? 143.824 131.757 93.310 1.00 129.48 219 GLU C CA 1
ATOM 10794 C C . GLU C 1 219 ? 144.495 130.952 94.414 1.00 133.91 219 GLU C C 1
ATOM 10795 O O . GLU C 1 219 ? 144.863 131.488 95.461 1.00 139.63 219 GLU C O 1
ATOM 10797 N N . ILE C 1 220 ? 144.653 129.654 94.173 1.00 116.44 220 ILE C N 1
ATOM 10798 C CA . ILE C 1 220 ? 145.198 128.724 95.152 1.00 111.76 220 ILE C CA 1
ATOM 10799 C C . ILE C 1 220 ? 146.382 128.002 94.529 1.00 114.36 220 ILE C C 1
ATOM 10800 O O . ILE C 1 220 ? 146.297 127.528 93.391 1.00 120.91 220 ILE C O 1
ATOM 10805 N N . VAL C 1 221 ? 147.481 127.920 95.272 1.00 117.03 221 VAL C N 1
ATOM 10806 C CA . VAL C 1 221 ? 148.648 127.139 94.882 1.00 117.91 221 VAL C CA 1
ATOM 10807 C C . VAL C 1 221 ? 148.801 126.014 95.893 1.00 119.88 221 VAL C C 1
ATOM 10808 O O . VAL C 1 221 ? 148.989 126.269 97.088 1.00 128.33 221 VAL C O 1
ATOM 10812 N N . GLU C 1 222 ? 148.724 124.774 95.416 1.00 130.65 222 GLU C N 1
ATOM 10813 C CA . GLU C 1 222 ? 148.748 123.606 96.295 1.00 132.75 222 GLU C CA 1
ATOM 10814 C C . GLU C 1 222 ? 150.196 123.202 96.575 1.00 138.09 222 GLU C C 1
ATOM 10815 O O . GLU C 1 222 ? 150.705 122.185 96.101 1.00 143.88 222 GLU C O 1
ATOM 10821 N N . GLY C 1 223 ? 150.859 124.032 97.370 1.00 124.32 223 GLY C N 1
ATOM 10822 C CA . GLY C 1 223 ? 152.232 123.765 97.744 1.00 118.96 223 GLY C CA 1
ATOM 10823 C C . GLY C 1 223 ? 152.668 124.666 98.874 1.00 117.10 223 GLY C C 1
ATOM 10824 O O . GLY C 1 223 ? 152.084 125.729 99.109 1.00 123.25 223 GLY C O 1
ATOM 10825 N N . SER C 1 224 ? 153.705 124.226 99.569 1.00 116.33 224 SER C N 1
ATOM 10826 C CA . SER C 1 224 ? 154.218 124.991 100.696 1.00 115.34 224 SER C CA 1
ATOM 10827 C C . SER C 1 224 ? 154.948 126.230 100.196 1.00 112.11 224 SER C C 1
ATOM 10828 O O . SER C 1 224 ? 155.785 126.127 99.293 1.00 119.68 224 SER C O 1
ATOM 10831 N N . PRO C 1 225 ? 154.663 127.412 100.746 1.00 98.51 225 PRO C N 1
ATOM 10832 C CA . PRO C 1 225 ? 155.414 128.608 100.338 1.00 99.61 225 PRO C CA 1
ATOM 10833 C C . PRO C 1 225 ? 156.889 128.534 100.676 1.00 108.56 225 PRO C C 1
ATOM 10834 O O . PRO C 1 225 ? 157.679 129.287 100.095 1.00 116.87 225 PRO C O 1
ATOM 10838 N N . PHE C 1 226 ? 157.287 127.659 101.596 1.00 115.66 226 PHE C N 1
ATOM 10839 C CA . PHE C 1 226 ? 158.685 127.480 101.959 1.00 119.20 226 PHE C CA 1
ATOM 10840 C C . PHE C 1 226 ? 159.335 126.320 101.221 1.00 124.79 226 PHE C C 1
ATOM 10841 O O . PHE C 1 226 ? 160.448 125.919 101.576 1.00 126.32 226 PHE C O 1
ATOM 10849 N N . PHE C 1 227 ? 158.665 125.767 100.213 1.00 130.13 227 PHE C N 1
ATOM 10850 C CA . PHE C 1 227 ? 159.223 124.648 99.469 1.00 127.14 227 PHE C CA 1
ATOM 10851 C C . PHE C 1 227 ? 160.492 125.070 98.738 1.00 128.29 227 PHE C C 1
ATOM 10852 O O . PHE C 1 227 ? 160.646 126.221 98.325 1.00 129.80 227 PHE C O 1
ATOM 10860 N N . ASP C 1 228 ? 161.409 124.120 98.586 1.00 143.94 228 ASP C N 1
ATOM 10861 C CA . ASP C 1 228 ? 162.685 124.361 97.931 1.00 146.31 228 ASP C CA 1
ATOM 10862 C C . ASP C 1 228 ? 163.013 123.146 97.071 1.00 145.21 228 ASP C C 1
ATOM 10863 O O . ASP C 1 228 ? 162.156 122.299 96.807 1.00 142.93 228 ASP C O 1
ATOM 10868 N N . GLY C 1 229 ? 164.267 123.069 96.624 1.00 149.29 229 GLY C N 1
ATOM 10869 C CA . GLY C 1 229 ? 164.673 121.948 95.791 1.00 148.13 229 GLY C CA 1
ATOM 10870 C C . GLY C 1 229 ? 164.575 120.618 96.513 1.00 150.43 229 GLY C C 1
ATOM 10871 O O . GLY C 1 229 ? 164.077 119.634 95.963 1.00 149.73 229 GLY C O 1
ATOM 10872 N N . SER C 1 230 ? 165.052 120.571 97.760 1.00 155.37 230 SER C N 1
ATOM 10873 C CA . SER C 1 230 ? 165.079 119.319 98.507 1.00 155.85 230 SER C CA 1
ATOM 10874 C C . SER C 1 230 ? 164.695 119.517 99.969 1.00 153.74 230 SER C C 1
ATOM 10875 O O . SER C 1 230 ? 165.144 118.762 100.838 1.00 155.01 230 SER C O 1
ATOM 10878 N N . ASN C 1 231 ? 163.870 120.523 100.263 1.00 144.81 231 ASN C N 1
ATOM 10879 C CA . ASN C 1 231 ? 163.444 120.745 101.640 1.00 145.48 231 ASN C CA 1
ATOM 10880 C C . ASN C 1 231 ? 162.512 119.653 102.144 1.00 143.36 231 ASN C C 1
ATOM 10881 O O . ASN C 1 231 ? 162.351 119.508 103.360 1.00 140.90 231 ASN C O 1
ATOM 10886 N N . GLY C 1 232 ? 161.902 118.883 101.248 1.00 139.95 232 GLY C N 1
ATOM 10887 C CA . GLY C 1 232 ? 160.952 117.871 101.654 1.00 142.88 232 GLY C CA 1
ATOM 10888 C C . GLY C 1 232 ? 159.584 118.396 102.020 1.00 145.64 232 GLY C C 1
ATOM 10889 O O . GLY C 1 232 ? 158.744 117.618 102.488 1.00 146.57 232 GLY C O 1
ATOM 10890 N N . LYS C 1 233 ? 159.334 119.687 101.828 1.00 139.93 233 LYS C N 1
ATOM 10891 C CA . LYS C 1 233 ? 158.047 120.265 102.168 1.00 137.35 233 LYS C CA 1
ATOM 10892 C C . LYS C 1 233 ? 156.970 119.784 101.199 1.00 139.13 233 LYS C C 1
ATOM 10893 O O . LYS C 1 233 ? 157.252 119.317 100.093 1.00 140.90 233 LYS C O 1
ATOM 10899 N N . HIS C 1 234 ? 155.718 119.898 101.636 1.00 135.09 234 HIS C N 1
ATOM 10900 C CA . HIS C 1 234 ? 154.597 119.481 100.808 1.00 133.37 234 HIS C CA 1
ATOM 10901 C C . HIS C 1 234 ? 154.507 120.337 99.551 1.00 132.79 234 HIS C C 1
ATOM 10902 O O . HIS C 1 234 ? 154.659 121.560 99.597 1.00 138.68 234 HIS C O 1
ATOM 10909 N N . PHE C 1 235 ? 154.254 119.682 98.420 1.00 125.63 235 PHE C N 1
ATOM 10910 C CA . PHE C 1 235 ? 154.106 120.378 97.144 1.00 128.38 235 PHE C CA 1
ATOM 10911 C C . PHE C 1 235 ? 153.362 119.463 96.187 1.00 132.36 235 PHE C C 1
ATOM 10912 O O . PHE C 1 235 ? 153.855 118.378 95.862 1.00 136.36 235 PHE C O 1
ATOM 10920 N N . ALA C 1 236 ? 152.183 119.893 95.737 1.00 135.00 236 ALA C N 1
ATOM 10921 C CA . ALA C 1 236 ? 151.355 119.078 94.859 1.00 134.18 236 ALA C CA 1
ATOM 10922 C C . ALA C 1 236 ? 151.394 119.518 93.404 1.00 137.14 236 ALA C C 1
ATOM 10923 O O . ALA C 1 236 ? 150.990 118.744 92.531 1.00 141.05 236 ALA C O 1
ATOM 10925 N N . GLU C 1 237 ? 151.861 120.729 93.121 1.00 144.92 237 GLU C N 1
ATOM 10926 C CA . GLU C 1 237 ? 151.923 121.197 91.749 1.00 147.79 237 GLU C CA 1
ATOM 10927 C C . GLU C 1 237 ? 152.997 120.431 90.976 1.00 149.34 237 GLU C C 1
ATOM 10928 O O . GLU C 1 237 ? 153.957 119.930 91.569 1.00 147.57 237 GLU C O 1
ATOM 10934 N N . PRO C 1 238 ? 152.846 120.307 89.657 1.00 155.69 238 PRO C N 1
ATOM 10935 C CA . PRO C 1 238 ? 153.861 119.602 88.864 1.00 155.20 238 PRO C CA 1
ATOM 10936 C C . PRO C 1 238 ? 155.225 120.265 88.988 1.00 156.04 238 PRO C C 1
ATOM 10937 O O . PRO C 1 238 ? 155.344 121.491 88.994 1.00 156.94 238 PRO C O 1
ATOM 10941 N N . LEU C 1 239 ? 156.264 119.430 89.078 1.00 150.55 239 LEU C N 1
ATOM 10942 C CA . LEU C 1 239 ? 157.613 119.944 89.286 1.00 148.49 239 LEU C CA 1
ATOM 10943 C C . LEU C 1 239 ? 158.148 120.660 88.053 1.00 149.26 239 LEU C C 1
ATOM 10944 O O . LEU C 1 239 ? 158.927 121.611 88.183 1.00 149.86 239 LEU C O 1
ATOM 10949 N N . GLU C 1 240 ? 157.755 120.219 86.856 1.00 163.12 240 GLU C N 1
ATOM 10950 C CA . GLU C 1 240 ? 158.274 120.831 85.637 1.00 162.77 240 GLU C CA 1
ATOM 10951 C C . GLU C 1 240 ? 157.833 122.282 85.502 1.00 163.54 240 GLU C C 1
ATOM 10952 O O . GLU C 1 240 ? 158.528 123.085 84.869 1.00 165.29 240 GLU C O 1
ATOM 10958 N N . LYS C 1 241 ? 156.686 122.640 86.082 1.00 148.80 241 LYS C N 1
ATOM 10959 C CA . LYS C 1 241 ? 156.243 124.028 86.036 1.00 148.96 241 LYS C CA 1
ATOM 10960 C C . LYS C 1 241 ? 157.047 124.904 86.988 1.00 149.27 241 LYS C C 1
ATOM 10961 O O . LYS C 1 241 ? 157.182 126.111 86.754 1.00 146.32 241 LYS C O 1
ATOM 10967 N N . LEU C 1 242 ? 157.583 124.322 88.057 1.00 145.49 242 LEU C N 1
ATOM 10968 C CA . LEU C 1 242 ? 158.344 125.089 89.030 1.00 141.60 242 LEU C CA 1
ATOM 10969 C C . LEU C 1 242 ? 159.704 125.487 88.469 1.00 141.27 242 LEU C C 1
ATOM 10970 O O . LEU C 1 242 ? 160.295 124.784 87.645 1.00 141.75 242 LEU C O 1
ATOM 10975 N N . THR C 1 243 ? 160.200 126.632 88.931 1.00 144.76 243 THR C N 1
ATOM 10976 C CA . THR C 1 243 ? 161.522 127.114 88.554 1.00 144.99 243 THR C CA 1
ATOM 10977 C C . THR C 1 243 ? 162.074 127.940 89.703 1.00 147.25 243 THR C C 1
ATOM 10978 O O . THR C 1 243 ? 161.431 128.897 90.143 1.00 151.70 243 THR C O 1
ATOM 10982 N N . ILE C 1 244 ? 163.259 127.573 90.181 1.00 135.72 244 ILE C N 1
ATOM 10983 C CA . ILE C 1 244 ? 163.877 128.202 91.342 1.00 132.46 244 ILE C CA 1
ATOM 10984 C C . ILE C 1 244 ? 165.173 128.866 90.904 1.00 131.59 244 ILE C C 1
ATOM 10985 O O . ILE C 1 244 ? 166.029 128.222 90.287 1.00 133.26 244 ILE C O 1
ATOM 10990 N N . LEU C 1 245 ? 165.317 130.149 91.225 1.00 137.09 245 LEU C N 1
ATOM 10991 C CA . LEU C 1 245 ? 166.506 130.918 90.893 1.00 140.50 245 LEU C CA 1
ATOM 10992 C C . LEU C 1 245 ? 167.131 131.475 92.165 1.00 144.05 245 LEU C C 1
ATOM 10993 O O . LEU C 1 245 ? 166.448 131.682 93.172 1.00 145.63 245 LEU C O 1
ATOM 10998 N N . GLU C 1 246 ? 168.437 131.720 92.110 1.00 160.95 246 GLU C N 1
ATOM 10999 C CA . GLU C 1 246 ? 169.191 132.222 93.246 1.00 159.23 246 GLU C CA 1
ATOM 11000 C C . GLU C 1 246 ? 169.837 133.557 92.899 1.00 158.68 246 GLU C C 1
ATOM 11001 O O . GLU C 1 246 ? 170.197 133.809 91.746 1.00 158.15 246 GLU C O 1
ATOM 11007 N N . ASN C 1 247 ? 169.979 134.408 93.918 1.00 153.42 247 ASN C N 1
ATOM 11008 C CA . ASN C 1 247 ? 170.578 135.736 93.770 1.00 154.52 247 ASN C CA 1
ATOM 11009 C C . ASN C 1 247 ? 169.856 136.557 92.704 1.00 153.59 247 ASN C C 1
ATOM 11010 O O . ASN C 1 247 ? 170.474 137.301 91.940 1.00 152.54 247 ASN C O 1
ATOM 11015 N N . TYR C 1 248 ? 168.537 136.414 92.651 1.00 154.19 248 TYR C N 1
ATOM 11016 C CA . TYR C 1 248 ? 167.724 137.156 91.700 1.00 154.23 248 TYR C CA 1
ATOM 11017 C C . TYR C 1 248 ? 167.593 138.610 92.134 1.00 153.51 248 TYR C C 1
ATOM 11018 O O . TYR C 1 248 ? 167.554 138.916 93.329 1.00 155.61 248 TYR C O 1
ATOM 11027 N N . THR C 1 249 ? 167.522 139.508 91.154 1.00 155.82 249 THR C N 1
ATOM 11028 C CA . THR C 1 249 ? 167.333 140.931 91.400 1.00 158.45 249 THR C CA 1
ATOM 11029 C C . THR C 1 249 ? 166.036 141.382 90.744 1.00 158.19 249 THR C C 1
ATOM 11030 O O . THR C 1 249 ? 165.729 140.975 89.619 1.00 159.50 249 THR C O 1
ATOM 11034 N N . MET C 1 250 ? 165.270 142.205 91.455 1.00 164.66 250 MET C N 1
ATOM 11035 C CA . MET C 1 250 ? 163.946 142.597 91.000 1.00 164.64 250 MET C CA 1
ATOM 11036 C C . MET C 1 250 ? 163.576 143.936 91.619 1.00 165.61 250 MET C C 1
ATOM 11037 O O . MET C 1 250 ? 164.067 144.296 92.691 1.00 167.55 250 MET C O 1
ATOM 11042 N N . ILE C 1 251 ? 162.701 144.665 90.935 1.00 166.82 251 ILE C N 1
ATOM 11043 C CA . ILE C 1 251 ? 162.269 145.979 91.396 1.00 167.85 251 ILE C CA 1
ATOM 11044 C C . ILE C 1 251 ? 161.260 145.813 92.523 1.00 168.35 251 ILE C C 1
ATOM 11045 O O . ILE C 1 251 ? 160.401 144.924 92.485 1.00 168.86 251 ILE C O 1
ATOM 11050 N N . GLU C 1 252 ? 161.367 146.670 93.541 1.00 180.21 252 GLU C N 1
ATOM 11051 C CA . GLU C 1 252 ? 160.472 146.571 94.690 1.00 181.13 252 GLU C CA 1
ATOM 11052 C C . GLU C 1 252 ? 159.035 146.897 94.302 1.00 182.03 252 GLU C C 1
ATOM 11053 O O . GLU C 1 252 ? 158.111 146.136 94.610 1.00 182.76 252 GLU C O 1
ATOM 11059 N N . ASP C 1 253 ? 158.827 148.023 93.624 1.00 177.22 253 ASP C N 1
ATOM 11060 C CA . ASP C 1 253 ? 157.493 148.451 93.228 1.00 175.01 253 ASP C CA 1
ATOM 11061 C C . ASP C 1 253 ? 157.519 148.915 91.781 1.00 175.78 253 ASP C C 1
ATOM 11062 O O . ASP C 1 253 ? 158.495 149.513 91.321 1.00 177.29 253 ASP C O 1
ATOM 11064 N N . LEU C 1 254 ? 156.429 148.637 91.066 1.00 178.46 254 LEU C N 1
ATOM 11065 C CA . LEU C 1 254 ? 156.321 149.027 89.668 1.00 180.68 254 LEU C CA 1
ATOM 11066 C C . LEU C 1 254 ? 155.849 150.462 89.485 1.00 181.98 254 LEU C C 1
ATOM 11067 O O . LEU C 1 254 ? 155.887 150.969 88.359 1.00 184.01 254 LEU C O 1
ATOM 11072 N N . MET C 1 255 ? 155.401 151.123 90.555 1.00 186.53 255 MET C N 1
ATOM 11073 C CA . MET C 1 255 ? 155.011 152.525 90.446 1.00 186.87 255 MET C CA 1
ATOM 11074 C C . MET C 1 255 ? 156.205 153.399 90.086 1.00 189.46 255 MET C C 1
ATOM 11075 O O . MET C 1 255 ? 156.069 154.374 89.338 1.00 190.64 255 MET C O 1
ATOM 11077 N N . ASN C 1 256 ? 157.387 153.064 90.608 1.00 195.80 256 ASN C N 1
ATOM 11078 C CA . ASN C 1 256 ? 158.587 153.843 90.331 1.00 195.10 256 ASN C CA 1
ATOM 11079 C C . ASN C 1 256 ? 159.128 153.621 88.925 1.00 195.58 256 ASN C C 1
ATOM 11080 O O . ASN C 1 256 ? 160.039 154.347 88.512 1.00 195.32 256 ASN C O 1
ATOM 11085 N N . GLY C 1 257 ? 158.601 152.647 88.187 1.00 194.55 257 GLY C N 1
ATOM 11086 C CA . GLY C 1 257 ? 159.077 152.419 86.839 1.00 193.36 257 GLY C CA 1
ATOM 11087 C C . GLY C 1 257 ? 160.438 151.736 86.805 1.00 194.27 257 GLY C C 1
ATOM 11088 O O . GLY C 1 257 ? 160.864 151.066 87.750 1.00 195.09 257 GLY C O 1
ATOM 11089 N N . MET C 1 258 ? 161.124 151.919 85.675 1.00 192.26 258 MET C N 1
ATOM 11090 C CA . MET C 1 258 ? 162.424 151.295 85.458 1.00 192.96 258 MET C CA 1
ATOM 11091 C C . MET C 1 258 ? 163.504 151.822 86.393 1.00 193.14 258 MET C C 1
ATOM 11092 O O . MET C 1 258 ? 164.558 151.186 86.511 1.00 191.83 258 MET C O 1
ATOM 11094 N N . ASN C 1 259 ? 163.276 152.954 87.053 1.00 201.53 259 ASN C N 1
ATOM 11095 C CA . ASN C 1 259 ? 164.255 153.531 87.964 1.00 202.06 259 ASN C CA 1
ATOM 11096 C C . ASN C 1 259 ? 164.038 153.111 89.412 1.00 202.06 259 ASN C C 1
ATOM 11097 O O . ASN C 1 259 ? 164.737 153.614 90.297 1.00 202.57 259 ASN C O 1
ATOM 11102 N N . GLY C 1 260 ? 163.092 152.212 89.673 1.00 199.28 260 GLY C N 1
ATOM 11103 C CA . GLY C 1 260 ? 162.841 151.787 91.035 1.00 199.91 260 GLY C CA 1
ATOM 11104 C C . GLY C 1 260 ? 163.998 150.997 91.615 1.00 201.86 260 GLY C C 1
ATOM 11105 O O . GLY C 1 260 ? 164.780 150.369 90.901 1.00 202.01 260 GLY C O 1
ATOM 11106 N N . ALA C 1 261 ? 164.105 151.039 92.941 1.00 188.96 261 ALA C N 1
ATOM 11107 C CA . ALA C 1 261 ? 165.173 150.331 93.631 1.00 186.89 261 ALA C CA 1
ATOM 11108 C C . ALA C 1 261 ? 164.993 148.824 93.497 1.00 185.49 261 ALA C C 1
ATOM 11109 O O . ALA C 1 261 ? 163.870 148.314 93.479 1.00 185.35 261 ALA C O 1
ATOM 11111 N N . THR C 1 262 ? 166.113 148.112 93.403 1.00 179.97 262 THR C N 1
ATOM 11112 C CA . THR C 1 262 ? 166.116 146.665 93.254 1.00 181.97 262 THR C CA 1
ATOM 11113 C C . THR C 1 262 ? 166.775 146.023 94.466 1.00 182.02 262 THR C C 1
ATOM 11114 O O . THR C 1 262 ? 167.804 146.504 94.952 1.00 181.64 262 THR C O 1
ATOM 11118 N N . THR C 1 263 ? 166.181 144.935 94.948 1.00 172.24 263 THR C N 1
ATOM 11119 C CA . THR C 1 263 ? 166.685 144.204 96.102 1.00 170.90 263 THR C CA 1
ATOM 11120 C C . THR C 1 263 ? 167.028 142.782 95.687 1.00 167.66 263 THR C C 1
ATOM 11121 O O . THR C 1 263 ? 166.207 142.096 95.069 1.00 168.63 263 THR C O 1
ATOM 11125 N N . LEU C 1 264 ? 168.238 142.348 96.024 1.00 152.02 264 LEU C N 1
ATOM 11126 C CA . LEU C 1 264 ? 168.644 140.979 95.748 1.00 154.29 264 LEU C CA 1
ATOM 11127 C C . LEU C 1 264 ? 167.846 140.005 96.607 1.00 157.05 264 LEU C C 1
ATOM 11128 O O . LEU C 1 264 ? 167.591 140.259 97.788 1.00 156.72 264 LEU C O 1
ATOM 11133 N N . VAL C 1 265 ? 167.452 138.887 96.007 1.00 152.10 265 VAL C N 1
ATOM 11134 C CA . VAL C 1 265 ? 166.730 137.827 96.700 1.00 147.96 265 VAL C CA 1
ATOM 11135 C C . VAL C 1 265 ? 167.561 136.557 96.594 1.00 148.06 265 VAL C C 1
ATOM 11136 O O . VAL C 1 265 ? 167.903 136.125 95.487 1.00 151.20 265 VAL C O 1
ATOM 11140 N N . ARG C 1 266 ? 167.881 135.957 97.744 1.00 141.30 266 ARG C N 1
ATOM 11141 C CA . ARG C 1 266 ? 168.741 134.779 97.748 1.00 145.61 266 ARG C CA 1
ATOM 11142 C C . ARG C 1 266 ? 168.087 133.594 97.051 1.00 145.43 266 ARG C C 1
ATOM 11143 O O . ARG C 1 266 ? 168.791 132.733 96.510 1.00 147.04 266 ARG C O 1
ATOM 11151 N N . LYS C 1 267 ? 166.757 133.527 97.047 1.00 135.01 267 LYS C N 1
ATOM 11152 C CA . LYS C 1 267 ? 166.064 132.425 96.394 1.00 134.97 267 LYS C CA 1
ATOM 11153 C C . LYS C 1 267 ? 164.650 132.861 96.049 1.00 138.56 267 LYS C C 1
ATOM 11154 O O . LYS C 1 267 ? 163.915 133.329 96.923 1.00 141.16 267 LYS C O 1
ATOM 11160 N N . ILE C 1 268 ? 164.273 132.695 94.784 1.00 130.53 268 ILE C N 1
ATOM 11161 C CA . ILE C 1 268 ? 162.944 133.050 94.306 1.00 125.28 268 ILE C CA 1
ATOM 11162 C C . ILE C 1 268 ? 162.377 131.860 93.546 1.00 127.33 268 ILE C C 1
ATOM 11163 O O . ILE C 1 268 ? 163.117 131.021 93.025 1.00 131.72 268 ILE C O 1
ATOM 11168 N N . ALA C 1 269 ? 161.049 131.780 93.501 1.00 124.35 269 ALA C N 1
ATOM 11169 C CA . ALA C 1 269 ? 160.347 130.675 92.864 1.00 123.91 269 ALA C CA 1
ATOM 11170 C C . ALA C 1 269 ? 159.426 131.211 91.781 1.00 125.82 269 ALA C C 1
ATOM 11171 O O . ALA C 1 269 ? 158.675 132.163 92.014 1.00 127.04 269 ALA C O 1
ATOM 11173 N N . PHE C 1 270 ? 159.484 130.598 90.603 1.00 132.15 270 PHE C N 1
ATOM 11174 C CA . PHE C 1 270 ? 158.598 130.922 89.493 1.00 125.70 270 PHE C CA 1
ATOM 11175 C C . PHE C 1 270 ? 157.726 129.710 89.213 1.00 129.24 270 PHE C C 1
ATOM 11176 O O . PHE C 1 270 ? 158.242 128.617 88.953 1.00 131.16 270 PHE C O 1
ATOM 11184 N N . LEU C 1 271 ? 156.411 129.900 89.264 1.00 127.69 271 LEU C N 1
ATOM 11185 C CA . LEU C 1 271 ? 155.462 128.824 89.016 1.00 125.04 271 LEU C CA 1
ATOM 11186 C C . LEU C 1 271 ? 154.505 129.245 87.915 1.00 130.20 271 LEU C C 1
ATOM 11187 O O . LEU C 1 271 ? 153.946 130.345 87.960 1.00 133.21 271 LEU C O 1
ATOM 11192 N N . GLU C 1 272 ? 154.321 128.371 86.932 1.00 149.38 272 GLU C N 1
ATOM 11193 C CA . GLU C 1 272 ? 153.383 128.590 85.838 1.00 149.37 272 GLU C CA 1
ATOM 11194 C C . GLU C 1 272 ? 152.174 127.697 86.079 1.00 150.56 272 GLU C C 1
ATOM 11195 O O . GLU C 1 272 ? 152.255 126.474 85.921 1.00 151.75 272 GLU C O 1
ATOM 11201 N N . LYS C 1 273 ? 151.059 128.306 86.473 1.00 148.02 273 LYS C N 1
ATOM 11202 C CA . LYS C 1 273 ? 149.830 127.583 86.769 1.00 147.93 273 LYS C CA 1
ATOM 11203 C C . LYS C 1 273 ? 148.714 128.159 85.915 1.00 149.15 273 LYS C C 1
ATOM 11204 O O . LYS C 1 273 ? 148.449 129.364 85.969 1.00 150.94 273 LYS C O 1
ATOM 11210 N N . GLY C 1 274 ? 148.057 127.301 85.143 1.00 154.71 274 GLY C N 1
ATOM 11211 C CA . GLY C 1 274 ? 147.002 127.772 84.262 1.00 155.03 274 GLY C CA 1
ATOM 11212 C C . GLY C 1 274 ? 147.542 128.747 83.237 1.00 155.58 274 GLY C C 1
ATOM 11213 O O . GLY C 1 274 ? 148.499 128.459 82.511 1.00 155.49 274 GLY C O 1
ATOM 11214 N N . ASP C 1 275 ? 146.921 129.922 83.172 1.00 178.44 275 ASP C N 1
ATOM 11215 C CA . ASP C 1 275 ? 147.307 130.967 82.236 1.00 179.89 275 ASP C CA 1
ATOM 11216 C C . ASP C 1 275 ? 148.110 132.081 82.895 1.00 179.02 275 ASP C C 1
ATOM 11217 O O . ASP C 1 275 ? 148.283 133.145 82.292 1.00 179.75 275 ASP C O 1
ATOM 11222 N N . THR C 1 276 ? 148.600 131.866 84.113 1.00 162.48 276 THR C N 1
ATOM 11223 C CA . THR C 1 276 ? 149.305 132.895 84.859 1.00 163.21 276 THR C CA 1
ATOM 11224 C C . THR C 1 276 ? 150.606 132.335 85.415 1.00 163.34 276 THR C C 1
ATOM 11225 O O . THR C 1 276 ? 150.719 131.138 85.691 1.00 163.06 276 THR C O 1
ATOM 11229 N N . LEU C 1 277 ? 151.588 133.217 85.572 1.00 143.59 277 LEU C N 1
ATOM 11230 C CA . LEU C 1 277 ? 152.875 132.878 86.162 1.00 138.32 277 LEU C CA 1
ATOM 11231 C C . LEU C 1 277 ? 152.992 133.554 87.521 1.00 143.97 277 LEU C C 1
ATOM 11232 O O . LEU C 1 277 ? 152.839 134.775 87.625 1.00 146.37 277 LEU C O 1
ATOM 11237 N N . PHE C 1 278 ? 153.262 132.762 88.554 1.00 134.72 278 PHE C N 1
ATOM 11238 C CA . PHE C 1 278 ? 153.348 133.251 89.921 1.00 128.53 278 PHE C CA 1
ATOM 11239 C C . PHE C 1 278 ? 154.798 133.265 90.380 1.00 128.63 278 PHE C C 1
ATOM 11240 O O . PHE C 1 278 ? 155.550 132.320 90.121 1.00 132.63 278 PHE C O 1
ATOM 11248 N N . SER C 1 279 ? 155.184 134.341 91.060 1.00 123.26 279 SER C N 1
ATOM 11249 C CA . SER C 1 279 ? 156.533 134.495 91.582 1.00 124.73 279 SER C CA 1
ATOM 11250 C C . SER C 1 279 ? 156.459 134.925 93.038 1.00 125.24 279 SER C C 1
ATOM 11251 O O . SER C 1 279 ? 155.709 135.844 93.378 1.00 132.43 279 SER C O 1
ATOM 11254 N N . TRP C 1 280 ? 157.236 134.261 93.891 1.00 112.73 280 TRP C N 1
ATOM 11255 C CA . TRP C 1 280 ? 157.306 134.620 95.298 1.00 112.76 280 TRP C CA 1
ATOM 11256 C C . TRP C 1 280 ? 158.694 134.288 95.819 1.00 116.90 280 TRP C C 1
ATOM 11257 O O . TRP C 1 280 ? 159.401 133.443 95.265 1.00 126.72 280 TRP C O 1
ATOM 11268 N N . GLU C 1 281 ? 159.077 134.964 96.898 1.00 129.63 281 GLU C N 1
ATOM 11269 C CA . GLU C 1 281 ? 160.383 134.764 97.510 1.00 128.58 281 GLU C CA 1
ATOM 11270 C C . GLU C 1 281 ? 160.325 133.590 98.478 1.00 131.13 281 GLU C C 1
ATOM 11271 O O . GLU C 1 281 ? 159.413 133.504 99.305 1.00 137.08 281 GLU C O 1
ATOM 11277 N N . ILE C 1 282 ? 161.299 132.692 98.375 1.00 117.15 282 ILE C N 1
ATOM 11278 C CA . ILE C 1 282 ? 161.377 131.526 99.245 1.00 115.74 282 ILE C CA 1
ATOM 11279 C C . ILE C 1 282 ? 162.213 131.902 100.461 1.00 123.78 282 ILE C C 1
ATOM 11280 O O . ILE C 1 282 ? 163.432 132.054 100.365 1.00 127.51 282 ILE C O 1
ATOM 11285 N N . LYS C 1 283 ? 161.559 132.051 101.606 1.00 127.48 283 LYS C N 1
ATOM 11286 C CA . LYS C 1 283 ? 162.233 132.342 102.856 1.00 124.90 283 LYS C CA 1
ATOM 11287 C C . LYS C 1 283 ? 162.464 131.045 103.625 1.00 127.24 283 LYS C C 1
ATOM 11288 O O . LYS C 1 283 ? 162.232 129.943 103.117 1.00 129.61 283 LYS C O 1
ATOM 11294 N N . GLU C 1 284 ? 162.928 131.168 104.863 1.00 146.67 284 GLU C N 1
ATOM 11295 C CA . GLU C 1 284 ? 163.168 130.023 105.728 1.00 147.94 284 GLU C CA 1
ATOM 11296 C C . GLU C 1 284 ? 162.035 129.912 106.738 1.00 149.79 284 GLU C C 1
ATOM 11297 O O . GLU C 1 284 ? 161.694 130.896 107.403 1.00 151.73 284 GLU C O 1
ATOM 11303 N N . GLU C 1 285 ? 161.454 128.716 106.847 1.00 145.42 285 GLU C N 1
ATOM 11304 C CA . GLU C 1 285 ? 160.295 128.530 107.713 1.00 146.49 285 GLU C CA 1
ATOM 11305 C C . GLU C 1 285 ? 160.640 128.796 109.172 1.00 148.34 285 GLU C C 1
ATOM 11306 O O . GLU C 1 285 ? 159.861 129.426 109.896 1.00 150.35 285 GLU C O 1
ATOM 11312 N N . ASN C 1 286 ? 161.803 128.325 109.622 1.00 150.06 286 ASN C N 1
ATOM 11313 C CA . ASN C 1 286 ? 162.165 128.469 111.028 1.00 151.46 286 ASN C CA 1
ATOM 11314 C C . ASN C 1 286 ? 162.402 129.923 111.413 1.00 150.71 286 ASN C C 1
ATOM 11315 O O . ASN C 1 286 ? 162.111 130.315 112.549 1.00 153.20 286 ASN C O 1
ATOM 11320 N N . GLU C 1 287 ? 162.924 130.735 110.497 1.00 147.17 287 GLU C N 1
ATOM 11321 C CA . GLU C 1 287 ? 163.288 132.113 110.797 1.00 149.34 287 GLU C CA 1
ATOM 11322 C C . GLU C 1 287 ? 162.238 133.119 110.351 1.00 146.59 287 GLU C C 1
ATOM 11323 O O . GLU C 1 287 ? 162.490 134.326 110.408 1.00 149.29 287 GLU C O 1
ATOM 11329 N N . SER C 1 288 ? 161.068 132.659 109.910 1.00 129.13 288 SER C N 1
ATOM 11330 C CA . SER C 1 288 ? 160.030 133.562 109.438 1.00 135.77 288 SER C CA 1
ATOM 11331 C C . SER C 1 288 ? 158.670 133.341 110.080 1.00 137.09 288 SER C C 1
ATOM 11332 O O . SER C 1 288 ? 157.807 134.216 109.952 1.00 139.10 288 SER C O 1
ATOM 11335 N N . VAL C 1 289 ? 158.446 132.219 110.755 1.00 125.99 289 VAL C N 1
ATOM 11336 C CA . VAL C 1 289 ? 157.158 131.914 111.367 1.00 121.39 289 VAL C CA 1
ATOM 11337 C C . VAL C 1 289 ? 157.394 131.584 112.832 1.00 127.95 289 VAL C C 1
ATOM 11338 O O . VAL C 1 289 ? 158.170 130.675 113.152 1.00 135.60 289 VAL C O 1
ATOM 11342 N N . CYS C 1 290 ? 156.725 132.316 113.716 1.00 131.00 290 CYS C N 1
ATOM 11343 C CA . CYS C 1 290 ? 156.752 132.058 115.149 1.00 129.17 290 CYS C CA 1
ATOM 11344 C C . CYS C 1 290 ? 155.347 131.661 115.580 1.00 128.21 290 CYS C C 1
ATOM 11345 O O . CYS C 1 290 ? 154.390 132.406 115.346 1.00 133.36 290 CYS C O 1
ATOM 11348 N N . MET C 1 291 ? 155.225 130.493 116.203 1.00 112.04 291 MET C N 1
ATOM 11349 C CA . MET C 1 291 ? 153.922 129.950 116.561 1.00 112.51 291 MET C CA 1
ATOM 11350 C C . MET C 1 291 ? 153.461 130.366 117.950 1.00 116.47 291 MET C C 1
ATOM 11351 O O . MET C 1 291 ? 152.389 129.931 118.384 1.00 119.69 291 MET C O 1
ATOM 11356 N N . LEU C 1 292 ? 154.232 131.186 118.657 1.00 107.07 292 LEU C N 1
ATOM 11357 C CA . LEU C 1 292 ? 153.855 131.682 119.972 1.00 102.21 292 LEU C CA 1
ATOM 11358 C C . LEU C 1 292 ? 153.916 133.201 119.965 1.00 106.68 292 LEU C C 1
ATOM 11359 O O . LEU C 1 292 ? 154.904 133.783 119.508 1.00 113.40 292 LEU C O 1
ATOM 11364 N N . LYS C 1 293 ? 152.866 133.835 120.474 1.00 102.72 293 LYS C N 1
ATOM 11365 C CA . LYS C 1 293 ? 152.763 135.285 120.509 1.00 98.59 293 LYS C CA 1
ATOM 11366 C C . LYS C 1 293 ? 152.589 135.753 121.945 1.00 102.37 293 LYS C C 1
ATOM 11367 O O . LYS C 1 293 ? 151.820 135.164 122.710 1.00 108.29 293 LYS C O 1
ATOM 11373 N N . HIS C 1 294 ? 153.309 136.809 122.305 1.00 95.75 294 HIS C N 1
ATOM 11374 C CA . HIS C 1 294 ? 153.200 137.367 123.645 1.00 94.97 294 HIS C CA 1
ATOM 11375 C C . HIS C 1 294 ? 151.812 137.954 123.857 1.00 97.47 294 HIS C C 1
ATOM 11376 O O . HIS C 1 294 ? 151.304 138.693 123.009 1.00 111.95 294 HIS C O 1
ATOM 11383 N N . TRP C 1 295 ? 151.198 137.627 124.992 1.00 85.87 295 TRP C N 1
ATOM 11384 C CA . TRP C 1 295 ? 149.869 138.121 125.322 1.00 90.28 295 TRP C CA 1
ATOM 11385 C C . TRP C 1 295 ? 149.908 139.201 126.394 1.00 95.05 295 TRP C C 1
ATOM 11386 O O . TRP C 1 295 ? 149.408 140.307 126.176 1.00 106.49 295 TRP C O 1
ATOM 11397 N N . THR C 1 296 ? 150.495 138.911 127.551 1.00 98.36 296 THR C N 1
ATOM 11398 C CA . THR C 1 296 ? 150.517 139.871 128.645 1.00 100.12 296 THR C CA 1
ATOM 11399 C C . THR C 1 296 ? 151.658 139.528 129.587 1.00 99.41 296 THR C C 1
ATOM 11400 O O . THR C 1 296 ? 152.195 138.418 129.568 1.00 105.74 296 THR C O 1
ATOM 11404 N N . THR C 1 297 ? 152.025 140.506 130.409 1.00 90.90 297 THR C N 1
ATOM 11405 C CA . THR C 1 297 ? 153.055 140.341 131.424 1.00 92.17 297 THR C CA 1
ATOM 11406 C C . THR C 1 297 ? 152.478 140.744 132.770 1.00 98.58 297 THR C C 1
ATOM 11407 O O . THR C 1 297 ? 151.931 141.842 132.908 1.00 110.87 297 THR C O 1
ATOM 11411 N N . VAL C 1 298 ? 152.599 139.863 133.754 1.00 89.22 298 VAL C N 1
ATOM 11412 C CA . VAL C 1 298 ? 152.109 140.118 135.101 1.00 88.36 298 VAL C CA 1
ATOM 11413 C C . VAL C 1 298 ? 153.315 140.447 135.966 1.00 95.80 298 VAL C C 1
ATOM 11414 O O . VAL C 1 298 ? 154.153 139.581 136.229 1.00 105.47 298 VAL C O 1
ATOM 11418 N N . THR C 1 299 ? 153.407 141.699 136.413 1.00 104.00 299 THR C N 1
ATOM 11419 C CA . THR C 1 299 ? 154.568 142.126 137.185 1.00 104.43 299 THR C CA 1
ATOM 11420 C C . THR C 1 299 ? 154.523 141.629 138.623 1.00 108.36 299 THR C C 1
ATOM 11421 O O . THR C 1 299 ? 155.574 141.339 139.203 1.00 118.93 299 THR C O 1
ATOM 11425 N N . HIS C 1 300 ? 153.339 141.529 139.216 1.00 116.20 300 HIS C N 1
ATOM 11426 C CA . HIS C 1 300 ? 153.174 141.043 140.584 1.00 116.75 300 HIS C CA 1
ATOM 11427 C C . HIS C 1 300 ? 152.293 139.801 140.535 1.00 120.10 300 HIS C C 1
ATOM 11428 O O . HIS C 1 300 ? 151.078 139.903 140.346 1.00 125.83 300 HIS C O 1
ATOM 11435 N N . GLY C 1 301 ? 152.904 138.630 140.705 1.00 101.20 301 GLY C N 1
ATOM 11436 C CA . GLY C 1 301 ? 152.173 137.386 140.673 1.00 97.91 301 GLY C CA 1
ATOM 11437 C C . GLY C 1 301 ? 152.519 136.518 141.866 1.00 99.63 301 GLY C C 1
ATOM 11438 O O . GLY C 1 301 ? 153.524 136.722 142.546 1.00 115.05 301 GLY C O 1
ATOM 11439 N N . LEU C 1 302 ? 151.652 135.541 142.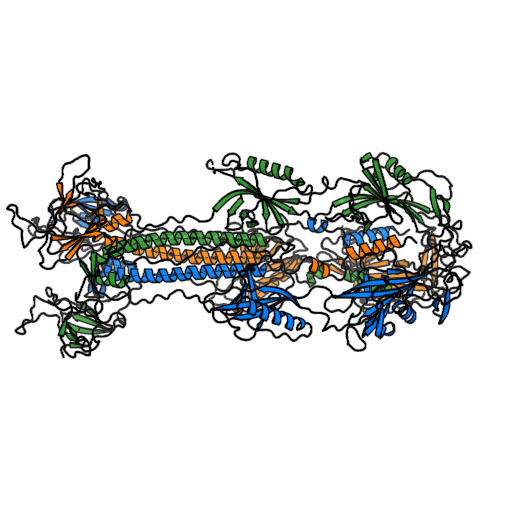116 1.00 90.45 302 LEU C N 1
ATOM 11440 C CA . LEU C 1 302 ? 151.842 134.578 143.190 1.00 92.51 302 LEU C CA 1
ATOM 11441 C C . LEU C 1 302 ? 151.593 133.177 142.657 1.00 98.96 302 LEU C C 1
ATOM 11442 O O . LEU C 1 302 ? 150.716 132.971 141.814 1.00 110.08 302 LEU C O 1
ATOM 11447 N N . ARG C 1 303 ? 152.364 132.214 143.154 1.00 92.74 303 ARG C N 1
ATOM 11448 C CA . ARG C 1 303 ? 152.226 130.817 142.761 1.00 89.62 303 ARG C CA 1
ATOM 11449 C C . ARG C 1 303 ? 151.767 130.021 143.972 1.00 93.95 303 ARG C C 1
ATOM 11450 O O . ARG C 1 303 ? 152.516 129.869 144.943 1.00 104.22 303 ARG C O 1
ATOM 11458 N N . ALA C 1 304 ? 150.541 129.512 143.914 1.00 102.16 304 ALA C N 1
ATOM 11459 C CA . ALA C 1 304 ? 149.988 128.669 144.964 1.00 102.33 304 ALA C CA 1
ATOM 11460 C C . ALA C 1 304 ? 150.147 127.215 144.549 1.00 107.56 304 ALA C C 1
ATOM 11461 O O . ALA C 1 304 ? 149.611 126.798 143.518 1.00 118.32 304 ALA C O 1
ATOM 11463 N N . GLU C 1 305 ? 150.879 126.448 145.349 1.00 109.16 305 GLU C N 1
ATOM 11464 C CA . GLU C 1 305 ? 151.161 125.055 145.033 1.00 110.04 305 GLU C CA 1
ATOM 11465 C C . GLU C 1 305 ? 150.145 124.160 145.728 1.00 113.24 305 GLU C C 1
ATOM 11466 O O . GLU C 1 305 ? 150.078 124.127 146.961 1.00 115.85 305 GLU C O 1
ATOM 11472 N N . THR C 1 306 ? 149.357 123.441 144.938 1.00 119.23 306 THR C N 1
ATOM 11473 C CA . THR C 1 306 ? 148.438 122.449 145.468 1.00 114.48 306 THR C CA 1
ATOM 11474 C C . THR C 1 306 ? 149.137 121.092 145.491 1.00 118.04 306 THR C C 1
ATOM 11475 O O . THR C 1 306 ? 150.343 120.985 145.253 1.00 122.56 306 THR C O 1
ATOM 11479 N N . ASP C 1 307 ? 148.385 120.031 145.777 1.00 134.81 307 ASP C N 1
ATOM 11480 C CA . ASP C 1 307 ? 148.976 118.702 145.848 1.00 136.62 307 ASP C CA 1
ATOM 11481 C C . ASP C 1 307 ? 149.297 118.127 144.476 1.00 135.66 307 ASP C C 1
ATOM 11482 O O . ASP C 1 307 ? 150.085 117.180 144.388 1.00 137.66 307 ASP C O 1
ATOM 11487 N N . GLU C 1 308 ? 148.713 118.671 143.410 1.00 123.85 308 GLU C N 1
ATOM 11488 C CA . GLU C 1 308 ? 148.929 118.141 142.070 1.00 122.86 308 GLU C CA 1
ATOM 11489 C C . GLU C 1 308 ? 149.237 119.194 141.016 1.00 124.52 308 GLU C C 1
ATOM 11490 O O . GLU C 1 308 ? 149.791 118.835 139.970 1.00 125.94 308 GLU C O 1
ATOM 11496 N N . THR C 1 309 ? 148.908 120.463 141.242 1.00 107.25 309 THR C N 1
ATOM 11497 C CA . THR C 1 309 ? 149.077 121.493 140.230 1.00 103.14 309 THR C CA 1
ATOM 11498 C C . THR C 1 309 ? 149.508 122.795 140.887 1.00 101.05 309 THR C C 1
ATOM 11499 O O . THR C 1 309 ? 149.337 122.996 142.091 1.00 111.20 309 THR C O 1
ATOM 11503 N N . TYR C 1 310 ? 150.073 123.680 140.074 1.00 89.06 310 TYR C N 1
ATOM 11504 C CA . TYR C 1 310 ? 150.376 125.039 140.492 1.00 87.41 310 TYR C CA 1
ATOM 11505 C C . TYR C 1 310 ? 149.232 125.967 140.112 1.00 90.57 310 TYR C C 1
ATOM 11506 O O . TYR C 1 310 ? 148.538 125.754 139.116 1.00 103.78 310 TYR C O 1
ATOM 11515 N N . HIS C 1 311 ? 149.043 127.010 140.915 1.00 78.88 311 HIS C N 1
ATOM 11516 C CA . HIS C 1 311 ? 148.058 128.049 140.642 1.00 74.84 311 HIS C CA 1
ATOM 11517 C C . HIS C 1 311 ? 148.784 129.384 140.584 1.00 84.90 311 HIS C C 1
ATOM 11518 O O . HIS C 1 311 ? 149.301 129.859 141.600 1.00 98.99 311 HIS C O 1
ATOM 11525 N N . PHE C 1 312 ? 148.820 129.988 139.402 1.00 85.24 312 PHE C N 1
ATOM 11526 C CA . PHE C 1 312 ? 149.451 131.287 139.200 1.00 88.30 312 PHE C CA 1
ATOM 11527 C C . PHE C 1 312 ? 148.358 132.345 139.249 1.00 92.69 312 PHE C C 1
ATOM 11528 O O . PHE C 1 312 ? 147.508 132.410 138.356 1.00 101.62 312 PHE C O 1
ATOM 11536 N N . ILE C 1 313 ? 148.385 133.176 140.286 1.00 88.61 313 ILE C N 1
ATOM 11537 C CA . ILE C 1 313 ? 147.315 134.121 140.574 1.00 81.40 313 ILE C CA 1
ATOM 11538 C C . ILE C 1 313 ? 147.814 135.528 140.284 1.00 88.74 313 ILE C C 1
ATOM 11539 O O . ILE C 1 313 ? 148.888 135.922 140.754 1.00 98.63 313 ILE C O 1
ATOM 11544 N N . SER C 1 314 ? 147.036 136.279 139.510 1.00 92.29 314 SER C N 1
ATOM 11545 C CA . SER C 1 314 ? 147.338 137.669 139.183 1.00 93.03 314 SER C CA 1
ATOM 11546 C C . SER C 1 314 ? 146.172 138.528 139.649 1.00 103.09 314 SER C C 1
ATOM 11547 O O . SER C 1 314 ? 145.084 138.471 139.067 1.00 112.12 314 SER C O 1
ATOM 11550 N N . LYS C 1 315 ? 146.400 139.325 140.694 1.00 102.92 315 LYS C N 1
ATOM 11551 C CA . LYS C 1 315 ? 145.341 140.186 141.206 1.00 98.04 315 LYS C CA 1
ATOM 11552 C C . LYS C 1 315 ? 144.976 141.281 140.215 1.00 96.96 315 LYS C C 1
ATOM 11553 O O . LYS C 1 315 ? 143.811 141.687 140.146 1.00 100.63 315 LYS C O 1
ATOM 11559 N N . GLU C 1 316 ? 145.951 141.777 139.450 1.00 118.56 316 GLU C N 1
ATOM 11560 C CA . GLU C 1 316 ? 145.666 142.831 138.483 1.00 119.42 316 GLU C CA 1
ATOM 11561 C C . GLU C 1 316 ? 144.692 142.352 137.416 1.00 119.63 316 GLU C C 1
ATOM 11562 O O . GLU C 1 316 ? 143.753 143.069 137.057 1.00 127.56 316 GLU C O 1
ATOM 11568 N N . LEU C 1 317 ? 144.894 141.142 136.902 1.00 93.77 317 LEU C N 1
ATOM 11569 C CA . LEU C 1 317 ? 144.015 140.577 135.890 1.00 93.87 317 LEU C CA 1
ATOM 11570 C C . LEU C 1 317 ? 142.821 139.842 136.477 1.00 99.23 317 LEU C C 1
ATOM 11571 O O . LEU C 1 317 ? 141.910 139.481 135.724 1.00 103.37 317 LEU C O 1
ATOM 11576 N N . THR C 1 318 ? 142.798 139.623 137.791 1.00 105.43 318 THR C N 1
ATOM 11577 C CA . THR C 1 318 ? 141.782 138.799 138.442 1.00 101.64 318 THR C CA 1
ATOM 11578 C C . THR C 1 318 ? 141.672 137.442 137.753 1.00 105.60 318 THR C C 1
ATOM 11579 O O . THR C 1 318 ? 140.586 136.970 137.415 1.00 113.01 318 THR C O 1
ATOM 11583 N N . ALA C 1 319 ? 142.825 136.816 137.535 1.00 93.84 319 ALA C N 1
ATOM 11584 C CA . ALA C 1 319 ? 142.906 135.557 136.816 1.00 88.01 319 ALA C CA 1
ATOM 11585 C C . ALA C 1 319 ? 143.807 134.589 137.565 1.00 89.49 319 ALA C C 1
ATOM 11586 O O . ALA C 1 319 ? 144.784 134.990 138.200 1.00 97.64 319 ALA C O 1
ATOM 11588 N N . ALA C 1 320 ? 143.466 133.306 137.482 1.00 83.52 320 ALA C N 1
ATOM 11589 C CA . ALA C 1 320 ? 144.265 132.238 138.064 1.00 81.03 320 ALA C CA 1
ATOM 11590 C C . ALA C 1 320 ? 144.485 131.164 137.013 1.00 83.69 320 ALA C C 1
ATOM 11591 O O . ALA C 1 320 ? 143.522 130.644 136.441 1.00 94.27 320 ALA C O 1
ATOM 11593 N N . PHE C 1 321 ? 145.747 130.832 136.763 1.00 81.10 321 PHE C N 1
ATOM 11594 C CA . PHE C 1 321 ? 146.122 129.853 135.753 1.00 79.75 321 PHE C CA 1
ATOM 11595 C C . PHE C 1 321 ? 146.582 128.576 136.438 1.00 87.36 321 PHE C C 1
ATOM 11596 O O . PHE C 1 321 ? 147.393 128.623 137.367 1.00 97.47 321 PHE C O 1
ATOM 11604 N N . VAL C 1 322 ? 146.067 127.442 135.975 1.00 80.95 322 VAL C N 1
ATOM 11605 C CA . VAL C 1 322 ? 146.354 126.140 136.564 1.00 79.55 322 VAL C CA 1
ATOM 11606 C C . VAL C 1 322 ? 147.248 125.377 135.599 1.00 83.27 322 VAL C C 1
ATOM 11607 O O . VAL C 1 322 ? 146.898 125.200 134.425 1.00 100.20 322 VAL C O 1
ATOM 11611 N N . ALA C 1 323 ? 148.399 124.925 136.090 1.00 78.65 323 ALA C N 1
ATOM 11612 C CA . ALA C 1 323 ? 149.345 124.172 135.284 1.00 78.93 323 ALA C CA 1
ATOM 11613 C C . ALA C 1 323 ? 149.879 123.004 136.095 1.00 88.96 323 ALA C C 1
ATOM 11614 O O . ALA C 1 323 ? 149.935 123.060 137.326 1.00 100.92 323 ALA C O 1
ATOM 11616 N N . SER C 1 324 ? 150.275 121.946 135.394 1.00 96.99 324 SER C N 1
ATOM 11617 C CA . SER C 1 324 ? 150.851 120.790 136.061 1.00 96.81 324 SER C CA 1
ATOM 11618 C C . SER C 1 324 ? 152.224 121.137 136.629 1.00 101.57 324 SER C C 1
ATOM 11619 O O . SER C 1 324 ? 152.885 122.085 136.199 1.00 109.26 324 SER C O 1
ATOM 11622 N N . LYS C 1 325 ? 152.658 120.340 137.603 1.00 103.51 325 LYS C N 1
ATOM 11623 C CA . LYS C 1 325 ? 153.877 120.646 138.341 1.00 104.11 325 LYS C CA 1
ATOM 11624 C C . LYS C 1 325 ? 155.147 120.398 137.538 1.00 108.10 325 LYS C C 1
ATOM 11625 O O . LYS C 1 325 ? 156.227 120.784 137.996 1.00 110.79 325 LYS C O 1
ATOM 11631 N N . GLU C 1 326 ? 155.054 119.774 136.369 1.00 120.02 326 GLU C N 1
ATOM 11632 C CA . GLU C 1 326 ? 156.230 119.451 135.572 1.00 120.62 326 GLU C CA 1
ATOM 11633 C C . GLU C 1 326 ? 156.532 120.600 134.617 1.00 119.53 326 GLU C C 1
ATOM 11634 O O . GLU C 1 326 ? 155.711 120.930 133.757 1.00 120.33 326 GLU C O 1
ATOM 11640 N N . SER C 1 327 ? 157.708 121.200 134.771 1.00 97.86 327 SER C N 1
ATOM 11641 C CA . SER C 1 327 ? 158.113 122.293 133.900 1.00 97.51 327 SER C CA 1
ATOM 11642 C C . SER C 1 327 ? 158.464 121.772 132.512 1.00 102.21 327 SER C C 1
ATOM 11643 O O . SER C 1 327 ? 158.969 120.659 132.348 1.00 102.74 327 SER C O 1
ATOM 11646 N N . LEU C 1 328 ? 158.193 122.598 131.506 1.00 114.71 328 LEU C N 1
ATOM 11647 C CA . LEU C 1 328 ? 158.432 122.226 130.118 1.00 106.60 328 LEU C CA 1
ATOM 11648 C C . LEU C 1 328 ? 159.892 122.476 129.749 1.00 109.85 328 LEU C C 1
ATOM 11649 O O . LEU C 1 328 ? 160.726 122.835 130.583 1.00 112.19 328 LEU C O 1
ATOM 11654 N N . ASN C 1 329 ? 160.207 122.285 128.469 1.00 120.10 329 ASN C N 1
ATOM 11655 C CA . ASN C 1 329 ? 161.539 122.565 127.941 1.00 118.12 329 ASN C CA 1
ATOM 11656 C C . ASN C 1 329 ? 161.360 122.897 126.462 1.00 119.81 329 ASN C C 1
ATOM 11657 O O . ASN C 1 329 ? 161.190 121.992 125.639 1.00 122.49 329 ASN C O 1
ATOM 11662 N N . LEU C 1 330 ? 161.391 124.186 126.138 1.00 121.19 330 LEU C N 1
ATOM 11663 C CA . LEU C 1 330 ? 161.142 124.625 124.771 1.00 122.04 330 LEU C CA 1
ATOM 11664 C C . LEU C 1 330 ? 162.294 124.196 123.872 1.00 126.29 330 LEU C C 1
ATOM 11665 O O . LEU C 1 330 ? 163.436 124.626 124.065 1.00 127.15 330 LEU C O 1
ATOM 11670 N N . THR C 1 331 ? 161.993 123.351 122.888 1.00 137.14 331 THR C N 1
ATOM 11671 C CA . THR C 1 331 ? 163.005 122.830 121.978 1.00 134.54 331 THR C CA 1
ATOM 11672 C C . THR C 1 331 ? 162.638 122.941 120.508 1.00 135.68 331 THR C C 1
ATOM 11673 O O . THR C 1 331 ? 163.543 122.886 119.667 1.00 140.15 331 THR C O 1
ATOM 11677 N N . ASP C 1 332 ? 161.362 123.083 120.168 1.00 146.61 332 ASP C N 1
ATOM 11678 C CA . ASP C 1 332 ? 160.976 123.194 118.771 1.00 148.69 332 ASP C CA 1
ATOM 11679 C C . ASP C 1 332 ? 161.524 124.490 118.178 1.00 151.57 332 ASP C C 1
ATOM 11680 O O . ASP C 1 332 ? 161.443 125.547 118.813 1.00 154.86 332 ASP C O 1
ATOM 11685 N N . PRO C 1 333 ? 162.098 124.441 116.973 1.00 139.49 333 PRO C N 1
ATOM 11686 C CA . PRO C 1 333 ? 162.621 125.674 116.363 1.00 139.26 333 PRO C CA 1
ATOM 11687 C C . PRO C 1 333 ? 161.558 126.731 116.134 1.00 142.33 333 PRO C C 1
ATOM 11688 O O . PRO C 1 333 ? 161.873 127.927 116.156 1.00 142.09 333 PRO C O 1
ATOM 11692 N N . LYS C 1 334 ? 160.308 126.332 115.915 1.00 150.91 334 LYS C N 1
ATOM 11693 C CA . LYS C 1 334 ? 159.224 127.287 115.724 1.00 150.30 334 LYS C CA 1
ATOM 11694 C C . LYS C 1 334 ? 158.646 127.795 117.036 1.00 151.36 334 LYS C C 1
ATOM 11695 O O . LYS C 1 334 ? 157.746 128.640 117.010 1.00 153.42 334 LYS C O 1
ATOM 11701 N N . GLN C 1 335 ? 159.133 127.305 118.175 1.00 133.68 335 GLN C N 1
ATOM 11702 C CA . GLN C 1 335 ? 158.702 127.787 119.477 1.00 127.17 335 GLN C CA 1
ATOM 11703 C C . GLN C 1 335 ? 159.815 128.456 120.269 1.00 130.00 335 GLN C C 1
ATOM 11704 O O . GLN C 1 335 ? 159.527 129.098 121.284 1.00 137.26 335 GLN C O 1
ATOM 11710 N N . THR C 1 336 ? 161.066 128.322 119.841 1.00 131.77 336 THR C N 1
ATOM 11711 C CA . THR C 1 336 ? 162.185 128.987 120.493 1.00 132.17 336 THR C CA 1
ATOM 11712 C C . THR C 1 336 ? 162.409 130.400 119.978 1.00 133.24 336 THR C C 1
ATOM 11713 O O . THR C 1 336 ? 163.341 131.070 120.432 1.00 137.21 336 THR C O 1
ATOM 11717 N N . CYS C 1 337 ? 161.583 130.866 119.040 1.00 141.27 337 CYS C N 1
ATOM 11718 C CA . CYS C 1 337 ? 161.691 132.224 118.524 1.00 143.45 337 CYS C CA 1
ATOM 11719 C C . CYS C 1 337 ? 161.328 133.282 119.556 1.00 143.27 337 CYS C C 1
ATOM 11720 O O . CYS C 1 337 ? 161.581 134.466 119.316 1.00 146.48 337 CYS C O 1
ATOM 11723 N N . ILE C 1 338 ? 160.743 132.891 120.691 1.00 113.28 338 ILE C N 1
ATOM 11724 C CA . ILE C 1 338 ? 160.374 133.833 121.739 1.00 115.36 338 ILE C CA 1
ATOM 11725 C C . ILE C 1 338 ? 161.379 133.863 122.876 1.00 118.23 338 ILE C C 1
ATOM 11726 O O . ILE C 1 338 ? 161.179 134.604 123.849 1.00 123.73 338 ILE C O 1
ATOM 11731 N N . LYS C 1 339 ? 162.450 133.070 122.793 1.00 117.10 339 LYS C N 1
ATOM 11732 C CA . LYS C 1 339 ? 163.368 132.935 123.919 1.00 117.78 339 LYS C CA 1
ATOM 11733 C C . LYS C 1 339 ? 164.041 134.260 124.249 1.00 121.31 339 LYS C C 1
ATOM 11734 O O . LYS C 1 339 ? 164.014 134.713 125.400 1.00 129.73 339 LYS C O 1
ATOM 11740 N N . ASN C 1 340 ? 164.643 134.901 123.246 1.00 122.82 340 ASN C N 1
ATOM 11741 C CA . ASN C 1 340 ? 165.323 136.169 123.483 1.00 123.97 340 ASN C CA 1
ATOM 11742 C C . ASN C 1 340 ? 164.344 137.233 123.954 1.00 124.24 340 ASN C C 1
ATOM 11743 O O . ASN C 1 340 ? 164.650 138.014 124.864 1.00 129.13 340 ASN C O 1
ATOM 11748 N N . GLU C 1 341 ? 163.155 137.269 123.350 1.00 116.66 341 GLU C N 1
ATOM 11749 C CA . GLU C 1 341 ? 162.163 138.274 123.712 1.00 119.50 341 GLU C CA 1
ATOM 11750 C C . GLU C 1 341 ? 161.754 138.145 125.173 1.00 124.21 341 GLU C C 1
ATOM 11751 O O . GLU C 1 341 ? 161.764 139.131 125.921 1.00 128.60 341 GLU C O 1
ATOM 11757 N N . PHE C 1 342 ? 161.405 136.933 125.611 1.00 109.90 342 PHE C N 1
ATOM 11758 C CA . PHE C 1 342 ? 160.937 136.807 126.985 1.00 103.68 342 PHE C CA 1
ATOM 11759 C C . PHE C 1 342 ? 162.084 136.897 127.984 1.00 109.31 342 PHE C C 1
ATOM 11760 O O . PHE C 1 342 ? 161.869 137.336 129.117 1.00 120.57 342 PHE C O 1
ATOM 11768 N N . GLU C 1 343 ? 163.308 136.528 127.593 1.00 115.03 343 GLU C N 1
ATOM 11769 C CA . GLU C 1 343 ? 164.443 136.763 128.479 1.00 114.00 343 GLU C CA 1
ATOM 11770 C C . GLU C 1 343 ? 164.683 138.255 128.678 1.00 118.49 343 GLU C C 1
ATOM 11771 O O . GLU C 1 343 ? 164.939 138.709 129.803 1.00 122.32 343 GLU C O 1
ATOM 11777 N N . LYS C 1 344 ? 164.592 139.038 127.601 1.00 113.25 344 LYS C N 1
ATOM 11778 C CA . LYS C 1 344 ? 164.725 140.484 127.734 1.00 113.74 344 LYS C CA 1
ATOM 11779 C C . LYS C 1 344 ? 163.593 141.060 128.574 1.00 117.19 344 LYS C C 1
ATOM 11780 O O . LYS C 1 344 ? 163.806 141.987 129.363 1.00 124.39 344 LYS C O 1
ATOM 11786 N N . ILE C 1 345 ? 162.379 140.530 128.410 1.00 106.62 345 ILE C N 1
ATOM 11787 C CA . ILE C 1 345 ? 161.254 140.987 129.222 1.00 100.23 345 ILE C CA 1
ATOM 11788 C C . ILE C 1 345 ? 161.512 140.701 130.697 1.00 103.62 345 ILE C C 1
ATOM 11789 O O . ILE C 1 345 ? 161.254 141.547 131.561 1.00 110.98 345 ILE C O 1
ATOM 11794 N N . ILE C 1 346 ? 162.023 139.507 131.005 1.00 105.16 346 ILE C N 1
ATOM 11795 C CA . ILE C 1 346 ? 162.345 139.159 132.388 1.00 100.24 346 ILE C CA 1
ATOM 11796 C C . ILE C 1 346 ? 163.376 140.129 132.949 1.00 105.59 346 ILE C C 1
ATOM 11797 O O . ILE C 1 346 ? 163.228 140.648 134.063 1.00 115.56 346 ILE C O 1
ATOM 11802 N N . THR C 1 347 ? 164.437 140.387 132.179 1.00 112.52 347 THR C N 1
ATOM 11803 C CA . THR C 1 347 ? 165.483 141.289 132.648 1.00 113.37 347 THR C CA 1
ATOM 11804 C C . THR C 1 347 ? 164.934 142.688 132.897 1.00 112.31 347 THR C C 1
ATOM 11805 O O . THR C 1 347 ? 165.217 143.298 133.935 1.00 116.63 347 THR C O 1
ATOM 11809 N N . ASP C 1 348 ? 164.132 143.204 131.965 1.00 118.48 348 ASP C N 1
ATOM 11810 C CA . ASP C 1 348 ? 163.586 144.548 132.114 1.00 117.64 348 ASP C CA 1
ATOM 11811 C C . ASP C 1 348 ? 162.653 144.639 133.314 1.00 120.27 348 ASP C C 1
ATOM 11812 O O . ASP C 1 348 ? 162.715 145.607 134.083 1.00 124.82 348 ASP C O 1
ATOM 11817 N N . VAL C 1 349 ? 161.783 143.643 133.491 1.00 109.55 349 VAL C N 1
ATOM 11818 C CA . VAL C 1 349 ? 160.837 143.670 134.601 1.00 103.38 349 VAL C CA 1
ATOM 11819 C C . VAL C 1 349 ? 161.576 143.610 135.930 1.00 109.46 349 VAL C C 1
ATOM 11820 O O . VAL C 1 349 ? 161.246 144.339 136.873 1.00 117.51 349 VAL C O 1
ATOM 11824 N N . TYR C 1 350 ? 162.590 142.745 136.030 1.00 126.77 350 TYR C N 1
ATOM 11825 C CA . TYR C 1 350 ? 163.358 142.674 137.268 1.00 124.87 350 TYR C CA 1
ATOM 11826 C C . TYR C 1 350 ? 164.102 143.977 137.527 1.00 126.57 350 TYR C C 1
ATOM 11827 O O . TYR C 1 350 ? 164.160 144.451 138.667 1.00 130.91 350 TYR C O 1
ATOM 11836 N N . MET C 1 351 ? 164.676 144.573 136.480 1.00 131.94 351 MET C N 1
ATOM 11837 C CA . MET C 1 351 ? 165.435 145.805 136.652 1.00 131.11 351 MET C CA 1
ATOM 11838 C C . MET C 1 351 ? 164.533 146.977 137.010 1.00 130.79 351 MET C C 1
ATOM 11839 O O . MET C 1 351 ? 164.987 147.937 137.643 1.00 133.47 351 MET C O 1
ATOM 11844 N N . SER C 1 352 ? 163.261 146.918 136.621 1.00 133.46 352 SER C N 1
ATOM 11845 C CA . SER C 1 352 ? 162.368 148.052 136.832 1.00 137.57 352 SER C CA 1
ATOM 11846 C C . SER C 1 352 ? 161.808 148.077 138.250 1.00 138.91 352 SER C C 1
ATOM 11847 O O . SER C 1 352 ? 162.030 149.036 138.998 1.00 138.27 352 SER C O 1
ATOM 11850 N N . ASP C 1 353 ? 161.079 147.032 138.642 1.00 145.96 353 ASP C N 1
ATOM 11851 C CA . ASP C 1 353 ? 160.387 147.041 139.928 1.00 144.03 353 ASP C CA 1
ATOM 11852 C C . ASP C 1 353 ? 161.218 146.408 141.042 1.00 144.80 353 ASP C C 1
ATOM 11853 O O . ASP C 1 353 ? 161.570 147.077 142.018 1.00 151.17 353 ASP C O 1
ATOM 11858 N N . TYR C 1 354 ? 161.543 145.127 140.907 1.00 128.79 354 TYR C N 1
ATOM 11859 C CA . TYR C 1 354 ? 162.218 144.390 141.975 1.00 133.14 354 TYR C CA 1
ATOM 11860 C C . TYR C 1 354 ? 163.735 144.508 141.873 1.00 136.51 354 TYR C C 1
ATOM 11861 O O . TYR C 1 354 ? 164.449 143.509 141.846 1.00 138.09 354 TYR C O 1
ATOM 11870 N N . ASN C 1 355 ? 164.245 145.738 141.822 1.00 150.94 355 ASN C N 1
ATOM 11871 C CA . ASN C 1 355 ? 165.683 145.920 141.647 1.00 151.90 355 ASN C CA 1
ATOM 11872 C C . ASN C 1 355 ? 166.454 145.604 142.923 1.00 150.74 355 ASN C C 1
ATOM 11873 O O . ASN C 1 355 ? 167.510 144.965 142.871 1.00 150.77 355 ASN C O 1
ATOM 11878 N N . ASP C 1 356 ? 165.949 146.040 144.074 1.00 154.58 356 ASP C N 1
ATOM 11879 C CA . ASP C 1 356 ? 166.705 145.991 145.319 1.00 157.49 356 ASP C CA 1
ATOM 11880 C C . ASP C 1 356 ? 166.104 145.055 146.356 1.00 158.18 356 ASP C C 1
ATOM 11881 O O . ASP C 1 356 ? 166.822 144.237 146.940 1.00 157.48 356 ASP C O 1
ATOM 11886 N N . ALA C 1 357 ? 164.797 145.156 146.607 1.00 150.48 357 ALA C N 1
ATOM 11887 C CA . ALA C 1 357 ? 164.176 144.376 147.670 1.00 149.33 357 ALA C CA 1
ATOM 11888 C C . ALA C 1 357 ? 164.194 142.878 147.393 1.00 149.79 357 ALA C C 1
ATOM 11889 O O . ALA C 1 357 ? 164.061 142.088 148.333 1.00 151.22 357 ALA C O 1
ATOM 11891 N N . TYR C 1 358 ? 164.357 142.470 146.138 1.00 136.53 358 TYR C N 1
ATOM 11892 C CA . TYR C 1 358 ? 164.308 141.064 145.768 1.00 135.21 358 TYR C CA 1
ATOM 11893 C C . TYR C 1 358 ? 165.500 140.718 144.889 1.00 135.40 358 TYR C C 1
ATOM 11894 O O . TYR C 1 358 ? 166.117 141.587 144.268 1.00 139.21 358 TYR C O 1
ATOM 11903 N N . SER C 1 359 ? 165.819 139.427 144.847 1.00 121.82 359 SER C N 1
ATOM 11904 C CA . SER C 1 359 ? 166.858 138.903 143.979 1.00 124.39 359 SER C CA 1
ATOM 11905 C C . SER C 1 359 ? 166.333 137.673 143.255 1.00 127.13 359 SER C C 1
ATOM 11906 O O . SER C 1 359 ? 165.514 136.920 143.790 1.00 130.71 359 SER C O 1
ATOM 11909 N N . MET C 1 360 ? 166.808 137.480 142.028 1.00 123.90 360 MET C N 1
ATOM 11910 C CA . MET C 1 360 ? 166.340 136.385 141.185 1.00 125.59 360 MET C CA 1
ATOM 11911 C C . MET C 1 360 ? 166.776 135.054 141.787 1.00 131.65 360 MET C C 1
ATOM 11912 O O . MET C 1 360 ? 167.959 134.703 141.750 1.00 129.48 360 MET C O 1
ATOM 11917 N N . ASN C 1 361 ? 165.818 134.311 142.341 1.00 142.81 361 ASN C N 1
ATOM 11918 C CA . ASN C 1 361 ? 166.098 133.034 142.998 1.00 142.71 361 ASN C CA 1
ATOM 11919 C C . ASN C 1 361 ? 166.055 131.931 141.950 1.00 143.70 361 ASN C C 1
ATOM 11920 O O . ASN C 1 361 ? 165.030 131.283 141.737 1.00 143.44 361 ASN C O 1
ATOM 11925 N N . GLY C 1 362 ? 167.187 131.712 141.288 1.00 125.99 362 GLY C N 1
ATOM 11926 C CA . GLY C 1 362 ? 167.292 130.653 140.309 1.00 122.16 362 GLY C CA 1
ATOM 11927 C C . GLY C 1 362 ? 166.731 131.046 138.957 1.00 121.14 362 GLY C C 1
ATOM 11928 O O . GLY C 1 362 ? 166.186 132.131 138.752 1.00 122.63 362 GLY C O 1
ATOM 11929 N N . SER C 1 363 ? 166.875 130.123 138.011 1.00 110.68 363 SER C N 1
ATOM 11930 C CA . SER C 1 363 ? 166.420 130.353 136.652 1.00 113.44 363 SER C CA 1
ATOM 11931 C C . SER C 1 363 ? 164.900 130.257 136.568 1.00 113.55 363 SER C C 1
ATOM 11932 O O . SER C 1 363 ? 164.228 129.762 137.475 1.00 111.18 363 SER C O 1
ATOM 11935 N N . TYR C 1 364 ? 164.363 130.746 135.455 1.00 100.13 364 TYR C N 1
ATOM 11936 C CA . TYR C 1 364 ? 162.929 130.708 135.228 1.00 94.63 364 TYR C CA 1
ATOM 11937 C C . TYR C 1 364 ? 162.476 129.283 134.919 1.00 97.04 364 TYR C C 1
ATOM 11938 O O . TYR C 1 364 ? 163.275 128.394 134.615 1.00 102.12 364 TYR C O 1
ATOM 11947 N N . GLN C 1 365 ? 161.165 129.073 135.001 1.00 100.93 365 GLN C N 1
ATOM 11948 C CA . GLN C 1 365 ? 160.551 127.806 134.638 1.00 100.37 365 GLN C CA 1
ATOM 11949 C C . GLN C 1 365 ? 159.409 128.066 133.669 1.00 102.89 365 GLN C C 1
ATOM 11950 O O . GLN C 1 365 ? 158.731 129.092 133.747 1.00 109.97 365 GLN C O 1
ATOM 11956 N N . ILE C 1 366 ? 159.197 127.122 132.759 1.00 90.25 366 ILE C N 1
ATOM 11957 C CA . ILE C 1 366 ? 158.184 127.237 131.716 1.00 88.34 366 ILE C CA 1
ATOM 11958 C C . ILE C 1 366 ? 157.127 126.175 131.969 1.00 94.45 366 ILE C C 1
ATOM 11959 O O . ILE C 1 366 ? 157.440 124.980 132.037 1.00 111.26 366 ILE C O 1
ATOM 11964 N N . PHE C 1 367 ? 155.876 126.604 132.104 1.00 81.70 367 PHE C N 1
ATOM 11965 C CA . PHE C 1 367 ? 154.760 125.708 132.354 1.00 79.78 367 PHE C CA 1
ATOM 11966 C C . PHE C 1 367 ? 153.727 125.848 131.247 1.00 83.58 367 PHE C C 1
ATOM 11967 O O . PHE C 1 367 ? 153.555 126.924 130.670 1.00 97.73 367 PHE C O 1
ATOM 11975 N N . LYS C 1 368 ? 153.041 124.748 130.955 1.00 81.92 368 LYS C N 1
ATOM 11976 C CA . LYS C 1 368 ? 151.931 124.736 130.010 1.00 82.16 368 LYS C CA 1
ATOM 11977 C C . LYS C 1 368 ? 150.646 124.596 130.811 1.00 87.29 368 LYS C C 1
ATOM 11978 O O . LYS C 1 368 ? 150.355 123.520 131.345 1.00 92.81 368 LYS C O 1
ATOM 11984 N N . THR C 1 369 ? 149.885 125.681 130.903 1.00 86.24 369 THR C N 1
ATOM 11985 C CA . THR C 1 369 ? 148.648 125.656 131.663 1.00 89.38 369 THR C CA 1
ATOM 11986 C C . THR C 1 369 ? 147.573 124.882 130.909 1.00 90.23 369 THR C C 1
ATOM 11987 O O . THR C 1 369 ? 147.659 124.664 129.699 1.00 97.40 369 THR C O 1
ATOM 11991 N N . THR C 1 370 ? 146.556 124.453 131.649 1.00 96.18 370 THR C N 1
ATOM 11992 C CA . THR C 1 370 ? 145.370 123.899 131.014 1.00 92.12 370 THR C CA 1
ATOM 11993 C C . THR C 1 370 ? 144.736 124.960 130.126 1.00 98.43 370 THR C C 1
ATOM 11994 O O . THR C 1 370 ? 144.559 126.109 130.540 1.00 107.27 370 THR C O 1
ATOM 11998 N N . GLY C 1 371 ? 144.394 124.575 128.902 1.00 107.62 371 GLY C N 1
ATOM 11999 C CA . GLY C 1 371 ? 144.016 125.527 127.883 1.00 108.73 371 GLY C CA 1
ATOM 12000 C C . GLY C 1 371 ? 145.134 125.913 126.942 1.00 113.27 371 GLY C C 1
ATOM 12001 O O . GLY C 1 371 ? 144.922 126.771 126.077 1.00 118.52 371 GLY C O 1
ATOM 12002 N N . ASP C 1 372 ? 146.315 125.313 127.091 1.00 116.39 372 ASP C N 1
ATOM 12003 C CA . ASP C 1 372 ? 147.439 125.492 126.175 1.00 112.15 372 ASP C CA 1
ATOM 12004 C C . ASP C 1 372 ? 147.899 126.950 126.123 1.00 113.48 372 ASP C C 1
ATOM 12005 O O . ASP C 1 372 ? 147.871 127.608 125.082 1.00 121.52 372 ASP C O 1
ATOM 12010 N N . LEU C 1 373 ? 148.328 127.447 127.279 1.00 89.53 373 LEU C N 1
ATOM 12011 C CA . LEU C 1 373 ? 148.990 128.739 127.387 1.00 89.43 373 LEU C CA 1
ATOM 12012 C C . LEU C 1 373 ? 150.381 128.523 127.960 1.00 96.01 373 LEU C C 1
ATOM 12013 O O . LEU C 1 373 ? 150.532 127.879 129.003 1.00 107.19 373 LEU C O 1
ATOM 12018 N N . ILE C 1 374 ? 151.392 129.056 127.284 1.00 79.48 374 ILE C N 1
ATOM 12019 C CA . ILE C 1 374 ? 152.767 128.919 127.749 1.00 78.79 374 ILE C CA 1
ATOM 12020 C C . ILE C 1 374 ? 153.031 129.994 128.793 1.00 87.55 374 ILE C C 1
ATOM 12021 O O . ILE C 1 374 ? 152.994 131.190 128.491 1.00 100.46 374 ILE C O 1
ATOM 12026 N N . LEU C 1 375 ? 153.297 129.569 130.022 1.00 90.08 375 LEU C N 1
ATOM 12027 C CA . LEU C 1 375 ? 153.522 130.469 131.142 1.00 77.66 375 LEU C CA 1
ATOM 12028 C C . LEU C 1 375 ? 154.973 130.358 131.587 1.00 86.34 375 LEU C C 1
ATOM 12029 O O . LEU C 1 375 ? 155.455 129.258 131.873 1.00 103.09 375 LEU C O 1
ATOM 12034 N N . ILE C 1 376 ? 155.660 131.492 131.648 1.00 79.30 376 ILE C N 1
ATOM 12035 C CA . ILE C 1 376 ? 157.069 131.543 132.016 1.00 76.61 376 ILE C CA 1
ATOM 12036 C C . ILE C 1 376 ? 157.140 132.164 133.402 1.00 80.56 376 ILE C C 1
ATOM 12037 O O . ILE C 1 376 ? 157.011 133.381 133.557 1.00 94.30 376 ILE C O 1
ATOM 12042 N N . TRP C 1 377 ? 157.364 131.332 134.413 1.00 91.46 377 TRP C N 1
ATOM 12043 C CA . TRP C 1 377 ? 157.373 131.764 135.803 1.00 88.97 377 TRP C CA 1
ATOM 12044 C C . TRP C 1 377 ? 158.799 132.055 136.243 1.00 94.51 377 TRP C C 1
ATOM 12045 O O . TRP C 1 377 ? 159.703 131.247 136.012 1.00 107.97 377 TRP C O 1
ATOM 12056 N N . GLN C 1 378 ? 158.996 133.210 136.868 1.00 90.64 378 GLN C N 1
ATOM 12057 C CA . GLN C 1 378 ? 160.298 133.595 137.409 1.00 85.39 378 GLN C CA 1
ATOM 12058 C C . GLN C 1 378 ? 160.186 133.776 138.914 1.00 94.63 378 GLN C C 1
ATOM 12059 O O . GLN C 1 378 ? 159.452 134.670 139.374 1.00 105.69 378 GLN C O 1
ATOM 12065 N N . PRO C 1 379 ? 160.866 132.962 139.716 1.00 105.38 379 PRO C N 1
ATOM 12066 C CA . PRO C 1 379 ? 160.761 133.107 141.169 1.00 105.96 379 PRO C CA 1
ATOM 12067 C C . PRO C 1 379 ? 161.537 134.312 141.671 1.00 109.88 379 PRO C C 1
ATOM 12068 O O . PRO C 1 379 ? 162.506 134.761 141.056 1.00 115.17 379 PRO C O 1
ATOM 12072 N N . LEU C 1 380 ? 161.092 134.837 142.808 1.00 112.88 380 LEU C N 1
ATOM 12073 C CA . LEU C 1 380 ? 161.765 135.931 143.488 1.00 108.85 380 LEU C CA 1
ATOM 12074 C C . LEU C 1 380 ? 161.879 135.605 144.969 1.00 116.28 380 LEU C C 1
ATOM 12075 O O . LEU C 1 380 ? 161.005 134.952 145.546 1.00 123.31 380 LEU C O 1
ATOM 12080 N N . VAL C 1 381 ? 162.966 136.066 145.583 1.00 127.85 381 VAL C N 1
ATOM 12081 C CA . VAL C 1 381 ? 163.269 135.760 146.972 1.00 127.67 381 VAL C CA 1
ATOM 12082 C C . VAL C 1 381 ? 163.435 137.071 147.736 1.00 130.36 381 VAL C C 1
ATOM 12083 O O . VAL C 1 381 ? 163.453 138.156 147.155 1.00 132.96 381 VAL C O 1
ATOM 12087 N N . GLN C 1 382 ? 163.533 136.949 149.062 1.00 140.99 382 GLN C N 1
ATOM 12088 C CA . GLN C 1 382 ? 163.677 138.081 149.971 1.00 141.21 382 GLN C CA 1
ATOM 12089 C C . GLN C 1 382 ? 162.445 138.976 149.921 1.00 142.80 382 GLN C C 1
ATOM 12090 O O . GLN C 1 382 ? 161.452 138.642 149.267 1.00 145.13 382 GLN C O 1
ATOM 12096 N N . LYS C 1 383 ? 162.494 140.105 150.618 1.00 162.02 383 LYS C N 1
ATOM 12097 C CA . LYS C 1 383 ? 161.375 141.036 150.647 1.00 162.90 383 LYS C CA 1
ATOM 12098 C C . LYS C 1 383 ? 161.860 142.437 150.992 1.00 165.47 383 LYS C C 1
ATOM 12099 O O . LYS C 1 383 ? 163.064 142.692 151.023 1.00 165.58 383 LYS C O 1
ATOM 12101 N N . GLY C 1 391 ? 165.468 143.957 152.246 1.00 193.02 391 GLY C N 1
ATOM 12102 C CA . GLY C 1 391 ? 164.782 145.224 152.082 1.00 196.09 391 GLY C CA 1
ATOM 12103 C C . GLY C 1 391 ? 163.446 145.278 152.797 1.00 198.08 391 GLY C C 1
ATOM 12104 O O . GLY C 1 391 ? 163.006 144.289 153.383 1.00 196.58 391 GLY C O 1
ATOM 12105 N N . SER C 1 392 ? 162.800 146.440 152.753 1.00 228.99 392 SER C N 1
ATOM 12106 C CA . SER C 1 392 ? 161.510 146.641 153.399 1.00 229.29 392 SER C CA 1
ATOM 12107 C C . SER C 1 392 ? 160.412 147.019 152.419 1.00 230.11 392 SER C C 1
ATOM 12108 O O . SER C 1 392 ? 159.320 146.441 152.467 1.00 228.80 392 SER C O 1
ATOM 12111 N N . VAL C 1 393 ? 160.668 147.975 151.524 1.00 244.32 393 VAL C N 1
ATOM 12112 C CA . VAL C 1 393 ? 159.660 148.477 150.602 1.00 244.29 393 VAL C CA 1
ATOM 12113 C C . VAL C 1 393 ? 160.213 148.429 149.183 1.00 244.17 393 VAL C C 1
ATOM 12114 O O . VAL C 1 393 ? 161.422 148.342 148.961 1.00 242.87 393 VAL C O 1
ATOM 12118 N N . ASN C 1 394 ? 159.298 148.479 148.215 1.00 243.95 394 ASN C N 1
ATOM 12119 C CA . ASN C 1 394 ? 159.649 148.403 146.805 1.00 243.62 394 ASN C CA 1
ATOM 12120 C C . ASN C 1 394 ? 158.839 149.432 146.027 1.00 244.51 394 ASN C C 1
ATOM 12121 O O . ASN C 1 394 ? 157.802 149.916 146.489 1.00 244.34 394 ASN C O 1
ATOM 12126 N N . LEU C 1 395 ? 159.333 149.766 144.836 1.00 269.64 395 LEU C N 1
ATOM 12127 C CA . LEU C 1 395 ? 158.662 150.740 143.985 1.00 269.91 395 LEU C CA 1
ATOM 12128 C C . LEU C 1 395 ? 157.307 150.215 143.526 1.00 270.82 395 LEU C C 1
ATOM 12129 O O . LEU C 1 395 ? 157.132 149.016 143.289 1.00 269.77 395 LEU C O 1
ATOM 12134 N N . ARG C 1 396 ? 156.343 151.125 143.400 1.00 296.82 396 ARG C N 1
ATOM 12135 C CA . ARG C 1 396 ? 154.982 150.794 142.998 1.00 296.70 396 ARG C CA 1
ATOM 12136 C C . ARG C 1 396 ? 154.652 151.517 141.699 1.00 297.10 396 ARG C C 1
ATOM 12137 O O . ARG C 1 396 ? 154.913 152.717 141.567 1.00 296.65 396 ARG C O 1
ATOM 12145 N N . ARG C 1 397 ? 154.081 150.784 140.744 1.00 314.86 397 ARG C N 1
ATOM 12146 C CA . ARG C 1 397 ? 153.715 151.327 139.445 1.00 314.17 397 ARG C CA 1
ATOM 12147 C C . ARG C 1 397 ? 152.309 150.872 139.079 1.00 314.82 397 ARG C C 1
ATOM 12148 O O . ARG C 1 397 ? 151.900 149.752 139.395 1.00 315.14 397 ARG C O 1
ATOM 12156 N N . ARG C 1 398 ? 151.572 151.753 138.403 1.00 316.35 398 ARG C N 1
ATOM 12157 C CA . ARG C 1 398 ? 150.196 151.497 138.011 1.00 316.12 398 ARG C CA 1
ATOM 12158 C C . ARG C 1 398 ? 150.044 151.659 136.504 1.00 316.14 398 ARG C C 1
ATOM 12159 O O . ARG C 1 398 ? 150.765 152.436 135.870 1.00 316.19 398 ARG C O 1
ATOM 12167 N N . ARG C 1 399 ? 149.097 150.915 135.935 1.00 324.53 399 ARG C N 1
ATOM 12168 C CA . ARG C 1 399 ? 148.837 150.964 134.503 1.00 324.56 399 ARG C CA 1
ATOM 12169 C C . ARG C 1 399 ? 147.361 150.692 134.251 1.00 325.11 399 ARG C C 1
ATOM 12170 O O . ARG C 1 399 ? 146.649 150.169 135.112 1.00 325.76 399 ARG C O 1
ATOM 12172 N N . ASP C 1 400 ? 146.911 151.055 133.052 1.00 331.35 400 ASP C N 1
ATOM 12173 C CA . ASP C 1 400 ? 145.526 150.850 132.655 1.00 331.64 400 ASP C CA 1
ATOM 12174 C C . ASP C 1 400 ? 145.466 150.659 131.147 1.00 331.86 400 ASP C C 1
ATOM 12175 O O . ASP C 1 400 ? 146.376 151.055 130.413 1.00 331.39 400 ASP C O 1
ATOM 12180 N N . LEU C 1 401 ? 144.377 150.041 130.690 1.00 325.99 401 LEU C N 1
ATOM 12181 C CA . LEU C 1 401 ? 144.161 149.778 129.276 1.00 325.25 401 LEU C CA 1
ATOM 12182 C C . LEU C 1 401 ? 142.749 150.188 128.885 1.00 324.26 401 LEU C C 1
ATOM 12183 O O . LEU C 1 401 ? 141.823 150.149 129.701 1.00 324.38 401 LEU C O 1
ATOM 12188 N N . VAL C 1 402 ? 142.580 150.592 127.623 1.00 293.28 402 VAL C N 1
ATOM 12189 C CA . VAL C 1 402 ? 141.241 151.046 127.143 1.00 292.34 402 VAL C CA 1
ATOM 12190 C C . VAL C 1 402 ? 140.801 150.145 125.988 1.00 292.77 402 VAL C C 1
ATOM 12191 O O . VAL C 1 402 ? 140.050 150.626 125.117 1.00 292.64 402 VAL C O 1
ATOM 12195 N N . ASP C 1 403 ? 141.247 148.886 125.988 1.00 275.86 403 ASP C N 1
ATOM 12196 C CA . ASP C 1 403 ? 140.895 147.962 124.918 1.00 274.84 403 ASP C CA 1
ATOM 12197 C C . ASP C 1 403 ? 139.381 147.811 124.810 1.00 274.12 403 ASP C C 1
ATOM 12198 O O . ASP C 1 403 ? 138.656 147.839 125.808 1.00 274.30 403 ASP C O 1
ATOM 12203 N N . VAL C 1 404 ? 138.907 147.648 123.579 1.00 229.49 404 VAL C N 1
ATOM 12204 C CA . VAL C 1 404 ? 137.480 147.531 123.299 1.00 227.75 404 VAL C CA 1
ATOM 12205 C C . VAL C 1 404 ? 137.082 146.062 123.347 1.00 227.33 404 VAL C C 1
ATOM 12206 O O . VAL C 1 404 ? 137.718 145.213 122.712 1.00 226.75 404 VAL C O 1
ATOM 12210 N N . LYS C 1 405 ? 136.033 145.762 124.107 1.00 189.98 405 LYS C N 1
ATOM 12211 C CA . LYS C 1 405 ? 135.575 144.387 124.247 1.00 189.21 405 LYS C CA 1
ATOM 12212 C C . LYS C 1 405 ? 134.950 143.888 122.949 1.00 190.24 405 LYS C C 1
ATOM 12213 O O . LYS C 1 405 ? 134.197 144.607 122.284 1.00 191.01 405 LYS C O 1
ATOM 12219 N N . SER C 1 406 ? 135.269 142.646 122.588 1.00 187.09 406 SER C N 1
ATOM 12220 C CA . SER C 1 406 ? 134.626 141.976 121.465 1.00 186.36 406 SER C CA 1
ATOM 12221 C C . SER C 1 406 ? 134.164 140.561 121.772 1.00 187.35 406 SER C C 1
ATOM 12222 O O . SER C 1 406 ? 133.255 140.074 121.088 1.00 186.23 406 SER C O 1
ATOM 12225 N N . ARG C 1 407 ? 134.740 139.891 122.765 1.00 176.48 407 ARG C N 1
ATOM 12226 C CA . ARG C 1 407 ? 134.370 138.526 123.125 1.00 174.41 407 ARG C CA 1
ATOM 12227 C C . ARG C 1 407 ? 134.974 138.225 124.492 1.00 175.70 407 ARG C C 1
ATOM 12228 O O . ARG C 1 407 ? 135.616 139.080 125.110 1.00 175.84 407 ARG C O 1
ATOM 12236 N N . HIS C 1 408 ? 134.750 136.998 124.970 1.00 162.88 408 HIS C N 1
ATOM 12237 C CA . HIS C 1 408 ? 135.311 136.552 126.246 1.00 158.54 408 HIS C CA 1
ATOM 12238 C C . HIS C 1 408 ? 135.619 135.063 126.108 1.00 155.09 408 HIS C C 1
ATOM 12239 O O . HIS C 1 408 ? 134.728 134.225 126.269 1.00 155.08 408 HIS C O 1
ATOM 12246 N N . ASP C 1 409 ? 136.878 134.746 125.810 1.00 140.85 409 ASP C N 1
ATOM 12247 C CA . ASP C 1 409 ? 137.290 133.370 125.577 1.00 142.66 409 ASP C CA 1
ATOM 12248 C C . ASP C 1 409 ? 137.956 132.722 126.781 1.00 141.83 409 ASP C C 1
ATOM 12249 O O . ASP C 1 409 ? 138.075 131.493 126.814 1.00 140.85 409 ASP C O 1
ATOM 12254 N N . ILE C 1 410 ? 138.389 133.507 127.765 1.00 110.52 410 ILE C N 1
ATOM 12255 C CA . ILE C 1 410 ? 139.179 132.981 128.872 1.00 103.37 410 ILE C CA 1
ATOM 12256 C C . ILE C 1 410 ? 138.504 133.263 130.206 1.00 107.54 410 ILE C C 1
ATOM 12257 O O . ILE C 1 410 ? 139.179 133.494 131.213 1.00 115.82 410 ILE C O 1
ATOM 12262 N N . LEU C 1 411 ? 137.172 133.262 130.227 1.00 91.38 411 LEU C N 1
ATOM 12263 C CA . LEU C 1 411 ? 136.463 133.489 131.481 1.00 83.90 411 LEU C CA 1
ATOM 12264 C C . LEU C 1 411 ? 136.741 132.403 132.514 1.00 92.32 411 LEU C C 1
ATOM 12265 O O . LEU C 1 411 ? 136.489 132.615 133.707 1.00 108.95 411 LEU C O 1
ATOM 12270 N N . TYR C 1 412 ? 137.255 131.247 132.088 1.00 83.11 412 TYR C N 1
ATOM 12271 C CA . TYR C 1 412 ? 137.513 130.166 133.032 1.00 89.45 412 TYR C CA 1
ATOM 12272 C C . TYR C 1 412 ? 138.616 130.523 134.020 1.00 94.27 412 TYR C C 1
ATOM 12273 O O . TYR C 1 412 ? 138.555 130.113 135.185 1.00 106.95 412 TYR C O 1
ATOM 12282 N N . VAL C 1 413 ? 139.621 131.290 133.592 1.00 87.12 413 VAL C N 1
ATOM 12283 C CA . VAL C 1 413 ? 140.649 131.718 134.535 1.00 85.33 413 VAL C CA 1
ATOM 12284 C C . VAL C 1 413 ? 140.059 132.665 135.571 1.00 91.27 413 VAL C C 1
ATOM 12285 O O . VAL C 1 413 ? 140.443 132.639 136.744 1.00 102.81 413 VAL C O 1
ATOM 12289 N N . GLN C 1 414 ? 139.099 133.502 135.166 1.00 91.84 414 GLN C N 1
ATOM 12290 C CA . GLN C 1 414 ? 138.438 134.375 136.129 1.00 91.38 414 GLN C CA 1
ATOM 12291 C C . GLN C 1 414 ? 137.586 133.572 137.102 1.00 94.27 414 GLN C C 1
ATOM 12292 O O . GLN C 1 414 ? 137.527 133.893 138.294 1.00 106.15 414 GLN C O 1
ATOM 12298 N N . LEU C 1 415 ? 136.924 132.522 136.612 1.00 72.45 415 LEU C N 1
ATOM 12299 C CA . LEU C 1 415 ? 136.176 131.641 137.504 1.00 74.46 415 LEU C CA 1
ATOM 12300 C C . LEU C 1 415 ? 137.097 130.982 138.526 1.00 81.24 415 LEU C C 1
ATOM 12301 O O . LEU C 1 415 ? 136.779 130.922 139.724 1.00 94.61 415 LEU C O 1
ATOM 12306 N N . GLN C 1 416 ? 138.249 130.488 138.069 1.00 84.11 416 GLN C N 1
ATOM 12307 C CA . GLN C 1 416 ? 139.207 129.870 138.979 1.00 83.45 416 GLN C CA 1
ATOM 12308 C C . GLN C 1 416 ? 139.729 130.877 139.996 1.00 89.47 416 GLN C C 1
ATOM 12309 O O . GLN C 1 416 ? 139.886 130.551 141.178 1.00 96.35 416 GLN C O 1
ATOM 12315 N N . TYR C 1 417 ? 140.009 132.105 139.553 1.00 85.62 417 TYR C N 1
ATOM 12316 C CA . TYR C 1 417 ? 140.462 133.140 140.475 1.00 85.45 417 TYR C CA 1
ATOM 12317 C C . TYR C 1 417 ? 139.400 133.453 141.517 1.00 85.87 417 TYR C C 1
ATOM 12318 O O . TYR C 1 417 ? 139.716 133.651 142.695 1.00 95.66 417 TYR C O 1
ATOM 12327 N N . LEU C 1 418 ? 138.136 133.522 141.098 1.00 81.22 418 LEU C N 1
ATOM 12328 C CA . LEU C 1 418 ? 137.056 133.785 142.040 1.00 81.77 418 LEU C CA 1
ATOM 12329 C C . LEU C 1 418 ? 136.977 132.689 143.093 1.00 83.02 418 LEU C C 1
ATOM 12330 O O . LEU C 1 418 ? 136.883 132.969 144.298 1.00 99.13 418 LEU C O 1
ATOM 12335 N N . TYR C 1 419 ? 137.040 131.427 142.657 1.00 86.66 419 TYR C N 1
ATOM 12336 C CA . TYR C 1 419 ? 137.005 130.327 143.617 1.00 88.74 419 TYR C CA 1
ATOM 12337 C C . TYR C 1 419 ? 138.186 130.397 144.574 1.00 90.07 419 TYR C C 1
ATOM 12338 O O . TYR C 1 419 ? 138.025 130.226 145.787 1.00 102.61 419 TYR C O 1
ATOM 12347 N N . ASP C 1 420 ? 139.386 130.643 144.044 1.00 93.59 420 ASP C N 1
ATOM 12348 C CA . ASP C 1 420 ? 140.573 130.673 144.892 1.00 92.81 420 ASP C CA 1
ATOM 12349 C C . ASP C 1 420 ? 140.499 131.801 145.912 1.00 96.90 420 ASP C C 1
ATOM 12350 O O . ASP C 1 420 ? 140.820 131.605 147.089 1.00 99.06 420 ASP C O 1
ATOM 12355 N N . THR C 1 421 ? 140.066 132.988 145.481 1.00 87.96 421 THR C N 1
ATOM 12356 C CA . THR C 1 421 ? 139.977 134.125 146.391 1.00 84.42 421 THR C CA 1
ATOM 12357 C C . THR C 1 421 ? 138.964 133.862 147.497 1.00 90.62 421 THR C C 1
ATOM 12358 O O . THR C 1 421 ? 139.242 134.095 148.683 1.00 100.86 421 THR C O 1
ATOM 12362 N N . LEU C 1 422 ? 137.777 133.373 147.128 1.00 81.12 422 LEU C N 1
ATOM 12363 C CA . LEU C 1 422 ? 136.759 133.119 148.139 1.00 77.74 422 LEU C CA 1
ATOM 12364 C C . LEU C 1 422 ? 137.200 132.025 149.104 1.00 88.50 422 LEU C C 1
ATOM 12365 O O . LEU C 1 422 ? 136.992 132.139 150.318 1.00 97.12 422 LEU C O 1
ATOM 12370 N N . LYS C 1 423 ? 137.826 130.965 148.586 1.00 89.23 423 LYS C N 1
ATOM 12371 C CA . LYS C 1 423 ? 138.310 129.900 149.456 1.00 81.79 423 LYS C CA 1
ATOM 12372 C C . LYS C 1 423 ? 139.370 130.414 150.419 1.00 83.96 423 LYS C C 1
ATOM 12373 O O . LYS C 1 423 ? 139.351 130.078 151.609 1.00 97.34 423 LYS C O 1
ATOM 12379 N N . ASP C 1 424 ? 140.301 131.235 149.927 1.00 89.79 424 ASP C N 1
ATOM 12380 C CA . ASP C 1 424 ? 141.346 131.770 150.792 1.00 92.97 424 ASP C CA 1
ATOM 12381 C C . ASP C 1 424 ? 140.753 132.629 151.899 1.00 96.41 424 ASP C C 1
ATOM 12382 O O . ASP C 1 424 ? 141.127 132.499 153.073 1.00 104.41 424 ASP C O 1
ATOM 12387 N N . TYR C 1 425 ? 139.816 133.514 151.545 1.00 89.74 425 TYR C N 1
ATOM 12388 C CA . TYR C 1 425 ? 139.218 134.372 152.563 1.00 88.23 425 TYR C CA 1
ATOM 12389 C C . TYR C 1 425 ? 138.450 133.557 153.594 1.00 96.24 425 TYR C C 1
ATOM 12390 O O . TYR C 1 425 ? 138.557 133.811 154.801 1.00 104.69 425 TYR C O 1
ATOM 12399 N N . ILE C 1 426 ? 137.662 132.580 153.138 1.00 90.75 426 ILE C N 1
ATOM 12400 C CA . ILE C 1 426 ? 136.878 131.773 154.067 1.00 83.69 426 ILE C CA 1
ATOM 12401 C C . ILE C 1 426 ? 137.794 130.992 154.997 1.00 86.94 426 ILE C C 1
ATOM 12402 O O . ILE C 1 426 ? 137.553 130.915 156.208 1.00 99.42 426 ILE C O 1
ATOM 12407 N N . ASN C 1 427 ? 138.863 130.408 154.449 1.00 92.11 427 ASN C N 1
ATOM 12408 C CA . ASN C 1 427 ? 139.796 129.653 155.276 1.00 86.10 427 ASN C CA 1
ATOM 12409 C C . ASN C 1 427 ? 140.459 130.544 156.316 1.00 91.67 427 ASN C C 1
ATOM 12410 O O . ASN C 1 427 ? 140.572 130.158 157.485 1.00 101.60 427 ASN C O 1
ATOM 12415 N N . ASP C 1 428 ? 140.893 131.742 155.919 1.00 108.33 428 ASP C N 1
ATOM 12416 C CA . ASP C 1 428 ? 141.529 132.644 156.874 1.00 109.30 428 ASP C CA 1
ATOM 12417 C C . ASP C 1 428 ? 140.564 133.040 157.985 1.00 107.73 428 ASP C C 1
ATOM 12418 O O . ASP C 1 428 ? 140.909 133.000 159.175 1.00 113.15 428 ASP C O 1
ATOM 12423 N N . ALA C 1 429 ? 139.340 133.423 157.610 1.00 89.85 429 ALA C N 1
ATOM 12424 C CA . ALA C 1 429 ? 138.364 133.854 158.605 1.00 87.15 429 ALA C CA 1
ATOM 12425 C C . ALA C 1 429 ? 138.032 132.729 159.574 1.00 89.70 429 ALA C C 1
ATOM 12426 O O . ALA C 1 429 ? 138.000 132.939 160.795 1.00 100.57 429 ALA C O 1
ATOM 12428 N N . LEU C 1 430 ? 137.805 131.520 159.057 1.00 89.14 430 LEU C N 1
ATOM 12429 C CA . LEU C 1 430 ? 137.433 130.421 159.936 1.00 86.19 430 LEU C CA 1
ATOM 12430 C C . LEU C 1 430 ? 138.606 129.952 160.786 1.00 94.86 430 LEU C C 1
ATOM 12431 O O . LEU C 1 430 ? 138.401 129.511 161.919 1.00 105.39 430 LEU C O 1
ATOM 12436 N N . GLY C 1 431 ? 139.838 130.059 160.283 1.00 97.11 431 GLY C N 1
ATOM 12437 C CA . GLY C 1 431 ? 140.985 129.742 161.117 1.00 95.28 431 GLY C CA 1
ATOM 12438 C C . GLY C 1 431 ? 141.153 130.715 162.268 1.00 98.10 431 GLY C C 1
ATOM 12439 O O . GLY C 1 431 ? 141.429 130.311 163.404 1.00 105.16 431 GLY C O 1
ATOM 12440 N N . ASN C 1 432 ? 140.985 132.012 161.995 1.00 92.54 432 ASN C N 1
ATOM 12441 C CA . ASN C 1 432 ? 141.042 132.993 163.074 1.00 89.13 432 ASN C CA 1
ATOM 12442 C C . ASN C 1 432 ? 139.925 132.757 164.083 1.00 95.60 432 ASN C C 1
ATOM 12443 O O . ASN C 1 432 ? 140.139 132.857 165.301 1.00 109.49 432 ASN C O 1
ATOM 12448 N N . LEU C 1 433 ? 138.727 132.430 163.592 1.00 82.80 433 LEU C N 1
ATOM 12449 C CA . LEU C 1 433 ? 137.622 132.114 164.487 1.00 79.29 433 LEU C CA 1
ATOM 12450 C C . LEU C 1 433 ? 137.939 130.898 165.346 1.00 87.38 433 LEU C C 1
ATOM 12451 O O . LEU C 1 433 ? 137.622 130.874 166.538 1.00 102.73 433 LEU C O 1
ATOM 12456 N N . ALA C 1 434 ? 138.565 129.877 164.757 1.00 89.54 434 ALA C N 1
ATOM 12457 C CA . ALA C 1 434 ? 138.919 128.684 165.518 1.00 88.22 434 ALA C CA 1
ATOM 12458 C C . ALA C 1 434 ? 139.941 129.001 166.601 1.00 93.60 434 ALA C C 1
ATOM 12459 O O . ALA C 1 434 ? 139.848 128.484 167.720 1.00 103.29 434 ALA C O 1
ATOM 12461 N N . GLU C 1 435 ? 140.932 129.836 166.285 1.00 103.86 435 GLU C N 1
ATOM 12462 C CA . GLU C 1 435 ? 141.916 130.212 167.300 1.00 102.53 435 GLU C CA 1
ATOM 12463 C C . GLU C 1 435 ? 141.262 130.974 168.449 1.00 105.98 435 GLU C C 1
ATOM 12464 O O . GLU C 1 435 ? 141.533 130.701 169.631 1.00 115.26 435 GLU C O 1
ATOM 12470 N N . SER C 1 436 ? 140.388 131.930 168.123 1.00 95.07 436 SER C N 1
ATOM 12471 C CA . SER C 1 436 ? 139.692 132.671 169.171 1.00 96.74 436 SER C CA 1
ATOM 12472 C C . SER C 1 436 ? 138.807 131.748 169.998 1.00 103.19 436 SER C C 1
ATOM 12473 O O . SER C 1 436 ? 138.702 131.905 171.221 1.00 108.56 436 SER C O 1
ATOM 12476 N N . TRP C 1 437 ? 138.158 130.782 169.345 1.00 96.68 437 TRP C N 1
ATOM 12477 C CA . TRP C 1 437 ? 137.334 129.816 170.057 1.00 91.61 437 TRP C CA 1
ATOM 12478 C C . TRP C 1 437 ? 138.172 128.974 171.006 1.00 95.65 437 TRP C C 1
ATOM 12479 O O . TRP C 1 437 ? 137.745 128.683 172.127 1.00 108.18 437 TRP C O 1
ATOM 12490 N N . CYS C 1 438 ? 139.365 128.564 170.568 1.00 106.77 438 CYS C N 1
ATOM 12491 C CA . CYS C 1 438 ? 140.264 127.823 171.448 1.00 108.04 438 CYS C CA 1
ATOM 12492 C C . CYS C 1 438 ? 140.604 128.643 172.684 1.00 114.25 438 CYS C C 1
ATOM 12493 O O . CYS C 1 438 ? 140.554 128.138 173.815 1.00 121.37 438 CYS C O 1
ATOM 12496 N N . LEU C 1 439 ? 140.961 129.915 172.486 1.00 104.53 439 LEU C N 1
ATOM 12497 C CA . LEU C 1 439 ? 141.321 130.754 173.628 1.00 104.73 439 LEU C CA 1
ATOM 12498 C C . LEU C 1 439 ? 140.144 130.921 174.583 1.00 107.63 439 LEU C C 1
ATOM 12499 O O . LEU C 1 439 ? 140.301 130.807 175.810 1.00 115.64 439 LEU C O 1
ATOM 12504 N N . ASP C 1 440 ? 138.955 131.186 174.036 1.00 109.87 440 ASP C N 1
ATOM 12505 C CA . ASP C 1 440 ? 137.778 131.367 174.875 1.00 108.73 440 ASP C CA 1
ATOM 12506 C C . ASP C 1 440 ? 137.445 130.095 175.638 1.00 109.84 440 ASP C C 1
ATOM 12507 O O . ASP C 1 440 ? 137.078 130.148 176.816 1.00 114.53 440 ASP C O 1
ATOM 12512 N N . GLN C 1 441 ? 137.560 128.939 174.982 1.00 104.97 441 GLN C N 1
ATOM 12513 C CA . GLN C 1 441 ? 137.278 127.675 175.651 1.00 98.97 441 GLN C CA 1
ATOM 12514 C C . GLN C 1 441 ? 138.276 127.405 176.767 1.00 102.00 441 GLN C C 1
ATOM 12515 O O . GLN C 1 441 ? 137.902 126.897 177.828 1.00 109.17 441 GLN C O 1
ATOM 12521 N N . LYS C 1 442 ? 139.552 127.727 176.546 1.00 108.05 442 LYS C N 1
ATOM 12522 C CA . LYS C 1 442 ? 140.546 127.539 177.599 1.00 105.97 442 LYS C CA 1
ATOM 12523 C C . LYS C 1 442 ? 140.233 128.413 178.808 1.00 107.90 442 LYS C C 1
ATOM 12524 O O . LYS C 1 442 ? 140.280 127.953 179.961 1.00 115.53 442 LYS C O 1
ATOM 12530 N N . ARG C 1 443 ? 139.893 129.681 178.564 1.00 111.23 443 ARG C N 1
ATOM 12531 C CA . ARG C 1 443 ? 139.540 130.558 179.676 1.00 109.27 443 ARG C CA 1
ATOM 12532 C C . ARG C 1 443 ? 138.285 130.068 180.389 1.00 112.94 443 ARG C C 1
ATOM 12533 O O . ARG C 1 443 ? 138.201 130.116 181.623 1.00 115.79 443 ARG C O 1
ATOM 12541 N N . THR C 1 444 ? 137.296 129.593 179.628 1.00 111.19 444 THR C N 1
ATOM 12542 C CA . THR C 1 444 ? 136.075 129.076 180.233 1.00 104.85 444 THR C CA 1
ATOM 12543 C C . THR C 1 444 ? 136.357 127.835 181.071 1.00 106.23 444 THR C C 1
ATOM 12544 O O . THR C 1 444 ? 135.737 127.633 182.118 1.00 113.62 444 THR C O 1
ATOM 12548 N N . ILE C 1 445 ? 137.286 126.989 180.626 1.00 103.47 445 ILE C N 1
ATOM 12549 C CA . ILE C 1 445 ? 137.649 125.809 181.405 1.00 98.33 445 ILE C CA 1
ATOM 12550 C C . ILE C 1 445 ? 138.300 126.219 182.718 1.00 98.33 445 ILE C C 1
ATOM 12551 O O . ILE C 1 445 ? 138.005 125.654 183.780 1.00 104.28 445 ILE C O 1
ATOM 12556 N N . THR C 1 446 ? 139.194 127.212 182.671 1.00 107.97 446 THR C N 1
ATOM 12557 C CA . THR C 1 446 ? 139.789 127.708 183.911 1.00 108.71 446 THR C CA 1
ATOM 12558 C C . THR C 1 446 ? 138.720 128.265 184.847 1.00 108.79 446 THR C C 1
ATOM 12559 O O . THR C 1 446 ? 138.739 128.008 186.061 1.00 112.91 446 THR C O 1
ATOM 12563 N N . MET C 1 447 ? 137.773 129.022 184.293 1.00 116.73 447 MET C N 1
ATOM 12564 C CA . MET C 1 447 ? 136.701 129.597 185.098 1.00 115.55 447 MET C CA 1
ATOM 12565 C C . MET C 1 447 ? 135.820 128.512 185.707 1.00 116.31 447 MET C C 1
ATOM 12566 O O . MET C 1 447 ? 135.396 128.622 186.862 1.00 118.04 447 MET C O 1
ATOM 12571 N N . LEU C 1 448 ? 135.524 127.463 184.937 1.00 114.88 448 LEU C N 1
ATOM 12572 C CA . LEU C 1 448 ? 134.746 126.343 185.454 1.00 108.54 448 LEU C CA 1
ATOM 12573 C C . LEU C 1 448 ? 135.474 125.648 186.591 1.00 110.29 448 LEU C C 1
ATOM 12574 O O . LEU C 1 448 ? 134.857 125.266 187.593 1.00 118.85 448 LEU C O 1
ATOM 12579 N N . HIS C 1 449 ? 136.786 125.455 186.444 1.00 119.16 449 HIS C N 1
ATOM 12580 C CA . HIS C 1 449 ? 137.556 124.840 187.519 1.00 119.45 449 HIS C CA 1
ATOM 12581 C C . HIS C 1 449 ? 137.501 125.687 188.780 1.00 118.56 449 HIS C C 1
ATOM 12582 O O . HIS C 1 449 ? 137.367 125.157 189.889 1.00 121.64 449 HIS C O 1
ATOM 12589 N N . GLU C 1 450 ? 137.603 127.009 188.632 1.00 127.79 450 GLU C N 1
ATOM 12590 C CA . GLU C 1 450 ? 137.518 127.878 189.803 1.00 126.14 450 GLU C CA 1
ATOM 12591 C C . GLU C 1 450 ? 136.127 127.844 190.426 1.00 127.10 450 GLU C C 1
ATOM 12592 O O . GLU C 1 450 ? 135.989 127.888 191.654 1.00 124.95 450 GLU C O 1
ATOM 12598 N N . LEU C 1 451 ? 135.084 127.773 189.597 1.00 124.95 451 LEU C N 1
ATOM 12599 C CA . LEU C 1 451 ? 133.719 127.765 190.112 1.00 118.35 451 LEU C CA 1
ATOM 12600 C C . LEU C 1 451 ? 133.378 126.457 190.812 1.00 117.49 451 LEU C C 1
ATOM 12601 O O . LEU C 1 451 ? 132.589 126.454 191.763 1.00 121.21 451 LEU C O 1
ATOM 12606 N N . SER C 1 452 ? 133.948 125.341 190.352 1.00 122.48 452 SER C N 1
ATOM 12607 C CA . SER C 1 452 ? 133.613 124.042 190.923 1.00 120.81 452 SER C CA 1
ATOM 12608 C C . SER C 1 452 ? 133.990 123.935 192.394 1.00 124.91 452 SER C C 1
ATOM 12609 O O . SER C 1 452 ? 133.416 123.107 193.109 1.00 130.02 452 SER C O 1
ATOM 12612 N N . LYS C 1 453 ? 134.939 124.743 192.866 1.00 125.97 453 LYS C N 1
ATOM 12613 C CA . LYS C 1 453 ? 135.308 124.709 194.274 1.00 127.08 453 LYS C CA 1
ATOM 12614 C C . LYS C 1 453 ? 134.227 125.278 195.183 1.00 130.38 453 LYS C C 1
ATOM 12615 O O . LYS C 1 453 ? 134.318 125.109 196.403 1.00 130.92 453 LYS C O 1
ATOM 12621 N N . ILE C 1 454 ? 133.217 125.939 194.628 1.00 134.53 454 ILE C N 1
ATOM 12622 C CA . ILE C 1 454 ? 132.140 126.531 195.412 1.00 133.63 454 ILE C CA 1
ATOM 12623 C C . ILE C 1 454 ? 130.874 125.687 195.345 1.00 133.54 454 ILE C C 1
ATOM 12624 O O . ILE C 1 454 ? 130.303 125.330 196.375 1.00 135.64 454 ILE C O 1
ATOM 12629 N N . SER C 1 455 ? 130.423 125.361 194.138 1.00 131.55 455 SER C N 1
ATOM 12630 C CA . SER C 1 455 ? 129.224 124.552 193.923 1.00 132.41 455 SER C CA 1
ATOM 12631 C C . SER C 1 455 ? 129.573 123.412 192.977 1.00 133.40 455 SER C C 1
ATOM 12632 O O . SER C 1 455 ? 129.211 123.431 191.794 1.00 136.36 455 SER C O 1
ATOM 12635 N N . PRO C 1 456 ? 130.294 122.401 193.470 1.00 125.33 456 PRO C N 1
ATOM 12636 C CA . PRO C 1 456 ? 130.770 121.336 192.570 1.00 128.41 456 PRO C CA 1
ATOM 12637 C C . PRO C 1 456 ? 129.660 120.566 191.880 1.00 130.42 456 PRO C C 1
ATOM 12638 O O . PRO C 1 456 ? 129.819 120.176 190.718 1.00 132.21 456 PRO C O 1
ATOM 12642 N N . SER C 1 457 ? 128.535 120.342 192.562 1.00 130.16 457 SER C N 1
ATOM 12643 C CA . SER C 1 457 ? 127.512 119.449 192.025 1.00 128.61 457 SER C CA 1
ATOM 12644 C C . SER C 1 457 ? 126.965 119.963 190.700 1.00 131.82 457 SER C C 1
ATOM 12645 O O . SER C 1 457 ? 126.960 119.239 189.698 1.00 136.29 457 SER C O 1
ATOM 12648 N N . SER C 1 458 ? 126.517 121.220 190.671 1.00 129.79 458 SER C N 1
ATOM 12649 C CA . SER C 1 458 ? 125.900 121.756 189.462 1.00 130.77 458 SER C CA 1
ATOM 12650 C C . SER C 1 458 ? 126.896 121.840 188.313 1.00 133.35 458 SER C C 1
ATOM 12651 O O . SER C 1 458 ? 126.569 121.483 187.176 1.00 137.18 458 SER C O 1
ATOM 12654 N N . ILE C 1 459 ? 128.115 122.305 188.589 1.00 128.08 459 ILE C N 1
ATOM 12655 C CA . ILE C 1 459 ? 129.108 122.472 187.531 1.00 128.51 459 ILE C CA 1
ATOM 12656 C C . ILE C 1 459 ? 129.486 121.120 186.939 1.00 131.16 459 ILE C C 1
ATOM 12657 O O . ILE C 1 459 ? 129.541 120.948 185.713 1.00 135.03 459 ILE C O 1
ATOM 12662 N N . VAL C 1 460 ? 129.757 120.139 187.802 1.00 126.16 460 VAL C N 1
ATOM 12663 C CA . VAL C 1 460 ? 130.163 118.826 187.315 1.00 126.56 460 VAL C CA 1
ATOM 12664 C C . VAL C 1 460 ? 129.010 118.145 186.590 1.00 130.53 460 VAL C C 1
ATOM 12665 O O . VAL C 1 460 ? 129.219 117.442 185.598 1.00 132.77 460 VAL C O 1
ATOM 12669 N N . SER C 1 461 ? 127.775 118.342 187.063 1.00 135.25 461 SER C N 1
ATOM 12670 C CA . SER C 1 461 ? 126.626 117.782 186.358 1.00 134.46 461 SER C CA 1
ATOM 12671 C C . SER C 1 461 ? 126.470 118.401 184.976 1.00 136.74 461 SER C C 1
ATOM 12672 O O . SER C 1 461 ? 126.188 117.695 184.000 1.00 142.78 461 SER C O 1
ATOM 12675 N N . GLU C 1 462 ? 126.643 119.720 184.874 1.00 133.98 462 GLU C N 1
ATOM 12676 C CA . GLU C 1 462 ? 126.529 120.382 183.579 1.00 132.66 462 GLU C CA 1
ATOM 12677 C C . GLU C 1 462 ? 127.606 119.902 182.616 1.00 134.92 462 GLU C C 1
ATOM 12678 O O . GLU C 1 462 ? 127.326 119.636 181.442 1.00 138.00 462 GLU C O 1
ATOM 12684 N N . VAL C 1 463 ? 128.848 119.789 183.092 1.00 127.05 463 VAL C N 1
ATOM 12685 C CA . VAL C 1 463 ? 129.926 119.327 182.223 1.00 127.85 463 VAL C CA 1
ATOM 12686 C C . VAL C 1 463 ? 129.702 117.875 181.815 1.00 131.74 463 VAL C C 1
ATOM 12687 O O . VAL C 1 463 ? 129.872 117.509 180.646 1.00 132.48 463 VAL C O 1
ATOM 12691 N N . TYR C 1 464 ? 129.313 117.028 182.769 1.00 139.34 464 TYR C N 1
ATOM 12692 C CA . TYR C 1 464 ? 129.086 115.614 182.487 1.00 136.18 464 TYR C CA 1
ATOM 12693 C C . TYR C 1 464 ? 127.875 115.403 181.591 1.00 137.98 464 TYR C C 1
ATOM 12694 O O . TYR C 1 464 ? 127.860 114.467 180.784 1.00 138.92 464 TYR C O 1
ATOM 12703 N N . GLY C 1 465 ? 126.856 116.249 181.717 1.00 148.35 465 GLY C N 1
ATOM 12704 C CA . GLY C 1 465 ? 125.628 116.089 180.973 1.00 148.03 465 GLY C CA 1
ATOM 12705 C C . GLY C 1 465 ? 124.579 115.233 181.647 1.00 149.52 465 GLY C C 1
ATOM 12706 O O . GLY C 1 465 ? 123.479 115.084 181.099 1.00 151.20 465 GLY C O 1
ATOM 12707 N N . ARG C 1 466 ? 124.880 114.665 182.812 1.00 160.69 466 ARG C N 1
ATOM 12708 C CA . ARG C 1 466 ? 123.953 113.822 183.545 1.00 160.76 466 ARG C CA 1
ATOM 12709 C C . ARG C 1 466 ? 123.947 114.219 185.014 1.00 162.00 466 ARG C C 1
ATOM 12710 O O . ARG C 1 466 ? 125.009 114.481 185.592 1.00 164.82 466 ARG C O 1
ATOM 12718 N N . PRO C 1 467 ? 122.773 114.282 185.642 1.00 150.58 467 PRO C N 1
ATOM 12719 C CA . PRO C 1 467 ? 122.702 114.717 187.046 1.00 150.54 467 PRO C CA 1
ATOM 12720 C C . PRO C 1 467 ? 123.425 113.749 187.968 1.00 150.85 467 PRO C C 1
ATOM 12721 O O . PRO C 1 467 ? 123.038 112.587 188.107 1.00 153.20 467 PRO C O 1
ATOM 12725 N N . ILE C 1 468 ? 124.488 114.240 188.602 1.00 142.59 468 ILE C N 1
ATOM 12726 C CA . ILE C 1 468 ? 125.280 113.478 189.553 1.00 142.10 468 ILE C CA 1
ATOM 12727 C C . ILE C 1 468 ? 125.556 114.358 190.768 1.00 142.32 468 ILE C C 1
ATOM 12728 O O . ILE C 1 468 ? 125.091 115.494 190.855 1.00 144.41 468 ILE C O 1
ATOM 12733 N N . SER C 1 469 ? 126.320 113.815 191.713 1.00 150.72 469 SER C N 1
ATOM 12734 C CA . SER C 1 469 ? 126.738 114.546 192.900 1.00 152.74 469 SER C CA 1
ATOM 12735 C C . SER C 1 469 ? 128.253 114.498 193.015 1.00 155.13 469 SER C C 1
ATOM 12736 O O . SER C 1 469 ? 128.868 113.454 192.776 1.00 155.92 469 SER C O 1
ATOM 12738 N N . ALA C 1 470 ? 128.849 115.629 193.380 1.00 154.21 470 ALA C N 1
ATOM 12739 C CA . ALA C 1 470 ? 130.292 115.731 193.528 1.00 153.19 470 ALA C CA 1
ATOM 12740 C C . ALA C 1 470 ? 130.618 116.482 194.809 1.00 152.48 470 ALA C C 1
ATOM 12741 O O . ALA C 1 470 ? 129.810 117.266 195.311 1.00 154.98 470 ALA C O 1
ATOM 12743 N N . GLN C 1 471 ? 131.815 116.232 195.333 1.00 155.91 471 GLN C N 1
ATOM 12744 C CA . GLN C 1 471 ? 132.268 116.877 196.555 1.00 156.22 471 GLN C CA 1
ATOM 12745 C C . GLN C 1 471 ? 133.769 117.098 196.461 1.00 158.56 471 GLN C C 1
ATOM 12746 O O . GLN C 1 471 ? 134.498 116.237 195.962 1.00 160.29 471 GLN C O 1
ATOM 12752 N N . LEU C 1 472 ? 134.223 118.252 196.941 1.00 159.10 472 LEU C N 1
ATOM 12753 C CA . LEU C 1 472 ? 135.632 118.620 196.843 1.00 158.79 472 LEU C CA 1
ATOM 12754 C C . LEU C 1 472 ? 136.429 117.883 197.912 1.00 160.10 472 LEU C C 1
ATOM 12755 O O . LEU C 1 472 ? 136.343 118.211 199.099 1.00 159.02 472 LEU C O 1
ATOM 12760 N N . HIS C 1 473 ? 137.205 116.887 197.493 1.00 171.76 473 HIS C N 1
ATOM 12761 C CA . HIS C 1 473 ? 138.053 116.125 198.408 1.00 171.17 473 HIS C CA 1
ATOM 12762 C C . HIS C 1 473 ? 139.471 116.693 198.381 1.00 172.14 473 HIS C C 1
ATOM 12763 O O . HIS C 1 473 ? 140.414 116.092 197.864 1.00 174.76 473 HIS C O 1
ATOM 12770 N N . GLY C 1 474 ? 139.607 117.882 198.961 1.00 165.06 474 GLY C N 1
ATOM 12771 C CA . GLY C 1 474 ? 140.887 118.559 198.971 1.00 164.97 474 GLY C CA 1
ATOM 12772 C C . GLY C 1 474 ? 141.084 119.447 197.762 1.00 165.42 474 GLY C C 1
ATOM 12773 O O . GLY C 1 474 ? 140.592 120.578 197.727 1.00 167.12 474 GLY C O 1
ATOM 12774 N N . ASP C 1 475 ? 141.806 118.946 196.761 1.00 166.69 475 ASP C N 1
ATOM 12775 C CA . ASP C 1 475 ? 142.043 119.688 195.533 1.00 165.66 475 ASP C CA 1
ATOM 12776 C C . ASP C 1 475 ? 141.435 119.029 194.305 1.00 163.94 475 ASP C C 1
ATOM 12777 O O . ASP C 1 475 ? 141.555 119.577 193.204 1.00 166.63 475 ASP C O 1
ATOM 12782 N N . VAL C 1 476 ? 140.788 117.873 194.455 1.00 149.44 476 VAL C N 1
ATOM 12783 C CA . VAL C 1 476 ? 140.153 117.180 193.345 1.00 149.24 476 VAL C CA 1
ATOM 12784 C C . VAL C 1 476 ? 138.714 116.865 193.730 1.00 152.93 476 VAL C C 1
ATOM 12785 O O . VAL C 1 476 ? 138.352 116.834 194.908 1.00 156.08 476 VAL C O 1
ATOM 12789 N N . LEU C 1 477 ? 137.891 116.635 192.713 1.00 149.46 477 LEU C N 1
ATOM 12790 C CA . LEU C 1 477 ? 136.475 116.353 192.898 1.00 151.31 477 LEU C CA 1
ATOM 12791 C C . LEU C 1 477 ? 136.251 114.849 192.911 1.00 154.85 477 LEU C C 1
ATOM 12792 O O . LEU C 1 477 ? 136.705 114.141 192.007 1.00 157.40 477 LEU C O 1
ATOM 12797 N N . ALA C 1 478 ? 135.553 114.367 193.933 1.00 166.94 478 ALA C N 1
ATOM 12798 C CA . ALA C 1 478 ? 135.224 112.952 194.076 1.00 164.95 478 ALA C CA 1
ATOM 12799 C C . ALA C 1 478 ? 133.726 112.802 193.832 1.00 166.50 478 ALA C C 1
ATOM 12800 O O . ALA C 1 478 ? 132.915 112.933 194.749 1.00 166.46 478 ALA C O 1
ATOM 12802 N N . ILE C 1 479 ? 133.364 112.527 192.578 1.00 168.27 479 ILE C N 1
ATOM 12803 C CA . ILE C 1 479 ? 131.955 112.387 192.238 1.00 167.32 479 ILE C CA 1
ATOM 12804 C C . ILE C 1 479 ? 131.415 111.068 192.781 1.00 168.31 479 ILE C C 1
ATOM 12805 O O . ILE C 1 479 ? 132.161 110.144 193.122 1.00 171.56 479 ILE C O 1
ATOM 12810 N N . SER C 1 480 ? 130.089 110.984 192.859 1.00 176.04 480 SER C N 1
ATOM 12811 C CA . SER C 1 480 ? 129.420 109.789 193.363 1.00 177.92 480 SER C CA 1
ATOM 12812 C C . SER C 1 480 ? 128.182 109.534 192.517 1.00 177.53 480 SER C C 1
ATOM 12813 O O . SER C 1 480 ? 127.176 110.234 192.660 1.00 177.36 480 SER C O 1
ATOM 12816 N N . LYS C 1 481 ? 128.261 108.542 191.631 1.00 185.98 481 LYS C N 1
ATOM 12817 C CA . LYS C 1 481 ? 127.077 108.110 190.903 1.00 186.90 481 LYS C CA 1
ATOM 12818 C C . LYS C 1 481 ? 126.022 107.626 191.886 1.00 189.11 481 LYS C C 1
ATOM 12819 O O . LYS C 1 481 ? 126.322 106.893 192.832 1.00 190.19 481 LYS C O 1
ATOM 12825 N N . CYS C 1 482 ? 124.778 108.038 191.664 1.00 207.24 482 CYS C N 1
ATOM 12826 C CA . CYS C 1 482 ? 123.717 107.745 192.613 1.00 207.70 482 CYS C CA 1
ATOM 12827 C C . CYS C 1 482 ? 122.425 107.450 191.869 1.00 207.47 482 CYS C C 1
ATOM 12828 O O . CYS C 1 482 ? 122.224 107.876 190.728 1.00 204.73 482 CYS C O 1
ATOM 12831 N N . ILE C 1 483 ? 121.545 106.716 192.539 1.00 202.38 483 ILE C N 1
ATOM 12832 C CA . ILE C 1 483 ? 120.389 106.118 191.906 1.00 201.89 483 ILE C CA 1
ATOM 12833 C C . ILE C 1 483 ? 119.148 106.962 192.166 1.00 200.13 483 ILE C C 1
ATOM 12834 O O . ILE C 1 483 ? 119.143 107.870 192.993 1.00 199.30 483 ILE C O 1
ATOM 12839 N N . GLU C 1 484 ? 118.078 106.657 191.440 1.00 203.52 484 GLU C N 1
ATOM 12840 C CA . GLU C 1 484 ? 116.807 107.351 191.556 1.00 203.90 484 GLU C CA 1
ATOM 12841 C C . GLU C 1 484 ? 115.950 106.730 192.657 1.00 205.25 484 GLU C C 1
ATOM 12842 O O . GLU C 1 484 ? 116.288 105.700 193.244 1.00 206.13 484 GLU C O 1
ATOM 12848 N N . VAL C 1 485 ? 114.820 107.382 192.936 1.00 203.96 485 VAL C N 1
ATOM 12849 C CA . VAL C 1 485 ? 113.802 106.849 193.830 1.00 203.62 485 VAL C CA 1
ATOM 12850 C C . VAL C 1 485 ? 112.443 107.062 193.177 1.00 203.79 485 VAL C C 1
ATOM 12851 O O . VAL C 1 485 ? 112.295 107.844 192.236 1.00 203.21 485 VAL C O 1
ATOM 12855 N N . ASN C 1 486 ? 111.444 106.348 193.691 1.00 214.62 486 ASN C N 1
ATOM 12856 C CA . ASN C 1 486 ? 110.109 106.413 193.114 1.00 214.28 486 ASN C CA 1
ATOM 12857 C C . ASN C 1 486 ? 109.524 107.813 193.264 1.00 214.74 486 ASN C C 1
ATOM 12858 O O . ASN C 1 486 ? 109.789 108.525 194.236 1.00 215.02 486 ASN C O 1
ATOM 12863 N N . GLN C 1 487 ? 108.719 108.207 192.280 1.00 203.71 487 GLN C N 1
ATOM 12864 C CA . GLN C 1 487 ? 108.160 109.550 192.212 1.00 202.15 487 GLN C CA 1
ATOM 12865 C C . GLN C 1 487 ? 106.903 109.719 193.054 1.00 202.94 487 GLN C C 1
ATOM 12866 O O . GLN C 1 487 ? 106.343 110.819 193.086 1.00 202.45 487 GLN C O 1
ATOM 12872 N N . SER C 1 488 ? 106.439 108.668 193.719 1.00 220.49 488 SER C N 1
ATOM 12873 C CA . SER C 1 488 ? 105.291 108.757 194.605 1.00 221.34 488 SER C CA 1
ATOM 12874 C C . SER C 1 488 ? 105.747 109.009 196.038 1.00 222.28 488 SER C C 1
ATOM 12875 O O . SER C 1 488 ? 106.916 108.828 196.390 1.00 220.41 488 SER C O 1
ATOM 12878 N N . SER C 1 489 ? 104.795 109.441 196.867 1.00 235.36 489 SER C N 1
ATOM 12879 C CA . SER C 1 489 ? 105.034 109.699 198.288 1.00 234.90 489 SER C CA 1
ATOM 12880 C C . SER C 1 489 ? 106.180 110.686 198.497 1.00 234.10 489 SER C C 1
ATOM 12881 O O . SER C 1 489 ? 107.003 110.528 199.401 1.00 233.92 489 SER C O 1
ATOM 12884 N N . VAL C 1 490 ? 106.239 111.710 197.653 1.00 222.51 490 VAL C N 1
ATOM 12885 C CA . VAL C 1 490 ? 107.215 112.788 197.795 1.00 221.32 490 VAL C CA 1
ATOM 12886 C C . VAL C 1 490 ? 106.473 113.936 198.472 1.00 221.74 490 VAL C C 1
ATOM 12887 O O . VAL C 1 490 ? 105.846 114.775 197.823 1.00 221.66 490 VAL C O 1
ATOM 12891 N N . GLN C 1 491 ? 106.549 113.972 199.798 1.00 224.80 491 GLN C N 1
ATOM 12892 C CA . GLN C 1 491 ? 105.804 114.924 200.606 1.00 225.06 491 GLN C CA 1
ATOM 12893 C C . GLN C 1 491 ? 106.763 115.896 201.280 1.00 225.23 491 GLN C C 1
ATOM 12894 O O . GLN C 1 491 ? 107.834 115.501 201.750 1.00 226.64 491 GLN C O 1
ATOM 12900 N N . LEU C 1 492 ? 106.371 117.165 201.328 1.00 212.61 492 LEU C N 1
ATOM 12901 C CA . LEU C 1 492 ? 107.156 118.215 201.962 1.00 211.55 492 LEU C CA 1
ATOM 12902 C C . LEU C 1 492 ? 106.402 118.750 203.170 1.00 211.59 492 LEU C C 1
ATOM 12903 O O . LEU C 1 492 ? 105.245 119.167 203.049 1.00 211.78 492 LEU C O 1
ATOM 12908 N N . TYR C 1 493 ? 107.056 118.738 204.328 1.00 204.20 493 TYR C N 1
ATOM 12909 C CA . TYR C 1 493 ? 106.453 119.304 205.526 1.00 202.76 493 TYR C CA 1
ATOM 12910 C C . TYR C 1 493 ? 106.286 120.810 205.368 1.00 203.19 493 TYR C C 1
ATOM 12911 O O . TYR C 1 493 ? 107.201 121.510 204.928 1.00 204.70 493 TYR C O 1
ATOM 12913 N N . LYS C 1 494 ? 105.107 121.309 205.736 1.00 201.78 494 LYS C N 1
ATOM 12914 C CA . LYS C 1 494 ? 104.783 122.719 205.575 1.00 201.44 494 LYS C CA 1
ATOM 12915 C C . LYS C 1 494 ? 105.318 123.590 206.704 1.00 202.28 494 LYS C C 1
ATOM 12916 O O . LYS C 1 494 ? 104.876 124.736 206.845 1.00 202.88 494 LYS C O 1
ATOM 12922 N N . SER C 1 495 ? 106.248 123.083 207.510 1.00 203.48 495 SER C N 1
ATOM 12923 C CA . SER C 1 495 ? 106.839 123.857 208.596 1.00 204.38 495 SER C CA 1
ATOM 12924 C C . SER C 1 495 ? 108.345 123.653 208.579 1.00 203.93 495 SER C C 1
ATOM 12925 O O . SER C 1 495 ? 108.819 122.517 208.669 1.00 203.86 495 SER C O 1
ATOM 12928 N N . MET C 1 496 ? 109.090 124.748 208.464 1.00 212.66 496 MET C N 1
ATOM 12929 C CA . MET C 1 496 ? 110.544 124.707 208.509 1.00 213.10 496 MET C CA 1
ATOM 12930 C C . MET C 1 496 ? 111.093 124.896 209.916 1.00 215.86 496 MET C C 1
ATOM 12931 O O . MET C 1 496 ? 112.313 124.833 210.103 1.00 216.75 496 MET C O 1
ATOM 12933 N N . ARG C 1 497 ? 110.229 125.128 210.900 1.00 224.05 497 ARG C N 1
ATOM 12934 C CA . ARG C 1 497 ? 110.677 125.294 212.275 1.00 223.54 497 ARG C CA 1
ATOM 12935 C C . ARG C 1 497 ? 111.195 123.977 212.837 1.00 224.37 497 ARG C C 1
ATOM 12936 O O . ARG C 1 497 ? 110.695 122.895 212.517 1.00 223.31 497 ARG C O 1
ATOM 12944 N N . VAL C 1 498 ? 112.211 124.077 213.687 1.00 239.30 498 VAL C N 1
ATOM 12945 C CA . VAL C 1 498 ? 112.762 122.918 214.379 1.00 238.83 498 VAL C CA 1
ATOM 12946 C C . VAL C 1 498 ? 111.948 122.693 215.645 1.00 239.77 498 VAL C C 1
ATOM 12947 O O . VAL C 1 498 ? 111.882 123.566 216.517 1.00 240.53 498 VAL C O 1
ATOM 12951 N N . VAL C 1 499 ? 111.327 121.521 215.747 1.00 255.85 499 VAL C N 1
ATOM 12952 C CA . VAL C 1 499 ? 110.451 121.183 216.862 1.00 256.21 499 VAL C CA 1
ATOM 12953 C C . VAL C 1 499 ? 111.165 120.172 217.748 1.00 256.57 499 VAL C C 1
ATOM 12954 O O . VAL C 1 499 ? 111.670 119.154 217.259 1.00 255.72 499 VAL C O 1
ATOM 12958 N N . ASP C 1 500 ? 111.209 120.455 219.048 1.00 272.61 500 ASP C N 1
ATOM 12959 C CA . ASP C 1 500 ? 111.885 119.582 219.995 1.00 272.74 500 ASP C CA 1
ATOM 12960 C C . ASP C 1 500 ? 111.153 118.246 220.108 1.00 273.25 500 ASP C C 1
ATOM 12961 O O . ASP C 1 500 ? 110.020 118.079 219.647 1.00 273.89 500 ASP C O 1
ATOM 12966 N N . ALA C 1 501 ? 111.825 117.278 220.737 1.00 273.11 501 ALA C N 1
ATOM 12967 C CA . ALA C 1 501 ? 111.235 115.957 220.922 1.00 272.66 501 ALA C CA 1
ATOM 12968 C C . ALA C 1 501 ? 109.963 116.004 221.758 1.00 273.46 501 ALA C C 1
ATOM 12969 O O . ALA C 1 501 ? 109.129 115.100 221.648 1.00 273.14 501 ALA C O 1
ATOM 12971 N N . LYS C 1 502 ? 109.797 117.034 222.587 1.00 279.70 502 LYS C N 1
ATOM 12972 C CA . LYS C 1 502 ? 108.592 117.218 223.381 1.00 279.31 502 LYS C CA 1
ATOM 12973 C C . LYS C 1 502 ? 107.544 118.064 222.665 1.00 279.66 502 LYS C C 1
ATOM 12974 O O . LYS C 1 502 ? 106.666 118.634 223.322 1.00 278.84 502 LYS C O 1
ATOM 12980 N N . GLY C 1 503 ? 107.618 118.155 221.341 1.00 286.44 503 GLY C N 1
ATOM 12981 C CA . GLY C 1 503 ? 106.685 118.972 220.586 1.00 285.79 503 GLY C CA 1
ATOM 12982 C C . GLY C 1 503 ? 106.801 120.454 220.865 1.00 286.04 503 GLY C C 1
ATOM 12983 O O . GLY C 1 503 ? 105.781 121.152 220.930 1.00 285.20 503 GLY C O 1
ATOM 12984 N N . VAL C 1 504 ? 108.022 120.956 221.030 1.00 273.61 504 VAL C N 1
ATOM 12985 C CA . VAL C 1 504 ? 108.271 122.363 221.325 1.00 271.66 504 VAL C CA 1
ATOM 12986 C C . VAL C 1 504 ? 109.075 122.950 220.175 1.00 271.37 504 VAL C C 1
ATOM 12987 O O . VAL C 1 504 ? 110.167 122.459 219.859 1.00 271.45 504 VAL C O 1
ATOM 12991 N N . ARG C 1 505 ? 108.541 123.997 219.554 1.00 256.94 505 ARG C N 1
ATOM 12992 C CA . ARG C 1 505 ? 109.247 124.664 218.469 1.00 256.66 505 ARG C CA 1
ATOM 12993 C C . ARG C 1 505 ? 110.418 125.466 219.022 1.00 257.00 505 ARG C C 1
ATOM 12994 O O . ARG C 1 505 ? 110.274 126.199 220.005 1.00 256.76 505 ARG C O 1
ATOM 13002 N N . SER C 1 506 ? 111.579 125.326 218.389 1.00 258.42 506 SER C N 1
ATOM 13003 C CA . SER C 1 506 ? 112.777 126.053 218.792 1.00 257.49 506 SER C CA 1
ATOM 13004 C C . SER C 1 506 ? 112.821 127.371 218.026 1.00 258.66 506 SER C C 1
ATOM 13005 O O . SER C 1 506 ? 112.997 127.380 216.803 1.00 259.36 506 SER C O 1
ATOM 13008 N N . GLU C 1 507 ? 112.660 128.482 218.745 1.00 256.22 507 GLU C N 1
ATOM 13009 C CA . GLU C 1 507 ? 112.648 129.794 218.111 1.00 255.64 507 GLU C CA 1
ATOM 13010 C C . GLU C 1 507 ? 114.027 130.243 217.652 1.00 255.58 507 GLU C C 1
ATOM 13011 O O . GLU C 1 507 ? 114.123 131.237 216.924 1.00 254.33 507 GLU C O 1
ATOM 13017 N N . THR C 1 508 ? 115.089 129.545 218.053 1.00 251.20 508 THR C N 1
ATOM 13018 C CA . THR C 1 508 ? 116.445 129.902 217.661 1.00 249.57 508 THR C CA 1
ATOM 13019 C C . THR C 1 508 ? 117.017 128.995 216.580 1.00 248.89 508 THR C C 1
ATOM 13020 O O . THR C 1 508 ? 118.079 129.306 216.033 1.00 248.10 508 THR C O 1
ATOM 13024 N N . MET C 1 509 ? 116.348 127.889 216.261 1.00 243.94 509 MET C N 1
ATOM 13025 C CA . MET C 1 509 ? 116.814 126.956 215.242 1.00 242.51 509 MET C CA 1
ATOM 13026 C C . MET C 1 509 ? 115.712 126.762 214.213 1.00 243.93 509 MET C C 1
ATOM 13027 O O . MET C 1 509 ? 114.585 126.402 214.569 1.00 244.82 509 MET C O 1
ATOM 13029 N N . CYS C 1 510 ? 116.034 127.006 212.945 1.00 241.42 510 CYS C N 1
ATOM 13030 C CA . CYS C 1 510 ? 115.097 126.815 211.848 1.00 240.56 510 CYS C CA 1
ATOM 13031 C C . CYS C 1 510 ? 115.825 126.160 210.685 1.00 239.43 510 CYS C C 1
ATOM 13032 O O . CYS C 1 510 ? 116.974 126.501 210.393 1.00 240.35 510 CYS C O 1
ATOM 13035 N N . TYR C 1 511 ? 115.153 125.219 210.028 1.00 220.77 511 TYR C N 1
ATOM 13036 C CA . TYR C 1 511 ? 115.758 124.516 208.904 1.00 220.14 511 TYR C CA 1
ATOM 13037 C C . TYR C 1 511 ? 115.906 125.455 207.713 1.00 220.91 511 TYR C C 1
ATOM 13038 O O . TYR C 1 511 ? 114.958 126.153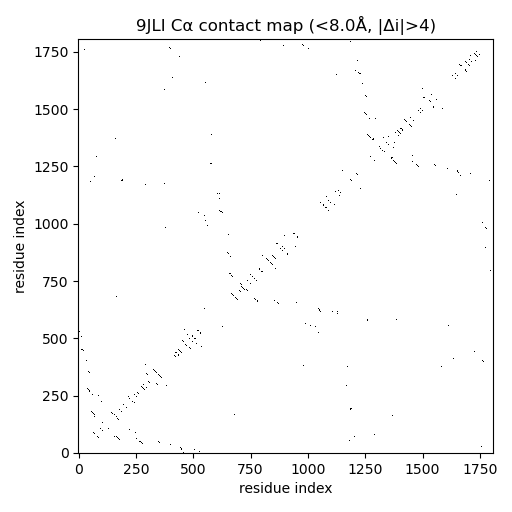 207.338 1.00 221.18 511 TYR C O 1
ATOM 13047 N N . ASN C 1 512 ? 117.100 125.473 207.116 1.00 206.80 512 ASN C N 1
ATOM 13048 C CA . ASN C 1 512 ? 117.321 126.298 205.935 1.00 205.70 512 ASN C CA 1
ATOM 13049 C C . ASN C 1 512 ? 116.608 125.751 204.709 1.00 204.26 512 ASN C C 1
ATOM 13050 O O . ASN C 1 512 ? 116.330 126.513 203.777 1.00 204.07 512 ASN C O 1
ATOM 13055 N N . ARG C 1 513 ? 116.312 124.456 204.685 1.00 186.80 513 ARG C N 1
ATOM 13056 C CA . ARG C 1 513 ? 115.632 123.824 203.570 1.00 185.64 513 ARG C CA 1
ATOM 13057 C C . ARG C 1 513 ? 114.446 123.024 204.082 1.00 187.39 513 ARG C C 1
ATOM 13058 O O . ARG C 1 513 ? 114.476 122.512 205.205 1.00 188.22 513 ARG C O 1
ATOM 13066 N N . PRO C 1 514 ? 113.385 122.909 203.286 1.00 188.59 514 PRO C N 1
ATOM 13067 C CA . PRO C 1 514 ? 112.216 122.145 203.728 1.00 188.65 514 PRO C CA 1
ATOM 13068 C C . PRO C 1 514 ? 112.542 120.672 203.916 1.00 188.50 514 PRO C C 1
ATOM 13069 O O . PRO C 1 514 ? 113.375 120.098 203.211 1.00 186.67 514 PRO C O 1
ATOM 13073 N N . LEU C 1 515 ? 111.868 120.064 204.888 1.00 203.26 515 LEU C N 1
ATOM 13074 C CA . LEU C 1 515 ? 112.012 118.637 205.133 1.00 203.09 515 LEU C CA 1
ATOM 13075 C C . LEU C 1 515 ? 111.081 117.865 204.208 1.00 203.63 515 LEU C C 1
ATOM 13076 O O . LEU C 1 515 ? 109.885 118.161 204.128 1.00 204.68 515 LEU C O 1
ATOM 13081 N N . VAL C 1 516 ? 111.631 116.875 203.511 1.00 211.01 516 VAL C N 1
ATOM 13082 C CA . VAL C 1 516 ? 110.900 116.121 202.504 1.00 212.62 516 VAL C CA 1
ATOM 13083 C C . VAL C 1 516 ? 110.921 114.646 202.879 1.00 212.89 516 VAL C C 1
ATOM 13084 O O . VAL C 1 516 ? 111.936 114.128 203.357 1.00 212.58 516 VAL C O 1
ATOM 13088 N N . THR C 1 517 ? 109.789 113.978 202.682 1.00 215.62 517 THR C N 1
ATOM 13089 C CA . THR C 1 517 ? 109.658 112.552 202.932 1.00 213.71 517 THR C CA 1
ATOM 13090 C C . THR C 1 517 ? 109.462 111.822 201.612 1.00 214.42 517 THR C C 1
ATOM 13091 O O . THR C 1 517 ? 108.683 112.259 200.760 1.00 214.59 517 THR C O 1
ATOM 13095 N N . PHE C 1 518 ? 110.180 110.715 201.445 1.00 215.33 518 PHE C N 1
ATOM 13096 C CA . PHE C 1 518 ? 110.104 109.915 200.233 1.00 215.76 518 PHE C CA 1
ATOM 13097 C C . PHE C 1 518 ? 110.027 108.440 200.602 1.00 216.29 518 PHE C C 1
ATOM 13098 O O . PHE C 1 518 ? 110.416 108.030 201.699 1.00 215.00 518 PHE C O 1
ATOM 13106 N N . SER C 1 519 ? 109.510 107.644 199.666 1.00 229.19 519 SER C N 1
ATOM 13107 C CA . SER C 1 519 ? 109.288 106.220 199.880 1.00 230.13 519 SER C CA 1
ATOM 13108 C C . SER C 1 519 ? 110.315 105.354 199.160 1.00 230.01 519 SER C C 1
ATOM 13109 O O . SER C 1 519 ? 110.041 104.182 198.882 1.00 230.95 519 SER C O 1
ATOM 13112 N N . PHE C 1 520 ? 111.486 105.908 198.853 1.00 214.31 520 PHE C N 1
ATOM 13113 C CA . PHE C 1 520 ? 112.574 105.187 198.176 1.00 212.08 520 PHE C CA 1
ATOM 13114 C C . PHE C 1 520 ? 112.024 104.689 196.840 1.00 213.01 520 PHE C C 1
ATOM 13115 O O . PHE C 1 520 ? 111.451 105.492 196.086 1.00 213.54 520 PHE C O 1
ATOM 13123 N N . VAL C 1 521 ? 112.162 103.411 196.507 1.00 221.79 521 VAL C N 1
ATOM 13124 C CA . VAL C 1 521 ? 111.590 102.872 195.284 1.00 221.85 521 VAL C CA 1
ATOM 13125 C C . VAL C 1 521 ? 110.179 102.376 195.575 1.00 224.34 521 VAL C C 1
ATOM 13126 O O . VAL C 1 521 ? 109.801 102.132 196.724 1.00 225.75 521 VAL C O 1
ATOM 13130 N N . ASN C 1 522 ? 109.378 102.237 194.515 1.00 223.16 522 ASN C N 1
ATOM 13131 C CA . ASN C 1 522 ? 108.000 101.787 194.678 1.00 222.68 522 ASN C CA 1
ATOM 13132 C C . ASN C 1 522 ? 107.915 100.345 195.158 1.00 221.46 522 ASN C C 1
ATOM 13133 O O . ASN C 1 522 ? 106.910 99.969 195.771 1.00 219.72 522 ASN C O 1
ATOM 13138 N N . SER C 1 523 ? 108.940 99.532 194.893 1.00 228.30 523 SER C N 1
ATOM 13139 C CA . SER C 1 523 ? 108.962 98.169 195.408 1.00 228.51 523 SER C CA 1
ATOM 13140 C C . SER C 1 523 ? 109.078 98.130 196.926 1.00 229.78 523 SER C C 1
ATOM 13141 O O . SER C 1 523 ? 108.781 97.095 197.531 1.00 229.90 523 SER C O 1
ATOM 13144 N N . THR C 1 524 ? 109.501 99.225 197.551 1.00 235.49 524 THR C N 1
ATOM 13145 C CA . THR C 1 524 ? 109.602 99.320 199.007 1.00 235.29 524 THR C CA 1
ATOM 13146 C C . THR C 1 524 ? 108.630 100.379 199.505 1.00 236.35 524 THR C C 1
ATOM 13147 O O . THR C 1 524 ? 108.908 101.587 199.386 1.00 236.72 524 THR C O 1
ATOM 13151 N N . PRO C 1 525 ? 107.484 99.989 200.070 1.00 233.42 525 PRO C N 1
ATOM 13152 C CA . PRO C 1 525 ? 106.502 100.985 200.528 1.00 230.60 525 PRO C CA 1
ATOM 13153 C C . PRO C 1 525 ? 106.922 101.747 201.774 1.00 231.20 525 PRO C C 1
ATOM 13154 O O . PRO C 1 525 ? 106.187 102.646 202.200 1.00 228.82 525 PRO C O 1
ATOM 13158 N N . GLU C 1 526 ? 108.063 101.417 202.376 1.00 237.20 526 GLU C N 1
ATOM 13159 C CA . GLU C 1 526 ? 108.519 102.128 203.563 1.00 236.19 526 GLU C CA 1
ATOM 13160 C C . GLU C 1 526 ? 108.811 103.587 203.234 1.00 236.70 526 GLU C C 1
ATOM 13161 O O . GLU C 1 526 ? 109.282 103.915 202.141 1.00 236.83 526 GLU C O 1
ATOM 13167 N N . VAL C 1 527 ? 108.530 104.468 204.192 1.00 236.08 527 VAL C N 1
ATOM 13168 C CA . VAL C 1 527 ? 108.694 105.906 204.025 1.00 235.25 527 VAL C CA 1
ATOM 13169 C C . VAL C 1 527 ? 109.690 106.405 205.063 1.00 235.43 527 VAL C C 1
ATOM 13170 O O . VAL C 1 527 ? 109.580 106.071 206.248 1.00 235.26 527 VAL C O 1
ATOM 13174 N N . VAL C 1 528 ? 110.663 107.199 204.613 1.00 224.98 528 VAL C N 1
ATOM 13175 C CA . VAL C 1 528 ? 111.688 107.761 205.482 1.00 224.37 528 VAL C CA 1
ATOM 13176 C C . VAL C 1 528 ? 111.873 109.232 205.130 1.00 224.44 528 VAL C C 1
ATOM 13177 O O . VAL C 1 528 ? 111.858 109.627 203.962 1.00 223.09 528 VAL C O 1
ATOM 13181 N N . LEU C 1 529 ? 112.039 110.049 206.169 1.00 218.18 529 LEU C N 1
ATOM 13182 C CA . LEU C 1 529 ? 112.086 111.500 206.051 1.00 217.90 529 LEU C CA 1
ATOM 13183 C C . LEU C 1 529 ? 113.504 111.961 205.734 1.00 218.29 529 LEU C C 1
ATOM 13184 O O . LEU C 1 529 ? 114.472 111.437 206.294 1.00 216.16 529 LEU C O 1
ATOM 13189 N N . GLY C 1 530 ? 113.615 112.938 204.834 1.00 216.82 530 GLY C N 1
ATOM 13190 C CA . GLY C 1 530 ? 114.890 113.544 204.502 1.00 215.44 530 GLY C CA 1
ATOM 13191 C C . GLY C 1 530 ? 114.797 115.052 204.388 1.00 215.29 530 GLY C C 1
ATOM 13192 O O . GLY C 1 530 ? 113.809 115.649 204.825 1.00 214.85 530 GLY C O 1
ATOM 13193 N N . GLN C 1 531 ? 115.815 115.684 203.810 1.00 203.44 531 GLN C N 1
ATOM 13194 C CA . GLN C 1 531 ? 115.834 117.126 203.614 1.00 200.80 531 GLN C CA 1
ATOM 13195 C C . GLN C 1 531 ? 116.042 117.446 202.140 1.00 200.77 531 GLN C C 1
ATOM 13196 O O . GLN C 1 531 ? 116.867 116.820 201.468 1.00 200.26 531 GLN C O 1
ATOM 13202 N N . LEU C 1 532 ? 115.289 118.425 201.647 1.00 189.82 532 LEU C N 1
ATOM 13203 C CA . LEU C 1 532 ? 115.394 118.828 200.252 1.00 189.77 532 LEU C CA 1
ATOM 13204 C C . LEU C 1 532 ? 116.710 119.553 199.996 1.00 190.28 532 LEU C C 1
ATOM 13205 O O . LEU C 1 532 ? 117.166 120.356 200.813 1.00 191.75 532 LEU C O 1
ATOM 13210 N N . GLY C 1 533 ? 117.320 119.262 198.849 1.00 187.63 533 GLY C N 1
ATOM 13211 C CA . GLY C 1 533 ? 118.555 119.914 198.461 1.00 187.46 533 GLY C CA 1
ATOM 13212 C C . GLY C 1 533 ? 118.385 120.844 197.278 1.0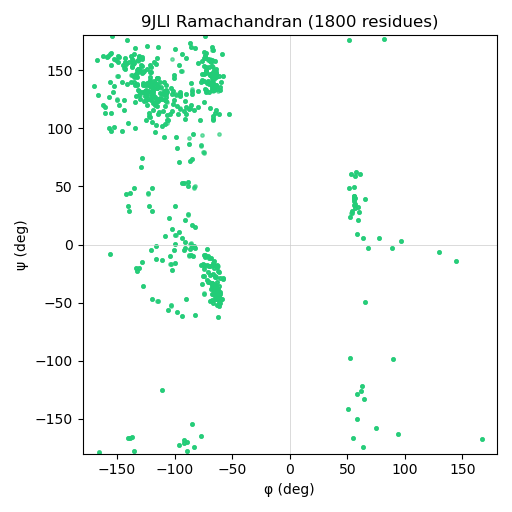0 185.99 533 GLY C C 1
ATOM 13213 O O . GLY C 1 533 ? 117.545 121.747 197.307 1.00 185.49 533 GLY C O 1
ATOM 13214 N N . LEU C 1 534 ? 119.175 120.633 196.228 1.00 174.07 534 LEU C N 1
ATOM 13215 C CA . LEU C 1 534 ? 119.147 121.470 195.038 1.00 172.12 534 LEU C CA 1
ATOM 13216 C C . LEU C 1 534 ? 118.847 120.621 193.813 1.00 174.32 534 LEU C C 1
ATOM 13217 O O . LEU C 1 534 ? 119.369 119.511 193.673 1.00 175.23 534 LEU C O 1
ATOM 13222 N N . ASP C 1 535 ? 118.010 121.159 192.924 1.00 184.79 535 ASP C N 1
ATOM 13223 C CA . ASP C 1 535 ? 117.631 120.489 191.679 1.00 184.57 535 ASP C CA 1
ATOM 13224 C C . ASP C 1 535 ? 117.040 119.107 191.954 1.00 184.14 535 ASP C C 1
ATOM 13225 O O . ASP C 1 535 ? 117.433 118.106 191.351 1.00 183.66 535 ASP C O 1
ATOM 13230 N N . ASN C 1 536 ? 116.085 119.064 192.883 1.00 191.35 536 ASN C N 1
ATOM 13231 C CA . ASN C 1 536 ? 115.396 117.834 193.274 1.00 191.33 536 ASN C CA 1
ATOM 13232 C C . ASN C 1 536 ? 116.394 116.775 193.746 1.00 192.62 536 ASN C C 1
ATOM 13233 O O . ASN C 1 536 ? 116.495 115.677 193.196 1.00 195.24 536 ASN C O 1
ATOM 13238 N N . GLU C 1 537 ? 117.139 117.133 194.785 1.00 193.42 537 GLU C N 1
ATOM 13239 C CA . GLU C 1 537 ? 118.090 116.234 195.418 1.00 191.65 537 GLU C CA 1
ATOM 13240 C C . GLU C 1 537 ? 117.755 116.122 196.895 1.00 193.39 537 GLU C C 1
ATOM 13241 O O . GLU C 1 537 ? 117.413 117.116 197.540 1.00 196.02 537 GLU C O 1
ATOM 13247 N N . ILE C 1 538 ? 117.845 114.907 197.425 1.00 188.64 538 ILE C N 1
ATOM 13248 C CA . ILE C 1 538 ? 117.546 114.644 198.825 1.00 188.69 538 ILE C CA 1
ATOM 13249 C C . ILE C 1 538 ? 118.823 114.175 199.504 1.00 188.26 538 ILE C C 1
ATOM 13250 O O . ILE C 1 538 ? 119.742 113.667 198.854 1.00 190.11 538 ILE C O 1
ATOM 13255 N N . LEU C 1 539 ? 118.892 114.379 200.817 1.00 187.47 539 LEU C N 1
ATOM 13256 C CA . LEU C 1 539 ? 120.031 113.930 201.601 1.00 188.71 539 LEU C CA 1
ATOM 13257 C C . LEU C 1 539 ? 119.585 113.681 203.034 1.00 191.19 539 LEU C C 1
ATOM 13258 O O . LEU C 1 539 ? 118.841 114.481 203.608 1.00 191.72 539 LEU C O 1
ATOM 13263 N N . LEU C 1 540 ? 120.039 112.566 203.601 1.00 199.24 540 LEU C N 1
ATOM 13264 C CA . LEU C 1 540 ? 119.730 112.215 204.977 1.00 199.65 540 LEU C CA 1
ATOM 13265 C C . LEU C 1 540 ? 120.815 112.762 205.904 1.00 200.23 540 LEU C C 1
ATOM 13266 O O . LEU C 1 540 ? 121.662 113.565 205.504 1.00 199.20 540 LEU C O 1
ATOM 13271 N N . GLY C 1 541 ? 120.799 112.323 207.154 1.00 215.29 541 GLY C N 1
ATOM 13272 C CA . GLY C 1 541 ? 121.744 112.786 208.144 1.00 215.31 541 GLY C CA 1
ATOM 13273 C C . GLY C 1 541 ? 121.207 113.940 208.965 1.00 215.51 541 GLY C C 1
ATOM 13274 O O . GLY C 1 541 ? 120.005 114.212 209.016 1.00 215.61 541 GLY C O 1
ATOM 13275 N N . ASP C 1 542 ? 122.132 114.629 209.627 1.00 225.51 542 ASP C N 1
ATOM 13276 C CA . ASP C 1 542 ? 121.783 115.785 210.445 1.00 226.27 542 ASP C CA 1
ATOM 13277 C C . ASP C 1 542 ? 121.277 116.902 209.542 1.00 227.17 542 ASP C C 1
ATOM 13278 O O . ASP C 1 542 ? 122.046 117.484 208.771 1.00 227.29 542 ASP C O 1
ATOM 13283 N N . HIS C 1 543 ? 119.982 117.195 209.630 1.00 216.73 543 HIS C N 1
ATOM 13284 C CA . HIS C 1 543 ? 119.393 118.235 208.799 1.00 216.52 543 HIS C CA 1
ATOM 13285 C C . HIS C 1 543 ? 119.999 119.592 209.131 1.00 216.41 543 HIS C C 1
ATOM 13286 O O . HIS C 1 543 ? 120.134 119.956 210.303 1.00 215.79 543 HIS C O 1
ATOM 13293 N N . ARG C 1 544 ? 120.369 120.337 208.093 1.00 216.04 544 ARG C N 1
ATOM 13294 C CA . ARG C 1 544 ? 120.971 121.646 208.287 1.00 214.24 544 ARG C CA 1
ATOM 13295 C C . ARG C 1 544 ? 119.950 122.634 208.839 1.00 214.72 544 ARG C C 1
ATOM 13296 O O . ARG C 1 544 ? 118.758 122.569 208.531 1.00 215.72 544 ARG C O 1
ATOM 13304 N N . THR C 1 545 ? 120.433 123.557 209.667 1.00 220.39 545 THR C N 1
ATOM 13305 C CA . THR C 1 545 ? 119.570 124.547 210.291 1.00 221.07 545 THR C CA 1
ATOM 13306 C C . THR C 1 545 ? 120.392 125.778 210.644 1.00 220.98 545 THR C C 1
ATOM 13307 O O . THR C 1 545 ? 121.626 125.743 210.659 1.00 220.06 545 THR C O 1
ATOM 13311 N N . GLU C 1 546 ? 119.688 126.871 210.931 1.00 234.66 546 GLU C N 1
ATOM 13312 C CA . GLU C 1 546 ? 120.324 128.131 211.285 1.00 234.98 546 GLU C CA 1
ATOM 13313 C C . GLU C 1 546 ? 119.354 128.945 212.133 1.00 236.16 546 GLU C C 1
ATOM 13314 O O . GLU C 1 546 ? 118.229 128.518 212.410 1.00 237.52 546 GLU C O 1
ATOM 13320 N N . GLU C 1 547 ? 119.805 130.127 212.551 1.00 246.81 547 GLU C N 1
ATOM 13321 C CA . GLU C 1 547 ? 118.976 131.000 213.370 1.00 247.47 547 GLU C CA 1
ATOM 13322 C C . GLU C 1 547 ? 117.747 131.459 212.595 1.00 247.96 547 GLU C C 1
ATOM 13323 O O . GLU C 1 547 ? 117.828 131.802 211.412 1.00 247.57 547 GLU C O 1
ATOM 13329 N N . CYS C 1 548 ? 116.600 131.457 213.269 1.00 248.71 548 CYS C N 1
ATOM 13330 C CA . CYS C 1 548 ? 115.363 131.901 212.646 1.00 248.43 548 CYS C CA 1
ATOM 13331 C C . CYS C 1 548 ? 115.354 133.416 212.480 1.00 248.61 548 CYS C C 1
ATOM 13332 O O . CYS C 1 548 ? 115.959 134.156 213.260 1.00 248.36 548 CYS C O 1
ATOM 13335 N N . GLU C 1 549 ? 114.654 133.875 211.445 1.00 230.25 549 GLU C N 1
ATOM 13336 C CA . GLU C 1 549 ? 114.467 135.295 211.183 1.00 227.73 549 GLU C CA 1
ATOM 13337 C C . GLU C 1 549 ? 112.977 135.573 211.055 1.00 227.14 549 GLU C C 1
ATOM 13338 O O . GLU C 1 549 ? 112.272 134.860 210.333 1.00 227.41 549 GLU C O 1
ATOM 13344 N N . ILE C 1 550 ? 112.503 136.603 211.759 1.00 214.27 550 ILE C N 1
ATOM 13345 C CA . ILE C 1 550 ? 111.079 136.941 211.705 1.00 215.16 550 ILE C CA 1
ATOM 13346 C C . ILE C 1 550 ? 110.631 137.304 210.293 1.00 214.55 550 ILE C C 1
ATOM 13347 O O . ILE C 1 550 ? 109.621 136.749 209.830 1.00 212.87 550 ILE C O 1
ATOM 13352 N N . PRO C 1 551 ? 111.310 138.205 209.556 1.00 209.02 551 PRO C N 1
ATOM 13353 C CA . PRO C 1 551 ? 110.928 138.409 208.153 1.00 208.35 551 PRO C CA 1
ATOM 13354 C C . PRO C 1 551 ? 111.635 137.430 207.229 1.00 209.03 551 PRO C C 1
ATOM 13355 O O . PRO C 1 551 ? 112.866 137.436 207.130 1.00 208.57 551 PRO C O 1
ATOM 13359 N N . SER C 1 552 ? 110.868 136.584 206.547 1.00 209.23 552 SER C N 1
ATOM 13360 C CA . SER C 1 552 ? 111.443 135.589 205.652 1.00 209.58 552 SER C CA 1
ATOM 13361 C C . SER C 1 552 ? 110.424 135.240 204.580 1.00 208.89 552 SER C C 1
ATOM 13362 O O . SER C 1 552 ? 109.264 134.960 204.892 1.00 209.40 552 SER C O 1
ATOM 13365 N N . THR C 1 553 ? 110.861 135.262 203.324 1.00 191.35 553 THR C N 1
ATOM 13366 C CA . THR C 1 553 ? 110.007 134.936 202.188 1.00 192.35 553 THR C CA 1
ATOM 13367 C C . THR C 1 553 ? 110.762 134.012 201.237 1.00 191.07 553 THR C C 1
ATOM 13368 O O . THR C 1 553 ? 110.826 134.235 200.027 1.00 190.94 553 THR C O 1
ATOM 13372 N N . LYS C 1 554 ? 111.365 132.965 201.792 1.00 184.08 554 LYS C N 1
ATOM 13373 C CA . LYS C 1 554 ? 112.154 132.039 200.991 1.00 183.43 554 LYS C CA 1
ATOM 13374 C C . LYS C 1 554 ? 111.269 131.277 200.010 1.00 184.36 554 LYS C C 1
ATOM 13375 O O . LYS C 1 554 ? 110.134 130.911 200.324 1.00 185.57 554 LYS C O 1
ATOM 13381 N N . ILE C 1 555 ? 111.803 131.040 198.815 1.00 182.00 555 ILE C N 1
ATOM 13382 C CA . ILE C 1 555 ? 111.127 130.271 197.775 1.00 181.18 555 ILE C CA 1
ATOM 13383 C C . ILE C 1 555 ? 112.041 129.125 197.371 1.00 181.91 555 ILE C C 1
ATOM 13384 O O . ILE C 1 555 ? 113.232 129.335 197.112 1.00 184.72 555 ILE C O 1
ATOM 13389 N N . PHE C 1 556 ? 111.487 127.917 197.317 1.00 177.85 556 PHE C N 1
ATOM 13390 C CA . PHE C 1 556 ? 112.247 126.714 197.009 1.00 175.04 556 PHE C CA 1
ATOM 13391 C C . PHE C 1 556 ? 111.705 126.086 195.735 1.00 175.23 556 PHE C C 1
ATOM 13392 O O . PHE C 1 556 ? 110.487 125.963 195.569 1.00 177.50 556 PHE C O 1
ATOM 13400 N N . LEU C 1 557 ? 112.607 125.689 194.843 1.00 174.71 557 LEU C N 1
ATOM 13401 C CA . LEU C 1 557 ? 112.231 125.052 193.589 1.00 176.11 557 LEU C CA 1
ATOM 13402 C C . LEU C 1 557 ? 112.296 123.539 193.747 1.00 177.07 557 LEU C C 1
ATOM 13403 O O . LEU C 1 557 ? 113.305 122.999 194.208 1.00 177.93 557 LEU C O 1
ATOM 13408 N N . SER C 1 558 ? 111.219 122.861 193.358 1.00 189.50 558 SER C N 1
ATOM 13409 C CA . SER C 1 558 ? 111.151 121.407 193.465 1.00 190.52 558 SER C CA 1
ATOM 13410 C C . SER C 1 558 ? 110.286 120.878 192.335 1.00 190.48 558 SER C C 1
ATOM 13411 O O . SER C 1 558 ? 109.107 121.235 192.240 1.00 190.72 558 SER C O 1
ATOM 13414 N N . GLY C 1 559 ? 110.862 120.028 191.495 1.00 191.51 559 GLY C N 1
ATOM 13415 C CA . GLY C 1 559 ? 110.124 119.497 190.362 1.00 191.62 559 GLY C CA 1
ATOM 13416 C C . GLY C 1 559 ? 109.717 120.613 189.422 1.00 192.01 559 GLY C C 1
ATOM 13417 O O . GLY C 1 559 ? 110.558 121.356 188.900 1.00 191.73 559 GLY C O 1
ATOM 13418 N N . ASN C 1 560 ? 108.415 120.743 189.197 1.00 194.83 560 ASN C N 1
ATOM 13419 C CA . ASN C 1 560 ? 107.853 121.801 188.369 1.00 195.35 560 ASN C CA 1
ATOM 13420 C C . ASN C 1 560 ? 106.840 122.620 189.158 1.00 194.14 560 ASN C C 1
ATOM 13421 O O . ASN C 1 560 ? 105.758 122.951 188.666 1.00 193.94 560 ASN C O 1
ATOM 13426 N N . HIS C 1 561 ? 107.181 122.960 190.399 1.00 190.53 561 HIS C N 1
ATOM 13427 C CA . HIS C 1 561 ? 106.275 123.716 191.259 1.00 191.68 561 HIS C CA 1
ATOM 13428 C C . HIS C 1 561 ? 107.099 124.464 192.297 1.00 191.48 561 HIS C C 1
ATOM 13429 O O . HIS C 1 561 ? 107.729 123.840 193.157 1.00 191.68 561 HIS C O 1
ATOM 13436 N N . ALA C 1 562 ? 107.098 125.791 192.214 1.00 184.47 562 ALA C N 1
ATOM 13437 C CA . ALA C 1 562 ? 107.756 126.602 193.226 1.00 183.80 562 ALA C CA 1
ATOM 13438 C C . ALA C 1 562 ? 106.925 126.633 194.502 1.00 184.19 562 ALA C C 1
ATOM 13439 O O . ALA C 1 562 ? 105.694 126.711 194.459 1.00 186.25 562 ALA C O 1
ATOM 13441 N N . HIS C 1 563 ? 107.604 126.575 195.643 1.00 182.21 563 HIS C N 1
ATOM 13442 C CA . HIS C 1 563 ? 106.957 126.597 196.948 1.00 181.05 563 HIS C CA 1
ATOM 13443 C C . HIS C 1 563 ? 107.428 127.818 197.721 1.00 181.60 563 HIS C C 1
ATOM 13444 O O . HIS C 1 563 ? 108.632 128.076 197.809 1.00 185.23 563 HIS C O 1
ATOM 13451 N N . VAL C 1 564 ? 106.479 128.563 198.280 1.00 180.99 564 VAL C N 1
ATOM 13452 C CA . VAL C 1 564 ? 106.763 129.786 199.018 1.00 181.63 564 VAL C CA 1
ATOM 13453 C C . VAL C 1 564 ? 106.695 129.483 200.507 1.00 182.49 564 VAL C C 1
ATOM 13454 O O . VAL C 1 564 ? 105.740 128.852 200.978 1.00 186.06 564 VAL C O 1
ATOM 13458 N N . TYR C 1 565 ? 107.707 129.927 201.248 1.00 189.56 565 TYR C N 1
ATOM 13459 C CA . TYR C 1 565 ? 107.795 129.705 202.687 1.00 190.18 565 TYR C CA 1
ATOM 13460 C C . TYR C 1 565 ? 107.960 131.052 203.378 1.00 191.90 565 TYR C C 1
ATOM 13461 O O . TYR C 1 565 ? 109.034 131.661 203.313 1.00 194.11 565 TYR C O 1
ATOM 13470 N N . THR C 1 566 ? 106.903 131.515 204.038 1.00 197.43 566 THR C N 1
ATOM 13471 C CA . THR C 1 566 ? 106.936 132.740 204.823 1.00 197.89 566 THR C CA 1
ATOM 13472 C C . THR C 1 566 ? 106.897 132.379 206.300 1.00 198.24 566 THR C C 1
ATOM 13473 O O . THR C 1 566 ? 106.074 131.559 206.719 1.00 198.73 566 THR C O 1
ATOM 13477 N N . ASP C 1 567 ? 107.788 132.993 207.082 1.00 207.31 567 ASP C N 1
ATOM 13478 C CA . ASP C 1 567 ? 107.930 132.690 208.507 1.00 208.19 567 ASP C CA 1
ATOM 13479 C C . ASP C 1 567 ? 108.189 131.201 208.729 1.00 209.40 567 ASP C C 1
ATOM 13480 O O . ASP C 1 567 ? 107.668 130.595 209.667 1.00 209.73 567 ASP C O 1
ATOM 13482 N N . TYR C 1 568 ? 108.997 130.611 207.846 1.00 216.56 568 TYR C N 1
ATOM 13483 C CA . TYR C 1 568 ? 109.397 129.207 207.931 1.00 216.70 568 TYR C CA 1
ATOM 13484 C C . TYR C 1 568 ? 108.198 128.263 207.896 1.00 216.86 568 TYR C C 1
ATOM 13485 O O . TYR C 1 568 ? 108.219 127.193 208.511 1.00 216.86 568 TYR C O 1
ATOM 13494 N N . THR C 1 569 ? 107.144 128.646 207.179 1.00 201.09 569 THR C N 1
ATOM 13495 C CA . THR C 1 569 ? 106.007 127.764 206.954 1.00 201.89 569 THR C CA 1
ATOM 13496 C C . THR C 1 569 ? 105.481 127.978 205.543 1.00 201.04 569 THR C C 1
ATOM 13497 O O . THR C 1 569 ? 105.612 129.064 204.970 1.00 199.86 569 THR C O 1
ATOM 13501 N N . HIS C 1 570 ? 104.899 126.922 204.981 1.00 188.19 570 HIS C N 1
ATOM 13502 C CA . HIS C 1 570 ? 104.398 126.983 203.615 1.00 186.26 570 HIS C CA 1
ATOM 13503 C C . HIS C 1 570 ? 103.161 127.867 203.532 1.00 186.37 570 HIS C C 1
ATOM 13504 O O . HIS C 1 570 ? 102.305 127.855 204.421 1.00 185.71 570 HIS C O 1
ATOM 13511 N N . THR C 1 571 ? 103.070 128.635 202.456 1.00 181.91 571 THR C N 1
ATOM 13512 C CA . THR C 1 571 ? 101.922 129.503 202.222 1.00 180.84 571 THR C CA 1
ATOM 13513 C C . THR C 1 571 ? 101.291 129.304 200.854 1.00 180.56 571 THR C C 1
ATOM 13514 O O . THR C 1 571 ? 100.068 129.397 200.730 1.00 180.91 571 THR C O 1
ATOM 13518 N N . ASN C 1 572 ? 102.090 129.034 199.823 1.00 179.46 572 ASN C N 1
ATOM 13519 C CA . ASN C 1 572 ? 101.566 128.904 198.473 1.00 179.75 572 ASN C CA 1
ATOM 13520 C C . ASN C 1 572 ? 102.470 127.983 197.668 1.00 179.99 572 ASN C C 1
ATOM 13521 O O . ASN C 1 572 ? 103.635 127.768 198.008 1.00 181.89 572 ASN C O 1
ATOM 13526 N N . SER C 1 573 ? 101.910 127.440 196.589 1.00 185.22 573 SER C N 1
ATOM 13527 C CA . SER C 1 573 ? 102.639 126.560 195.681 1.00 186.20 573 SER C CA 1
ATOM 13528 C C . SER C 1 573 ? 102.159 126.838 194.266 1.00 185.05 573 SER C C 1
ATOM 13529 O O . SER C 1 573 ? 100.990 126.601 193.949 1.00 184.22 573 SER C O 1
ATOM 13532 N N . THR C 1 574 ? 103.057 127.337 193.424 1.00 184.19 574 THR C N 1
ATOM 13533 C CA . THR C 1 574 ? 102.716 127.760 192.076 1.00 182.04 574 THR C CA 1
ATOM 13534 C C . THR C 1 574 ? 103.655 127.112 191.069 1.00 182.37 574 THR C C 1
ATOM 13535 O O . THR C 1 574 ? 104.791 126.765 191.406 1.00 184.50 574 THR C O 1
ATOM 13539 N N . PRO C 1 575 ? 103.201 126.928 189.829 1.00 180.52 575 PRO C N 1
ATOM 13540 C CA . PRO C 1 575 ? 104.089 126.384 188.796 1.00 181.21 575 PRO C CA 1
ATOM 13541 C C . PRO C 1 575 ? 105.255 127.318 188.512 1.00 181.61 575 PRO C C 1
ATOM 13542 O O . PRO C 1 575 ? 105.159 128.537 188.668 1.00 182.33 575 PRO C O 1
ATOM 13546 N N . ILE C 1 576 ? 106.374 126.721 188.091 1.00 174.89 576 ILE C N 1
ATOM 13547 C CA . ILE C 1 576 ? 107.587 127.489 187.830 1.00 173.91 576 ILE C CA 1
ATOM 13548 C C . ILE C 1 576 ? 107.388 128.462 186.676 1.00 174.21 576 ILE C C 1
ATOM 13549 O O . ILE C 1 576 ? 108.041 129.511 186.619 1.00 176.13 576 ILE C O 1
ATOM 13554 N N . GLU C 1 577 ? 106.488 128.144 185.744 1.00 178.46 577 GLU C N 1
ATOM 13555 C CA . GLU C 1 577 ? 106.298 128.993 184.574 1.00 178.43 577 GLU C CA 1
ATOM 13556 C C . GLU C 1 577 ? 105.736 130.366 184.921 1.00 179.42 577 GLU C C 1
ATOM 13557 O O . GLU C 1 577 ? 105.776 131.266 184.075 1.00 180.16 577 GLU C O 1
ATOM 13563 N N . ASP C 1 578 ? 105.212 130.550 186.135 1.00 184.20 578 ASP C N 1
ATOM 13564 C CA . ASP C 1 578 ? 104.635 131.840 186.499 1.00 184.81 578 ASP C CA 1
ATOM 13565 C C . ASP C 1 578 ? 105.699 132.927 186.592 1.00 184.86 578 ASP C C 1
ATOM 13566 O O . ASP C 1 578 ? 105.486 134.051 186.120 1.00 184.07 578 ASP C O 1
ATOM 13571 N N . ILE C 1 579 ? 106.845 132.622 187.192 1.00 168.94 579 ILE C N 1
ATOM 13572 C CA . ILE C 1 579 ? 107.910 133.607 187.336 1.00 165.53 579 ILE C CA 1
ATOM 13573 C C . ILE C 1 579 ? 108.663 133.719 186.018 1.00 164.94 579 ILE C C 1
ATOM 13574 O O . ILE C 1 579 ? 109.029 132.706 185.408 1.00 163.69 579 ILE C O 1
ATOM 13579 N N . GLU C 1 580 ? 108.885 134.951 185.568 1.00 168.97 580 GLU C N 1
ATOM 13580 C CA . GLU C 1 580 ? 109.488 135.181 184.265 1.00 169.00 580 GLU C CA 1
ATOM 13581 C C . GLU C 1 580 ? 110.942 134.714 184.248 1.00 168.16 580 GLU C C 1
ATOM 13582 O O . GLU C 1 580 ? 111.539 134.386 185.277 1.00 168.67 580 GLU C O 1
ATOM 13588 N N . VAL C 1 581 ? 111.512 134.696 183.048 1.00 146.66 581 VAL C N 1
ATOM 13589 C CA . VAL C 1 581 ? 112.823 134.114 182.792 1.00 145.72 581 VAL C CA 1
ATOM 13590 C C . VAL C 1 581 ? 113.742 135.195 182.244 1.00 147.00 581 VAL C C 1
ATOM 13591 O O . VAL C 1 581 ? 113.382 135.902 181.295 1.00 150.96 581 VAL C O 1
ATOM 13595 N N . LEU C 1 582 ? 114.923 135.325 182.844 1.00 139.39 582 LEU C N 1
ATOM 13596 C CA . LEU C 1 582 ? 115.937 136.225 182.316 1.00 135.89 582 LEU C CA 1
ATOM 13597 C C . LEU C 1 582 ? 116.449 135.699 180.982 1.00 140.62 582 LEU C C 1
ATOM 13598 O O . LEU C 1 582 ? 116.768 134.514 180.853 1.00 145.71 582 LEU C O 1
ATOM 13603 N N . ASP C 1 583 ? 116.531 136.581 179.986 1.00 144.52 583 ASP C N 1
ATOM 13604 C CA . ASP C 1 583 ? 116.989 136.198 178.650 1.00 144.41 583 ASP C CA 1
ATOM 13605 C C . ASP C 1 583 ? 118.516 136.244 178.607 1.00 143.04 583 ASP C C 1
ATOM 13606 O O . ASP C 1 583 ? 119.140 137.131 178.022 1.00 143.06 583 ASP C O 1
ATOM 13611 N N . ALA C 1 584 ? 119.124 135.248 179.251 1.00 122.87 584 ALA C N 1
ATOM 13612 C CA . ALA C 1 584 ? 120.576 135.152 179.285 1.00 119.71 584 ALA C CA 1
ATOM 13613 C C . ALA C 1 584 ? 121.163 134.614 177.989 1.00 120.87 584 ALA C C 1
ATOM 13614 O O . ALA C 1 584 ? 122.363 134.776 177.757 1.00 126.61 584 ALA C O 1
ATOM 13616 N N . PHE C 1 585 ? 120.355 133.971 177.150 1.00 108.20 585 PHE C N 1
ATOM 13617 C CA . PHE C 1 585 ? 120.853 133.452 175.886 1.00 107.07 585 PHE C CA 1
ATOM 13618 C C . PHE C 1 585 ? 121.197 134.591 174.935 1.00 113.07 585 PHE C C 1
ATOM 13619 O O . PHE C 1 585 ? 120.470 135.583 174.840 1.00 120.56 585 PHE C O 1
ATOM 13627 N N . ILE C 1 586 ? 122.315 134.444 174.231 1.00 102.25 586 ILE C N 1
ATOM 13628 C CA . ILE C 1 586 ? 122.751 135.406 173.224 1.00 99.59 586 ILE C CA 1
ATOM 13629 C C . ILE C 1 586 ? 122.594 134.750 171.861 1.00 105.02 586 ILE C C 1
ATOM 13630 O O . ILE C 1 586 ? 123.274 133.764 171.556 1.00 116.36 586 ILE C O 1
ATOM 13635 N N . ARG C 1 587 ? 121.703 135.298 171.045 1.00 120.58 587 ARG C N 1
ATOM 13636 C CA . ARG C 1 587 ? 121.389 134.703 169.758 1.00 121.56 587 ARG C CA 1
ATOM 13637 C C . ARG C 1 587 ? 122.497 134.973 168.746 1.00 123.13 587 ARG C C 1
ATOM 13638 O O . ARG C 1 587 ? 123.284 135.914 168.875 1.00 125.24 587 ARG C O 1
ATOM 13646 N N . LEU C 1 588 ? 122.547 134.123 167.725 1.00 101.98 588 LEU C N 1
ATOM 13647 C CA . LEU C 1 588 ? 123.468 134.267 166.601 1.00 97.56 588 LEU C CA 1
ATOM 13648 C C . LEU C 1 588 ? 122.620 134.478 165.353 1.00 106.88 588 LEU C C 1
ATOM 13649 O O . LEU C 1 588 ? 122.141 133.514 164.747 1.00 113.76 588 LEU C O 1
ATOM 13654 N N . LYS C 1 589 ? 122.432 135.740 164.966 1.00 118.62 589 LYS C N 1
ATOM 13655 C CA . LYS C 1 589 ? 121.547 136.090 163.856 1.00 118.07 589 LYS C CA 1
ATOM 13656 C C . LYS C 1 589 ? 122.236 135.732 162.543 1.00 120.58 589 LYS C C 1
ATOM 13657 O O . LYS C 1 589 ? 122.795 136.575 161.839 1.00 127.31 589 LYS C O 1
ATOM 13663 N N . ILE C 1 590 ? 122.191 134.443 162.214 1.00 107.41 590 ILE C N 1
ATOM 13664 C CA . ILE C 1 590 ? 122.756 133.923 160.976 1.00 106.18 590 ILE C CA 1
ATOM 13665 C C . ILE C 1 590 ? 121.708 133.050 160.302 1.00 112.70 590 ILE C C 1
ATOM 13666 O O . ILE C 1 590 ? 121.144 132.152 160.936 1.00 114.44 590 ILE C O 1
ATOM 13671 N N . ASP C 1 591 ? 121.451 133.312 159.023 1.00 118.00 591 ASP C N 1
ATOM 13672 C CA . ASP C 1 591 ? 120.499 132.526 158.263 1.00 118.27 591 ASP C CA 1
ATOM 13673 C C . ASP C 1 591 ? 121.205 131.782 157.137 1.00 120.67 591 ASP C C 1
ATOM 13674 O O . ASP C 1 591 ? 122.145 132.314 156.539 1.00 127.79 591 ASP C O 1
ATOM 13679 N N . PRO C 1 592 ? 120.786 130.556 156.834 1.00 98.44 592 PRO C N 1
ATOM 13680 C CA . PRO C 1 592 ? 121.466 129.786 155.790 1.00 95.65 592 PRO C CA 1
ATOM 13681 C C . PRO C 1 592 ? 121.303 130.420 154.419 1.00 101.42 592 PRO C C 1
ATOM 13682 O O . PRO C 1 592 ? 120.306 131.081 154.124 1.00 107.52 592 PRO C O 1
ATOM 13686 N N . LEU C 1 593 ? 122.312 130.210 153.579 1.00 101.69 593 LEU C N 1
ATOM 13687 C CA . LEU C 1 593 ? 122.261 130.691 152.207 1.00 99.44 593 LEU C CA 1
ATOM 13688 C C . LEU C 1 593 ? 121.220 129.914 151.411 1.00 111.04 593 LEU C C 1
ATOM 13689 O O . LEU C 1 593 ? 121.008 128.718 151.623 1.00 116.31 593 LEU C O 1
ATOM 13694 N N . GLU C 1 594 ? 120.571 130.606 150.483 1.00 123.15 594 GLU C N 1
ATOM 13695 C CA . GLU C 1 594 ? 119.490 130.030 149.700 1.00 119.28 594 GLU C CA 1
ATOM 13696 C C . GLU C 1 594 ? 120.003 129.518 148.361 1.00 120.88 594 GLU C C 1
ATOM 13697 O O . GLU C 1 594 ? 121.016 129.991 147.840 1.00 128.78 594 GLU C O 1
ATOM 13703 N N . ASN C 1 595 ? 119.290 128.541 147.810 1.00 115.36 595 ASN C N 1
ATOM 13704 C CA . ASN C 1 595 ? 119.619 128.030 146.488 1.00 117.80 595 ASN C CA 1
ATOM 13705 C C . ASN C 1 595 ? 119.344 129.089 145.430 1.00 117.99 595 ASN C C 1
ATOM 13706 O O . ASN C 1 595 ? 118.383 129.857 145.531 1.00 124.66 595 ASN C O 1
ATOM 13711 N N . ALA C 1 596 ? 120.194 129.131 144.410 1.00 111.88 596 ALA C N 1
ATOM 13712 C CA . ALA C 1 596 ? 120.043 130.068 143.309 1.00 114.33 596 ALA C CA 1
ATOM 13713 C C . ALA C 1 596 ? 120.208 129.332 141.991 1.00 118.70 596 ALA C C 1
ATOM 13714 O O . ALA C 1 596 ? 121.099 128.490 141.847 1.00 124.28 596 ALA C O 1
ATOM 13716 N N . ASP C 1 597 ? 119.347 129.652 141.033 1.00 108.64 597 ASP C N 1
ATOM 13717 C CA . ASP C 1 597 ? 119.398 129.078 139.693 1.00 102.05 597 ASP C CA 1
ATOM 13718 C C . ASP C 1 597 ? 119.816 130.184 138.733 1.00 106.12 597 ASP C C 1
ATOM 13719 O O . ASP C 1 597 ? 119.005 131.038 138.365 1.00 114.79 597 ASP C O 1
ATOM 13724 N N . PHE C 1 598 ? 121.084 130.170 138.333 1.00 94.15 598 PHE C N 1
ATOM 13725 C CA . PHE C 1 598 ? 121.588 131.146 137.375 1.00 101.49 598 PHE C CA 1
ATOM 13726 C C . PHE C 1 598 ? 120.915 130.909 136.032 1.00 107.58 598 PHE C C 1
ATOM 13727 O O . PHE C 1 598 ? 121.212 129.926 135.347 1.00 118.72 598 PHE C O 1
ATOM 13735 N N . LYS C 1 599 ? 120.006 131.800 135.651 1.00 98.99 599 LYS C N 1
ATOM 13736 C CA . LYS C 1 599 ? 119.304 131.628 134.390 1.00 104.55 599 LYS C CA 1
ATOM 13737 C C . LYS C 1 599 ? 120.201 132.013 133.223 1.00 108.96 599 LYS C C 1
ATOM 13738 O O . LYS C 1 599 ? 121.035 132.917 133.318 1.00 110.01 599 LYS C O 1
ATOM 13744 N N . LEU C 1 600 ? 120.020 131.311 132.110 1.00 114.45 600 LEU C N 1
ATOM 13745 C CA . LEU C 1 600 ? 120.850 131.532 130.935 1.00 110.87 600 LEU C CA 1
ATOM 13746 C C . LEU C 1 600 ? 120.462 132.838 130.256 1.00 113.96 600 LEU C C 1
ATOM 13747 O O . LEU C 1 600 ? 119.276 133.118 130.054 1.00 119.87 600 LEU C O 1
ATOM 13752 N N . LEU C 1 601 ? 121.463 133.636 129.900 1.00 106.61 601 LEU C N 1
ATOM 13753 C CA . LEU C 1 601 ? 121.255 134.942 129.292 1.00 106.78 601 LEU C CA 1
ATOM 13754 C C . LEU C 1 601 ? 121.806 134.936 127.875 1.00 115.69 601 LEU C C 1
ATOM 13755 O O . LEU C 1 601 ? 122.916 134.449 127.638 1.00 119.32 601 LEU C O 1
ATOM 13760 N N . ASP C 1 602 ? 121.033 135.482 126.941 1.00 137.43 602 ASP C N 1
ATOM 13761 C CA . ASP C 1 602 ? 121.421 135.576 125.537 1.00 136.51 602 ASP C CA 1
ATOM 13762 C C . ASP C 1 602 ? 121.395 137.043 125.132 1.00 134.69 602 ASP C C 1
ATOM 13763 O O . ASP C 1 602 ? 120.321 137.647 125.039 1.00 136.02 602 ASP C O 1
ATOM 13768 N N . LEU C 1 603 ? 122.576 137.613 124.893 1.00 106.18 603 LEU C N 1
ATOM 13769 C CA . LEU C 1 603 ? 122.647 139.007 124.471 1.00 102.63 603 LEU C CA 1
ATOM 13770 C C . LEU C 1 603 ? 122.065 139.184 123.075 1.00 111.22 603 LEU C C 1
ATOM 13771 O O . LEU C 1 603 ? 121.253 140.084 122.839 1.00 117.87 603 LEU C O 1
ATOM 13776 N N . TYR C 1 604 ? 122.465 138.330 122.138 1.00 115.08 604 TYR C N 1
ATOM 13777 C CA . TYR C 1 604 ? 122.020 138.411 120.754 1.00 112.80 604 TYR C CA 1
ATOM 13778 C C . TYR C 1 604 ? 121.325 137.115 120.369 1.00 116.85 604 TYR C C 1
ATOM 13779 O O . TYR C 1 604 ? 121.898 136.030 120.517 1.00 119.57 604 TYR C O 1
ATOM 13788 N N . SER C 1 605 ? 120.097 137.229 119.876 1.00 131.74 605 SER C N 1
ATOM 13789 C CA . SER C 1 605 ? 119.382 136.068 119.376 1.00 131.03 605 SER C CA 1
ATOM 13790 C C . SER C 1 605 ? 120.074 135.523 118.128 1.00 137.25 605 SER C C 1
ATOM 13791 O O . SER C 1 605 ? 120.669 136.284 117.362 1.00 142.93 605 SER C O 1
ATOM 13794 N N . PRO C 1 606 ? 120.011 134.207 117.901 1.00 146.81 606 PRO C N 1
ATOM 13795 C CA . PRO C 1 606 ? 120.675 133.642 116.713 1.00 147.87 606 PRO C CA 1
ATOM 13796 C C . PRO C 1 606 ? 120.189 134.245 115.408 1.00 146.05 606 PRO C C 1
ATOM 13797 O O . PRO C 1 606 ? 120.957 134.309 114.439 1.00 144.46 606 PRO C O 1
ATOM 13801 N N . ASP C 1 607 ? 118.934 134.693 115.356 1.00 150.71 607 ASP C N 1
ATOM 13802 C CA . ASP C 1 607 ? 118.461 135.431 114.190 1.00 153.57 607 ASP C CA 1
ATOM 13803 C C . ASP C 1 607 ? 119.274 136.702 113.984 1.00 156.13 607 ASP C C 1
ATOM 13804 O O . ASP C 1 607 ? 119.605 137.061 112.847 1.00 159.17 607 ASP C O 1
ATOM 13809 N N . GLU C 1 608 ? 119.600 137.402 115.074 1.00 143.94 608 GLU C N 1
ATOM 13810 C CA . GLU C 1 608 ? 120.418 138.605 114.967 1.00 140.01 608 GLU C CA 1
ATOM 13811 C C . GLU C 1 608 ? 121.816 138.283 114.456 1.00 142.48 608 GLU C C 1
ATOM 13812 O O . GLU C 1 608 ? 122.380 139.039 113.656 1.00 151.59 608 GLU C O 1
ATOM 13818 N N . LEU C 1 609 ? 122.400 137.171 114.911 1.00 133.46 609 LEU C N 1
ATOM 13819 C CA . LEU C 1 609 ? 123.688 136.749 114.367 1.00 135.45 609 LEU C CA 1
ATOM 13820 C C . LEU C 1 609 ? 123.575 136.439 112.882 1.00 137.99 609 LEU C C 1
ATOM 13821 O O . LEU C 1 609 ? 124.492 136.736 112.106 1.00 136.58 609 LEU C O 1
ATOM 13826 N N . SER C 1 610 ? 122.462 135.832 112.469 1.00 146.38 610 SER C N 1
ATOM 13827 C CA . SER C 1 610 ? 122.251 135.553 111.053 1.00 146.59 610 SER C CA 1
ATOM 13828 C C . SER C 1 610 ? 122.169 136.841 110.241 1.00 145.69 610 SER C C 1
ATOM 13829 O O . SER C 1 610 ? 122.718 136.923 109.136 1.00 145.91 610 SER C O 1
ATOM 13832 N N . ARG C 1 611 ? 121.491 137.855 110.772 1.00 135.23 611 ARG C N 1
ATOM 13833 C CA . ARG C 1 611 ? 121.298 139.109 110.053 1.00 130.58 611 ARG C CA 1
ATOM 13834 C C . ARG C 1 611 ? 122.487 140.055 110.151 1.00 132.49 611 ARG C C 1
ATOM 13835 O O . ARG C 1 611 ? 122.451 141.127 109.539 1.00 136.45 611 ARG C O 1
ATOM 13843 N N . ALA C 1 612 ? 123.529 139.698 110.895 1.00 130.88 612 ALA C N 1
ATOM 13844 C CA . ALA C 1 612 ? 124.653 140.600 111.107 1.00 130.49 612 ALA C CA 1
ATOM 13845 C C . ALA C 1 612 ? 125.695 140.538 109.999 1.00 130.64 612 ALA C C 1
ATOM 13846 O O . ALA C 1 612 ? 126.679 141.284 110.059 1.00 133.09 612 ALA C O 1
ATOM 13848 N N . ASN C 1 613 ? 125.516 139.681 108.999 1.00 125.34 613 ASN C N 1
ATOM 13849 C CA . ASN C 1 613 ? 126.491 139.501 107.933 1.00 124.81 613 ASN C CA 1
ATOM 13850 C C . ASN C 1 613 ? 125.918 140.005 106.617 1.00 123.96 613 ASN C C 1
ATOM 13851 O O . ASN C 1 613 ? 124.795 139.649 106.247 1.00 123.33 613 ASN C O 1
ATOM 13856 N N . VAL C 1 614 ? 126.692 140.836 105.918 1.00 106.01 614 VAL C N 1
ATOM 13857 C CA . VAL C 1 614 ? 126.272 141.310 104.604 1.00 105.22 614 VAL C CA 1
ATOM 13858 C C . VAL C 1 614 ? 126.244 140.160 103.606 1.00 114.43 614 VAL C C 1
ATOM 13859 O O . VAL C 1 614 ? 125.309 140.034 102.808 1.00 117.92 614 VAL C O 1
ATOM 13863 N N . PHE C 1 615 ? 127.261 139.305 103.635 1.00 119.64 615 PHE C N 1
ATOM 13864 C CA . PHE C 1 615 ? 127.391 138.202 102.694 1.00 117.44 615 PHE C CA 1
ATOM 13865 C C . PHE C 1 615 ? 127.101 136.886 103.398 1.00 120.75 615 PHE C C 1
ATOM 13866 O O . PHE C 1 615 ? 127.706 136.582 104.431 1.00 125.46 615 PHE C O 1
ATOM 13874 N N . ASP C 1 616 ? 126.181 136.109 102.834 1.00 138.44 616 ASP C N 1
ATOM 13875 C CA . ASP C 1 616 ? 125.863 134.775 103.322 1.00 138.24 616 ASP C CA 1
ATOM 13876 C C . ASP C 1 616 ? 126.197 133.776 102.226 1.00 140.52 616 ASP C C 1
ATOM 13877 O O . ASP C 1 616 ? 125.642 133.853 101.125 1.00 143.87 616 ASP C O 1
ATOM 13882 N N . LEU C 1 617 ? 127.101 132.843 102.528 1.00 118.47 617 LEU C N 1
ATOM 13883 C CA . LEU C 1 617 ? 127.547 131.893 101.515 1.00 116.90 617 LEU C CA 1
ATOM 13884 C C . LEU C 1 617 ? 126.401 131.008 101.041 1.00 119.63 617 LEU C C 1
ATOM 13885 O O . LEU C 1 617 ? 126.238 130.784 99.835 1.00 121.52 617 LEU C O 1
ATOM 13890 N N . GLU C 1 618 ? 125.593 130.502 101.973 1.00 129.72 618 GLU C N 1
ATOM 13891 C CA . GLU C 1 618 ? 124.502 129.608 101.602 1.00 126.69 618 GLU C CA 1
ATOM 13892 C C . GLU C 1 618 ? 123.486 130.317 100.718 1.00 130.32 618 GLU C C 1
ATOM 13893 O O . GLU C 1 618 ? 123.066 129.783 99.687 1.00 137.91 618 GLU C O 1
ATOM 13899 N N . ASN C 1 619 ? 123.081 131.528 101.106 1.00 124.87 619 ASN C N 1
ATOM 13900 C CA . ASN C 1 619 ? 122.099 132.262 100.316 1.00 126.15 619 ASN C CA 1
ATOM 13901 C C . ASN C 1 619 ? 122.640 132.590 98.931 1.00 126.05 619 ASN C C 1
ATOM 13902 O O . ASN C 1 619 ? 121.932 132.441 97.928 1.00 129.94 619 ASN C O 1
ATOM 13907 N N . ILE C 1 620 ? 123.897 133.030 98.859 1.00 119.19 620 ILE C N 1
ATOM 13908 C CA . ILE C 1 620 ? 124.496 133.374 97.572 1.00 121.39 620 ILE C CA 1
ATOM 13909 C C . ILE C 1 620 ? 124.531 132.153 96.665 1.00 122.73 620 ILE C C 1
ATOM 13910 O O . ILE C 1 620 ? 124.135 132.213 95.493 1.00 126.50 620 ILE C O 1
ATOM 13915 N N . LEU C 1 621 ? 124.998 131.021 97.196 1.00 122.63 621 LEU C N 1
ATOM 13916 C CA . LEU C 1 621 ? 125.103 129.816 96.382 1.00 120.92 621 LEU C CA 1
ATOM 13917 C C . LEU C 1 621 ? 123.733 129.317 95.947 1.00 127.48 621 LEU C C 1
ATOM 13918 O O . LEU C 1 621 ? 123.556 128.906 94.796 1.00 133.68 621 LEU C O 1
ATOM 13923 N N . ARG C 1 622 ? 122.748 129.344 96.849 1.00 133.25 622 ARG C N 1
ATOM 13924 C CA . ARG C 1 622 ? 121.412 128.881 96.494 1.00 130.42 622 ARG C CA 1
ATOM 13925 C C . ARG C 1 622 ? 120.799 129.755 95.408 1.00 134.07 622 ARG C C 1
ATOM 13926 O O . ARG C 1 622 ? 120.226 129.245 94.437 1.00 141.13 622 ARG C O 1
ATOM 13934 N N . GLU C 1 623 ? 120.917 131.078 95.548 1.00 149.10 623 GLU C N 1
ATOM 13935 C CA . GLU C 1 623 ? 120.363 131.973 94.540 1.00 149.69 623 GLU C CA 1
ATOM 13936 C C . GLU C 1 623 ? 121.060 131.793 93.200 1.00 149.31 623 GLU C C 1
ATOM 13937 O O . GLU C 1 623 ? 120.404 131.743 92.151 1.00 155.37 623 GLU C O 1
ATOM 13943 N N . TYR C 1 624 ? 122.390 131.685 93.213 1.00 146.46 624 TYR C N 1
ATOM 13944 C CA . TYR C 1 624 ? 123.126 131.513 91.967 1.00 149.23 624 TYR C CA 1
ATOM 13945 C C . TYR C 1 624 ? 122.764 130.199 91.291 1.00 153.24 624 TYR C C 1
ATOM 13946 O O . TYR C 1 624 ? 122.580 130.151 90.069 1.00 159.21 624 TYR C O 1
ATOM 13955 N N . ASN C 1 625 ? 122.652 129.120 92.070 1.00 159.12 625 ASN C N 1
ATOM 13956 C CA . ASN C 1 625 ? 122.299 127.828 91.497 1.00 159.73 625 ASN C CA 1
ATOM 13957 C C . ASN C 1 625 ? 120.883 127.836 90.939 1.00 162.10 625 ASN C C 1
ATOM 13958 O O . ASN C 1 625 ? 120.633 127.271 89.869 1.00 165.64 625 ASN C O 1
ATOM 13963 N N . SER C 1 626 ? 119.940 128.463 91.648 1.00 164.18 626 SER C N 1
ATOM 13964 C CA . SER C 1 626 ? 118.576 128.549 91.138 1.00 162.53 626 SER C CA 1
ATOM 13965 C C . SER C 1 626 ? 118.523 129.349 89.843 1.00 164.53 626 SER C C 1
ATOM 13966 O O . SER C 1 626 ? 117.837 128.959 88.890 1.00 166.09 626 SER C O 1
ATOM 13969 N N . TYR C 1 627 ? 119.246 130.470 89.788 1.00 184.33 627 TYR C N 1
ATOM 13970 C CA . TYR C 1 627 ? 119.277 131.269 88.568 1.00 184.61 627 TYR C CA 1
ATOM 13971 C C . TYR C 1 627 ? 119.901 130.491 87.416 1.00 186.41 627 TYR C C 1
ATOM 13972 O O . TYR C 1 627 ? 119.403 130.535 86.285 1.00 187.87 627 TYR C O 1
ATOM 13981 N N . LYS C 1 628 ? 120.990 129.766 87.683 1.00 187.31 628 LYS C N 1
ATOM 13982 C CA . LYS C 1 628 ? 121.632 128.980 86.635 1.00 185.20 628 LYS C CA 1
ATOM 13983 C C . LYS C 1 628 ? 120.720 127.862 86.144 1.00 187.72 628 LYS C C 1
ATOM 13984 O O . LYS C 1 628 ? 120.665 127.582 84.941 1.00 189.49 628 LYS C O 1
ATOM 13990 N N . SER C 1 629 ? 120.003 127.207 87.061 1.00 197.16 629 SER C N 1
ATOM 13991 C CA . SER C 1 629 ? 119.053 126.175 86.661 1.00 196.69 629 SER C CA 1
ATOM 13992 C C . SER C 1 629 ? 117.935 126.762 85.812 1.00 198.15 629 SER C C 1
ATOM 13993 O O . SER C 1 629 ? 117.515 126.156 84.817 1.00 198.22 629 SER C O 1
ATOM 13996 N N . ALA C 1 630 ? 117.434 127.939 86.189 1.00 208.89 630 ALA C N 1
ATOM 13997 C CA . ALA C 1 630 ? 116.438 128.625 85.377 1.00 208.04 630 ALA C CA 1
ATOM 13998 C C . ALA C 1 630 ? 117.020 129.190 84.088 1.00 211.10 630 ALA C C 1
ATOM 13999 O O . ALA C 1 630 ? 116.255 129.625 83.221 1.00 211.09 630 ALA C O 1
ATOM 14001 N N . LEU C 1 631 ? 118.345 129.192 83.943 1.00 220.41 631 LEU C N 1
ATOM 14002 C CA . LEU C 1 631 ? 119.012 129.680 82.745 1.00 219.60 631 LEU C CA 1
ATOM 14003 C C . LEU C 1 631 ? 119.180 128.598 81.683 1.00 218.02 631 LEU C C 1
ATOM 14004 O O . LEU C 1 631 ? 120.093 128.689 80.855 1.00 216.56 631 LEU C O 1
ATOM 14009 N N . TYR C 1 632 ? 118.288 127.603 81.702 1.00 226.68 632 TYR C N 1
ATOM 14010 C CA . TYR C 1 632 ? 118.343 126.488 80.719 1.00 226.60 632 TYR C CA 1
ATOM 14011 C C . TYR C 1 632 ? 117.661 126.916 79.415 1.00 229.88 632 TYR C C 1
ATOM 14012 O O . TYR C 1 632 ? 116.823 126.153 78.896 1.00 229.65 632 TYR C O 1
ATOM 14014 N N . THR C 1 633 ? 118.016 128.094 78.896 1.00 239.65 633 THR C N 1
ATOM 14015 C CA . THR C 1 633 ? 117.405 128.599 77.673 1.00 238.35 633 THR C CA 1
ATOM 14016 C C . THR C 1 633 ? 118.457 128.843 76.596 1.00 237.17 633 THR C C 1
ATOM 14017 O O . THR C 1 633 ? 118.471 129.894 75.955 1.00 236.93 633 THR C O 1
#

Organism: Human herpesvirus 6B (strain Z29) (NCBI:txid36351)

B-factor: mean 162.0, std 57.25, range [20.0, 331.88]

Solvent-accessible surface area: 85890 Å² total; per-residue (Å²): 144,79,80,40,124,10,20,115,15,142,72,49,28,4,17,12,15,59,123,80,113,12,87,61,44,3,47,10,45,46,77,35,112,32,86,82,61,161,58,116,48,128,88,35,83,3,0,0,0,0,1,10,60,34,44,53,15,30,73,8,93,2,13,11,0,40,0,31,11,32,5,31,49,87,25,21,73,30,110,38,31,5,30,42,5,71,18,103,73,20,44,14,1,38,57,143,1,0,58,34,0,1,50,128,7,27,0,68,0,21,14,60,39,144,15,119,115,42,76,103,50,75,30,59,25,117,104,38,105,120,95,68,55,46,84,27,91,77,35,82,93,25,76,112,102,21,42,83,7,25,10,11,88,49,94,82,30,75,64,40,57,77,66,13,28,24,16,32,14,20,6,18,0,27,1,6,43,4,52,0,34,1,68,116,92,8,32,11,0,1,8,28,55,15,32,1,0,34,0,4,3,2,24,19,65,113,65,72,67,107,31,66,17,66,112,144,80,23,47,52,52,112,101,22,70,27,0,86,42,26,81,91,25,45,143,9,74,79,71,114,13,142,31,3,1,1,1,62,25,40,61,20,3,13,3,7,78,10,77,75,20,72,151,42,14,38,36,9,71,58,40,29,41,5,39,62,4,68,37,15,54,9,137,127,19,26,2,0,19,0,148,85,29,10,0,2,4,15,0,48,66,131,61,68,126,18,109,65,71,37,61,45,56,4,87,122,79,0,68,141,38,7,76,73,21,42,106,63,13,11,76,107,3,31,54,86,82,50,92,62,58,16,2,95,3,66,7,60,4,7,0,0,0,1,17,11,64,112,66,72,114,122,36,127,146,138,157,62,102,148,144,90,107,47,49,90,36,22,2,21,16,3,3,1,6,16,0,6,10,38,0,16,52,34,9,19,66,5,14,15,31,0,44,52,7,4,20,70,2,0,57,14,10,5,7,2,0,24,4,0,1,56,74,24,24,44,14,0,0,17,40,20,84,66,113,39,8,16,11,100,61,52,25,25,3,7,8,3,12,78,37,110,69,4,11,59,51,32,1,38,2,13,58,37,5,33,27,84,78,103,172,61,86,114,33,95,100,27,0,35,56,34,1,20,0,20,3,8,94,68,112,102,63,117,104,88,59,77,0,0,1,6,77,38,6,30,0,54,72,53,131,38,93,66,64,87,14,78,147,118,17,65,58,4,7,45,1,9,65,68,3,5,32,3,44,40,3,55,36,75,79,40,43,57,20,130,91,20,89,59,6,112,2,39,20,136,27,133,33,112,82,25,130,82,24,52,15,96,35,19,26,4,23,53,64,69,8,60,73,94,17,90,12,21,75,32,66,57,23,28,68,50,123,18,49,100,82,36,64,99,181,90,143,80,79,38,123,11,20,114,14,141,72,49,28,3,18,12,16,61,124,79,115,13,86,62,45,3,47,11,44,47,77,36,109,30,88,82,62,161,57,117,48,128,88,37,82,4,0,0,0,0,0,10,60,34,41,52,15,32,72,10,94,1,13,11,0,40,0,32,11,32,4,30,49,84,22,22,72,29,108,38,29,5,31,42,6,69,19,102,75,20,44,14,1,38,56,143,2,0,57,34,0,0,49,129,8,27,0,70,0,21,15,60,38,143,14,119,116,42,75,104,48,77,30,57,25,116,102,36,105,120,95,68,56,45,85,27,93,75,36,79,91,26,75,114,104,22,43,84,7,25,10,11,85,48,94,82,30,75,64,41,58,77,65,13,28,24,17,31,14,19,6,18,0,27,1,6,43,3,52,0,35,1,66,116,91,8,33,11,0,1,7,28,54,16,31,1,0,32,0,3,3,2,24,18,64,113,65,72,67,108,31,65,17,65,110,144,77,23,45,52,52,111,99,22,69,28,1,86,42,26,80,93,25,46,142,9,75,78,70,113,13,140,29,3,0,1,0,62,26,40,61,19,3,12,3,7,79,10,78,73,21,72,150,40,14,39,36,8,71,58,42,29,40,6,39,61,5,69,37,15,55,8,136,128,20,27,2,0,20,0,145,85,28,8,0,2,3,15,0,47,66,132,62,68,128,18,110,65,73,36,61,47,56,3,87,122,80,1,68,141,39,8,76,72,20,43,105,64,12,10,76,106,3,31,52,85,82,50,94,60,56,16,1,94,4,64,6,60,5,8,0,0,0,1,17,11,64,111,65,71,116,122,36,126,148,138,159,60,102,147,142,88,108,47,49,90,36,21,2,20,18,3,3,1,6,17,1,6,10,38,0,16,52,34,10,19,67,6,15,14,31,0,43,50,8,4,21,68,3,0,57,14,9,5,6,2,0,24,5,1,2,59,71,24,23,44,14,0,0,16,40,19,83,67,113,40,8,17,12,101,61,52,24,23,3,6,9,4,12,77,36,110,68,4,12,60,52,30,2,39,2,12,58,37,5,33,26,84,78,104,170,60,84,115,35,96,97,28,0,34,55,34,0,20,0,19,3,8,92,70,111,101,64,118,102,89,59,76,0,1,1,6,77,38,6,30,0,55,71,55,132,40,92,65,63,87,14,78,146,116,18,64,56,5,7,45,2,8,66,68,4,6,32,3,44,39,2,54,36,75,80,40,42,55,19,132,91,22,89,59,6,114,2,40,20,138,27,133,32,111,81,24,130,83,25,54,15,97,35,19,27,4,23,51,64,68,8,58,74,93,16,90,12,19,74,33,63,58,24,28,69,48,122,17,48,100,83,42,76,100,90,94,140,80,81,39,124,10,20,115,14,141,72,48,29,2,18,12,15,60,124,80,114,12,87,63,44,4,46,9,45,45,78,34,111,36,79,90,60,161,57,118,47,128,88,36,84,4,0,0,0,0,1,10,60,33,43,52,15,29,73,8,94,1,12,11,0,42,0,32,10,32,4,29,48,84,23,23,71,30,108,39,29,5,30,42,6,70,18,105,74,20,43,13,0,39,57,145,2,0,58,35,0,0,49,129,7,27,0,70,0,21,14,59,38,144,14,118,114,41,75,102,48,76,29,59,26,116,101,39,106,119,95,68,56,45,84,26,92,77,35,81,93,24,74,113,105,22,43,83,6,25,10,11,87,49,95,83,30,74,65,41,58,77,65,12,28,23,17,32,12,20,7,17,0,27,1,6,42,4,52,0,35,0,70,116,93,8,32,10,0,1,8,30,54,16,33,1,0,34,0,4,3,2,24,18,65,111,64,73,66,108,32,64,18,67,112,146,80,24,47,51,51,112,100,23,69,28,1,86,42,28,81,92,25,44,143,8,74,78,69,114,12,139,30,2,1,1,1,63,26,41,61,19,3,12,3,7,78,9,78,73,20,72,152,40,15,39,36,9,70,56,41,30,42,5,37,62,4,68,37,15,56,9,135,128,20,26,1,0,20,0,147,86,28,8,0,2,3,14,0,49,69,132,61,68,124,17,111,65,71,37,60,46,56,3,88,122,80,0,68,139,38,8,77,73,20,42,106,63,12,11,74,108,4,30,53,85,83,49,92,62,57,16,1,94,3,64,6,58,4,7,0,0,0,1,18,12,66,112,66,72,115,122,37,126,146,138,157,61,103,148,144,88,108,48,49,90,35,22,1,20,18,2,2,0,6,17,0,6,9,38,0,16,52,35,10,20,66,5,14,14,32,0,44,51,7,4,20,69,3,0,57,15,9,5,7,2,0,24,4,1,2,58,73,24,24,44,15,0,0,17,43,20,84,66,111,39,7,17,12,102,61,52,25,25,2,6,8,3,12,78,36,110,69,4,12,59,52,32,1,38,4,12,58,38,5,33,26,85,78,104,170,62,86,113,33,95,100,28,0,35,54,35,1,19,1,21,3,8,92,68,112,101,64,118,103,88,58,76,0,1,1,6,78,37,6,29,0,54,71,53,132,38,93,65,64,86,14,78,147,118,18,64,56,4,8,45,1,9,65,67,3,5,30,3,43,41,2,54,36,75,81,40,42,57,20,130,93,22,89,61,6,115,3,41,20,136,26,134,32,111,82,24,130,81,24,53,16,95,33,19,25,4,21,51,65,69,9,58,74,96,16,91,12,19,75,32,67,58,24,28,68,49,121,17,50,99,83,42,76,98,89,96

InterPro domains:
  IPR000234 Herpesvirus Glycoprotein B [MF_04032] (3-830)
  IPR035377 Herpesvirus Glycoprotein B, PH-like domain 1 [PF17416] (78-290)
  IPR035381 Herpesvirus Glycoprotein B, PH-like domain 2 [PF17417] (292-386)
  IPR038631 Herpesvirus Glycoprotein B, PH-like domain 2 superfamily [G3DSA:2.30.29.100] (275-390)
  IPR055341 Herpesvirus glycoprotein B ectodomain C-terminal [PF00606] (409-635)

Foldseek 3Di:
DQWDAFAADPALGFFAFDCVPFFPWDDFPLPDDFDAQDDPWDKFWFWKFWKDFDFFWFKFKKKKKWKFWFAQAQQQPDPNSLQGETPPDTAADDPVQVLCCFAQQKGWQWDWDADPVGDTDIAGALPPPDRHIFHWDQPPVLPPQKGKTKRDPSDHDDFDRPVHYDDIRDIMMIMIMWMWTDGVLQQWIATPVGRIARHHLQDDDPPPGHHDDDPVQKDKDAQRWGFPDCVVGRPGDIDTAGMKMWGTDRRMIMIGGNDHPLVRAAGIGTDDIQLIWMWTDDPFWIWIAGPVVLFIFTFGPDFDDDDDSNHCPCVVVVVVVSVVSCVPKVVDQKDFDDDWTWTQTPVGMIMITTGIDGGVDDIDDDDDDDDDDDDDDDPCVRNVVSVVVVVVVVVSVVVSNVSSVVSVVVSVVSVVLLVCCQPVVQVSVCVVVVHRWGWDDPDNIIGTTHTDRFDSPQWIWRQAQFDADPVRRTDQFKGFPFIKIKGQGHPVGNDIDIFTADPSNYTYHDDGDIGGFDQADFDWDDGRQWIWTRGSRGTDDIGGPVVDDDDPPDDDDPDDDDDDDDPDDDDPDDVVRVVVPDPDDPVVVVVVVVVVVVVVPD/DQWDAFAADPALGFFAFDCVPFFPWDDFPLPDDFDAQDDPWDKFWFWKFWKDFDFFWFKFKKKKKWKFWFAQAQQQPDPNSLQGETPPDTAADDPVQVLCCFAQQKGWQWDWDADPVGDTDIAGALPPPDRHIFHWDQPPVLPPQKGKTKRDPSDHDDFDRPVHYDDIRDIMMIMIMWMWTDGVLQQWIATPVGRIARHHLQDDDPPPGHHDDDPVQKDKDAQRWGFPDCVVGRPGDIDTAGMKMWGTDRRMIMIGGNDHPLVRAAGIGTDDIQLIWMWTDDPFWIWIAGPVVLFIFTFGPDFDDDDDSNHCPCVVVVVVVSVVSCVPKVVDQKDFDDDWTWTQTPVGMIMITTGIDGGVDDIDDDDDDDDDDDDDDDPCVRNVVSVVVVVVVVVSSVVSNVSSVVSVVVSVVSVVLLVCCQPVVQVSVCVVVVHRWGWDDPDNIIGTTHTDRFDSPQWIWRQAQFDADPVRRTDQFKGFPFIKIKGQGHPVGNDIDIFTADPSNYTYHDDGDIGGFDQADFDWDDGRQWIWTRGSRGTDDIGGPVVDDDDPPDDDDPDDDDDDDDPDDDDPDDVVRVVVPDPDDPVVVVVVVVVVVVVVPD/DQWDAFAADPALGFFAFDCVPFFPWDDFPLPDDFDDLDDPWDKFWFWKFWKDFDFFWFKFKKKKKWKFWFAQAQQQPDPNSLQGETPPDTAADDPVQVLCCFAQQKGWQWDWDADPVGDTDIAGALPPPDRHIFHWDQPPVLPPQKGKTKRDPSDHDDFDRPVHYDDIRDIMMIMIMWMWTDGVLQQWIATPVGRIARHHLQDDDPPPGHHDDDPVQKDKDAQRWGFPDCVVGRPGDIDTAGMKMWGTDRRMIMIGGNDHPLVRAAGIGTDDIQLIWMWTDDPFWIWIAGPVVLFIFTFGPDFDDDDDSNHCPCVVVVVVVSVVSCVPKVVDQKDFDDDWTWTQTPVGMIMITTGIDGGVDDIDDDDDDDDDDDDDDDPCVRNVVSVVVVVVVVVSVVVSNVSSVVSVVVSVVSVVLLVCCQPVVQVSVCVVVVHRWGWDDPDNIIGTTHTDRFDSPQWIWRQAQFDADPVRRTDQFKGFPFIKIKGQGHPVGNDIDIFTADPSNYTYHDDGDIGGFDQADFDWDDGRQWIWTRGSRGTDDIGGPVVDDDDPPDDDDPDDDDDDDDPDDDDPDDVVRVVVPDPDDPVVVVVVVVVVVVVVPD

Radius of gyration: 52.55 Å; Cα contacts (8 Å, |Δi|>4): 3802; chains: 3; bounding box: 76×76×166 Å

Nearest PDB structures (foldseek):
  5cxf-assembly1_B  TM=9.380E-01  e=1.182E-58  Human herpesvirus 5 strain AD169
  5v2s-assembly1_A  TM=7.791E-01  e=1.143E-45  Human alphaherpesvirus 1
  3nwa-assembly2_A  TM=7.517E-01  e=2.140E-45  Human alphaherpesvirus 1 strain KOS
  7yrn-assembly1_C  TM=8.758E-01  e=1.384E-38  Human betaherpesvirus 5
  7kdp-assembly1_A  TM=4.330E-01  e=3.872E-52  Human herpesvirus 5 strain Towne

Sequence (1806 aa):
DDYIRAGYNHKYPFRICSIAKGTDLMRFDRDISCSPYKSNAKMSEGFFIIYKTNIETYTFPVRTYKNELTFPTSYRDHRTTYFLDRTVMGLAMPVYEANLVNSRAQCYSAVAIKRPDGTVFSAYHEDNNKNETLELFPLNFKSVTNKRFITTKEPYFARGPLATHSTSTSLNCIVTEATAKAKYPFSYFALTTGEIVEGSPFFDGSNGKHFAEPLEKLTILENYTMIEDLMNGMNGATTLVRKIAFLEKGDTLFSWEIKEENESVCMLKHWTTVTHGLRAETDETYHFISKELTAAFVASKESLNLTDPKQTCIKNEFEKIITDVYMSDYNDAYSMNGSYQIFKTTGDLILIWQPLVQKGSVNLRRRRDLVDVKSRHDILYVQLQYLYDTLKDYINDALGNLAESWCLDQKRTITMLHELSKISPSSIVSEVYGRPISAQLHGDVLAISKCIEVNQSSVQLYKSMRVVDAKGVRSETMCYNRPLVTFSFVNSTPEVVLGQLGLDNEILLGDHRTEECEIPSTKIFLSGNHAHVYTDYTHTNSTPIEDIEVLDAFIRLKIDPLENADFKLLDLYSPDELSRANVFDLENILREYNSYKSALYTDDYIRAGYNHKYPFRICSIAKGTDLMRFDRDISCSPYKSNAKMSEGFFIIYKTNIETYTFPVRTYKNELTFPTSYRDHRTTYFLDRTVMGLAMPVYEANLVNSRAQCYSAVAIKRPDGTVFSAYHEDNNKNETLELFPLNFKSVTNKRFITTKEPYFARGPLATHSTSTSLNCIVTEATAKAKYPFSYFALTTGEIVEGSPFFDGSNGKHFAEPLEKLTILENYTMIEDLMNGMNGATTLVRKIAFLEKGDTLFSWEIKEENESVCMLKHWTTVTHGLRAETDETYHFISKELTAAFVASKESLNLTDPKQTCIKNEFEKIITDVYMSDYNDAYSMNGSYQIFKTTGDLILIWQPLVQKGSVNLRRRRDLVDVKSRHDILYVQLQYLYDTLKDYINDALGNLAESWCLDQKRTITMLHELSKISPSSIVSEVYGRPISAQLHGDVLAISKCIEVNQSSVQLYKSMRVVDAKGVRSETMCYNRPLVTFSFVNSTPEVVLGQLGLDNEILLGDHRTEECEIPSTKIFLSGNHAHVYTDYTHTNSTPIEDIEVLDAFIRLKIDPLENADFKLLDLYSPDELSRANVFDLENILREYNSYKSALYTDDYIRAGYNHKYPFRICSIAKGTDLMRFDRDISCSPYKSNAKMSEGFFIIYKTNIETYTFPVRTYKNELTFPTSYRDHRTTYFLDRTVMGLAMPVYEANLVNSRAQCYSAVAIKRPDGTVFSAYHEDNNKNETLELFPLNFKSVTNKRFITTKEPYFARGPLATHSTSTSLNCIVTEATAKAKYPFSYFALTTGEIVEGSPFFDGSNGKHFAEPLEKLTILENYTMIEDLMNGMNGATTLVRKIAFLEKGDTLFSWEIKEENESVCMLKHWTTVTHGLRAETDETYHFISKELTAAFVASKESLNLTDPKQTCIKNEFEKIITDVYMSDYNDAYSMNGSYQIFKTTGDLILIWQPLVQKGSVNLRRRRDLVDVKSRHDILYVQLQYLYDTLKDYINDALGNLAESWCLDQKRTITMLHELSKISPSSIVSEVYGRPISAQLHGDVLAISKCIEVNQSSVQLYKSMRVVDAKGVRSETMCYNRPLVTFSFVNSTPEVVLGQLGLDNEILLGDHRTEECEIPSTKIFLSGNHAHVYTDYTHTNSTPIEDIEVLDAFIRLKIDPLENADFKLLDLYSPDELSRANVFDLENILREYNSYKSALYT

Secondary structure (DSSP, 8-state):
--EEE----SSS--EE---TT---EEEE-------------EEEEEEEEEEEE------EEEEEEEEEE---TT---STTGGG------EEEPPHHHHHHHHHHSEEESEEEEE-TT--EEEEEGGG-----EEE-EEGGGGTTT--EEES----------SSS------EEEEEEEEEEE--SS-S-EEESSS-EE-B-TT--SSS---B-S-GGGEEEEEEEEEES-STTGGGS-EEEEEEEEEEEETTEEEEEE---STTT--SEEEEEEEEEEEEEE-SSEEEEEETTTTEEEEEESS------TTTGGGHHHHHHHHHHHHHHTSSSS-EE-S--EEEEETTTEEEEEEEEE--------------PPP---S-HHHHHHHHHHHHHHHHHHHHHHHHHHHHHHHHHHHHHHHHHHTTSHHHHHHHHHSS--B--EEBTEEE-B---B--SSS-EEESB-EEE-TTS-EEEEEEESS-EEEE-SSTT----EEEEE-SSSEEE-SS--EE---SS-EEEEEETTEEEEEETTEEEEEE-GGGS-EE---------PPPP-------SS-HHHHHHT-S--HHHHHHHHHHHHHHT--/--EEE----SSS--EE---TT---EEEE-------------EEEEEEEEEEEE------EEEEEEEEEE---TT---STTGGG------EEEPPHHHHHHHHHHSEEESEEEEE-TT--EEEEEGGG-----EEE-EEGGGGTTT--EEES----------SSS------EEEEEEEEEEE--SS-S-EEESSS-EE-B-TT--SSS---B-S-GGGEEEEEEEEEES-STTGGGS-EEEEEEEEEEEETTEEEEEE---STTT--SEEEEEEEEEEEEEE-SSEEEEEETTTTEEEEEESS------TTTGGGHHHHHHHHHHHHHHTSSSS-EE-S--EEEEETTTEEEEEEEEE--------------PPP---S-HHHHHHHHHHHHHHHHHHHHHHHHHHHHHHHHHHHHHHHHHHTTSHHHHHHHHHSS--B--EEBTEEE-B---B--SSS-EEESB-EEE-TTS-EEEEEEESS-EEEE-SSTT----EEEEE-SSSEEE-SS--EE---SS-EEEEEETTEEEEEETTEEEEEE-GGGS-EE---------PPPP-------SS-HHHHHHT-S--HHHHHHHHHHHHHHT--/--EEE----SSS--EE---TT---EEEE-------------EEEEEEEEEEEE------EEEEEEEEEE---TT---STTGGG------EEEPPHHHHHHHHHHSEEESEEEEE-TT--EEEEEGGG-----EEE-EEGGGGTTT--EEES----------SSS------EEEEEEEEEEE--SS-S-EEESSS-EE-B-TT--SSS---B-S-GGGEEEEEEEEEES-STTGGGS-EEEEEEEEEEEETTEEEEEE---STTT--SEEEEEEEEEEEEEE-SSEEEEEETTTTEEEEEESS------TTTGGGHHHHHHHHHHHHHHTSSSS-EE-S--EEEEETTTEEEEEEEEE--------------PPP---S-HHHHHHHHHHHHHHHHHHHHHHHHHHHHHHHHHHHHHHHHHHTTSHHHHHHHHHSS--B--EEBTEEE-B---B--SSS-EEESB-EEE-TTS-EEEEEEESS-EEEE-SSTT----EEEEE-SSSEEE-SS--EE---SS-EEEEEETTEEEEEETTEEEEEE-GGGS-EE---------PPPP-------SS-HHHHHHT-S--HHHHHHHHHHHHHHT--